Protein AF-0000000067426423 (afdb_homodimer)

Solvent-accessible surface area (backbone atoms only — not comparable to full-atom values): 116581 Å² total; per-residue (Å²): 145,91,90,80,80,85,79,89,90,81,86,78,85,84,81,89,65,81,90,91,84,84,85,79,78,89,82,68,91,66,82,83,69,84,74,80,81,73,77,81,68,74,76,74,83,82,91,84,93,80,70,78,87,77,89,89,72,97,64,77,67,82,73,54,73,66,57,79,65,60,82,74,66,72,70,73,80,78,64,62,72,65,58,47,47,50,50,48,45,47,50,47,48,42,46,46,33,42,47,47,49,43,46,49,46,48,48,47,48,50,47,50,51,54,51,48,52,52,50,53,49,48,54,47,53,34,49,75,71,74,41,49,67,39,57,51,50,50,46,42,54,35,68,90,65,68,32,61,65,58,42,37,72,35,38,54,66,50,79,59,46,64,56,48,52,52,49,36,60,64,30,80,84,45,78,53,66,64,54,39,50,50,52,50,52,46,49,49,54,50,52,29,50,50,34,33,48,28,48,50,49,45,57,71,67,46,77,45,34,47,81,94,51,79,54,37,67,64,56,61,72,63,65,48,70,69,60,49,39,52,46,34,49,72,70,51,29,38,72,50,46,51,44,47,44,25,36,28,47,43,90,73,48,89,74,49,52,70,68,54,51,52,37,50,50,45,28,43,40,48,39,49,48,34,27,42,24,56,32,34,60,57,37,32,38,65,20,46,52,42,32,49,40,40,50,61,64,45,40,40,64,65,58,39,27,28,38,20,45,50,44,53,22,39,44,52,60,53,37,70,32,63,73,40,72,39,76,37,69,42,75,67,78,69,71,76,56,87,77,62,82,62,76,76,70,66,62,56,57,45,65,45,71,40,62,7,54,47,49,43,31,16,50,41,40,47,50,50,43,26,58,46,48,71,68,61,52,43,32,35,36,40,46,79,42,78,42,78,43,71,50,98,64,65,38,56,89,36,39,64,38,80,45,56,15,31,36,36,31,42,29,69,52,56,92,66,54,79,79,51,33,39,31,68,60,42,46,50,30,47,67,68,37,69,75,75,52,70,72,74,48,43,71,48,76,66,49,45,53,51,50,52,53,50,49,34,48,46,49,47,49,45,43,33,73,69,49,42,77,64,33,44,78,48,48,66,56,53,65,71,65,55,87,77,50,92,44,44,42,77,81,48,63,42,67,76,38,38,38,52,34,40,91,37,47,47,68,36,55,67,26,43,54,49,49,51,50,49,50,37,59,72,40,61,60,56,74,81,42,64,76,62,58,43,39,45,42,39,43,33,17,42,70,65,49,47,51,29,52,51,48,50,25,62,73,22,43,32,71,40,70,68,83,77,10,53,76,45,65,48,75,40,77,20,57,41,55,50,50,42,50,48,50,47,48,53,46,66,65,43,25,60,51,86,94,48,20,84,65,37,79,74,20,50,47,24,46,42,55,74,34,52,36,74,86,79,44,85,91,57,65,56,39,43,49,61,51,48,48,53,52,49,48,52,45,48,16,48,54,54,44,45,48,31,64,73,69,67,41,92,43,60,68,57,41,37,72,69,55,85,49,70,67,57,51,51,50,52,30,48,50,42,41,66,73,42,35,38,67,66,59,38,54,51,33,51,52,42,22,52,56,47,42,69,84,42,65,92,88,56,79,36,69,31,29,29,47,58,37,40,39,41,24,51,47,44,33,54,47,45,52,54,51,40,42,53,53,23,41,21,58,30,22,39,44,56,39,50,57,48,45,38,50,41,31,21,30,27,42,36,65,67,38,51,71,61,18,50,49,37,49,52,50,52,35,34,66,72,45,26,42,40,71,54,48,38,51,39,49,55,48,48,54,47,39,17,72,79,38,51,81,62,47,24,33,33,43,44,38,53,51,48,30,47,49,50,49,37,49,52,56,48,56,34,72,54,83,80,73,42,67,69,53,40,33,36,46,32,27,33,47,63,56,42,50,49,48,44,51,50,48,39,67,73,44,22,68,92,71,48,67,39,73,35,66,70,86,55,62,67,40,29,50,54,47,28,50,48,40,58,75,66,40,38,91,46,87,44,71,27,42,74,65,59,76,88,62,58,55,73,58,30,48,62,50,9,50,47,58,40,61,46,67,90,87,12,57,55,57,50,51,39,50,55,52,50,50,50,45,51,36,57,68,43,75,51,83,65,67,71,80,63,56,74,81,62,72,77,72,71,75,76,67,72,70,77,60,76,70,70,86,60,77,80,66,78,70,68,59,79,68,81,72,73,78,69,76,70,75,66,75,74,64,81,68,78,80,72,75,73,50,70,63,53,51,52,50,49,33,50,70,69,47,58,74,76,91,71,58,47,72,88,53,68,66,50,40,43,84,54,70,74,43,35,78,39,73,61,76,75,62,68,60,70,53,75,58,69,64,68,69,63,72,78,62,64,75,72,68,71,73,57,68,86,102,133,90,74,86,70,80,86,83,88,82,89,73,86,78,82,83,62,70,89,76,77,73,80,78,78,85,76,81,65,77,73,79,77,70,83,68,85,79,86,86,78,80,78,74,84,74,76,82,72,85,66,90,81,76,92,74,84,83,70,86,62,89,60,70,75,66,63,74,69,54,79,72,64,71,68,72,77,79,62,60,73,65,57,42,47,50,50,46,48,49,49,47,48,47,49,47,50,47,48,48,49,46,47,50,38,48,49,48,48,52,47,49,51,53,50,50,52,54,50,52,50,46,54,48,53,35,47,75,71,75,42,48,67,39,56,49,50,48,48,42,55,34,68,89,63,68,32,60,64,56,41,37,71,36,39,53,66,50,79,60,46,61,55,48,51,52,49,36,60,63,30,80,83,44,75,54,64,63,55,39,52,49,51,50,51,45,49,50,54,51,52,28,51,50,33,34,50,29,49,49,51,42,58,70,67,46,76,46,36,45,80,94,52,78,53,37,67,64,56,61,71,65,65,48,69,71,59,49,38,53,44,33,49,72,68,49,29,39,72,50,45,51,46,47,43,25,35,28,48,42,90,72,47,88,74,50,52,70,68,54,50,51,38,50,50,44,27,44,40,47,38,48,49,36,28,43,24,56,32,34,66,58,38,33,39,64,19,45,53,43,33,50,41,41,48,62,65,45,39,40,64,64,57,41,28,28,38,20,44,51,45,53,22,39,45,54,59,54,36,69,31,64,75,40,66,34,75,35,68,43,77,69,78,67,71,76,57,87,78,62,80,62,77,76,70,66,61,55,57,44,67,46,74,41,64,6,52,47,51,44,30,18,53,39,39,48,48,51,44,26,56,46,48,70,69,62,51,43,32,37,36,41,46,78,40,79,42,78,41,68,51,96,65,67,38,54,91,37,41,64,38,78,45,55,17,30,37,37,32,42,31,70,52,57,94,66,52,80,78,50,33,38,31,67,60,43,48,51,30,46,67,66,36,70,72,74,52,70,71,74,49,45,72,48,75,66,50,45,53,51,50,51,51,50,48,33,47,46,48,47,49,46,44,34,73,69,48,44,78,64,31,46,77,48,49,66,56,54,64,71,65,56,87,79,51,93,43,44,41,78,81,49,64,40,66,76,36,38,37,54,36,40,91,38,47,48,69,36,55,68,25,44,54,50,48,53,50,48,50,36,58,72,41,61,60,55,76,80,39,66,74,61,58,44,37,46,41,39,43,32,16,42,69,67,50,47,51,29,54,50,48,48,24,61,72,22,43,33,71,39,69,67,83,77,10,52,78,46,66,48,77,41,77,20,56,42,55,50,51,44,50,48,50,48,47,51,46,66,63,42,24,59,51,86,94,47,21,75,59,37,78,75,20,49,44,25,47,42,54,71,36,49,37,74,85,79,44,84,90,57,66,55,40,42,48,61,51,50,48,51,52,49,48,52,44,48,17,48,54,53,43,43,48,32,64,76,68,68,43,93,42,60,67,57,42,35,72,69,57,84,49,69,68,57,53,51,51,52,30,49,47,43,42,66,73,42,35,39,66,68,58,38,54,52,33,50,52,41,23,51,57,45,43,69,83,43,65,94,89,57,79,35,69,31,28,29,47,56,34,40,40,42,23,51,46,44,32,55,47,44,52,54,51,42,43,54,53,21,41,21,55,31,22,39,43,57,40,50,57,48,45,38,50,42,31,22,29,27,42,36,64,66,38,51,69,60,17,52,49,36,50,51,50,52,34,34,64,72,45,26,44,42,70,53,49,38,52,39,49,55,48,48,55,48,37,16,73,80,39,50,80,60,46,26,34,34,43,45,38,52,49,50,32,49,50,51,49,37,51,53,55,48,56,32,72,53,82,80,74,42,65,68,53,40,32,36,48,32,25,33,47,63,55,41,50,49,48,43,51,50,46,40,66,73,42,21,69,90,70,50,65,39,74,36,65,72,88,56,62,69,40,30,53,53,46,28,51,49,40,58,76,66,41,39,92,46,89,44,71,26,42,75,65,60,79,88,64,59,56,74,58,30,48,62,49,9,50,47,58,40,62,47,68,89,87,11,58,54,56,51,51,39,50,53,52,50,51,52,45,54,35,57,68,44,76,50,85,68,70,71,80,66,56,74,82,62,70,78,72,71,72,76,66,70,71,77,58,76,70,70,87,63,75,81,66,78,75,67,66,79,67,79,74,72,79,70,74,72,74,67,73,76,63,80,69,76,80,72,75,74,49,70,64,50,49,52,49,49,34,52,71,67,47,58,73,75,92,70,56,47,70,87,52,68,67,49,38,42,85,54,69,76,41,36,79,40,73,60,76,74,60,67,62,71,58,78,59,65,67,68,66,65,72,77,62,64,74,68,67,68,68,57,67,86,103

Nearest PDB structures (foldseek):
  7by6-assembly1_A-2  TM=4.069E-01  e=5.418E+00  Plasmodium vivax
  7dpi-assembly1_A  TM=2.776E-01  e=8.422E+00  Plasmodium falciparum
  8v55-assembly1_B  TM=1.816E-01  e=5.662E+00  Homo sapiens
  1yc9-assembly1_A-3  TM=7.994E-02  e=2.053E+00  Vibrio cholerae
  7by6-assembly1_A-2  TM=3.428E-01  e=4.795E+00  Plasmodium vivax

Radius of gyration: 48.76 Å; Cα contacts (8 Å, |Δi|>4): 2743; chains: 2; bounding box: 164×162×144 Å

Secondary structure (DSSP, 8-state):
---------------S------------------------------------------------------S-------S-HHHHHHHHHHHHHHHHHHHHHHHHHHHHHHHHHHHHHHHHHHHHHHHHTT--HHHHHHHHH-GGG--HHHHIIIIITSTTHHHHHHHHHTSTTS--HHHHHHHHHHHHHHHHHHHHHHHHHHHHHTTT--TTS---HHHHHH--HHHHHHHIIIII-HHHHHHHHHHH--GGGGGS-HHHHHHHHHHHHHHHHHHHHHH-TT--HHHHHHHHHHHHTT--HHHHHHHHHTTSS--HHHHH-S-EEEEEE--------SSS--------EEEEEEPPHHHHHHHHHHHHHHHHHHTS-EEEEEEEEEEEE--SS-BTTB--EEEEEEEEEEEEPTT--GGGGBHHHHHHHHHHPPPP-HHHHSPPHHHHHHHHHHHHHHHHHHHHHHS-GGGGGGHHHHHHT----TTBPPP-PPP-EEPPPBS--TTSHHHHHHHHHHHHHHHT--TT-HHHHTB-EEEEE-HHHHHHHHHHHHHHTTT--GGGGT-SEEEEE-HHHHHHHHHHHHHHHHS--TTTTTT-TTSHHHHHHHTTPPP-BTTB---HHHHHHHHHHHHHHHHHHHHHHHHT-S-HHHHHHH---HHHHHHHHHHHHHHHS-HHHHHHHHHHHHHHHHTS-TTPPPSS-BHHHHHHHHHHHHHHHHHHHHHHHHHTBHHHHHHHHHHHHHHHHHTT-HHHHHHHHHHHHIIIIIS-HHHHHHHHHHSEE-SS--TT--EEHHHHHHHHHHHHHHHHHHT-S---HHHHHHHGGGHHHHHHHHHHHHHHHS-TTS-EEE----HHHHHHHHHHHHHTTTTS--TTB---GGGSPP-HHHHHHHHHH-STT-HHHHHHHHHHHHHHHHHS----GGGGGS-----------------------------------------------HHHHHHHHHHTT-PPP-----SGGGS-S-TT-EEE--S------------S--------TTTT-/------------------------------------------------------------------------------S-HHHHHHHHHHHHHHHHHHHHHHHHHHHHHHHHHHHHHHHHHHHHHHHHTT--HHHHHHHHH-GGG--HHHHIIIIITSTTHHHHHHHHHTSTTS--HHHHHHHHHHHHHHHHHHHHHHHHHHHHHTTT--TTS---HHHHHH--HHHHHHHIIIII-HHHHHHHHHHH--GGGGGS-HHHHHHHHHHHHHHHHHHHHHH-TT--HHHHHHHHHHHHTT--HHHHHHHHHTTSS--HHHHH-S-EEEEEE--------SSS--------EEEEEEPPHHHHHHHHHHHHHHHHHHTS-EEEEEEEEEEEE--SS-BTTB--EEEEEEEEEEEEPTT--GGGGBHHHHHHHHHTPPPP-HHHHSPPHHHHHHHHHHHHHHHHHHHHHHS-GGGGGGHHHHHHT----TTBPPP-PPP-EEPPPBS--TTSHHHHHHHHHHHHHHHT--TT-HHHHTB-EEEEE-HHHHHHHHHHHHHHTTT--GGGGT-SEEEEE-HHHHHHHHHHHHHHHHS--TTTTTT-TTSHHHHHHHTTPPP-BTTBPPPHHHHHHHHHHHHHHHHHHHHHHHHT-S-HHHHHHH---HHHHHHHHHHHHHHHS-HHHHHHHHHHHHHHHHTS-TTPPPSS-BHHHHHHHHHHHHHHHHHHHHHHHHHTBHHHHHHHHHHHHHHHHHTT-HHHHHHHHHHHHIIIIIS-HHHHHHHHHHSEE-SS--TT--EEHHHHHHHHHHHHHHHHHHT-S---HHHHHHHGGGHHHHHHHHHHHHHHHS-TTS-EEE----HHHHHHHHHHHHHTTTTS--TTB---GGGSPP-HHHHHHHHHH-STT-HHHHHHHHHHHHHHHHHSPP--GGGGGS-----------------------------------------------HHHHHHHHHHTT-PPP-----SGGGS-S-TT-EEE--S--------S-TTS--------TTTT-

Organism: Laccaria bicolor (strain S238N-H82 / ATCC MYA-4686) (NCBI:txid486041)

InterPro domains:
  IPR046496 Domain of unknown function DUF6589 [PF20231] (433-853)

pLDDT: mean 75.92, std 26.1, range [13.84, 98.62]

Foldseek 3Di:
DDDDDDDDDDDDDDDPDDDDDDDDDDDDDDDDDPDPPDDPPPPDDDDDDDADDDDDDDDPPPPPCCPVPDPPDPPPPPDPPVVSVVVVVNVVVNVVVVVVVVVVVVVVVVVVVVVVVVVVVVQVVCVVVVHHPVVVVCCQVVCVNVNVVCCCVVAPVDPCRVVVVVCVQCDPVNVPPVSNVVVVVVVVVVLVVLQLVLLVQVVVVLPLFCVPPQLELVLLVPDDLVVLLCCCCPPRPVSQLVVLLVVQDDPVCVPPDPVVVVVSSSVSSLVVLLVSCVSDVRSCNQQDLVQLLCLLVLHFLVRNQVVVVSSRHPHPCLAFPAWDFDFAQPPPPPDPPVPDVPPPPDRPRPGDTDGHSLLSHLVNLLVVLLVLVVQVFKAKEKDKFWDFAPFPDDDVVRHGDTFIWMKMKIWGFDPADLVLFFQVVQLVLQLPFAADDPPLLDADPVLVVVLLVLLLLLLVCLCQVQLDDLSVLCVVVSVVPHDADPLFADQFAIDIFIFFMGSAHLLALVSLVVVVVVVCVSSVQDQPDPSSQRGAYEYEYELLNLLSLVVQLLVLFQADDTPSNSSRYDYFYFLVQLLQLLLLLLLVQQQFDPVCLCPQLLGLQVLCVLLPHPHADPVDHAFSLVSLVSLVLLLSLLSSLQLCVQVVPDGSVVVSVPDDDPVVSSVSSSVCCVQQQDLVVLVVQVVQQVVQPVVDDPPDFGQTHALLSSSNNLSNNSSSLSSSCLQCQLQRRLSSNLSSLSLSLLLCLLSPVVSSVLVSSVVSSCLPRNGDPSVNSSSSNPQWHANPSDGSLIDGPNLVNVLLSVQLNSSQCSNPNPNDSVSSSSNSSCRVSSVVSNVVCCVNVNDPQFFDWDFDDCNVSSVSSSVSCVVVVSNPDDGRHDDPPVSRRDNSNVSSVCQQPDDPQGPSVVSSVSSVVSSVSNPHNHPPCPVVPPVVPCPDPCVVVPPVPPPPDPPDPPDPPPPDPPPPVPPPPVPPPPPQRPVNVSSVCSNVSPDDDGRDDDDSLSSPSDNSIDGDRPVPPPVVPPPCVPVDCCVPPPPPVPPPD/DDDPPDDDDDDDDDDPDDDDDPDDDDDPCPPPDPPDDDDDDPPDPDPQPADDDDDDDDDPDPPPCPPPCPVVPPPPPPDPPVVSVVVVVVVVVVVVVVVVSVVSNVVSVVVVVVVVVVVVVVQVVQVVVVHHPVVVVCCQPVVVNVNVVCCCPVAPVDPCRVVVVVCVQCDPVNVPPPSNVVVVVVVVVVLVVLQLVLLVQVVVVLPLFCVVPQLELVLLVPDDLVVLLCCCCPPRPVSQLVVLLVVQDDPCCVPPDPVVVVVSSSVSSLVVLLVSCVSDVRSCNQQDLVQLLCLLVLHFLVRNQVCVVSSRHPHPCLAFPAWDFDFDQPPPPPDPPVPDVPPPPDRRRDGDTDGHSLLSHLVNLLVVLLVLVVQVFKAKEKDKFWDFQPFPDDDVVRHGDTFIWMKMKIWGFDPADLVLFFQVVQLVLLLPFAADDPPLLDADPVLVVVLLVLLLLLLVCLCQVQLDDLSVLCVVVSVVPHDADPLFADQFAIDIFIFFMGRAHLLALVSLVVVVVVVCVSSVQDQPDPSSQRGAYEYEYELLNLLSLVVQLLVLFLADDTPSNSSRYDYFYFLVQLLQLLLLLLLVLQQFDPVCNCPQLLGLQVLCVLLPHDHADPVDHAFSLVSLVSLVLLLSLLSSLQLCVQVVPDGSVVVSVPDDDPVVSSVSSSVCCVQQQDLVVLVVQVVQQVVQPVVDDPPDFGQTHALLSSSNNLSNNSSSLSSSCLQCQLQRRLSSNLSSLSLSLLLCLLSPVVSSVLVSSVVSSCLPRNGDPSVNSSSSNPQWHANPSDGSLIDGPNLVNVLLSVQLNSSQCSNPNPNDSVSSSSNSSCSVSSVVSNVVCCVNVNPPQFFDWDFDDCNVSSVSSSVSCVVVVSNPDDGRHDDPPVSRRDNRNVSSVCQQPPDPQGPSVVSSVSSVVSSVSNPHNHPPCPVVPPVPPCPPPPPVVPPVPPPPDPPDPPDPPPPPPPPPPPPPPVPPPPPQRPVNVSSVCSNVSPDDDGRDDDDSLSSPSDNSIDGDRPVPPPVVPPPPVVVDCVVPPPPCVVPVD

Sequence (2090 aa):
MSDDEHHSNDNSNVQANLFSVESPDFDSEVFEYDDEDDSAWEDSDVSDDTEHGSAGSSDKESILEIPSSGPRRSSPITGTKAQQAAIRIRKGCAKRLLTLEKQKEDARKADRERRQVVLQNSLETLQANGLRFWDLMEYVFNPKNGQGNIRYNEFFVRKSNAPRVLDWWMSAKNRGKRAKAEIREWVIRFATRTMAQEAHAVTKLKEFQTMGRNINAQLIQTFDLRKIHERLTTSLAPFSMCLLAALTTARGVKMHTEHRQERTKMVTTFAALLCLGEYSHSNNLAKRMIGLYLYATGAQRQCITVLSTLGLSESYTNLTSQNIRCKRKIKTAEEPNPFVEMPSAAPSTEIVQHTGTLHQLSDSMRSEARELAATGLFSVVYDNINLHFGISEQIVGRHDTQENGTAATVIPLFDAKPEDINLEKFQSAYLNAPPLKLEDILHTPQEQKTFKNNLIYTILRIIVNNGGPGLKKFEPDLQKHQPESTEKIPTHKTDLHPLPSWNIDESSIAGNAEVDEAIVKELQLDREVPEASNRVRFLGGDQLSIARLRALEFIRAGQEEGYEGFFWGAWISGLFHEKLADALGTLLIHFGQPDTISQNAWTLGFHNARIDRLPITLTSLPTYCTSRNLIFVSLYARVLHCLLLVSKYGSLEEYALKVDKWETLVEHATKIFENYANAALVEELRSERAESLEDKAKDAKPTKGDAVFENAVLFMRDALVSREYNDAVKAGDSGRVMLVQKIWALSFRGNGRTKYAYEMLHLIHNLNHVWPEEIRNIVLKNWLVNPSGLPNRNIEMDLAQEHLNFKIKISYKARGSNASWEWLETISPCVVVLGDLQKTLNDTLGGDQGTKHAPPDLKDDIESLMSSLDEHKVYQIQKGRMVKEEEVVKDVVGVGLQNLTAGEKNPLNEYNAAFKRLQRRRKMKPVSLAALEGHSEQAATAHIPTQPPPASPVTSPIPLIPAAEGDEEEFEEGPASNETSEIDKILEDIENGVADETLPRLTEDDVVLDMDEIMVEDEEFVDTDESDSDEGEDDVGWMDDEEREMSDDEHHSNDNSNVQANLFSVESPDFDSEVFEYDDEDDSAWEDSDVSDDTEHGSAGSSDKESILEIPSSGPRRSSPITGTKAQQAAIRIRKGCAKRLLTLEKQKEDARKADRERRQVVLQNSLETLQANGLRFWDLMEYVFNPKNGQGNIRYNEFFVRKSNAPRVLDWWMSAKNRGKRAKAEIREWVIRFATRTMAQEAHAVTKLKEFQTMGRNINAQLIQTFDLRKIHERLTTSLAPFSMCLLAALTTARGVKMHTEHRQERTKMVTTFAALLCLGEYSHSNNLAKRMIGLYLYATGAQRQCITVLSTLGLSESYTNLTSQNIRCKRKIKTAEEPNPFVEMPSAAPSTEIVQHTGTLHQLSDSMRSEARELAATGLFSVVYDNINLHFGISEQIVGRHDTQENGTAATVIPLFDAKPEDINLEKFQSAYLNAPPLKLEDILHTPQEQKTFKNNLIYTILRIIVNNGGPGLKKFEPDLQKHQPESTEKIPTHKTDLHPLPSWNIDESSIAGNAEVDEAIVKELQLDREVPEASNRVRFLGGDQLSIARLRALEFIRAGQEEGYEGFFWGAWISGLFHEKLADALGTLLIHFGQPDTISQNAWTLGFHNARIDRLPITLTSLPTYCTSRNLIFVSLYARVLHCLLLVSKYGSLEEYALKVDKWETLVEHATKIFENYANAALVEELRSERAESLEDKAKDAKPTKGDAVFENAVLFMRDALVSREYNDAVKAGDSGRVMLVQKIWALSFRGNGRTKYAYEMLHLIHNLNHVWPEEIRNIVLKNWLVNPSGLPNRNIEMDLAQEHLNFKIKISYKARGSNASWEWLETISPCVVVLGDLQKTLNDTLGGDQGTKHAPPDLKDDIESLMSSLDEHKVYQIQKGRMVKEEEVVKDVVGVGLQNLTAGEKNPLNEYNAAFKRLQRRRKMKPVSLAALEGHSEQAATAHIPTQPPPASPVTSPIPLIPAAEGDEEEFEEGPASNETSEIDKILEDIENGVADETLPRLTEDDVVLDMDEIMVEDEEFVDTDESDSDEGEDDVGWMDDEERE

Structure (mmCIF, N/CA/C/O backbone):
data_AF-0000000067426423-model_v1
#
loop_
_entity.id
_entity.type
_entity.pdbx_description
1 polymer 'Predicted protein'
#
loop_
_atom_site.group_PDB
_atom_site.id
_atom_site.type_symbol
_atom_site.label_atom_id
_atom_site.label_alt_id
_atom_site.label_comp_id
_atom_site.label_asym_id
_atom_site.label_entity_id
_atom_site.label_seq_id
_atom_site.pdbx_PDB_ins_code
_atom_site.Cartn_x
_atom_site.Cartn_y
_atom_site.Cartn_z
_atom_site.occupancy
_atom_site.B_iso_or_equiv
_atom_site.auth_seq_id
_atom_site.auth_comp_id
_atom_site.auth_asym_id
_atom_site.auth_atom_id
_atom_site.pdbx_PDB_model_num
ATOM 1 N N . MET A 1 1 ? 86.5 9.469 10.812 1 16 1 MET A N 1
ATOM 2 C CA . MET A 1 1 ? 87.5 8.414 10.539 1 16 1 MET A CA 1
ATOM 3 C C . MET A 1 1 ? 86.812 7.25 9.797 1 16 1 MET A C 1
ATOM 5 O O . MET A 1 1 ? 85.625 7.211 9.656 1 16 1 MET A O 1
ATOM 9 N N . SER A 1 2 ? 87.375 5.988 10.125 1 16.38 2 SER A N 1
ATOM 10 C CA . SER A 1 2 ? 88 4.707 9.906 1 16.38 2 SER A CA 1
ATOM 11 C C . SER A 1 2 ? 87 3.621 9.531 1 16.38 2 SER A C 1
ATOM 13 O O . SER A 1 2 ? 85.875 3.605 10.031 1 16.38 2 SER A O 1
ATOM 15 N N . ASP A 1 3 ? 87.438 2.604 8.695 1 18.05 3 ASP A N 1
ATOM 16 C CA . ASP A 1 3 ? 87.25 1.833 7.465 1 18.05 3 ASP A CA 1
ATOM 17 C C . ASP A 1 3 ? 86.438 0.579 7.719 1 18.05 3 ASP A C 1
ATOM 19 O O . ASP A 1 3 ? 85.5 0.303 6.992 1 18.05 3 ASP A O 1
ATOM 23 N N . ASP A 1 4 ? 86.938 -0.489 8.156 1 16.16 4 ASP A N 1
ATOM 24 C CA . ASP A 1 4 ? 87.438 -1.82 7.84 1 16.16 4 ASP A CA 1
ATOM 25 C C . ASP A 1 4 ? 86.438 -2.9 8.242 1 16.16 4 ASP A C 1
ATOM 27 O O . ASP A 1 4 ? 85.5 -2.635 9 1 16.16 4 ASP A O 1
ATOM 31 N N . GLU A 1 5 ? 87 -4.176 8.742 1 16.8 5 GLU A N 1
ATOM 32 C CA . GLU A 1 5 ? 86.938 -5.539 8.234 1 16.8 5 GLU A CA 1
ATOM 33 C C . GLU A 1 5 ? 85.75 -6.312 8.898 1 16.8 5 GLU A C 1
ATOM 35 O O . GLU A 1 5 ? 85.5 -7.457 8.531 1 16.8 5 GLU A O 1
ATOM 40 N N . HIS A 1 6 ? 85.062 -5.961 9.773 1 16.75 6 HIS A N 1
ATOM 41 C CA . HIS A 1 6 ? 84.812 -6.84 10.906 1 16.75 6 HIS A CA 1
ATOM 42 C C . HIS A 1 6 ? 84.062 -8.117 10.445 1 16.75 6 HIS A C 1
ATOM 44 O O . HIS A 1 6 ? 83.188 -8.07 9.641 1 16.75 6 HIS A O 1
ATOM 50 N N . HIS A 1 7 ? 84.5 -9.258 10.859 1 16.23 7 HIS A N 1
ATOM 51 C CA . HIS A 1 7 ? 84.75 -10.688 10.672 1 16.23 7 HIS A CA 1
ATOM 52 C C . HIS A 1 7 ? 83.438 -11.438 10.625 1 16.23 7 HIS A C 1
ATOM 54 O O . HIS A 1 7 ? 83.125 -12.164 9.656 1 16.23 7 HIS A O 1
ATOM 60 N N . SER A 1 8 ? 83.062 -12.445 11.594 1 15.52 8 SER A N 1
ATOM 61 C CA . SER A 1 8 ? 83.375 -13.875 11.492 1 15.52 8 SER A CA 1
ATOM 62 C C . SER A 1 8 ? 82.062 -14.656 11.133 1 15.52 8 SER A C 1
ATOM 64 O O . SER A 1 8 ? 82.062 -15.414 10.156 1 15.52 8 SER A O 1
ATOM 66 N N . ASN A 1 9 ? 81.438 -15.508 12.086 1 15.76 9 ASN A N 1
ATOM 67 C CA . ASN A 1 9 ? 81.25 -16.938 12.32 1 15.76 9 ASN A CA 1
ATOM 68 C C . ASN A 1 9 ? 79.938 -17.438 11.742 1 15.76 9 ASN A C 1
ATOM 70 O O . ASN A 1 9 ? 79 -16.656 11.523 1 15.76 9 ASN A O 1
ATOM 74 N N . ASP A 1 10 ? 79.562 -18.906 11.664 1 15.51 10 ASP A N 1
ATOM 75 C CA . ASP A 1 10 ? 79.188 -20.078 10.883 1 15.51 10 ASP A CA 1
ATOM 76 C C . ASP A 1 10 ? 77.688 -20.391 11.062 1 15.51 10 ASP A C 1
ATOM 78 O O . ASP A 1 10 ? 77.125 -21.188 10.32 1 15.51 10 ASP A O 1
ATOM 82 N N . ASN A 1 11 ? 77.062 -20.094 12.047 1 15.71 11 ASN A N 1
ATOM 83 C CA . ASN A 1 11 ? 76.312 -21.188 12.688 1 15.71 11 ASN A CA 1
ATOM 84 C C . ASN A 1 11 ? 75.188 -21.703 11.797 1 15.71 11 ASN A C 1
ATOM 86 O O . ASN A 1 11 ? 74.562 -20.922 11.094 1 15.71 11 ASN A O 1
ATOM 90 N N . SER A 1 12 ? 74.688 -23.031 11.828 1 15.66 12 SER A N 1
ATOM 91 C CA . SER A 1 12 ? 74.25 -24.219 11.117 1 15.66 12 SER A CA 1
ATOM 92 C C . SER A 1 12 ? 72.75 -24.25 10.969 1 15.66 12 SER A C 1
ATOM 94 O O . SER A 1 12 ? 72.188 -24.781 9.984 1 15.66 12 SER A O 1
ATOM 96 N N . ASN A 1 13 ? 71.938 -23.938 11.914 1 15.52 13 ASN A N 1
ATOM 97 C CA . ASN A 1 13 ? 70.938 -24.969 12.25 1 15.52 13 ASN A CA 1
ATOM 98 C C . ASN A 1 13 ? 70 -25.188 11.102 1 15.52 13 ASN A C 1
ATOM 100 O O . ASN A 1 13 ? 69.812 -24.328 10.234 1 15.52 13 ASN A O 1
ATOM 104 N N . VAL A 1 14 ? 68.812 -26 11.422 1 16.12 14 VAL A N 1
ATOM 105 C CA . VAL A 1 14 ? 68.125 -27.219 11.031 1 16.12 14 VAL A CA 1
ATOM 106 C C . VAL A 1 14 ? 66.938 -26.859 10.148 1 16.12 14 VAL A C 1
ATOM 108 O O . VAL A 1 14 ? 66.312 -25.828 10.352 1 16.12 14 VAL A O 1
ATOM 111 N N . GLN A 1 15 ? 66.75 -27.422 9.031 1 14.91 15 GLN A N 1
ATOM 112 C CA . GLN A 1 15 ? 65.875 -27.578 7.863 1 14.91 15 GLN A CA 1
ATOM 113 C C . GLN A 1 15 ? 64.438 -27.797 8.273 1 14.91 15 GLN A C 1
ATOM 115 O O . GLN A 1 15 ? 64.188 -28.219 9.391 1 14.91 15 GLN A O 1
ATOM 120 N N . ALA A 1 16 ? 63.5 -27.016 7.602 1 15.48 16 ALA A N 1
ATOM 121 C CA . ALA A 1 16 ? 62.125 -26.969 7.168 1 15.48 16 ALA A CA 1
ATOM 122 C C . ALA A 1 16 ? 61.562 -28.359 6.871 1 15.48 16 ALA A C 1
ATOM 124 O O . ALA A 1 16 ? 60.625 -28.516 6.121 1 15.48 16 ALA A O 1
ATOM 125 N N . ASN A 1 17 ? 62.031 -29.234 7.57 1 13.84 17 ASN A N 1
ATOM 126 C CA . ASN A 1 17 ? 61.781 -30.578 7.07 1 13.84 17 ASN A CA 1
ATOM 127 C C . ASN A 1 17 ? 60.281 -30.812 6.855 1 13.84 17 ASN A C 1
ATOM 129 O O . ASN A 1 17 ? 59.875 -31.359 5.828 1 13.84 17 ASN A O 1
ATOM 133 N N . LEU A 1 18 ? 59.438 -31.062 7.84 1 14.45 18 LEU A N 1
ATOM 134 C CA . LEU A 1 18 ? 59.25 -32.469 8.203 1 14.45 18 LEU A CA 1
ATOM 135 C C . LEU A 1 18 ? 58.156 -33.094 7.371 1 14.45 18 LEU A C 1
ATOM 137 O O . LEU A 1 18 ? 57.312 -32.406 6.773 1 14.45 18 LEU A O 1
ATOM 141 N N . PHE A 1 19 ? 57.219 -34 7.961 1 15 19 PHE A N 1
ATOM 142 C CA . PHE A 1 19 ? 57.062 -35.438 7.781 1 15 19 PHE A CA 1
ATOM 143 C C . PHE A 1 19 ? 56.031 -35.75 6.723 1 15 19 PHE A C 1
ATOM 145 O O . PHE A 1 19 ? 55.406 -34.812 6.156 1 15 19 PHE A O 1
ATOM 152 N N . SER A 1 20 ? 55.031 -36.781 7 1 15.55 20 SER A N 1
ATOM 153 C CA . SER A 1 20 ? 54.844 -38.219 6.82 1 15.55 20 SER A CA 1
ATOM 154 C C . SER A 1 20 ? 53.781 -38.5 5.762 1 15.55 20 SER A C 1
ATOM 156 O O . SER A 1 20 ? 53.031 -37.625 5.348 1 15.55 20 SER A O 1
ATOM 158 N N . VAL A 1 21 ? 52.844 -39.719 5.922 1 15.84 21 VAL A N 1
ATOM 159 C CA . VAL A 1 21 ? 52.656 -41.062 5.375 1 15.84 21 VAL A CA 1
ATOM 160 C C . VAL A 1 21 ? 51.438 -41.062 4.445 1 15.84 21 VAL A C 1
ATOM 162 O O . VAL A 1 21 ? 51.531 -41.531 3.309 1 15.84 21 VAL A O 1
ATOM 165 N N . GLU A 1 22 ? 50.156 -41.312 4.859 1 15.88 22 GLU A N 1
ATOM 166 C CA . GLU A 1 22 ? 49.594 -42.656 4.852 1 15.88 22 GLU A CA 1
ATOM 167 C C . GLU A 1 22 ? 48.938 -42.969 3.514 1 15.88 22 GLU A C 1
ATOM 169 O O . GLU A 1 22 ? 49.25 -44 2.885 1 15.88 22 GLU A O 1
ATOM 174 N N . SER A 1 23 ? 47.531 -43.219 3.516 1 16.14 23 SER A N 1
ATOM 175 C CA . SER A 1 23 ? 46.781 -44.406 3.219 1 16.14 23 SER A CA 1
ATOM 176 C C . SER A 1 23 ? 46.406 -44.5 1.741 1 16.14 23 SER A C 1
ATOM 178 O O . SER A 1 23 ? 46.188 -43.469 1.105 1 16.14 23 SER A O 1
ATOM 180 N N . PRO A 1 24 ? 46.469 -45.75 1.063 1 17.16 24 PRO A N 1
ATOM 181 C CA . PRO A 1 24 ? 46.344 -46.25 -0.311 1 17.16 24 PRO A CA 1
ATOM 182 C C . PRO A 1 24 ? 44.906 -46.156 -0.844 1 17.16 24 PRO A C 1
ATOM 184 O O . PRO A 1 24 ? 44.688 -46.156 -2.059 1 17.16 24 PRO A O 1
ATOM 187 N N . ASP A 1 25 ? 43.906 -46.156 -0.122 1 16.56 25 ASP A N 1
ATOM 188 C CA . ASP A 1 25 ? 43 -47.219 -0.396 1 16.56 25 ASP A CA 1
ATOM 189 C C . ASP A 1 25 ? 42.438 -47.156 -1.816 1 16.56 25 ASP A C 1
ATOM 191 O O . ASP A 1 25 ? 42.5 -46.094 -2.447 1 16.56 25 ASP A O 1
ATOM 195 N N . PHE A 1 26 ? 41.406 -48.031 -2.014 1 16.61 26 PHE A N 1
ATOM 196 C CA . PHE A 1 26 ? 40.844 -48.906 -3.049 1 16.61 26 PHE A CA 1
ATOM 197 C C . PHE A 1 26 ? 40.094 -48.094 -4.105 1 16.61 26 PHE A C 1
ATOM 199 O O . PHE A 1 26 ? 39.844 -46.906 -3.918 1 16.61 26 PHE A O 1
ATOM 206 N N . ASP A 1 27 ? 39 -48.75 -4.488 1 16.48 27 ASP A N 1
ATOM 207 C CA . ASP A 1 27 ? 38.562 -49.375 -5.734 1 16.48 27 ASP A CA 1
ATOM 208 C C . ASP A 1 27 ? 37.688 -48.438 -6.539 1 16.48 27 ASP A C 1
ATOM 210 O O . ASP A 1 27 ? 37.906 -48.219 -7.73 1 16.48 27 ASP A O 1
ATOM 214 N N . SER A 1 28 ? 36.375 -48.188 -6.184 1 16.2 28 SER A N 1
ATOM 215 C CA . SER A 1 28 ? 35.281 -48.906 -6.824 1 16.2 28 SER A CA 1
ATOM 216 C C . SER A 1 28 ? 34.562 -48 -7.828 1 16.2 28 SER A C 1
ATOM 218 O O . SER A 1 28 ? 33.594 -48.438 -8.484 1 16.2 28 SER A O 1
ATOM 220 N N . GLU A 1 29 ? 34.656 -46.844 -7.852 1 16.84 29 GLU A N 1
ATOM 221 C CA . GLU A 1 29 ? 33.406 -46.344 -8.398 1 16.84 29 GLU A CA 1
ATOM 222 C C . GLU A 1 29 ? 33.094 -47 -9.742 1 16.84 29 GLU A C 1
ATOM 224 O O . GLU A 1 29 ? 34 -47.25 -10.547 1 16.84 29 GLU A O 1
ATOM 229 N N . VAL A 1 30 ? 31.734 -47.344 -10.156 1 17.77 30 VAL A N 1
ATOM 230 C CA . VAL A 1 30 ? 30.688 -48.188 -10.711 1 17.77 30 VAL A CA 1
ATOM 231 C C . VAL A 1 30 ? 30.344 -47.719 -12.125 1 17.77 30 VAL A C 1
ATOM 233 O O . VAL A 1 30 ? 29.578 -48.406 -12.836 1 17.77 30 VAL A O 1
ATOM 236 N N . PHE A 1 31 ? 30.844 -46.906 -12.742 1 17.19 31 PHE A N 1
ATOM 237 C CA . PHE A 1 31 ? 29.906 -46.406 -13.742 1 17.19 31 PHE A CA 1
ATOM 238 C C . PHE A 1 31 ? 29.281 -47.562 -14.523 1 17.19 31 PHE A C 1
ATOM 240 O O . PHE A 1 31 ? 29.859 -48.625 -14.625 1 17.19 31 PHE A O 1
ATOM 247 N N . GLU A 1 32 ? 27.953 -47.344 -14.883 1 16.7 32 GLU A N 1
ATOM 248 C CA . GLU A 1 32 ? 26.984 -48.125 -15.656 1 16.7 32 GLU A CA 1
ATOM 249 C C . GLU A 1 32 ? 27.562 -48.531 -17 1 16.7 32 GLU A C 1
ATOM 251 O O . GLU A 1 32 ? 28.516 -47.906 -17.5 1 16.7 32 GLU A O 1
ATOM 256 N N . TYR A 1 33 ? 26.969 -49.625 -17.531 1 15.69 33 TYR A N 1
ATOM 257 C CA . TYR A 1 33 ? 26.953 -50.594 -18.641 1 15.69 33 TYR A CA 1
ATOM 258 C C . TYR A 1 33 ? 26.656 -49.875 -19.969 1 15.69 33 TYR A C 1
ATOM 260 O O . TYR A 1 33 ? 26.641 -50.5 -21.016 1 15.69 33 TYR A O 1
ATOM 268 N N . ASP A 1 34 ? 26.938 -48.781 -20.266 1 16.02 34 ASP A N 1
ATOM 269 C CA . ASP A 1 34 ? 26.406 -48.656 -21.609 1 16.02 34 ASP A CA 1
ATOM 270 C C . ASP A 1 34 ? 26.875 -49.781 -22.516 1 16.02 34 ASP A C 1
ATOM 272 O O . ASP A 1 34 ? 27.984 -50.312 -22.359 1 16.02 34 ASP A O 1
ATOM 276 N N . ASP A 1 35 ? 25.891 -50.281 -23.25 1 16.36 35 ASP A N 1
ATOM 277 C CA . ASP A 1 35 ? 25.422 -51.281 -24.203 1 16.36 35 ASP A CA 1
ATOM 278 C C . ASP A 1 35 ? 26.344 -51.344 -25.422 1 16.36 35 ASP A C 1
ATOM 280 O O . ASP A 1 35 ? 26.984 -50.344 -25.781 1 16.36 35 ASP A O 1
ATOM 284 N N . GLU A 1 36 ? 26.781 -52.531 -25.672 1 15.64 36 GLU A N 1
ATOM 285 C CA . GLU A 1 36 ? 27.328 -53.094 -26.906 1 15.64 36 GLU A CA 1
ATOM 286 C C . GLU A 1 36 ? 26.562 -52.625 -28.125 1 15.64 36 GLU A C 1
ATOM 288 O O . GLU A 1 36 ? 25.328 -52.719 -28.156 1 15.64 36 GLU A O 1
ATOM 293 N N . ASP A 1 37 ? 26.859 -51.469 -28.641 1 16.3 37 ASP A N 1
ATOM 294 C CA . ASP A 1 37 ? 26.688 -51.344 -30.094 1 16.3 37 ASP A CA 1
ATOM 295 C C . ASP A 1 37 ? 27.031 -52.656 -30.797 1 16.3 37 ASP A C 1
ATOM 297 O O . ASP A 1 37 ? 28.125 -53.188 -30.609 1 16.3 37 ASP A O 1
ATOM 301 N N . ASP A 1 38 ? 25.984 -53.438 -31 1 15.61 38 ASP A N 1
ATOM 302 C CA . ASP A 1 38 ? 25.719 -54.562 -31.875 1 15.61 38 ASP A CA 1
ATOM 303 C C . ASP A 1 38 ? 26.469 -54.438 -33.188 1 15.61 38 ASP A C 1
ATOM 305 O O . ASP A 1 38 ? 26.844 -53.344 -33.594 1 15.61 38 ASP A O 1
ATOM 309 N N . SER A 1 39 ? 26.703 -55.625 -33.688 1 16.47 39 SER A N 1
ATOM 310 C CA . SER A 1 39 ? 27.297 -56.312 -34.812 1 16.47 39 SER A CA 1
ATOM 311 C C . SER A 1 39 ? 26.688 -55.875 -36.125 1 16.47 39 SER A C 1
ATOM 313 O O . SER A 1 39 ? 25.469 -55.969 -36.312 1 16.47 39 SER A O 1
ATOM 315 N N . ALA A 1 40 ? 27.156 -54.688 -36.594 1 17.88 40 ALA A N 1
ATOM 316 C CA . ALA A 1 40 ? 26.984 -54.5 -38.031 1 17.88 40 ALA A CA 1
ATOM 317 C C . ALA A 1 40 ? 27.312 -55.781 -38.812 1 17.88 40 ALA A C 1
ATOM 319 O O . ALA A 1 40 ? 28.469 -56.219 -38.906 1 17.88 40 ALA A O 1
ATOM 320 N N . TRP A 1 41 ? 26.547 -56.875 -38.406 1 16.22 41 TRP A N 1
ATOM 321 C CA . TRP A 1 41 ? 26.672 -57.969 -39.344 1 16.22 41 TRP A CA 1
ATOM 322 C C . TRP A 1 41 ? 26.484 -57.469 -40.781 1 16.22 41 TRP A C 1
ATOM 324 O O . TRP A 1 41 ? 25.531 -56.719 -41.062 1 16.22 41 TRP A O 1
ATOM 334 N N . GLU A 1 42 ? 27.562 -57.438 -41.406 1 16.66 42 GLU A N 1
ATOM 335 C CA . GLU A 1 42 ? 27.781 -57.25 -42.812 1 16.66 42 GLU A CA 1
ATOM 336 C C . GLU A 1 42 ? 26.906 -58.188 -43.656 1 16.66 42 GLU A C 1
ATOM 338 O O . GLU A 1 42 ? 27.219 -59.344 -43.812 1 16.66 42 GLU A O 1
ATOM 343 N N . ASP A 1 43 ? 25.672 -58.344 -43.156 1 15.1 43 ASP A N 1
ATOM 344 C CA . ASP A 1 43 ? 25.125 -59.312 -44.125 1 15.1 43 ASP A CA 1
ATOM 345 C C . ASP A 1 43 ? 25.375 -58.875 -45.562 1 15.1 43 ASP A C 1
ATOM 347 O O . ASP A 1 43 ? 25.25 -57.688 -45.875 1 15.1 43 ASP A O 1
ATOM 351 N N . SER A 1 44 ? 25.891 -59.75 -46.312 1 15.73 44 SER A N 1
ATOM 352 C CA . SER A 1 44 ? 26.422 -59.844 -47.688 1 15.73 44 SER A CA 1
ATOM 353 C C . SER A 1 44 ? 25.391 -59.344 -48.719 1 15.73 44 SER A C 1
ATOM 355 O O . SER A 1 44 ? 25.688 -58.469 -49.5 1 15.73 44 SER A O 1
ATOM 357 N N . ASP A 1 45 ? 24.984 -60.281 -49.562 1 15.49 45 ASP A N 1
ATOM 358 C CA . ASP A 1 45 ? 25.25 -60.25 -51 1 15.49 45 ASP A CA 1
ATOM 359 C C . ASP A 1 45 ? 24.188 -59.438 -51.719 1 15.49 45 ASP A C 1
ATOM 361 O O . ASP A 1 45 ? 24.5 -58.469 -52.438 1 15.49 45 ASP A O 1
ATOM 365 N N . VAL A 1 46 ? 23.203 -60.156 -52.406 1 16.25 46 VAL A N 1
ATOM 366 C CA . VAL A 1 46 ? 23.234 -60.406 -53.844 1 16.25 46 VAL A CA 1
ATOM 367 C C . VAL A 1 46 ? 22.281 -59.438 -54.531 1 16.25 46 VAL A C 1
ATOM 369 O O . VAL A 1 46 ? 21.406 -58.844 -53.906 1 16.25 46 VAL A O 1
ATOM 372 N N . SER A 1 47 ? 21.531 -59.906 -55.562 1 15.72 47 SER A N 1
ATOM 373 C CA . SER A 1 47 ? 21.469 -59.5 -56.969 1 15.72 47 SER A CA 1
ATOM 374 C C . SER A 1 47 ? 20.344 -58.469 -57.188 1 15.72 47 SER A C 1
ATOM 376 O O . SER A 1 47 ? 19.453 -58.344 -56.344 1 15.72 47 SER A O 1
ATOM 378 N N . ASP A 1 48 ? 19.781 -58.312 -58.5 1 15.1 48 ASP A N 1
ATOM 379 C CA . ASP A 1 48 ? 19.797 -57.5 -59.719 1 15.1 48 ASP A CA 1
ATOM 380 C C . ASP A 1 48 ? 18.406 -56.906 -59.969 1 15.1 48 ASP A C 1
ATOM 382 O O . ASP A 1 48 ? 18.297 -55.688 -60.281 1 15.1 48 ASP A O 1
ATOM 386 N N . ASP A 1 49 ? 17.188 -57.562 -60.219 1 16.11 49 ASP A N 1
ATOM 387 C CA . ASP A 1 49 ? 16.547 -57.344 -61.5 1 16.11 49 ASP A CA 1
ATOM 388 C C . ASP A 1 49 ? 15.453 -56.25 -61.375 1 16.11 49 ASP A C 1
ATOM 390 O O . ASP A 1 49 ? 14.805 -56.156 -60.344 1 16.11 49 ASP A O 1
ATOM 394 N N . THR A 1 50 ? 15.133 -55.281 -62.438 1 15.07 50 THR A N 1
ATOM 395 C CA . THR A 1 50 ? 14.672 -54 -63 1 15.07 50 THR A CA 1
ATOM 396 C C . THR A 1 50 ? 13.172 -54.062 -63.281 1 15.07 50 THR A C 1
ATOM 398 O O . THR A 1 50 ? 12.516 -53 -63.312 1 15.07 50 THR A O 1
ATOM 401 N N . GLU A 1 51 ? 12.211 -55.062 -63.375 1 15.85 51 GLU A N 1
ATOM 402 C CA . GLU A 1 51 ? 11.383 -54.812 -64.562 1 15.85 51 GLU A CA 1
ATOM 403 C C . GLU A 1 51 ? 10.258 -53.844 -64.188 1 15.85 51 GLU A C 1
ATOM 405 O O . GLU A 1 51 ? 9.844 -53.719 -63.062 1 15.85 51 GLU A O 1
ATOM 410 N N . HIS A 1 52 ? 9.484 -53 -65.312 1 15.89 52 HIS A N 1
ATOM 411 C CA . HIS A 1 52 ? 8.891 -51.844 -65.938 1 15.89 52 HIS A CA 1
ATOM 412 C C . HIS A 1 52 ? 7.367 -51.875 -65.875 1 15.89 52 HIS A C 1
ATOM 414 O O . HIS A 1 52 ? 6.711 -50.844 -65.875 1 15.89 52 HIS A O 1
ATOM 420 N N . GLY A 1 53 ? 6.375 -52.875 -65.625 1 15.52 53 GLY A N 1
ATOM 421 C CA . GLY A 1 53 ? 5.266 -52.781 -66.562 1 15.52 53 GLY A CA 1
ATOM 422 C C . GLY A 1 53 ? 4.168 -51.844 -66.125 1 15.52 53 GLY A C 1
ATOM 423 O O . GLY A 1 53 ? 4.07 -51.5 -64.938 1 15.52 53 GLY A O 1
ATOM 424 N N . SER A 1 54 ? 3.182 -51.188 -67.125 1 16.94 54 SER A N 1
ATOM 425 C CA . SER A 1 54 ? 2.375 -50.125 -67.688 1 16.94 54 SER A CA 1
ATOM 426 C C . SER A 1 54 ? 0.907 -50.25 -67.312 1 16.94 54 SER A C 1
ATOM 428 O O . SER A 1 54 ? 0.061 -49.5 -67.75 1 16.94 54 SER A O 1
ATOM 430 N N . ALA A 1 55 ? 0.38 -50.781 -66.188 1 16 55 ALA A N 1
ATOM 431 C CA . ALA A 1 55 ? -1.001 -51.094 -66.562 1 16 55 ALA A CA 1
ATOM 432 C C . ALA A 1 55 ? -1.854 -49.844 -66.688 1 16 55 ALA A C 1
ATOM 434 O O . ALA A 1 55 ? -1.522 -48.812 -66.125 1 16 55 ALA A O 1
ATOM 435 N N . GLY A 1 56 ? -3.221 -49.875 -67.188 1 15.88 56 GLY A N 1
ATOM 436 C CA . GLY A 1 56 ? -4.277 -49.562 -68.188 1 15.88 56 GLY A CA 1
ATOM 437 C C . GLY A 1 56 ? -5.301 -48.562 -67.625 1 15.88 56 GLY A C 1
ATOM 438 O O . GLY A 1 56 ? -5.316 -48.281 -66.438 1 15.88 56 GLY A O 1
ATOM 439 N N . SER A 1 57 ? -6.48 -48.281 -68.188 1 16.47 57 SER A N 1
ATOM 440 C CA . SER A 1 57 ? -7.395 -47.281 -68.812 1 16.47 57 SER A CA 1
ATOM 441 C C . SER A 1 57 ? -8.609 -47.062 -67.875 1 16.47 57 SER A C 1
ATOM 443 O O . SER A 1 57 ? -9.109 -45.938 -67.812 1 16.47 57 SER A O 1
ATOM 445 N N . SER A 1 58 ? -9.414 -47.375 -66.75 1 16.5 58 SER A N 1
ATOM 446 C CA . SER A 1 58 ? -10.789 -47.5 -67.25 1 16.5 58 SER A CA 1
ATOM 447 C C . SER A 1 58 ? -11.484 -46.156 -67.25 1 16.5 58 SER A C 1
ATOM 449 O O . SER A 1 58 ? -11.805 -45.594 -66.188 1 16.5 58 SER A O 1
ATOM 451 N N . ASP A 1 59 ? -11.344 -45.188 -68 1 15.85 59 ASP A N 1
ATOM 452 C CA . ASP A 1 59 ? -12.18 -44.125 -68.562 1 15.85 59 ASP A CA 1
ATOM 453 C C . ASP A 1 59 ? -13.523 -44.688 -69 1 15.85 59 ASP A C 1
ATOM 455 O O . ASP A 1 59 ? -13.633 -45.844 -69.375 1 15.85 59 ASP A O 1
ATOM 459 N N . LYS A 1 60 ? -14.844 -44.062 -68.688 1 17.52 60 LYS A N 1
ATOM 460 C CA . LYS A 1 60 ? -15.789 -44.188 -69.812 1 17.52 60 LYS A CA 1
ATOM 461 C C . LYS A 1 60 ? -15.188 -43.625 -71.125 1 17.52 60 LYS A C 1
ATOM 463 O O . LYS A 1 60 ? -15.688 -42.656 -71.688 1 17.52 60 LYS A O 1
ATOM 468 N N . GLU A 1 61 ? -14.195 -43.406 -71.688 1 17.17 61 GLU A N 1
ATOM 469 C CA . GLU A 1 61 ? -14.508 -42.906 -73 1 17.17 61 GLU A CA 1
ATOM 470 C C . GLU A 1 61 ? -15.68 -43.688 -73.625 1 17.17 61 GLU A C 1
ATOM 472 O O . GLU A 1 61 ? -15.992 -44.781 -73.188 1 17.17 61 GLU A O 1
ATOM 477 N N . SER A 1 62 ? -16.828 -42.781 -74.25 1 19.59 62 SER A N 1
ATOM 478 C CA . SER A 1 62 ? -17.516 -43.125 -75.438 1 19.59 62 SER A CA 1
ATOM 479 C C . SER A 1 62 ? -16.766 -44.219 -76.188 1 19.59 62 SER A C 1
ATOM 481 O O . SER A 1 62 ? -15.555 -44.156 -76.375 1 19.59 62 SER A O 1
ATOM 483 N N . ILE A 1 63 ? -17.281 -45.312 -75.812 1 19.61 63 ILE A N 1
ATOM 484 C CA . ILE A 1 63 ? -17.234 -46.625 -76.438 1 19.61 63 ILE A CA 1
ATOM 485 C C . ILE A 1 63 ? -17.234 -46.5 -78 1 19.61 63 ILE A C 1
ATOM 487 O O . ILE A 1 63 ? -18.297 -46.312 -78.625 1 19.61 63 ILE A O 1
ATOM 491 N N . LEU A 1 64 ? -16.625 -45.312 -78.438 1 18.95 64 LEU A N 1
ATOM 492 C CA . LEU A 1 64 ? -16.703 -45.25 -79.875 1 18.95 64 LEU A CA 1
ATOM 493 C C . LEU A 1 64 ? -16.672 -46.625 -80.5 1 18.95 64 LEU A C 1
ATOM 495 O O . LEU A 1 64 ? -16.188 -47.594 -79.875 1 18.95 64 LEU A O 1
ATOM 499 N N . GLU A 1 65 ? -17.703 -46.844 -81.562 1 19.23 65 GLU A N 1
ATOM 500 C CA . GLU A 1 65 ? -17.422 -47.906 -82.562 1 19.23 65 GLU A CA 1
ATOM 501 C C . GLU A 1 65 ? -15.922 -48.094 -82.688 1 19.23 65 GLU A C 1
ATOM 503 O O . GLU A 1 65 ? -15.203 -47.156 -83.062 1 19.23 65 GLU A O 1
ATOM 508 N N . ILE A 1 66 ? -15.32 -48.562 -81.562 1 22.2 66 ILE A N 1
ATOM 509 C CA . ILE A 1 66 ? -13.961 -48.781 -82 1 22.2 66 ILE A CA 1
ATOM 510 C C . ILE A 1 66 ? -13.992 -49.219 -83.5 1 22.2 66 ILE A C 1
ATOM 512 O O . ILE A 1 66 ? -14.555 -50.281 -83.812 1 22.2 66 ILE A O 1
ATOM 516 N N . PRO A 1 67 ? -14.328 -48.25 -84.25 1 22.95 67 PRO A N 1
ATOM 517 C CA . PRO A 1 67 ? -14.562 -48.844 -85.562 1 22.95 67 PRO A CA 1
ATOM 518 C C . PRO A 1 67 ? -13.75 -50.094 -85.812 1 22.95 67 PRO A C 1
ATOM 520 O O . PRO A 1 67 ? -12.75 -50.344 -85.125 1 22.95 67 PRO A O 1
ATOM 523 N N . SER A 1 68 ? -14.469 -51.25 -86.25 1 23.08 68 SER A N 1
ATOM 524 C CA . SER A 1 68 ? -13.836 -52.469 -86.75 1 23.08 68 SER A CA 1
ATOM 525 C C . SER A 1 68 ? -12.438 -52.188 -87.25 1 23.08 68 SER A C 1
ATOM 527 O O . SER A 1 68 ? -12.242 -52.031 -88.438 1 23.08 68 SER A O 1
ATOM 529 N N . SER A 1 69 ? -11.812 -51.25 -86.5 1 24.11 69 SER A N 1
ATOM 530 C CA . SER A 1 69 ? -10.719 -50.969 -87.438 1 24.11 69 SER A CA 1
ATOM 531 C C . SER A 1 69 ? -10.062 -52.25 -87.938 1 24.11 69 SER A C 1
ATOM 533 O O . SER A 1 69 ? -10.062 -53.25 -87.188 1 24.11 69 SER A O 1
ATOM 535 N N . GLY A 1 70 ? -10.102 -52.562 -89.062 1 25.05 70 GLY A N 1
ATOM 536 C CA . GLY A 1 70 ? -9.445 -53.719 -89.75 1 25.05 70 GLY A CA 1
ATOM 537 C C . GLY A 1 70 ? -8.172 -54.125 -89 1 25.05 70 GLY A C 1
ATOM 538 O O . GLY A 1 70 ? -7.754 -53.5 -88.062 1 25.05 70 GLY A O 1
ATOM 539 N N . PRO A 1 71 ? -7.699 -55.375 -89.125 1 28.56 71 PRO A N 1
ATOM 540 C CA . PRO A 1 71 ? -6.492 -55.969 -88.5 1 28.56 71 PRO A CA 1
ATOM 541 C C . PRO A 1 71 ? -5.391 -54.938 -88.25 1 28.56 71 PRO A C 1
ATOM 543 O O . PRO A 1 71 ? -4.965 -54.25 -89.188 1 28.56 71 PRO A O 1
ATOM 546 N N . ARG A 1 72 ? -5.578 -54.094 -87.25 1 32.25 72 ARG A N 1
ATOM 547 C CA . ARG A 1 72 ? -4.617 -53 -87.188 1 32.25 72 ARG A CA 1
ATOM 548 C C . ARG A 1 72 ? -3.207 -53.5 -87.5 1 32.25 72 ARG A C 1
ATOM 550 O O . ARG A 1 72 ? -2.686 -54.375 -86.812 1 32.25 72 ARG A O 1
ATOM 557 N N . ARG A 1 73 ? -2.893 -53.312 -88.625 1 30.36 73 ARG A N 1
ATOM 558 C CA . ARG A 1 73 ? -1.599 -53.719 -89.188 1 30.36 73 ARG A CA 1
ATOM 559 C C . ARG A 1 73 ? -0.457 -53.156 -88.312 1 30.36 73 ARG A C 1
ATOM 561 O O . ARG A 1 73 ? -0.489 -51.969 -87.938 1 30.36 73 ARG A O 1
ATOM 568 N N . SER A 1 74 ? 0.07 -54.031 -87.25 1 33.09 74 SER A N 1
ATOM 569 C CA . SER A 1 74 ? 1.336 -53.781 -86.562 1 33.09 74 SER A CA 1
ATOM 570 C C . SER A 1 74 ? 2.217 -52.812 -87.375 1 33.09 74 SER A C 1
ATOM 572 O O . SER A 1 74 ? 2.369 -52.938 -88.562 1 33.09 74 SER A O 1
ATOM 574 N N . SER A 1 75 ? 1.964 -51.5 -87.062 1 37.03 75 SER A N 1
ATOM 575 C CA . SER A 1 75 ? 2.752 -50.531 -87.812 1 37.03 75 SER A CA 1
ATOM 576 C C . SER A 1 75 ? 4.141 -51.094 -88.125 1 37.03 75 SER A C 1
ATOM 578 O O . SER A 1 75 ? 4.75 -51.75 -87.25 1 37.03 75 SER A O 1
ATOM 580 N N . PRO A 1 76 ? 4.422 -51.312 -89.438 1 38.66 76 PRO A N 1
ATOM 581 C CA . PRO A 1 76 ? 5.695 -51.938 -89.812 1 38.66 76 PRO A CA 1
ATOM 582 C C . PRO A 1 76 ? 6.879 -51.312 -89.062 1 38.66 76 PRO A C 1
ATOM 584 O O . PRO A 1 76 ? 6.895 -50.125 -88.75 1 38.66 76 PRO A O 1
ATOM 587 N N . ILE A 1 77 ? 7.418 -51.969 -87.938 1 43.97 77 ILE A N 1
ATOM 588 C CA . ILE A 1 77 ? 8.695 -51.625 -87.312 1 43.97 77 ILE A CA 1
ATOM 589 C C . ILE A 1 77 ? 9.609 -50.969 -88.375 1 43.97 77 ILE A C 1
ATOM 591 O O . ILE A 1 77 ? 9.992 -51.625 -89.375 1 43.97 77 ILE A O 1
ATOM 595 N N . THR A 1 78 ? 9.18 -49.75 -88.812 1 48.03 78 THR A N 1
ATOM 596 C CA . THR A 1 78 ? 10.008 -48.969 -89.688 1 48.03 78 THR A CA 1
ATOM 597 C C . THR A 1 78 ? 11.219 -48.406 -88.938 1 48.03 78 THR A C 1
ATOM 599 O O . THR A 1 78 ? 11.148 -48.094 -87.75 1 48.03 78 THR A O 1
ATOM 602 N N . GLY A 1 79 ? 12.297 -48.781 -89 1 48.72 79 GLY A N 1
ATOM 603 C CA . GLY A 1 79 ? 13.68 -48.469 -88.625 1 48.72 79 GLY A CA 1
ATOM 604 C C . GLY A 1 79 ? 14.633 -49.594 -89 1 48.72 79 GLY A C 1
ATOM 605 O O . GLY A 1 79 ? 14.227 -50.625 -89.5 1 48.72 79 GLY A O 1
ATOM 606 N N . THR A 1 80 ? 15.961 -49.438 -89 1 54.56 80 THR A N 1
ATOM 607 C CA . THR A 1 80 ? 16.844 -50.531 -89.438 1 54.56 80 THR A CA 1
ATOM 608 C C . THR A 1 80 ? 16.688 -51.75 -88.562 1 54.56 80 THR A C 1
ATOM 610 O O . THR A 1 80 ? 16.125 -51.625 -87.438 1 54.56 80 THR A O 1
ATOM 613 N N . LYS A 1 81 ? 16.984 -52.938 -88.938 1 56.66 81 LYS A N 1
ATOM 614 C CA . LYS A 1 81 ? 16.906 -54.25 -88.312 1 56.66 81 LYS A CA 1
ATOM 615 C C . LYS A 1 81 ? 17.359 -54.188 -86.875 1 56.66 81 LYS A C 1
ATOM 617 O O . LYS A 1 81 ? 16.766 -54.844 -86 1 56.66 81 LYS A O 1
ATOM 622 N N . ALA A 1 82 ? 18.281 -53.469 -86.688 1 61.47 82 ALA A N 1
ATOM 623 C CA . ALA A 1 82 ? 18.953 -53.469 -85.375 1 61.47 82 ALA A CA 1
ATOM 624 C C . ALA A 1 82 ? 18.109 -52.75 -84.312 1 61.47 82 ALA A C 1
ATOM 626 O O . ALA A 1 82 ? 18.016 -53.219 -83.188 1 61.47 82 ALA A O 1
ATOM 627 N N . GLN A 1 83 ? 17.5 -51.656 -84.75 1 65.31 83 GLN A N 1
ATOM 628 C CA . GLN A 1 83 ? 16.75 -50.906 -83.75 1 65.31 83 GLN A CA 1
ATOM 629 C C . GLN A 1 83 ? 15.461 -51.625 -83.375 1 65.31 83 GLN A C 1
ATOM 631 O O . GLN A 1 83 ? 15.062 -51.594 -82.188 1 65.31 83 GLN A O 1
ATOM 636 N N . GLN A 1 84 ? 14.906 -52.281 -84.438 1 62.84 84 GLN A N 1
ATOM 637 C CA . GLN A 1 84 ? 13.703 -53.094 -84.188 1 62.84 84 GLN A CA 1
ATOM 638 C C . GLN A 1 84 ? 13.984 -54.219 -83.188 1 62.84 84 GLN A C 1
ATOM 640 O O . GLN A 1 84 ? 13.172 -54.5 -82.312 1 62.84 84 GLN A O 1
ATOM 645 N N . ALA A 1 85 ? 15.141 -54.875 -83.375 1 62.03 85 ALA A N 1
ATOM 646 C CA . ALA A 1 85 ? 15.562 -55.938 -82.5 1 62.03 85 ALA A CA 1
ATOM 647 C C . ALA A 1 85 ? 15.695 -55.438 -81.062 1 62.03 85 ALA A C 1
ATOM 649 O O . ALA A 1 85 ? 15.305 -56.125 -80.125 1 62.03 85 ALA A O 1
ATOM 650 N N . ALA A 1 86 ? 16.281 -54.281 -81 1 65.75 86 ALA A N 1
ATOM 651 C CA . ALA A 1 86 ? 16.484 -53.719 -79.688 1 65.75 86 ALA A CA 1
ATOM 652 C C . ALA A 1 86 ? 15.156 -53.438 -79 1 65.75 86 ALA A C 1
ATOM 654 O O . ALA A 1 86 ? 15.008 -53.719 -77.75 1 65.75 86 ALA A O 1
ATOM 655 N N . ILE A 1 87 ? 14.203 -52.906 -79.75 1 65.25 87 ILE A N 1
ATOM 656 C CA . ILE A 1 87 ? 12.898 -52.625 -79.188 1 65.25 87 ILE A CA 1
ATOM 657 C C . ILE A 1 87 ? 12.195 -53.938 -78.812 1 65.25 87 ILE A C 1
ATOM 659 O O . ILE A 1 87 ? 11.562 -54.031 -77.75 1 65.25 87 ILE A O 1
ATOM 663 N N . ARG A 1 88 ? 12.359 -54.969 -79.75 1 62.12 88 ARG A N 1
ATOM 664 C CA . ARG A 1 88 ? 11.781 -56.25 -79.438 1 62.12 88 ARG A CA 1
ATOM 665 C C . ARG A 1 88 ? 12.391 -56.875 -78.188 1 62.12 88 ARG A C 1
ATOM 667 O O . ARG A 1 88 ? 11.68 -57.469 -77.375 1 62.12 88 ARG A O 1
ATOM 674 N N . ILE A 1 89 ? 13.727 -56.719 -78.125 1 62.78 89 ILE A N 1
ATOM 675 C CA . ILE A 1 89 ? 14.414 -57.25 -76.938 1 62.78 89 ILE A CA 1
ATOM 676 C C . ILE A 1 89 ? 13.93 -56.531 -75.688 1 62.78 89 ILE A C 1
ATOM 678 O O . ILE A 1 89 ? 13.68 -57.156 -74.688 1 62.78 89 ILE A O 1
ATOM 682 N N . ARG A 1 90 ? 13.789 -55.25 -75.875 1 64.38 90 ARG A N 1
ATOM 683 C CA . ARG A 1 90 ? 13.336 -54.469 -74.75 1 64.38 90 ARG A CA 1
ATOM 684 C C . ARG A 1 90 ? 11.922 -54.875 -74.312 1 64.38 90 ARG A C 1
ATOM 686 O O . ARG A 1 90 ? 11.617 -55 -73.125 1 64.38 90 ARG A O 1
ATOM 693 N N . LYS A 1 91 ? 11.117 -54.969 -75.438 1 62.69 91 LYS A N 1
ATOM 694 C CA . LYS A 1 91 ? 9.75 -55.406 -75.188 1 62.69 91 LYS A CA 1
ATOM 695 C C . LYS A 1 91 ? 9.719 -56.844 -74.625 1 62.69 91 LYS A C 1
ATOM 697 O O . LYS A 1 91 ? 8.953 -57.156 -73.75 1 62.69 91 LYS A O 1
ATOM 702 N N . GLY A 1 92 ? 10.539 -57.688 -75.312 1 59.66 92 GLY A N 1
ATOM 703 C CA . GLY A 1 92 ? 10.664 -59.031 -74.812 1 59.66 92 GLY A CA 1
ATOM 704 C C . GLY A 1 92 ? 11.164 -59.094 -73.375 1 59.66 92 GLY A C 1
ATOM 705 O O . GLY A 1 92 ? 10.641 -59.875 -72.562 1 59.66 92 GLY A O 1
ATOM 706 N N . CYS A 1 93 ? 12.219 -58.312 -73.062 1 63.78 93 CYS A N 1
ATOM 707 C CA . CYS A 1 93 ? 12.75 -58.25 -71.75 1 63.78 93 CYS A CA 1
ATOM 708 C C . CYS A 1 93 ? 11.703 -57.719 -70.75 1 63.78 93 CYS A C 1
ATOM 710 O O . CYS A 1 93 ? 11.562 -58.219 -69.625 1 63.78 93 CYS A O 1
ATOM 712 N N . ALA A 1 94 ? 10.969 -56.719 -71.25 1 65.88 94 ALA A N 1
ATOM 713 C CA . ALA A 1 94 ? 9.914 -56.156 -70.438 1 65.88 94 ALA A CA 1
ATOM 714 C C . ALA A 1 94 ? 8.812 -57.188 -70.188 1 65.88 94 ALA A C 1
ATOM 716 O O . ALA A 1 94 ? 8.312 -57.312 -69.062 1 65.88 94 ALA A O 1
ATOM 717 N N . LYS A 1 95 ? 8.492 -57.938 -71.188 1 62.88 95 LYS A N 1
ATOM 718 C CA . LYS A 1 95 ? 7.488 -59 -71.062 1 62.88 95 LYS A CA 1
ATOM 719 C C . LYS A 1 95 ? 8 -60.125 -70.188 1 62.88 95 LYS A C 1
ATOM 721 O O . LYS A 1 95 ? 7.262 -60.656 -69.375 1 62.88 95 LYS A O 1
ATOM 726 N N . ARG A 1 96 ? 9.25 -60.469 -70.375 1 62.19 96 ARG A N 1
ATOM 727 C CA . ARG A 1 96 ? 9.836 -61.5 -69.5 1 62.19 96 ARG A CA 1
ATOM 728 C C . ARG A 1 96 ? 9.914 -61.031 -68.062 1 62.19 96 ARG A C 1
ATOM 730 O O . ARG A 1 96 ? 9.648 -61.812 -67.125 1 62.19 96 ARG A O 1
ATOM 737 N N . LEU A 1 97 ? 10.367 -59.781 -67.938 1 65.12 97 LEU A N 1
ATOM 738 C CA . LEU A 1 97 ? 10.398 -59.219 -66.562 1 65.12 97 LEU A CA 1
ATOM 739 C C . LEU A 1 97 ? 9.008 -59.188 -66 1 65.12 97 LEU A C 1
ATOM 741 O O . LEU A 1 97 ? 8.836 -59.469 -64.812 1 65.12 97 LEU A O 1
ATOM 745 N N . LEU A 1 98 ? 8.062 -58.875 -66.875 1 67.25 98 LEU A N 1
ATOM 746 C CA . LEU A 1 98 ? 6.684 -58.875 -66.438 1 67.25 98 LEU A CA 1
ATOM 747 C C . LEU A 1 98 ? 6.211 -60.281 -66.125 1 67.25 98 LEU A C 1
ATOM 749 O O . LEU A 1 98 ? 5.504 -60.531 -65.125 1 67.25 98 LEU A O 1
ATOM 753 N N . THR A 1 99 ? 6.555 -61.188 -67.062 1 63.88 99 THR A N 1
ATOM 754 C CA . THR A 1 99 ? 6.207 -62.594 -66.812 1 63.88 99 THR A CA 1
ATOM 755 C C . THR A 1 99 ? 6.918 -63.156 -65.562 1 63.88 99 THR A C 1
ATOM 757 O O . THR A 1 99 ? 6.32 -63.875 -64.812 1 63.88 99 THR A O 1
ATOM 760 N N . LEU A 1 100 ? 8.203 -62.844 -65.375 1 64.06 100 LEU A N 1
ATOM 761 C CA . LEU A 1 100 ? 8.945 -63.25 -64.25 1 64.06 100 LEU A CA 1
ATOM 762 C C . LEU A 1 100 ? 8.375 -62.625 -62.969 1 64.06 100 LEU A C 1
ATOM 764 O O . LEU A 1 100 ? 8.289 -63.25 -61.906 1 64.06 100 LEU A O 1
ATOM 768 N N . GLU A 1 101 ? 8.07 -61.406 -63.125 1 66.62 101 GLU A N 1
ATOM 769 C CA . GLU A 1 101 ? 7.422 -60.719 -62 1 66.62 101 GLU A CA 1
ATOM 770 C C . GLU A 1 101 ? 6.066 -61.344 -61.688 1 66.62 101 GLU A C 1
ATOM 772 O O . GLU A 1 101 ? 5.695 -61.5 -60.531 1 66.62 101 GLU A O 1
ATOM 777 N N . LYS A 1 102 ? 5.375 -61.719 -62.812 1 66.44 102 LYS A N 1
ATOM 778 C CA . LYS A 1 102 ? 4.105 -62.406 -62.625 1 66.44 102 LYS A CA 1
ATOM 779 C C . LYS A 1 102 ? 4.332 -63.812 -62.094 1 66.44 102 LYS A C 1
ATOM 781 O O . LYS A 1 102 ? 3.58 -64.25 -61.219 1 66.44 102 LYS A O 1
ATOM 786 N N . GLN A 1 103 ? 5.281 -64.5 -62.594 1 62.47 103 GLN A N 1
ATOM 787 C CA . GLN A 1 103 ? 5.617 -65.812 -62.062 1 62.47 103 GLN A CA 1
ATOM 788 C C . GLN A 1 103 ? 6.094 -65.75 -60.625 1 62.47 103 GLN A C 1
ATOM 790 O O . GLN A 1 103 ? 5.734 -66.562 -59.781 1 62.47 103 GLN A O 1
ATOM 795 N N . LYS A 1 104 ? 6.953 -64.75 -60.375 1 63.22 104 LYS A N 1
ATOM 796 C CA . LYS A 1 104 ? 7.355 -64.5 -59 1 63.22 104 LYS A CA 1
ATOM 797 C C . LYS A 1 104 ? 6.152 -64.125 -58.125 1 63.22 104 LYS A C 1
ATOM 799 O O . LYS A 1 104 ? 6.059 -64.562 -56.969 1 63.22 104 LYS A O 1
ATOM 804 N N . GLU A 1 105 ? 5.348 -63.344 -58.719 1 68.44 105 GLU A N 1
ATOM 805 C CA . GLU A 1 105 ? 4.113 -63 -58 1 68.44 105 GLU A CA 1
ATOM 806 C C . GLU A 1 105 ? 3.225 -64.25 -57.844 1 68.44 105 GLU A C 1
ATOM 808 O O . GLU A 1 105 ? 2.615 -64.438 -56.781 1 68.44 105 GLU A O 1
ATOM 813 N N . ASP A 1 106 ? 3.088 -65.062 -58.969 1 64.38 106 ASP A N 1
ATOM 814 C CA . ASP A 1 106 ? 2.324 -66.25 -58.875 1 64.38 106 ASP A CA 1
ATOM 815 C C . ASP A 1 106 ? 2.977 -67.25 -57.906 1 64.38 106 ASP A C 1
ATOM 817 O O . ASP A 1 106 ? 2.283 -67.938 -57.156 1 64.38 106 ASP A O 1
ATOM 821 N N . ALA A 1 107 ? 4.293 -67.375 -57.906 1 64.38 107 ALA A N 1
ATOM 822 C CA . ALA A 1 107 ? 5.02 -68.188 -56.938 1 64.38 107 ALA A CA 1
ATOM 823 C C . ALA A 1 107 ? 4.844 -67.688 -55.531 1 64.38 107 ALA A C 1
ATOM 825 O O . ALA A 1 107 ? 4.676 -68.438 -54.594 1 64.38 107 ALA A O 1
ATOM 826 N N . ARG A 1 108 ? 4.898 -66.375 -55.469 1 66.5 108 ARG A N 1
ATOM 827 C CA . ARG A 1 108 ? 4.641 -65.75 -54.188 1 66.5 108 ARG A CA 1
ATOM 828 C C . ARG A 1 108 ? 3.213 -66 -53.719 1 66.5 108 ARG A C 1
ATOM 830 O O . ARG A 1 108 ? 2.973 -66.25 -52.531 1 66.5 108 ARG A O 1
ATOM 837 N N . LYS A 1 109 ? 2.297 -65.938 -54.625 1 68.75 109 LYS A N 1
ATOM 838 C CA . LYS A 1 109 ? 0.908 -66.25 -54.312 1 68.75 109 LYS A CA 1
ATOM 839 C C . LYS A 1 109 ? 0.748 -67.75 -53.938 1 68.75 109 LYS A C 1
ATOM 841 O O . LYS A 1 109 ? 0.038 -68.062 -52.969 1 68.75 109 LYS A O 1
ATOM 846 N N . ALA A 1 110 ? 1.365 -68.688 -54.812 1 67.5 110 ALA A N 1
ATOM 847 C CA . ALA A 1 110 ? 1.311 -70.062 -54.5 1 67.5 110 ALA A CA 1
ATOM 848 C C . ALA A 1 110 ? 1.966 -70.375 -53.156 1 67.5 110 ALA A C 1
ATOM 850 O O . ALA A 1 110 ? 1.459 -71.188 -52.375 1 67.5 110 ALA A O 1
ATOM 851 N N . ASP A 1 111 ? 3.043 -69.688 -52.844 1 69.38 111 ASP A N 1
ATOM 852 C CA . ASP A 1 111 ? 3.717 -69.875 -51.562 1 69.38 111 ASP A CA 1
ATOM 853 C C . ASP A 1 111 ? 2.854 -69.312 -50.438 1 69.38 111 ASP A C 1
ATOM 855 O O . ASP A 1 111 ? 2.799 -69.938 -49.344 1 69.38 111 ASP A O 1
ATOM 859 N N . ARG A 1 112 ? 2.207 -68.25 -50.719 1 73.44 112 ARG A N 1
ATOM 860 C CA . ARG A 1 112 ? 1.286 -67.688 -49.75 1 73.44 112 ARG A CA 1
ATOM 861 C C . ARG A 1 112 ? 0.143 -68.625 -49.469 1 73.44 112 ARG A C 1
ATOM 863 O O . ARG A 1 112 ? -0.261 -68.812 -48.312 1 73.44 112 ARG A O 1
ATOM 870 N N . GLU A 1 113 ? -0.326 -69.312 -50.531 1 76.12 113 GLU A N 1
ATOM 871 C CA . GLU A 1 113 ? -1.42 -70.25 -50.375 1 76.12 113 GLU A CA 1
ATOM 872 C C . GLU A 1 113 ? -0.948 -71.5 -49.625 1 76.12 113 GLU A C 1
ATOM 874 O O . GLU A 1 113 ? -1.656 -72 -48.781 1 76.12 113 GLU A O 1
ATOM 879 N N . ARG A 1 114 ? 0.281 -71.938 -50 1 74.88 114 ARG A N 1
ATOM 880 C CA . ARG A 1 114 ? 0.839 -73.125 -49.312 1 74.88 114 ARG A CA 1
ATOM 881 C C . ARG A 1 114 ? 1.026 -72.812 -47.812 1 74.88 114 ARG A C 1
ATOM 883 O O . ARG A 1 114 ? 0.684 -73.625 -46.969 1 74.88 114 ARG A O 1
ATOM 890 N N . ARG A 1 115 ? 1.549 -71.625 -47.531 1 80.94 115 ARG A N 1
ATOM 891 C CA . ARG A 1 115 ? 1.772 -71.188 -46.156 1 80.94 115 ARG A CA 1
ATOM 892 C C . ARG A 1 115 ? 0.458 -71.062 -45.375 1 80.94 115 ARG A C 1
ATOM 894 O O . ARG A 1 115 ? 0.379 -71.5 -44.219 1 80.94 115 ARG A O 1
ATOM 901 N N . GLN A 1 116 ? -0.546 -70.625 -45.969 1 83.12 116 GLN A N 1
ATOM 902 C CA . GLN A 1 116 ? -1.848 -70.5 -45.312 1 83.12 116 GLN A CA 1
ATOM 903 C C . GLN A 1 116 ? -2.465 -71.875 -45 1 83.12 116 GLN A C 1
ATOM 905 O O . GLN A 1 116 ? -3.096 -72 -43.938 1 83.12 116 GLN A O 1
ATOM 910 N N . VAL A 1 117 ? -2.178 -72.812 -45.938 1 81.31 117 VAL A N 1
ATOM 911 C CA . VAL A 1 117 ? -2.729 -74.188 -45.75 1 81.31 117 VAL A CA 1
ATOM 912 C C . VAL A 1 117 ? -2.051 -74.812 -44.531 1 81.31 117 VAL A C 1
ATOM 914 O O . VAL A 1 117 ? -2.713 -75.438 -43.719 1 81.31 117 VAL A O 1
ATOM 917 N N . VAL A 1 118 ? -0.764 -74.562 -44.375 1 82.31 118 VAL A N 1
ATOM 918 C CA . VAL A 1 118 ? -0.027 -75.125 -43.25 1 82.31 118 VAL A CA 1
ATOM 919 C C . VAL A 1 118 ? -0.473 -74.438 -41.938 1 82.31 118 VAL A C 1
ATOM 921 O O . VAL A 1 118 ? -0.636 -75.125 -40.938 1 82.31 118 VAL A O 1
ATOM 924 N N . LEU A 1 119 ? -0.667 -73.188 -41.969 1 88.38 119 LEU A N 1
ATOM 925 C CA . LEU A 1 119 ? -1.09 -72.5 -40.781 1 88.38 119 LEU A CA 1
ATOM 926 C C . LEU A 1 119 ? -2.502 -72.875 -40.375 1 88.38 119 LEU A C 1
ATOM 928 O O . LEU A 1 119 ? -2.771 -73.062 -39.188 1 88.38 119 LEU A O 1
ATOM 932 N N . GLN A 1 120 ? -3.387 -73.062 -41.344 1 86.06 120 GLN A N 1
ATOM 933 C CA . GLN A 1 120 ? -4.75 -73.5 -41.062 1 86.06 120 GLN A CA 1
ATOM 934 C C . GLN A 1 120 ? -4.773 -74.938 -40.5 1 86.06 120 GLN A C 1
ATOM 936 O O . GLN A 1 120 ? -5.543 -75.25 -39.594 1 86.06 120 GLN A O 1
ATOM 941 N N . ASN A 1 121 ? -3.846 -75.812 -41.094 1 81.56 121 ASN A N 1
ATOM 942 C CA . ASN A 1 121 ? -3.75 -77.188 -40.656 1 81.56 121 ASN A CA 1
ATOM 943 C C . ASN A 1 121 ? -3.258 -77.25 -39.188 1 81.56 121 ASN A C 1
ATOM 945 O O . ASN A 1 121 ? -3.715 -78.125 -38.438 1 81.56 121 ASN A O 1
ATOM 949 N N . SER A 1 122 ? -2.377 -76.312 -38.906 1 86.62 122 SER A N 1
ATOM 950 C CA . SER A 1 122 ? -1.866 -76.25 -37.531 1 86.62 122 SER A CA 1
ATOM 951 C C . SER A 1 122 ? -2.963 -75.875 -36.531 1 86.62 122 SER A C 1
ATOM 953 O O . SER A 1 122 ? -3.043 -76.438 -35.438 1 86.62 122 SER A O 1
ATOM 955 N N . LEU A 1 123 ? -3.84 -74.938 -36.844 1 88.12 123 LEU A N 1
ATOM 956 C CA . LEU A 1 123 ? -4.945 -74.562 -36 1 88.12 123 LEU A CA 1
ATOM 957 C C . LEU A 1 123 ? -5.996 -75.625 -35.875 1 88.12 123 LEU A C 1
ATOM 959 O O . LEU A 1 123 ? -6.551 -75.875 -34.781 1 88.12 123 LEU A O 1
ATOM 963 N N . GLU A 1 124 ? -6.156 -76.438 -37 1 83.81 124 GLU A N 1
ATOM 964 C CA . GLU A 1 124 ? -7.105 -77.562 -37 1 83.81 124 GLU A CA 1
ATOM 965 C C . GLU A 1 124 ? -6.586 -78.688 -36.156 1 83.81 124 GLU A C 1
ATOM 967 O O . GLU A 1 124 ? -7.359 -79.375 -35.469 1 83.81 124 GLU A O 1
ATOM 972 N N . THR A 1 125 ? -5.25 -78.875 -36.219 1 83.94 125 THR A N 1
ATOM 973 C CA . THR A 1 125 ? -4.637 -79.875 -35.406 1 83.94 125 THR A CA 1
ATOM 974 C C . THR A 1 125 ? -4.832 -79.625 -33.938 1 83.94 125 THR A C 1
ATOM 976 O O . THR A 1 125 ? -5.094 -80.5 -33.125 1 83.94 125 THR A O 1
ATOM 979 N N . LEU A 1 126 ? -4.762 -78.312 -33.562 1 87.75 126 LEU A N 1
ATOM 980 C CA . LEU A 1 126 ? -5 -77.938 -32.188 1 87.75 126 LEU A CA 1
ATOM 981 C C . LEU A 1 126 ? -6.449 -78.188 -31.797 1 87.75 126 LEU A C 1
ATOM 983 O O . LEU A 1 126 ? -6.719 -78.75 -30.75 1 87.75 126 LEU A O 1
ATOM 987 N N . GLN A 1 127 ? -7.398 -77.875 -32.656 1 85.31 127 GLN A N 1
ATOM 988 C CA . GLN A 1 127 ? -8.82 -78.062 -32.406 1 85.31 127 GLN A CA 1
ATOM 989 C C . GLN A 1 127 ? -9.203 -79.5 -32.312 1 85.31 127 GLN A C 1
ATOM 991 O O . GLN A 1 127 ? -10.023 -79.875 -31.469 1 85.31 127 GLN A O 1
ATOM 996 N N . ALA A 1 128 ? -8.562 -80.312 -33.188 1 82.25 128 ALA A N 1
ATOM 997 C CA . ALA A 1 128 ? -8.844 -81.75 -33.219 1 82.25 128 ALA A CA 1
ATOM 998 C C . ALA A 1 128 ? -8.414 -82.438 -31.922 1 82.25 128 ALA A C 1
ATOM 1000 O O . ALA A 1 128 ? -9 -83.438 -31.516 1 82.25 128 ALA A O 1
ATOM 1001 N N . ASN A 1 129 ? -7.414 -81.812 -31.281 1 86.88 129 ASN A N 1
ATOM 1002 C CA . ASN A 1 129 ? -6.926 -82.375 -30.031 1 86.88 129 ASN A CA 1
ATOM 1003 C C . ASN A 1 129 ? -7.516 -81.688 -28.812 1 86.88 129 ASN A C 1
ATOM 1005 O O . ASN A 1 129 ? -6.992 -81.812 -27.703 1 86.88 129 ASN A O 1
ATOM 1009 N N . GLY A 1 130 ? -8.57 -80.75 -29.062 1 82.62 130 GLY A N 1
ATOM 1010 C CA . GLY A 1 130 ? -9.281 -80.062 -27.984 1 82.62 130 GLY A CA 1
ATOM 1011 C C . GLY A 1 130 ? -8.523 -78.875 -27.406 1 82.62 130 GLY A C 1
ATOM 1012 O O . GLY A 1 130 ? -8.711 -78.562 -26.25 1 82.62 130 GLY A O 1
ATOM 1013 N N . LEU A 1 131 ? -7.578 -78.375 -28.125 1 88.44 131 LEU A N 1
ATOM 1014 C CA . LEU A 1 131 ? -6.789 -77.25 -27.656 1 88.44 131 LEU A CA 1
ATOM 1015 C C . LEU A 1 131 ? -7.16 -76 -28.422 1 88.44 131 LEU A C 1
ATOM 1017 O O . LEU A 1 131 ? -7.621 -76.062 -29.562 1 88.44 131 LEU A O 1
ATOM 1021 N N . ARG A 1 132 ? -7.035 -74.875 -27.766 1 88.44 132 ARG A N 1
ATOM 1022 C CA . ARG A 1 132 ? -7.336 -73.562 -28.359 1 88.44 132 ARG A CA 1
ATOM 1023 C C . ARG A 1 132 ? -6.059 -72.812 -28.75 1 88.44 132 ARG A C 1
ATOM 1025 O O . ARG A 1 132 ? -4.965 -73.188 -28.312 1 88.44 132 ARG A O 1
ATOM 1032 N N . PHE A 1 133 ? -6.207 -71.875 -29.594 1 89.31 133 PHE A N 1
ATOM 1033 C CA . PHE A 1 133 ? -5.094 -71 -29.969 1 89.31 133 PHE A CA 1
ATOM 1034 C C . PHE A 1 133 ? -4.445 -70.375 -28.734 1 89.31 133 PHE A C 1
ATOM 1036 O O . PHE A 1 133 ? -3.223 -70.25 -28.672 1 89.31 133 PHE A O 1
ATOM 1043 N N . TRP A 1 134 ? -5.113 -70.062 -27.703 1 89.44 134 TRP A N 1
ATOM 1044 C CA . TRP A 1 134 ? -4.648 -69.5 -26.438 1 89.44 134 TRP A CA 1
ATOM 1045 C C . TRP A 1 134 ? -3.666 -70.438 -25.75 1 89.44 134 TRP A C 1
ATOM 1047 O O . TRP A 1 134 ? -2.664 -70 -25.188 1 89.44 134 TRP A O 1
ATOM 1057 N N . ASP A 1 135 ? -3.969 -71.688 -25.812 1 87.81 135 ASP A N 1
ATOM 1058 C CA . ASP A 1 135 ? -3.109 -72.625 -25.141 1 87.81 135 ASP A CA 1
ATOM 1059 C C . ASP A 1 135 ? -1.704 -72.625 -25.734 1 87.81 135 ASP A C 1
ATOM 1061 O O . ASP A 1 135 ? -0.716 -72.812 -25.016 1 87.81 135 ASP A O 1
ATOM 1065 N N . LEU A 1 136 ? -1.715 -72.438 -26.984 1 89.19 136 LEU A N 1
ATOM 1066 C CA . LEU A 1 136 ? -0.42 -72.312 -27.656 1 89.19 136 LEU A CA 1
ATOM 1067 C C . LEU A 1 136 ? 0.305 -71.062 -27.25 1 89.19 136 LEU A C 1
ATOM 1069 O O . LEU A 1 136 ? 1.51 -71.062 -27 1 89.19 136 LEU A O 1
ATOM 1073 N N . MET A 1 137 ? -0.415 -69.938 -27.234 1 90.06 137 MET A N 1
ATOM 1074 C CA . MET A 1 137 ? 0.161 -68.688 -26.828 1 90.06 137 MET A CA 1
ATOM 1075 C C . MET A 1 137 ? 0.692 -68.75 -25.406 1 90.06 137 MET A C 1
ATOM 1077 O O . MET A 1 137 ? 1.788 -68.25 -25.125 1 90.06 137 MET A O 1
ATOM 1081 N N . GLU A 1 138 ? -0.095 -69.312 -24.516 1 89.06 138 GLU A N 1
ATOM 1082 C CA . GLU A 1 138 ? 0.324 -69.438 -23.125 1 89.06 138 GLU A CA 1
ATOM 1083 C C . GLU A 1 138 ? 1.576 -70.312 -23.016 1 89.06 138 GLU A C 1
ATOM 1085 O O . GLU A 1 138 ? 2.482 -70 -22.234 1 89.06 138 GLU A O 1
ATOM 1090 N N . TYR A 1 139 ? 1.58 -71.375 -23.844 1 89 139 TYR A N 1
ATOM 1091 C CA . TYR A 1 139 ? 2.719 -72.312 -23.828 1 89 139 TYR A CA 1
ATOM 1092 C C . TYR A 1 139 ? 3.994 -71.562 -24.25 1 89 139 TYR A C 1
ATOM 1094 O O . TYR A 1 139 ? 5.062 -71.812 -23.688 1 89 139 TYR A O 1
ATOM 1102 N N . VAL A 1 140 ? 3.881 -70.625 -25.141 1 88.88 140 VAL A N 1
ATOM 1103 C CA . VAL A 1 140 ? 5.059 -70 -25.688 1 88.88 140 VAL A CA 1
ATOM 1104 C C . VAL A 1 140 ? 5.449 -68.812 -24.828 1 88.88 140 VAL A C 1
ATOM 1106 O O . VAL A 1 140 ? 6.625 -68.625 -24.5 1 88.88 140 VAL A O 1
ATOM 1109 N N . PHE A 1 141 ? 4.523 -68 -24.375 1 88.56 141 PHE A N 1
ATOM 1110 C CA . PHE A 1 141 ? 4.836 -66.688 -23.781 1 88.56 141 PHE A CA 1
ATOM 1111 C C . PHE A 1 141 ? 4.934 -66.812 -22.266 1 88.56 141 PHE A C 1
ATOM 1113 O O . PHE A 1 141 ? 5.57 -65.938 -21.625 1 88.56 141 PHE A O 1
ATOM 1120 N N . ASN A 1 142 ? 4.328 -67.688 -21.594 1 86.62 142 ASN A N 1
ATOM 1121 C CA . ASN A 1 142 ? 4.477 -67.938 -20.156 1 86.62 142 ASN A CA 1
ATOM 1122 C C . ASN A 1 142 ? 5.883 -68.375 -19.797 1 86.62 142 ASN A C 1
ATOM 1124 O O . ASN A 1 142 ? 6.281 -69.5 -20.141 1 86.62 142 ASN A O 1
ATOM 1128 N N . PRO A 1 143 ? 6.52 -67.688 -19.141 1 83.75 143 PRO A N 1
ATOM 1129 C CA . PRO A 1 143 ? 7.922 -68 -18.859 1 83.75 143 PRO A CA 1
ATOM 1130 C C . PRO A 1 143 ? 8.07 -69.25 -18.047 1 83.75 143 PRO A C 1
ATOM 1132 O O . PRO A 1 143 ? 9.133 -69.938 -18.078 1 83.75 143 PRO A O 1
ATOM 1135 N N . LYS A 1 144 ? 7.098 -69.75 -17.375 1 81.56 144 LYS A N 1
ATOM 1136 C CA . LYS A 1 144 ? 7.168 -70.938 -16.531 1 81.56 144 LYS A CA 1
ATOM 1137 C C . LYS A 1 144 ? 7.312 -72.188 -17.391 1 81.56 144 LYS A C 1
ATOM 1139 O O . LYS A 1 144 ? 7.812 -73.188 -16.906 1 81.56 144 LYS A O 1
ATOM 1144 N N . ASN A 1 145 ? 6.953 -72.125 -18.734 1 84.25 145 ASN A N 1
ATOM 1145 C CA . ASN A 1 145 ? 6.973 -73.25 -19.609 1 84.25 145 ASN A CA 1
ATOM 1146 C C . ASN A 1 145 ? 8.328 -73.438 -20.297 1 84.25 145 ASN A C 1
ATOM 1148 O O . ASN A 1 145 ? 8.531 -74.375 -21.062 1 84.25 145 ASN A O 1
ATOM 1152 N N . GLY A 1 146 ? 9.297 -72.5 -20.078 1 80.25 146 GLY A N 1
ATOM 1153 C CA . GLY A 1 146 ? 10.695 -72.625 -20.469 1 80.25 146 GLY A CA 1
ATOM 1154 C C . GLY A 1 146 ? 10.914 -72.5 -21.953 1 80.25 146 GLY A C 1
ATOM 1155 O O . GLY A 1 146 ? 11.867 -73.062 -22.5 1 80.25 146 GLY A O 1
ATOM 1156 N N . GLN A 1 147 ? 9.984 -71.938 -22.797 1 84.88 147 GLN A N 1
ATOM 1157 C CA . GLN A 1 147 ? 10.125 -71.812 -24.234 1 84.88 147 GLN A CA 1
ATOM 1158 C C . GLN A 1 147 ? 10.82 -70.5 -24.609 1 84.88 147 GLN A C 1
ATOM 1160 O O . GLN A 1 147 ? 10.398 -69.812 -25.547 1 84.88 147 GLN A O 1
ATOM 1165 N N . GLY A 1 148 ? 11.828 -70.062 -23.938 1 81.75 148 GLY A N 1
ATOM 1166 C CA . GLY A 1 148 ? 12.531 -68.812 -24.109 1 81.75 148 GLY A CA 1
ATOM 1167 C C . GLY A 1 148 ? 13.141 -68.688 -25.5 1 81.75 148 GLY A C 1
ATOM 1168 O O . GLY A 1 148 ? 13.125 -67.562 -26.078 1 81.75 148 GLY A O 1
ATOM 1169 N N . ASN A 1 149 ? 13.57 -69.812 -26.047 1 81 149 ASN A N 1
ATOM 1170 C CA . ASN A 1 149 ? 14.227 -69.812 -27.359 1 81 149 ASN A CA 1
ATOM 1171 C C . ASN A 1 149 ? 13.242 -69.438 -28.469 1 81 149 ASN A C 1
ATOM 1173 O O . ASN A 1 149 ? 13.555 -68.625 -29.344 1 81 149 ASN A O 1
ATOM 1177 N N . ILE A 1 150 ? 12.102 -70 -28.422 1 84.81 150 ILE A N 1
ATOM 1178 C CA . ILE A 1 150 ? 11.078 -69.75 -29.422 1 84.81 150 ILE A CA 1
ATOM 1179 C C . ILE A 1 150 ? 10.57 -68.312 -29.266 1 84.81 150 ILE A C 1
ATOM 1181 O O . ILE A 1 150 ? 10.391 -67.562 -30.266 1 84.81 150 ILE A O 1
ATOM 1185 N N . ARG A 1 151 ? 10.414 -67.812 -28.062 1 85.12 151 ARG A N 1
ATOM 1186 C CA . ARG A 1 151 ? 9.914 -66.5 -27.781 1 85.12 151 ARG A CA 1
ATOM 1187 C C . ARG A 1 151 ? 10.828 -65.438 -28.359 1 85.12 151 ARG A C 1
ATOM 1189 O O . ARG A 1 151 ? 10.367 -64.5 -28.984 1 85.12 151 ARG A O 1
ATOM 1196 N N . TYR A 1 152 ? 12.023 -65.625 -28.203 1 82.38 152 TYR A N 1
ATOM 1197 C CA . TYR A 1 152 ? 12.977 -64.625 -28.641 1 82.38 152 TYR A CA 1
ATOM 1198 C C . TYR A 1 152 ? 13.219 -64.688 -30.141 1 82.38 152 TYR A C 1
ATOM 1200 O O . TYR A 1 152 ? 13.07 -63.719 -30.875 1 82.38 152 TYR A O 1
ATOM 1208 N N . ASN A 1 153 ? 13.531 -65.938 -30.656 1 81.19 153 ASN A N 1
ATOM 1209 C CA . ASN A 1 153 ? 13.992 -66.125 -32.031 1 81.19 153 ASN A CA 1
ATOM 1210 C C . ASN A 1 153 ? 12.844 -66 -33.031 1 81.19 153 ASN A C 1
ATOM 1212 O O . ASN A 1 153 ? 13.055 -65.625 -34.188 1 81.19 153 ASN A O 1
ATOM 1216 N N . GLU A 1 154 ? 11.719 -66.312 -32.531 1 86.06 154 GLU A N 1
ATOM 1217 C CA . GLU A 1 154 ? 10.633 -66.375 -33.5 1 86.06 154 GLU A CA 1
ATOM 1218 C C . GLU A 1 154 ? 9.656 -65.188 -33.312 1 86.06 154 GLU A C 1
ATOM 1220 O O . GLU A 1 154 ? 8.805 -64.938 -34.156 1 86.06 154 GLU A O 1
ATOM 1225 N N . PHE A 1 155 ? 9.852 -64.438 -32.188 1 85.94 155 PHE A N 1
ATOM 1226 C CA . PHE A 1 155 ? 8.875 -63.375 -31.984 1 85.94 155 PHE A CA 1
ATOM 1227 C C . PHE A 1 155 ? 9.57 -62.062 -31.672 1 85.94 155 PHE A C 1
ATOM 1229 O O . PHE A 1 155 ? 9.367 -61.062 -32.375 1 85.94 155 PHE A O 1
ATOM 1236 N N . PHE A 1 156 ? 10.461 -61.906 -30.688 1 83.12 156 PHE A N 1
ATOM 1237 C CA . PHE A 1 156 ? 10.992 -60.656 -30.203 1 83.12 156 PHE A CA 1
ATOM 1238 C C . PHE A 1 156 ? 12.219 -60.219 -31.016 1 83.12 156 PHE A C 1
ATOM 1240 O O . PHE A 1 156 ? 12.672 -59.094 -30.906 1 83.12 156 PHE A O 1
ATOM 1247 N N . VAL A 1 157 ? 12.797 -61.188 -31.766 1 78.19 157 VAL A N 1
ATOM 1248 C CA . VAL A 1 157 ? 14.016 -60.906 -32.5 1 78.19 157 VAL A CA 1
ATOM 1249 C C . VAL A 1 157 ? 13.766 -59.719 -33.469 1 78.19 157 VAL A C 1
ATOM 1251 O O . VAL A 1 157 ? 14.625 -58.844 -33.594 1 78.19 157 VAL A O 1
ATOM 1254 N N . ARG A 1 158 ? 12.562 -59.688 -34.094 1 77.31 158 ARG A N 1
ATOM 1255 C CA . ARG A 1 158 ? 12.211 -58.562 -34.938 1 77.31 158 ARG A CA 1
ATOM 1256 C C . ARG A 1 158 ? 11.5 -57.469 -34.125 1 77.31 158 ARG A C 1
ATOM 1258 O O . ARG A 1 158 ? 10.422 -57.719 -33.562 1 77.31 158 ARG A O 1
ATOM 1265 N N . LYS A 1 159 ? 12.062 -56.312 -34.094 1 76.06 159 LYS A N 1
ATOM 1266 C CA . LYS A 1 159 ? 11.656 -55.219 -33.219 1 76.06 159 LYS A CA 1
ATOM 1267 C C . LYS A 1 159 ? 10.219 -54.781 -33.531 1 76.06 159 LYS A C 1
ATOM 1269 O O . LYS A 1 159 ? 9.516 -54.312 -32.625 1 76.06 159 LYS A O 1
ATOM 1274 N N . SER A 1 160 ? 9.641 -55.094 -34.531 1 81 160 SER A N 1
ATOM 1275 C CA . SER A 1 160 ? 8.359 -54.5 -34.906 1 81 160 SER A CA 1
ATOM 1276 C C . SER A 1 160 ? 7.211 -55.469 -34.656 1 81 160 SER A C 1
ATOM 1278 O O . SER A 1 160 ? 6.043 -55.094 -34.75 1 81 160 SER A O 1
ATOM 1280 N N . ASN A 1 161 ? 7.551 -56.719 -34.156 1 85.19 161 ASN A N 1
ATOM 1281 C CA . ASN A 1 161 ? 6.488 -57.719 -34.062 1 85.19 161 ASN A CA 1
ATOM 1282 C C . ASN A 1 161 ? 5.52 -57.406 -32.938 1 85.19 161 ASN A C 1
ATOM 1284 O O . ASN A 1 161 ? 4.305 -57.344 -33.125 1 85.19 161 ASN A O 1
ATOM 1288 N N . ALA A 1 162 ? 6.086 -57.125 -31.719 1 85.5 162 ALA A N 1
ATOM 1289 C CA . ALA A 1 162 ? 5.227 -56.906 -30.547 1 85.5 162 ALA A CA 1
ATOM 1290 C C . ALA A 1 162 ? 4.355 -55.656 -30.75 1 85.5 162 ALA A C 1
ATOM 1292 O O . ALA A 1 162 ? 3.131 -55.719 -30.641 1 85.5 162 ALA A O 1
ATOM 1293 N N . PRO A 1 163 ? 4.941 -54.5 -31.125 1 87.31 163 PRO A N 1
ATOM 1294 C CA . PRO A 1 163 ? 4.109 -53.312 -31.375 1 87.31 163 PRO A CA 1
ATOM 1295 C C . PRO A 1 163 ? 3.064 -53.562 -32.469 1 87.31 163 PRO A C 1
ATOM 1297 O O . PRO A 1 163 ? 1.958 -53 -32.406 1 87.31 163 PRO A O 1
ATOM 1300 N N . ARG A 1 164 ? 3.33 -54.312 -33.438 1 87.19 164 ARG A N 1
ATOM 1301 C CA . ARG A 1 164 ? 2.385 -54.594 -34.531 1 87.19 164 ARG A CA 1
ATOM 1302 C C . ARG A 1 164 ? 1.177 -55.344 -34 1 87.19 164 ARG A C 1
ATOM 1304 O O . ARG A 1 164 ? 0.041 -55.062 -34.406 1 87.19 164 ARG A O 1
ATOM 1311 N N . VAL A 1 165 ? 1.475 -56.312 -33.188 1 87.69 165 VAL A N 1
ATOM 1312 C CA . VAL A 1 165 ? 0.386 -57.094 -32.594 1 87.69 165 VAL A CA 1
ATOM 1313 C C . VAL A 1 165 ? -0.528 -56.188 -31.781 1 87.69 165 VAL A C 1
ATOM 1315 O O . VAL A 1 165 ? -1.754 -56.281 -31.875 1 87.69 165 VAL A O 1
ATOM 1318 N N . LEU A 1 166 ? 0.098 -55.375 -31.031 1 88.62 166 LEU A N 1
ATOM 1319 C CA . LEU A 1 166 ? -0.67 -54.438 -30.203 1 88.62 166 LEU A CA 1
ATOM 1320 C C . LEU A 1 166 ? -1.456 -53.469 -31.078 1 88.62 166 LEU A C 1
ATOM 1322 O O . LEU A 1 166 ? -2.596 -53.125 -30.75 1 88.62 166 LEU A O 1
ATOM 1326 N N . ASP A 1 167 ? -0.882 -53.062 -32.156 1 87.31 167 ASP A N 1
ATOM 1327 C CA . ASP A 1 167 ? -1.587 -52.188 -33.094 1 87.31 167 ASP A CA 1
ATOM 1328 C C . ASP A 1 167 ? -2.807 -52.875 -33.688 1 87.31 167 ASP A C 1
ATOM 1330 O O . ASP A 1 167 ? -3.859 -52.281 -33.844 1 87.31 167 ASP A O 1
ATOM 1334 N N . TRP A 1 168 ? -2.645 -54.188 -33.969 1 86.38 168 TRP A N 1
ATOM 1335 C CA . TRP A 1 168 ? -3.754 -54.969 -34.5 1 86.38 168 TRP A CA 1
ATOM 1336 C C . TRP A 1 168 ? -4.871 -55.094 -33.469 1 86.38 168 TRP A C 1
ATOM 1338 O O . TRP A 1 168 ? -6.051 -55.031 -33.812 1 86.38 168 TRP A O 1
ATOM 1348 N N . TRP A 1 169 ? -4.445 -55.344 -32.219 1 85.62 169 TRP A N 1
ATOM 1349 C CA . TRP A 1 169 ? -5.426 -55.5 -31.141 1 85.62 169 TRP A CA 1
ATOM 1350 C C . TRP A 1 169 ? -6.254 -54.25 -30.984 1 85.62 169 TRP A C 1
ATOM 1352 O O . TRP A 1 169 ? -7.445 -54.312 -30.672 1 85.62 169 TRP A O 1
ATOM 1362 N N . MET A 1 170 ? -5.629 -53.094 -31.25 1 85.75 170 MET A N 1
ATOM 1363 C CA . MET A 1 170 ? -6.277 -51.812 -31.016 1 85.75 170 MET A CA 1
ATOM 1364 C C . MET A 1 170 ? -6.855 -51.25 -32.312 1 85.75 170 MET A C 1
ATOM 1366 O O . MET A 1 170 ? -7.457 -50.156 -32.312 1 85.75 170 MET A O 1
ATOM 1370 N N . SER A 1 171 ? -6.75 -51.938 -33.344 1 80.75 171 SER A N 1
ATOM 1371 C CA . SER A 1 171 ? -7.219 -51.469 -34.656 1 80.75 171 SER A CA 1
ATOM 1372 C C . SER A 1 171 ? -8.742 -51.406 -34.719 1 80.75 171 SER A C 1
ATOM 1374 O O . SER A 1 171 ? -9.422 -52.156 -34 1 80.75 171 SER A O 1
ATOM 1376 N N . ALA A 1 172 ? -9.258 -50.562 -35.375 1 75.19 172 ALA A N 1
ATOM 1377 C CA . ALA A 1 172 ? -10.695 -50.375 -35.562 1 75.19 172 ALA A CA 1
ATOM 1378 C C . ALA A 1 172 ? -11.336 -51.594 -36.219 1 75.19 172 ALA A C 1
ATOM 1380 O O . ALA A 1 172 ? -12.531 -51.844 -36.094 1 75.19 172 ALA A O 1
ATOM 1381 N N . LYS A 1 173 ? -10.469 -52.312 -37 1 67.62 173 LYS A N 1
ATOM 1382 C CA . LYS A 1 173 ? -10.984 -53.469 -37.75 1 67.62 173 LYS A CA 1
ATOM 1383 C C . LYS A 1 173 ? -11.289 -54.656 -36.844 1 67.62 173 LYS A C 1
ATOM 1385 O O . LYS A 1 173 ? -12.016 -55.562 -37.219 1 67.62 173 LYS A O 1
ATOM 1390 N N . ASN A 1 174 ? -10.672 -54.5 -35.656 1 67.5 174 ASN A N 1
ATOM 1391 C CA . ASN A 1 174 ? -10.992 -55.5 -34.656 1 67.5 174 ASN A CA 1
ATOM 1392 C C . ASN A 1 174 ? -12.242 -55.125 -33.844 1 67.5 174 ASN A C 1
ATOM 1394 O O . ASN A 1 174 ? -12.328 -54.031 -33.312 1 67.5 174 ASN A O 1
ATOM 1398 N N . ARG A 1 175 ? -13.484 -55.406 -34.156 1 59.78 175 ARG A N 1
ATOM 1399 C CA . ARG A 1 175 ? -14.812 -55.031 -33.688 1 59.78 175 ARG A CA 1
ATOM 1400 C C . ARG A 1 175 ? -14.961 -55.312 -32.188 1 59.78 175 ARG A C 1
ATOM 1402 O O . ARG A 1 175 ? -15.984 -54.969 -31.594 1 59.78 175 ARG A O 1
ATOM 1409 N N . GLY A 1 176 ? -13.969 -55.938 -31.531 1 63.81 176 GLY A N 1
ATOM 1410 C CA . GLY A 1 176 ? -14.289 -56.281 -30.156 1 63.81 176 GLY A CA 1
ATOM 1411 C C . GLY A 1 176 ? -14.094 -55.156 -29.188 1 63.81 176 GLY A C 1
ATOM 1412 O O . GLY A 1 176 ? -12.969 -54.781 -28.875 1 63.81 176 GLY A O 1
ATOM 1413 N N . LYS A 1 177 ? -15.117 -54.281 -28.828 1 71 177 LYS A N 1
ATOM 1414 C CA . LYS A 1 177 ? -15.102 -53.156 -27.875 1 71 177 LYS A CA 1
ATOM 1415 C C . LYS A 1 177 ? -14.555 -53.594 -26.531 1 71 177 LYS A C 1
ATOM 1417 O O . LYS A 1 177 ? -13.82 -52.844 -25.875 1 71 177 LYS A O 1
ATOM 1422 N N . ARG A 1 178 ? -14.781 -54.75 -26.234 1 75.06 178 ARG A N 1
ATOM 1423 C CA . ARG A 1 178 ? -14.367 -55.25 -24.938 1 75.06 178 ARG A CA 1
ATOM 1424 C C . ARG A 1 178 ? -12.867 -55.5 -24.891 1 75.06 178 ARG A C 1
ATOM 1426 O O . ARG A 1 178 ? -12.211 -55.219 -23.891 1 75.06 178 ARG A O 1
ATOM 1433 N N . ALA A 1 179 ? -12.359 -56.062 -26.016 1 74.69 179 ALA A N 1
ATOM 1434 C CA . ALA A 1 179 ? -10.922 -56.281 -26.078 1 74.69 179 ALA A CA 1
ATOM 1435 C C . ALA A 1 179 ? -10.141 -55 -26 1 74.69 179 ALA A C 1
ATOM 1437 O O . ALA A 1 179 ? -9.133 -54.906 -25.281 1 74.69 179 ALA A O 1
ATOM 1438 N N . LYS A 1 180 ? -10.641 -54 -26.656 1 82 180 LYS A N 1
ATOM 1439 C CA . LYS A 1 180 ? -9.984 -52.688 -26.625 1 82 180 LYS A CA 1
ATOM 1440 C C . LYS A 1 180 ? -10.031 -52.062 -25.234 1 82 180 LYS A C 1
ATOM 1442 O O . LYS A 1 180 ? -9.055 -51.469 -24.781 1 82 180 LYS A O 1
ATOM 1447 N N . ALA A 1 181 ? -11.109 -52.219 -24.578 1 84.62 181 ALA A N 1
ATOM 1448 C CA . ALA A 1 181 ? -11.273 -51.688 -23.219 1 84.62 181 ALA A CA 1
ATOM 1449 C C . ALA A 1 181 ? -10.312 -52.375 -22.25 1 84.62 181 ALA A C 1
ATOM 1451 O O . ALA A 1 181 ? -9.781 -51.719 -21.344 1 84.62 181 ALA A O 1
ATOM 1452 N N . GLU A 1 182 ? -10.062 -53.625 -22.469 1 85.25 182 GLU A N 1
ATOM 1453 C CA . GLU A 1 182 ? -9.172 -54.375 -21.578 1 85.25 182 GLU A CA 1
ATOM 1454 C C . GLU A 1 182 ? -7.719 -53.938 -21.766 1 85.25 182 GLU A C 1
ATOM 1456 O O . GLU A 1 182 ? -6.965 -53.844 -20.781 1 85.25 182 GLU A O 1
ATOM 1461 N N . ILE A 1 183 ? -7.379 -53.719 -22.984 1 85.62 183 ILE A N 1
ATOM 1462 C CA . ILE A 1 183 ? -6.02 -53.25 -23.266 1 85.62 183 ILE A CA 1
ATOM 1463 C C . ILE A 1 183 ? -5.832 -51.844 -22.734 1 85.62 183 ILE A C 1
ATOM 1465 O O . ILE A 1 183 ? -4.777 -51.531 -22.172 1 85.62 183 ILE A O 1
ATOM 1469 N N . ARG A 1 184 ? -6.828 -51.031 -22.922 1 87.69 184 ARG A N 1
ATOM 1470 C CA . ARG A 1 184 ? -6.766 -49.656 -22.391 1 87.69 184 ARG A CA 1
ATOM 1471 C C . ARG A 1 184 ? -6.605 -49.688 -20.875 1 87.69 184 ARG A C 1
ATOM 1473 O O . ARG A 1 184 ? -5.828 -48.906 -20.328 1 87.69 184 ARG A O 1
ATOM 1480 N N . GLU A 1 185 ? -7.309 -50.469 -20.281 1 89.25 185 GLU A N 1
ATOM 1481 C CA . GLU A 1 185 ? -7.207 -50.594 -18.828 1 89.25 185 GLU A CA 1
ATOM 1482 C C . GLU A 1 185 ? -5.809 -51.062 -18.406 1 89.25 185 GLU A C 1
ATOM 1484 O O . GLU A 1 185 ? -5.281 -50.594 -17.391 1 89.25 185 GLU A O 1
ATOM 1489 N N . TRP A 1 186 ? -5.305 -51.969 -19.203 1 89.25 186 TRP A N 1
ATOM 1490 C CA . TRP A 1 186 ? -3.945 -52.438 -18.922 1 89.25 186 TRP A CA 1
ATOM 1491 C C . TRP A 1 186 ? -2.949 -51.281 -19.078 1 89.25 186 TRP A C 1
ATOM 1493 O O . TRP A 1 186 ? -2.031 -51.125 -18.281 1 89.25 186 TRP A O 1
ATOM 1503 N N . VAL A 1 187 ? -3.074 -50.5 -20.094 1 90.38 187 VAL A N 1
ATOM 1504 C CA . VAL A 1 187 ? -2.189 -49.344 -20.359 1 90.38 187 VAL A CA 1
ATOM 1505 C C . VAL A 1 187 ? -2.277 -48.375 -19.203 1 90.38 187 VAL A C 1
ATOM 1507 O O . VAL A 1 187 ? -1.257 -47.844 -18.734 1 90.38 187 VAL A O 1
ATOM 1510 N N . ILE A 1 188 ? -3.463 -48.062 -18.781 1 91.56 188 ILE A N 1
ATOM 1511 C CA . ILE A 1 188 ? -3.67 -47.156 -17.672 1 91.56 188 ILE A CA 1
ATOM 1512 C C . ILE A 1 188 ? -2.951 -47.656 -16.422 1 91.56 188 ILE A C 1
ATOM 1514 O O . ILE A 1 188 ? -2.236 -46.906 -15.75 1 91.56 188 ILE A O 1
ATOM 1518 N N . ARG A 1 189 ? -3.107 -48.875 -16.125 1 90.25 189 ARG A N 1
ATOM 1519 C CA . ARG A 1 189 ? -2.49 -49.469 -14.93 1 90.25 189 ARG A CA 1
ATOM 1520 C C . ARG A 1 189 ? -0.969 -49.438 -15.031 1 90.25 189 ARG A C 1
ATOM 1522 O O . ARG A 1 189 ? -0.29 -49.094 -14.047 1 90.25 189 ARG A O 1
ATOM 1529 N N . PHE A 1 190 ? -0.514 -49.75 -16.219 1 90.19 190 PHE A N 1
ATOM 1530 C CA . PHE A 1 190 ? 0.93 -49.719 -16.422 1 90.19 190 PHE A CA 1
ATOM 1531 C C . PHE A 1 190 ? 1.467 -48.312 -16.312 1 90.19 190 PHE A C 1
ATOM 1533 O O . PHE A 1 190 ? 2.467 -48.062 -15.633 1 90.19 190 PHE A O 1
ATOM 1540 N N . ALA A 1 191 ? 0.885 -47.406 -17.016 1 91.94 191 ALA A N 1
ATOM 1541 C CA . ALA A 1 191 ? 1.328 -46 -17.016 1 91.94 191 ALA A CA 1
ATOM 1542 C C . ALA A 1 191 ? 1.25 -45.406 -15.617 1 91.94 191 ALA A C 1
ATOM 1544 O O . ALA A 1 191 ? 2.164 -44.688 -15.188 1 91.94 191 ALA A O 1
ATOM 1545 N N . THR A 1 192 ? 0.146 -45.625 -14.945 1 92.94 192 THR A N 1
ATOM 1546 C CA . THR A 1 192 ? -0.023 -45.094 -13.594 1 92.94 192 THR A CA 1
ATOM 1547 C C . THR A 1 192 ? 1.037 -45.688 -12.656 1 92.94 192 THR A C 1
ATOM 1549 O O . THR A 1 192 ? 1.57 -44.969 -11.805 1 92.94 192 THR A O 1
ATOM 1552 N N . ARG A 1 193 ? 1.346 -46.875 -12.773 1 90.19 193 ARG A N 1
ATOM 1553 C CA . ARG A 1 193 ? 2.365 -47.5 -11.938 1 90.19 193 ARG A CA 1
ATOM 1554 C C . ARG A 1 193 ? 3.742 -46.938 -12.219 1 90.19 193 ARG A C 1
ATOM 1556 O O . ARG A 1 193 ? 4.508 -46.656 -11.297 1 90.19 193 ARG A O 1
ATOM 1563 N N . THR A 1 194 ? 4.027 -46.781 -13.477 1 91.81 194 THR A N 1
ATOM 1564 C CA . THR A 1 194 ? 5.32 -46.219 -13.859 1 91.81 194 THR A CA 1
ATOM 1565 C C . THR A 1 194 ? 5.457 -44.781 -13.352 1 91.81 194 THR A C 1
ATOM 1567 O O . THR A 1 194 ? 6.512 -44.375 -12.852 1 91.81 194 THR A O 1
ATOM 1570 N N . MET A 1 195 ? 4.465 -43.969 -13.578 1 94.12 195 MET A N 1
ATOM 1571 C CA . MET A 1 195 ? 4.477 -42.594 -13.109 1 94.12 195 MET A CA 1
ATOM 1572 C C . MET A 1 195 ? 4.625 -42.531 -11.594 1 94.12 195 MET A C 1
ATOM 1574 O O . MET A 1 195 ? 5.375 -41.688 -11.07 1 94.12 195 MET A O 1
ATOM 1578 N N . ALA A 1 196 ? 3.928 -43.375 -10.945 1 92.69 196 ALA A N 1
ATOM 1579 C CA . ALA A 1 196 ? 4.035 -43.406 -9.484 1 92.69 196 ALA A CA 1
ATOM 1580 C C . ALA A 1 196 ? 5.441 -43.812 -9.055 1 92.69 196 ALA A C 1
ATOM 1582 O O . ALA A 1 196 ? 5.961 -43.312 -8.055 1 92.69 196 ALA A O 1
ATOM 1583 N N . GLN A 1 197 ? 6.082 -44.75 -9.773 1 92.31 197 GLN A N 1
ATOM 1584 C CA . GLN A 1 197 ? 7.445 -45.188 -9.477 1 92.31 197 GLN A CA 1
ATOM 1585 C C . GLN A 1 197 ? 8.438 -44.031 -9.688 1 92.31 197 GLN A C 1
ATOM 1587 O O . GLN A 1 197 ? 9.359 -43.844 -8.898 1 92.31 197 GLN A O 1
ATOM 1592 N N . GLU A 1 198 ? 8.227 -43.375 -10.734 1 94.75 198 GLU A N 1
ATOM 1593 C CA . GLU A 1 198 ? 9.094 -42.219 -10.984 1 94.75 198 GLU A CA 1
ATOM 1594 C C . GLU A 1 198 ? 8.914 -41.156 -9.898 1 94.75 198 GLU A C 1
ATOM 1596 O O . GLU A 1 198 ? 9.898 -40.562 -9.438 1 94.75 198 GLU A O 1
ATOM 1601 N N . ALA A 1 199 ? 7.703 -40.875 -9.539 1 94.44 199 ALA A N 1
ATOM 1602 C CA . ALA A 1 199 ? 7.449 -39.906 -8.469 1 94.44 199 ALA A CA 1
ATOM 1603 C C . ALA A 1 199 ? 8.109 -40.344 -7.164 1 94.44 199 ALA A C 1
ATOM 1605 O O . ALA A 1 199 ? 8.695 -39.531 -6.453 1 94.44 199 ALA A O 1
ATOM 1606 N N . HIS A 1 200 ? 8.008 -41.562 -6.926 1 92.88 200 HIS A N 1
ATOM 1607 C CA . HIS A 1 200 ? 8.633 -42.125 -5.727 1 92.88 200 HIS A CA 1
ATOM 1608 C C . HIS A 1 200 ? 10.156 -42 -5.797 1 92.88 200 HIS A C 1
ATOM 1610 O O . HIS A 1 200 ? 10.805 -41.656 -4.809 1 92.88 200 HIS A O 1
ATOM 1616 N N . ALA A 1 201 ? 10.711 -42.281 -6.941 1 93.25 201 ALA A N 1
ATOM 1617 C CA . ALA A 1 201 ? 12.156 -42.188 -7.129 1 93.25 201 ALA A CA 1
ATOM 1618 C C . ALA A 1 201 ? 12.641 -40.75 -6.934 1 93.25 201 ALA A C 1
ATOM 1620 O O . ALA A 1 201 ? 13.672 -40.531 -6.301 1 93.25 201 ALA A O 1
ATOM 1621 N N . VAL A 1 202 ? 11.922 -39.844 -7.504 1 94.56 202 VAL A N 1
ATOM 1622 C CA . VAL A 1 202 ? 12.281 -38.438 -7.371 1 94.56 202 VAL A CA 1
ATOM 1623 C C . VAL A 1 202 ? 12.25 -38.031 -5.898 1 94.56 202 VAL A C 1
ATOM 1625 O O . VAL A 1 202 ? 13.133 -37.312 -5.434 1 94.56 202 VAL A O 1
ATOM 1628 N N . THR A 1 203 ? 11.281 -38.469 -5.223 1 92.31 203 THR A N 1
ATOM 1629 C CA . THR A 1 203 ? 11.141 -38.125 -3.811 1 92.31 203 THR A CA 1
ATOM 1630 C C . THR A 1 203 ? 12.273 -38.719 -2.994 1 92.31 203 THR A C 1
ATOM 1632 O O . THR A 1 203 ? 12.797 -38.094 -2.074 1 92.31 203 THR A O 1
ATOM 1635 N N . LYS A 1 204 ? 12.648 -39.875 -3.326 1 91.06 204 LYS A N 1
ATOM 1636 C CA . LYS A 1 204 ? 13.695 -40.594 -2.598 1 91.06 204 LYS A CA 1
ATOM 1637 C C . LYS A 1 204 ? 15.055 -39.906 -2.805 1 91.06 204 LYS A C 1
ATOM 1639 O O . LYS A 1 204 ? 15.906 -39.938 -1.909 1 91.06 204 LYS A O 1
ATOM 1644 N N . LEU A 1 205 ? 15.289 -39.375 -3.93 1 91.88 205 LEU A N 1
ATOM 1645 C CA . LEU A 1 205 ? 16.547 -38.719 -4.23 1 91.88 205 LEU A CA 1
ATOM 1646 C C . LEU A 1 205 ? 16.688 -37.438 -3.432 1 91.88 205 LEU A C 1
ATOM 1648 O O . LEU A 1 205 ? 17.797 -36.906 -3.275 1 91.88 205 LEU A O 1
ATOM 1652 N N . LYS A 1 206 ? 15.609 -36.781 -2.914 1 90.5 206 LYS A N 1
ATOM 1653 C CA . LYS A 1 206 ? 15.547 -35.656 -2.01 1 90.5 206 LYS A CA 1
ATOM 1654 C C . LYS A 1 206 ? 16.094 -34.406 -2.672 1 90.5 206 LYS A C 1
ATOM 1656 O O . LYS A 1 206 ? 16.562 -33.469 -1.988 1 90.5 206 LYS A O 1
ATOM 1661 N N . GLU A 1 207 ? 16.156 -34.375 -3.98 1 89.75 207 GLU A N 1
ATOM 1662 C CA . GLU A 1 207 ? 16.688 -33.219 -4.699 1 89.75 207 GLU A CA 1
ATOM 1663 C C . GLU A 1 207 ? 15.758 -32 -4.586 1 89.75 207 GLU A C 1
ATOM 1665 O O . GLU A 1 207 ? 16.203 -30.859 -4.609 1 89.75 207 GLU A O 1
ATOM 1670 N N . PHE A 1 208 ? 14.516 -32.281 -4.527 1 93.06 208 PHE A N 1
ATOM 1671 C CA . PHE A 1 208 ? 13.539 -31.188 -4.5 1 93.06 208 PHE A CA 1
ATOM 1672 C C . PHE A 1 208 ? 12.977 -31 -3.096 1 93.06 208 PHE A C 1
ATOM 1674 O O . PHE A 1 208 ? 11.883 -30.453 -2.928 1 93.06 208 PHE A O 1
ATOM 1681 N N . GLN A 1 209 ? 13.773 -31.469 -2.129 1 91.88 209 GLN A N 1
ATOM 1682 C CA . GLN A 1 209 ? 13.367 -31.344 -0.734 1 91.88 209 GLN A CA 1
ATOM 1683 C C . GLN A 1 209 ? 14.219 -30.312 -0.003 1 91.88 209 GLN A C 1
ATOM 1685 O O . GLN A 1 209 ? 15.383 -30.094 -0.352 1 91.88 209 GLN A O 1
ATOM 1690 N N . THR A 1 210 ? 13.617 -29.594 0.947 1 88.44 210 THR A N 1
ATOM 1691 C CA . THR A 1 210 ? 14.352 -28.609 1.721 1 88.44 210 THR A CA 1
ATOM 1692 C C . THR A 1 210 ? 14.617 -29.109 3.135 1 88.44 210 THR A C 1
ATOM 1694 O O . THR A 1 210 ? 15.375 -28.5 3.891 1 88.44 210 THR A O 1
ATOM 1697 N N . MET A 1 211 ? 14.023 -30.203 3.434 1 81 211 MET A N 1
ATOM 1698 C CA . MET A 1 211 ? 14.234 -30.734 4.777 1 81 211 MET A CA 1
ATOM 1699 C C . MET A 1 211 ? 15.695 -31.125 4.98 1 81 211 MET A C 1
ATOM 1701 O O . MET A 1 211 ? 16.266 -31.844 4.16 1 81 211 MET A O 1
ATOM 1705 N N . GLY A 1 212 ? 16.234 -30.688 5.984 1 75.69 212 GLY A N 1
ATOM 1706 C CA . GLY A 1 212 ? 17.625 -30.969 6.297 1 75.69 212 GLY A CA 1
ATOM 1707 C C . GLY A 1 212 ? 18.594 -30.031 5.621 1 75.69 212 GLY A C 1
ATOM 1708 O O . GLY A 1 212 ? 19.812 -30.141 5.793 1 75.69 212 GLY A O 1
ATOM 1709 N N . ARG A 1 213 ? 18.047 -29.203 4.754 1 83.56 213 ARG A N 1
ATOM 1710 C CA . ARG A 1 213 ? 18.891 -28.219 4.098 1 83.56 213 ARG A CA 1
ATOM 1711 C C . ARG A 1 213 ? 18.703 -26.844 4.73 1 83.56 213 ARG A C 1
ATOM 1713 O O . ARG A 1 213 ? 17.609 -26.5 5.203 1 83.56 213 ARG A O 1
ATOM 1720 N N . ASN A 1 214 ? 19.828 -26.188 4.785 1 85.81 214 ASN A N 1
ATOM 1721 C CA . ASN A 1 214 ? 19.734 -24.812 5.246 1 85.81 214 ASN A CA 1
ATOM 1722 C C . ASN A 1 214 ? 19.156 -23.891 4.172 1 85.81 214 ASN A C 1
ATOM 1724 O O . ASN A 1 214 ? 19.625 -23.891 3.033 1 85.81 214 ASN A O 1
ATOM 1728 N N . ILE A 1 215 ? 18.094 -23.297 4.523 1 90.5 215 ILE A N 1
ATOM 1729 C CA . ILE A 1 215 ? 17.547 -22.297 3.623 1 90.5 215 ILE A CA 1
ATOM 1730 C C . ILE A 1 215 ? 18.391 -21.016 3.701 1 90.5 215 ILE A C 1
ATOM 1732 O O . ILE A 1 215 ? 18.219 -20.203 4.613 1 90.5 215 ILE A O 1
ATOM 1736 N N . ASN A 1 216 ? 19.312 -20.859 2.799 1 91.94 216 ASN A N 1
ATOM 1737 C CA . ASN A 1 216 ? 20.234 -19.734 2.797 1 91.94 216 ASN A CA 1
ATOM 1738 C C . ASN A 1 216 ? 20.297 -19.062 1.434 1 91.94 216 ASN A C 1
ATOM 1740 O O . ASN A 1 216 ? 19.5 -19.375 0.546 1 91.94 216 ASN A O 1
ATOM 1744 N N . ALA A 1 217 ? 21.156 -18.062 1.259 1 90.56 217 ALA A N 1
ATOM 1745 C CA . ALA A 1 217 ? 21.266 -17.266 0.038 1 90.56 217 ALA A CA 1
ATOM 1746 C C . ALA A 1 217 ? 21.688 -18.141 -1.144 1 90.56 217 ALA A C 1
ATOM 1748 O O . ALA A 1 217 ? 21.203 -17.953 -2.264 1 90.56 217 ALA A O 1
ATOM 1749 N N . GLN A 1 218 ? 22.484 -19.047 -0.847 1 89.38 218 GLN A N 1
ATOM 1750 C CA . GLN A 1 218 ? 22.984 -19.906 -1.908 1 89.38 218 GLN A CA 1
ATOM 1751 C C . GLN A 1 218 ? 21.859 -20.75 -2.506 1 89.38 218 GLN A C 1
ATOM 1753 O O . GLN A 1 218 ? 21.781 -20.906 -3.727 1 89.38 218 GLN A O 1
ATOM 1758 N N . LEU A 1 219 ? 21.078 -21.328 -1.641 1 90.25 219 LEU A N 1
ATOM 1759 C CA . LEU A 1 219 ? 19.953 -22.125 -2.109 1 90.25 219 LEU A CA 1
ATOM 1760 C C . LEU A 1 219 ? 19.031 -21.297 -2.996 1 90.25 219 LEU A C 1
ATOM 1762 O O . LEU A 1 219 ? 18.562 -21.781 -4.031 1 90.25 219 LEU A O 1
ATOM 1766 N N . ILE A 1 220 ? 18.781 -20.141 -2.639 1 88.88 220 ILE A N 1
ATOM 1767 C CA . ILE A 1 220 ? 17.859 -19.25 -3.355 1 88.88 220 ILE A CA 1
ATOM 1768 C C . ILE A 1 220 ? 18.484 -18.859 -4.695 1 88.88 220 ILE A C 1
ATOM 1770 O O . ILE A 1 220 ? 17.797 -18.844 -5.719 1 88.88 220 ILE A O 1
ATOM 1774 N N . GLN A 1 221 ? 19.734 -18.641 -4.734 1 85.62 221 GLN A N 1
ATOM 1775 C CA . GLN A 1 221 ? 20.422 -18.219 -5.949 1 85.62 221 GLN A CA 1
ATOM 1776 C C . GLN A 1 221 ? 20.562 -19.375 -6.938 1 85.62 221 GLN A C 1
ATOM 1778 O O . GLN A 1 221 ? 20.641 -19.156 -8.148 1 85.62 221 GLN A O 1
ATOM 1783 N N . THR A 1 222 ? 20.484 -20.594 -6.441 1 87.31 222 THR A N 1
ATOM 1784 C CA . THR A 1 222 ? 20.688 -21.766 -7.297 1 87.31 222 THR A CA 1
ATOM 1785 C C . THR A 1 222 ? 19.359 -22.281 -7.836 1 87.31 222 THR A C 1
ATOM 1787 O O . THR A 1 222 ? 19.344 -23.156 -8.695 1 87.31 222 THR A O 1
ATOM 1790 N N . PHE A 1 223 ? 18.312 -21.812 -7.344 1 90.81 223 PHE A N 1
ATOM 1791 C CA . PHE A 1 223 ? 17 -22.234 -7.82 1 90.81 223 PHE A CA 1
ATOM 1792 C C . PHE A 1 223 ? 16.766 -21.766 -9.25 1 90.81 223 PHE A C 1
ATOM 1794 O O . PHE A 1 223 ? 16.703 -20.562 -9.516 1 90.81 223 PHE A O 1
ATOM 1801 N N . ASP A 1 224 ? 16.703 -22.672 -10.148 1 89.56 224 ASP A N 1
ATOM 1802 C CA . ASP A 1 224 ? 16.5 -22.391 -11.562 1 89.56 224 ASP A CA 1
ATOM 1803 C C . ASP A 1 224 ? 15.578 -23.422 -12.203 1 89.56 224 ASP A C 1
ATOM 1805 O O . ASP A 1 224 ? 15.922 -24.609 -12.289 1 89.56 224 ASP A O 1
ATOM 1809 N N . LEU A 1 225 ? 14.453 -23.016 -12.75 1 90.19 225 LEU A N 1
ATOM 1810 C CA . LEU A 1 225 ? 13.438 -23.891 -13.312 1 90.19 225 LEU A CA 1
ATOM 1811 C C . LEU A 1 225 ? 13.938 -24.562 -14.586 1 90.19 225 LEU A C 1
ATOM 1813 O O . LEU A 1 225 ? 13.531 -25.672 -14.906 1 90.19 225 LEU A O 1
ATOM 1817 N N . ARG A 1 226 ? 14.867 -23.938 -15.336 1 88.69 226 ARG A N 1
ATOM 1818 C CA . ARG A 1 226 ? 15.422 -24.531 -16.562 1 88.69 226 ARG A CA 1
ATOM 1819 C C . ARG A 1 226 ? 16.281 -25.734 -16.234 1 88.69 226 ARG A C 1
ATOM 1821 O O . ARG A 1 226 ? 16.203 -26.766 -16.922 1 88.69 226 ARG A O 1
ATOM 1828 N N . LYS A 1 227 ? 17 -25.578 -15.164 1 91.94 227 LYS A N 1
ATOM 1829 C CA . LYS A 1 227 ? 17.828 -26.703 -14.742 1 91.94 227 LYS A CA 1
ATOM 1830 C C . LYS A 1 227 ? 16.984 -27.844 -14.227 1 91.94 227 LYS A C 1
ATOM 1832 O O . LYS A 1 227 ? 17.297 -29.016 -14.461 1 91.94 227 LYS A O 1
ATOM 1837 N N . ILE A 1 228 ? 15.922 -27.547 -13.594 1 94.12 228 ILE A N 1
ATOM 1838 C CA . ILE A 1 228 ? 15.016 -28.562 -13.07 1 94.12 228 ILE A CA 1
ATOM 1839 C C . ILE A 1 228 ? 14.328 -29.281 -14.219 1 94.12 228 ILE A C 1
ATOM 1841 O O . ILE A 1 228 ? 14.148 -30.5 -14.18 1 94.12 228 ILE A O 1
ATOM 1845 N N . HIS A 1 229 ? 13.977 -28.531 -15.25 1 94.88 229 HIS A N 1
ATOM 1846 C CA . HIS A 1 229 ? 13.375 -29.125 -16.438 1 94.88 229 HIS A CA 1
ATOM 1847 C C . HIS A 1 229 ? 14.297 -30.172 -17.047 1 94.88 229 HIS A C 1
ATOM 1849 O O . HIS A 1 229 ? 13.867 -31.297 -17.359 1 94.88 229 HIS A O 1
ATOM 1855 N N . GLU A 1 230 ? 15.531 -29.828 -17.188 1 94.44 230 GLU A N 1
ATOM 1856 C CA . GLU A 1 230 ? 16.5 -30.734 -17.781 1 94.44 230 GLU A CA 1
ATOM 1857 C C . GLU A 1 230 ? 16.719 -31.969 -16.922 1 94.44 230 GLU A C 1
ATOM 1859 O O . GLU A 1 230 ? 16.781 -33.094 -17.422 1 94.44 230 GLU A O 1
ATOM 1864 N N . ARG A 1 231 ? 16.719 -31.766 -15.648 1 94.69 231 ARG A N 1
ATOM 1865 C CA . ARG A 1 231 ? 16.938 -32.875 -14.719 1 94.69 231 ARG A CA 1
ATOM 1866 C C . ARG A 1 231 ? 15.75 -33.812 -14.711 1 94.69 231 ARG A C 1
ATOM 1868 O O . ARG A 1 231 ? 15.93 -35.031 -14.711 1 94.69 231 ARG A O 1
ATOM 1875 N N . LEU A 1 232 ? 14.539 -33.375 -14.766 1 95.75 232 LEU A N 1
ATOM 1876 C CA . LEU A 1 232 ? 13.336 -34.188 -14.75 1 95.75 232 LEU A CA 1
ATOM 1877 C C . LEU A 1 232 ? 13.164 -34.938 -16.078 1 95.75 232 LEU A C 1
ATOM 1879 O O . LEU A 1 232 ? 12.797 -36.094 -16.094 1 95.75 232 LEU A O 1
ATOM 1883 N N . THR A 1 233 ? 13.477 -34.281 -17.188 1 94.69 233 THR A N 1
ATOM 1884 C CA . THR A 1 233 ? 13.242 -34.844 -18.516 1 94.69 233 THR A CA 1
ATOM 1885 C C . THR A 1 233 ? 14.305 -35.875 -18.875 1 94.69 233 THR A C 1
ATOM 1887 O O . THR A 1 233 ? 14.016 -36.875 -19.516 1 94.69 233 THR A O 1
ATOM 1890 N N . THR A 1 234 ? 15.492 -35.656 -18.391 1 92.12 234 THR A N 1
ATOM 1891 C CA . THR A 1 234 ? 16.594 -36.5 -18.844 1 92.12 234 THR A CA 1
ATOM 1892 C C . THR A 1 234 ? 16.812 -37.688 -17.875 1 92.12 234 THR A C 1
ATOM 1894 O O . THR A 1 234 ? 17.062 -38.812 -18.312 1 92.12 234 THR A O 1
ATOM 1897 N N . SER A 1 235 ? 16.594 -37.438 -16.578 1 90.94 235 SER A N 1
ATOM 1898 C CA . SER A 1 235 ? 17.109 -38.469 -15.664 1 90.94 235 SER A CA 1
ATOM 1899 C C . SER A 1 235 ? 16.031 -38.906 -14.656 1 90.94 235 SER A C 1
ATOM 1901 O O . SER A 1 235 ? 15.867 -40.094 -14.383 1 90.94 235 SER A O 1
ATOM 1903 N N . LEU A 1 236 ? 15.266 -38.062 -14.18 1 93 236 LEU A N 1
ATOM 1904 C CA . LEU A 1 236 ? 14.492 -38.375 -12.984 1 93 236 LEU A CA 1
ATOM 1905 C C . LEU A 1 236 ? 13.109 -38.906 -13.344 1 93 236 LEU A C 1
ATOM 1907 O O . LEU A 1 236 ? 12.641 -39.906 -12.766 1 93 236 LEU A O 1
ATOM 1911 N N . ALA A 1 237 ? 12.438 -38.25 -14.273 1 95.81 237 ALA A N 1
ATOM 1912 C CA . ALA A 1 237 ? 11.07 -38.656 -14.602 1 95.81 237 ALA A CA 1
ATOM 1913 C C . ALA A 1 237 ? 10.781 -38.469 -16.094 1 95.81 237 ALA A C 1
ATOM 1915 O O . ALA A 1 237 ? 9.797 -37.812 -16.453 1 95.81 237 ALA A O 1
ATOM 1916 N N . PRO A 1 238 ? 11.555 -39.094 -16.891 1 93.5 238 PRO A N 1
ATOM 1917 C CA . PRO A 1 238 ? 11.398 -38.906 -18.344 1 93.5 238 PRO A CA 1
ATOM 1918 C C . PRO A 1 238 ? 10.031 -39.375 -18.844 1 93.5 238 PRO A C 1
ATOM 1920 O O . PRO A 1 238 ? 9.453 -38.75 -19.734 1 93.5 238 PRO A O 1
ATOM 1923 N N . PHE A 1 239 ? 9.492 -40.531 -18.312 1 93.38 239 PHE A N 1
ATOM 1924 C CA . PHE A 1 239 ? 8.203 -41.062 -18.734 1 93.38 239 PHE A CA 1
ATOM 1925 C C . PHE A 1 239 ? 7.086 -40.062 -18.422 1 93.38 239 PHE A C 1
ATOM 1927 O O . PHE A 1 239 ? 6.273 -39.75 -19.281 1 93.38 239 PHE A O 1
ATOM 1934 N N . SER A 1 240 ? 7.094 -39.531 -17.234 1 95.38 240 SER A N 1
ATOM 1935 C CA . SER A 1 240 ? 6.07 -38.562 -16.781 1 95.38 240 SER A CA 1
ATOM 1936 C C . SER A 1 240 ? 6.137 -37.281 -17.562 1 95.38 240 SER A C 1
ATOM 1938 O O . SER A 1 240 ? 5.102 -36.719 -17.953 1 95.38 240 SER A O 1
ATOM 1940 N N . MET A 1 241 ? 7.348 -36.781 -17.766 1 95.88 241 MET A N 1
ATOM 1941 C CA . MET A 1 241 ? 7.52 -35.5 -18.469 1 95.88 241 MET A CA 1
ATOM 1942 C C . MET A 1 241 ? 7.047 -35.625 -19.922 1 95.88 241 MET A C 1
ATOM 1944 O O . MET A 1 241 ? 6.508 -34.656 -20.469 1 95.88 241 MET A O 1
ATOM 1948 N N . CYS A 1 242 ? 7.219 -36.781 -20.484 1 93.69 242 CYS A N 1
ATOM 1949 C CA . CYS A 1 242 ? 6.746 -37 -21.844 1 93.69 242 CYS A CA 1
ATOM 1950 C C . CYS A 1 242 ? 5.227 -36.969 -21.906 1 93.69 242 CYS A C 1
ATOM 1952 O O . CYS A 1 242 ? 4.648 -36.406 -22.828 1 93.69 242 CYS A O 1
ATOM 1954 N N . LEU A 1 243 ? 4.621 -37.594 -20.984 1 94.06 243 LEU A N 1
ATOM 1955 C CA . LEU A 1 243 ? 3.164 -37.594 -20.938 1 94.06 243 LEU A CA 1
ATOM 1956 C C . LEU A 1 243 ? 2.611 -36.188 -20.688 1 94.06 243 LEU A C 1
ATOM 1958 O O . LEU A 1 243 ? 1.637 -35.781 -21.312 1 94.06 243 LEU A O 1
ATOM 1962 N N . LEU A 1 244 ? 3.24 -35.469 -19.734 1 95 244 LEU A N 1
ATOM 1963 C CA . LEU A 1 244 ? 2.801 -34.094 -19.453 1 95 244 LEU A CA 1
ATOM 1964 C C . LEU A 1 244 ? 2.986 -33.219 -20.672 1 95 244 LEU A C 1
ATOM 1966 O O . LEU A 1 244 ? 2.16 -32.312 -20.938 1 95 244 LEU A O 1
ATOM 1970 N N . ALA A 1 245 ? 4.074 -33.406 -21.391 1 92.81 245 ALA A N 1
ATOM 1971 C CA . ALA A 1 245 ? 4.336 -32.656 -22.594 1 92.81 245 ALA A CA 1
ATOM 1972 C C . ALA A 1 245 ? 3.25 -32.875 -23.641 1 92.81 245 ALA A C 1
ATOM 1974 O O . ALA A 1 245 ? 2.908 -31.969 -24.406 1 92.81 245 ALA A O 1
ATOM 1975 N N . ALA A 1 246 ? 2.65 -34.094 -23.625 1 91.75 246 ALA A N 1
ATOM 1976 C CA . ALA A 1 246 ? 1.578 -34.406 -24.562 1 91.75 246 ALA A CA 1
ATOM 1977 C C . ALA A 1 246 ? 0.313 -33.594 -24.234 1 91.75 246 ALA A C 1
ATOM 1979 O O . ALA A 1 246 ? -0.463 -33.281 -25.125 1 91.75 246 ALA A O 1
ATOM 1980 N N . LEU A 1 247 ? 0.161 -33.312 -22.984 1 93 247 LEU A N 1
ATOM 1981 C CA . LEU A 1 247 ? -1.02 -32.594 -22.547 1 93 247 LEU A CA 1
ATOM 1982 C C . LEU A 1 247 ? -0.832 -31.078 -22.734 1 93 247 LEU A C 1
ATOM 1984 O O . LEU A 1 247 ? -1.803 -30.328 -22.719 1 93 247 LEU A O 1
ATOM 1988 N N . THR A 1 248 ? 0.4 -30.609 -22.922 1 91.69 248 THR A N 1
ATOM 1989 C CA . THR A 1 248 ? 0.663 -29.172 -23.016 1 91.69 248 THR A CA 1
ATOM 1990 C C . THR A 1 248 ? 0.947 -28.766 -24.453 1 91.69 248 THR A C 1
ATOM 1992 O O . THR A 1 248 ? 0.916 -27.578 -24.781 1 91.69 248 THR A O 1
ATOM 1995 N N . THR A 1 249 ? 1.262 -29.703 -25.281 1 87.19 249 THR A N 1
ATOM 1996 C CA . THR A 1 249 ? 1.723 -29.359 -26.625 1 87.19 249 THR A CA 1
ATOM 1997 C C . THR A 1 249 ? 0.707 -29.797 -27.672 1 87.19 249 THR A C 1
ATOM 1999 O O . THR A 1 249 ? 0.394 -30.984 -27.781 1 87.19 249 THR A O 1
ATOM 2002 N N . ALA A 1 250 ? 0.215 -28.781 -28.281 1 79.06 250 ALA A N 1
ATOM 2003 C CA . ALA A 1 250 ? -0.694 -29.109 -29.391 1 79.06 250 ALA A CA 1
ATOM 2004 C C . ALA A 1 250 ? 0.077 -29.531 -30.625 1 79.06 250 ALA A C 1
ATOM 2006 O O . ALA A 1 250 ? 1.296 -29.375 -30.703 1 79.06 250 ALA A O 1
ATOM 2007 N N . ARG A 1 251 ? -0.412 -30.25 -31.5 1 64.38 251 ARG A N 1
ATOM 2008 C CA . ARG A 1 251 ? 0.209 -30.844 -32.688 1 64.38 251 ARG A CA 1
ATOM 2009 C C . ARG A 1 251 ? 0.921 -29.781 -33.5 1 64.38 251 ARG A C 1
ATOM 2011 O O . ARG A 1 251 ? 1.98 -30.047 -34.094 1 64.38 251 ARG A O 1
ATOM 2018 N N . GLY A 1 252 ? 0.45 -28.484 -33.594 1 59.12 252 GLY A N 1
ATOM 2019 C CA . GLY A 1 252 ? 1.07 -27.484 -34.469 1 59.12 252 GLY A CA 1
ATOM 2020 C C . GLY A 1 252 ? 2.23 -26.766 -33.812 1 59.12 252 GLY A C 1
ATOM 2021 O O . GLY A 1 252 ? 2.57 -25.641 -34.188 1 59.12 252 GLY A O 1
ATOM 2022 N N . VAL A 1 253 ? 2.838 -27.359 -32.812 1 60.72 253 VAL A N 1
ATOM 2023 C CA . VAL A 1 253 ? 3.838 -26.75 -31.953 1 60.72 253 VAL A CA 1
ATOM 2024 C C . VAL A 1 253 ? 5.086 -26.406 -32.781 1 60.72 253 VAL A C 1
ATOM 2026 O O . VAL A 1 253 ? 5.754 -25.406 -32.5 1 60.72 253 VAL A O 1
ATOM 2029 N N . LYS A 1 254 ? 5.445 -27.297 -33.75 1 55.94 254 LYS A N 1
ATOM 2030 C CA . LYS A 1 254 ? 6.672 -27.016 -34.5 1 55.94 254 LYS A CA 1
ATOM 2031 C C . LYS A 1 254 ? 6.648 -25.609 -35.094 1 55.94 254 LYS A C 1
ATOM 2033 O O . LYS A 1 254 ? 7.699 -25.016 -35.375 1 55.94 254 LYS A O 1
ATOM 2038 N N . MET A 1 255 ? 5.473 -25.031 -35.094 1 62.62 255 MET A N 1
ATOM 2039 C CA . MET A 1 255 ? 5.379 -23.703 -35.719 1 62.62 255 MET A CA 1
ATOM 2040 C C . MET A 1 255 ? 5.441 -22.609 -34.688 1 62.62 255 MET A C 1
ATOM 2042 O O . MET A 1 255 ? 5.465 -21.422 -35.031 1 62.62 255 MET A O 1
ATOM 2046 N N . HIS A 1 256 ? 5.703 -23.109 -33.438 1 71 256 HIS A N 1
ATOM 2047 C CA . HIS A 1 256 ? 5.715 -22.078 -32.406 1 71 256 HIS A CA 1
ATOM 2048 C C . HIS A 1 256 ? 7.078 -21.406 -32.312 1 71 256 HIS A C 1
ATOM 2050 O O . HIS A 1 256 ? 8.094 -21.984 -32.688 1 71 256 HIS A O 1
ATOM 2056 N N . THR A 1 257 ? 7.098 -20.156 -31.969 1 72.19 257 THR A N 1
ATOM 2057 C CA . THR A 1 257 ? 8.328 -19.406 -31.75 1 72.19 257 THR A CA 1
ATOM 2058 C C . THR A 1 257 ? 9.141 -20.031 -30.609 1 72.19 257 THR A C 1
ATOM 2060 O O . THR A 1 257 ? 8.617 -20.828 -29.828 1 72.19 257 THR A O 1
ATOM 2063 N N . GLU A 1 258 ? 10.367 -19.797 -30.641 1 76.81 258 GLU A N 1
ATOM 2064 C CA . GLU A 1 258 ? 11.266 -20.281 -29.594 1 76.81 258 GLU A CA 1
ATOM 2065 C C . GLU A 1 258 ? 10.805 -19.844 -28.203 1 76.81 258 GLU A C 1
ATOM 2067 O O . GLU A 1 258 ? 10.875 -20.609 -27.25 1 76.81 258 GLU A O 1
ATOM 2072 N N . HIS A 1 259 ? 10.32 -18.625 -28.172 1 78 259 HIS A N 1
ATOM 2073 C CA . HIS A 1 259 ? 9.859 -18.094 -26.891 1 78 259 HIS A CA 1
ATOM 2074 C C . HIS A 1 259 ? 8.641 -18.859 -26.391 1 78 259 HIS A C 1
ATOM 2076 O O . HIS A 1 259 ? 8.531 -19.141 -25.188 1 78 259 HIS A O 1
ATOM 2082 N N . ARG A 1 260 ? 7.859 -19.234 -27.25 1 81.25 260 ARG A N 1
ATOM 2083 C CA . ARG A 1 260 ? 6.668 -20 -26.875 1 81.25 260 ARG A CA 1
ATOM 2084 C C . ARG A 1 260 ? 7.031 -21.406 -26.438 1 81.25 260 ARG A C 1
ATOM 2086 O O . ARG A 1 260 ? 6.418 -21.953 -25.516 1 81.25 260 ARG A O 1
ATOM 2093 N N . GLN A 1 261 ? 8 -21.922 -27.125 1 85.62 261 GLN A N 1
ATOM 2094 C CA . GLN A 1 261 ? 8.445 -23.25 -26.75 1 85.62 261 GLN A CA 1
ATOM 2095 C C . GLN A 1 261 ? 9.055 -23.266 -25.359 1 85.62 261 GLN A C 1
ATOM 2097 O O . GLN A 1 261 ? 8.836 -24.203 -24.594 1 85.62 261 GLN A O 1
ATOM 2102 N N . GLU A 1 262 ? 9.805 -22.203 -25.125 1 86.62 262 GLU A N 1
ATOM 2103 C CA . GLU A 1 262 ? 10.398 -22.094 -23.797 1 86.62 262 GLU A CA 1
ATOM 2104 C C . GLU A 1 262 ? 9.328 -21.938 -22.719 1 86.62 262 GLU A C 1
ATOM 2106 O O . GLU A 1 262 ? 9.453 -22.516 -21.641 1 86.62 262 GLU A O 1
ATOM 2111 N N . ARG A 1 263 ? 8.391 -21.234 -23.016 1 87.19 263 ARG A N 1
ATOM 2112 C CA . ARG A 1 263 ? 7.289 -21.062 -22.062 1 87.19 263 ARG A CA 1
ATOM 2113 C C . ARG A 1 263 ? 6.578 -22.375 -21.797 1 87.19 263 ARG A C 1
ATOM 2115 O O . ARG A 1 263 ? 6.246 -22.688 -20.656 1 87.19 263 ARG A O 1
ATOM 2122 N N . THR A 1 264 ? 6.336 -23.094 -22.859 1 90.75 264 THR A N 1
ATOM 2123 C CA . THR A 1 264 ? 5.68 -24.391 -22.734 1 90.75 264 THR A CA 1
ATOM 2124 C C . THR A 1 264 ? 6.496 -25.328 -21.844 1 90.75 264 THR A C 1
ATOM 2126 O O . THR A 1 264 ? 5.934 -26.062 -21.016 1 90.75 264 THR A O 1
ATOM 2129 N N . LYS A 1 265 ? 7.812 -25.219 -22.047 1 91.38 265 LYS A N 1
ATOM 2130 C CA . LYS A 1 265 ? 8.688 -26.016 -21.203 1 91.38 265 LYS A CA 1
ATOM 2131 C C . LYS A 1 265 ? 8.531 -25.625 -19.734 1 91.38 265 LYS A C 1
ATOM 2133 O O . LYS A 1 265 ? 8.5 -26.5 -18.859 1 91.38 265 LYS A O 1
ATOM 2138 N N . MET A 1 266 ? 8.398 -24.359 -19.5 1 91.75 266 MET A N 1
ATOM 2139 C CA . MET A 1 266 ? 8.273 -23.859 -18.125 1 91.75 266 MET A CA 1
ATOM 2140 C C . MET A 1 266 ? 6.953 -24.312 -17.516 1 91.75 266 MET A C 1
ATOM 2142 O O . MET A 1 266 ? 6.914 -24.719 -16.344 1 91.75 266 MET A O 1
ATOM 2146 N N . VAL A 1 267 ? 5.895 -24.25 -18.266 1 93.94 267 VAL A N 1
ATOM 2147 C CA . VAL A 1 267 ? 4.574 -24.641 -17.781 1 93.94 267 VAL A CA 1
ATOM 2148 C C . VAL A 1 267 ? 4.547 -26.141 -17.484 1 93.94 267 VAL A C 1
ATOM 2150 O O . VAL A 1 267 ? 4.016 -26.562 -16.453 1 93.94 267 VAL A O 1
ATOM 2153 N N . THR A 1 268 ? 5.168 -26.922 -18.359 1 94.88 268 THR A N 1
ATOM 2154 C CA . THR A 1 268 ? 5.227 -28.375 -18.172 1 94.88 268 THR A CA 1
ATOM 2155 C C . THR A 1 268 ? 6.004 -28.719 -16.906 1 94.88 268 THR A C 1
ATOM 2157 O O . THR A 1 268 ? 5.574 -29.562 -16.125 1 94.88 268 THR A O 1
ATOM 2160 N N . THR A 1 269 ? 7.109 -28.016 -16.797 1 94.75 269 THR A N 1
ATOM 2161 C CA . THR A 1 269 ? 7.945 -28.25 -15.625 1 94.75 269 THR A CA 1
ATOM 2162 C C . THR A 1 269 ? 7.203 -27.875 -14.352 1 94.75 269 THR A C 1
ATOM 2164 O O . THR A 1 269 ? 7.246 -28.625 -13.359 1 94.75 269 THR A O 1
ATOM 2167 N N . PHE A 1 270 ? 6.57 -26.844 -14.414 1 94.56 270 PHE A N 1
ATOM 2168 C CA . PHE A 1 270 ? 5.871 -26.375 -13.227 1 94.56 270 PHE A CA 1
ATOM 2169 C C . PHE A 1 270 ? 4.711 -27.297 -12.883 1 94.56 270 PHE A C 1
ATOM 2171 O O . PHE A 1 270 ? 4.438 -27.562 -11.703 1 94.56 270 PHE A O 1
ATOM 2178 N N . ALA A 1 271 ? 3.992 -27.734 -13.852 1 95.88 271 ALA A N 1
ATOM 2179 C CA . ALA A 1 271 ? 2.936 -28.719 -13.625 1 95.88 271 ALA A CA 1
ATOM 2180 C C . ALA A 1 271 ? 3.486 -29.969 -12.938 1 95.88 271 ALA A C 1
ATOM 2182 O O . ALA A 1 271 ? 2.867 -30.5 -12.023 1 95.88 271 ALA A O 1
ATOM 2183 N N . ALA A 1 272 ? 4.637 -30.375 -13.438 1 96.19 272 ALA A N 1
ATOM 2184 C CA . ALA A 1 272 ? 5.277 -31.531 -12.828 1 96.19 272 ALA A CA 1
ATOM 2185 C C . ALA A 1 272 ? 5.609 -31.281 -11.359 1 96.19 272 ALA A C 1
ATOM 2187 O O . ALA A 1 272 ? 5.359 -32.125 -10.508 1 96.19 272 ALA A O 1
ATOM 2188 N N . LEU A 1 273 ? 6.121 -30.125 -11.109 1 95.31 273 LEU A N 1
ATOM 2189 C CA . LEU A 1 273 ? 6.516 -29.781 -9.75 1 95.31 273 LEU A CA 1
ATOM 2190 C C . LEU A 1 273 ? 5.297 -29.672 -8.844 1 95.31 273 LEU A C 1
ATOM 2192 O O . LEU A 1 273 ? 5.367 -30.016 -7.66 1 95.31 273 LEU A O 1
ATOM 2196 N N . LEU A 1 274 ? 4.238 -29.203 -9.367 1 95.12 274 LEU A N 1
ATOM 2197 C CA . LEU A 1 274 ? 2.986 -29.125 -8.625 1 95.12 274 LEU A CA 1
ATOM 2198 C C . LEU A 1 274 ? 2.518 -30.516 -8.203 1 95.12 274 LEU A C 1
ATOM 2200 O O . LEU A 1 274 ? 2.148 -30.734 -7.047 1 95.12 274 LEU A O 1
ATOM 2204 N N . CYS A 1 275 ? 2.594 -31.391 -9.172 1 95.5 275 CYS A N 1
ATOM 2205 C CA . CYS A 1 275 ? 2.145 -32.75 -8.922 1 95.5 275 CYS A CA 1
ATOM 2206 C C . CYS A 1 275 ? 3.066 -33.469 -7.934 1 95.5 275 CYS A C 1
ATOM 2208 O O . CYS A 1 275 ? 2.6 -34.094 -6.977 1 95.5 275 CYS A O 1
ATOM 2210 N N . LEU A 1 276 ? 4.348 -33.312 -8.148 1 95 276 LEU A N 1
ATOM 2211 C CA . LEU A 1 276 ? 5.324 -33.969 -7.273 1 95 276 LEU A CA 1
ATOM 2212 C C . LEU A 1 276 ? 5.23 -33.438 -5.855 1 95 276 LEU A C 1
ATOM 2214 O O . LEU A 1 276 ? 5.434 -34.156 -4.887 1 95 276 LEU A O 1
ATOM 2218 N N . GLY A 1 277 ? 4.961 -32.094 -5.754 1 93.19 277 GLY A N 1
ATOM 2219 C CA . GLY A 1 277 ? 4.797 -31.484 -4.441 1 93.19 277 GLY A CA 1
ATOM 2220 C C . GLY A 1 277 ? 3.6 -32.031 -3.68 1 93.19 277 GLY A C 1
ATOM 2221 O O . GLY A 1 277 ? 3.625 -32.094 -2.449 1 93.19 277 GLY A O 1
ATOM 2222 N N . GLU A 1 278 ? 2.6 -32.344 -4.41 1 91.69 278 GLU A N 1
ATOM 2223 C CA . GLU A 1 278 ? 1.414 -32.906 -3.783 1 91.69 278 GLU A CA 1
ATOM 2224 C C . GLU A 1 278 ? 1.615 -34.406 -3.48 1 91.69 278 GLU A C 1
ATOM 2226 O O . GLU A 1 278 ? 1.072 -34.906 -2.504 1 91.69 278 GLU A O 1
ATOM 2231 N N . TYR A 1 279 ? 2.369 -35.094 -4.402 1 92.5 279 TYR A N 1
ATOM 2232 C CA . TYR A 1 279 ? 2.703 -36.5 -4.168 1 92.5 279 TYR A CA 1
ATOM 2233 C C . TYR A 1 279 ? 3.348 -36.688 -2.799 1 92.5 279 TYR A C 1
ATOM 2235 O O . TYR A 1 279 ? 2.984 -37.594 -2.051 1 92.5 279 TYR A O 1
ATOM 2243 N N . SER A 1 280 ? 4.324 -35.812 -2.592 1 90.19 280 SER A N 1
ATOM 2244 C CA . SER A 1 280 ? 4.98 -35.75 -1.289 1 90.19 280 SER A CA 1
ATOM 2245 C C . SER A 1 280 ? 5.23 -34.281 -0.863 1 90.19 280 SER A C 1
ATOM 2247 O O . SER A 1 280 ? 5.883 -33.531 -1.582 1 90.19 280 SER A O 1
ATOM 2249 N N . HIS A 1 281 ? 4.852 -33.938 0.259 1 87.69 281 HIS A N 1
ATOM 2250 C CA . HIS A 1 281 ? 5.008 -32.594 0.741 1 87.69 281 HIS A CA 1
ATOM 2251 C C . HIS A 1 281 ? 6.473 -32.25 1.037 1 87.69 281 HIS A C 1
ATOM 2253 O O . HIS A 1 281 ? 6.836 -31.094 1.207 1 87.69 281 HIS A O 1
ATOM 2259 N N . SER A 1 282 ? 7.23 -33.344 1.074 1 87.44 282 SER A N 1
ATOM 2260 C CA . SER A 1 282 ? 8.664 -33.125 1.271 1 87.44 282 SER A CA 1
ATOM 2261 C C . SER A 1 282 ? 9.297 -32.5 0.04 1 87.44 282 SER A C 1
ATOM 2263 O O . SER A 1 282 ? 10.344 -31.859 0.136 1 87.44 282 SER A O 1
ATOM 2265 N N . ASN A 1 283 ? 8.664 -32.781 -1.145 1 93.44 283 ASN A N 1
ATOM 2266 C CA . ASN A 1 283 ? 9.109 -32.094 -2.354 1 93.44 283 ASN A CA 1
ATOM 2267 C C . ASN A 1 283 ? 8.641 -30.625 -2.381 1 93.44 283 ASN A C 1
ATOM 2269 O O . ASN A 1 283 ? 7.832 -30.25 -3.227 1 93.44 283 ASN A O 1
ATOM 2273 N N . ASN A 1 284 ? 9.25 -29.797 -1.455 1 92.75 284 ASN A N 1
ATOM 2274 C CA . ASN A 1 284 ? 8.672 -28.469 -1.209 1 92.75 284 ASN A CA 1
ATOM 2275 C C . ASN A 1 284 ? 9.602 -27.359 -1.664 1 92.75 284 ASN A C 1
ATOM 2277 O O . ASN A 1 284 ? 9.367 -26.188 -1.373 1 92.75 284 ASN A O 1
ATOM 2281 N N . LEU A 1 285 ? 10.625 -27.641 -2.393 1 94 285 LEU A N 1
ATOM 2282 C CA . LEU A 1 285 ? 11.586 -26.625 -2.803 1 94 285 LEU A CA 1
ATOM 2283 C C . LEU A 1 285 ? 10.914 -25.531 -3.631 1 94 285 LEU A C 1
ATOM 2285 O O . LEU A 1 285 ? 11.047 -24.344 -3.328 1 94 285 LEU A O 1
ATOM 2289 N N . ALA A 1 286 ? 10.203 -25.906 -4.648 1 93.75 286 ALA A N 1
ATOM 2290 C CA . ALA A 1 286 ? 9.547 -24.938 -5.523 1 93.75 286 ALA A CA 1
ATOM 2291 C C . ALA A 1 286 ? 8.477 -24.156 -4.77 1 93.75 286 ALA A C 1
ATOM 2293 O O . ALA A 1 286 ? 8.352 -22.953 -4.941 1 93.75 286 ALA A O 1
ATOM 2294 N N . LYS A 1 287 ? 7.75 -24.844 -3.912 1 94.19 287 LYS A N 1
ATOM 2295 C CA . LYS A 1 287 ? 6.691 -24.203 -3.129 1 94.19 287 LYS A CA 1
ATOM 2296 C C . LYS A 1 287 ? 7.266 -23.141 -2.191 1 94.19 287 LYS A C 1
ATOM 2298 O O . LYS A 1 287 ? 6.699 -22.062 -2.055 1 94.19 287 LYS A O 1
ATOM 2303 N N . ARG A 1 288 ? 8.359 -23.469 -1.639 1 94.38 288 ARG A N 1
ATOM 2304 C CA . ARG A 1 288 ? 8.992 -22.531 -0.708 1 94.38 288 ARG A CA 1
ATOM 2305 C C . ARG A 1 288 ? 9.562 -21.328 -1.443 1 94.38 288 ARG A C 1
ATOM 2307 O O . ARG A 1 288 ? 9.43 -20.188 -0.978 1 94.38 288 ARG A O 1
ATOM 2314 N N . MET A 1 289 ? 10.148 -21.578 -2.557 1 94.31 289 MET A N 1
ATOM 2315 C CA . MET A 1 289 ? 10.719 -20.484 -3.342 1 94.31 289 MET A CA 1
ATOM 2316 C C . MET A 1 289 ? 9.633 -19.547 -3.836 1 94.31 289 MET A C 1
ATOM 2318 O O . MET A 1 289 ? 9.773 -18.312 -3.758 1 94.31 289 MET A O 1
ATOM 2322 N N . ILE A 1 290 ? 8.539 -20.078 -4.27 1 94.12 290 ILE A N 1
ATOM 2323 C CA . ILE A 1 290 ? 7.434 -19.25 -4.758 1 94.12 290 ILE A CA 1
ATOM 2324 C C . ILE A 1 290 ? 6.781 -18.516 -3.588 1 94.12 290 ILE A C 1
ATOM 2326 O O . ILE A 1 290 ? 6.371 -17.359 -3.727 1 94.12 290 ILE A O 1
ATOM 2330 N N . GLY A 1 291 ? 6.711 -19.203 -2.508 1 93.56 291 GLY A N 1
ATOM 2331 C CA . GLY A 1 291 ? 6.203 -18.547 -1.315 1 93.56 291 GLY A CA 1
ATOM 2332 C C . GLY A 1 291 ? 7.023 -17.344 -0.906 1 93.56 291 GLY A C 1
ATOM 2333 O O . GLY A 1 291 ? 6.473 -16.281 -0.602 1 93.56 291 GLY A O 1
ATOM 2334 N N . LEU A 1 292 ? 8.312 -17.5 -0.938 1 93.69 292 LEU A N 1
ATOM 2335 C CA . LEU A 1 292 ? 9.211 -16.391 -0.622 1 93.69 292 LEU A CA 1
ATOM 2336 C C . LEU A 1 292 ? 9.062 -15.266 -1.63 1 93.69 292 LEU A C 1
ATOM 2338 O O . LEU A 1 292 ? 9.062 -14.086 -1.254 1 93.69 292 LEU A O 1
ATOM 2342 N N . TYR A 1 293 ? 8.922 -15.609 -2.869 1 93.06 293 TYR A N 1
ATOM 2343 C CA . TYR A 1 293 ? 8.742 -14.617 -3.92 1 93.06 293 TYR A CA 1
ATOM 2344 C C . TYR A 1 293 ? 7.461 -13.82 -3.709 1 93.06 293 TYR A C 1
ATOM 2346 O O . TYR A 1 293 ? 7.453 -12.594 -3.826 1 93.06 293 TYR A O 1
ATOM 2354 N N . LEU A 1 294 ? 6.379 -14.562 -3.441 1 92.19 294 LEU A N 1
ATOM 2355 C CA . LEU A 1 294 ? 5.098 -13.906 -3.207 1 92.19 294 LEU A CA 1
ATOM 2356 C C . LEU A 1 294 ? 5.176 -12.969 -2.006 1 92.19 294 LEU A C 1
ATOM 2358 O O . LEU A 1 294 ? 4.688 -11.836 -2.061 1 92.19 294 LEU A O 1
ATOM 2362 N N . TYR A 1 295 ? 5.816 -13.383 -1.037 1 89.62 295 TYR A N 1
ATOM 2363 C CA . TYR A 1 295 ? 5.988 -12.547 0.145 1 89.62 295 TYR A CA 1
ATOM 2364 C C . TYR A 1 295 ? 6.816 -11.312 -0.178 1 89.62 295 TYR A C 1
ATOM 2366 O O . TYR A 1 295 ? 6.473 -10.203 0.227 1 89.62 295 TYR A O 1
ATOM 2374 N N . ALA A 1 296 ? 7.891 -11.539 -0.891 1 88 296 ALA A N 1
ATOM 2375 C CA . ALA A 1 296 ? 8.82 -10.461 -1.236 1 88 296 ALA A CA 1
ATOM 2376 C C . ALA A 1 296 ? 8.133 -9.398 -2.096 1 88 296 ALA A C 1
ATOM 2378 O O . ALA A 1 296 ? 8.5 -8.227 -2.049 1 88 296 ALA A O 1
ATOM 2379 N N . THR A 1 297 ? 7.156 -9.836 -2.84 1 85.44 297 THR A N 1
ATOM 2380 C CA . THR A 1 297 ? 6.469 -8.914 -3.734 1 85.44 297 THR A CA 1
ATOM 2381 C C . THR A 1 297 ? 5.289 -8.258 -3.025 1 85.44 297 THR A C 1
ATOM 2383 O O . THR A 1 297 ? 4.551 -7.477 -3.631 1 85.44 297 THR A O 1
ATOM 2386 N N . GLY A 1 298 ? 5.047 -8.617 -1.826 1 79.12 298 GLY A N 1
ATOM 2387 C CA . GLY A 1 298 ? 4.012 -7.961 -1.038 1 79.12 298 GLY A CA 1
ATOM 2388 C C . GLY A 1 298 ? 2.643 -8.586 -1.221 1 79.12 298 GLY A C 1
ATOM 2389 O O . GLY A 1 298 ? 1.622 -7.926 -1.009 1 79.12 298 GLY A O 1
ATOM 2390 N N . ALA A 1 299 ? 2.586 -9.797 -1.657 1 85.12 299 ALA A N 1
ATOM 2391 C CA . ALA A 1 299 ? 1.296 -10.469 -1.794 1 85.12 299 ALA A CA 1
ATOM 2392 C C . ALA A 1 299 ? 0.592 -10.578 -0.445 1 85.12 299 ALA A C 1
ATOM 2394 O O . ALA A 1 299 ? 1.233 -10.836 0.577 1 85.12 299 ALA A O 1
ATOM 2395 N N . GLN A 1 300 ? -0.683 -10.414 -0.474 1 80.44 300 GLN A N 1
ATOM 2396 C CA . GLN A 1 300 ? -1.47 -10.5 0.751 1 80.44 300 GLN A CA 1
ATOM 2397 C C . GLN A 1 300 ? -1.494 -11.922 1.291 1 80.44 300 GLN A C 1
ATOM 2399 O O . GLN A 1 300 ? -1.353 -12.883 0.531 1 80.44 300 GLN A O 1
ATOM 2404 N N . ARG A 1 301 ? -1.729 -12.031 2.568 1 81.75 301 ARG A N 1
ATOM 2405 C CA . ARG A 1 301 ? -1.801 -13.328 3.238 1 81.75 301 ARG A CA 1
ATOM 2406 C C . ARG A 1 301 ? -2.842 -14.227 2.582 1 81.75 301 ARG A C 1
ATOM 2408 O O . ARG A 1 301 ? -2.576 -15.406 2.318 1 81.75 301 ARG A O 1
ATOM 2415 N N . GLN A 1 302 ? -3.98 -13.703 2.318 1 82.81 302 GLN A N 1
ATOM 2416 C CA . GLN A 1 302 ? -5.055 -14.5 1.735 1 82.81 302 GLN A CA 1
ATOM 2417 C C . GLN A 1 302 ? -4.68 -14.992 0.34 1 82.81 302 GLN A C 1
ATOM 2419 O O . GLN A 1 302 ? -5.02 -16.125 -0.04 1 82.81 302 GLN A O 1
ATOM 2424 N N . CYS A 1 303 ? -3.988 -14.148 -0.377 1 87.31 303 CYS A N 1
ATOM 2425 C CA . CYS A 1 303 ? -3.537 -14.531 -1.709 1 87.31 303 CYS A CA 1
ATOM 2426 C C . CYS A 1 303 ? -2.566 -15.703 -1.635 1 87.31 303 CYS A C 1
ATOM 2428 O O . CYS A 1 303 ? -2.707 -16.688 -2.375 1 87.31 303 CYS A O 1
ATOM 2430 N N . ILE A 1 304 ? -1.661 -15.672 -0.724 1 90.06 304 ILE A N 1
ATOM 2431 C CA . ILE A 1 304 ? -0.684 -16.75 -0.559 1 90.06 304 ILE A CA 1
ATOM 2432 C C . ILE A 1 304 ? -1.392 -18.031 -0.135 1 90.06 304 ILE A C 1
ATOM 2434 O O . ILE A 1 304 ? -1.056 -19.109 -0.611 1 90.06 304 ILE A O 1
ATOM 2438 N N . THR A 1 305 ? -2.402 -17.906 0.712 1 88.44 305 THR A N 1
ATOM 2439 C CA . THR A 1 305 ? -3.143 -19.062 1.188 1 88.44 305 THR A CA 1
ATOM 2440 C C . THR A 1 305 ? -3.908 -19.734 0.043 1 88.44 305 THR A C 1
ATOM 2442 O O . THR A 1 305 ? -3.926 -20.953 -0.074 1 88.44 305 THR A O 1
ATOM 2445 N N . VAL A 1 306 ? -4.492 -18.922 -0.75 1 91.31 306 VAL A N 1
ATOM 2446 C CA . VAL A 1 306 ? -5.234 -19.453 -1.893 1 91.31 306 VAL A CA 1
ATOM 2447 C C . VAL A 1 306 ? -4.281 -20.172 -2.842 1 91.31 306 VAL A C 1
ATOM 2449 O O . VAL A 1 306 ? -4.555 -21.297 -3.271 1 91.31 306 VAL A O 1
ATOM 2452 N N . LEU A 1 307 ? -3.16 -19.562 -3.148 1 92.88 307 LEU A N 1
ATOM 2453 C CA . LEU A 1 307 ? -2.193 -20.156 -4.066 1 92.88 307 LEU A CA 1
ATOM 2454 C C . LEU A 1 307 ? -1.555 -21.391 -3.453 1 92.88 307 LEU A C 1
ATOM 2456 O O . LEU A 1 307 ? -1.176 -22.328 -4.172 1 92.88 307 LEU A O 1
ATOM 2460 N N . SER A 1 308 ? -1.474 -21.406 -2.129 1 92.56 308 SER A N 1
ATOM 2461 C CA . SER A 1 308 ? -0.973 -22.594 -1.44 1 92.56 308 SER A CA 1
ATOM 2462 C C . SER A 1 308 ? -1.937 -23.766 -1.585 1 92.56 308 SER A C 1
ATOM 2464 O O . SER A 1 308 ? -1.511 -24.906 -1.775 1 92.56 308 SER A O 1
ATOM 2466 N N . THR A 1 309 ? -3.201 -23.469 -1.504 1 90.38 309 THR A N 1
ATOM 2467 C CA . THR A 1 309 ? -4.211 -24.516 -1.651 1 90.38 309 THR A CA 1
ATOM 2468 C C . THR A 1 309 ? -4.203 -25.078 -3.068 1 90.38 309 THR A C 1
ATOM 2470 O O . THR A 1 309 ? -4.512 -26.266 -3.277 1 90.38 309 THR A O 1
ATOM 2473 N N . LEU A 1 310 ? -3.75 -24.281 -3.975 1 91.62 310 LEU A N 1
ATOM 2474 C CA . LEU A 1 310 ? -3.646 -24.719 -5.359 1 91.62 310 LEU A CA 1
ATOM 2475 C C . LEU A 1 310 ? -2.314 -25.422 -5.605 1 91.62 310 LEU A C 1
ATOM 2477 O O . LEU A 1 310 ? -2.029 -25.844 -6.727 1 91.62 310 LEU A O 1
ATOM 2481 N N . GLY A 1 311 ? -1.488 -25.516 -4.59 1 90.75 311 GLY A N 1
ATOM 2482 C CA . GLY A 1 311 ? -0.244 -26.266 -4.66 1 90.75 311 GLY A CA 1
ATOM 2483 C C . GLY A 1 311 ? 0.922 -25.438 -5.168 1 90.75 311 GLY A C 1
ATOM 2484 O O . GLY A 1 311 ? 2.012 -25.969 -5.398 1 90.75 311 GLY A O 1
ATOM 2485 N N . LEU A 1 312 ? 0.785 -24.156 -5.258 1 92.25 312 LEU A N 1
ATOM 2486 C CA . LEU A 1 312 ? 1.805 -23.297 -5.863 1 92.25 312 LEU A CA 1
ATOM 2487 C C . LEU A 1 312 ? 2.814 -22.844 -4.816 1 92.25 312 LEU A C 1
ATOM 2489 O O . LEU A 1 312 ? 3.994 -22.656 -5.125 1 92.25 312 LEU A O 1
ATOM 2493 N N . SER A 1 313 ? 2.309 -22.562 -3.693 1 93.5 313 SER A N 1
ATOM 2494 C CA . SER A 1 313 ? 3.135 -21.984 -2.639 1 93.5 313 SER A CA 1
ATOM 2495 C C . SER A 1 313 ? 2.988 -22.766 -1.334 1 93.5 313 SER A C 1
ATOM 2497 O O . SER A 1 313 ? 2.076 -23.578 -1.191 1 93.5 313 SER A O 1
ATOM 2499 N N . GLU A 1 314 ? 4.004 -22.531 -0.497 1 91.06 314 GLU A N 1
ATOM 2500 C CA . GLU A 1 314 ? 3.812 -23.031 0.866 1 91.06 314 GLU A CA 1
ATOM 2501 C C . GLU A 1 314 ? 2.766 -22.203 1.607 1 91.06 314 GLU A C 1
ATOM 2503 O O . GLU A 1 314 ? 2.396 -21.109 1.163 1 91.06 314 GLU A O 1
ATOM 2508 N N . SER A 1 315 ? 2.273 -22.797 2.646 1 87.38 315 SER A N 1
ATOM 2509 C CA . SER A 1 315 ? 1.264 -22.094 3.426 1 87.38 315 SER A CA 1
ATOM 2510 C C . SER A 1 315 ? 1.852 -20.859 4.109 1 87.38 315 SER A C 1
ATOM 2512 O O . SER A 1 315 ? 3.053 -20.812 4.383 1 87.38 315 SER A O 1
ATOM 2514 N N . TYR A 1 316 ? 1.039 -19.859 4.312 1 85.31 316 TYR A N 1
ATOM 2515 C CA . TYR A 1 316 ? 1.494 -18.641 4.965 1 85.31 316 TYR A CA 1
ATOM 2516 C C . TYR A 1 316 ? 2.043 -18.922 6.355 1 85.31 316 TYR A C 1
ATOM 2518 O O . TYR A 1 316 ? 3.037 -18.328 6.777 1 85.31 316 TYR A O 1
ATOM 2526 N N . THR A 1 317 ? 1.483 -19.844 7.023 1 81.81 317 THR A N 1
ATOM 2527 C CA . THR A 1 317 ? 1.923 -20.203 8.367 1 81.81 317 THR A CA 1
ATOM 2528 C C . THR A 1 317 ? 3.311 -20.844 8.328 1 81.81 317 THR A C 1
ATOM 2530 O O . THR A 1 317 ? 4.164 -20.531 9.164 1 81.81 317 THR A O 1
ATOM 2533 N N . ASN A 1 318 ? 3.506 -21.688 7.344 1 86.81 318 ASN A N 1
ATOM 2534 C CA . ASN A 1 318 ? 4.816 -22.297 7.195 1 86.81 318 ASN A CA 1
ATOM 2535 C C . ASN A 1 318 ? 5.879 -21.281 6.797 1 86.81 318 ASN A C 1
ATOM 2537 O O . ASN A 1 318 ? 7.066 -21.484 7.059 1 86.81 318 ASN A O 1
ATOM 2541 N N . LEU A 1 319 ? 5.434 -20.281 6.246 1 89.06 319 LEU A N 1
ATOM 2542 C CA . LEU A 1 319 ? 6.344 -19.234 5.805 1 89.06 319 LEU A CA 1
ATOM 2543 C C . LEU A 1 319 ? 6.738 -18.328 6.973 1 89.06 319 LEU A C 1
ATOM 2545 O O . LEU A 1 319 ? 7.91 -17.984 7.125 1 89.06 319 LEU A O 1
ATOM 2549 N N . THR A 1 320 ? 5.816 -18 7.922 1 85.88 320 THR A N 1
ATOM 2550 C CA . THR A 1 320 ? 6.039 -16.891 8.844 1 85.88 320 THR A CA 1
ATOM 2551 C C . THR A 1 320 ? 6.121 -17.406 10.281 1 85.88 320 THR A C 1
ATOM 2553 O O . THR A 1 320 ? 6.609 -16.703 11.172 1 85.88 320 THR A O 1
ATOM 2556 N N . SER A 1 321 ? 5.691 -18.594 10.594 1 81.19 321 SER A N 1
ATOM 2557 C CA . SER A 1 321 ? 5.555 -19.016 11.984 1 81.19 321 SER A CA 1
ATOM 2558 C C . SER A 1 321 ? 6.883 -19.516 12.547 1 81.19 321 SER A C 1
ATOM 2560 O O . SER A 1 321 ? 7.668 -20.141 11.828 1 81.19 321 SER A O 1
ATOM 2562 N N . GLN A 1 322 ? 7.195 -19.062 13.75 1 71.56 322 GLN A N 1
ATOM 2563 C CA . GLN A 1 322 ? 8.398 -19.516 14.438 1 71.56 322 GLN A CA 1
ATOM 2564 C C . GLN A 1 322 ? 8.219 -20.938 14.977 1 71.56 322 GLN A C 1
ATOM 2566 O O . GLN A 1 322 ? 9.141 -21.75 14.938 1 71.56 322 GLN A O 1
ATOM 2571 N N . ASN A 1 323 ? 7.098 -21.125 15.688 1 63.25 323 ASN A N 1
ATOM 2572 C CA . ASN A 1 323 ? 6.859 -22.406 16.344 1 63.25 323 ASN A CA 1
ATOM 2573 C C . ASN A 1 323 ? 5.715 -23.172 15.68 1 63.25 323 ASN A C 1
ATOM 2575 O O . ASN A 1 323 ? 4.547 -22.953 16.016 1 63.25 323 ASN A O 1
ATOM 2579 N N . ILE A 1 324 ? 6.07 -23.734 14.648 1 53.78 324 ILE A N 1
ATOM 2580 C CA . ILE A 1 324 ? 5.051 -24.594 14.062 1 53.78 324 ILE A CA 1
ATOM 2581 C C . ILE A 1 324 ? 5.055 -25.953 14.766 1 53.78 324 ILE A C 1
ATOM 2583 O O . ILE A 1 324 ? 6.074 -26.656 14.781 1 53.78 324 ILE A O 1
ATOM 2587 N N . ARG A 1 325 ? 4.141 -26.312 15.758 1 49 325 ARG A N 1
ATOM 2588 C CA . ARG A 1 325 ? 4.027 -27.578 16.484 1 49 325 ARG A CA 1
ATOM 2589 C C . ARG A 1 325 ? 3.463 -28.672 15.578 1 49 325 ARG A C 1
ATOM 2591 O O . ARG A 1 325 ? 2.393 -28.5 14.992 1 49 325 ARG A O 1
ATOM 2598 N N . CYS A 1 326 ? 4.367 -29.422 15.18 1 44.62 326 CYS A N 1
ATOM 2599 C CA . CYS A 1 326 ? 3.865 -30.594 14.461 1 44.62 326 CYS A CA 1
ATOM 2600 C C . CYS A 1 326 ? 3.902 -31.828 15.344 1 44.62 326 CYS A C 1
ATOM 2602 O O . CYS A 1 326 ? 4.898 -32.094 16.016 1 44.62 326 CYS A O 1
ATOM 2604 N N . LYS A 1 327 ? 2.805 -32.469 15.789 1 42.94 327 LYS A N 1
ATOM 2605 C CA . LYS A 1 327 ? 2.73 -33.688 16.562 1 42.94 327 LYS A CA 1
ATOM 2606 C C . LYS A 1 327 ? 3.33 -34.875 15.797 1 42.94 327 LYS A C 1
ATOM 2608 O O . LYS A 1 327 ? 2.924 -35.156 14.672 1 42.94 327 LYS A O 1
ATOM 2613 N N . ARG A 1 328 ? 4.574 -35.156 16.125 1 41.47 328 ARG A N 1
ATOM 2614 C CA . ARG A 1 328 ? 5.16 -36.344 15.531 1 41.47 328 ARG A CA 1
ATOM 2615 C C . ARG A 1 328 ? 4.949 -37.562 16.438 1 41.47 328 ARG A C 1
ATOM 2617 O O . ARG A 1 328 ? 5.234 -37.5 17.641 1 41.47 328 ARG A O 1
ATOM 2624 N N . LYS A 1 329 ? 4.148 -38.5 16.094 1 40.53 329 LYS A N 1
ATOM 2625 C CA . LYS A 1 329 ? 4.059 -39.75 16.828 1 40.53 329 LYS A CA 1
ATOM 2626 C C . LYS A 1 329 ? 5.363 -40.562 16.734 1 40.53 329 LYS A C 1
ATOM 2628 O O . LYS A 1 329 ? 5.855 -40.812 15.633 1 40.53 329 LYS A O 1
ATOM 2633 N N . ILE A 1 330 ? 6.281 -40.438 17.625 1 40 330 ILE A N 1
ATOM 2634 C CA . ILE A 1 330 ? 7.43 -41.344 17.641 1 40 330 ILE A CA 1
ATOM 2635 C C . ILE A 1 330 ? 6.98 -42.75 18.031 1 40 330 ILE A C 1
ATOM 2637 O O . ILE A 1 330 ? 6.332 -42.906 19.062 1 40 330 ILE A O 1
ATOM 2641 N N . LYS A 1 331 ? 6.914 -43.594 17.047 1 39.09 331 LYS A N 1
ATOM 2642 C CA . LYS A 1 331 ? 6.797 -45 17.438 1 39.09 331 LYS A CA 1
ATOM 2643 C C . LYS A 1 331 ? 7.898 -45.406 18.406 1 39.09 331 LYS A C 1
ATOM 2645 O O . LYS A 1 331 ? 9.086 -45.25 18.109 1 39.09 331 LYS A O 1
ATOM 2650 N N . THR A 1 332 ? 7.738 -45.25 19.609 1 36.47 332 THR A N 1
ATOM 2651 C CA . THR A 1 332 ? 8.664 -45.906 20.516 1 36.47 332 THR A CA 1
ATOM 2652 C C . THR A 1 332 ? 8.766 -47.406 20.172 1 36.47 332 THR A C 1
ATOM 2654 O O . THR A 1 332 ? 7.754 -48.094 20.141 1 36.47 332 THR A O 1
ATOM 2657 N N . ALA A 1 333 ? 9.719 -47.781 19.328 1 38.22 333 ALA A N 1
ATOM 2658 C CA . ALA A 1 333 ? 10.109 -49.188 19.156 1 38.22 333 ALA A CA 1
ATOM 2659 C C . ALA A 1 333 ? 10.289 -49.875 20.516 1 38.22 333 ALA A C 1
ATOM 2661 O O . ALA A 1 333 ? 11.414 -50.156 20.922 1 38.22 333 ALA A O 1
ATOM 2662 N N . GLU A 1 334 ? 9.836 -49.438 21.641 1 35.62 334 GLU A N 1
ATOM 2663 C CA . GLU A 1 334 ? 10.227 -50.406 22.656 1 35.62 334 GLU A CA 1
ATOM 2664 C C . GLU A 1 334 ? 9.562 -51.781 22.406 1 35.62 334 GLU A C 1
ATOM 2666 O O . GLU A 1 334 ? 8.359 -51.844 22.172 1 35.62 334 GLU A O 1
ATOM 2671 N N . GLU A 1 335 ? 10.383 -52.688 21.969 1 35.31 335 GLU A N 1
ATOM 2672 C CA . GLU A 1 335 ? 10.078 -54.125 22 1 35.31 335 GLU A CA 1
ATOM 2673 C C . GLU A 1 335 ? 9.391 -54.5 23.312 1 35.31 335 GLU A C 1
ATOM 2675 O O . GLU A 1 335 ? 9.852 -54.125 24.391 1 35.31 335 GLU A O 1
ATOM 2680 N N . PRO A 1 336 ? 8.109 -54.75 23.172 1 35.75 336 PRO A N 1
ATOM 2681 C CA . PRO A 1 336 ? 7.535 -55.312 24.406 1 35.75 336 PRO A CA 1
ATOM 2682 C C . PRO A 1 336 ? 8.391 -56.406 25.016 1 35.75 336 PRO A C 1
ATOM 2684 O O . PRO A 1 336 ? 8.867 -57.281 24.281 1 35.75 336 PRO A O 1
ATOM 2687 N N . ASN A 1 337 ? 9.227 -56.062 25.984 1 35.78 337 ASN A N 1
ATOM 2688 C CA . ASN A 1 337 ? 9.68 -57.219 26.781 1 35.78 337 ASN A CA 1
ATOM 2689 C C . ASN A 1 337 ? 8.516 -58.125 27.156 1 35.78 337 ASN A C 1
ATOM 2691 O O . ASN A 1 337 ? 7.496 -57.656 27.672 1 35.78 337 ASN A O 1
ATOM 2695 N N . PRO A 1 338 ? 8.391 -59.344 26.531 1 37.44 338 PRO A N 1
ATOM 2696 C CA . PRO A 1 338 ? 7.277 -60.281 26.719 1 37.44 338 PRO A CA 1
ATOM 2697 C C . PRO A 1 338 ? 6.824 -60.375 28.172 1 37.44 338 PRO A C 1
ATOM 2699 O O . PRO A 1 338 ? 5.793 -60.969 28.469 1 37.44 338 PRO A O 1
ATOM 2702 N N . PHE A 1 339 ? 7.824 -60.312 29.109 1 41.41 339 PHE A N 1
ATOM 2703 C CA . PHE A 1 339 ? 7.449 -60.688 30.469 1 41.41 339 PHE A CA 1
ATOM 2704 C C . PHE A 1 339 ? 6.617 -59.594 31.125 1 41.41 339 PHE A C 1
ATOM 2706 O O . PHE A 1 339 ? 5.918 -59.844 32.094 1 41.41 339 PHE A O 1
ATOM 2713 N N . VAL A 1 340 ? 7.168 -58.406 31.25 1 35.5 340 VAL A N 1
ATOM 2714 C CA . VAL A 1 340 ? 6.402 -57.469 32.031 1 35.5 340 VAL A CA 1
ATOM 2715 C C . VAL A 1 340 ? 5.371 -56.75 31.156 1 35.5 340 VAL A C 1
ATOM 2717 O O . VAL A 1 340 ? 5.699 -56.281 30.078 1 35.5 340 VAL A O 1
ATOM 2720 N N . GLU A 1 341 ? 4.117 -57.156 31.297 1 35.62 341 GLU A N 1
ATOM 2721 C CA . GLU A 1 341 ? 2.91 -56.562 30.719 1 35.62 341 GLU A CA 1
ATOM 2722 C C . GLU A 1 341 ? 2.965 -55.062 30.766 1 35.62 341 GLU A C 1
ATOM 2724 O O . GLU A 1 341 ? 2.467 -54.438 31.703 1 35.62 341 GLU A O 1
ATOM 2729 N N . MET A 1 342 ? 4.16 -54.406 30.797 1 35.31 342 MET A N 1
ATOM 2730 C CA . MET A 1 342 ? 3.98 -52.969 31.031 1 35.31 342 MET A CA 1
ATOM 2731 C C . MET A 1 342 ? 3.15 -52.344 29.922 1 35.31 342 MET A C 1
ATOM 2733 O O . MET A 1 342 ? 3.307 -52.688 28.75 1 35.31 342 MET A O 1
ATOM 2737 N N . PRO A 1 343 ? 1.979 -51.75 30.375 1 35.25 343 PRO A N 1
ATOM 2738 C CA . PRO A 1 343 ? 1.067 -51.062 29.453 1 35.25 343 PRO A CA 1
ATOM 2739 C C . PRO A 1 343 ? 1.8 -50.219 28.406 1 35.25 343 PRO A C 1
ATOM 2741 O O . PRO A 1 343 ? 2.879 -49.688 28.672 1 35.25 343 PRO A O 1
ATOM 2744 N N . SER A 1 344 ? 1.662 -50.688 27.188 1 33.81 344 SER A N 1
ATOM 2745 C CA . SER A 1 344 ? 2.262 -50.094 25.984 1 33.81 344 SER A CA 1
ATOM 2746 C C . SER A 1 344 ? 2.168 -48.562 26.031 1 33.81 344 SER A C 1
ATOM 2748 O O . SER A 1 344 ? 1.077 -48 26.172 1 33.81 344 SER A O 1
ATOM 2750 N N . ALA A 1 345 ? 3.143 -47.969 26.672 1 35.59 345 ALA A N 1
ATOM 2751 C CA . ALA A 1 345 ? 3.232 -46.5 26.75 1 35.59 345 ALA A CA 1
ATOM 2752 C C . ALA A 1 345 ? 2.764 -45.844 25.453 1 35.59 345 ALA A C 1
ATOM 2754 O O . ALA A 1 345 ? 3.047 -46.344 24.359 1 35.59 345 ALA A O 1
ATOM 2755 N N . ALA A 1 346 ? 1.689 -45.219 25.641 1 38.84 346 ALA A N 1
ATOM 2756 C CA . ALA A 1 346 ? 1.068 -44.406 24.594 1 38.84 346 ALA A CA 1
ATOM 2757 C C . ALA A 1 346 ? 2.125 -43.75 23.719 1 38.84 346 ALA A C 1
ATOM 2759 O O . ALA A 1 346 ? 3.191 -43.344 24.188 1 38.84 346 ALA A O 1
ATOM 2760 N N . PRO A 1 347 ? 2.162 -44.125 22.5 1 39.5 347 PRO A N 1
ATOM 2761 C CA . PRO A 1 347 ? 3.16 -43.5 21.641 1 39.5 347 PRO A CA 1
ATOM 2762 C C . PRO A 1 347 ? 3.336 -42 21.938 1 39.5 347 PRO A C 1
ATOM 2764 O O . PRO A 1 347 ? 2.35 -41.281 22.141 1 39.5 347 PRO A O 1
ATOM 2767 N N . SER A 1 348 ? 4.281 -41.688 22.75 1 41.03 348 SER A N 1
ATOM 2768 C CA . SER A 1 348 ? 4.578 -40.312 23.109 1 41.03 348 SER A CA 1
ATOM 2769 C C . SER A 1 348 ? 4.699 -39.406 21.875 1 41.03 348 SER A C 1
ATOM 2771 O O . SER A 1 348 ? 5.406 -39.75 20.938 1 41.03 348 SER A O 1
ATOM 2773 N N . THR A 1 349 ? 3.65 -38.781 21.453 1 42.66 349 THR A N 1
ATOM 2774 C CA . THR A 1 349 ? 3.574 -37.75 20.422 1 42.66 349 THR A CA 1
ATOM 2775 C C . THR A 1 349 ? 4.609 -36.656 20.688 1 42.66 349 THR A C 1
ATOM 2777 O O . THR A 1 349 ? 4.586 -36 21.734 1 42.66 349 THR A O 1
ATOM 2780 N N . GLU A 1 350 ? 5.824 -36.875 20.328 1 48.78 350 GLU A N 1
ATOM 2781 C CA . GLU A 1 350 ? 6.797 -35.812 20.484 1 48.78 350 GLU A CA 1
ATOM 2782 C C . GLU A 1 350 ? 6.461 -34.625 19.594 1 48.78 350 GLU A C 1
ATOM 2784 O O . GLU A 1 350 ? 6.137 -34.812 18.406 1 48.78 350 GLU A O 1
ATOM 2789 N N . ILE A 1 351 ? 6.078 -33.562 20.078 1 51.19 351 ILE A N 1
ATOM 2790 C CA . ILE A 1 351 ? 5.832 -32.281 19.438 1 51.19 351 ILE A CA 1
ATOM 2791 C C . ILE A 1 351 ? 7.141 -31.719 18.891 1 51.19 351 ILE A C 1
ATOM 2793 O O . ILE A 1 351 ? 8.094 -31.484 19.641 1 51.19 351 ILE A O 1
ATOM 2797 N N . VAL A 1 352 ? 7.465 -32.031 17.594 1 54.22 352 VAL A N 1
ATOM 2798 C CA . VAL A 1 352 ? 8.641 -31.406 17 1 54.22 352 VAL A CA 1
ATOM 2799 C C . VAL A 1 352 ? 8.305 -29.984 16.547 1 54.22 352 VAL A C 1
ATOM 2801 O O . VAL A 1 352 ? 7.258 -29.75 15.945 1 54.22 352 VAL A O 1
ATOM 2804 N N . GLN A 1 353 ? 9 -29.016 17.062 1 61.38 353 GLN A N 1
ATOM 2805 C CA . GLN A 1 353 ? 8.82 -27.609 16.734 1 61.38 353 GLN A CA 1
ATOM 2806 C C . GLN A 1 353 ? 9.609 -27.234 15.484 1 61.38 353 GLN A C 1
ATOM 2808 O O . GLN A 1 353 ? 10.781 -27.578 15.352 1 61.38 353 GLN A O 1
ATOM 2813 N N . HIS A 1 354 ? 8.844 -27.031 14.352 1 67 354 HIS A N 1
ATOM 2814 C CA . HIS A 1 354 ? 9.5 -26.547 13.141 1 67 354 HIS A CA 1
ATOM 2815 C C . HIS A 1 354 ? 9.43 -25.031 13.031 1 67 354 HIS A C 1
ATOM 2817 O O . HIS A 1 354 ? 8.508 -24.406 13.578 1 67 354 HIS A O 1
ATOM 2823 N N . THR A 1 355 ? 10.586 -24.5 12.461 1 82.31 355 THR A N 1
ATOM 2824 C CA . THR A 1 355 ? 10.664 -23.047 12.266 1 82.31 355 THR A CA 1
ATOM 2825 C C . THR A 1 355 ? 10.273 -22.688 10.836 1 82.31 355 THR A C 1
ATOM 2827 O O . THR A 1 355 ? 10.594 -23.406 9.891 1 82.31 355 THR A O 1
ATOM 2830 N N . GLY A 1 356 ? 9.492 -21.703 10.68 1 87.81 356 GLY A N 1
ATOM 2831 C CA . GLY A 1 356 ? 9.039 -21.219 9.383 1 87.81 356 GLY A CA 1
ATOM 2832 C C . GLY A 1 356 ? 10.172 -20.875 8.445 1 87.81 356 GLY A C 1
ATOM 2833 O O . GLY A 1 356 ? 11.312 -20.688 8.883 1 87.81 356 GLY A O 1
ATOM 2834 N N . THR A 1 357 ? 9.898 -20.859 7.199 1 92.38 357 THR A N 1
ATOM 2835 C CA . THR A 1 357 ? 10.891 -20.656 6.152 1 92.38 357 THR A CA 1
ATOM 2836 C C . THR A 1 357 ? 11.594 -19.312 6.336 1 92.38 357 THR A C 1
ATOM 2838 O O . THR A 1 357 ? 12.812 -19.219 6.203 1 92.38 357 THR A O 1
ATOM 2841 N N . LEU A 1 358 ? 10.914 -18.266 6.672 1 92.12 358 LEU A N 1
ATOM 2842 C CA . LEU A 1 358 ? 11.5 -16.938 6.836 1 92.12 358 LEU A CA 1
ATOM 2843 C C . LEU A 1 358 ? 12.398 -16.891 8.07 1 92.12 358 LEU A C 1
ATOM 2845 O O . LEU A 1 358 ? 13.43 -16.219 8.062 1 92.12 358 LEU A O 1
ATOM 2849 N N . HIS A 1 359 ? 12.008 -17.594 9.086 1 92.5 359 HIS A N 1
ATOM 2850 C CA . HIS A 1 359 ? 12.852 -17.672 10.273 1 92.5 359 HIS A CA 1
ATOM 2851 C C . HIS A 1 359 ? 14.148 -18.422 9.992 1 92.5 359 HIS A C 1
ATOM 2853 O O . HIS A 1 359 ? 15.211 -18.031 10.469 1 92.5 359 HIS A O 1
ATOM 2859 N N . GLN A 1 360 ? 13.992 -19.469 9.234 1 92.81 360 GLN A N 1
ATOM 2860 C CA . GLN A 1 360 ? 15.188 -20.219 8.844 1 92.81 360 GLN A CA 1
ATOM 2861 C C . GLN A 1 360 ? 16.109 -19.359 7.992 1 92.81 360 GLN A C 1
ATOM 2863 O O . GLN A 1 360 ? 17.328 -19.375 8.188 1 92.81 360 GLN A O 1
ATOM 2868 N N . LEU A 1 361 ? 15.531 -18.688 7.086 1 94.75 361 LEU A N 1
ATOM 2869 C CA . LEU A 1 361 ? 16.312 -17.797 6.238 1 94.75 361 LEU A CA 1
ATOM 2870 C C . LEU A 1 361 ? 16.984 -16.703 7.062 1 94.75 361 LEU A C 1
ATOM 2872 O O . LEU A 1 361 ? 18.156 -16.406 6.863 1 94.75 361 LEU A O 1
ATOM 2876 N N . SER A 1 362 ? 16.266 -16.078 7.969 1 95.12 362 SER A N 1
ATOM 2877 C CA . SER A 1 362 ? 16.797 -15.039 8.852 1 95.12 362 SER A CA 1
ATOM 2878 C C . SER A 1 362 ? 18 -15.547 9.648 1 95.12 362 SER A C 1
ATOM 2880 O O . SER A 1 362 ? 19.031 -14.883 9.711 1 95.12 362 SER A O 1
ATOM 2882 N N . ASP A 1 363 ? 17.859 -16.766 10.18 1 94.25 363 ASP A N 1
ATOM 2883 C CA . ASP A 1 363 ? 18.938 -17.359 10.969 1 94.25 363 ASP A CA 1
ATOM 2884 C C . ASP A 1 363 ? 20.172 -17.594 10.109 1 94.25 363 ASP A C 1
ATOM 2886 O O . ASP A 1 363 ? 21.297 -17.375 10.562 1 94.25 363 ASP A O 1
ATOM 2890 N N . SER A 1 364 ? 19.922 -18.016 8.977 1 95.25 364 SER A N 1
ATOM 2891 C CA . SER A 1 364 ? 21.047 -18.25 8.07 1 95.25 364 SER A CA 1
ATOM 2892 C C . SER A 1 364 ? 21.75 -16.953 7.711 1 95.25 364 SER A C 1
ATOM 2894 O O . SER A 1 364 ? 22.984 -16.906 7.625 1 95.25 364 SER A O 1
ATOM 2896 N N . MET A 1 365 ? 21.016 -15.938 7.449 1 96.81 365 MET A N 1
ATOM 2897 C CA . MET A 1 365 ? 21.609 -14.648 7.117 1 96.81 365 MET A CA 1
ATOM 2898 C C . MET A 1 365 ? 22.375 -14.078 8.305 1 96.81 365 MET A C 1
ATOM 2900 O O . MET A 1 365 ? 23.438 -13.477 8.141 1 96.81 365 MET A O 1
ATOM 2904 N N . ARG A 1 366 ? 21.828 -14.219 9.469 1 96.62 366 ARG A N 1
ATOM 2905 C CA . ARG A 1 366 ? 22.5 -13.789 10.688 1 96.62 366 ARG A CA 1
ATOM 2906 C C . ARG A 1 366 ? 23.812 -14.539 10.898 1 96.62 366 ARG A C 1
ATOM 2908 O O . ARG A 1 366 ? 24.812 -13.953 11.297 1 96.62 366 ARG A O 1
ATOM 2915 N N . SER A 1 367 ? 23.766 -15.812 10.594 1 95.62 367 SER A N 1
ATOM 2916 C CA . SER A 1 367 ? 24.984 -16.625 10.688 1 95.62 367 SER A CA 1
ATOM 2917 C C . SER A 1 367 ? 26.047 -16.141 9.703 1 95.62 367 SER A C 1
ATOM 2919 O O . SER A 1 367 ? 27.234 -16.141 10.023 1 95.62 3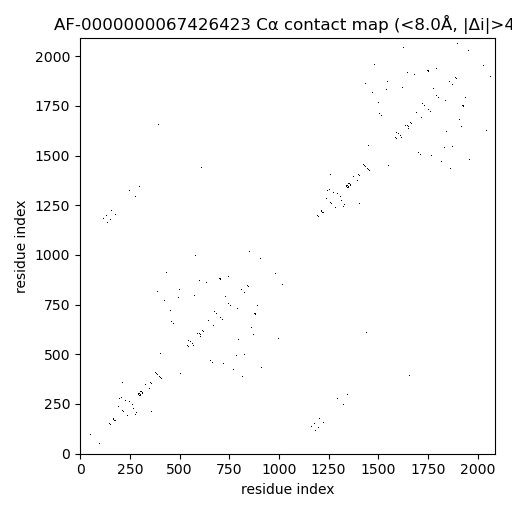67 SER A O 1
ATOM 2921 N N . GLU A 1 368 ? 25.594 -15.789 8.562 1 95.38 368 GLU A N 1
ATOM 2922 C CA . GLU A 1 368 ? 26.531 -15.25 7.582 1 95.38 368 GLU A CA 1
ATOM 2923 C C . GLU A 1 368 ? 27.172 -13.953 8.07 1 95.38 368 GLU A C 1
ATOM 2925 O O . GLU A 1 368 ? 28.359 -13.711 7.859 1 95.38 368 GLU A O 1
ATOM 2930 N N . ALA A 1 369 ? 26.422 -13.117 8.633 1 97.12 369 ALA A N 1
ATOM 2931 C CA . ALA A 1 369 ? 26.922 -11.875 9.203 1 97.12 369 ALA A CA 1
ATOM 2932 C C . ALA A 1 369 ? 27.938 -12.148 10.305 1 97.12 369 ALA A C 1
ATOM 2934 O O . ALA A 1 369 ? 28.969 -11.477 10.398 1 97.12 369 ALA A O 1
ATOM 2935 N N . ARG A 1 370 ? 27.719 -13.156 11.133 1 96.12 370 ARG A N 1
ATOM 2936 C CA . ARG A 1 370 ? 28.625 -13.547 12.203 1 96.12 370 ARG A CA 1
ATOM 2937 C C . ARG A 1 370 ? 29.938 -14.094 11.641 1 96.12 370 ARG A C 1
ATOM 2939 O O . ARG A 1 370 ? 31.016 -13.844 12.195 1 96.12 370 ARG A O 1
ATOM 2946 N N . GLU A 1 371 ? 29.766 -14.852 10.602 1 95 371 GLU A N 1
ATOM 2947 C CA . GLU A 1 371 ? 30.969 -15.367 9.953 1 95 371 GLU A CA 1
ATOM 2948 C C . GLU A 1 371 ? 31.844 -14.227 9.43 1 95 371 GLU A C 1
ATOM 2950 O O . GLU A 1 371 ? 33.062 -14.273 9.547 1 95 371 GLU A O 1
ATOM 2955 N N . LEU A 1 372 ? 31.219 -13.242 8.898 1 95.38 372 LEU A N 1
ATOM 2956 C CA . LEU A 1 372 ? 31.953 -12.07 8.438 1 95.38 372 LEU A CA 1
ATOM 2957 C C . LEU A 1 372 ? 32.594 -11.328 9.602 1 95.38 372 LEU A C 1
ATOM 2959 O O . LEU A 1 372 ? 33.75 -10.938 9.539 1 95.38 372 LEU A O 1
ATOM 2963 N N . ALA A 1 373 ? 31.875 -11.125 10.617 1 94.38 373 ALA A N 1
ATOM 2964 C CA . ALA A 1 373 ? 32.375 -10.398 11.789 1 94.38 373 ALA A CA 1
ATOM 2965 C C . ALA A 1 373 ? 33.531 -11.125 12.43 1 94.38 373 ALA A C 1
ATOM 2967 O O . ALA A 1 373 ? 34.438 -10.492 13.008 1 94.38 373 ALA A O 1
ATOM 2968 N N . ALA A 1 374 ? 33.562 -12.438 12.352 1 91.38 374 ALA A N 1
ATOM 2969 C CA . ALA A 1 374 ? 34.625 -13.25 12.938 1 91.38 374 ALA A CA 1
ATOM 2970 C C . ALA A 1 374 ? 35.969 -12.977 12.266 1 91.38 374 ALA A C 1
ATOM 2972 O O . ALA A 1 374 ? 37 -13.164 12.883 1 91.38 374 ALA A O 1
ATOM 2973 N N . THR A 1 375 ? 35.906 -12.469 11.062 1 89.88 375 THR A N 1
ATOM 2974 C CA . THR A 1 375 ? 37.125 -12.133 10.375 1 89.88 375 THR A CA 1
ATOM 2975 C C . THR A 1 375 ? 37.75 -10.875 10.969 1 89.88 375 THR A C 1
ATOM 2977 O O . THR A 1 375 ? 38.938 -10.602 10.766 1 89.88 375 THR A O 1
ATOM 2980 N N . GLY A 1 376 ? 36.969 -10.109 11.586 1 90.75 376 GLY A N 1
ATOM 2981 C CA . GLY A 1 376 ? 37.406 -8.844 12.148 1 90.75 376 GLY A CA 1
ATOM 2982 C C . GLY A 1 376 ? 37.438 -7.715 11.133 1 90.75 376 GLY A C 1
ATOM 2983 O O . GLY A 1 376 ? 37.625 -6.551 11.492 1 90.75 376 GLY A O 1
ATOM 2984 N N . LEU A 1 377 ? 37.281 -7.988 9.852 1 95.5 377 LEU A N 1
ATOM 2985 C CA . LEU A 1 377 ? 37.375 -7 8.781 1 95.5 377 LEU A CA 1
ATOM 2986 C C . LEU A 1 377 ? 36 -6.59 8.305 1 95.5 377 LEU A C 1
ATOM 2988 O O . LEU A 1 377 ? 35.562 -6.961 7.207 1 95.5 377 LEU A O 1
ATOM 2992 N N . PHE A 1 378 ? 35.281 -5.805 9.102 1 96.69 378 PHE A N 1
ATOM 2993 C CA . PHE A 1 378 ? 33.938 -5.363 8.75 1 96.69 378 PHE A CA 1
ATOM 2994 C C . PHE A 1 378 ? 33.688 -3.961 9.289 1 96.69 378 PHE A C 1
ATOM 2996 O O . PHE A 1 378 ? 34.406 -3.469 10.141 1 96.69 378 PHE A O 1
ATOM 3003 N N . SER A 1 379 ? 32.781 -3.289 8.695 1 97.56 379 SER A N 1
ATOM 3004 C CA . SER A 1 379 ? 32.219 -2.031 9.18 1 97.56 379 SER A CA 1
ATOM 3005 C C . SER A 1 379 ? 30.719 -2.145 9.391 1 97.56 379 SER A C 1
ATOM 3007 O O . SER A 1 379 ? 30.078 -3.074 8.891 1 97.56 379 SER A O 1
ATOM 3009 N N . VAL A 1 380 ? 30.203 -1.319 10.266 1 97.94 380 VAL A N 1
ATOM 3010 C CA . VAL A 1 380 ? 28.766 -1.329 10.531 1 97.94 380 VAL A CA 1
ATOM 3011 C C . VAL A 1 380 ? 28.188 0.065 10.297 1 97.94 380 VAL A C 1
ATOM 3013 O O . VAL A 1 380 ? 28.797 1.067 10.68 1 97.94 380 VAL A O 1
ATOM 3016 N N . VAL A 1 381 ? 27.156 0.134 9.555 1 98 381 VAL A N 1
ATOM 3017 C CA . VAL A 1 381 ? 26.391 1.371 9.406 1 98 381 VAL A CA 1
ATOM 3018 C C . VAL A 1 381 ? 25 1.198 10.008 1 98 381 VAL A C 1
ATOM 3020 O O . VAL A 1 381 ? 24.391 0.135 9.883 1 98 381 VAL A O 1
ATOM 3023 N N . TYR A 1 382 ? 24.516 2.139 10.773 1 96 382 TYR A N 1
ATOM 3024 C CA . TYR A 1 382 ? 23.188 2.01 11.352 1 96 382 TYR A CA 1
ATOM 3025 C C . TYR A 1 382 ? 22.438 3.334 11.297 1 96 382 TYR A C 1
ATOM 3027 O O . TYR A 1 382 ? 23.047 4.391 11.102 1 96 382 TYR A O 1
ATOM 3035 N N . ASP A 1 383 ? 21.188 3.285 11.336 1 93.44 383 ASP A N 1
ATOM 3036 C CA . ASP A 1 383 ? 20.266 4.414 11.234 1 93.44 383 ASP A CA 1
ATOM 3037 C C . ASP A 1 383 ? 18.938 4.109 11.938 1 93.44 383 ASP A C 1
ATOM 3039 O O . ASP A 1 383 ? 18.641 2.949 12.234 1 93.44 383 ASP A O 1
ATOM 3043 N N . ASN A 1 384 ? 18.234 5.172 12.258 1 90 384 ASN A N 1
ATOM 3044 C CA . ASN A 1 384 ? 16.938 5.02 12.914 1 90 384 ASN A CA 1
ATOM 3045 C C . ASN A 1 384 ? 15.891 4.488 11.945 1 90 384 ASN A C 1
ATOM 3047 O O . ASN A 1 384 ? 15.945 4.766 10.742 1 90 384 ASN A O 1
ATOM 3051 N N . ILE A 1 385 ? 15.031 3.699 12.422 1 87.81 385 ILE A N 1
ATOM 3052 C CA . ILE A 1 385 ? 13.883 3.219 11.664 1 87.81 385 ILE A CA 1
ATOM 3053 C C . ILE A 1 385 ? 12.602 3.51 12.43 1 87.81 385 ILE A C 1
ATOM 3055 O O . ILE A 1 385 ? 12.43 3.061 13.562 1 87.81 385 ILE A O 1
ATOM 3059 N N . ASN A 1 386 ? 11.75 4.312 11.812 1 78.31 386 ASN A N 1
ATOM 3060 C CA . ASN A 1 386 ? 10.477 4.668 12.422 1 78.31 386 ASN A CA 1
ATOM 3061 C C . ASN A 1 386 ? 9.328 3.834 11.859 1 78.31 386 ASN A C 1
ATOM 3063 O O . ASN A 1 386 ? 9.164 3.74 10.641 1 78.31 386 ASN A O 1
ATOM 3067 N N . LEU A 1 387 ? 8.633 3.191 12.719 1 73.38 387 LEU A N 1
ATOM 3068 C CA . LEU A 1 387 ? 7.52 2.346 12.305 1 73.38 387 LEU A CA 1
ATOM 3069 C C . LEU A 1 387 ? 6.215 2.816 12.938 1 73.38 387 LEU A C 1
ATOM 3071 O O . LEU A 1 387 ? 6.199 3.244 14.102 1 73.38 387 LEU A O 1
ATOM 3075 N N . HIS A 1 388 ? 5.191 2.93 12.031 1 62.75 388 HIS A N 1
ATOM 3076 C CA . HIS A 1 388 ? 3.854 3.219 12.539 1 62.75 388 HIS A CA 1
ATOM 3077 C C . HIS A 1 388 ? 3.061 1.935 12.758 1 62.75 388 HIS A C 1
ATOM 3079 O O . HIS A 1 388 ? 2.871 1.146 11.828 1 62.75 388 HIS A O 1
ATOM 3085 N N . PHE A 1 389 ? 2.895 1.595 14.008 1 58.16 389 PHE A N 1
ATOM 3086 C CA . PHE A 1 389 ? 2.059 0.446 14.336 1 58.16 389 PHE A CA 1
ATOM 3087 C C . PHE A 1 389 ? 0.598 0.859 14.469 1 58.16 389 PHE A C 1
ATOM 3089 O O . PHE A 1 389 ? 0.245 1.616 15.383 1 58.16 389 PHE A O 1
ATOM 3096 N N . GLY A 1 390 ? -0.166 0.753 13.336 1 54.53 390 GLY A N 1
ATOM 3097 C CA . GLY A 1 390 ? -1.576 1.106 13.359 1 54.53 390 GLY A CA 1
ATOM 3098 C C . GLY A 1 390 ? -2.467 -0.016 13.852 1 54.53 390 GLY A C 1
ATOM 3099 O O . GLY A 1 390 ? -2.256 -1.181 13.508 1 54.53 390 GLY A O 1
ATOM 3100 N N . ILE A 1 391 ? -3.121 0.173 15.016 1 52.41 391 ILE A N 1
ATOM 3101 C CA . ILE A 1 391 ? -4.125 -0.759 15.516 1 52.41 391 ILE A CA 1
ATOM 3102 C C . ILE A 1 391 ? -5.516 -0.314 15.062 1 52.41 391 ILE A C 1
ATOM 3104 O O . ILE A 1 391 ? -5.777 0.883 14.938 1 52.41 391 ILE A O 1
ATOM 3108 N N . SER A 1 392 ? -6.305 -1.204 14.383 1 48.16 392 SER A N 1
ATOM 3109 C CA . SER A 1 392 ? -7.656 -0.898 13.93 1 48.16 392 SER A CA 1
ATOM 3110 C C . SER A 1 392 ? -8.461 -0.191 15.016 1 48.16 392 SER A C 1
ATOM 3112 O O . SER A 1 392 ? -9.219 0.738 14.734 1 48.16 392 SER A O 1
ATOM 3114 N N . GLU A 1 393 ? -8.422 -0.69 16.328 1 50.97 393 GLU A N 1
ATOM 3115 C CA . GLU A 1 393 ? -9.148 -0.068 17.422 1 50.97 393 GLU A CA 1
ATOM 3116 C C . GLU A 1 393 ? -8.227 0.203 18.609 1 50.97 393 GLU A C 1
ATOM 3118 O O . GLU A 1 393 ? -7.547 -0.704 19.094 1 50.97 393 GLU A O 1
ATOM 3123 N N . GLN A 1 394 ? -8.094 1.527 18.906 1 54.31 394 GLN A N 1
ATOM 3124 C CA . GLN A 1 394 ? -7.273 1.891 20.062 1 54.31 394 GLN A CA 1
ATOM 3125 C C . GLN A 1 394 ? -7.93 1.448 21.359 1 54.31 394 GLN A C 1
ATOM 3127 O O . GLN A 1 394 ? -9.086 1.787 21.625 1 54.31 394 GLN A O 1
ATOM 3132 N N . ILE A 1 395 ? -7.516 0.398 21.984 1 50.34 395 ILE A N 1
ATOM 3133 C CA . ILE A 1 395 ? -7.949 -0.012 23.328 1 50.34 395 ILE A CA 1
ATOM 3134 C C . ILE A 1 395 ? -6.832 0.251 24.328 1 50.34 395 ILE A C 1
ATOM 3136 O O . ILE A 1 395 ? -5.703 0.567 23.953 1 50.34 395 ILE A O 1
ATOM 3140 N N . VAL A 1 396 ? -7.293 0.344 25.531 1 44.75 396 VAL A N 1
ATOM 3141 C CA . VAL A 1 396 ? -6.297 0.557 26.578 1 44.75 396 VAL A CA 1
ATOM 3142 C C . VAL A 1 396 ? -5.121 -0.397 26.359 1 44.75 396 VAL A C 1
ATOM 3144 O O . VAL A 1 396 ? -5.312 -1.609 26.25 1 44.75 396 VAL A O 1
ATOM 3147 N N . GLY A 1 397 ? -3.992 0.087 26.234 1 47.19 397 GLY A N 1
ATOM 3148 C CA . GLY A 1 397 ? -2.766 -0.677 26.078 1 47.19 397 GLY A CA 1
ATOM 3149 C C . GLY A 1 397 ? -2.404 -0.925 24.625 1 47.19 397 GLY A C 1
ATOM 3150 O O . GLY A 1 397 ? -1.329 -1.451 24.328 1 47.19 397 GLY A O 1
ATOM 3151 N N . ARG A 1 398 ? -3.518 -0.569 23.797 1 51.66 398 ARG A N 1
ATOM 3152 C CA . ARG A 1 398 ? -3.232 -0.851 22.391 1 51.66 398 ARG A CA 1
ATOM 3153 C C . ARG A 1 398 ? -3.523 0.365 21.516 1 51.66 398 ARG A C 1
ATOM 3155 O O . ARG A 1 398 ? -4.66 0.566 21.078 1 51.66 398 ARG A O 1
ATOM 3162 N N . HIS A 1 399 ? -2.506 1.3 21.344 1 57.25 399 HIS A N 1
ATOM 3163 C CA . HIS A 1 399 ? -2.727 2.465 20.5 1 57.25 399 HIS A CA 1
ATOM 3164 C C . HIS A 1 399 ? -1.702 2.527 19.359 1 57.25 399 HIS A C 1
ATOM 3166 O O . HIS A 1 399 ? -0.702 1.807 19.391 1 57.25 399 HIS A O 1
ATOM 3172 N N . ASP A 1 400 ? -2.127 3.375 18.344 1 56.62 400 ASP A N 1
ATOM 3173 C CA . ASP A 1 400 ? -1.168 3.635 17.281 1 56.62 400 ASP A CA 1
ATOM 3174 C C . ASP A 1 400 ? 0.121 4.238 17.828 1 56.62 400 ASP A C 1
ATOM 3176 O O . ASP A 1 400 ? 0.082 5.09 18.719 1 56.62 400 ASP A O 1
ATOM 3180 N N . THR A 1 401 ? 1.102 3.496 17.844 1 60.78 401 THR A N 1
ATOM 3181 C CA . THR A 1 401 ? 2.369 3.99 18.359 1 60.78 401 THR A CA 1
ATOM 3182 C C . THR A 1 401 ? 3.395 4.148 17.25 1 60.78 401 THR A C 1
ATOM 3184 O O . THR A 1 401 ? 3.449 3.328 16.328 1 60.78 401 THR A O 1
ATOM 3187 N N . GLN A 1 402 ? 3.871 5.379 17.125 1 65.38 402 GLN A N 1
ATOM 3188 C CA . GLN A 1 402 ? 5.102 5.496 16.359 1 65.38 402 GLN A CA 1
ATOM 3189 C C . GLN A 1 402 ? 6.309 5.016 17.156 1 65.38 402 GLN A C 1
ATOM 3191 O O . GLN A 1 402 ? 6.617 5.574 18.219 1 65.38 402 GLN A O 1
ATOM 3196 N N . GLU A 1 403 ? 6.77 3.922 16.844 1 74 403 GLU A N 1
ATOM 3197 C CA . GLU A 1 403 ? 7.934 3.383 17.547 1 74 403 GLU A CA 1
ATOM 3198 C C . GLU A 1 403 ? 9.219 3.645 16.766 1 74 403 GLU A C 1
ATOM 3200 O O . GLU A 1 403 ? 9.227 3.564 15.531 1 74 403 GLU A O 1
ATOM 3205 N N . ASN A 1 404 ? 10.203 4.148 17.547 1 83.12 404 ASN A N 1
ATOM 3206 C CA . ASN A 1 404 ? 11.523 4.402 16.969 1 83.12 404 ASN A CA 1
ATOM 3207 C C . ASN A 1 404 ? 12.5 3.283 17.297 1 83.12 404 ASN A C 1
ATOM 3209 O O . ASN A 1 404 ? 12.594 2.846 18.453 1 83.12 404 ASN A O 1
ATOM 3213 N N . GLY A 1 405 ? 13.039 2.697 16.312 1 90.25 405 GLY A N 1
ATOM 3214 C CA . GLY A 1 405 ? 14.062 1.681 16.484 1 90.25 405 GLY A CA 1
ATOM 3215 C C . GLY A 1 405 ? 15.305 1.944 15.641 1 90.25 405 GLY A C 1
ATOM 3216 O O . GLY A 1 405 ? 15.516 3.066 15.18 1 90.25 405 GLY A O 1
ATOM 3217 N N . THR A 1 406 ? 16.266 0.988 15.641 1 94.88 406 THR A N 1
ATOM 3218 C CA . THR A 1 406 ? 17.516 1.137 14.914 1 94.88 406 THR A CA 1
ATOM 3219 C C . THR A 1 406 ? 17.766 -0.071 14.016 1 94.88 406 THR A C 1
ATOM 3221 O O . THR A 1 406 ? 17.531 -1.212 14.422 1 94.88 406 THR A O 1
ATOM 3224 N N . ALA A 1 407 ? 18.062 0.211 12.789 1 95.88 407 ALA A N 1
ATOM 3225 C CA . ALA A 1 407 ? 18.516 -0.811 11.852 1 95.88 407 ALA A CA 1
ATOM 3226 C C . ALA A 1 407 ? 20 -0.664 11.555 1 95.88 407 ALA A C 1
ATOM 3228 O O . ALA A 1 407 ? 20.516 0.453 11.484 1 95.88 407 ALA A O 1
ATOM 3229 N N . ALA A 1 408 ? 20.688 -1.741 11.438 1 97.62 408 ALA A N 1
ATOM 3230 C CA . ALA A 1 408 ? 22.125 -1.742 11.18 1 97.62 408 ALA A CA 1
ATOM 3231 C C . ALA A 1 408 ? 22.484 -2.744 10.086 1 97.62 408 ALA A C 1
ATOM 3233 O O . ALA A 1 408 ? 21.75 -3.707 9.852 1 97.62 408 ALA A O 1
ATOM 3234 N N . THR A 1 409 ? 23.547 -2.502 9.375 1 98.06 409 THR A N 1
ATOM 3235 C CA . THR A 1 409 ? 24.047 -3.379 8.32 1 98.06 409 THR A CA 1
ATOM 3236 C C . THR A 1 409 ? 25.547 -3.568 8.438 1 98.06 409 THR A C 1
ATOM 3238 O O . THR A 1 409 ? 26.297 -2.598 8.609 1 98.06 409 THR A O 1
ATOM 3241 N N . VAL A 1 410 ? 25.984 -4.785 8.414 1 98.12 410 VAL A N 1
ATOM 3242 C CA . VAL A 1 410 ? 27.406 -5.113 8.422 1 98.12 410 VAL A CA 1
ATOM 3243 C C . VAL A 1 410 ? 27.922 -5.215 6.992 1 98.12 410 VAL A C 1
ATOM 3245 O O . VAL A 1 410 ? 27.281 -5.82 6.133 1 98.12 410 VAL A O 1
ATOM 3248 N N . ILE A 1 411 ? 29.047 -4.59 6.75 1 98 411 ILE A N 1
ATOM 3249 C CA . ILE A 1 411 ? 29.641 -4.539 5.422 1 98 411 ILE A CA 1
ATOM 3250 C C . ILE A 1 411 ? 31.109 -4.996 5.492 1 98 411 ILE A C 1
ATOM 3252 O O . ILE A 1 411 ? 31.859 -4.551 6.363 1 98 411 ILE A O 1
ATOM 3256 N N . PRO A 1 412 ? 31.5 -5.898 4.625 1 97.75 412 PRO A N 1
ATOM 3257 C CA . PRO A 1 412 ? 32.906 -6.289 4.609 1 97.75 412 PRO A CA 1
ATOM 3258 C C . PRO A 1 412 ? 33.844 -5.148 4.184 1 97.75 412 PRO A C 1
ATOM 3260 O O . PRO A 1 412 ? 33.469 -4.367 3.289 1 97.75 412 PRO A O 1
ATOM 3263 N N . LEU A 1 413 ? 35 -5.027 4.824 1 97.62 413 LEU A N 1
ATOM 3264 C CA . LEU A 1 413 ? 36 -4.016 4.453 1 97.62 413 LEU A CA 1
ATOM 3265 C C . LEU A 1 413 ? 36.75 -4.43 3.197 1 97.62 413 LEU A C 1
ATOM 3267 O O . LEU A 1 413 ? 37.281 -5.543 3.121 1 97.62 413 LEU A O 1
ATOM 3271 N N . PHE A 1 414 ? 36.719 -3.564 2.271 1 96.81 414 PHE A N 1
ATOM 3272 C CA . PHE A 1 414 ? 37.438 -3.781 1.018 1 96.81 414 PHE A CA 1
ATOM 3273 C C . PHE A 1 414 ? 38.906 -3.41 1.161 1 96.81 414 PHE A C 1
ATOM 3275 O O . PHE A 1 414 ? 39.219 -2.336 1.672 1 96.81 414 PHE A O 1
ATOM 3282 N N . ASP A 1 415 ? 39.844 -4.23 0.743 1 94.56 415 ASP A N 1
ATOM 3283 C CA . ASP A 1 415 ? 41.281 -4.004 0.671 1 94.56 415 ASP A CA 1
ATOM 3284 C C . ASP A 1 415 ? 41.875 -3.666 2.047 1 94.56 415 ASP A C 1
ATOM 3286 O O . ASP A 1 415 ? 42.562 -2.654 2.207 1 94.56 415 ASP A O 1
ATOM 3290 N N . ALA A 1 416 ? 41.469 -4.336 3.08 1 96.12 416 ALA A N 1
ATOM 3291 C CA . ALA A 1 416 ? 41.938 -4.172 4.445 1 96.12 416 ALA A CA 1
ATOM 3292 C C . ALA A 1 416 ? 42.562 -5.465 4.961 1 96.12 416 ALA A C 1
ATOM 3294 O O . ALA A 1 416 ? 42.125 -6.562 4.629 1 96.12 416 ALA A O 1
ATOM 3295 N N . LYS A 1 417 ? 43.625 -5.281 5.734 1 94.88 417 LYS A N 1
ATOM 3296 C CA . LYS A 1 417 ? 44.281 -6.395 6.402 1 94.88 417 LYS A CA 1
ATOM 3297 C C . LYS A 1 417 ? 44.219 -6.246 7.918 1 94.88 417 LYS A C 1
ATOM 3299 O O . LYS A 1 417 ? 44.125 -5.129 8.438 1 94.88 417 LYS A O 1
ATOM 3304 N N . PRO A 1 418 ? 44.25 -7.348 8.578 1 91.31 418 PRO A N 1
ATOM 3305 C CA . PRO A 1 418 ? 44.156 -7.289 10.039 1 91.31 418 PRO A CA 1
ATOM 3306 C C . PRO A 1 418 ? 45.281 -6.453 10.672 1 91.31 418 PRO A C 1
ATOM 3308 O O . PRO A 1 418 ? 45.062 -5.809 11.695 1 91.31 418 PRO A O 1
ATOM 3311 N N . GLU A 1 419 ? 46.344 -6.324 10.039 1 91.25 419 GLU A N 1
ATOM 3312 C CA . GLU A 1 419 ? 47.438 -5.559 10.578 1 91.25 419 GLU A CA 1
ATOM 3313 C C . GLU A 1 419 ? 47.188 -4.059 10.484 1 91.25 419 GLU A C 1
ATOM 3315 O O . GLU A 1 419 ? 47.75 -3.279 11.266 1 91.25 419 GLU A O 1
ATOM 3320 N N . ASP A 1 420 ? 46.375 -3.742 9.578 1 94.12 420 ASP A N 1
ATOM 3321 C CA . ASP A 1 420 ? 46.094 -2.33 9.32 1 94.12 420 ASP A CA 1
ATOM 3322 C C . ASP A 1 420 ? 45.156 -1.749 10.367 1 94.12 420 ASP A C 1
ATOM 3324 O O . ASP A 1 420 ? 45.031 -0.529 10.484 1 94.12 420 ASP A O 1
ATOM 3328 N N . ILE A 1 421 ? 44.531 -2.625 11.156 1 95.56 421 ILE A N 1
ATOM 3329 C CA . ILE A 1 421 ? 43.531 -2.133 12.078 1 95.56 421 ILE A CA 1
ATOM 3330 C C . ILE A 1 421 ? 44 -2.365 13.516 1 95.56 421 ILE A C 1
ATOM 3332 O O . ILE A 1 421 ? 43.188 -2.748 14.375 1 95.56 421 ILE A O 1
ATOM 3336 N N . ASN A 1 422 ? 45.188 -2.137 13.727 1 93.25 422 ASN A N 1
ATOM 3337 C CA . ASN A 1 422 ? 45.781 -2.287 15.062 1 93.25 422 ASN A CA 1
ATOM 3338 C C . ASN A 1 422 ? 45.344 -1.158 15.992 1 93.25 422 ASN A C 1
ATOM 3340 O O . ASN A 1 422 ? 45.562 0.017 15.695 1 93.25 422 ASN A O 1
ATOM 3344 N N . LEU A 1 423 ? 44.875 -1.477 17.156 1 93.75 423 LEU A N 1
ATOM 3345 C CA . LEU A 1 423 ? 44.281 -0.513 18.078 1 93.75 423 LEU A CA 1
ATOM 3346 C C . LEU A 1 423 ? 45.375 0.327 18.75 1 93.75 423 LEU A C 1
ATOM 3348 O O . LEU A 1 423 ? 45.188 1.532 18.938 1 93.75 423 LEU A O 1
ATOM 3352 N N . GLU A 1 424 ? 46.438 -0.251 19.109 1 91.31 424 GLU A N 1
ATOM 3353 C CA . GLU A 1 424 ? 47.5 0.478 19.781 1 91.31 424 GLU A CA 1
ATOM 3354 C C . GLU A 1 424 ? 48.062 1.58 18.891 1 91.31 424 GLU A C 1
ATOM 3356 O O . GLU A 1 424 ? 48.312 2.697 19.344 1 91.31 424 GLU A O 1
ATOM 3361 N N . LYS A 1 425 ? 48.25 1.205 17.656 1 94.44 425 LYS A N 1
ATOM 3362 C CA . LYS A 1 425 ? 48.75 2.197 16.703 1 94.44 425 LYS A CA 1
ATOM 3363 C C . LYS A 1 425 ? 47.719 3.324 16.516 1 94.44 425 LYS A C 1
ATOM 3365 O O . LYS A 1 425 ? 48.094 4.492 16.406 1 94.44 425 LYS A O 1
ATOM 3370 N N . PHE A 1 426 ? 46.562 2.959 16.516 1 96.31 426 PHE A N 1
ATOM 3371 C CA . PHE A 1 426 ? 45.469 3.902 16.359 1 96.31 426 PHE A CA 1
ATOM 3372 C C . PHE A 1 426 ? 45.406 4.871 17.531 1 96.31 426 PHE A C 1
ATOM 3374 O O . PHE A 1 426 ? 45.281 6.086 17.344 1 96.31 426 PHE A O 1
ATOM 3381 N N . GLN A 1 427 ? 45.5 4.391 18.734 1 94.19 427 GLN A N 1
ATOM 3382 C CA . GLN A 1 427 ? 45.438 5.207 19.938 1 94.19 427 GLN A CA 1
ATOM 3383 C C . GLN A 1 427 ? 46.688 6.09 20.062 1 94.19 427 GLN A C 1
ATOM 3385 O O . GLN A 1 427 ? 46.594 7.258 20.453 1 94.19 427 GLN A O 1
ATOM 3390 N N . SER A 1 428 ? 47.781 5.516 19.719 1 94.62 428 SER A N 1
ATOM 3391 C CA . SER A 1 428 ? 49.031 6.293 19.766 1 94.62 428 SER A CA 1
ATOM 3392 C C . SER A 1 428 ? 48.969 7.453 18.781 1 94.62 428 SER A C 1
ATOM 3394 O O . SER A 1 428 ? 49.438 8.547 19.078 1 94.62 428 SER A O 1
ATOM 3396 N N . ALA A 1 429 ? 48.5 7.191 17.625 1 96.44 429 ALA A N 1
ATOM 3397 C CA . ALA A 1 429 ? 48.375 8.242 16.625 1 96.44 429 ALA A CA 1
ATOM 3398 C C . ALA A 1 429 ? 47.469 9.375 17.109 1 96.44 429 ALA A C 1
ATOM 3400 O O . ALA A 1 429 ? 47.781 10.555 16.891 1 96.44 429 ALA A O 1
ATOM 3401 N N . TYR A 1 430 ? 46.406 9.047 17.719 1 95.44 430 TYR A N 1
ATOM 3402 C CA . TYR A 1 430 ? 45.5 10.039 18.266 1 95.44 430 TYR A CA 1
ATOM 3403 C C . TYR A 1 430 ? 46.156 10.891 19.328 1 95.44 430 TYR A C 1
ATOM 3405 O O . TYR A 1 430 ? 46.031 12.117 19.328 1 95.44 430 TYR A O 1
ATOM 3413 N N . LEU A 1 431 ? 46.875 10.281 20.234 1 94.56 431 LEU A N 1
ATOM 3414 C CA . LEU A 1 431 ? 47.5 10.969 21.375 1 94.56 431 LEU A CA 1
ATOM 3415 C C . LEU A 1 431 ? 48.594 11.898 20.906 1 94.56 431 LEU A C 1
ATOM 3417 O O . LEU A 1 431 ? 48.875 12.914 21.547 1 94.56 431 LEU A O 1
ATOM 3421 N N . ASN A 1 432 ? 49.156 11.617 19.781 1 95 432 ASN A N 1
ATOM 3422 C CA . ASN A 1 432 ? 50.281 12.414 19.297 1 95 432 ASN A CA 1
ATOM 3423 C C . ASN A 1 432 ? 49.844 13.352 18.172 1 95 432 ASN A C 1
ATOM 3425 O O . ASN A 1 432 ? 50.688 14.07 17.609 1 95 432 ASN A O 1
ATOM 3429 N N . ALA A 1 433 ? 48.625 13.383 17.797 1 97.12 433 ALA A N 1
ATOM 3430 C CA . ALA A 1 433 ? 48.156 14.172 16.672 1 97.12 433 ALA A CA 1
ATOM 3431 C C . ALA A 1 433 ? 48.219 15.664 16.984 1 97.12 433 ALA A C 1
ATOM 3433 O O . ALA A 1 433 ? 47.844 16.094 18.078 1 97.12 433 ALA A O 1
ATOM 3434 N N . PRO A 1 434 ? 48.656 16.5 16.047 1 96.44 434 PRO A N 1
ATOM 3435 C CA . PRO A 1 434 ? 48.656 17.953 16.219 1 96.44 434 PRO A CA 1
ATOM 3436 C C . PRO A 1 434 ? 47.25 18.547 16.047 1 96.44 434 PRO A C 1
ATOM 3438 O O . PRO A 1 434 ? 46.344 17.875 15.547 1 96.44 434 PRO A O 1
ATOM 3441 N N . PRO A 1 435 ? 47.031 19.734 16.547 1 95.5 435 PRO A N 1
ATOM 3442 C CA . PRO A 1 435 ? 45.719 20.375 16.344 1 95.5 435 PRO A CA 1
ATOM 3443 C C . PRO A 1 435 ? 45.438 20.672 14.875 1 95.5 435 PRO A C 1
ATOM 3445 O O . PRO A 1 435 ? 46.375 20.672 14.055 1 95.5 435 PRO A O 1
ATOM 3448 N N . LEU A 1 436 ? 44.188 20.844 14.641 1 96.5 436 LEU A N 1
ATOM 3449 C CA . LEU A 1 436 ? 43.75 21.172 13.289 1 96.5 436 LEU A CA 1
ATOM 3450 C C . LEU A 1 436 ? 44.156 22.594 12.914 1 96.5 436 LEU A C 1
ATOM 3452 O O . LEU A 1 436 ? 43.969 23.531 13.703 1 96.5 436 LEU A O 1
ATOM 3456 N N . LYS A 1 437 ? 44.719 22.781 11.719 1 95.69 437 LYS A N 1
ATOM 3457 C CA . LYS A 1 437 ? 45.094 24.094 11.234 1 95.69 437 LYS A CA 1
ATOM 3458 C C . LYS A 1 437 ? 44.188 24.578 10.125 1 95.69 437 LYS A C 1
ATOM 3460 O O . LYS A 1 437 ? 43.5 23.766 9.484 1 95.69 437 LYS A O 1
ATOM 3465 N N . LEU A 1 438 ? 44.125 25.812 9.945 1 94.81 438 LEU A N 1
ATOM 3466 C CA . LEU A 1 438 ? 43.312 26.406 8.891 1 94.81 438 LEU A CA 1
ATOM 3467 C C . LEU A 1 438 ? 43.75 25.906 7.516 1 94.81 438 LEU A C 1
ATOM 3469 O O . LEU A 1 438 ? 42.906 25.734 6.629 1 94.81 438 LEU A O 1
ATOM 3473 N N . GLU A 1 439 ? 45 25.656 7.363 1 94.44 439 GLU A N 1
ATOM 3474 C CA . GLU A 1 439 ? 45.562 25.203 6.09 1 94.44 439 GLU A CA 1
ATOM 3475 C C . GLU A 1 439 ? 45.031 23.812 5.73 1 94.44 439 GLU A C 1
ATOM 3477 O O . GLU A 1 439 ? 45 23.438 4.555 1 94.44 439 GLU A O 1
ATOM 3482 N N . ASP A 1 440 ? 44.688 23.078 6.781 1 96.31 440 ASP A N 1
ATOM 3483 C CA . ASP A 1 440 ? 44.125 21.75 6.539 1 96.31 440 ASP A CA 1
ATOM 3484 C C . ASP A 1 440 ? 42.719 21.828 5.941 1 96.31 440 ASP A C 1
ATOM 3486 O O . ASP A 1 440 ? 42.281 20.922 5.238 1 96.31 440 ASP A O 1
ATOM 3490 N N . ILE A 1 441 ? 42 22.875 6.207 1 96.69 441 ILE A N 1
ATOM 3491 C CA . ILE A 1 441 ? 40.625 23.062 5.797 1 96.69 441 ILE A CA 1
ATOM 3492 C C . ILE A 1 441 ? 40.562 23.688 4.406 1 96.69 441 ILE A C 1
ATOM 3494 O O . ILE A 1 441 ? 39.75 23.297 3.574 1 96.69 441 ILE A O 1
ATOM 3498 N N . LEU A 1 442 ? 41.5 24.578 4.141 1 96.88 442 LEU A N 1
ATOM 3499 C CA . LEU A 1 442 ? 41.531 25.266 2.854 1 96.88 442 LEU A CA 1
ATOM 3500 C C . LEU A 1 442 ? 42.188 24.406 1.79 1 96.88 442 LEU A C 1
ATOM 3502 O O . LEU A 1 442 ? 43.062 23.594 2.105 1 96.88 442 LEU A O 1
ATOM 3506 N N . HIS A 1 443 ? 41.781 24.609 0.593 1 96.62 443 HIS A N 1
ATOM 3507 C CA . HIS A 1 443 ? 42.438 23.953 -0.514 1 96.62 443 HIS A CA 1
ATOM 3508 C C . HIS A 1 443 ? 43.906 24.422 -0.654 1 96.62 443 HIS A C 1
ATOM 3510 O O . HIS A 1 443 ? 44.156 25.625 -0.613 1 96.62 443 HIS A O 1
ATOM 3516 N N . THR A 1 444 ? 44.781 23.453 -0.817 1 95.81 444 THR A N 1
ATOM 3517 C CA . THR A 1 444 ? 46.125 23.812 -1.261 1 95.81 444 THR A CA 1
ATOM 3518 C C . THR A 1 444 ? 46.125 24.312 -2.703 1 95.81 444 THR A C 1
ATOM 3520 O O . THR A 1 444 ? 45.125 24.125 -3.416 1 95.81 444 THR A O 1
ATOM 3523 N N . PRO A 1 445 ? 47.125 24.953 -3.113 1 94.44 445 PRO A N 1
ATOM 3524 C CA . PRO A 1 445 ? 47.125 25.422 -4.504 1 94.44 445 PRO A CA 1
ATOM 3525 C C . PRO A 1 445 ? 46.906 24.281 -5.504 1 94.44 445 PRO A C 1
ATOM 3527 O O . PRO A 1 445 ? 46.188 24.469 -6.488 1 94.44 445 PRO A O 1
ATOM 3530 N N . GLN A 1 446 ? 47.438 23.234 -5.234 1 94.5 446 GLN A N 1
ATOM 3531 C CA . GLN A 1 446 ? 47.219 22.078 -6.113 1 94.5 446 GLN A CA 1
ATOM 3532 C C . GLN A 1 446 ? 45.781 21.594 -6.043 1 94.5 446 GLN A C 1
ATOM 3534 O O . GLN A 1 446 ? 45.188 21.25 -7.066 1 94.5 446 GLN A O 1
ATOM 3539 N N . GLU A 1 447 ? 45.312 21.547 -4.848 1 96.44 447 GLU A N 1
ATOM 3540 C CA . GLU A 1 447 ? 43.906 21.141 -4.668 1 96.44 447 GLU A CA 1
ATOM 3541 C C . GLU A 1 447 ? 42.969 22.109 -5.355 1 96.44 447 GLU A C 1
ATOM 3543 O O . GLU A 1 447 ? 41.938 21.703 -5.902 1 96.44 447 GLU A O 1
ATOM 3548 N N . GLN A 1 448 ? 43.281 23.328 -5.32 1 96.12 448 GLN A N 1
ATOM 3549 C CA . GLN A 1 448 ? 42.438 24.344 -5.961 1 96.12 448 GLN A CA 1
ATOM 3550 C C . GLN A 1 448 ? 42.406 24.141 -7.473 1 96.12 448 GLN A C 1
ATOM 3552 O O . GLN A 1 448 ? 41.344 24.25 -8.086 1 96.12 448 GLN A O 1
ATOM 3557 N N . LYS A 1 449 ? 43.531 23.875 -7.98 1 95.12 449 LYS A N 1
ATOM 3558 C CA . LYS A 1 449 ? 43.594 23.625 -9.422 1 95.12 449 LYS A CA 1
ATOM 3559 C C . LYS A 1 449 ? 42.781 22.391 -9.805 1 95.12 449 LYS A C 1
ATOM 3561 O O . LYS A 1 449 ? 42.031 22.406 -10.773 1 95.12 449 LYS A O 1
ATOM 3566 N N . THR A 1 450 ? 43 21.375 -9.055 1 96.69 450 THR A N 1
ATOM 3567 C CA . THR A 1 450 ? 42.281 20.125 -9.312 1 96.69 450 THR A CA 1
ATOM 3568 C C . THR A 1 450 ? 40.781 20.328 -9.164 1 96.69 450 THR A C 1
ATOM 3570 O O . THR A 1 450 ? 40 19.828 -9.977 1 96.69 450 THR A O 1
ATOM 3573 N N . PHE A 1 451 ? 40.406 21.016 -8.156 1 97.31 451 PHE A N 1
ATOM 3574 C CA . PHE A 1 451 ? 39 21.266 -7.895 1 97.31 451 PHE A CA 1
ATOM 3575 C C . PHE A 1 451 ? 38.375 22.078 -9.016 1 97.31 451 PHE A C 1
ATOM 3577 O O . PHE A 1 451 ? 37.25 21.781 -9.469 1 97.31 451 PHE A O 1
ATOM 3584 N N . LYS A 1 452 ? 39.031 23.109 -9.438 1 96.44 452 LYS A N 1
ATOM 3585 C CA . LYS A 1 452 ? 38.594 23.906 -10.57 1 96.44 452 LYS A CA 1
ATOM 3586 C C . LYS A 1 452 ? 38.406 23.031 -11.812 1 96.44 452 LYS A C 1
ATOM 3588 O O . LYS A 1 452 ? 37.375 23.141 -12.492 1 96.44 452 LYS A O 1
ATOM 3593 N N . ASN A 1 453 ? 39.344 22.188 -12.07 1 96.44 453 ASN A N 1
ATOM 3594 C CA . ASN A 1 453 ? 39.219 21.297 -13.211 1 96.44 453 ASN A CA 1
ATOM 3595 C C . ASN A 1 453 ? 38.031 20.359 -13.078 1 96.44 453 ASN A C 1
ATOM 3597 O O . ASN A 1 453 ? 37.375 20.062 -14.07 1 96.44 453 ASN A O 1
ATOM 3601 N N . ASN A 1 454 ? 37.812 19.906 -11.906 1 97.69 454 ASN A N 1
ATOM 3602 C CA . ASN A 1 454 ? 36.656 19.047 -11.68 1 97.69 454 ASN A CA 1
ATOM 3603 C C . ASN A 1 454 ? 35.344 19.766 -11.977 1 97.69 454 ASN A C 1
ATOM 3605 O O . ASN A 1 454 ? 34.406 19.188 -12.539 1 97.69 454 ASN A O 1
ATOM 3609 N N . LEU A 1 455 ? 35.188 21 -11.547 1 98.06 455 LEU A N 1
ATOM 3610 C CA . LEU A 1 455 ? 34 21.781 -11.781 1 98.06 455 LEU A CA 1
ATOM 3611 C C . LEU A 1 455 ? 33.781 22.031 -13.273 1 98.06 455 LEU A C 1
ATOM 3613 O O . LEU A 1 455 ? 32.656 21.984 -13.773 1 98.06 455 LEU A O 1
ATOM 3617 N N . ILE A 1 456 ? 34.875 22.312 -13.992 1 97.75 456 ILE A N 1
ATOM 3618 C CA . ILE A 1 456 ? 34.812 22.516 -15.438 1 97.75 456 ILE A CA 1
ATOM 3619 C C . ILE A 1 456 ? 34.344 21.219 -16.109 1 97.75 456 ILE A C 1
ATOM 3621 O O . ILE A 1 456 ? 33.5 21.266 -17.031 1 97.75 456 ILE A O 1
ATOM 3625 N N . TYR A 1 457 ? 34.812 20.172 -15.625 1 97.56 457 TYR A N 1
ATOM 3626 C CA . TYR A 1 457 ? 34.375 18.891 -16.188 1 97.56 457 TYR A CA 1
ATOM 3627 C C . TYR A 1 457 ? 32.906 18.641 -15.898 1 97.56 457 TYR A C 1
ATOM 3629 O O . TYR A 1 457 ? 32.219 18.016 -16.703 1 97.56 457 TYR A O 1
ATOM 3637 N N . THR A 1 458 ? 32.438 19.016 -14.727 1 97.94 458 THR A N 1
ATOM 3638 C CA . THR A 1 458 ? 31.016 18.922 -14.422 1 97.94 458 THR A CA 1
ATOM 3639 C C . THR A 1 458 ? 30.203 19.703 -15.438 1 97.94 458 THR A C 1
ATOM 3641 O O . THR A 1 458 ? 29.156 19.234 -15.891 1 97.94 458 THR A O 1
ATOM 3644 N N . ILE A 1 459 ? 30.656 20.859 -15.789 1 98.38 459 ILE A N 1
ATOM 3645 C CA . ILE A 1 459 ? 30 21.688 -16.797 1 98.38 459 ILE A CA 1
ATOM 3646 C C . ILE A 1 459 ? 29.969 20.938 -18.125 1 98.38 459 ILE A C 1
ATOM 3648 O O . ILE A 1 459 ? 28.938 20.875 -18.812 1 98.38 459 ILE A O 1
ATOM 3652 N N . LEU A 1 460 ? 31.109 20.328 -18.5 1 98.12 460 LEU A N 1
ATOM 3653 C CA . LEU A 1 460 ? 31.203 19.547 -19.734 1 98.12 460 LEU A CA 1
ATOM 3654 C C . LEU A 1 460 ? 30.188 18.406 -19.734 1 98.12 460 LEU A C 1
ATOM 3656 O O . LEU A 1 460 ? 29.516 18.172 -20.75 1 98.12 460 LEU A O 1
ATOM 3660 N N . ARG A 1 461 ? 30.078 17.766 -18.656 1 96.88 461 ARG A N 1
ATOM 3661 C CA . ARG A 1 461 ? 29.125 16.656 -18.531 1 96.88 461 ARG A CA 1
ATOM 3662 C C . ARG A 1 461 ? 27.703 17.141 -18.719 1 96.88 461 ARG A C 1
ATOM 3664 O O . ARG A 1 461 ? 26.891 16.453 -19.344 1 96.88 461 ARG A O 1
ATOM 3671 N N . ILE A 1 462 ? 27.391 18.219 -18.094 1 97.25 462 ILE A N 1
ATOM 3672 C CA . ILE A 1 462 ? 26.047 18.781 -18.203 1 97.25 462 ILE A CA 1
ATOM 3673 C C . ILE A 1 462 ? 25.734 19.109 -19.656 1 97.25 462 ILE A C 1
ATOM 3675 O O . ILE A 1 462 ? 24.656 18.781 -20.172 1 97.25 462 ILE A O 1
ATOM 3679 N N . ILE A 1 463 ? 26.688 19.672 -20.375 1 97.69 463 ILE A N 1
ATOM 3680 C CA . ILE A 1 463 ? 26.5 20.078 -21.766 1 97.69 463 ILE A CA 1
ATOM 3681 C C . ILE A 1 463 ? 26.266 18.844 -22.625 1 97.69 463 ILE A C 1
ATOM 3683 O O . ILE A 1 463 ? 25.328 18.797 -23.422 1 97.69 463 ILE A O 1
ATOM 3687 N N . VAL A 1 464 ? 27.016 17.844 -22.438 1 96.44 464 VAL A N 1
ATOM 3688 C CA . VAL A 1 464 ? 26.953 16.656 -23.281 1 96.44 464 VAL A CA 1
ATOM 3689 C C . VAL A 1 464 ? 25.688 15.852 -22.969 1 96.44 464 VAL A C 1
ATOM 3691 O O . VAL A 1 464 ? 25.031 15.359 -23.891 1 96.44 464 VAL A O 1
ATOM 3694 N N . ASN A 1 465 ? 25.359 15.758 -21.734 1 93.19 465 ASN A N 1
ATOM 3695 C CA . ASN A 1 465 ? 24.266 14.883 -21.328 1 93.19 465 ASN A CA 1
ATOM 3696 C C . ASN A 1 465 ? 22.906 15.57 -21.5 1 93.19 465 ASN A C 1
ATOM 3698 O O . ASN A 1 465 ? 21.906 14.906 -21.734 1 93.19 465 ASN A O 1
ATOM 3702 N N . ASN A 1 466 ? 22.875 16.922 -21.391 1 93.44 466 ASN A N 1
ATOM 3703 C CA . ASN A 1 466 ? 21.578 17.594 -21.344 1 93.44 466 ASN A CA 1
ATOM 3704 C C . ASN A 1 466 ? 21.438 18.594 -22.5 1 93.44 466 ASN A C 1
ATOM 3706 O O . ASN A 1 466 ? 20.391 19.219 -22.656 1 93.44 466 ASN A O 1
ATOM 3710 N N . GLY A 1 467 ? 22.453 18.703 -23.328 1 93.19 467 GLY A N 1
ATOM 3711 C CA . GLY A 1 467 ? 22.453 19.703 -24.391 1 93.19 467 GLY A CA 1
ATOM 3712 C C . GLY A 1 467 ? 21.75 19.234 -25.656 1 93.19 467 GLY A C 1
ATOM 3713 O O . GLY A 1 467 ? 21.672 19.969 -26.625 1 93.19 467 GLY A O 1
ATOM 3714 N N . GLY A 1 468 ? 21.25 18.047 -25.641 1 89.12 468 GLY A N 1
ATOM 3715 C CA . GLY A 1 468 ? 20.562 17.531 -26.812 1 89.12 468 GLY A CA 1
ATOM 3716 C C . GLY A 1 468 ? 21.297 16.375 -27.469 1 89.12 468 GLY A C 1
ATOM 3717 O O . GLY A 1 468 ? 22.453 16.094 -27.141 1 89.12 468 GLY A O 1
ATOM 3718 N N . PRO A 1 469 ? 20.688 15.797 -28.406 1 89.19 469 PRO A N 1
ATOM 3719 C CA . PRO A 1 469 ? 21.25 14.594 -29.016 1 89.19 469 PRO A CA 1
ATOM 3720 C C . PRO A 1 469 ? 22.484 14.891 -29.859 1 89.19 469 PRO A C 1
ATOM 3722 O O . PRO A 1 469 ? 23.375 14.039 -30 1 89.19 469 PRO A O 1
ATOM 3725 N N . GLY A 1 470 ? 22.594 16.047 -30.391 1 90.94 470 GLY A N 1
ATOM 3726 C CA . GLY A 1 470 ? 23.734 16.406 -31.219 1 90.94 470 GLY A CA 1
ATOM 3727 C C . GLY A 1 470 ? 25.031 16.469 -30.453 1 90.94 470 GLY A C 1
ATOM 3728 O O . GLY A 1 470 ? 26.109 16.297 -31.031 1 90.94 470 GLY A O 1
ATOM 3729 N N . LEU A 1 471 ? 24.969 16.703 -29.234 1 94.62 471 LEU A N 1
ATOM 3730 C CA . LEU A 1 471 ? 26.172 16.875 -28.422 1 94.62 471 LEU A CA 1
ATOM 3731 C C . LEU A 1 471 ? 26.609 15.531 -27.828 1 94.62 471 LEU A C 1
ATOM 3733 O O . LEU A 1 471 ? 27.672 15.438 -27.203 1 94.62 471 LEU A O 1
ATOM 3737 N N . LYS A 1 472 ? 25.844 14.5 -28.094 1 92.31 472 LYS A N 1
ATOM 3738 C CA . LYS A 1 472 ? 26.203 13.164 -27.641 1 92.31 472 LYS A CA 1
ATOM 3739 C C . LYS A 1 472 ? 27.438 12.641 -28.359 1 92.31 472 LYS A C 1
ATOM 3741 O O . LYS A 1 472 ? 28.078 11.695 -27.906 1 92.31 472 LYS A O 1
ATOM 3746 N N . LYS A 1 473 ? 27.812 13.258 -29.484 1 93.06 473 LYS A N 1
ATOM 3747 C CA . LYS A 1 473 ? 29.016 12.883 -30.219 1 93.06 473 LYS A CA 1
ATOM 3748 C C . LYS A 1 473 ? 30.266 13.039 -29.375 1 93.06 473 LYS A C 1
ATOM 3750 O O . LYS A 1 473 ? 31.281 12.398 -29.625 1 93.06 473 LYS A O 1
ATOM 3755 N N . PHE A 1 474 ? 30.203 13.836 -28.344 1 95.88 474 PHE A N 1
ATOM 3756 C CA . PHE A 1 474 ? 31.359 14.109 -27.516 1 95.88 474 PHE A CA 1
ATOM 3757 C C . PHE A 1 474 ? 31.406 13.156 -26.328 1 95.88 474 PHE A C 1
ATOM 3759 O O . PHE A 1 474 ? 32.281 13.281 -25.453 1 95.88 474 PHE A O 1
ATOM 3766 N N . GLU A 1 475 ? 30.516 12.234 -26.188 1 94.06 475 GLU A N 1
ATOM 3767 C CA . GLU A 1 475 ? 30.422 11.32 -25.047 1 94.06 475 GLU A CA 1
ATOM 3768 C C . GLU A 1 475 ? 31.703 10.492 -24.906 1 94.06 475 GLU A C 1
ATOM 3770 O O . GLU A 1 475 ? 32.219 10.328 -23.797 1 94.06 475 GLU A O 1
ATOM 3775 N N . PRO A 1 476 ? 32.281 9.977 -26 1 93.44 476 PRO A N 1
ATOM 3776 C CA . PRO A 1 476 ? 33.5 9.211 -25.844 1 93.44 476 PRO A CA 1
ATOM 3777 C C . PRO A 1 476 ? 34.656 10.047 -25.297 1 93.44 476 PRO A C 1
ATOM 3779 O O . PRO A 1 476 ? 35.438 9.578 -24.469 1 93.44 476 PRO A O 1
ATOM 3782 N N . ASP A 1 477 ? 34.719 11.281 -25.766 1 93.94 477 ASP A N 1
ATOM 3783 C CA . ASP A 1 477 ? 35.75 12.172 -25.266 1 93.94 477 ASP A CA 1
ATOM 3784 C C . ASP A 1 477 ? 35.531 12.516 -23.797 1 93.94 477 ASP A C 1
ATOM 3786 O O . ASP A 1 477 ? 36.5 12.648 -23.031 1 93.94 477 ASP A O 1
ATOM 3790 N N . LEU A 1 478 ? 34.375 12.719 -23.469 1 95.06 478 LEU A N 1
ATOM 3791 C CA . LEU A 1 478 ? 34 12.992 -22.078 1 95.06 478 LEU A CA 1
ATOM 3792 C C . LEU A 1 478 ? 34.469 11.859 -21.156 1 95.06 478 LEU A C 1
ATOM 3794 O O . LEU A 1 478 ? 35.031 12.109 -20.078 1 95.06 478 LEU A O 1
ATOM 3798 N N . GLN A 1 479 ? 34.312 10.633 -21.578 1 91.19 479 GLN A N 1
ATOM 3799 C CA . GLN A 1 479 ? 34.719 9.469 -20.797 1 91.19 479 GLN A CA 1
ATOM 3800 C C . GLN A 1 479 ? 36.25 9.336 -20.75 1 91.19 479 GLN A C 1
ATOM 3802 O O . GLN A 1 479 ? 36.812 9.016 -19.703 1 91.19 479 GLN A O 1
ATOM 3807 N N . LYS A 1 480 ? 36.812 9.641 -21.797 1 92.25 480 LYS A N 1
ATOM 3808 C CA . LYS A 1 480 ? 38.25 9.492 -21.922 1 92.25 480 LYS A CA 1
ATOM 3809 C C . LYS A 1 480 ? 39 10.5 -21.047 1 92.25 480 LYS A C 1
ATOM 3811 O O . LYS A 1 480 ? 40.031 10.18 -20.453 1 92.25 480 LYS A O 1
ATOM 3816 N N . HIS A 1 481 ? 38.438 11.695 -20.891 1 92.88 481 HIS A N 1
ATOM 3817 C CA . HIS A 1 481 ? 39.188 12.781 -20.25 1 92.88 481 HIS A CA 1
ATOM 3818 C C . HIS A 1 481 ? 38.688 13.016 -18.828 1 92.88 481 HIS A C 1
ATOM 3820 O O . HIS A 1 481 ? 39.031 14.008 -18.188 1 92.88 481 HIS A O 1
ATOM 3826 N N . GLN A 1 482 ? 37.969 12.133 -18.266 1 90.75 482 GLN A N 1
ATOM 3827 C CA . GLN A 1 482 ? 37.438 12.289 -16.922 1 90.75 482 GLN A CA 1
ATOM 3828 C C . GLN A 1 482 ? 38.562 12.352 -15.898 1 90.75 482 GLN A C 1
ATOM 3830 O O . GLN A 1 482 ? 39.406 11.438 -15.836 1 90.75 482 GLN A O 1
ATOM 3835 N N . PRO A 1 483 ? 38.562 13.438 -15.172 1 91.31 483 PRO A N 1
ATOM 3836 C CA . PRO A 1 483 ? 39.594 13.508 -14.125 1 91.31 483 PRO A CA 1
ATOM 3837 C C . PRO A 1 483 ? 39.406 12.461 -13.031 1 91.31 483 PRO A C 1
ATOM 3839 O O . PRO A 1 483 ? 38.281 12.172 -12.641 1 91.31 483 PRO A O 1
ATOM 3842 N N . GLU A 1 484 ? 40.531 11.828 -12.602 1 93.19 484 GLU A N 1
ATOM 3843 C CA . GLU A 1 484 ? 40.5 10.836 -11.531 1 93.19 484 GLU A CA 1
ATOM 3844 C C . GLU A 1 484 ? 41.562 11.148 -10.469 1 93.19 484 GLU A C 1
ATOM 3846 O O . GLU A 1 484 ? 42.656 11.656 -10.789 1 93.19 484 GLU A O 1
ATOM 3851 N N . SER A 1 485 ? 41.156 10.953 -9.281 1 95.06 485 SER A N 1
ATOM 3852 C CA . SER A 1 485 ? 42.094 11.133 -8.188 1 95.06 485 SER A CA 1
ATOM 3853 C C . SER A 1 485 ? 42.812 9.82 -7.855 1 95.06 485 SER A C 1
ATOM 3855 O O . SER A 1 485 ? 42.438 8.758 -8.344 1 95.06 485 SER A O 1
ATOM 3857 N N . THR A 1 486 ? 43.781 9.961 -7 1 93.19 486 THR A N 1
ATOM 3858 C CA . THR A 1 486 ? 44.531 8.789 -6.578 1 93.19 486 THR A CA 1
ATOM 3859 C C . THR A 1 486 ? 43.75 7.957 -5.586 1 93.19 486 THR A C 1
ATOM 3861 O O . THR A 1 486 ? 44.062 6.785 -5.355 1 93.19 486 THR A O 1
ATOM 3864 N N . GLU A 1 487 ? 42.75 8.5 -5.078 1 96 487 GLU A N 1
ATOM 3865 C CA . GLU A 1 487 ? 41.969 7.812 -4.055 1 96 487 GLU A CA 1
ATOM 3866 C C . GLU A 1 487 ? 40.688 7.203 -4.645 1 96 487 GLU A C 1
ATOM 3868 O O . GLU A 1 487 ? 39.719 6.922 -3.922 1 96 487 GLU A O 1
ATOM 3873 N N . LYS A 1 488 ? 40.625 7.035 -5.934 1 97 488 LYS A N 1
ATOM 3874 C CA . LYS A 1 488 ? 39.5 6.379 -6.562 1 97 488 LYS A CA 1
ATOM 3875 C C . LYS A 1 488 ? 39.406 4.906 -6.168 1 97 488 LYS A C 1
ATOM 3877 O O . LYS A 1 488 ? 40.406 4.195 -6.215 1 97 488 LYS A O 1
ATOM 3882 N N . ILE A 1 489 ? 38.281 4.461 -5.797 1 97.44 489 ILE A N 1
ATOM 3883 C CA . ILE A 1 489 ? 38.062 3.088 -5.352 1 97.44 489 ILE A CA 1
ATOM 3884 C C . ILE A 1 489 ? 37.906 2.17 -6.562 1 97.44 489 ILE A C 1
ATOM 3886 O O . ILE A 1 489 ? 37.125 2.447 -7.465 1 97.44 489 ILE A O 1
ATOM 3890 N N . PRO A 1 490 ? 38.625 1.069 -6.633 1 95.94 490 PRO A N 1
ATOM 3891 C CA . PRO A 1 490 ? 38.406 0.098 -7.711 1 95.94 490 PRO A CA 1
ATOM 3892 C C . PRO A 1 490 ? 37 -0.502 -7.691 1 95.94 490 PRO A C 1
ATOM 3894 O O . PRO A 1 490 ? 36.438 -0.766 -6.621 1 95.94 490 PRO A O 1
ATOM 3897 N N . THR A 1 491 ? 36.5 -0.678 -8.93 1 95.44 491 THR A N 1
ATOM 3898 C CA . THR A 1 491 ? 35.156 -1.186 -9.055 1 95.44 491 THR A CA 1
ATOM 3899 C C . THR A 1 491 ? 35.031 -2.598 -8.477 1 95.44 491 THR A C 1
ATOM 3901 O O . THR A 1 491 ? 35.812 -3.479 -8.844 1 95.44 491 THR A O 1
ATOM 3904 N N . HIS A 1 492 ? 34.156 -2.809 -7.547 1 95.88 492 HIS A N 1
ATOM 3905 C CA . HIS A 1 492 ? 33.906 -4.105 -6.941 1 95.88 492 HIS A CA 1
ATOM 3906 C C . HIS A 1 492 ? 32.469 -4.164 -6.379 1 95.88 492 HIS A C 1
ATOM 3908 O O . HIS A 1 492 ? 31.859 -3.125 -6.133 1 95.88 492 HIS A O 1
ATOM 3914 N N . LYS A 1 493 ? 31.984 -5.348 -6.285 1 95 493 LYS A N 1
ATOM 3915 C CA . LYS A 1 493 ? 30.672 -5.516 -5.691 1 95 493 LYS A CA 1
ATOM 3916 C C . LYS A 1 493 ? 30.75 -5.57 -4.168 1 95 493 LYS A C 1
ATOM 3918 O O . LYS A 1 493 ? 31.578 -6.293 -3.613 1 95 493 LYS A O 1
ATOM 3923 N N . THR A 1 494 ? 29.938 -4.781 -3.479 1 96.56 494 THR A N 1
ATOM 3924 C CA . THR A 1 494 ? 29.891 -4.777 -2.02 1 96.56 494 THR A CA 1
ATOM 3925 C C . THR A 1 494 ? 28.688 -5.582 -1.518 1 96.56 494 THR A C 1
ATOM 3927 O O . THR A 1 494 ? 27.547 -5.277 -1.854 1 96.56 494 THR A O 1
ATOM 3930 N N . ASP A 1 495 ? 28.953 -6.551 -0.676 1 94.94 495 ASP A N 1
ATOM 3931 C CA . ASP A 1 495 ? 27.875 -7.336 -0.071 1 94.94 495 ASP A CA 1
ATOM 3932 C C . ASP A 1 495 ? 27.328 -6.648 1.178 1 94.94 495 ASP A C 1
ATOM 3934 O O . ASP A 1 495 ? 28.094 -6.133 1.994 1 94.94 495 ASP A O 1
ATOM 3938 N N . LEU A 1 496 ? 26.078 -6.562 1.255 1 96.81 496 LEU A N 1
ATOM 3939 C CA . LEU A 1 496 ? 25.406 -5.961 2.406 1 96.81 496 LEU A CA 1
ATOM 3940 C C . LEU A 1 496 ? 24.75 -7.027 3.273 1 96.81 496 LEU A C 1
ATOM 3942 O O . LEU A 1 496 ? 24.047 -7.895 2.762 1 96.81 496 LEU A O 1
ATOM 3946 N N . HIS A 1 497 ? 25 -7 4.551 1 97.75 497 HIS A N 1
ATOM 3947 C CA . HIS A 1 497 ? 24.422 -7.961 5.488 1 97.75 497 HIS A CA 1
ATOM 3948 C C . HIS A 1 497 ? 23.641 -7.25 6.582 1 97.75 497 HIS A C 1
ATOM 3950 O O . HIS A 1 497 ? 24.156 -7.02 7.676 1 97.75 497 HIS A O 1
ATOM 3956 N N . PRO A 1 498 ? 22.359 -6.992 6.352 1 97.44 498 PRO A N 1
ATOM 3957 C CA . PRO A 1 498 ? 21.547 -6.336 7.375 1 97.44 498 PRO A CA 1
ATOM 3958 C C . PRO A 1 498 ? 21.406 -7.172 8.648 1 97.44 498 PRO A C 1
ATOM 3960 O O . PRO A 1 498 ? 21.297 -8.398 8.57 1 97.44 498 PRO A O 1
ATOM 3963 N N . LEU A 1 499 ? 21.438 -6.512 9.75 1 97.88 499 LEU A N 1
ATOM 3964 C CA . LEU A 1 499 ? 21.219 -7.133 11.047 1 97.88 499 LEU A CA 1
ATOM 3965 C C . LEU A 1 499 ? 19.766 -6.988 11.484 1 97.88 499 LEU A C 1
ATOM 3967 O O . LEU A 1 499 ? 18.984 -6.273 10.844 1 97.88 499 LEU A O 1
ATOM 3971 N N . PRO A 1 500 ? 19.422 -7.746 12.508 1 95.62 500 PRO A N 1
ATOM 3972 C CA . PRO A 1 500 ? 18.078 -7.535 13.039 1 95.62 500 PRO A CA 1
ATOM 3973 C C . PRO A 1 500 ? 17.844 -6.105 13.516 1 95.62 500 PRO A C 1
ATOM 3975 O O . PRO A 1 500 ? 18.734 -5.488 14.094 1 95.62 500 PRO A O 1
ATOM 3978 N N . SER A 1 501 ? 16.688 -5.566 13.203 1 93.94 501 SER A N 1
ATOM 3979 C CA . SER A 1 501 ? 16.328 -4.254 13.719 1 93.94 501 SER A CA 1
ATOM 3980 C C . SER A 1 501 ? 15.938 -4.332 15.195 1 93.94 501 SER A C 1
ATOM 3982 O O . SER A 1 501 ? 15.258 -5.277 15.609 1 93.94 501 SER A O 1
ATOM 3984 N N . TRP A 1 502 ? 16.391 -3.387 15.992 1 93.25 502 TRP A N 1
ATOM 3985 C CA . TRP A 1 502 ? 16.188 -3.412 17.438 1 93.25 502 TRP A CA 1
ATOM 3986 C C . TRP A 1 502 ? 15.273 -2.268 17.875 1 93.25 502 TRP A C 1
ATOM 3988 O O . TRP A 1 502 ? 15.297 -1.186 17.281 1 93.25 502 TRP A O 1
ATOM 3998 N N . ASN A 1 503 ? 14.461 -2.545 18.906 1 89.75 503 ASN A N 1
ATOM 3999 C CA . ASN A 1 503 ? 13.664 -1.491 19.531 1 89.75 503 ASN A CA 1
ATOM 4000 C C . ASN A 1 503 ? 14.508 -0.627 20.469 1 89.75 503 ASN A C 1
ATOM 4002 O O . ASN A 1 503 ? 14.266 -0.599 21.672 1 89.75 503 ASN A O 1
ATOM 4006 N N . ILE A 1 504 ? 15.531 0.008 19.875 1 91.62 504 ILE A N 1
ATOM 4007 C CA . ILE A 1 504 ? 16.438 0.909 20.578 1 91.62 504 ILE A CA 1
ATOM 4008 C C . ILE A 1 504 ? 16.422 2.285 19.922 1 91.62 504 ILE A C 1
ATOM 4010 O O . ILE A 1 504 ? 16.641 2.404 18.703 1 91.62 504 ILE A O 1
ATOM 4014 N N . ASP A 1 505 ? 16.078 3.258 20.688 1 86 505 ASP A N 1
ATOM 4015 C CA . ASP A 1 505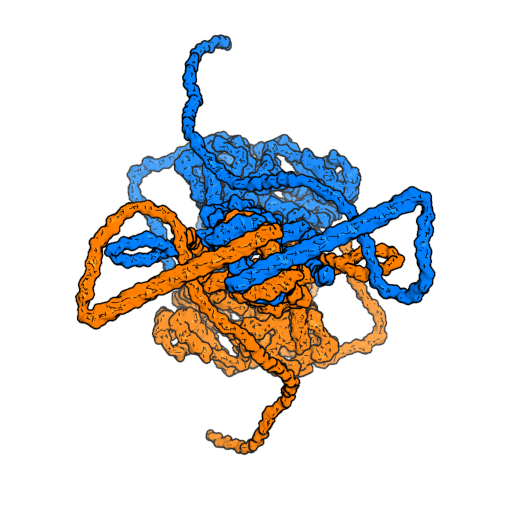 ? 16.062 4.621 20.156 1 86 505 ASP A CA 1
ATOM 4016 C C . ASP A 1 505 ? 17.469 5.219 20.156 1 86 505 ASP A C 1
ATOM 4018 O O . ASP A 1 505 ? 18 5.57 21.219 1 86 505 ASP A O 1
ATOM 4022 N N . GLU A 1 506 ? 18.031 5.371 19.062 1 85.38 506 GLU A N 1
ATOM 4023 C CA . GLU A 1 506 ? 19.422 5.816 18.938 1 85.38 506 GLU A CA 1
ATOM 4024 C C . GLU A 1 506 ? 19.516 7.336 19.016 1 85.38 506 GLU A C 1
ATOM 4026 O O . GLU A 1 506 ? 20.609 7.895 18.891 1 85.38 506 GLU A O 1
ATOM 4031 N N . SER A 1 507 ? 18.438 8.039 19.281 1 80.19 507 SER A N 1
ATOM 4032 C CA . SER A 1 507 ? 18.5 9.492 19.344 1 80.19 507 SER A CA 1
ATOM 4033 C C . SER A 1 507 ? 19.141 9.977 20.625 1 80.19 507 SER A C 1
ATOM 4035 O O . SER A 1 507 ? 19.531 11.141 20.734 1 80.19 507 SER A O 1
ATOM 4037 N N . SER A 1 508 ? 19.406 9.047 21.562 1 82.94 508 SER A N 1
ATOM 4038 C CA . SER A 1 508 ? 20.031 9.391 22.828 1 82.94 508 SER A CA 1
ATOM 4039 C C . SER A 1 508 ? 21.438 8.805 22.938 1 82.94 508 SER A C 1
ATOM 4041 O O . SER A 1 508 ? 21.797 7.898 22.172 1 82.94 508 SER A O 1
ATOM 4043 N N . ILE A 1 509 ? 22.281 9.422 23.75 1 87.81 509 ILE A N 1
ATOM 4044 C CA . ILE A 1 509 ? 23.641 8.922 23.984 1 87.81 509 ILE A CA 1
ATOM 4045 C C . ILE A 1 509 ? 23.578 7.496 24.531 1 87.81 509 ILE A C 1
ATOM 4047 O O . ILE A 1 509 ? 24.281 6.613 24.047 1 87.81 509 ILE A O 1
ATOM 4051 N N . ALA A 1 510 ? 22.641 7.285 25.484 1 87 510 ALA A N 1
ATOM 4052 C CA . ALA A 1 510 ? 22.453 5.945 26.047 1 87 510 ALA A CA 1
ATOM 4053 C C . ALA A 1 510 ? 21.984 4.965 24.984 1 87 510 ALA A C 1
ATOM 4055 O O . ALA A 1 510 ? 22.406 3.807 24.969 1 87 510 ALA A O 1
ATOM 4056 N N . GLY A 1 511 ? 21.094 5.438 24.156 1 90 511 GLY A N 1
ATOM 4057 C CA . GLY A 1 511 ? 20.609 4.594 23.078 1 90 511 GLY A CA 1
ATOM 4058 C C . GLY A 1 511 ? 21.703 4.129 22.125 1 90 511 GLY A C 1
ATOM 4059 O O . GLY A 1 511 ? 21.688 2.988 21.672 1 90 511 GLY A O 1
ATOM 4060 N N . ASN A 1 512 ? 22.688 5.008 21.875 1 92.25 512 ASN A N 1
ATOM 4061 C CA . ASN A 1 512 ? 23.781 4.637 21 1 92.25 512 ASN A CA 1
ATOM 4062 C C . ASN A 1 512 ? 24.688 3.6 21.656 1 92.25 512 ASN A C 1
ATOM 4064 O O . ASN A 1 512 ? 25.234 2.725 20.969 1 92.25 512 ASN A O 1
ATOM 4068 N N . ALA A 1 513 ? 24.875 3.73 22.922 1 92.56 513 ALA A N 1
ATOM 4069 C CA . ALA A 1 513 ? 25.641 2.711 23.641 1 92.56 513 ALA A CA 1
ATOM 4070 C C . ALA A 1 513 ? 24.938 1.355 23.578 1 92.56 513 ALA A C 1
ATOM 4072 O O . ALA A 1 513 ? 25.594 0.326 23.359 1 92.56 513 ALA A O 1
ATOM 4073 N N . GLU A 1 514 ? 23.641 1.448 23.719 1 93.94 514 GLU A N 1
ATOM 4074 C CA . GLU A 1 514 ? 22.844 0.222 23.656 1 93.94 514 GLU A CA 1
ATOM 4075 C C . GLU A 1 514 ? 22.906 -0.406 22.266 1 93.94 514 GLU A C 1
ATOM 4077 O O . GLU A 1 514 ? 22.906 -1.631 22.141 1 93.94 514 GLU A O 1
ATOM 4082 N N . VAL A 1 515 ? 22.891 0.406 21.234 1 95.19 515 VAL A N 1
ATOM 4083 C CA . VAL A 1 515 ? 22.969 -0.093 19.859 1 95.19 515 VAL A CA 1
ATOM 4084 C C . VAL A 1 515 ? 24.281 -0.837 19.656 1 95.19 515 VAL A C 1
ATOM 4086 O O . VAL A 1 515 ? 24.312 -1.922 19.078 1 95.19 515 VAL A O 1
ATOM 4089 N N . ASP A 1 516 ? 25.359 -0.234 20.109 1 94.19 516 ASP A N 1
ATOM 4090 C CA . ASP A 1 516 ? 26.656 -0.894 19.969 1 94.19 516 ASP A CA 1
ATOM 4091 C C . ASP A 1 516 ? 26.672 -2.229 20.703 1 94.19 516 ASP A C 1
ATOM 4093 O O . ASP A 1 516 ? 27.219 -3.213 20.203 1 94.19 516 ASP A O 1
ATOM 4097 N N . GLU A 1 517 ? 26.078 -2.234 21.906 1 93.31 517 GLU A N 1
ATOM 4098 C CA . GLU A 1 517 ? 26.016 -3.48 22.672 1 93.31 517 GLU A CA 1
ATOM 4099 C C . GLU A 1 517 ? 25.203 -4.535 21.906 1 93.31 517 GLU A C 1
ATOM 4101 O O . GLU A 1 517 ? 25.562 -5.715 21.906 1 93.31 517 GLU A O 1
ATOM 4106 N N . ALA A 1 518 ? 24.141 -4.082 21.344 1 95.44 518 ALA A N 1
ATOM 4107 C CA . ALA A 1 518 ? 23.297 -4.996 20.578 1 95.44 518 ALA A CA 1
ATOM 4108 C C . ALA A 1 518 ? 24.047 -5.578 19.391 1 95.44 518 ALA A C 1
ATOM 4110 O O . ALA A 1 518 ? 23.906 -6.762 19.062 1 95.44 518 ALA A O 1
ATOM 4111 N N . ILE A 1 519 ? 24.859 -4.738 18.734 1 95.94 519 ILE A N 1
ATOM 4112 C CA . ILE A 1 519 ? 25.656 -5.176 17.594 1 95.94 519 ILE A CA 1
ATOM 4113 C C . ILE A 1 519 ? 26.672 -6.219 18.047 1 95.94 519 ILE A C 1
ATOM 4115 O O . ILE A 1 519 ? 26.828 -7.262 17.406 1 95.94 519 ILE A O 1
ATOM 4119 N N . VAL A 1 520 ? 27.312 -5.949 19.156 1 93.69 520 VAL A N 1
ATOM 4120 C CA . VAL A 1 520 ? 28.328 -6.848 19.688 1 93.69 520 VAL A CA 1
ATOM 4121 C C . VAL A 1 520 ? 27.703 -8.18 20.078 1 93.69 520 VAL A C 1
ATOM 4123 O O . VAL A 1 520 ? 28.25 -9.242 19.781 1 93.69 520 VAL A O 1
ATOM 4126 N N . LYS A 1 521 ? 26.578 -8.055 20.641 1 93.88 521 LYS A N 1
ATOM 4127 C CA . LYS A 1 521 ? 25.859 -9.266 21.047 1 93.88 521 LYS A CA 1
ATOM 4128 C C . LYS A 1 521 ? 25.406 -10.078 19.844 1 93.88 521 LYS A C 1
ATOM 4130 O O . LYS A 1 521 ? 25.594 -11.289 19.797 1 93.88 521 LYS A O 1
ATOM 4135 N N . GLU A 1 522 ? 24.828 -9.391 18.875 1 96 522 GLU A N 1
ATOM 4136 C CA . GLU A 1 522 ? 24.328 -10.055 17.672 1 96 522 GLU A CA 1
ATOM 4137 C C . GLU A 1 522 ? 25.469 -10.727 16.906 1 96 522 GLU A C 1
ATOM 4139 O O . GLU A 1 522 ? 25.312 -11.836 16.406 1 96 522 GLU A O 1
ATOM 4144 N N . LEU A 1 523 ? 26.594 -10.07 16.828 1 95.06 523 LEU A N 1
ATOM 4145 C CA . LEU A 1 523 ? 27.719 -10.578 16.047 1 95.06 523 LEU A CA 1
ATOM 4146 C C . LEU A 1 523 ? 28.594 -11.5 16.906 1 95.06 523 LEU A C 1
ATOM 4148 O O . LEU A 1 523 ? 29.547 -12.102 16.406 1 95.06 523 LEU A O 1
ATOM 4152 N N . GLN A 1 524 ? 28.297 -11.633 18.203 1 90.38 524 GLN A N 1
ATOM 4153 C CA . GLN A 1 524 ? 29.016 -12.5 19.141 1 90.38 524 GLN A CA 1
ATOM 4154 C C . GLN A 1 524 ? 30.5 -12.18 19.156 1 90.38 524 GLN A C 1
ATOM 4156 O O . GLN A 1 524 ? 31.344 -13.078 19.031 1 90.38 524 GLN A O 1
ATOM 4161 N N . LEU A 1 525 ? 30.672 -10.914 19.219 1 87 525 LEU A N 1
ATOM 4162 C CA . LEU A 1 525 ? 32.062 -10.477 19.297 1 87 525 LEU A CA 1
ATOM 4163 C C . LEU A 1 525 ? 32.625 -10.664 20.703 1 87 525 LEU A C 1
ATOM 4165 O O . LEU A 1 525 ? 31.953 -10.312 21.688 1 87 525 LEU A O 1
ATOM 4169 N N . ASP A 1 526 ? 33.5 -11.695 20.875 1 72.81 526 ASP A N 1
ATOM 4170 C CA . ASP A 1 526 ? 34.062 -11.992 22.188 1 72.81 526 ASP A CA 1
ATOM 4171 C C . ASP A 1 526 ? 34.906 -10.82 22.688 1 72.81 526 ASP A C 1
ATOM 4173 O O . ASP A 1 526 ? 35.969 -10.531 22.141 1 72.81 526 ASP A O 1
ATOM 4177 N N . ARG A 1 527 ? 34.5 -10.242 23.641 1 66.62 527 ARG A N 1
ATOM 4178 C CA . ARG A 1 527 ? 35.156 -9.062 24.219 1 66.62 527 ARG A CA 1
ATOM 4179 C C . ARG A 1 527 ? 36.406 -9.469 25.016 1 66.62 527 ARG A C 1
ATOM 4181 O O . ARG A 1 527 ? 37.281 -8.648 25.234 1 66.62 527 ARG A O 1
ATOM 4188 N N . GLU A 1 528 ? 36.375 -10.688 25.328 1 65.44 528 GLU A N 1
ATOM 4189 C CA . GLU A 1 528 ? 37.438 -11.141 26.219 1 65.44 528 GLU A CA 1
ATOM 4190 C C . GLU A 1 528 ? 38.625 -11.703 25.438 1 65.44 528 GLU A C 1
ATOM 4192 O O . GLU A 1 528 ? 39.719 -11.852 25.984 1 65.44 528 GLU A O 1
ATOM 4197 N N . VAL A 1 529 ? 38.406 -11.875 24.156 1 67.25 529 VAL A N 1
ATOM 4198 C CA . VAL A 1 529 ? 39.531 -12.391 23.359 1 67.25 529 VAL A CA 1
ATOM 4199 C C . VAL A 1 529 ? 40.469 -11.242 22.969 1 67.25 529 VAL A C 1
ATOM 4201 O O . VAL A 1 529 ? 40.031 -10.273 22.328 1 67.25 529 VAL A O 1
ATOM 4204 N N . PRO A 1 530 ? 41.625 -11.336 23.484 1 63.97 530 PRO A N 1
ATOM 4205 C CA . PRO A 1 530 ? 42.594 -10.242 23.281 1 63.97 530 PRO A CA 1
ATOM 4206 C C . PRO A 1 530 ? 42.719 -9.859 21.812 1 63.97 530 PRO A C 1
ATOM 4208 O O . PRO A 1 530 ? 42.812 -8.672 21.484 1 63.97 530 PRO A O 1
ATOM 4211 N N . GLU A 1 531 ? 42.719 -10.797 20.906 1 67.44 531 GLU A N 1
ATOM 4212 C CA . GLU A 1 531 ? 42.906 -10.469 19.5 1 67.44 531 GLU A CA 1
ATOM 4213 C C . GLU A 1 531 ? 41.719 -9.641 18.969 1 67.44 531 GLU A C 1
ATOM 4215 O O . GLU A 1 531 ? 41.938 -8.695 18.203 1 67.44 531 GLU A O 1
ATOM 4220 N N . ALA A 1 532 ? 40.625 -9.922 19.453 1 71.38 532 ALA A N 1
ATOM 4221 C CA . ALA A 1 532 ? 39.438 -9.227 18.984 1 71.38 532 ALA A CA 1
ATOM 4222 C C . ALA A 1 532 ? 39.312 -7.852 19.641 1 71.38 532 ALA A C 1
ATOM 4224 O O . ALA A 1 532 ? 38.812 -6.91 19.031 1 71.38 532 ALA A O 1
ATOM 4225 N N . SER A 1 533 ? 39.906 -7.777 20.719 1 76.44 533 SER A N 1
ATOM 4226 C CA . SER A 1 533 ? 39.781 -6.535 21.484 1 76.44 533 SER A CA 1
ATOM 4227 C C . SER A 1 533 ? 40.844 -5.516 21.031 1 76.44 533 SER A C 1
ATOM 4229 O O . SER A 1 533 ? 40.688 -4.324 21.328 1 76.44 533 SER A O 1
ATOM 4231 N N . ASN A 1 534 ? 41.812 -5.945 20.266 1 85.19 534 ASN A N 1
ATOM 4232 C CA . ASN A 1 534 ? 42.875 -5.039 19.844 1 85.19 534 ASN A CA 1
ATOM 4233 C C . ASN A 1 534 ? 42.656 -4.566 18.406 1 85.19 534 ASN A C 1
ATOM 4235 O O . ASN A 1 534 ? 43.625 -4.344 17.688 1 85.19 534 ASN A O 1
ATOM 4239 N N . ARG A 1 535 ? 41.5 -4.527 17.984 1 91.31 535 ARG A N 1
ATOM 4240 C CA . ARG A 1 535 ? 41.188 -4.09 16.625 1 91.31 535 ARG A CA 1
ATOM 4241 C C . ARG A 1 535 ? 40.312 -2.852 16.625 1 91.31 535 ARG A C 1
ATOM 4243 O O . ARG A 1 535 ? 39.406 -2.732 17.453 1 91.31 535 ARG A O 1
ATOM 4250 N N . VAL A 1 536 ? 40.594 -2.018 15.648 1 95.19 536 VAL A N 1
ATOM 4251 C CA . VAL A 1 536 ? 39.781 -0.835 15.453 1 95.19 536 VAL A CA 1
ATOM 4252 C C . VAL A 1 536 ? 38.438 -1.24 14.82 1 95.19 536 VAL A C 1
ATOM 4254 O O . VAL A 1 536 ? 38.406 -2.086 13.93 1 95.19 536 VAL A O 1
ATOM 4257 N N . ARG A 1 537 ? 37.375 -0.736 15.297 1 94.12 537 ARG A N 1
ATOM 4258 C CA . ARG A 1 537 ? 36.062 -0.965 14.719 1 94.12 537 ARG A CA 1
ATOM 4259 C C . ARG A 1 537 ? 35.562 0.273 13.984 1 94.12 537 ARG A C 1
ATOM 4261 O O . ARG A 1 537 ? 35.812 1.401 14.414 1 94.12 537 ARG A O 1
ATOM 4268 N N . PHE A 1 538 ? 34.906 0.044 12.898 1 97.12 538 PHE A N 1
ATOM 4269 C CA . PHE A 1 538 ? 34.406 1.116 12.047 1 97.12 538 PHE A CA 1
ATOM 4270 C C . PHE A 1 538 ? 32.906 1.211 12.133 1 97.12 538 PHE A C 1
ATOM 4272 O O . PHE A 1 538 ? 32.188 0.256 11.805 1 97.12 538 PHE A O 1
ATOM 4279 N N . LEU A 1 539 ? 32.344 2.303 12.609 1 96.94 539 LEU A N 1
ATOM 4280 C CA . LEU A 1 539 ? 30.906 2.531 12.711 1 96.94 539 LEU A CA 1
ATOM 4281 C C . LEU A 1 539 ? 30.5 3.789 11.945 1 96.94 539 LEU A C 1
ATOM 4283 O O . LEU A 1 539 ? 31.109 4.844 12.109 1 96.94 539 LEU A O 1
ATOM 4287 N N . GLY A 1 540 ? 29.547 3.596 11.039 1 95.81 540 GLY A N 1
ATOM 4288 C CA . GLY A 1 540 ? 29.031 4.727 10.289 1 95.81 540 GLY A CA 1
ATOM 4289 C C . GLY A 1 540 ? 27.578 5.051 10.625 1 95.81 540 GLY A C 1
ATOM 4290 O O . GLY A 1 540 ? 26.844 4.195 11.117 1 95.81 540 GLY A O 1
ATOM 4291 N N . GLY A 1 541 ? 27.172 6.305 10.422 1 92.31 541 GLY A N 1
ATOM 4292 C CA . GLY A 1 541 ? 25.812 6.758 10.672 1 92.31 541 GLY A CA 1
ATOM 4293 C C . GLY A 1 541 ? 25.594 8.211 10.305 1 92.31 541 GLY A C 1
ATOM 4294 O O . GLY A 1 541 ? 26.484 8.867 9.758 1 92.31 541 GLY A O 1
ATOM 4295 N N . ASP A 1 542 ? 24.453 8.711 10.602 1 89.5 542 ASP A N 1
ATOM 4296 C CA . ASP A 1 542 ? 24.156 10.109 10.312 1 89.5 542 ASP A CA 1
ATOM 4297 C C . ASP A 1 542 ? 24.828 11.039 11.32 1 89.5 542 ASP A C 1
ATOM 4299 O O . ASP A 1 542 ? 25.562 10.578 12.195 1 89.5 542 ASP A O 1
ATOM 4303 N N . GLN A 1 543 ? 24.719 12.234 11.125 1 89.5 543 GLN A N 1
ATOM 4304 C CA . GLN A 1 543 ? 25.422 13.227 11.93 1 89.5 543 GLN A CA 1
ATOM 4305 C C . GLN A 1 543 ? 25.078 13.086 13.406 1 89.5 543 GLN A C 1
ATOM 4307 O O . GLN A 1 543 ? 25.953 13.156 14.273 1 89.5 543 GLN A O 1
ATOM 4312 N N . LEU A 1 544 ? 23.828 12.836 13.734 1 87.5 544 LEU A N 1
ATOM 4313 C CA . LEU A 1 544 ? 23.391 12.734 15.125 1 87.5 544 LEU A CA 1
ATOM 4314 C C . LEU A 1 544 ? 23.969 11.477 15.773 1 87.5 544 LEU A C 1
ATOM 4316 O O . LEU A 1 544 ? 24.438 11.523 16.922 1 87.5 544 LEU A O 1
ATOM 4320 N N . SER A 1 545 ? 23.922 10.414 15.078 1 90.44 545 SER A N 1
ATOM 4321 C CA . SER A 1 545 ? 24.453 9.164 15.609 1 90.44 545 SER A CA 1
ATOM 4322 C C . SER A 1 545 ? 25.953 9.273 15.891 1 90.44 545 SER A C 1
ATOM 4324 O O . SER A 1 545 ? 26.422 8.836 16.938 1 90.44 545 SER A O 1
ATOM 4326 N N . ILE A 1 546 ? 26.672 9.828 14.984 1 92.38 546 ILE A N 1
ATOM 4327 C CA . ILE A 1 546 ? 28.109 9.969 15.133 1 92.38 546 ILE A CA 1
ATOM 4328 C C . ILE A 1 546 ? 28.422 10.945 16.266 1 92.38 546 ILE A C 1
ATOM 4330 O O . ILE A 1 546 ? 29.344 10.727 17.062 1 92.38 546 ILE A O 1
ATOM 4334 N N . ALA A 1 547 ? 27.641 12.023 16.375 1 89.62 547 ALA A N 1
ATOM 4335 C CA . ALA A 1 547 ? 27.812 12.984 17.469 1 89.62 547 ALA A CA 1
ATOM 4336 C C . ALA A 1 547 ? 27.594 12.328 18.828 1 89.62 547 ALA A C 1
ATOM 4338 O O . ALA A 1 547 ? 28.297 12.641 19.797 1 89.62 547 ALA A O 1
ATOM 4339 N N . ARG A 1 548 ? 26.703 11.438 18.891 1 90.56 548 ARG A N 1
ATOM 4340 C CA . ARG A 1 548 ? 26.406 10.742 20.141 1 90.56 548 ARG A CA 1
ATOM 4341 C C . ARG A 1 548 ? 27.531 9.766 20.5 1 90.56 548 ARG A C 1
ATOM 4343 O O . ARG A 1 548 ? 27.859 9.594 21.672 1 90.56 548 ARG A O 1
ATOM 4350 N N . LEU A 1 549 ? 28.062 9.141 19.516 1 91.56 549 LEU A N 1
ATOM 4351 C CA . LEU A 1 549 ? 29.188 8.258 19.766 1 91.56 549 LEU A CA 1
ATOM 4352 C C . LEU A 1 549 ? 30.391 9.047 20.281 1 91.56 549 LEU A C 1
ATOM 4354 O O . LEU A 1 549 ? 31.078 8.594 21.203 1 91.56 549 LEU A O 1
ATOM 4358 N N . ARG A 1 550 ? 30.609 10.195 19.719 1 90.19 550 ARG A N 1
ATOM 4359 C CA . ARG A 1 550 ? 31.703 11.047 20.188 1 90.19 550 ARG A CA 1
ATOM 4360 C C . ARG A 1 550 ? 31.438 11.531 21.609 1 90.19 550 ARG A C 1
ATOM 4362 O O . ARG A 1 550 ? 32.375 11.633 22.422 1 90.19 550 ARG A O 1
ATOM 4369 N N . ALA A 1 551 ? 30.188 11.852 21.859 1 86.75 551 ALA A N 1
ATOM 4370 C CA . ALA A 1 551 ? 29.828 12.25 23.219 1 86.75 551 ALA A CA 1
ATOM 4371 C C . ALA A 1 551 ? 30.094 11.125 24.203 1 86.75 551 ALA A C 1
ATOM 4373 O O . ALA A 1 551 ? 30.562 11.375 25.328 1 86.75 551 ALA A O 1
ATOM 4374 N N . LEU A 1 552 ? 29.797 9.969 23.781 1 87.88 552 LEU A N 1
ATOM 4375 C CA . LEU A 1 552 ? 30.078 8.805 24.609 1 87.88 552 LEU A CA 1
ATOM 4376 C C . LEU A 1 552 ? 31.578 8.68 24.891 1 87.88 552 LEU A C 1
ATOM 4378 O O . LEU A 1 552 ? 31.984 8.383 26.016 1 87.88 552 LEU A O 1
ATOM 4382 N N . GLU A 1 553 ? 32.344 8.883 23.875 1 88.06 553 GLU A N 1
ATOM 4383 C CA . GLU A 1 553 ? 33.812 8.859 24.016 1 88.06 553 GLU A CA 1
ATOM 4384 C C . GLU A 1 553 ? 34.281 9.914 25.016 1 88.06 553 GLU A C 1
ATOM 4386 O O . GLU A 1 553 ? 35.156 9.648 25.844 1 88.06 553 GLU A O 1
ATOM 4391 N N . PHE A 1 554 ? 33.719 11.039 24.906 1 85.25 554 PHE A N 1
ATOM 4392 C CA . PHE A 1 554 ? 34.094 12.156 25.766 1 85.25 554 PHE A CA 1
ATOM 4393 C C . PHE A 1 554 ? 33.75 11.875 27.219 1 85.25 554 PHE A C 1
ATOM 4395 O O . PHE A 1 554 ? 34.531 12.141 28.125 1 85.25 554 PHE A O 1
ATOM 4402 N N . ILE A 1 555 ? 32.594 11.344 27.406 1 83.31 555 ILE A N 1
ATOM 4403 C CA . ILE A 1 555 ? 32.062 11.102 28.75 1 83.31 555 ILE A CA 1
ATOM 4404 C C . ILE A 1 555 ? 32.906 10 29.422 1 83.31 555 ILE A C 1
ATOM 4406 O O . ILE A 1 555 ? 33.188 10.078 30.609 1 83.31 555 ILE A O 1
ATOM 4410 N N . ARG A 1 556 ? 33.344 9.148 28.656 1 85.75 556 ARG A N 1
ATOM 4411 C CA . ARG A 1 556 ? 33.969 7.969 29.234 1 85.75 556 ARG A CA 1
ATOM 4412 C C . ARG A 1 556 ? 35.469 8.094 29.219 1 85.75 556 ARG A C 1
ATOM 4414 O O . ARG A 1 556 ? 36.188 7.277 29.812 1 85.75 556 ARG A O 1
ATOM 4421 N N . ALA A 1 557 ? 35.969 9.062 28.594 1 86.19 557 ALA A N 1
ATOM 4422 C CA . ALA A 1 557 ? 37.406 9.25 28.484 1 86.19 557 ALA A CA 1
ATOM 4423 C C . ALA A 1 557 ? 38.062 9.367 29.859 1 86.19 557 ALA A C 1
ATOM 4425 O O . ALA A 1 557 ? 37.625 10.148 30.703 1 86.19 557 ALA A O 1
ATOM 4426 N N . GLY A 1 558 ? 39.062 8.609 30.141 1 76.19 558 GLY A N 1
ATOM 4427 C CA . GLY A 1 558 ? 39.844 8.688 31.375 1 76.19 558 GLY A CA 1
ATOM 4428 C C . GLY A 1 558 ? 39.25 7.887 32.5 1 76.19 558 GLY A C 1
ATOM 4429 O O . GLY A 1 558 ? 39.906 7.605 33.5 1 76.19 558 GLY A O 1
ATOM 4430 N N . GLN A 1 559 ? 38.031 7.488 32.406 1 74.19 559 GLN A N 1
ATOM 4431 C CA . GLN A 1 559 ? 37.344 6.805 33.5 1 74.19 559 GLN A CA 1
ATOM 4432 C C . GLN A 1 559 ? 37.281 5.301 33.219 1 74.19 559 GLN A C 1
ATOM 4434 O O . GLN A 1 559 ? 37.438 4.504 34.156 1 74.19 559 GLN A O 1
ATOM 4439 N N . GLU A 1 560 ? 37.062 5.016 32.031 1 75.5 560 GLU A N 1
ATOM 4440 C CA . GLU A 1 560 ? 36.875 3.615 31.656 1 75.5 560 GLU A CA 1
ATOM 4441 C C . GLU A 1 560 ? 37.938 3.174 30.641 1 75.5 560 GLU A C 1
ATOM 4443 O O . GLU A 1 560 ? 38.406 3.98 29.844 1 75.5 560 GLU A O 1
ATOM 4448 N N . GLU A 1 561 ? 38.344 1.917 30.859 1 75.88 561 GLU A N 1
ATOM 4449 C CA . GLU A 1 561 ? 39.344 1.367 29.938 1 75.88 561 GLU A CA 1
ATOM 4450 C C . GLU A 1 561 ? 38.75 0.249 29.094 1 75.88 561 GLU A C 1
ATOM 4452 O O . GLU A 1 561 ? 37.625 -0.198 29.359 1 75.88 561 GLU A O 1
ATOM 4457 N N . GLY A 1 562 ? 39.312 0.004 28.078 1 78.69 562 GLY A N 1
ATOM 4458 C CA . GLY A 1 562 ? 38.875 -1.117 27.25 1 78.69 562 GLY A CA 1
ATOM 4459 C C . GLY A 1 562 ? 37.656 -0.806 26.391 1 78.69 562 GLY A C 1
ATOM 4460 O O . GLY A 1 562 ? 37.562 0.294 25.844 1 78.69 562 GLY A O 1
ATOM 4461 N N . TYR A 1 563 ? 36.812 -1.783 26.234 1 86.06 563 TYR A N 1
ATOM 4462 C CA . TYR A 1 563 ? 35.625 -1.681 25.391 1 86.06 563 TYR A CA 1
ATOM 4463 C C . TYR A 1 563 ? 34.688 -0.587 25.906 1 86.06 563 TYR A C 1
ATOM 4465 O O . TYR A 1 563 ? 34.094 0.162 25.109 1 86.06 563 TYR A O 1
ATOM 4473 N N . GLU A 1 564 ? 34.562 -0.398 27.141 1 84.19 564 GLU A N 1
ATOM 4474 C CA . GLU A 1 564 ? 33.625 0.547 27.75 1 84.19 564 GLU A CA 1
ATOM 4475 C C . GLU A 1 564 ? 34.125 1.982 27.609 1 84.19 564 GLU A C 1
ATOM 4477 O O . GLU A 1 564 ? 33.344 2.932 27.766 1 84.19 564 GLU A O 1
ATOM 4482 N N . GLY A 1 565 ? 35.469 2.119 27.297 1 85.88 565 GLY A N 1
ATOM 4483 C CA . GLY A 1 565 ? 36.062 3.451 27.188 1 85.88 565 GLY A CA 1
ATOM 4484 C C . GLY A 1 565 ? 35.812 4.09 25.828 1 85.88 565 GLY A C 1
ATOM 4485 O O . GLY A 1 565 ? 36 5.297 25.672 1 85.88 565 GLY A O 1
ATOM 4486 N N . PHE A 1 566 ? 35.406 3.326 24.797 1 89.75 566 PHE A N 1
ATOM 4487 C CA . PHE A 1 566 ? 35.062 3.783 23.469 1 89.75 566 PHE A CA 1
ATOM 4488 C C . PHE A 1 566 ? 36.25 4.469 22.797 1 89.75 566 PHE A C 1
ATOM 4490 O O . PHE A 1 566 ? 36.094 5.449 22.062 1 89.75 566 PHE A O 1
ATOM 4497 N N . PHE A 1 567 ? 37.469 4.109 23.188 1 91.06 567 PHE A N 1
ATOM 4498 C CA . PHE A 1 567 ? 38.688 4.613 22.547 1 91.06 567 PHE A CA 1
ATOM 4499 C C . PHE A 1 567 ? 39.188 3.645 21.484 1 91.06 567 PHE A C 1
ATOM 4501 O O . PHE A 1 567 ? 40.406 3.404 21.391 1 91.06 567 PHE A O 1
ATOM 4508 N N . TRP A 1 568 ? 38.281 2.982 20.859 1 91.81 568 TRP A N 1
ATOM 4509 C CA . TRP A 1 568 ? 38.625 1.957 19.875 1 91.81 568 TRP A CA 1
ATOM 4510 C C . TRP A 1 568 ? 37.969 2.24 18.531 1 91.81 568 TRP A C 1
ATOM 4512 O O . TRP A 1 568 ? 38.281 1.591 17.531 1 91.81 568 TRP A O 1
ATOM 4522 N N . GLY A 1 569 ? 37.094 3.191 18.438 1 93.19 569 GLY A N 1
ATOM 4523 C CA . GLY A 1 569 ? 36.219 3.287 17.281 1 93.19 569 GLY A CA 1
ATOM 4524 C C . GLY A 1 569 ? 36.625 4.352 16.297 1 93.19 569 GLY A C 1
ATOM 4525 O O . GLY A 1 569 ? 37.094 5.43 16.688 1 93.19 569 GLY A O 1
ATOM 4526 N N . ALA A 1 570 ? 36.625 4.055 14.992 1 96.19 570 ALA A N 1
ATOM 4527 C CA . ALA A 1 570 ? 36.688 5.02 13.898 1 96.19 570 ALA A CA 1
ATOM 4528 C C . ALA A 1 570 ? 35.281 5.367 13.414 1 96.19 570 ALA A C 1
ATOM 4530 O O . ALA A 1 570 ? 34.594 4.547 12.781 1 96.19 570 ALA A O 1
ATOM 4531 N N . TRP A 1 571 ? 34.875 6.508 13.688 1 96 571 TRP A N 1
ATOM 4532 C CA . TRP A 1 571 ? 33.5 6.938 13.375 1 96 571 TRP A CA 1
ATOM 4533 C C . TRP A 1 571 ? 33.438 7.551 11.977 1 96 571 TRP A C 1
ATOM 4535 O O . TRP A 1 571 ? 34.062 8.594 11.719 1 96 571 TRP A O 1
ATOM 4545 N N . ILE A 1 572 ? 32.688 6.93 11.109 1 95.81 572 ILE A N 1
ATOM 4546 C CA . ILE A 1 572 ? 32.625 7.34 9.719 1 95.81 572 ILE A CA 1
ATOM 4547 C C . ILE A 1 572 ? 31.391 8.234 9.508 1 95.81 572 ILE A C 1
ATOM 4549 O O . ILE A 1 572 ? 30.266 7.84 9.812 1 95.81 572 ILE A O 1
ATOM 4553 N N . SER A 1 573 ? 31.609 9.336 8.953 1 92.88 573 SER A N 1
ATOM 4554 C CA . SER A 1 573 ? 30.531 10.297 8.711 1 92.88 573 SER A CA 1
ATOM 4555 C C . SER A 1 573 ? 29.594 9.805 7.625 1 92.88 573 SER A C 1
ATOM 4557 O O . SER A 1 573 ? 30.016 9.148 6.672 1 92.88 573 SER A O 1
ATOM 4559 N N . GLY A 1 574 ? 28.281 10.164 7.812 1 94.69 574 GLY A N 1
ATOM 4560 C CA . GLY A 1 574 ? 27.297 9.828 6.797 1 94.69 574 GLY A CA 1
ATOM 4561 C C . GLY A 1 574 ? 27.328 10.773 5.605 1 94.69 574 GLY A C 1
ATOM 4562 O O . GLY A 1 574 ? 26.719 11.844 5.645 1 94.69 574 GLY A O 1
ATOM 4563 N N . LEU A 1 575 ? 27.812 10.32 4.527 1 96.81 575 LEU A N 1
ATOM 4564 C CA . LEU A 1 575 ? 28.047 11.141 3.342 1 96.81 575 LEU A CA 1
ATOM 4565 C C . LEU A 1 575 ? 26.719 11.539 2.697 1 96.81 575 LEU A C 1
ATOM 4567 O O . LEU A 1 575 ? 26.594 12.633 2.133 1 96.81 575 LEU A O 1
ATOM 4571 N N . PHE A 1 576 ? 25.734 10.68 2.709 1 96.25 576 PHE A N 1
ATOM 4572 C CA . PHE A 1 576 ? 24.438 10.984 2.133 1 96.25 576 PHE A CA 1
ATOM 4573 C C . PHE A 1 576 ? 23.75 12.102 2.912 1 96.25 576 PHE A C 1
ATOM 4575 O O . PHE A 1 576 ? 23.141 12.992 2.322 1 96.25 576 PHE A O 1
ATOM 4582 N N . HIS A 1 577 ? 23.844 12.055 4.191 1 94.69 577 HIS A N 1
ATOM 4583 C CA . HIS A 1 577 ? 23.219 13.078 5.027 1 94.69 577 HIS A CA 1
ATOM 4584 C C . HIS A 1 577 ? 23.922 14.422 4.867 1 94.69 577 HIS A C 1
ATOM 4586 O O . HIS A 1 577 ? 23.297 15.477 4.988 1 94.69 577 HIS A O 1
ATOM 4592 N N . GLU A 1 578 ? 25.234 14.367 4.613 1 95.81 578 GLU A N 1
ATOM 4593 C CA . GLU A 1 578 ? 25.922 15.602 4.25 1 95.81 578 GLU A CA 1
ATOM 4594 C C . GLU A 1 578 ? 25.375 16.188 2.949 1 95.81 578 GLU A C 1
ATOM 4596 O O . GLU A 1 578 ? 25.219 17.391 2.818 1 95.81 578 GLU A O 1
ATOM 4601 N N . LYS A 1 579 ? 25.156 15.281 2.072 1 95.56 579 LYS A N 1
ATOM 4602 C CA . LYS A 1 579 ? 24.562 15.664 0.793 1 95.56 579 LYS A CA 1
ATOM 4603 C C . LYS A 1 579 ? 23.172 16.281 0.99 1 95.56 579 LYS A C 1
ATOM 4605 O O . LYS A 1 579 ? 22.828 17.25 0.326 1 95.56 579 LYS A O 1
ATOM 4610 N N . LEU A 1 580 ? 22.422 15.719 1.902 1 94.88 580 LEU A N 1
ATOM 4611 C CA . LEU A 1 580 ? 21.094 16.25 2.246 1 94.88 580 LEU A CA 1
ATOM 4612 C C . LEU A 1 580 ? 21.219 17.656 2.82 1 94.88 580 LEU A C 1
ATOM 4614 O O . LEU A 1 580 ? 20.438 18.547 2.479 1 94.88 580 LEU A O 1
ATOM 4618 N N . ALA A 1 581 ? 22.203 17.812 3.668 1 94.75 581 ALA A N 1
ATOM 4619 C CA . ALA A 1 581 ? 22.422 19.109 4.297 1 94.75 581 ALA A CA 1
ATOM 4620 C C . ALA A 1 581 ? 22.828 20.172 3.268 1 94.75 581 ALA A C 1
ATOM 4622 O O . ALA A 1 581 ? 22.391 21.312 3.348 1 94.75 581 ALA A O 1
ATOM 4623 N N . ASP A 1 582 ? 23.641 19.766 2.375 1 96.81 582 ASP A N 1
ATOM 4624 C CA . ASP A 1 582 ? 24.047 20.656 1.302 1 96.81 582 ASP A CA 1
ATOM 4625 C C . ASP A 1 582 ? 22.844 21.078 0.456 1 96.81 582 ASP A C 1
ATOM 4627 O O . ASP A 1 582 ? 22.688 22.266 0.14 1 96.81 582 ASP A O 1
ATOM 4631 N N . ALA A 1 583 ? 22.047 20.125 0.051 1 95.75 583 ALA A N 1
ATOM 4632 C CA . ALA A 1 583 ? 20.859 20.406 -0.762 1 95.75 583 ALA A CA 1
ATOM 4633 C C . ALA A 1 583 ? 19.922 21.375 -0.042 1 95.75 583 ALA A C 1
ATOM 4635 O O . ALA A 1 583 ? 19.375 22.297 -0.654 1 95.75 583 ALA A O 1
ATOM 4636 N N . LEU A 1 584 ? 19.75 21.141 1.253 1 94.31 584 LEU A N 1
ATOM 4637 C CA . LEU A 1 584 ? 18.891 22.016 2.045 1 94.31 584 LEU A CA 1
ATOM 4638 C C . LEU A 1 584 ? 19.469 23.438 2.098 1 94.31 584 LEU A C 1
ATOM 4640 O O . LEU A 1 584 ? 18.75 24.406 1.895 1 94.31 584 LEU A O 1
ATOM 4644 N N . GLY A 1 585 ? 20.781 23.516 2.418 1 94.94 585 GLY A N 1
ATOM 4645 C CA . GLY A 1 585 ? 21.438 24.812 2.459 1 94.94 585 GLY A CA 1
ATOM 4646 C C . GLY A 1 585 ? 21.328 25.578 1.152 1 94.94 585 GLY A C 1
ATOM 4647 O O . GLY A 1 585 ? 21.016 26.766 1.146 1 94.94 585 GLY A O 1
ATOM 4648 N N . THR A 1 586 ? 21.531 24.859 0.065 1 96.19 586 THR A N 1
ATOM 4649 C CA . THR A 1 586 ? 21.469 25.484 -1.258 1 96.19 586 THR A CA 1
ATOM 4650 C C . THR A 1 586 ? 20.047 25.922 -1.574 1 96.19 586 THR A C 1
ATOM 4652 O O . THR A 1 586 ? 19.844 27.016 -2.117 1 96.19 586 THR A O 1
ATOM 4655 N N . LEU A 1 587 ? 19.062 25.094 -1.231 1 94.94 587 LEU A N 1
ATOM 4656 C CA . LEU A 1 587 ? 17.672 25.422 -1.471 1 94.94 587 LEU A CA 1
ATOM 4657 C C . LEU A 1 587 ? 17.266 26.672 -0.701 1 94.94 587 LEU A C 1
ATOM 4659 O O . LEU A 1 587 ? 16.672 27.594 -1.271 1 94.94 587 LEU A O 1
ATOM 4663 N N . LEU A 1 588 ? 17.656 26.797 0.563 1 93.06 588 LEU A N 1
ATOM 4664 C CA . LEU A 1 588 ? 17.219 27.891 1.435 1 93.06 588 LEU A CA 1
ATOM 4665 C C . LEU A 1 588 ? 17.859 29.203 1.021 1 93.06 588 LEU A C 1
ATOM 4667 O O . LEU A 1 588 ? 17.203 30.25 1.028 1 93.06 588 LEU A O 1
ATOM 4671 N N . ILE A 1 589 ? 19.109 29.109 0.612 1 94.25 589 ILE A N 1
ATOM 4672 C CA . ILE A 1 589 ? 19.875 30.312 0.312 1 94.25 589 ILE A CA 1
ATOM 4673 C C . ILE A 1 589 ? 19.422 30.891 -1.026 1 94.25 589 ILE A C 1
ATOM 4675 O O . ILE A 1 589 ? 19.406 32.125 -1.204 1 94.25 589 ILE A O 1
ATOM 4679 N N . HIS A 1 590 ? 19 30.094 -1.922 1 96.19 590 HIS A N 1
ATOM 4680 C CA . HIS A 1 590 ? 18.766 30.562 -3.281 1 96.19 590 HIS A CA 1
ATOM 4681 C C . HIS A 1 590 ? 17.281 30.5 -3.635 1 96.19 590 HIS A C 1
ATOM 4683 O O . HIS A 1 590 ? 16.906 30.734 -4.785 1 96.19 590 HIS A O 1
ATOM 4689 N N . PHE A 1 591 ? 16.406 30.141 -2.721 1 94.38 591 PHE A N 1
ATOM 4690 C CA . PHE A 1 591 ? 14.992 29.938 -3.01 1 94.38 591 PHE A CA 1
ATOM 4691 C C . PHE A 1 591 ? 14.305 31.281 -3.299 1 94.38 591 PHE A C 1
ATOM 4693 O O . PHE A 1 591 ? 13.406 31.344 -4.137 1 94.38 591 PHE A O 1
ATOM 4700 N N . GLY A 1 592 ? 14.664 32.344 -2.627 1 90.81 592 GLY A N 1
ATOM 4701 C CA . GLY A 1 592 ? 14.031 33.656 -2.727 1 90.81 592 GLY A CA 1
ATOM 4702 C C . GLY A 1 592 ? 13.008 33.906 -1.632 1 90.81 592 GLY A C 1
ATOM 4703 O O . GLY A 1 592 ? 12.688 33 -0.859 1 90.81 592 GLY A O 1
ATOM 4704 N N . GLN A 1 593 ? 12.586 35.094 -1.511 1 86.94 593 GLN A N 1
ATOM 4705 C CA . GLN A 1 593 ? 11.594 35.469 -0.507 1 86.94 593 GLN A CA 1
ATOM 4706 C C . GLN A 1 593 ? 10.172 35.281 -1.041 1 86.94 593 GLN A C 1
ATOM 4708 O O . GLN A 1 593 ? 9.906 35.562 -2.213 1 86.94 593 GLN A O 1
ATOM 4713 N N . PRO A 1 594 ? 9.289 34.719 -0.25 1 80.19 594 PRO A N 1
ATOM 4714 C CA . PRO A 1 594 ? 7.934 34.406 -0.692 1 80.19 594 PRO A CA 1
ATOM 4715 C C . PRO A 1 594 ? 7.211 35.594 -1.312 1 80.19 594 PRO A C 1
ATOM 4717 O O . PRO A 1 594 ? 6.457 35.438 -2.275 1 80.19 594 PRO A O 1
ATOM 4720 N N . ASP A 1 595 ? 7.418 36.781 -0.828 1 77.12 595 ASP A N 1
ATOM 4721 C CA . ASP A 1 595 ? 6.68 37.969 -1.267 1 77.12 595 ASP A CA 1
ATOM 4722 C C . ASP A 1 595 ? 7.176 38.469 -2.629 1 77.12 595 ASP A C 1
ATOM 4724 O O . ASP A 1 595 ? 6.473 39.188 -3.326 1 77.12 595 ASP A O 1
ATOM 4728 N N . THR A 1 596 ? 8.461 38.031 -3.074 1 80.19 596 THR A N 1
ATOM 4729 C CA . THR A 1 596 ? 9.039 38.594 -4.289 1 80.19 596 THR A CA 1
ATOM 4730 C C . THR A 1 596 ? 9.438 37.5 -5.258 1 80.19 596 THR A C 1
ATOM 4732 O O . THR A 1 596 ? 10.102 37.75 -6.262 1 80.19 596 THR A O 1
ATOM 4735 N N . ILE A 1 597 ? 9.047 36.312 -5.016 1 82.44 597 ILE A N 1
ATOM 4736 C CA . ILE A 1 597 ? 9.508 35.156 -5.77 1 82.44 597 ILE A CA 1
ATOM 4737 C C . ILE A 1 597 ? 9.062 35.281 -7.223 1 82.44 597 ILE A C 1
ATOM 4739 O O . ILE A 1 597 ? 9.797 34.906 -8.141 1 82.44 597 ILE A O 1
ATOM 4743 N N . SER A 1 598 ? 7.945 35.875 -7.449 1 79.75 598 SER A N 1
ATOM 4744 C CA . SER A 1 598 ? 7.391 35.938 -8.797 1 79.75 598 SER A CA 1
ATOM 4745 C C . SER A 1 598 ? 8.109 37 -9.633 1 79.75 598 SER A C 1
ATOM 4747 O O . SER A 1 598 ? 8.062 36.969 -10.859 1 79.75 598 SER A O 1
ATOM 4749 N N . GLN A 1 599 ? 8.922 37.844 -8.945 1 81.5 599 GLN A N 1
ATOM 4750 C CA . GLN A 1 599 ? 9.547 38.938 -9.664 1 81.5 599 GLN A CA 1
ATOM 4751 C C . GLN A 1 599 ? 11.039 38.688 -9.883 1 81.5 599 GLN A C 1
ATOM 4753 O O . GLN A 1 599 ? 11.68 39.406 -10.672 1 81.5 599 GLN A O 1
ATOM 4758 N N . ASN A 1 600 ? 11.586 37.781 -9.281 1 89.75 600 ASN A N 1
ATOM 4759 C CA . ASN A 1 600 ? 13.023 37.531 -9.352 1 89.75 600 ASN A CA 1
ATOM 4760 C C . ASN A 1 600 ? 13.328 36.219 -10.062 1 89.75 600 ASN A C 1
ATOM 4762 O O . ASN A 1 600 ? 13.414 35.156 -9.43 1 89.75 600 ASN A O 1
ATOM 4766 N N . ALA A 1 601 ? 13.727 36.281 -11.273 1 90.69 601 ALA A N 1
ATOM 4767 C CA . ALA A 1 601 ? 13.844 35.125 -12.18 1 90.69 601 ALA A CA 1
ATOM 4768 C C . ALA A 1 601 ? 15.102 34.312 -11.883 1 90.69 601 ALA A C 1
ATOM 4770 O O . ALA A 1 601 ? 15.258 33.219 -12.383 1 90.69 601 ALA A O 1
ATOM 4771 N N . TRP A 1 602 ? 15.953 34.812 -11.023 1 92.88 602 TRP A N 1
ATOM 4772 C CA . TRP A 1 602 ? 17.188 34.062 -10.727 1 92.88 602 TRP A CA 1
ATOM 4773 C C . TRP A 1 602 ? 16.953 33.062 -9.617 1 92.88 602 TRP A C 1
ATOM 4775 O O . TRP A 1 602 ? 17.766 32.156 -9.414 1 92.88 602 TRP A O 1
ATOM 4785 N N . THR A 1 603 ? 15.82 33.156 -8.898 1 95.69 603 THR A N 1
ATOM 4786 C CA . THR A 1 603 ? 15.57 32.344 -7.699 1 95.69 603 THR A CA 1
ATOM 4787 C C . THR A 1 603 ? 15.047 30.969 -8.07 1 95.69 603 THR A C 1
ATOM 4789 O O . THR A 1 603 ? 14.484 30.781 -9.148 1 95.69 603 THR A O 1
ATOM 4792 N N . LEU A 1 604 ? 15.273 30.016 -7.199 1 95.81 604 LEU A N 1
ATOM 4793 C CA . LEU A 1 604 ? 14.75 28.656 -7.367 1 95.81 604 LEU A CA 1
ATOM 4794 C C . LEU A 1 604 ? 13.227 28.641 -7.277 1 95.81 604 LEU A C 1
ATOM 4796 O O . LEU A 1 604 ? 12.57 27.859 -7.953 1 95.81 604 LEU A O 1
ATOM 4800 N N . GLY A 1 605 ? 12.695 29.5 -6.363 1 93.12 605 GLY A N 1
ATOM 4801 C CA . GLY A 1 605 ? 11.25 29.594 -6.266 1 93.12 605 GLY A CA 1
ATOM 4802 C C . GLY A 1 605 ? 10.586 29.984 -7.574 1 93.12 605 GLY A C 1
ATOM 4803 O O . GLY A 1 605 ? 9.555 29.438 -7.949 1 93.12 605 GLY A O 1
ATOM 4804 N N . PHE A 1 606 ? 11.172 30.969 -8.266 1 94.19 606 PHE A N 1
ATOM 4805 C CA . PHE A 1 606 ? 10.672 31.406 -9.57 1 94.19 606 PHE A CA 1
ATOM 4806 C C . PHE A 1 606 ? 10.773 30.281 -10.586 1 94.19 606 PHE A C 1
ATOM 4808 O O . PHE A 1 606 ? 9.844 30.047 -11.367 1 94.19 606 PHE A O 1
ATOM 4815 N N . HIS A 1 607 ? 11.844 29.609 -10.594 1 95.06 607 HIS A N 1
ATOM 4816 C CA . HIS A 1 607 ? 12.047 28.5 -11.516 1 95.06 607 HIS A CA 1
ATOM 4817 C C . HIS A 1 607 ? 11.016 27.391 -11.289 1 95.06 607 HIS A C 1
ATOM 4819 O O . HIS A 1 607 ? 10.5 26.812 -12.242 1 95.06 607 HIS A O 1
ATOM 4825 N N . ASN A 1 608 ? 10.828 27.062 -10.039 1 92.12 608 ASN A N 1
ATOM 4826 C CA . ASN A 1 608 ? 9.828 26.062 -9.695 1 92.12 608 ASN A CA 1
ATOM 4827 C C . ASN A 1 608 ? 8.461 26.422 -10.281 1 92.12 608 ASN A C 1
ATOM 4829 O O . ASN A 1 608 ? 7.758 25.562 -10.805 1 92.12 608 ASN A O 1
ATOM 4833 N N . ALA A 1 609 ? 8.086 27.672 -10.164 1 87.5 609 ALA A N 1
ATOM 4834 C CA . ALA A 1 609 ? 6.809 28.156 -10.672 1 87.5 609 ALA A CA 1
ATOM 4835 C C . ALA A 1 609 ? 6.785 28.141 -12.195 1 87.5 609 ALA A C 1
ATOM 4837 O O . ALA A 1 609 ? 5.777 27.781 -12.805 1 87.5 609 ALA A O 1
ATOM 4838 N N . ARG A 1 610 ? 7.867 28.578 -12.781 1 89.88 610 ARG A N 1
ATOM 4839 C CA . ARG A 1 610 ? 7.973 28.656 -14.234 1 89.88 610 ARG A CA 1
ATOM 4840 C C . ARG A 1 610 ? 7.777 27.281 -14.875 1 89.88 610 ARG A C 1
ATOM 4842 O O . ARG A 1 610 ? 7.203 27.188 -15.961 1 89.88 610 ARG A O 1
ATOM 4849 N N . ILE A 1 611 ? 8.289 26.281 -14.289 1 88.88 611 ILE A N 1
ATOM 4850 C CA . ILE A 1 611 ? 8.188 24.953 -14.875 1 88.88 611 ILE A CA 1
ATOM 4851 C C . ILE A 1 611 ? 6.953 24.234 -14.32 1 88.88 611 ILE A C 1
ATOM 4853 O O . ILE A 1 611 ? 6.812 23.016 -14.477 1 88.88 611 ILE A O 1
ATOM 4857 N N . ASP A 1 612 ? 6.098 24.797 -13.617 1 80.69 612 ASP A N 1
ATOM 4858 C CA . ASP A 1 612 ? 4.766 24.375 -13.195 1 80.69 612 ASP A CA 1
ATOM 4859 C C . ASP A 1 612 ? 4.848 23.172 -12.266 1 80.69 612 ASP A C 1
ATOM 4861 O O . ASP A 1 612 ? 4.141 22.172 -12.469 1 80.69 612 ASP A O 1
ATOM 4865 N N . ARG A 1 613 ? 5.801 23.25 -11.359 1 82.06 613 ARG A N 1
ATOM 4866 C CA . ARG A 1 613 ? 5.883 22.219 -10.328 1 82.06 613 ARG A CA 1
ATOM 4867 C C . ARG A 1 613 ? 5.031 22.594 -9.117 1 82.06 613 ARG A C 1
ATOM 4869 O O . ARG A 1 613 ? 4.578 23.734 -9 1 82.06 613 ARG A O 1
ATOM 4876 N N . LEU A 1 614 ? 4.797 21.625 -8.273 1 75.88 614 LEU A N 1
ATOM 4877 C CA . LEU A 1 614 ? 4.051 21.906 -7.047 1 75.88 614 LEU A CA 1
ATOM 4878 C C . LEU A 1 614 ? 4.766 22.953 -6.203 1 75.88 614 LEU A C 1
ATOM 4880 O O . LEU A 1 614 ? 5.996 22.938 -6.09 1 75.88 614 LEU A O 1
ATOM 4884 N N . PRO A 1 615 ? 3.943 23.797 -5.672 1 79.06 615 PRO A N 1
ATOM 4885 C CA . PRO A 1 615 ? 4.566 24.859 -4.887 1 79.06 615 PRO A CA 1
ATOM 4886 C C . PRO A 1 615 ? 5.332 24.328 -3.676 1 79.06 615 PRO A C 1
ATOM 4888 O O . PRO A 1 615 ? 4.879 23.391 -3.02 1 79.06 615 PRO A O 1
ATOM 4891 N N . ILE A 1 616 ? 6.484 24.938 -3.488 1 83.75 616 ILE A N 1
ATOM 4892 C CA . ILE A 1 616 ? 7.332 24.594 -2.352 1 83.75 616 ILE A CA 1
ATOM 4893 C C . ILE A 1 616 ? 7.238 25.688 -1.295 1 83.75 616 ILE A C 1
ATOM 4895 O O . ILE A 1 616 ? 7.359 26.875 -1.61 1 83.75 616 ILE A O 1
ATOM 4899 N N . THR A 1 617 ? 6.781 25.266 -0.116 1 78.75 617 THR A N 1
ATOM 4900 C CA . THR A 1 617 ? 6.82 26.188 1.015 1 78.75 617 THR A CA 1
ATOM 4901 C C . THR A 1 617 ? 7.945 25.812 1.975 1 78.75 617 THR A C 1
ATOM 4903 O O . THR A 1 617 ? 8.141 24.641 2.289 1 78.75 617 THR A O 1
ATOM 4906 N N . LEU A 1 618 ? 8.727 26.797 2.383 1 81.44 618 LEU A N 1
ATOM 4907 C CA . LEU A 1 618 ? 9.906 26.531 3.197 1 81.44 618 LEU A CA 1
ATOM 4908 C C . LEU A 1 618 ? 9.516 26.188 4.629 1 81.44 618 LEU A C 1
ATOM 4910 O O . LEU A 1 618 ? 10.328 25.656 5.391 1 81.44 618 LEU A O 1
ATOM 4914 N N . THR A 1 619 ? 8.227 26.5 4.969 1 73.31 619 THR A N 1
ATOM 4915 C CA . THR A 1 619 ? 7.75 26.109 6.289 1 73.31 619 THR A CA 1
ATOM 4916 C C . THR A 1 619 ? 7.461 24.609 6.332 1 73.31 619 THR A C 1
ATOM 4918 O O . THR A 1 619 ? 7.512 24 7.398 1 73.31 619 THR A O 1
ATOM 4921 N N . SER A 1 620 ? 7.105 24.078 5.219 1 77.81 620 SER A N 1
ATOM 4922 C CA . SER A 1 620 ? 6.973 22.641 5.02 1 77.81 620 SER A CA 1
ATOM 4923 C C . SER A 1 620 ? 7.906 22.156 3.92 1 77.81 620 SER A C 1
ATOM 4925 O O . SER A 1 620 ? 7.531 22.125 2.744 1 77.81 620 SER A O 1
ATOM 4927 N N . LEU A 1 621 ? 9.047 21.797 4.34 1 82.62 621 LEU A N 1
ATOM 4928 C CA . LEU A 1 621 ? 10.117 21.484 3.402 1 82.62 621 LEU A CA 1
ATOM 4929 C C . LEU A 1 621 ? 9.719 20.328 2.479 1 82.62 621 LEU A C 1
ATOM 4931 O O . LEU A 1 621 ? 9.078 19.375 2.914 1 82.62 621 LEU A O 1
ATOM 4935 N N . PRO A 1 622 ? 10 20.406 1.205 1 83.06 622 PRO A N 1
ATOM 4936 C CA . PRO A 1 622 ? 9.766 19.312 0.26 1 83.06 622 PRO A CA 1
ATOM 4937 C C . PRO A 1 622 ? 10.695 18.125 0.497 1 83.06 622 PRO A C 1
ATOM 4939 O O . PRO A 1 622 ? 11.586 18.188 1.35 1 83.06 622 PRO A O 1
ATOM 4942 N N . THR A 1 623 ? 10.492 17.031 -0.239 1 84.5 623 THR A N 1
ATOM 4943 C CA . THR A 1 623 ? 11.344 15.844 -0.121 1 84.5 623 THR A CA 1
ATOM 4944 C C . THR A 1 623 ? 12.711 16.094 -0.739 1 84.5 623 THR A C 1
ATOM 4946 O O . THR A 1 623 ? 12.891 17.047 -1.501 1 84.5 623 THR A O 1
ATOM 4949 N N . TYR A 1 624 ? 13.656 15.344 -0.477 1 90.88 624 TYR A N 1
ATOM 4950 C CA . TYR A 1 624 ? 15.008 15.477 -1.002 1 90.88 624 TYR A CA 1
ATOM 4951 C C . TYR A 1 624 ? 15.008 15.406 -2.525 1 90.88 624 TYR A C 1
ATOM 4953 O O . TYR A 1 624 ? 15.648 16.219 -3.189 1 90.88 624 TYR A O 1
ATOM 4961 N N . CYS A 1 625 ? 14.336 14.359 -3.025 1 86.25 625 CYS A N 1
ATOM 4962 C CA . CYS A 1 625 ? 14.328 14.164 -4.473 1 86.25 625 CYS A CA 1
ATOM 4963 C C . CYS A 1 625 ? 13.781 15.398 -5.184 1 86.25 625 CYS A C 1
ATOM 4965 O O . CYS A 1 625 ? 14.344 15.836 -6.191 1 86.25 625 CYS A O 1
ATOM 4967 N N . THR A 1 626 ? 12.727 16.031 -4.629 1 84.62 626 THR A N 1
ATOM 4968 C CA . THR A 1 626 ? 12.109 17.203 -5.219 1 84.62 626 THR A CA 1
ATOM 4969 C C . THR A 1 626 ? 13.07 18.391 -5.184 1 84.62 626 THR A C 1
ATOM 4971 O O . THR A 1 626 ? 13.211 19.125 -6.172 1 84.62 626 THR A O 1
ATOM 4974 N N . SER A 1 627 ? 13.766 18.547 -4.074 1 90.06 627 SER A N 1
ATOM 4975 C CA . SER A 1 627 ? 14.711 19.656 -3.908 1 90.06 627 SER A CA 1
ATOM 4976 C C . SER A 1 627 ? 15.922 19.484 -4.82 1 90.06 627 SER A C 1
ATOM 4978 O O . SER A 1 627 ? 16.312 20.422 -5.516 1 90.06 627 SER A O 1
ATOM 4980 N N . ARG A 1 628 ? 16.469 18.297 -4.77 1 92.5 628 ARG A N 1
ATOM 4981 C CA . ARG A 1 628 ? 17.625 17.984 -5.594 1 92.5 628 ARG A CA 1
ATOM 4982 C C . ARG A 1 628 ? 17.328 18.188 -7.074 1 92.5 628 ARG A C 1
ATOM 4984 O O . ARG A 1 628 ? 18.109 18.797 -7.801 1 92.5 628 ARG A O 1
ATOM 4991 N N . ASN A 1 629 ? 16.219 17.703 -7.492 1 89.88 629 ASN A N 1
ATOM 4992 C CA . ASN A 1 629 ? 15.859 17.797 -8.906 1 89.88 629 ASN A CA 1
ATOM 4993 C C . ASN A 1 629 ? 15.656 19.234 -9.344 1 89.88 629 ASN A C 1
ATOM 4995 O O . ASN A 1 629 ? 16.031 19.609 -10.461 1 89.88 629 ASN A O 1
ATOM 4999 N N . LEU A 1 630 ? 15.047 20.016 -8.492 1 92.31 630 LEU A N 1
ATOM 5000 C CA . LEU A 1 630 ? 14.875 21.438 -8.812 1 92.31 630 LEU A CA 1
ATOM 5001 C C . LEU A 1 630 ? 16.219 22.125 -8.953 1 92.31 630 LEU A C 1
ATOM 5003 O O . LEU A 1 630 ? 16.438 22.891 -9.906 1 92.31 630 LEU A O 1
ATOM 5007 N N . ILE A 1 631 ? 17.141 21.875 -8.055 1 96 631 ILE A N 1
ATOM 5008 C CA . ILE A 1 631 ? 18.469 22.484 -8.062 1 96 631 ILE A CA 1
ATOM 5009 C C . ILE A 1 631 ? 19.219 22.078 -9.336 1 96 631 ILE A C 1
ATOM 5011 O O . ILE A 1 631 ? 19.797 22.922 -10.023 1 96 631 ILE A O 1
ATOM 5015 N N . PHE A 1 632 ? 19.156 20.859 -9.672 1 96.19 632 PHE A N 1
ATOM 5016 C CA . PHE A 1 632 ? 19.938 20.344 -10.781 1 96.19 632 PHE A CA 1
ATOM 5017 C C . PHE A 1 632 ? 19.344 20.781 -12.117 1 96.19 632 PHE A C 1
ATOM 5019 O O . PHE A 1 632 ? 20.078 21.141 -13.039 1 96.19 632 PHE A O 1
ATOM 5026 N N . VAL A 1 633 ? 18.016 20.734 -12.211 1 94.88 633 VAL A N 1
ATOM 5027 C CA . VAL A 1 633 ? 17.406 21.172 -13.461 1 94.88 633 VAL A CA 1
ATOM 5028 C C . VAL A 1 633 ? 17.703 22.656 -13.695 1 94.88 633 VAL A C 1
ATOM 5030 O O . VAL A 1 633 ? 17.984 23.062 -14.82 1 94.88 633 VAL A O 1
ATOM 5033 N N . SER A 1 634 ? 17.609 23.422 -12.633 1 97.25 634 SER A N 1
ATOM 5034 C CA . SER A 1 634 ? 17.969 24.844 -12.727 1 97.25 634 SER A CA 1
ATOM 5035 C C . SER A 1 634 ? 19.422 25.016 -13.141 1 97.25 634 SER A C 1
ATOM 5037 O O . SER A 1 634 ? 19.734 25.875 -13.961 1 97.25 634 SER A O 1
ATOM 5039 N N . LEU A 1 635 ? 20.297 24.25 -12.578 1 98.38 635 LEU A N 1
ATOM 5040 C CA . LEU A 1 635 ? 21.719 24.281 -12.922 1 98.38 635 LEU A CA 1
ATOM 5041 C C . LEU A 1 635 ? 21.922 23.953 -14.398 1 98.38 635 LEU A C 1
ATOM 5043 O O . LEU A 1 635 ? 22.656 24.641 -15.102 1 98.38 635 LEU A O 1
ATOM 5047 N N . TYR A 1 636 ? 21.297 22.906 -14.836 1 97.81 636 TYR A N 1
ATOM 5048 C CA . TYR A 1 636 ? 21.453 22.484 -16.219 1 97.81 636 TYR A CA 1
ATOM 5049 C C . TYR A 1 636 ? 21.031 23.578 -17.188 1 97.81 636 TYR A C 1
ATOM 5051 O O . TYR A 1 636 ? 21.734 23.891 -18.141 1 97.81 636 TYR A O 1
ATOM 5059 N N . ALA A 1 637 ? 19.891 24.125 -16.844 1 97.81 637 ALA A N 1
ATOM 5060 C CA . ALA A 1 637 ? 19.375 25.203 -17.688 1 97.81 637 ALA A CA 1
ATOM 5061 C C . ALA A 1 637 ? 20.344 26.391 -17.703 1 97.81 637 ALA A C 1
ATOM 5063 O O . ALA A 1 637 ? 20.578 27 -18.75 1 97.81 637 ALA A O 1
ATOM 5064 N N . ARG A 1 638 ? 20.906 26.734 -16.641 1 98.5 638 ARG A N 1
ATOM 5065 C CA . ARG A 1 638 ? 21.812 27.875 -16.516 1 98.5 638 ARG A CA 1
ATOM 5066 C C . ARG A 1 638 ? 23.109 27.625 -17.281 1 98.5 638 ARG A C 1
ATOM 5068 O O . ARG A 1 638 ? 23.594 28.5 -18 1 98.5 638 ARG A O 1
ATOM 5075 N N . VAL A 1 639 ? 23.625 26.453 -17.109 1 98.62 639 VAL A N 1
ATOM 5076 C CA . VAL A 1 639 ? 24.859 26.109 -17.797 1 98.62 639 VAL A CA 1
ATOM 5077 C C . VAL A 1 639 ? 24.641 26.188 -19.312 1 98.62 639 VAL A C 1
ATOM 5079 O O . VAL A 1 639 ? 25.469 26.766 -20.031 1 98.62 639 VAL A O 1
ATOM 5082 N N . LEU A 1 640 ? 23.594 25.641 -19.766 1 98.19 640 LEU A N 1
ATOM 5083 C CA . LEU A 1 640 ? 23.312 25.609 -21.203 1 98.19 640 LEU A CA 1
ATOM 5084 C C . LEU A 1 640 ? 23 27 -21.719 1 98.19 640 LEU A C 1
ATOM 5086 O O . LEU A 1 640 ? 23.391 27.344 -22.844 1 98.19 640 LEU A O 1
ATOM 5090 N N . HIS A 1 641 ? 22.281 27.781 -20.906 1 97.94 641 HIS A N 1
ATOM 5091 C CA . HIS A 1 641 ? 22.047 29.188 -21.266 1 97.94 641 HIS A CA 1
ATOM 5092 C C . HIS A 1 641 ? 23.359 29.953 -21.406 1 97.94 641 HIS A C 1
ATOM 5094 O O . HIS A 1 641 ? 23.562 30.672 -22.375 1 97.94 641 HIS A O 1
ATOM 5100 N N . CYS A 1 642 ? 24.25 29.766 -20.469 1 98.38 642 CYS A N 1
ATOM 5101 C CA . CYS A 1 642 ? 25.531 30.469 -20.453 1 98.38 642 CYS A CA 1
ATOM 5102 C C . CYS A 1 642 ? 26.422 29.969 -21.594 1 98.38 642 CYS A C 1
ATOM 5104 O O . CYS A 1 642 ? 27.281 30.703 -22.078 1 98.38 642 CYS A O 1
ATOM 5106 N N . LEU A 1 643 ? 26.25 28.688 -21.969 1 98 643 LEU A N 1
ATOM 5107 C CA . LEU A 1 643 ? 26.969 28.172 -23.125 1 98 643 LEU A CA 1
ATOM 5108 C C . LEU A 1 643 ? 26.656 28.984 -24.375 1 98 643 LEU A C 1
ATOM 5110 O O . LEU A 1 643 ? 27.562 29.328 -25.141 1 98 643 LEU A O 1
ATOM 5114 N N . LEU A 1 644 ? 25.406 29.312 -24.547 1 97.44 644 LEU A N 1
ATOM 5115 C CA . LEU A 1 644 ? 25 30.109 -25.703 1 97.44 644 LEU A CA 1
ATOM 5116 C C . LEU A 1 644 ? 25.531 31.531 -25.594 1 97.44 644 LEU A C 1
ATOM 5118 O O . LEU A 1 644 ? 25.891 32.125 -26.609 1 97.44 644 LEU A O 1
ATOM 5122 N N . LEU A 1 645 ? 25.609 32.062 -24.406 1 97.5 645 LEU A N 1
ATOM 5123 C CA . LEU A 1 645 ? 26.125 33.406 -24.203 1 97.5 645 LEU A CA 1
ATOM 5124 C C . LEU A 1 645 ? 27.609 33.5 -24.547 1 97.5 645 LEU A C 1
ATOM 5126 O O . LEU A 1 645 ? 28.047 34.438 -25.188 1 97.5 645 LEU A O 1
ATOM 5130 N N . VAL A 1 646 ? 28.375 32.5 -24.109 1 97.62 646 VAL A N 1
ATOM 5131 C CA . VAL A 1 646 ? 29.812 32.531 -24.312 1 97.62 646 VAL A CA 1
ATOM 5132 C C . VAL A 1 646 ? 30.141 32.188 -25.766 1 97.62 646 VAL A C 1
ATOM 5134 O O . VAL A 1 646 ? 31.094 32.719 -26.328 1 97.62 646 VAL A O 1
ATOM 5137 N N . SER A 1 647 ? 29.406 31.281 -26.375 1 96.62 647 SER A N 1
ATOM 5138 C CA . SER A 1 647 ? 29.672 30.844 -27.734 1 96.62 647 SER A CA 1
ATOM 5139 C C . SER A 1 647 ? 29.062 31.812 -28.75 1 96.62 647 SER A C 1
ATOM 5141 O O . SER A 1 647 ? 29.453 31.828 -29.922 1 96.62 647 SER A O 1
ATOM 5143 N N . LYS A 1 648 ? 28.031 32.531 -28.406 1 94.62 648 LYS A N 1
ATOM 5144 C CA . LYS A 1 648 ? 27.344 33.531 -29.203 1 94.62 648 LYS A CA 1
ATOM 5145 C C . LYS A 1 648 ? 26.484 32.875 -30.297 1 94.62 648 LYS A C 1
ATOM 5147 O O . LYS A 1 648 ? 26.188 33.469 -31.312 1 94.62 648 LYS A O 1
ATOM 5152 N N . TYR A 1 649 ? 26.203 31.641 -30 1 95.06 649 TYR A N 1
ATOM 5153 C CA . TYR A 1 649 ? 25.266 30.969 -30.906 1 95.06 649 TYR A CA 1
ATOM 5154 C C . TYR A 1 649 ? 23.828 31.188 -30.438 1 95.06 649 TYR A C 1
ATOM 5156 O O . TYR A 1 649 ? 23.578 31.422 -29.25 1 95.06 649 TYR A O 1
ATOM 5164 N N . GLY A 1 650 ? 22.828 31 -31.344 1 90.75 650 GLY A N 1
ATOM 5165 C CA . GLY A 1 650 ? 21.438 31.297 -31.047 1 90.75 650 GLY A CA 1
ATOM 5166 C C . GLY A 1 650 ? 20.703 30.141 -30.406 1 90.75 650 GLY A C 1
ATOM 5167 O O . GLY A 1 650 ? 19.703 30.344 -29.719 1 90.75 650 GLY A O 1
ATOM 5168 N N . SER A 1 651 ? 21.156 28.969 -30.781 1 94.25 651 SER A N 1
ATOM 5169 C CA . SER A 1 651 ? 20.484 27.797 -30.234 1 94.25 651 SER A CA 1
ATOM 5170 C C . SER A 1 651 ? 21.453 26.656 -29.984 1 94.25 651 SER A C 1
ATOM 5172 O O . SER A 1 651 ? 22.578 26.672 -30.5 1 94.25 651 SER A O 1
ATOM 5174 N N . LEU A 1 652 ? 21.031 25.734 -29.172 1 95.5 652 LEU A N 1
ATOM 5175 C CA . LEU A 1 652 ? 21.844 24.562 -28.859 1 95.5 652 LEU A CA 1
ATOM 5176 C C . LEU A 1 652 ? 22.047 23.688 -30.094 1 95.5 652 LEU A C 1
ATOM 5178 O O . LEU A 1 652 ? 23.094 23.062 -30.25 1 95.5 652 LEU A O 1
ATOM 5182 N N . GLU A 1 653 ? 21.047 23.641 -30.953 1 93.5 653 GLU A N 1
ATOM 5183 C CA . GLU A 1 653 ? 21.141 22.891 -32.188 1 93.5 653 GLU A CA 1
ATOM 5184 C C . GLU A 1 653 ? 22.219 23.469 -33.125 1 93.5 653 GLU A C 1
ATOM 5186 O O . GLU A 1 653 ? 23 22.719 -33.719 1 93.5 653 GLU A O 1
ATOM 5191 N N . GLU A 1 654 ? 22.156 24.766 -33.156 1 94.69 654 GLU A N 1
ATOM 5192 C CA . GLU A 1 654 ? 23.172 25.438 -33.938 1 94.69 654 GLU A CA 1
ATOM 5193 C C . GLU A 1 654 ? 24.578 25.188 -33.375 1 94.69 654 GLU A C 1
ATOM 5195 O O . GLU A 1 654 ? 25.516 24.969 -34.125 1 94.69 654 GLU A O 1
ATOM 5200 N N . TYR A 1 655 ? 24.672 25.234 -32.094 1 96.19 655 TYR A N 1
ATOM 5201 C CA . TYR A 1 655 ? 25.938 24.969 -31.438 1 96.19 655 TYR A CA 1
ATOM 5202 C C . TYR A 1 655 ? 26.438 23.562 -31.734 1 96.19 655 TYR A C 1
ATOM 5204 O O . TYR A 1 655 ? 27.609 23.359 -32.031 1 96.19 655 TYR A O 1
ATOM 5212 N N . ALA A 1 656 ? 25.594 22.594 -31.656 1 94.69 656 ALA A N 1
ATOM 5213 C CA . ALA A 1 656 ? 25.938 21.188 -31.875 1 94.69 656 ALA A CA 1
ATOM 5214 C C . ALA A 1 656 ? 26.406 20.969 -33.312 1 94.69 656 ALA A C 1
ATOM 5216 O O . ALA A 1 656 ? 27.281 20.125 -33.531 1 94.69 656 ALA A O 1
ATOM 5217 N N . LEU A 1 657 ? 25.875 21.75 -34.219 1 92.81 657 LEU A N 1
ATOM 5218 C CA . LEU A 1 657 ? 26.219 21.609 -35.625 1 92.81 657 LEU A CA 1
ATOM 5219 C C . LEU A 1 657 ? 27.562 22.266 -35.938 1 92.81 657 LEU A C 1
ATOM 5221 O O . LEU A 1 657 ? 28.328 21.766 -36.75 1 92.81 657 LEU A O 1
ATOM 5225 N N . LYS A 1 658 ? 27.875 23.281 -35.219 1 94 658 LYS A N 1
ATOM 5226 C CA . LYS A 1 658 ? 29.031 24.109 -35.562 1 94 658 LYS A CA 1
ATOM 5227 C C . LYS A 1 658 ? 30.266 23.672 -34.781 1 94 658 LYS A C 1
ATOM 5229 O O . LYS A 1 658 ? 31.406 23.875 -35.219 1 94 658 LYS A O 1
ATOM 5234 N N . VAL A 1 659 ? 30.078 23.203 -33.625 1 94.69 659 VAL A N 1
ATOM 5235 C CA . VAL A 1 659 ? 31.203 22.859 -32.781 1 94.69 659 VAL A CA 1
ATOM 5236 C C . VAL A 1 659 ? 31.469 21.344 -32.844 1 94.69 659 VAL A C 1
ATOM 5238 O O . VAL A 1 659 ? 30.656 20.547 -32.375 1 94.69 659 VAL A O 1
ATOM 5241 N N . ASP A 1 660 ? 32.656 21.016 -33.438 1 91.31 660 ASP A N 1
ATOM 5242 C CA . ASP A 1 660 ? 32.969 19.594 -33.625 1 91.31 660 ASP A CA 1
ATOM 5243 C C . ASP A 1 660 ? 34.219 19.188 -32.875 1 91.31 660 ASP A C 1
ATOM 5245 O O . ASP A 1 660 ? 34.531 18 -32.781 1 91.31 660 ASP A O 1
ATOM 5249 N N . LYS A 1 661 ? 34.781 20.156 -32.312 1 94.56 661 LYS A N 1
ATOM 5250 C CA . LYS A 1 661 ? 36.031 19.828 -31.641 1 94.56 661 LYS A CA 1
ATOM 5251 C C . LYS A 1 661 ? 35.875 19.859 -30.125 1 94.56 661 LYS A C 1
ATOM 5253 O O . LYS A 1 661 ? 35.281 20.781 -29.562 1 94.56 661 LYS A O 1
ATOM 5258 N N . TRP A 1 662 ? 36.531 18.859 -29.469 1 96.19 662 TRP A N 1
ATOM 5259 C CA . TRP A 1 662 ? 36.5 18.734 -28.016 1 96.19 662 TRP A CA 1
ATOM 5260 C C . TRP A 1 662 ? 37.156 19.922 -27.344 1 96.19 662 TRP A C 1
ATOM 5262 O O . TRP A 1 662 ? 36.656 20.438 -26.344 1 96.19 662 TRP A O 1
ATOM 5272 N N . GLU A 1 663 ? 38.25 20.422 -27.922 1 95.56 663 GLU A N 1
ATOM 5273 C CA . GLU A 1 663 ? 39 21.531 -27.359 1 95.56 663 GLU A CA 1
ATOM 5274 C C . GLU A 1 663 ? 38.188 22.812 -27.297 1 95.56 663 GLU A C 1
ATOM 5276 O O . GLU A 1 663 ? 38.281 23.578 -26.344 1 95.56 663 GLU A O 1
ATOM 5281 N N . THR A 1 664 ? 37.406 22.969 -28.281 1 96.75 664 THR A N 1
ATOM 5282 C CA . THR A 1 664 ? 36.531 24.141 -28.312 1 96.75 664 THR A CA 1
ATOM 5283 C C . THR A 1 664 ? 35.5 24.062 -27.188 1 96.75 664 THR A C 1
ATOM 5285 O O . THR A 1 664 ? 35.188 25.062 -26.562 1 96.75 664 THR A O 1
ATOM 5288 N N . LEU A 1 665 ? 34.969 22.859 -27.047 1 97.31 665 LEU A N 1
ATOM 5289 C CA . LEU A 1 665 ? 34 22.656 -25.984 1 97.31 665 LEU A CA 1
ATOM 5290 C C . LEU A 1 665 ? 34.625 22.938 -24.625 1 97.31 665 LEU A C 1
ATOM 5292 O O . LEU A 1 665 ? 33.969 23.562 -23.766 1 97.31 665 LEU A O 1
ATOM 5296 N N . VAL A 1 666 ? 35.812 22.484 -24.375 1 97.69 666 VAL A N 1
ATOM 5297 C CA . VAL A 1 666 ? 36.531 22.703 -23.125 1 97.69 666 VAL A CA 1
ATOM 5298 C C . VAL A 1 666 ? 36.75 24.188 -22.906 1 97.69 666 VAL A C 1
ATOM 5300 O O . VAL A 1 666 ? 36.656 24.688 -21.781 1 97.69 666 VAL A O 1
ATOM 5303 N N . GLU A 1 667 ? 37.094 24.875 -23.953 1 97.69 667 GLU A N 1
ATOM 5304 C CA . GLU A 1 667 ? 37.312 26.312 -23.859 1 97.69 667 GLU A CA 1
ATOM 5305 C C . GLU A 1 667 ? 36.031 27.031 -23.422 1 97.69 667 GLU A C 1
ATOM 5307 O O . GLU A 1 667 ? 36.094 27.922 -22.562 1 97.69 667 GLU A O 1
ATOM 5312 N N . HIS A 1 668 ? 35 26.688 -24.062 1 98.19 668 HIS A N 1
ATOM 5313 C CA . HIS A 1 668 ? 33.719 27.312 -23.703 1 98.19 668 HIS A CA 1
ATOM 5314 C C . HIS A 1 668 ? 33.344 26.984 -22.266 1 98.19 668 HIS A C 1
ATOM 5316 O O . HIS A 1 668 ? 32.844 27.844 -21.547 1 98.19 668 HIS A O 1
ATOM 5322 N N . ALA A 1 669 ? 33.531 25.703 -21.828 1 98.44 669 ALA A N 1
ATOM 5323 C CA . ALA A 1 669 ? 33.25 25.312 -20.453 1 98.44 669 ALA A CA 1
ATOM 5324 C C . ALA A 1 669 ? 34.094 26.109 -19.469 1 98.44 669 ALA A C 1
ATOM 5326 O O . ALA A 1 669 ? 33.625 26.5 -18.406 1 98.44 669 ALA A O 1
ATOM 5327 N N . THR A 1 670 ? 35.312 26.328 -19.797 1 98.12 670 THR A N 1
ATOM 5328 C CA . THR A 1 670 ? 36.219 27.094 -18.953 1 98.12 670 THR A CA 1
ATOM 5329 C C . THR A 1 670 ? 35.75 28.547 -18.844 1 98.12 670 THR A C 1
ATOM 5331 O O . THR A 1 670 ? 35.781 29.141 -17.766 1 98.12 670 THR A O 1
ATOM 5334 N N . LYS A 1 671 ? 35.281 29.078 -19.938 1 97.94 671 LYS A N 1
ATOM 5335 C CA . LYS A 1 671 ? 34.75 30.453 -19.922 1 97.94 671 LYS A CA 1
ATOM 5336 C C . LYS A 1 671 ? 33.5 30.547 -19.062 1 97.94 671 LYS A C 1
ATOM 5338 O O . LYS A 1 671 ? 33.281 31.562 -18.391 1 97.94 671 LYS A O 1
ATOM 5343 N N . ILE A 1 672 ? 32.688 29.562 -19.141 1 98.44 672 ILE A N 1
ATOM 5344 C CA . ILE A 1 672 ? 31.5 29.547 -18.328 1 98.44 672 ILE A CA 1
ATOM 5345 C C . ILE A 1 672 ? 31.875 29.578 -16.844 1 98.44 672 ILE A C 1
ATOM 5347 O O . ILE A 1 672 ? 31.281 30.328 -16.062 1 98.44 672 ILE A O 1
ATOM 5351 N N . PHE A 1 673 ? 32.875 28.781 -16.453 1 98.06 673 PHE A N 1
ATOM 5352 C CA . PHE A 1 673 ? 33.312 28.75 -15.07 1 98.06 673 PHE A CA 1
ATOM 5353 C C . PHE A 1 673 ? 33.875 30.094 -14.641 1 98.06 673 PHE A C 1
ATOM 5355 O O . PHE A 1 673 ? 33.531 30.609 -13.578 1 98.06 673 PHE A O 1
ATOM 5362 N N . GLU A 1 674 ? 34.656 30.734 -15.414 1 96.94 674 GLU A N 1
ATOM 5363 C CA . GLU A 1 674 ? 35.344 31.969 -15.07 1 96.94 674 GLU A CA 1
ATOM 5364 C C . GLU A 1 674 ? 34.406 33.156 -15.008 1 96.94 674 GLU A C 1
ATOM 5366 O O . GLU A 1 674 ? 34.531 34.031 -14.148 1 96.94 674 GLU A O 1
ATOM 5371 N N . ASN A 1 675 ? 33.406 33.094 -15.867 1 96.38 675 ASN A N 1
ATOM 5372 C CA . ASN A 1 675 ? 32.531 34.281 -15.992 1 96.38 675 ASN A CA 1
ATOM 5373 C C . ASN A 1 675 ? 31.297 34.156 -15.117 1 96.38 675 ASN A C 1
ATOM 5375 O O . ASN A 1 675 ? 30.719 35.156 -14.711 1 96.38 675 ASN A O 1
ATOM 5379 N N . TYR A 1 676 ? 30.922 32.938 -14.875 1 97.69 676 TYR A N 1
ATOM 5380 C CA . TYR A 1 676 ? 29.578 32.844 -14.305 1 97.69 676 TYR A CA 1
ATOM 5381 C C . TYR A 1 676 ? 29.594 31.969 -13.055 1 97.69 676 TYR A C 1
ATOM 5383 O O . TYR A 1 676 ? 28.531 31.688 -12.477 1 97.69 676 TYR A O 1
ATOM 5391 N N . ALA A 1 677 ? 30.703 31.375 -12.57 1 96.62 677 ALA A N 1
ATOM 5392 C CA . ALA A 1 677 ? 30.75 30.516 -11.383 1 96.62 677 ALA A CA 1
ATOM 5393 C C . ALA A 1 677 ? 31.891 30.922 -10.453 1 96.62 677 ALA A C 1
ATOM 5395 O O . ALA A 1 677 ? 32.188 30.219 -9.484 1 96.62 677 ALA A O 1
ATOM 5396 N N . ASN A 1 678 ? 32.5 32 -10.719 1 92.5 678 ASN A N 1
ATOM 5397 C CA . ASN A 1 678 ? 33.656 32.469 -9.953 1 92.5 678 ASN A CA 1
ATOM 5398 C C . ASN A 1 678 ? 33.25 33.5 -8.898 1 92.5 678 ASN A C 1
ATOM 5400 O O . ASN A 1 678 ? 32.844 34.625 -9.234 1 92.5 678 ASN A O 1
ATOM 5404 N N . ALA A 1 679 ? 33.469 33.219 -7.668 1 91.69 679 ALA A N 1
ATOM 5405 C CA . ALA A 1 679 ? 33.062 34.062 -6.551 1 91.69 679 ALA A CA 1
ATOM 5406 C C . ALA A 1 679 ? 33.875 35.344 -6.488 1 91.69 679 ALA A C 1
ATOM 5408 O O . ALA A 1 679 ? 33.406 36.344 -5.938 1 91.69 679 ALA A O 1
ATOM 5409 N N . ALA A 1 680 ? 35.031 35.375 -7.059 1 91.5 680 ALA A N 1
ATOM 5410 C CA . ALA A 1 680 ? 35.875 36.562 -7.066 1 91.5 680 ALA A CA 1
ATOM 5411 C C . ALA A 1 680 ? 35.219 37.688 -7.84 1 91.5 680 ALA A C 1
ATOM 5413 O O . ALA A 1 680 ? 35.344 38.875 -7.477 1 91.5 680 ALA A O 1
ATOM 5414 N N . LEU A 1 681 ? 34.562 37.312 -8.844 1 92.94 681 LEU A N 1
ATOM 5415 C CA . LEU A 1 681 ? 33.844 38.281 -9.648 1 92.94 681 LEU A CA 1
ATOM 5416 C C . LEU A 1 681 ? 32.719 38.938 -8.828 1 92.94 681 LEU A C 1
ATOM 5418 O O . LEU A 1 681 ? 32.469 40.156 -8.977 1 92.94 681 LEU A O 1
ATOM 5422 N N . VAL A 1 682 ? 32.094 38.219 -7.98 1 94.75 682 VAL A N 1
ATOM 5423 C CA . VAL A 1 682 ? 31.016 38.719 -7.133 1 94.75 682 VAL A CA 1
ATOM 5424 C C . VAL A 1 682 ? 31.578 39.75 -6.141 1 94.75 682 VAL A C 1
ATOM 5426 O O . VAL A 1 682 ? 30.969 40.781 -5.898 1 94.75 682 VAL A O 1
ATOM 5429 N N . GLU A 1 683 ? 32.75 39.438 -5.605 1 92.69 683 GLU A N 1
ATOM 5430 C CA . GLU A 1 683 ? 33.406 40.344 -4.656 1 92.69 683 GLU A CA 1
ATOM 5431 C C . GLU A 1 683 ? 33.75 41.688 -5.316 1 92.69 683 GLU A C 1
ATOM 5433 O O . GLU A 1 683 ? 33.594 42.75 -4.707 1 92.69 683 GLU A O 1
ATOM 5438 N N . GLU A 1 684 ? 34.156 41.625 -6.48 1 93.12 684 GLU A N 1
ATOM 5439 C CA . GLU A 1 684 ? 34.469 42.812 -7.234 1 93.12 684 GLU A CA 1
ATOM 5440 C C . GLU A 1 684 ? 33.25 43.656 -7.496 1 93.12 684 GLU A C 1
ATOM 5442 O O . GLU A 1 684 ? 33.25 44.875 -7.312 1 93.12 684 GLU A O 1
ATOM 5447 N N . LEU A 1 685 ? 32.25 43.031 -7.926 1 93.81 685 LEU A N 1
ATOM 5448 C CA . LEU A 1 685 ? 31.016 43.719 -8.242 1 93.81 685 LEU A CA 1
ATOM 5449 C C . LEU A 1 685 ? 30.391 44.344 -6.984 1 93.81 685 LEU A C 1
ATOM 5451 O O . LEU A 1 685 ? 29.828 45.406 -7.027 1 93.81 685 LEU A O 1
ATOM 5455 N N . ARG A 1 686 ? 30.484 43.656 -5.875 1 92.88 686 ARG A N 1
ATOM 5456 C CA . ARG A 1 686 ? 29.969 44.156 -4.609 1 92.88 686 ARG A CA 1
ATOM 5457 C C . ARG A 1 686 ? 30.75 45.375 -4.129 1 92.88 686 ARG A C 1
ATOM 5459 O O . ARG A 1 686 ? 30.172 46.312 -3.57 1 92.88 686 ARG A O 1
ATOM 5466 N N . SER A 1 687 ? 32.094 45.344 -4.324 1 91.06 687 SER A N 1
ATOM 5467 C CA . SER A 1 687 ? 32.938 46.469 -3.973 1 91.06 687 SER A CA 1
ATOM 5468 C C . SER A 1 687 ? 32.562 47.688 -4.816 1 91.06 687 SER A C 1
ATOM 5470 O O . SER A 1 687 ? 32.5 48.812 -4.305 1 91.06 687 SER A O 1
ATOM 5472 N N . GLU A 1 688 ? 32.312 47.406 -6.031 1 90.81 688 GLU A N 1
ATOM 5473 C CA . GLU A 1 688 ? 31.922 48.5 -6.934 1 90.81 688 GLU A CA 1
ATOM 5474 C C . GLU A 1 688 ? 30.578 49.094 -6.527 1 90.81 688 GLU A C 1
ATOM 5476 O O . GLU A 1 688 ? 30.391 50.312 -6.59 1 90.81 688 GLU A O 1
ATOM 5481 N N . ARG A 1 689 ? 29.719 48.281 -6.168 1 89.38 689 ARG A N 1
ATOM 5482 C CA . ARG A 1 689 ? 28.406 48.719 -5.734 1 89.38 689 ARG A CA 1
ATOM 5483 C C . ARG A 1 689 ? 28.5 49.531 -4.453 1 89.38 689 ARG A C 1
ATOM 5485 O O . ARG A 1 689 ? 27.844 50.562 -4.324 1 89.38 689 ARG A O 1
ATOM 5492 N N . ALA A 1 690 ? 29.359 49.094 -3.527 1 87.5 690 ALA A N 1
ATOM 5493 C CA . ALA A 1 690 ? 29.562 49.812 -2.266 1 87.5 690 ALA A CA 1
ATOM 5494 C C . ALA A 1 690 ? 30.188 51.188 -2.5 1 87.5 690 ALA A C 1
ATOM 5496 O O . ALA A 1 690 ? 29.828 52.156 -1.836 1 87.5 690 ALA A O 1
ATOM 5497 N N . GLU A 1 691 ? 31.047 51.25 -3.426 1 86.38 691 GLU A N 1
ATOM 5498 C CA . GLU A 1 691 ? 31.719 52.5 -3.76 1 86.38 691 GLU A CA 1
ATOM 5499 C C . GLU A 1 691 ? 30.734 53.5 -4.367 1 86.38 691 GLU A C 1
ATOM 5501 O O . GLU A 1 691 ? 30.828 54.688 -4.102 1 86.38 691 GLU A O 1
ATOM 5506 N N . SER A 1 692 ? 29.906 52.938 -5.164 1 85.75 692 SER A N 1
ATOM 5507 C CA . SER A 1 692 ? 28.953 53.812 -5.84 1 85.75 692 SER A CA 1
ATOM 5508 C C . SER A 1 692 ? 27.938 54.375 -4.855 1 85.75 692 SER A C 1
ATOM 5510 O O . SER A 1 692 ? 27.328 55.438 -5.117 1 85.75 692 SER A O 1
ATOM 5512 N N . LEU A 1 693 ? 27.656 53.781 -3.77 1 79.25 693 LEU A N 1
ATOM 5513 C CA . LEU A 1 693 ? 26.688 54.219 -2.771 1 79.25 693 LEU A CA 1
ATOM 5514 C C . LEU A 1 693 ? 27.328 55.156 -1.774 1 79.25 693 LEU A C 1
ATOM 5516 O O . LEU A 1 693 ? 26.625 55.938 -1.114 1 79.25 693 LEU A O 1
ATOM 5520 N N . GLU A 1 694 ? 28.625 55.094 -1.422 1 68.75 694 GLU A N 1
ATOM 5521 C CA . GLU A 1 694 ? 29.281 56 -0.481 1 68.75 694 GLU A CA 1
ATOM 5522 C C . GLU A 1 694 ? 29.078 57.469 -0.877 1 68.75 694 GLU A C 1
ATOM 5524 O O . GLU A 1 694 ? 28.891 58.312 -0.016 1 68.75 694 GLU A O 1
ATOM 5529 N N . ASP A 1 695 ? 29.297 57.812 -2.123 1 57.62 695 ASP A N 1
ATOM 5530 C CA . ASP A 1 695 ? 29.297 59.219 -2.506 1 57.62 695 ASP A CA 1
ATOM 5531 C C . ASP A 1 695 ? 27.875 59.781 -2.562 1 57.62 695 ASP A C 1
ATOM 5533 O O . ASP A 1 695 ? 27.672 60.969 -2.695 1 57.62 695 ASP A O 1
ATOM 5537 N N . LYS A 1 696 ? 26.891 58.812 -2.531 1 59.59 696 LYS A N 1
ATOM 5538 C CA . LYS A 1 696 ? 25.578 59.375 -2.863 1 59.59 696 LYS A CA 1
ATOM 5539 C C . LYS A 1 696 ? 24.641 59.344 -1.656 1 59.59 696 LYS A C 1
ATOM 5541 O O . LYS A 1 696 ? 24.953 58.688 -0.646 1 59.59 696 LYS A O 1
ATOM 5546 N N . ALA A 1 697 ? 23.609 60.094 -1.604 1 58.25 697 ALA A N 1
ATOM 5547 C CA . ALA A 1 697 ? 22.562 60.281 -0.584 1 58.25 697 ALA A CA 1
ATOM 5548 C C . ALA A 1 697 ? 21.906 58.938 -0.24 1 58.25 697 ALA A C 1
ATOM 5550 O O . ALA A 1 697 ? 21.938 58 -1.037 1 58.25 697 ALA A O 1
ATOM 5551 N N . LYS A 1 698 ? 21.484 58.594 1.045 1 55.62 698 LYS A N 1
ATOM 5552 C CA . LYS A 1 698 ? 20.953 57.406 1.707 1 55.62 698 LYS A CA 1
ATOM 5553 C C . LYS A 1 698 ? 19.984 56.656 0.797 1 55.62 698 LYS A C 1
ATOM 5555 O O . LYS A 1 698 ? 19.953 55.406 0.787 1 55.62 698 LYS A O 1
ATOM 5560 N N . ASP A 1 699 ? 19.078 57.25 0.103 1 60 699 ASP A N 1
ATOM 5561 C CA . ASP A 1 699 ? 18 56.625 -0.671 1 60 699 ASP A CA 1
ATOM 5562 C C . ASP A 1 699 ? 18.406 56.469 -2.133 1 60 699 ASP A C 1
ATOM 5564 O O . ASP A 1 699 ? 17.562 56.219 -2.996 1 60 699 ASP A O 1
ATOM 5568 N N . ALA A 1 700 ? 19.797 56.594 -2.381 1 69.81 700 ALA A N 1
ATOM 5569 C CA . ALA A 1 700 ? 20.172 56.594 -3.789 1 69.81 700 ALA A CA 1
ATOM 5570 C C . ALA A 1 700 ? 20.375 55.156 -4.301 1 69.81 700 ALA A C 1
ATOM 5572 O O . ALA A 1 700 ? 20.781 54.281 -3.547 1 69.81 700 ALA A O 1
ATOM 5573 N N . LYS A 1 701 ? 19.875 54.781 -5.547 1 77.31 701 LYS A N 1
ATOM 5574 C CA . LYS A 1 701 ? 20.078 53.5 -6.234 1 77.31 701 LYS A CA 1
ATOM 5575 C C . LYS A 1 701 ? 21.516 53.375 -6.738 1 77.31 701 LYS A C 1
ATOM 5577 O O . LYS A 1 701 ? 22.094 54.344 -7.23 1 77.31 701 LYS A O 1
ATOM 5582 N N . PRO A 1 702 ? 22.25 52.25 -6.48 1 84.75 702 PRO A N 1
ATOM 5583 C CA . PRO A 1 702 ? 23.625 52.062 -6.957 1 84.75 702 PRO A CA 1
ATOM 5584 C C . PRO A 1 702 ? 23.75 52.188 -8.477 1 84.75 702 PRO A C 1
ATOM 5586 O O . PRO A 1 702 ? 22.812 51.812 -9.203 1 84.75 702 PRO A O 1
ATOM 5589 N N . THR A 1 703 ? 24.812 52.812 -9.023 1 85.81 703 THR A N 1
ATOM 5590 C CA . THR A 1 703 ? 25.062 52.969 -10.453 1 85.81 703 THR A CA 1
ATOM 5591 C C . THR A 1 703 ? 26 51.875 -10.969 1 85.81 703 THR A C 1
ATOM 5593 O O . THR A 1 703 ? 26.172 51.719 -12.18 1 85.81 703 THR A O 1
ATOM 5596 N N . LYS A 1 704 ? 26.625 51.156 -9.969 1 89.81 704 LYS A N 1
ATOM 5597 C CA . LYS A 1 704 ? 27.516 50.062 -10.312 1 89.81 704 LYS A CA 1
ATOM 5598 C C . LYS A 1 704 ? 27.094 48.75 -9.617 1 89.81 704 LYS A C 1
ATOM 5600 O O . LYS A 1 704 ? 26.219 48.781 -8.75 1 89.81 704 LYS A O 1
ATOM 5605 N N . GLY A 1 705 ? 27.656 47.656 -10.195 1 90.06 705 GLY A N 1
ATOM 5606 C CA . GLY A 1 705 ? 27.297 46.375 -9.625 1 90.06 705 GLY A CA 1
ATOM 5607 C C . GLY A 1 705 ? 26.016 45.812 -10.203 1 90.06 705 GLY A C 1
ATOM 5608 O O . GLY A 1 705 ? 25.375 46.438 -11.055 1 90.06 705 GLY A O 1
ATOM 5609 N N . ASP A 1 706 ? 25.641 44.594 -9.891 1 94.56 706 ASP A N 1
ATOM 5610 C CA . ASP A 1 706 ? 24.422 43.906 -10.305 1 94.56 706 ASP A CA 1
ATOM 5611 C C . ASP A 1 706 ? 24.062 42.781 -9.328 1 94.56 706 ASP A C 1
ATOM 5613 O O . ASP A 1 706 ? 24.578 41.656 -9.445 1 94.56 706 ASP A O 1
ATOM 5617 N N . ALA A 1 707 ? 23.141 43.094 -8.469 1 93.56 707 ALA A N 1
ATOM 5618 C CA . ALA A 1 707 ? 22.812 42.188 -7.387 1 93.56 707 ALA A CA 1
ATOM 5619 C C . ALA A 1 707 ? 22.234 40.875 -7.941 1 93.56 707 ALA A C 1
ATOM 5621 O O . ALA A 1 707 ? 22.438 39.812 -7.367 1 93.56 707 ALA A O 1
ATOM 5622 N N . VAL A 1 708 ? 21.484 40.938 -9.086 1 95 708 VAL A N 1
ATOM 5623 C CA . VAL A 1 708 ? 20.891 39.75 -9.695 1 95 708 VAL A CA 1
ATOM 5624 C C . VAL A 1 708 ? 21.984 38.844 -10.266 1 95 708 VAL A C 1
ATOM 5626 O O . VAL A 1 708 ? 22 37.625 -10.047 1 95 708 VAL A O 1
ATOM 5629 N N . PHE A 1 709 ? 22.891 39.438 -10.977 1 96.44 709 PHE A N 1
ATOM 5630 C CA . PHE A 1 709 ? 24.016 38.719 -11.555 1 96.44 709 PHE A CA 1
ATOM 5631 C C . PHE A 1 709 ? 24.875 38.094 -10.461 1 96.44 709 PHE A C 1
ATOM 5633 O O . PHE A 1 709 ? 25.297 36.969 -10.578 1 96.44 709 PHE A O 1
ATOM 5640 N N . GLU A 1 710 ? 25.141 38.844 -9.375 1 96.38 710 GLU A N 1
ATOM 5641 C CA . GLU A 1 710 ? 25.922 38.344 -8.242 1 96.38 710 GLU A CA 1
ATOM 5642 C C . GLU A 1 710 ? 25.281 37.094 -7.641 1 96.38 710 GLU A C 1
ATOM 5644 O O . GLU A 1 710 ? 25.953 36.094 -7.414 1 96.38 710 GLU A O 1
ATOM 5649 N N . ASN A 1 711 ? 23.953 37.219 -7.418 1 96.75 711 ASN A N 1
ATOM 5650 C CA . ASN A 1 711 ? 23.219 36.062 -6.867 1 96.75 711 ASN A CA 1
ATOM 5651 C C . ASN A 1 711 ? 23.281 34.875 -7.789 1 96.75 711 ASN A C 1
ATOM 5653 O O . ASN A 1 711 ? 23.453 33.719 -7.324 1 96.75 711 ASN A O 1
ATOM 5657 N N . ALA A 1 712 ? 23.188 35.062 -9.055 1 97.5 712 ALA A N 1
ATOM 5658 C CA . ALA A 1 712 ? 23.188 34 -10.047 1 97.5 712 ALA A CA 1
ATOM 5659 C C . ALA A 1 712 ? 24.531 33.281 -10.094 1 97.5 712 ALA A C 1
ATOM 5661 O O . ALA A 1 712 ? 24.594 32.062 -10.242 1 97.5 712 ALA A O 1
ATOM 5662 N N . VAL A 1 713 ? 25.562 34.031 -9.992 1 97.5 713 VAL A N 1
ATOM 5663 C CA . VAL A 1 713 ? 26.906 33.469 -10.031 1 97.5 713 VAL A CA 1
ATOM 5664 C C . VAL A 1 713 ? 27.125 32.562 -8.812 1 97.5 713 VAL A C 1
ATOM 5666 O O . VAL A 1 713 ? 27.703 31.484 -8.922 1 97.5 713 VAL A O 1
ATOM 5669 N N . LEU A 1 714 ? 26.656 33 -7.691 1 97.69 714 LEU A N 1
ATOM 5670 C CA . LEU A 1 714 ? 26.812 32.219 -6.465 1 97.69 714 LEU A CA 1
ATOM 5671 C C . LEU A 1 714 ? 25.984 30.953 -6.535 1 97.69 714 LEU A C 1
ATOM 5673 O O . LEU A 1 714 ? 26.422 29.906 -6.047 1 97.69 714 LEU A O 1
ATOM 5677 N N . PHE A 1 715 ? 24.812 31.031 -7.141 1 97.81 715 PHE A N 1
ATOM 5678 C CA . PHE A 1 715 ? 24.031 29.828 -7.324 1 97.81 715 PHE A CA 1
ATOM 5679 C C . PHE A 1 715 ? 24.766 28.828 -8.211 1 97.81 715 PHE A C 1
ATOM 5681 O O . PHE A 1 715 ? 24.828 27.641 -7.906 1 97.81 715 PHE A O 1
ATOM 5688 N N . MET A 1 716 ? 25.266 29.344 -9.32 1 98.06 716 MET A N 1
ATOM 5689 C CA . MET A 1 716 ? 25.984 28.469 -10.242 1 98.06 716 MET A CA 1
ATOM 5690 C C . MET A 1 716 ? 27.125 27.734 -9.523 1 98.06 716 MET A C 1
ATOM 5692 O O . MET A 1 716 ? 27.281 26.531 -9.688 1 98.06 716 MET A O 1
ATOM 5696 N N . ARG A 1 717 ? 27.875 28.438 -8.781 1 97.31 717 ARG A N 1
ATOM 5697 C CA . ARG A 1 717 ? 28.984 27.844 -8.047 1 97.31 717 ARG A CA 1
ATOM 5698 C C . ARG A 1 717 ? 28.484 26.766 -7.074 1 97.31 717 ARG A C 1
ATOM 5700 O O . ARG A 1 717 ? 28.984 25.641 -7.074 1 97.31 717 ARG A O 1
ATOM 5707 N N . ASP A 1 718 ? 27.531 27.125 -6.25 1 97.94 718 ASP A N 1
ATOM 5708 C CA . ASP A 1 718 ? 27.062 26.219 -5.211 1 97.94 718 ASP A CA 1
ATOM 5709 C C . ASP A 1 718 ? 26.438 24.969 -5.824 1 97.94 718 ASP A C 1
ATOM 5711 O O . ASP A 1 718 ? 26.656 23.859 -5.336 1 97.94 718 ASP A O 1
ATOM 5715 N N . ALA A 1 719 ? 25.641 25.141 -6.863 1 98.44 719 ALA A N 1
ATOM 5716 C CA . ALA A 1 719 ? 25 24.016 -7.523 1 98.44 719 ALA A CA 1
ATOM 5717 C C . ALA A 1 719 ? 26.031 23.125 -8.219 1 98.44 719 ALA A C 1
ATOM 5719 O O . ALA A 1 719 ? 25.875 21.906 -8.258 1 98.44 719 ALA A O 1
ATOM 5720 N N . LEU A 1 720 ? 27.047 23.703 -8.82 1 98.44 720 LEU A N 1
ATOM 5721 C CA . LEU A 1 720 ? 28.109 22.938 -9.445 1 98.44 720 LEU A CA 1
ATOM 5722 C C . LEU A 1 720 ? 28.828 22.062 -8.422 1 98.44 720 LEU A C 1
ATOM 5724 O O . LEU A 1 720 ? 29.172 20.922 -8.703 1 98.44 720 LEU A O 1
ATOM 5728 N N . VAL A 1 721 ? 29.078 22.625 -7.27 1 98.31 721 VAL A N 1
ATOM 5729 C CA . VAL A 1 721 ? 29.734 21.891 -6.199 1 98.31 721 VAL A CA 1
ATOM 5730 C C . VAL A 1 721 ? 28.875 20.688 -5.797 1 98.31 721 VAL A C 1
ATOM 5732 O O . VAL A 1 721 ? 29.391 19.578 -5.633 1 98.31 721 VAL A O 1
ATOM 5735 N N . SER A 1 722 ? 27.578 20.938 -5.684 1 97.94 722 SER A N 1
ATOM 5736 C CA . SER A 1 722 ? 26.656 19.859 -5.348 1 97.94 722 SER A CA 1
ATOM 5737 C C . SER A 1 722 ? 26.672 18.766 -6.414 1 97.94 722 SER A C 1
ATOM 5739 O O . SER A 1 722 ? 26.672 17.578 -6.094 1 97.94 722 SER A O 1
ATOM 5741 N N . ARG A 1 723 ? 26.625 19.141 -7.617 1 98 723 ARG A N 1
ATOM 5742 C CA . ARG A 1 723 ? 26.609 18.188 -8.719 1 98 723 ARG A CA 1
ATOM 5743 C C . ARG A 1 723 ? 27.922 17.406 -8.797 1 98 723 ARG A C 1
ATOM 5745 O O . ARG A 1 723 ? 27.922 16.203 -9.07 1 98 723 ARG A O 1
ATOM 5752 N N . GLU A 1 724 ? 28.984 18.109 -8.602 1 98 724 GLU A N 1
ATOM 5753 C CA . GLU A 1 724 ? 30.297 17.469 -8.57 1 98 724 GLU A CA 1
ATOM 5754 C C . GLU A 1 724 ? 30.344 16.391 -7.492 1 98 724 GLU A C 1
ATOM 5756 O O . GLU A 1 724 ? 30.875 15.297 -7.719 1 98 724 GLU A O 1
ATOM 5761 N N . TYR A 1 725 ? 29.844 16.688 -6.363 1 97.94 725 TYR A N 1
ATOM 5762 C CA . TYR A 1 725 ? 29.812 15.703 -5.289 1 97.94 725 TYR A CA 1
ATOM 5763 C C . TYR A 1 725 ? 29.078 14.445 -5.73 1 97.94 725 TYR A C 1
ATOM 5765 O O . TYR A 1 725 ? 29.547 13.328 -5.516 1 97.94 725 TYR A O 1
ATOM 5773 N N . ASN A 1 726 ? 27.938 14.672 -6.336 1 96.62 726 ASN A N 1
ATOM 5774 C CA . ASN A 1 726 ? 27.141 13.547 -6.812 1 96.62 726 ASN A CA 1
ATOM 5775 C C . ASN A 1 726 ? 27.906 12.688 -7.805 1 96.62 726 ASN A C 1
ATOM 5777 O O . ASN A 1 726 ? 27.891 11.453 -7.711 1 96.62 726 ASN A O 1
ATOM 5781 N N . ASP A 1 727 ? 28.547 13.273 -8.711 1 96.31 727 ASP A N 1
ATOM 5782 C CA . ASP A 1 727 ? 29.312 12.555 -9.734 1 96.31 727 ASP A CA 1
ATOM 5783 C C . ASP A 1 727 ? 30.5 11.836 -9.125 1 96.31 727 ASP A C 1
ATOM 5785 O O . ASP A 1 727 ? 30.844 10.727 -9.539 1 96.31 727 ASP A O 1
ATOM 5789 N N . ALA A 1 728 ? 31.109 12.516 -8.195 1 97.81 728 ALA A N 1
ATOM 5790 C CA . ALA A 1 728 ? 32.25 11.922 -7.523 1 97.81 728 ALA A CA 1
ATOM 5791 C C . ALA A 1 728 ? 31.859 10.656 -6.773 1 97.81 728 ALA A C 1
ATOM 5793 O O . ALA A 1 728 ? 32.562 9.648 -6.816 1 97.81 728 ALA A O 1
ATOM 5794 N N . VAL A 1 729 ? 30.734 10.672 -6.145 1 97.5 729 VAL A N 1
ATOM 5795 C CA . VAL A 1 729 ? 30.234 9.523 -5.402 1 97.5 729 VAL A CA 1
ATOM 5796 C C . VAL A 1 729 ? 29.938 8.375 -6.363 1 97.5 729 VAL A C 1
ATOM 5798 O O . VAL A 1 729 ? 30.375 7.242 -6.145 1 97.5 729 VAL A O 1
ATOM 5801 N N . LYS A 1 730 ? 29.266 8.656 -7.398 1 96.06 730 LYS A N 1
ATOM 5802 C CA . LYS A 1 730 ? 28.906 7.629 -8.375 1 96.06 730 LYS A CA 1
ATOM 5803 C C . LYS A 1 730 ? 30.156 6.969 -8.961 1 96.06 730 LYS A C 1
ATOM 5805 O O . LYS A 1 730 ? 30.172 5.754 -9.18 1 96.06 730 LYS A O 1
ATOM 5810 N N . ALA A 1 731 ? 31.172 7.77 -9.141 1 96.31 731 ALA A N 1
ATOM 5811 C CA . ALA A 1 731 ? 32.406 7.273 -9.719 1 96.31 731 ALA A CA 1
ATOM 5812 C C . ALA A 1 731 ? 33.25 6.52 -8.68 1 96.31 731 ALA A C 1
ATOM 5814 O O . ALA A 1 731 ? 34.188 5.805 -9.023 1 96.31 731 ALA A O 1
ATOM 5815 N N . GLY A 1 732 ? 32.875 6.648 -7.391 1 97.25 732 GLY A N 1
ATOM 5816 C CA . GLY A 1 732 ? 33.688 6.07 -6.316 1 97.25 732 GLY A CA 1
ATOM 5817 C C . GLY A 1 732 ? 35.031 6.758 -6.125 1 97.25 732 GLY A C 1
ATOM 5818 O O . GLY A 1 732 ? 36.031 6.105 -5.859 1 97.25 732 GLY A O 1
ATOM 5819 N N . ASP A 1 733 ? 35.094 8.055 -6.32 1 98.12 733 ASP A N 1
ATOM 5820 C CA . ASP A 1 733 ? 36.312 8.812 -6.207 1 98.12 733 ASP A CA 1
ATOM 5821 C C . ASP A 1 733 ? 36.375 9.602 -4.902 1 98.12 733 ASP A C 1
ATOM 5823 O O . ASP A 1 733 ? 36 10.773 -4.863 1 98.12 733 ASP A O 1
ATOM 5827 N N . SER A 1 734 ? 37 9.039 -3.912 1 97.88 734 SER A N 1
ATOM 5828 C CA . SER A 1 734 ? 37.062 9.617 -2.576 1 97.88 734 SER A CA 1
ATOM 5829 C C . SER A 1 734 ? 37.906 10.891 -2.557 1 97.88 734 SER A C 1
ATOM 5831 O O . SER A 1 734 ? 37.688 11.773 -1.717 1 97.88 734 SER A O 1
ATOM 5833 N N . GLY A 1 735 ? 38.844 10.961 -3.443 1 97.56 735 GLY A N 1
ATOM 5834 C CA . GLY A 1 735 ? 39.656 12.18 -3.521 1 97.56 735 GLY A CA 1
ATOM 5835 C C . GLY A 1 735 ? 38.812 13.398 -3.908 1 97.56 735 GLY A C 1
ATOM 5836 O O . GLY A 1 735 ? 38.969 14.469 -3.322 1 97.56 735 GLY A O 1
ATOM 5837 N N . ARG A 1 736 ? 38 13.25 -4.887 1 97.75 736 ARG A N 1
ATOM 5838 C CA . ARG A 1 736 ? 37.125 14.32 -5.316 1 97.75 736 ARG A CA 1
ATOM 5839 C C . ARG A 1 736 ? 36.094 14.656 -4.23 1 97.75 736 ARG A C 1
ATOM 5841 O O . ARG A 1 736 ? 35.75 15.82 -4.027 1 97.75 736 ARG A O 1
ATOM 5848 N N . VAL A 1 737 ? 35.688 13.625 -3.523 1 98.12 737 VAL A N 1
ATOM 5849 C CA . VAL A 1 737 ? 34.719 13.805 -2.445 1 98.12 737 VAL A CA 1
ATOM 5850 C C . VAL A 1 737 ? 35.312 14.672 -1.344 1 98.12 737 VAL A C 1
ATOM 5852 O O . VAL A 1 737 ? 34.656 15.602 -0.853 1 98.12 737 VAL A O 1
ATOM 5855 N N . MET A 1 738 ? 36.531 14.43 -1.029 1 97.38 738 MET A N 1
ATOM 5856 C CA . MET A 1 738 ? 37.219 15.156 0.033 1 97.38 738 MET A CA 1
ATOM 5857 C C . MET A 1 738 ? 37.375 16.625 -0.33 1 97.38 738 MET A C 1
ATOM 5859 O O . MET A 1 738 ? 37.25 17.5 0.533 1 97.38 738 MET A O 1
ATOM 5863 N N . LEU A 1 739 ? 37.625 16.891 -1.563 1 97.75 739 LEU A N 1
ATOM 5864 C CA . LEU A 1 739 ? 37.781 18.281 -2.004 1 97.75 739 LEU A CA 1
ATOM 5865 C C . LEU A 1 739 ? 36.469 19.047 -1.816 1 97.75 739 LEU A C 1
ATOM 5867 O O . LEU A 1 739 ? 36.5 20.203 -1.395 1 97.75 739 LEU A O 1
ATOM 5871 N N . VAL A 1 740 ? 35.375 18.422 -2.119 1 98.19 740 VAL A N 1
ATOM 5872 C CA . VAL A 1 740 ? 34.094 19.047 -1.941 1 98.19 740 VAL A CA 1
ATOM 5873 C C . VAL A 1 740 ? 33.812 19.25 -0.453 1 98.19 740 VAL A C 1
ATOM 5875 O O . VAL A 1 740 ? 33.25 20.281 -0.05 1 98.19 740 VAL A O 1
ATOM 5878 N N . GLN A 1 741 ? 34.219 18.297 0.356 1 97.56 741 GLN A N 1
ATOM 5879 C CA . GLN A 1 741 ? 33.938 18.344 1.79 1 97.56 741 GLN A CA 1
ATOM 5880 C C . GLN A 1 741 ? 34.688 19.516 2.441 1 97.56 741 GLN A C 1
ATOM 5882 O O . GLN A 1 741 ? 34.188 20.125 3.387 1 97.56 741 GLN A O 1
ATOM 5887 N N . LYS A 1 742 ? 35.844 19.797 1.958 1 97.5 742 LYS A N 1
ATOM 5888 C CA . LYS A 1 742 ? 36.562 20.969 2.459 1 97.5 742 LYS A CA 1
ATOM 5889 C C . LYS A 1 742 ? 35.812 22.25 2.184 1 97.5 742 LYS A C 1
ATOM 5891 O O . LYS A 1 742 ? 35.781 23.156 3.029 1 97.5 742 LYS A O 1
ATOM 5896 N N . ILE A 1 743 ? 35.188 22.328 1.021 1 97.5 743 ILE A N 1
ATOM 5897 C CA . ILE A 1 743 ? 34.344 23.469 0.679 1 97.5 743 ILE A CA 1
ATOM 5898 C C . ILE A 1 743 ? 33.094 23.5 1.569 1 97.5 743 ILE A C 1
ATOM 5900 O O . ILE A 1 743 ? 32.688 24.562 2.041 1 97.5 743 ILE A O 1
ATOM 5904 N N . TRP A 1 744 ? 32.562 22.328 1.845 1 97.75 744 TRP A N 1
ATOM 5905 C CA . TRP A 1 744 ? 31.344 22.219 2.643 1 97.75 744 TRP A CA 1
ATOM 5906 C C . TRP A 1 744 ? 31.609 22.609 4.098 1 97.75 744 TRP A C 1
ATOM 5908 O O . TRP A 1 744 ? 30.719 23.109 4.785 1 97.75 744 TRP A O 1
ATOM 5918 N N . ALA A 1 745 ? 32.812 22.375 4.57 1 97 745 ALA A N 1
ATOM 5919 C CA . ALA A 1 745 ? 33.156 22.797 5.926 1 97 745 ALA A CA 1
ATOM 5920 C C . ALA A 1 745 ? 32.906 24.281 6.117 1 97 745 ALA A C 1
ATOM 5922 O O . ALA A 1 745 ? 32.406 24.719 7.168 1 97 745 ALA A O 1
ATOM 5923 N N . LEU A 1 746 ? 33.219 25.047 5.086 1 96.81 746 LEU A N 1
ATOM 5924 C CA . LEU A 1 746 ? 33.031 26.484 5.125 1 96.81 746 LEU A CA 1
ATOM 5925 C C . LEU A 1 746 ? 31.578 26.844 4.805 1 96.81 746 LEU A C 1
ATOM 5927 O O . LEU A 1 746 ? 30.969 27.656 5.496 1 96.81 746 LEU A O 1
ATOM 5931 N N . SER A 1 747 ? 31.016 26.172 3.795 1 97.12 747 SER A N 1
ATOM 5932 C CA . SER A 1 747 ? 29.656 26.484 3.352 1 97.12 747 SER A CA 1
ATOM 5933 C C . SER A 1 747 ? 28.625 26.172 4.445 1 97.12 747 SER A C 1
ATOM 5935 O O . SER A 1 747 ? 27.656 26.922 4.621 1 97.12 747 SER A O 1
ATOM 5937 N N . PHE A 1 748 ? 28.797 25.062 5.16 1 96.19 748 PHE A N 1
ATOM 5938 C CA . PHE A 1 748 ? 27.891 24.703 6.238 1 96.19 748 PHE A CA 1
ATOM 5939 C C . PHE A 1 748 ? 27.922 25.75 7.348 1 96.19 748 PHE A C 1
ATOM 5941 O O . PHE A 1 748 ? 26.875 26.109 7.891 1 96.19 748 PHE A O 1
ATOM 5948 N N . ARG A 1 749 ? 29.047 26.203 7.621 1 93.25 749 ARG A N 1
ATOM 5949 C CA . ARG A 1 749 ? 29.172 27.266 8.617 1 93.25 749 ARG A CA 1
ATOM 5950 C C . ARG A 1 749 ? 28.5 28.547 8.148 1 93.25 749 ARG A C 1
ATOM 5952 O O . ARG A 1 749 ? 27.812 29.219 8.922 1 93.25 749 ARG A O 1
ATOM 5959 N N . GLY A 1 750 ? 28.672 28.812 6.926 1 94.06 750 GLY A N 1
ATOM 5960 C CA . GLY A 1 750 ? 28.094 30.016 6.359 1 94.06 750 GLY A CA 1
ATOM 5961 C C . GLY A 1 750 ? 26.578 29.969 6.266 1 94.06 750 GLY A C 1
ATOM 5962 O O . GLY A 1 750 ? 25.922 31.016 6.324 1 94.06 750 GLY A O 1
ATOM 5963 N N . ASN A 1 751 ? 26.062 28.828 6.113 1 92.38 751 ASN A N 1
ATOM 5964 C CA . ASN A 1 751 ? 24.609 28.688 5.98 1 92.38 751 ASN A CA 1
ATOM 5965 C C . ASN A 1 751 ? 23.953 28.438 7.332 1 92.38 751 ASN A C 1
ATOM 5967 O O . ASN A 1 751 ? 22.734 28.203 7.398 1 92.38 751 ASN A O 1
ATOM 5971 N N . GLY A 1 752 ? 24.703 28.328 8.352 1 88.12 752 GLY A N 1
ATOM 5972 C CA . GLY A 1 752 ? 24.141 28.188 9.688 1 88.12 752 GLY A CA 1
ATOM 5973 C C . GLY A 1 752 ? 23.969 26.734 10.109 1 88.12 752 GLY A C 1
ATOM 5974 O O . GLY A 1 752 ? 23.297 26.453 11.117 1 88.12 752 GLY A O 1
ATOM 5975 N N . ARG A 1 753 ? 24.5 25.844 9.359 1 90.69 753 ARG A N 1
ATOM 5976 C CA . ARG A 1 753 ? 24.469 24.438 9.75 1 90.69 753 ARG A CA 1
ATOM 5977 C C . ARG A 1 753 ? 25.688 24.062 10.57 1 90.69 753 ARG A C 1
ATOM 5979 O O . ARG A 1 753 ? 26.547 23.297 10.109 1 90.69 753 ARG A O 1
ATOM 5986 N N . THR A 1 754 ? 25.656 24.422 11.727 1 88.19 754 THR A N 1
ATOM 5987 C CA . THR A 1 754 ? 26.844 24.422 12.578 1 88.19 754 THR A CA 1
ATOM 5988 C C . THR A 1 754 ? 27.219 23 12.977 1 88.19 754 THR A C 1
ATOM 5990 O O . THR A 1 754 ? 28.406 22.672 13.109 1 88.19 754 THR A O 1
ATOM 5993 N N . LYS A 1 755 ? 26.25 22.125 13.164 1 89.31 755 LYS A N 1
ATOM 5994 C CA . LYS A 1 755 ? 26.562 20.75 13.531 1 89.31 755 LYS A CA 1
ATOM 5995 C C . LYS A 1 755 ? 27.328 20.031 12.422 1 89.31 755 LYS A C 1
ATOM 5997 O O . LYS A 1 755 ? 28.281 19.297 12.695 1 89.31 755 LYS A O 1
ATOM 6002 N N . TYR A 1 756 ? 26.906 20.281 11.211 1 93.44 756 TYR A N 1
ATOM 6003 C CA . TYR A 1 756 ? 27.594 19.672 10.078 1 93.44 756 TYR A CA 1
ATOM 6004 C C . TYR A 1 756 ? 28.969 20.312 9.867 1 93.44 756 TYR A C 1
ATOM 6006 O O . TYR A 1 756 ? 29.922 19.656 9.453 1 93.44 756 TYR A O 1
ATOM 6014 N N . ALA A 1 757 ? 29 21.625 10.141 1 93.88 757 ALA A N 1
ATOM 6015 C CA . ALA A 1 757 ? 30.297 22.297 10.062 1 93.88 757 ALA A CA 1
ATOM 6016 C C . ALA A 1 757 ? 31.297 21.688 11.047 1 93.88 757 ALA A C 1
ATOM 6018 O O . ALA A 1 757 ? 32.469 21.453 10.703 1 93.88 757 ALA A O 1
ATOM 6019 N N . TYR A 1 758 ? 30.812 21.406 12.188 1 92.62 758 TYR A N 1
ATOM 6020 C CA . TYR A 1 758 ? 31.656 20.797 13.211 1 92.62 758 TYR A CA 1
ATOM 6021 C C . TYR A 1 758 ? 32.062 19.391 12.805 1 92.62 758 TYR A C 1
ATOM 6023 O O . TYR A 1 758 ? 33.219 18.984 13.023 1 92.62 758 TYR A O 1
ATOM 6031 N N . GLU A 1 759 ? 31.141 18.672 12.242 1 93.81 759 GLU A N 1
ATOM 6032 C CA . GLU A 1 759 ? 31.438 17.328 11.766 1 93.81 759 GLU A CA 1
ATOM 6033 C C . GLU A 1 759 ? 32.531 17.344 10.68 1 93.81 759 GLU A C 1
ATOM 6035 O O . GLU A 1 759 ? 33.375 16.453 10.633 1 93.81 759 GLU A O 1
ATOM 6040 N N . MET A 1 760 ? 32.5 18.328 9.859 1 95.81 760 MET A N 1
ATOM 6041 C CA . MET A 1 760 ? 33.5 18.438 8.812 1 95.81 760 MET A CA 1
ATOM 6042 C C . MET A 1 760 ? 34.875 18.703 9.406 1 95.81 760 MET A C 1
ATOM 6044 O O . MET A 1 760 ? 35.875 18.203 8.891 1 95.81 760 MET A O 1
ATOM 6048 N N . LEU A 1 761 ? 34.906 19.469 10.484 1 95.5 761 LEU A N 1
ATOM 6049 C CA . LEU A 1 761 ? 36.188 19.703 11.133 1 95.5 761 LEU A CA 1
ATOM 6050 C C . LEU A 1 761 ? 36.781 18.391 11.664 1 95.5 761 LEU A C 1
ATOM 6052 O O . LEU A 1 761 ? 37.969 18.109 11.469 1 95.5 761 LEU A O 1
ATOM 6056 N N . HIS A 1 762 ? 35.906 17.594 12.281 1 95.25 762 HIS A N 1
ATOM 6057 C CA . HIS A 1 762 ? 36.375 16.297 12.773 1 95.25 762 HIS A CA 1
ATOM 6058 C C . HIS A 1 762 ? 36.875 15.43 11.641 1 95.25 762 HIS A C 1
ATOM 6060 O O . HIS A 1 762 ? 37.938 14.812 11.758 1 95.25 762 HIS A O 1
ATOM 6066 N N . LEU A 1 763 ? 36.125 15.391 10.602 1 96.56 763 LEU A N 1
ATOM 6067 C CA . LEU A 1 763 ? 36.469 14.523 9.484 1 96.56 763 LEU A CA 1
ATOM 6068 C C . LEU A 1 763 ? 37.812 14.922 8.867 1 96.56 763 LEU A C 1
ATOM 6070 O O . LEU A 1 763 ? 38.656 14.078 8.656 1 96.56 763 LEU A O 1
ATOM 6074 N N . ILE A 1 764 ? 38 16.203 8.609 1 97.19 764 ILE A N 1
ATOM 6075 C CA . ILE A 1 764 ? 39.219 16.703 7.992 1 97.19 764 ILE A CA 1
ATOM 6076 C C . ILE A 1 764 ? 40.406 16.484 8.93 1 97.19 764 ILE A C 1
ATOM 6078 O O . ILE A 1 764 ? 41.469 16.062 8.492 1 97.19 764 ILE A O 1
ATOM 6082 N N . HIS A 1 765 ? 40.219 16.719 10.242 1 97.5 765 HIS A N 1
ATOM 6083 C CA . HIS A 1 765 ? 41.25 16.5 11.219 1 97.5 765 HIS A CA 1
ATOM 6084 C C . HIS A 1 765 ? 41.688 15.031 11.266 1 97.5 765 HIS A C 1
ATOM 6086 O O . HIS A 1 765 ? 42.875 14.719 11.289 1 97.5 765 HIS A O 1
ATOM 6092 N N . ASN A 1 766 ? 40.719 14.133 11.266 1 97.12 766 ASN A N 1
ATOM 6093 C CA . ASN A 1 766 ? 40.969 12.695 11.289 1 97.12 766 ASN A CA 1
ATOM 6094 C C . ASN A 1 766 ? 41.719 12.242 10.055 1 97.12 766 ASN A C 1
ATOM 6096 O O . ASN A 1 766 ? 42.719 11.492 10.172 1 97.12 766 ASN A O 1
ATOM 6100 N N . LEU A 1 767 ? 41.344 12.734 8.914 1 96.62 767 LEU A N 1
ATOM 6101 C CA . LEU A 1 767 ? 41.938 12.297 7.656 1 96.62 767 LEU A CA 1
ATOM 6102 C C . LEU A 1 767 ? 43.375 12.828 7.496 1 96.62 767 LEU A C 1
ATOM 6104 O O . LEU A 1 767 ? 44.219 12.188 6.867 1 96.62 767 LEU A O 1
ATOM 6108 N N . ASN A 1 768 ? 43.594 13.977 8.117 1 95.81 768 ASN A N 1
ATOM 6109 C CA . ASN A 1 768 ? 44.906 14.617 7.887 1 95.81 768 ASN A CA 1
ATOM 6110 C C . ASN A 1 768 ? 45.906 14.25 8.969 1 95.81 768 ASN A C 1
ATOM 6112 O O . ASN A 1 768 ? 47.094 14.086 8.68 1 95.81 768 ASN A O 1
ATOM 6116 N N . HIS A 1 769 ? 45.406 14.18 10.273 1 96.56 769 HIS A N 1
ATOM 6117 C CA . HIS A 1 769 ? 46.406 14.125 11.336 1 96.56 769 HIS A CA 1
ATOM 6118 C C . HIS A 1 769 ? 46.094 13.008 12.328 1 96.56 769 HIS A C 1
ATOM 6120 O O . HIS A 1 769 ? 47.031 12.383 12.859 1 96.56 769 HIS A O 1
ATOM 6126 N N . VAL A 1 770 ? 44.938 12.711 12.594 1 96.81 770 VAL A N 1
ATOM 6127 C CA . VAL A 1 770 ? 44.531 11.906 13.75 1 96.81 770 VAL A CA 1
ATOM 6128 C C . VAL A 1 770 ? 44.625 10.422 13.406 1 96.81 770 VAL A C 1
ATOM 6130 O O . VAL A 1 770 ? 45.219 9.641 14.148 1 96.81 770 VAL A O 1
ATOM 6133 N N . TRP A 1 771 ? 44.062 10 12.297 1 97.19 771 TRP A N 1
ATOM 6134 C CA . TRP A 1 771 ? 44.094 8.602 11.891 1 97.19 771 TRP A CA 1
ATOM 6135 C C . TRP A 1 771 ? 45.438 8.242 11.281 1 97.19 771 TRP A C 1
ATOM 6137 O O . TRP A 1 771 ? 46 9.008 10.484 1 97.19 771 TRP A O 1
ATOM 6147 N N . PRO A 1 772 ? 45.969 7.078 11.688 1 96.69 772 PRO A N 1
ATOM 6148 C CA . PRO A 1 772 ? 47.125 6.594 10.953 1 96.69 772 PRO A CA 1
ATOM 6149 C C . PRO A 1 772 ? 46.844 6.316 9.484 1 96.69 772 PRO A C 1
ATOM 6151 O O . PRO A 1 772 ? 45.656 6.18 9.102 1 96.69 772 PRO A O 1
ATOM 6154 N N . GLU A 1 773 ? 47.812 6.211 8.688 1 95.38 773 GLU A N 1
ATOM 6155 C CA . GLU A 1 773 ? 47.656 6.105 7.234 1 95.38 773 GLU A CA 1
ATOM 6156 C C . GLU A 1 773 ? 46.812 4.891 6.848 1 95.38 773 GLU A C 1
ATOM 6158 O O . GLU A 1 773 ? 46.031 4.953 5.914 1 95.38 773 GLU A O 1
ATOM 6163 N N . GLU A 1 774 ? 47.031 3.795 7.555 1 96.19 774 GLU A N 1
ATOM 6164 C CA . GLU A 1 774 ? 46.312 2.572 7.238 1 96.19 774 GLU A CA 1
ATOM 6165 C C . GLU A 1 774 ? 44.812 2.748 7.465 1 96.19 774 GLU A C 1
ATOM 6167 O O . GLU A 1 774 ? 44 2.34 6.633 1 96.19 774 GLU A O 1
ATOM 6172 N N . ILE A 1 775 ? 44.438 3.35 8.57 1 97.12 775 ILE A N 1
ATOM 6173 C CA . ILE A 1 775 ? 43.062 3.561 8.914 1 97.12 775 ILE A CA 1
ATOM 6174 C C . ILE A 1 775 ? 42.438 4.566 7.949 1 97.12 775 ILE A C 1
ATOM 6176 O O . ILE A 1 775 ? 41.281 4.387 7.496 1 97.12 775 ILE A O 1
ATOM 6180 N N . ARG A 1 776 ? 43.156 5.609 7.633 1 97.31 776 ARG A N 1
ATOM 6181 C CA . ARG A 1 776 ? 42.688 6.602 6.66 1 97.31 776 ARG A CA 1
ATOM 6182 C C . ARG A 1 776 ? 42.344 5.945 5.324 1 97.31 776 ARG A C 1
ATOM 6184 O O . ARG A 1 776 ? 41.281 6.207 4.75 1 97.31 776 ARG A O 1
ATOM 6191 N N . ASN A 1 777 ? 43.219 5.109 4.906 1 96.88 777 ASN A N 1
ATOM 6192 C CA . ASN A 1 777 ? 43.031 4.434 3.629 1 96.88 777 ASN A CA 1
ATOM 6193 C C . ASN A 1 777 ? 41.812 3.527 3.654 1 96.88 777 ASN A C 1
ATOM 6195 O O . ASN A 1 777 ? 41.062 3.455 2.676 1 96.88 777 ASN A O 1
ATOM 6199 N N . ILE A 1 778 ? 41.625 2.844 4.746 1 97.56 778 ILE A N 1
ATOM 6200 C CA . ILE A 1 778 ? 40.469 1.953 4.883 1 97.56 778 ILE A CA 1
ATOM 6201 C C . ILE A 1 778 ? 39.188 2.764 4.824 1 97.56 778 ILE A C 1
ATOM 6203 O O . ILE A 1 778 ? 38.25 2.387 4.125 1 97.56 778 ILE A O 1
ATOM 6207 N N . VAL A 1 779 ? 39.125 3.877 5.48 1 97.88 779 VAL A N 1
ATOM 6208 C CA . VAL A 1 779 ? 37.938 4.699 5.512 1 97.88 779 VAL A CA 1
ATOM 6209 C C . VAL A 1 779 ? 37.656 5.25 4.117 1 97.88 779 VAL A C 1
ATOM 6211 O O . VAL A 1 779 ? 36.5 5.172 3.631 1 97.88 779 VAL A O 1
ATOM 6214 N N . LEU A 1 780 ? 38.656 5.73 3.396 1 97.69 780 LEU A N 1
ATOM 6215 C CA . LEU A 1 780 ? 38.5 6.34 2.08 1 97.69 780 LEU A CA 1
ATOM 6216 C C . LEU A 1 780 ? 38.031 5.305 1.057 1 97.69 780 LEU A C 1
ATOM 6218 O O . LEU A 1 780 ? 37.344 5.641 0.089 1 97.69 780 LEU A O 1
ATOM 6222 N N . LYS A 1 781 ? 38.312 4.07 1.332 1 97.56 781 LYS A N 1
ATOM 6223 C CA . LYS A 1 781 ? 37.969 3.021 0.375 1 97.56 781 LYS A CA 1
ATOM 6224 C C . LYS A 1 781 ? 36.625 2.385 0.704 1 97.56 781 LYS A C 1
ATOM 6226 O O . LYS A 1 781 ? 36.062 1.656 -0.115 1 97.56 781 LYS A O 1
ATOM 6231 N N . ASN A 1 782 ? 36.062 2.701 1.913 1 97.88 782 ASN A N 1
ATOM 6232 C CA . ASN A 1 782 ? 34.906 1.89 2.326 1 97.88 782 ASN A CA 1
ATOM 6233 C C . ASN A 1 782 ? 33.719 2.756 2.727 1 97.88 782 ASN A C 1
ATOM 6235 O O . ASN A 1 782 ? 32.656 2.24 3.014 1 97.88 782 ASN A O 1
ATOM 6239 N N . TRP A 1 783 ? 33.844 4.094 2.74 1 97.88 783 TRP A N 1
ATOM 6240 C CA . TRP A 1 783 ? 32.688 4.918 3.115 1 97.88 783 TRP A CA 1
ATOM 6241 C C . TRP A 1 783 ? 31.719 5.055 1.952 1 97.88 783 TRP A C 1
ATOM 6243 O O . TRP A 1 783 ? 30.609 5.566 2.123 1 97.88 783 TRP A O 1
ATOM 6253 N N . LEU A 1 784 ? 32.125 4.57 0.761 1 97.88 784 LEU A N 1
ATOM 6254 C CA . LEU A 1 784 ? 31.25 4.352 -0.395 1 97.88 784 LEU A CA 1
ATOM 6255 C C . LEU A 1 784 ? 31.109 2.863 -0.688 1 97.88 784 LEU A C 1
ATOM 6257 O O . LEU A 1 784 ? 32.062 2.1 -0.545 1 97.88 784 LEU A O 1
ATOM 6261 N N . VAL A 1 785 ? 29.859 2.475 -1.038 1 97.38 785 VAL A N 1
ATOM 6262 C CA . VAL A 1 785 ? 29.594 1.067 -1.313 1 97.38 785 VAL A CA 1
ATOM 6263 C C . VAL A 1 785 ? 28.984 0.918 -2.707 1 97.38 785 VAL A C 1
ATOM 6265 O O . VAL A 1 785 ? 28.438 1.876 -3.258 1 97.38 785 VAL A O 1
ATOM 6268 N N . ASN A 1 786 ? 29.156 -0.222 -3.314 1 96.81 786 ASN A N 1
ATOM 6269 C CA . ASN A 1 786 ? 28.625 -0.539 -4.641 1 96.81 786 ASN A CA 1
ATOM 6270 C C . ASN A 1 786 ? 27.922 -1.889 -4.656 1 96.81 786 ASN A C 1
ATOM 6272 O O . ASN A 1 786 ? 28.516 -2.902 -5.035 1 96.81 786 ASN A O 1
ATOM 6276 N N . PRO A 1 787 ? 26.625 -1.888 -4.34 1 92.44 787 PRO A N 1
ATOM 6277 C CA . PRO A 1 787 ? 25.906 -3.154 -4.262 1 92.44 787 PRO A CA 1
ATOM 6278 C C . PRO A 1 787 ? 25.734 -3.828 -5.621 1 92.44 787 PRO A C 1
ATOM 6280 O O . PRO A 1 787 ? 25.5 -5.035 -5.691 1 92.44 787 PRO A O 1
ATOM 6283 N N . SER A 1 788 ? 25.875 -3.119 -6.723 1 88.38 788 SER A N 1
ATOM 6284 C CA . SER A 1 788 ? 25.672 -3.678 -8.055 1 88.38 788 SER A CA 1
ATOM 6285 C C . SER A 1 788 ? 26.953 -4.281 -8.609 1 88.38 788 SER A C 1
ATOM 6287 O O . SER A 1 788 ? 26.906 -5.18 -9.453 1 88.38 788 SER A O 1
ATOM 6289 N N . GLY A 1 789 ? 28.031 -3.709 -8.234 1 92.12 789 GLY A N 1
ATOM 6290 C CA . GLY A 1 789 ? 29.328 -4.137 -8.766 1 92.12 789 GLY A CA 1
ATOM 6291 C C . GLY A 1 789 ? 29.625 -3.539 -10.125 1 92.12 789 GLY A C 1
ATOM 6292 O O . GLY A 1 789 ? 30.625 -3.902 -10.758 1 92.12 789 GLY A O 1
ATOM 6293 N N . LEU A 1 790 ? 28.797 -2.621 -10.555 1 92.19 790 LEU A N 1
ATOM 6294 C CA . LEU A 1 790 ? 28.984 -1.991 -11.859 1 92.19 790 LEU A CA 1
ATOM 6295 C C . LEU A 1 790 ? 29.672 -0.639 -11.719 1 92.19 790 LEU A C 1
ATOM 6297 O O . LEU A 1 790 ? 29.609 -0.018 -10.656 1 92.19 790 LEU A O 1
ATOM 6301 N N . PRO A 1 791 ? 30.297 -0.236 -12.742 1 92.56 791 PRO A N 1
ATOM 6302 C CA . PRO A 1 791 ? 30.953 1.073 -12.68 1 92.56 791 PRO A CA 1
ATOM 6303 C C . PRO A 1 791 ? 29.953 2.225 -12.562 1 92.56 791 PRO A C 1
ATOM 6305 O O . PRO A 1 791 ? 28.875 2.172 -13.148 1 92.56 791 PRO A O 1
ATOM 6308 N N . ASN A 1 792 ? 30.344 3.242 -11.82 1 92.56 792 ASN A N 1
ATOM 6309 C CA . ASN A 1 792 ? 29.562 4.469 -11.641 1 92.56 792 ASN A CA 1
ATOM 6310 C C . ASN A 1 792 ? 28.234 4.203 -10.938 1 92.56 792 ASN A C 1
ATOM 6312 O O . ASN A 1 792 ? 27.203 4.762 -11.312 1 92.56 792 ASN A O 1
ATOM 6316 N N . ARG A 1 793 ? 28.328 3.271 -10.055 1 94.44 793 ARG A N 1
ATOM 6317 C CA . ARG A 1 793 ? 27.125 2.941 -9.289 1 94.44 793 ARG A CA 1
ATOM 6318 C C . ARG A 1 793 ? 27.422 2.916 -7.793 1 94.44 793 ARG A C 1
ATOM 6320 O O . ARG A 1 793 ? 26.719 2.246 -7.031 1 94.44 793 ARG A O 1
ATOM 6327 N N . ASN A 1 794 ? 28.484 3.611 -7.43 1 96.75 794 ASN A N 1
ATOM 6328 C CA . ASN A 1 794 ? 28.766 3.73 -6.008 1 96.75 794 ASN A CA 1
ATOM 6329 C C . ASN A 1 794 ? 27.766 4.633 -5.301 1 96.75 794 ASN A C 1
ATOM 6331 O O . ASN A 1 794 ? 27.25 5.582 -5.898 1 96.75 794 ASN A O 1
ATOM 6335 N N . ILE A 1 795 ? 27.469 4.289 -4.09 1 96.81 795 ILE A N 1
ATOM 6336 C CA . ILE A 1 795 ? 26.578 5.105 -3.268 1 96.81 795 ILE A CA 1
ATOM 6337 C C . ILE A 1 795 ? 27.172 5.27 -1.872 1 96.81 795 ILE A C 1
ATOM 6339 O O . ILE A 1 795 ? 28.109 4.551 -1.498 1 96.81 795 ILE A O 1
ATOM 6343 N N . GLU A 1 796 ? 26.703 6.203 -1.188 1 97.12 796 GLU A N 1
ATOM 6344 C CA . GLU A 1 796 ? 27.125 6.426 0.192 1 97.12 796 GLU A CA 1
ATOM 6345 C C . GLU A 1 796 ? 26.672 5.289 1.101 1 97.12 796 GLU A C 1
ATOM 6347 O O . GLU A 1 796 ? 25.562 4.773 0.939 1 97.12 796 GLU A O 1
ATOM 6352 N N . MET A 1 797 ? 27.453 4.961 2.02 1 96.31 797 MET A N 1
ATOM 6353 C CA . MET A 1 797 ? 27.156 3.852 2.922 1 96.31 797 MET A CA 1
ATOM 6354 C C . MET A 1 797 ? 25.859 4.09 3.672 1 96.31 797 MET A C 1
ATOM 6356 O O . MET A 1 797 ? 25.078 3.162 3.873 1 96.31 797 MET A O 1
ATOM 6360 N N . ASP A 1 798 ? 25.641 5.293 4.164 1 95.06 798 ASP A N 1
ATOM 6361 C CA . ASP A 1 798 ? 24.422 5.582 4.922 1 95.06 798 ASP A CA 1
ATOM 6362 C C . ASP A 1 798 ? 23.203 5.617 4.008 1 95.06 798 ASP A C 1
ATOM 6364 O O . ASP A 1 798 ? 22.078 5.402 4.461 1 95.06 798 ASP A O 1
ATOM 6368 N N . LEU A 1 799 ? 23.344 5.914 2.721 1 95.5 799 LEU A N 1
ATOM 6369 C CA . LEU A 1 799 ? 22.25 5.773 1.776 1 95.5 799 LEU A CA 1
ATOM 6370 C C . LEU A 1 799 ? 21.844 4.309 1.618 1 95.5 799 LEU A C 1
ATOM 6372 O O . LEU A 1 799 ? 20.656 3.994 1.501 1 95.5 799 LEU A O 1
ATOM 6376 N N . ALA A 1 800 ? 22.844 3.5 1.544 1 95.25 800 ALA A N 1
ATOM 6377 C CA . ALA A 1 800 ? 22.547 2.07 1.476 1 95.25 800 ALA A CA 1
ATOM 6378 C C . ALA A 1 800 ? 21.672 1.635 2.643 1 95.25 800 ALA A C 1
ATOM 6380 O O . ALA A 1 800 ? 20.734 0.859 2.461 1 95.25 800 ALA A O 1
ATOM 6381 N N . GLN A 1 801 ? 22 2.137 3.801 1 95.5 801 GLN A N 1
ATOM 6382 C CA . GLN A 1 801 ? 21.203 1.793 4.973 1 95.5 801 GLN A CA 1
ATOM 6383 C C . GLN A 1 801 ? 19.781 2.35 4.859 1 95.5 801 GLN A C 1
ATOM 6385 O O . GLN A 1 801 ? 18.812 1.68 5.227 1 95.5 801 GLN A O 1
ATOM 6390 N N . GLU A 1 802 ? 19.703 3.592 4.379 1 93.81 802 GLU A N 1
ATOM 6391 C CA . GLU A 1 802 ? 18.391 4.188 4.18 1 93.81 802 GLU A CA 1
ATOM 6392 C C . GLU A 1 802 ? 17.562 3.377 3.191 1 93.81 802 GLU A C 1
ATOM 6394 O O . GLU A 1 802 ? 16.359 3.207 3.377 1 93.81 802 GLU A O 1
ATOM 6399 N N . HIS A 1 803 ? 18.219 2.996 2.193 1 92.62 803 HIS A N 1
ATOM 6400 C CA . HIS A 1 803 ? 17.562 2.145 1.204 1 92.62 803 HIS A CA 1
ATOM 6401 C C . HIS A 1 803 ? 17.062 0.853 1.837 1 92.62 803 HIS A C 1
ATOM 6403 O O . HIS A 1 803 ? 15.93 0.436 1.585 1 92.62 803 HIS A O 1
ATOM 6409 N N . LEU A 1 804 ? 17.859 0.24 2.57 1 93.94 804 LEU A N 1
ATOM 6410 C CA . LEU A 1 804 ? 17.484 -1.006 3.23 1 93.94 804 LEU A CA 1
ATOM 6411 C C . LEU A 1 804 ? 16.344 -0.772 4.23 1 93.94 804 LEU A C 1
ATOM 6413 O O . LEU A 1 804 ? 15.461 -1.612 4.371 1 93.94 804 LEU A O 1
ATOM 6417 N N . ASN A 1 805 ? 16.422 0.37 4.938 1 91.88 805 ASN A N 1
ATOM 6418 C CA . ASN A 1 805 ? 15.336 0.72 5.844 1 91.88 805 ASN A CA 1
ATOM 6419 C C . ASN A 1 805 ? 14 0.79 5.109 1 91.88 805 ASN A C 1
ATOM 6421 O O . ASN A 1 805 ? 12.984 0.329 5.621 1 91.88 805 ASN A O 1
ATOM 6425 N N . PHE A 1 806 ? 14.086 1.349 3.992 1 87.12 806 PHE A N 1
ATOM 6426 C CA . PHE A 1 806 ? 12.883 1.444 3.184 1 87.12 806 PHE A CA 1
ATOM 6427 C C . PHE A 1 806 ? 12.367 0.059 2.811 1 87.12 806 PHE A C 1
ATOM 6429 O O . PHE A 1 806 ? 11.172 -0.214 2.914 1 87.12 806 PHE A O 1
ATOM 6436 N N . LYS A 1 807 ? 13.258 -0.72 2.412 1 86.19 807 LYS A N 1
ATOM 6437 C CA . LYS A 1 807 ? 12.883 -2.076 2.025 1 86.19 807 LYS A CA 1
ATOM 6438 C C . LYS A 1 807 ? 12.32 -2.85 3.215 1 86.19 807 LYS A C 1
ATOM 6440 O O . LYS A 1 807 ? 11.391 -3.641 3.062 1 86.19 807 LYS A O 1
ATOM 6445 N N . ILE A 1 808 ? 12.898 -2.693 4.34 1 88.38 808 ILE A N 1
ATOM 6446 C CA . ILE A 1 808 ? 12.438 -3.355 5.559 1 88.38 808 ILE A CA 1
ATOM 6447 C C . ILE A 1 808 ? 11.016 -2.92 5.875 1 88.38 808 ILE A C 1
ATOM 6449 O O . ILE A 1 808 ? 10.164 -3.75 6.203 1 88.38 808 ILE A O 1
ATOM 6453 N N . LYS A 1 809 ? 10.797 -1.679 5.711 1 81 809 LYS A N 1
ATOM 6454 C CA . LYS A 1 809 ? 9.461 -1.158 5.984 1 81 809 LYS A CA 1
ATOM 6455 C C . LYS A 1 809 ? 8.438 -1.759 5.031 1 81 809 LYS A C 1
ATOM 6457 O O . LYS A 1 809 ? 7.32 -2.092 5.441 1 81 809 LYS A O 1
ATOM 6462 N N . ILE A 1 810 ? 8.812 -1.861 3.822 1 73.81 810 ILE A N 1
ATOM 6463 C CA . ILE A 1 810 ? 7.914 -2.438 2.824 1 73.81 810 ILE A CA 1
ATOM 6464 C C . ILE A 1 810 ? 7.617 -3.893 3.178 1 73.81 810 ILE A C 1
ATOM 6466 O O . ILE A 1 810 ? 6.465 -4.328 3.117 1 73.81 810 ILE A O 1
ATOM 6470 N N . SER A 1 811 ? 8.656 -4.574 3.504 1 75.62 811 SER A N 1
ATOM 6471 C CA . SER A 1 811 ? 8.492 -5.98 3.848 1 75.62 811 SER A CA 1
ATOM 6472 C C . SER A 1 811 ? 7.656 -6.148 5.109 1 75.62 811 SER A C 1
ATOM 6474 O O . SER A 1 811 ? 6.902 -7.117 5.242 1 75.62 811 SER A O 1
ATOM 6476 N N . TYR A 1 812 ? 7.848 -5.227 5.945 1 73.19 812 TYR A N 1
ATOM 6477 C CA . TYR A 1 812 ? 7.094 -5.242 7.199 1 73.19 812 TYR A CA 1
ATOM 6478 C C . TYR A 1 812 ? 5.605 -5.043 6.941 1 73.19 812 TYR A C 1
ATOM 6480 O O . TYR A 1 812 ? 4.77 -5.711 7.559 1 73.19 812 TYR A O 1
ATOM 6488 N N . LYS A 1 813 ? 5.285 -4.129 6.102 1 63.09 813 LYS A N 1
ATOM 6489 C CA . LYS A 1 813 ? 3.895 -3.809 5.797 1 63.09 813 LYS A CA 1
ATOM 6490 C C . LYS A 1 813 ? 3.188 -4.992 5.141 1 63.09 813 LYS A C 1
ATOM 6492 O O . LYS A 1 813 ? 1.968 -5.133 5.25 1 63.09 813 LYS A O 1
ATOM 6497 N N . ALA A 1 814 ? 3.934 -5.812 4.523 1 58.66 814 ALA A N 1
ATOM 6498 C CA . ALA A 1 814 ? 3.359 -6.961 3.832 1 58.66 814 ALA A CA 1
ATOM 6499 C C . ALA A 1 814 ? 2.734 -7.941 4.82 1 58.66 814 ALA A C 1
ATOM 6501 O O . ALA A 1 814 ? 1.822 -8.695 4.469 1 58.66 814 ALA A O 1
ATOM 6502 N N . ARG A 1 815 ? 3.322 -8.023 6.039 1 58.84 815 ARG A N 1
ATOM 6503 C CA . ARG A 1 815 ? 2.795 -8.977 7.016 1 58.84 815 ARG A CA 1
ATOM 6504 C C . ARG A 1 815 ? 1.433 -8.523 7.535 1 58.84 815 ARG A C 1
ATOM 6506 O O . ARG A 1 815 ? 0.636 -9.344 7.996 1 58.84 815 ARG A O 1
ATOM 6513 N N . GLY A 1 816 ? 0.904 -7.262 7.219 1 51.38 816 GLY A N 1
ATOM 6514 C CA . GLY A 1 816 ? -0.403 -6.805 7.664 1 51.38 816 GLY A CA 1
ATOM 6515 C C . GLY A 1 816 ? -0.427 -6.387 9.117 1 51.38 816 GLY A C 1
ATOM 6516 O O . GLY A 1 816 ? 0.534 -5.797 9.617 1 51.38 816 GLY A O 1
ATOM 6517 N N . SER A 1 817 ? -1.442 -6.824 10.141 1 48.97 817 SER A N 1
ATOM 6518 C CA . SER A 1 817 ? -1.922 -6.367 11.445 1 48.97 817 SER A CA 1
ATOM 6519 C C . SER A 1 817 ? -0.937 -6.719 12.547 1 48.97 817 SER A C 1
ATOM 6521 O O . SER A 1 817 ? -0.9 -6.059 13.594 1 48.97 817 SER A O 1
ATOM 6523 N N . ASN A 1 818 ? -0.074 -7.824 12.508 1 50.56 818 ASN A N 1
ATOM 6524 C CA . ASN A 1 818 ? 0.711 -8.18 13.68 1 50.56 818 ASN A CA 1
ATOM 6525 C C . ASN A 1 818 ? 2.141 -7.656 13.578 1 50.56 818 ASN A C 1
ATOM 6527 O O . ASN A 1 818 ? 3.098 -8.422 13.688 1 50.56 818 ASN A O 1
ATOM 6531 N N . ALA A 1 819 ? 2.264 -6.371 13.32 1 59.16 819 ALA A N 1
ATOM 6532 C CA . ALA A 1 819 ? 3.553 -5.691 13.203 1 59.16 819 ALA A CA 1
ATOM 6533 C C . ALA A 1 819 ? 4.242 -5.582 14.555 1 59.16 819 ALA A C 1
ATOM 6535 O O . ALA A 1 819 ? 3.73 -4.922 15.469 1 59.16 819 ALA A O 1
ATOM 6536 N N . SER A 1 820 ? 5.055 -6.699 14.969 1 72.81 820 SER A N 1
ATOM 6537 C CA . SER A 1 820 ? 5.828 -6.656 16.203 1 72.81 820 SER A CA 1
ATOM 6538 C C . SER A 1 820 ? 7.312 -6.465 15.914 1 72.81 820 SER A C 1
ATOM 6540 O O . SER A 1 820 ? 7.77 -6.684 14.789 1 72.81 820 SER A O 1
ATOM 6542 N N . TRP A 1 821 ? 8.031 -5.895 16.781 1 82.19 821 TRP A N 1
ATOM 6543 C CA . TRP A 1 821 ? 9.477 -5.754 16.688 1 82.19 821 TRP A CA 1
ATOM 6544 C C . TRP A 1 821 ? 10.141 -7.113 16.484 1 82.19 821 TRP A C 1
ATOM 6546 O O . TRP A 1 821 ? 11.172 -7.215 15.805 1 82.19 821 TRP A O 1
ATOM 6556 N N . GLU A 1 822 ? 9.5 -8.109 17.031 1 81.38 822 GLU A N 1
ATOM 6557 C CA . GLU A 1 822 ? 10.023 -9.453 16.844 1 81.38 822 GLU A CA 1
ATOM 6558 C C . GLU A 1 822 ? 10.008 -9.852 15.375 1 81.38 822 GLU A C 1
ATOM 6560 O O . GLU A 1 822 ? 10.945 -10.477 14.883 1 81.38 822 GLU A O 1
ATOM 6565 N N . TRP A 1 823 ? 8.969 -9.484 14.812 1 85.12 823 TRP A N 1
ATOM 6566 C CA . TRP A 1 823 ? 8.891 -9.781 13.383 1 85.12 823 TRP A CA 1
ATOM 6567 C C . TRP A 1 823 ? 9.922 -8.984 12.602 1 85.12 823 TRP A C 1
ATOM 6569 O O . TRP A 1 823 ? 10.531 -9.5 11.664 1 85.12 823 TRP A O 1
ATOM 6579 N N . LEU A 1 824 ? 10.141 -7.766 13.008 1 87.5 824 LEU A N 1
ATOM 6580 C CA . LEU A 1 824 ? 11.141 -6.926 12.359 1 87.5 824 LEU A CA 1
ATOM 6581 C C . LEU A 1 824 ? 12.531 -7.523 12.508 1 87.5 824 LEU A C 1
ATOM 6583 O O . LEU A 1 824 ? 13.352 -7.445 11.586 1 87.5 824 LEU A O 1
ATOM 6587 N N . GLU A 1 825 ? 12.781 -8.078 13.633 1 91.5 825 GLU A N 1
ATOM 6588 C CA . GLU A 1 825 ? 14.055 -8.75 13.883 1 91.5 825 GLU A CA 1
ATOM 6589 C C . GLU A 1 825 ? 14.266 -9.906 12.914 1 91.5 825 GLU A C 1
ATOM 6591 O O . GLU A 1 825 ? 15.391 -10.172 12.492 1 91.5 825 GLU A O 1
ATOM 6596 N N . THR A 1 826 ? 13.203 -10.492 12.555 1 90.88 826 THR A N 1
ATOM 6597 C CA . THR A 1 826 ? 13.281 -11.664 11.695 1 90.88 826 THR A CA 1
ATOM 6598 C C . THR A 1 826 ? 13.422 -11.25 10.234 1 90.88 826 THR A C 1
ATOM 6600 O O . THR A 1 826 ? 14.211 -11.844 9.484 1 90.88 826 THR A O 1
ATOM 6603 N N . ILE A 1 827 ? 12.742 -10.258 9.836 1 91.44 827 ILE A N 1
ATOM 6604 C CA . ILE A 1 827 ? 12.633 -9.953 8.414 1 91.44 827 ILE A CA 1
ATOM 6605 C C . ILE A 1 827 ? 13.812 -9.086 7.977 1 91.44 827 ILE A C 1
ATOM 6607 O O . ILE A 1 827 ? 14.258 -9.164 6.828 1 91.44 827 ILE A O 1
ATOM 6611 N N . SER A 1 828 ? 14.383 -8.266 8.797 1 94.94 828 SER A N 1
ATOM 6612 C CA . SER A 1 828 ? 15.414 -7.297 8.445 1 94.94 828 SER A CA 1
ATOM 6613 C C . SER A 1 828 ? 16.609 -7.977 7.797 1 94.94 828 SER A C 1
ATOM 6615 O O . SER A 1 828 ? 17.062 -7.562 6.727 1 94.94 828 SER A O 1
ATOM 6617 N N . PRO A 1 829 ? 17.078 -9.055 8.375 1 96.69 829 PRO A N 1
ATOM 6618 C CA . PRO A 1 829 ? 18.25 -9.695 7.766 1 96.69 829 PRO A CA 1
ATOM 6619 C C . PRO A 1 829 ? 17.953 -10.297 6.395 1 96.69 829 PRO A C 1
ATOM 6621 O O . PRO A 1 829 ? 18.875 -10.578 5.625 1 96.69 829 PRO A O 1
ATOM 6624 N N . CYS A 1 830 ? 16.688 -10.484 6.059 1 95.38 830 CYS A N 1
ATOM 6625 C CA . CYS A 1 830 ? 16.312 -11.234 4.863 1 95.38 830 CYS A CA 1
ATOM 6626 C C . CYS A 1 830 ? 16.094 -10.297 3.68 1 95.38 830 CYS A C 1
ATOM 6628 O O . CYS A 1 830 ? 15.969 -10.75 2.541 1 95.38 830 CYS A O 1
ATOM 6630 N N . VAL A 1 831 ? 16.109 -9.047 3.828 1 93.44 831 VAL A N 1
ATOM 6631 C CA . VAL A 1 831 ? 15.602 -8.102 2.84 1 93.44 831 VAL A CA 1
ATOM 6632 C C . VAL A 1 831 ? 16.469 -8.148 1.586 1 93.44 831 VAL A C 1
ATOM 6634 O O . VAL A 1 831 ? 15.961 -8.047 0.467 1 93.44 831 VAL A O 1
ATOM 6637 N N . VAL A 1 832 ? 17.781 -8.266 1.676 1 94.31 832 VAL A N 1
ATOM 6638 C CA . VAL A 1 832 ? 18.672 -8.266 0.526 1 94.31 832 VAL A CA 1
ATOM 6639 C C . VAL A 1 832 ? 18.453 -9.523 -0.306 1 94.31 832 VAL A C 1
ATOM 6641 O O . VAL A 1 832 ? 18.297 -9.453 -1.527 1 94.31 832 VAL A O 1
ATOM 6644 N N . VAL A 1 833 ? 18.359 -10.648 0.376 1 94.19 833 VAL A N 1
ATOM 6645 C CA . VAL A 1 833 ? 18.219 -11.922 -0.324 1 94.19 833 VAL A CA 1
ATOM 6646 C C . VAL A 1 833 ? 16.828 -11.992 -0.969 1 94.19 833 VAL A C 1
ATOM 6648 O O . VAL A 1 833 ? 16.688 -12.539 -2.064 1 94.19 833 VAL A O 1
ATOM 6651 N N . LEU A 1 834 ? 15.836 -11.555 -0.292 1 92.5 834 LEU A N 1
ATOM 6652 C CA . LEU A 1 834 ? 14.492 -11.523 -0.857 1 92.5 834 LEU A CA 1
ATOM 6653 C C . LEU A 1 834 ? 14.438 -10.633 -2.094 1 92.5 834 LEU A C 1
ATOM 6655 O O . LEU A 1 834 ? 13.766 -10.961 -3.074 1 92.5 834 LEU A O 1
ATOM 6659 N N . GLY A 1 835 ? 15.164 -9.531 -2.014 1 89.25 835 GLY A N 1
ATOM 6660 C CA . GLY A 1 835 ? 15.273 -8.672 -3.186 1 89.25 835 GLY A CA 1
ATOM 6661 C C . GLY A 1 835 ? 15.945 -9.359 -4.359 1 89.25 835 GLY A C 1
ATOM 6662 O O . GLY A 1 835 ? 15.516 -9.203 -5.504 1 89.25 835 GLY A O 1
ATOM 6663 N N . ASP A 1 836 ? 16.938 -10.102 -4.078 1 89.56 836 ASP A N 1
ATOM 6664 C CA . ASP A 1 836 ? 17.656 -10.844 -5.113 1 89.56 836 ASP A CA 1
ATOM 6665 C C . ASP A 1 836 ? 16.75 -11.898 -5.75 1 89.56 836 ASP A C 1
ATOM 6667 O O . ASP A 1 836 ? 16.781 -12.102 -6.965 1 89.56 836 ASP A O 1
ATOM 6671 N N . LEU A 1 837 ? 16.062 -12.57 -4.871 1 91.31 837 LEU A N 1
ATOM 6672 C CA . LEU A 1 837 ? 15.133 -13.57 -5.371 1 91.31 837 LEU A CA 1
ATOM 6673 C C . LEU A 1 837 ? 14.102 -12.945 -6.305 1 91.31 837 LEU A C 1
ATOM 6675 O O . LEU A 1 837 ? 13.828 -13.477 -7.383 1 91.31 837 LEU A O 1
ATOM 6679 N N . GLN A 1 838 ? 13.562 -11.867 -5.914 1 88.19 838 GLN A N 1
ATOM 6680 C CA . GLN A 1 838 ? 12.594 -11.141 -6.734 1 88.19 838 GLN A CA 1
ATOM 6681 C C . GLN A 1 838 ? 13.188 -10.773 -8.086 1 88.19 838 GLN A C 1
ATOM 6683 O O . GLN A 1 838 ? 12.57 -11.008 -9.133 1 88.19 838 GLN A O 1
ATOM 6688 N N . LYS A 1 839 ? 14.352 -10.25 -8.102 1 84.25 839 LYS A N 1
ATOM 6689 C CA . LYS A 1 839 ? 15.016 -9.844 -9.336 1 84.25 839 LYS A CA 1
ATOM 6690 C C . LYS A 1 839 ? 15.273 -11.039 -10.242 1 84.25 839 LYS A C 1
ATOM 6692 O O . LYS A 1 839 ? 15.023 -10.977 -11.453 1 84.25 839 LYS A O 1
ATOM 6697 N N . THR A 1 840 ? 15.711 -12.094 -9.664 1 85.19 840 THR A N 1
ATOM 6698 C CA . THR A 1 840 ? 16.047 -13.281 -10.438 1 85.19 840 THR A CA 1
ATOM 6699 C C . THR A 1 840 ? 14.812 -13.875 -11.102 1 85.19 840 THR A C 1
ATOM 6701 O O . THR A 1 840 ? 14.836 -14.203 -12.289 1 85.19 840 THR A O 1
ATOM 6704 N N . LEU A 1 841 ? 13.758 -14.023 -10.352 1 88.62 841 LEU A N 1
ATOM 6705 C CA . LEU A 1 841 ? 12.539 -14.594 -10.914 1 88.62 841 LEU A CA 1
ATOM 6706 C C . LEU A 1 841 ? 11.914 -13.656 -11.938 1 88.62 841 LEU A C 1
ATOM 6708 O O . LEU A 1 841 ? 11.359 -14.102 -12.945 1 88.62 841 LEU A O 1
ATOM 6712 N N . ASN A 1 842 ? 12.016 -12.383 -11.695 1 84.62 842 ASN A N 1
ATOM 6713 C CA . ASN A 1 842 ? 11.539 -11.414 -12.68 1 84.62 842 ASN A CA 1
ATOM 6714 C C . ASN A 1 842 ? 12.336 -11.484 -13.977 1 84.62 842 ASN A C 1
ATOM 6716 O O . ASN A 1 842 ? 11.758 -11.406 -15.062 1 84.62 842 ASN A O 1
ATOM 6720 N N . ASP A 1 843 ? 13.586 -1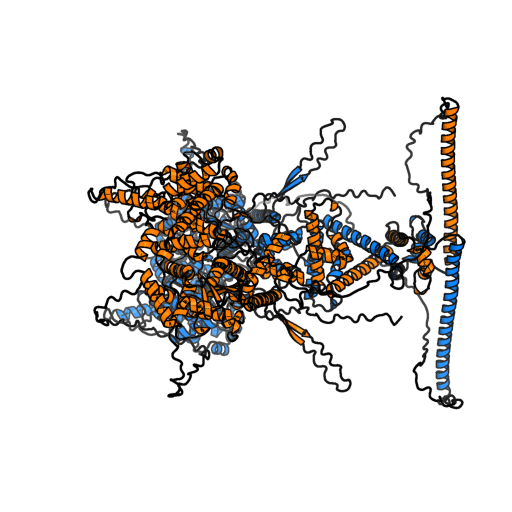1.656 -13.859 1 79.5 843 ASP A N 1
ATOM 6721 C CA . ASP A 1 843 ? 14.453 -11.711 -15.023 1 79.5 843 ASP A CA 1
ATOM 6722 C C . ASP A 1 843 ? 14.234 -13 -15.812 1 79.5 843 ASP A C 1
ATOM 6724 O O . ASP A 1 843 ? 14.219 -12.992 -17.047 1 79.5 843 ASP A O 1
ATOM 6728 N N . THR A 1 844 ? 14.008 -14.07 -15.078 1 79.25 844 THR A N 1
ATOM 6729 C CA . THR A 1 844 ? 13.914 -15.375 -15.711 1 79.25 844 THR A CA 1
ATOM 6730 C C . THR A 1 844 ? 12.5 -15.625 -16.234 1 79.25 844 THR A C 1
ATOM 6732 O O . THR A 1 844 ? 12.32 -16.203 -17.312 1 79.25 844 THR A O 1
ATOM 6735 N N . LEU A 1 845 ? 11.531 -15.266 -15.422 1 81.62 845 LEU A N 1
ATOM 6736 C CA . LEU A 1 845 ? 10.156 -15.633 -15.742 1 81.62 845 LEU A CA 1
ATOM 6737 C C . LEU A 1 845 ? 9.344 -14.406 -16.141 1 81.62 845 LEU A C 1
ATOM 6739 O O . LEU A 1 845 ? 8.266 -14.531 -16.734 1 81.62 845 LEU A O 1
ATOM 6743 N N . GLY A 1 846 ? 9.852 -13.195 -15.695 1 68.69 846 GLY A N 1
ATOM 6744 C CA . GLY A 1 846 ? 9.102 -11.984 -15.961 1 68.69 846 GLY A CA 1
ATOM 6745 C C . GLY A 1 846 ? 9.398 -11.383 -17.328 1 68.69 846 GLY A C 1
ATOM 6746 O O . GLY A 1 846 ? 10.273 -11.875 -18.047 1 68.69 846 GLY A O 1
ATOM 6747 N N . GLY A 1 847 ? 8.461 -10.742 -18.078 1 55.88 847 GLY A N 1
ATOM 6748 C CA . GLY A 1 847 ? 8.68 -10.039 -19.344 1 55.88 847 GLY A CA 1
ATOM 6749 C C . GLY A 1 847 ? 9.414 -8.727 -19.172 1 55.88 847 GLY A C 1
ATOM 6750 O O . GLY A 1 847 ? 9.484 -8.188 -18.062 1 55.88 847 GLY A O 1
ATOM 6751 N N . ASP A 1 848 ? 10.391 -8.484 -19.938 1 48.34 848 ASP A N 1
ATOM 6752 C CA . ASP A 1 848 ? 11.102 -7.211 -20.031 1 48.34 848 ASP A CA 1
ATOM 6753 C C . ASP A 1 848 ? 10.125 -6.035 -19.984 1 48.34 848 ASP A C 1
ATOM 6755 O O . ASP A 1 848 ? 10.477 -4.922 -20.375 1 48.34 848 ASP A O 1
ATOM 6759 N N . GLN A 1 849 ? 8.914 -6.234 -19.797 1 46.75 849 GLN A N 1
ATOM 6760 C CA . GLN A 1 849 ? 7.895 -5.227 -20.047 1 46.75 849 GLN A CA 1
ATOM 6761 C C . GLN A 1 849 ? 7.703 -4.328 -18.828 1 46.75 849 GLN A C 1
ATOM 6763 O O . GLN A 1 849 ? 6.832 -3.455 -18.828 1 46.75 849 GLN A O 1
ATOM 6768 N N . GLY A 1 850 ? 8.617 -4.281 -17.984 1 47.84 850 GLY A N 1
ATOM 6769 C CA . GLY A 1 850 ? 8.305 -3.535 -16.781 1 47.84 850 GLY A CA 1
ATOM 6770 C C . GLY A 1 850 ? 8.891 -2.137 -16.781 1 47.84 850 GLY A C 1
ATOM 6771 O O . GLY A 1 850 ? 9.367 -1.65 -17.812 1 47.84 850 GLY A O 1
ATOM 6772 N N . THR A 1 851 ? 8.625 -1.343 -15.906 1 55.16 851 THR A N 1
ATOM 6773 C CA . THR A 1 851 ? 9.211 -0.041 -15.602 1 55.16 851 THR A CA 1
ATOM 6774 C C . THR A 1 851 ? 10.734 -0.128 -15.539 1 55.16 851 THR A C 1
ATOM 6776 O O . THR A 1 851 ? 11.281 -1.099 -15.016 1 55.16 851 THR A O 1
ATOM 6779 N N . LYS A 1 852 ? 11.312 0.428 -16.75 1 60 852 LYS A N 1
ATOM 6780 C CA . LYS A 1 852 ? 12.773 0.511 -16.719 1 60 852 LYS A CA 1
ATOM 6781 C C . LYS A 1 852 ? 13.234 1.829 -16.109 1 60 852 LYS A C 1
ATOM 6783 O O . LYS A 1 852 ? 12.523 2.834 -16.172 1 60 852 LYS A O 1
ATOM 6788 N N . HIS A 1 853 ? 14.32 1.688 -15.477 1 62.09 853 HIS A N 1
ATOM 6789 C CA . HIS A 1 853 ? 14.953 2.908 -14.984 1 62.09 853 HIS A CA 1
ATOM 6790 C C . HIS A 1 853 ? 15.625 3.668 -16.125 1 62.09 853 HIS A C 1
ATOM 6792 O O . HIS A 1 853 ? 16.344 3.076 -16.922 1 62.09 853 HIS A O 1
ATOM 6798 N N . ALA A 1 854 ? 15.062 4.746 -16.453 1 70.5 854 ALA A N 1
ATOM 6799 C CA . ALA A 1 854 ? 15.664 5.617 -17.469 1 70.5 854 ALA A CA 1
ATOM 6800 C C . ALA A 1 854 ? 15.75 7.055 -16.969 1 70.5 854 ALA A C 1
ATOM 6802 O O . ALA A 1 854 ? 15.008 7.453 -16.062 1 70.5 854 ALA A O 1
ATOM 6803 N N . PRO A 1 855 ? 16.781 7.727 -17.562 1 73.81 855 PRO A N 1
ATOM 6804 C CA . PRO A 1 855 ? 16.844 9.141 -17.203 1 73.81 855 PRO A CA 1
ATOM 6805 C C . PRO A 1 855 ? 15.586 9.914 -17.594 1 73.81 855 PRO A C 1
ATOM 6807 O O . PRO A 1 855 ? 15 9.648 -18.641 1 73.81 855 PRO A O 1
ATOM 6810 N N . PRO A 1 856 ? 15.156 10.805 -16.781 1 71.5 856 PRO A N 1
ATOM 6811 C CA . PRO A 1 856 ? 13.969 11.594 -17.125 1 71.5 856 PRO A CA 1
ATOM 6812 C C . PRO A 1 856 ? 14.195 12.516 -18.312 1 71.5 856 PRO A C 1
ATOM 6814 O O . PRO A 1 856 ? 15.32 12.977 -18.547 1 71.5 856 PRO A O 1
ATOM 6817 N N . ASP A 1 857 ? 13.195 12.703 -19.078 1 79.12 857 ASP A N 1
ATOM 6818 C CA . ASP A 1 857 ? 13.273 13.664 -20.172 1 79.12 857 ASP A CA 1
ATOM 6819 C C . ASP A 1 857 ? 13.031 15.086 -19.688 1 79.12 857 ASP A C 1
ATOM 6821 O O . ASP A 1 857 ? 11.883 15.508 -19.516 1 79.12 857 ASP A O 1
ATOM 6825 N N . LEU A 1 858 ? 14.117 15.883 -19.531 1 87.19 858 LEU A N 1
ATOM 6826 C CA . LEU A 1 858 ? 14.055 17.203 -18.938 1 87.19 858 LEU A CA 1
ATOM 6827 C C . LEU A 1 858 ? 14.117 18.297 -20.016 1 87.19 858 LEU A C 1
ATOM 6829 O O . LEU A 1 858 ? 14.32 19.469 -19.703 1 87.19 858 LEU A O 1
ATOM 6833 N N . LYS A 1 859 ? 13.875 17.969 -21.25 1 86.75 859 LYS A N 1
ATOM 6834 C CA . LYS A 1 859 ? 14.078 18.891 -22.359 1 86.75 859 LYS A CA 1
ATOM 6835 C C . LYS A 1 859 ? 13.172 20.109 -22.234 1 86.75 859 LYS A C 1
ATOM 6837 O O . LYS A 1 859 ? 13.633 21.25 -22.344 1 86.75 859 LYS A O 1
ATOM 6842 N N . ASP A 1 860 ? 11.938 19.922 -21.969 1 87.19 860 ASP A N 1
ATOM 6843 C CA . ASP A 1 860 ? 10.969 21.016 -21.891 1 87.19 860 ASP A CA 1
ATOM 6844 C C . ASP A 1 860 ? 11.242 21.906 -20.688 1 87.19 860 ASP A C 1
ATOM 6846 O O . ASP A 1 860 ? 11.094 23.125 -20.75 1 87.19 860 ASP A O 1
ATOM 6850 N N . ASP A 1 861 ? 11.602 21.344 -19.609 1 91.19 861 ASP A N 1
ATOM 6851 C CA . ASP A 1 861 ? 11.945 22.094 -18.406 1 91.19 861 ASP A CA 1
ATOM 6852 C C . ASP A 1 861 ? 13.141 23.016 -18.656 1 91.19 861 ASP A C 1
ATOM 6854 O O . ASP A 1 861 ? 13.102 24.203 -18.328 1 91.19 861 ASP A O 1
ATOM 6858 N N . ILE A 1 862 ? 14.148 22.438 -19.219 1 94.62 862 ILE A N 1
ATOM 6859 C CA . ILE A 1 862 ? 15.398 23.156 -19.469 1 94.62 862 ILE A CA 1
ATOM 6860 C C . ILE A 1 862 ? 15.164 24.297 -20.453 1 94.62 862 ILE A C 1
ATOM 6862 O O . ILE A 1 862 ? 15.617 25.422 -20.234 1 94.62 862 ILE A O 1
ATOM 6866 N N . GLU A 1 863 ? 14.414 24 -21.5 1 92.94 863 GLU A N 1
ATOM 6867 C CA . GLU A 1 863 ? 14.125 25.031 -22.516 1 92.94 863 GLU A CA 1
ATOM 6868 C C . GLU A 1 863 ? 13.328 26.188 -21.922 1 92.94 863 GLU A C 1
ATOM 6870 O O . GLU A 1 863 ? 13.602 27.344 -22.203 1 92.94 863 GLU A O 1
ATOM 6875 N N . SER A 1 864 ? 12.383 25.859 -21.109 1 93.75 864 SER A N 1
ATOM 6876 C CA . SER A 1 864 ? 11.562 26.891 -20.469 1 93.75 864 SER A CA 1
ATOM 6877 C C . SER A 1 864 ? 12.398 27.781 -19.547 1 93.75 864 SER A C 1
ATOM 6879 O O . SER A 1 864 ? 12.227 29 -19.531 1 93.75 864 SER A O 1
ATOM 6881 N N . LEU A 1 865 ? 13.281 27.219 -18.859 1 96.25 865 LEU A N 1
ATOM 6882 C CA . LEU A 1 865 ? 14.109 27.969 -17.938 1 96.25 865 LEU A CA 1
ATOM 6883 C C . LEU A 1 865 ? 15.148 28.797 -18.688 1 96.25 865 LEU A C 1
ATOM 6885 O O . LEU A 1 865 ? 15.453 29.922 -18.297 1 96.25 865 LEU A O 1
ATOM 6889 N N . MET A 1 866 ? 15.703 28.219 -19.734 1 96.69 866 MET A N 1
ATOM 6890 C CA . MET A 1 866 ? 16.656 28.969 -20.547 1 96.69 866 MET A CA 1
ATOM 6891 C C . MET A 1 866 ? 16.016 30.234 -21.109 1 96.69 866 MET A C 1
ATOM 6893 O O . MET A 1 866 ? 16.625 31.312 -21.094 1 96.69 866 MET A O 1
ATOM 6897 N N . SER A 1 867 ? 14.805 30.031 -21.578 1 95.44 867 SER A N 1
ATOM 6898 C CA . SER A 1 867 ? 14.062 31.172 -22.125 1 95.44 867 SER A CA 1
ATOM 6899 C C . SER A 1 867 ? 13.828 32.25 -21.062 1 95.44 867 SER A C 1
ATOM 6901 O O . SER A 1 867 ? 13.938 33.438 -21.344 1 95.44 867 SER A O 1
ATOM 6903 N N . SER A 1 868 ? 13.539 31.828 -19.922 1 94.75 868 SER A N 1
ATOM 6904 C CA . SER A 1 868 ? 13.305 32.75 -18.812 1 94.75 868 SER A CA 1
ATOM 6905 C C . SER A 1 868 ? 14.578 33.5 -18.438 1 94.75 868 SER A C 1
ATOM 6907 O O . SER A 1 868 ? 14.555 34.688 -18.203 1 94.75 868 SER A O 1
ATOM 6909 N N . LEU A 1 869 ? 15.688 32.781 -18.359 1 97.19 869 LEU A N 1
ATOM 6910 C CA . LEU A 1 869 ? 16.969 33.375 -18.016 1 97.19 869 LEU A CA 1
ATOM 6911 C C . LEU A 1 869 ? 17.391 34.438 -19.047 1 97.19 869 LEU A C 1
ATOM 6913 O O . LEU A 1 869 ? 17.938 35.469 -18.688 1 97.19 869 LEU A O 1
ATOM 6917 N N . ASP A 1 870 ? 17.078 34.094 -20.266 1 95.69 870 ASP A N 1
ATOM 6918 C CA . ASP A 1 870 ? 17.406 35.031 -21.344 1 95.69 870 ASP A CA 1
ATOM 6919 C C . ASP A 1 870 ? 16.5 36.25 -21.328 1 95.69 870 ASP A C 1
ATOM 6921 O O . ASP A 1 870 ? 16.969 37.375 -21.484 1 95.69 870 ASP A O 1
ATOM 6925 N N . GLU A 1 871 ? 15.195 36 -21.156 1 94.75 871 GLU A N 1
ATOM 6926 C CA . GLU A 1 871 ? 14.195 37.062 -21.125 1 94.75 871 GLU A CA 1
ATOM 6927 C C . GLU A 1 871 ? 14.5 38.094 -20.031 1 94.75 871 GLU A C 1
ATOM 6929 O O . GLU A 1 871 ? 14.328 39.281 -20.234 1 94.75 871 GLU A O 1
ATOM 6934 N N . HIS A 1 872 ? 15.031 37.625 -18.922 1 95.25 872 HIS A N 1
ATOM 6935 C CA . HIS A 1 872 ? 15.25 38.5 -17.766 1 95.25 872 HIS A CA 1
ATOM 6936 C C . HIS A 1 872 ? 16.719 38.906 -17.656 1 95.25 872 HIS A C 1
ATOM 6938 O O . HIS A 1 872 ? 17.109 39.562 -16.688 1 95.25 872 HIS A O 1
ATOM 6944 N N . LYS A 1 873 ? 17.578 38.438 -18.547 1 95.81 873 LYS A N 1
ATOM 6945 C CA . LYS A 1 873 ? 19 38.812 -18.641 1 95.81 873 LYS A CA 1
ATOM 6946 C C . LYS A 1 873 ? 19.719 38.562 -17.312 1 95.81 873 LYS A C 1
ATOM 6948 O O . LYS A 1 873 ? 20.422 39.438 -16.812 1 95.81 873 LYS A O 1
ATOM 6953 N N . VAL A 1 874 ? 19.484 37.406 -16.781 1 96.81 874 VAL A N 1
ATOM 6954 C CA . VAL A 1 874 ? 19.984 37.062 -15.461 1 96.81 874 VAL A CA 1
ATOM 6955 C C . VAL A 1 874 ? 21.516 37.031 -15.492 1 96.81 874 VAL A C 1
ATOM 6957 O O . VAL A 1 874 ? 22.172 37.469 -14.555 1 96.81 874 VAL A O 1
ATOM 6960 N N . TYR A 1 875 ? 22.125 36.469 -16.594 1 97.44 875 TYR A N 1
ATOM 6961 C CA . TYR A 1 875 ? 23.578 36.312 -16.688 1 97.44 875 TYR A CA 1
ATOM 6962 C C . TYR A 1 875 ? 24.203 37.344 -17.594 1 97.44 875 TYR A C 1
ATOM 6964 O O . TYR A 1 875 ? 25.266 37.125 -18.156 1 97.44 875 TYR A O 1
ATOM 6972 N N . GLN A 1 876 ? 23.547 38.438 -17.719 1 95.44 876 GLN A N 1
ATOM 6973 C CA . GLN A 1 876 ? 24.078 39.625 -18.359 1 95.44 876 GLN A CA 1
ATOM 6974 C C . GLN A 1 876 ? 24.109 40.812 -17.391 1 95.44 876 GLN A C 1
ATOM 6976 O O . GLN A 1 876 ? 23.094 41.156 -16.812 1 95.44 876 GLN A O 1
ATOM 6981 N N . ILE A 1 877 ? 25.266 41.406 -17.266 1 94.5 877 ILE A N 1
ATOM 6982 C CA . ILE A 1 877 ? 25.469 42.438 -16.25 1 94.5 877 ILE A CA 1
ATOM 6983 C C . ILE A 1 877 ? 24.672 43.688 -16.641 1 94.5 877 ILE A C 1
ATOM 6985 O O . ILE A 1 877 ? 24.797 44.188 -17.766 1 94.5 877 ILE A O 1
ATOM 6989 N N . GLN A 1 878 ? 23.812 44 -15.812 1 93.5 878 GLN A N 1
ATOM 6990 C CA . GLN A 1 878 ? 23.125 45.281 -15.883 1 93.5 878 GLN A CA 1
ATOM 6991 C C . GLN A 1 878 ? 23.531 46.188 -14.734 1 93.5 878 GLN A C 1
ATOM 6993 O O . GLN A 1 878 ? 23.094 46 -13.594 1 93.5 878 GLN A O 1
ATOM 6998 N N . LYS A 1 879 ? 24.172 47.25 -15.109 1 91.06 879 LYS A N 1
ATOM 6999 C CA . LYS A 1 879 ? 24.766 48.125 -14.086 1 91.06 879 LYS A CA 1
ATOM 7000 C C . LYS A 1 879 ? 23.688 48.781 -13.227 1 91.06 879 LYS A C 1
ATOM 7002 O O . LYS A 1 879 ? 22.703 49.312 -13.742 1 91.06 879 LYS A O 1
ATOM 7007 N N . GLY A 1 880 ? 23.797 48.594 -11.898 1 90.38 880 GLY A N 1
ATOM 7008 C CA . GLY A 1 880 ? 22.922 49.25 -10.953 1 90.38 880 GLY A CA 1
ATOM 7009 C C . GLY A 1 88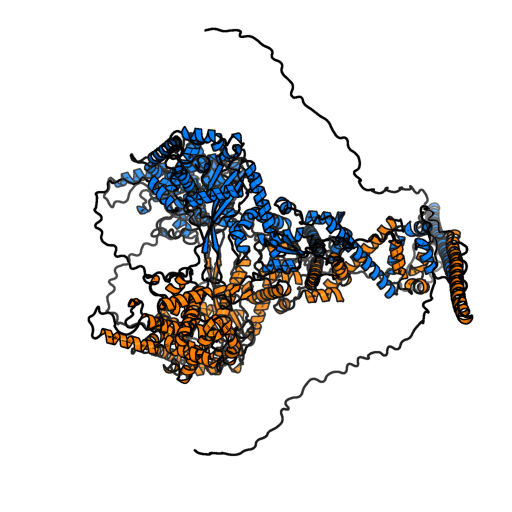0 ? 21.703 48.438 -10.586 1 90.38 880 GLY A C 1
ATOM 7010 O O . GLY A 1 880 ? 20.891 48.844 -9.766 1 90.38 880 GLY A O 1
ATOM 7011 N N . ARG A 1 881 ? 21.562 47.219 -11.18 1 90.44 881 ARG A N 1
ATOM 7012 C CA . ARG A 1 881 ? 20.406 46.375 -10.891 1 90.44 881 ARG A CA 1
ATOM 7013 C C . ARG A 1 881 ? 20.438 45.875 -9.453 1 90.44 881 ARG A C 1
ATOM 7015 O O . ARG A 1 881 ? 21.453 45.344 -9 1 90.44 881 ARG A O 1
ATOM 7022 N N . MET A 1 882 ? 19.25 46.125 -8.703 1 88.94 882 MET A N 1
ATOM 7023 C CA . MET A 1 882 ? 19.203 45.781 -7.281 1 88.94 882 MET A CA 1
ATOM 7024 C C . MET A 1 882 ? 18.016 44.906 -6.98 1 88.94 882 MET A C 1
ATOM 7026 O O . MET A 1 882 ? 17.031 44.875 -7.734 1 88.94 882 MET A O 1
ATOM 7030 N N . VAL A 1 883 ? 18.188 44.125 -6.004 1 88.88 883 VAL A N 1
ATOM 7031 C CA . VAL A 1 883 ? 17.109 43.375 -5.371 1 88.88 883 VAL A CA 1
ATOM 7032 C C . VAL A 1 883 ? 16.922 43.875 -3.936 1 88.88 883 VAL A C 1
ATOM 7034 O O . VAL A 1 883 ? 17.672 44.719 -3.449 1 88.88 883 VAL A O 1
ATOM 7037 N N . LYS A 1 884 ? 15.898 43.438 -3.238 1 85.19 884 LYS A N 1
ATOM 7038 C CA . LYS A 1 884 ? 15.742 43.781 -1.824 1 85.19 884 LYS A CA 1
ATOM 7039 C C . LYS A 1 884 ? 16.953 43.312 -1.016 1 85.19 884 LYS A C 1
ATOM 7041 O O . LYS A 1 884 ? 17.578 42.312 -1.348 1 85.19 884 LYS A O 1
ATOM 7046 N N . GLU A 1 885 ? 17.297 44.031 -0.08 1 81.88 885 GLU A N 1
ATOM 7047 C CA . GLU A 1 885 ? 18.484 43.75 0.721 1 81.88 885 GLU A CA 1
ATOM 7048 C C . GLU A 1 885 ? 18.453 42.344 1.291 1 81.88 885 GLU A C 1
ATOM 7050 O O . GLU A 1 885 ? 19.469 41.656 1.349 1 81.88 885 GLU A O 1
ATOM 7055 N N . GLU A 1 886 ? 17.297 41.938 1.596 1 81.62 886 GLU A N 1
ATOM 7056 C CA . GLU A 1 886 ? 17.141 40.594 2.193 1 81.62 886 GLU A CA 1
ATOM 7057 C C . GLU A 1 886 ? 17.328 39.5 1.152 1 81.62 886 GLU A C 1
ATOM 7059 O O . GLU A 1 886 ? 17.562 38.344 1.503 1 81.62 886 GLU A O 1
ATOM 7064 N N . GLU A 1 887 ? 17.391 39.969 -0.063 1 88.38 887 GLU A N 1
ATOM 7065 C CA . GLU A 1 887 ? 17.453 38.969 -1.147 1 88.38 887 GLU A CA 1
ATOM 7066 C C . GLU A 1 887 ? 18.875 38.812 -1.671 1 88.38 887 GLU A C 1
ATOM 7068 O O . GLU A 1 887 ? 19.141 37.969 -2.508 1 88.38 887 GLU A O 1
ATOM 7073 N N . VAL A 1 888 ? 19.734 39.688 -1.214 1 91.19 888 VAL A N 1
ATOM 7074 C CA . VAL A 1 888 ? 21.141 39.531 -1.604 1 91.19 888 VAL A CA 1
ATOM 7075 C C . VAL A 1 888 ? 21.719 38.281 -0.958 1 91.19 888 VAL A C 1
ATOM 7077 O O . VAL A 1 888 ? 21.75 38.156 0.269 1 91.19 888 VAL A O 1
ATOM 7080 N N . VAL A 1 889 ? 22.156 37.344 -1.807 1 94.25 889 VAL A N 1
ATOM 7081 C CA . VAL A 1 889 ? 22.625 36.062 -1.359 1 94.25 889 VAL A CA 1
ATOM 7082 C C . VAL A 1 889 ? 24.016 36.188 -0.735 1 94.25 889 VAL A C 1
ATOM 7084 O O . VAL A 1 889 ? 24.891 36.844 -1.309 1 94.25 889 VAL A O 1
ATOM 7087 N N . LYS A 1 890 ? 24.172 35.688 0.369 1 92.56 890 LYS A N 1
ATOM 7088 C CA . LYS A 1 890 ? 25.484 35.719 1.018 1 92.56 890 LYS A CA 1
ATOM 7089 C C . LYS A 1 890 ? 26.422 34.719 0.366 1 92.56 890 LYS A C 1
ATOM 7091 O O . LYS A 1 890 ? 26.016 33.625 -0.024 1 92.56 890 LYS A O 1
ATOM 7096 N N . ASP A 1 891 ? 27.609 35.062 0.202 1 95.31 891 ASP A N 1
ATOM 7097 C CA . ASP A 1 891 ? 28.656 34.094 -0.163 1 95.31 891 ASP A CA 1
ATOM 7098 C C . ASP A 1 891 ? 28.938 33.156 0.991 1 95.31 891 ASP A C 1
ATOM 7100 O O . ASP A 1 891 ? 29.828 33.406 1.812 1 95.31 891 ASP A O 1
ATOM 7104 N N . VAL A 1 892 ? 28.359 32.094 0.953 1 95.69 892 VAL A N 1
ATOM 7105 C CA . VAL A 1 892 ? 28.328 31.188 2.098 1 95.69 892 VAL A CA 1
ATOM 7106 C C . VAL A 1 892 ? 29.75 30.688 2.391 1 95.69 892 VAL A C 1
ATOM 7108 O O . VAL A 1 892 ? 30.062 30.328 3.529 1 95.69 892 VAL A O 1
ATOM 7111 N N . VAL A 1 893 ? 30.609 30.5 1.383 1 96.19 893 VAL A N 1
ATOM 7112 C CA . VAL A 1 893 ? 31.969 30 1.586 1 96.19 893 VAL A CA 1
ATOM 7113 C C . VAL A 1 893 ? 32.812 31.094 2.236 1 96.19 893 VAL A C 1
ATOM 7115 O O . VAL A 1 893 ? 33.531 30.844 3.215 1 96.19 893 VAL A O 1
ATOM 7118 N N . GLY A 1 894 ? 32.719 32.312 1.746 1 94.06 894 GLY A N 1
ATOM 7119 C CA . GLY A 1 894 ? 33.438 33.438 2.322 1 94.06 894 GLY A CA 1
ATOM 7120 C C . GLY A 1 894 ? 33 33.75 3.736 1 94.06 894 GLY A C 1
ATOM 7121 O O . GLY A 1 894 ? 33.844 33.969 4.617 1 94.06 894 GLY A O 1
ATOM 7122 N N . VAL A 1 895 ? 31.719 33.812 3.924 1 94.62 895 VAL A N 1
ATOM 7123 C CA . VAL A 1 895 ? 31.172 34.094 5.242 1 94.62 895 VAL A CA 1
ATOM 7124 C C . VAL A 1 895 ? 31.562 33 6.215 1 94.62 895 VAL A C 1
ATOM 7126 O O . VAL A 1 895 ? 31.859 33.25 7.383 1 94.62 895 VAL A O 1
ATOM 7129 N N . GLY A 1 896 ? 31.562 31.766 5.699 1 95.56 896 GLY A N 1
ATOM 7130 C CA . GLY A 1 896 ? 31.969 30.656 6.531 1 95.56 896 GLY A CA 1
ATOM 7131 C C . GLY A 1 896 ? 33.406 30.766 6.996 1 95.56 896 GLY A C 1
ATOM 7132 O O . GLY A 1 896 ? 33.719 30.453 8.148 1 95.56 896 GLY A O 1
ATOM 7133 N N . LEU A 1 897 ? 34.281 31.172 6.086 1 94.75 897 LEU A N 1
ATOM 7134 C CA . LEU A 1 897 ? 35.688 31.359 6.426 1 94.75 897 LEU A CA 1
ATOM 7135 C C . LEU A 1 897 ? 35.844 32.438 7.477 1 94.75 897 LEU A C 1
ATOM 7137 O O . LEU A 1 897 ? 36.625 32.281 8.422 1 94.75 897 LEU A O 1
ATOM 7141 N N . GLN A 1 898 ? 35.125 33.5 7.371 1 93.31 898 GLN A N 1
ATOM 7142 C CA . GLN A 1 898 ? 35.156 34.594 8.328 1 93.31 898 GLN A CA 1
ATOM 7143 C C . GLN A 1 898 ? 34.688 34.156 9.711 1 93.31 898 GLN A C 1
ATOM 7145 O O . GLN A 1 898 ? 35.312 34.438 10.719 1 93.31 898 GLN A O 1
ATOM 7150 N N . ASN A 1 899 ? 33.625 33.469 9.68 1 92.12 899 ASN A N 1
ATOM 7151 C CA . ASN A 1 899 ? 33.031 33 10.93 1 92.12 899 ASN A CA 1
ATOM 7152 C C . ASN A 1 899 ? 33.938 31.984 11.633 1 92.12 899 ASN A C 1
ATOM 7154 O O . ASN A 1 899 ? 33.906 31.859 12.859 1 92.12 899 ASN A O 1
ATOM 7158 N N . LEU A 1 900 ? 34.656 31.234 10.828 1 92.69 900 LEU A N 1
ATOM 7159 C CA . LEU A 1 900 ? 35.531 30.188 11.359 1 92.69 900 LEU A CA 1
ATOM 7160 C C . LEU A 1 900 ? 36.75 30.812 12.055 1 92.69 900 LEU A C 1
ATOM 7162 O O . LEU A 1 900 ? 37.281 30.234 13.008 1 92.69 900 LEU A O 1
ATOM 7166 N N . THR A 1 901 ? 37.219 32.031 11.633 1 90.69 901 THR A N 1
ATOM 7167 C CA . THR A 1 901 ? 38.5 32.562 12.078 1 90.69 901 THR A CA 1
ATOM 7168 C C . THR A 1 901 ? 38.312 33.875 12.859 1 90.69 901 THR A C 1
ATOM 7170 O O . THR A 1 901 ? 39.25 34.344 13.5 1 90.69 901 THR A O 1
ATOM 7173 N N . ALA A 1 902 ? 37.156 34.375 12.891 1 86.31 902 ALA A N 1
ATOM 7174 C CA . ALA A 1 902 ? 36.938 35.688 13.477 1 86.31 902 ALA A CA 1
ATOM 7175 C C . ALA A 1 902 ? 36.875 35.594 15 1 86.31 902 ALA A C 1
ATOM 7177 O O . ALA A 1 902 ? 36.188 34.75 15.555 1 86.31 902 ALA A O 1
ATOM 7178 N N . GLY A 1 903 ? 37.625 36.531 15.617 1 77.56 903 GLY A N 1
ATOM 7179 C CA . GLY A 1 903 ? 37.562 36.688 17.062 1 77.56 903 GLY A CA 1
ATOM 7180 C C . GLY A 1 903 ? 38.5 35.781 17.812 1 77.56 903 GLY A C 1
ATOM 7181 O O . GLY A 1 903 ? 39.062 34.844 17.234 1 77.56 903 GLY A O 1
ATOM 7182 N N . GLU A 1 904 ? 38.781 36.062 19.031 1 72.12 904 GLU A N 1
ATOM 7183 C CA . GLU A 1 904 ? 39.625 35.281 19.891 1 72.12 904 GLU A CA 1
ATOM 7184 C C . GLU A 1 904 ? 38.969 33.938 20.25 1 72.12 904 GLU A C 1
ATOM 7186 O O . GLU A 1 904 ? 39.656 32.906 20.312 1 72.12 904 GLU A O 1
ATOM 7191 N N . LYS A 1 905 ? 37.75 33.938 20.469 1 81.5 905 LYS A N 1
ATOM 7192 C CA . LYS A 1 905 ? 37 32.719 20.75 1 81.5 905 LYS A CA 1
ATOM 7193 C C . LYS A 1 905 ? 36.281 32.219 19.5 1 81.5 905 LYS A C 1
ATOM 7195 O O . LYS A 1 905 ? 35.031 32.156 19.469 1 81.5 905 LYS A O 1
ATOM 7200 N N . ASN A 1 906 ? 37.062 31.844 18.453 1 87.19 906 ASN A N 1
ATOM 7201 C CA . ASN A 1 906 ? 36.469 31.375 17.203 1 87.19 906 ASN A CA 1
ATOM 7202 C C . ASN A 1 906 ? 36.281 29.859 17.203 1 87.19 906 ASN A C 1
ATOM 7204 O O . ASN A 1 906 ? 36.844 29.156 18.031 1 87.19 906 ASN A O 1
ATOM 7208 N N . PRO A 1 907 ? 35.469 29.328 16.344 1 90.06 907 PRO A N 1
ATOM 7209 C CA . PRO A 1 907 ? 35.094 27.922 16.328 1 90.06 907 PRO A CA 1
ATOM 7210 C C . PRO A 1 907 ? 36.312 27 16.125 1 90.06 907 PRO A C 1
ATOM 7212 O O . PRO A 1 907 ? 36.344 25.891 16.656 1 90.06 907 PRO A O 1
ATOM 7215 N N . LEU A 1 908 ? 37.281 27.344 15.32 1 93.44 908 LEU A N 1
ATOM 7216 C CA . LEU A 1 908 ? 38.469 26.531 15.102 1 93.44 908 LEU A CA 1
ATOM 7217 C C . LEU A 1 908 ? 39.281 26.375 16.391 1 93.44 908 LEU A C 1
ATOM 7219 O O . LEU A 1 908 ? 39.75 25.266 16.719 1 93.44 908 LEU A O 1
ATOM 7223 N N . ASN A 1 909 ? 39.469 27.484 17.156 1 91.75 909 ASN A N 1
ATOM 7224 C CA . ASN A 1 909 ? 40.156 27.453 18.422 1 91.75 909 ASN A CA 1
ATOM 7225 C C . ASN A 1 909 ? 39.406 26.625 19.469 1 91.75 909 ASN A C 1
ATOM 7227 O O . ASN A 1 909 ? 40.031 25.891 20.25 1 91.75 909 ASN A O 1
ATOM 7231 N N . GLU A 1 910 ? 38.188 26.828 19.453 1 90.44 910 GLU A N 1
ATOM 7232 C CA . GLU A 1 910 ? 37.375 26.047 20.391 1 90.44 910 GLU A CA 1
ATOM 7233 C C . GLU A 1 910 ? 37.469 24.547 20.094 1 90.44 910 GLU A C 1
ATOM 7235 O O . GLU A 1 910 ? 37.562 23.734 21.016 1 90.44 910 GLU A O 1
ATOM 7240 N N . TYR A 1 911 ? 37.406 24.203 18.844 1 93 911 TYR A N 1
ATOM 7241 C CA . TYR A 1 911 ? 37.562 22.812 18.422 1 93 911 TYR A CA 1
ATOM 7242 C C . TYR A 1 911 ? 38.906 22.266 18.922 1 93 911 TYR A C 1
ATOM 7244 O O . TYR A 1 911 ? 38.969 21.172 19.469 1 93 911 TYR A O 1
ATOM 7252 N N . ASN A 1 912 ? 39.938 22.984 18.703 1 94 912 ASN A N 1
ATOM 7253 C CA . ASN A 1 912 ? 41.281 22.547 19.094 1 94 912 ASN A CA 1
ATOM 7254 C C . ASN A 1 912 ? 41.438 22.453 20.609 1 94 912 ASN A C 1
ATOM 7256 O O . ASN A 1 912 ? 42.125 21.578 21.109 1 94 912 ASN A O 1
ATOM 7260 N N . ALA A 1 913 ? 40.781 23.391 21.344 1 91.75 913 ALA A N 1
ATOM 7261 C CA . ALA A 1 913 ? 40.812 23.328 22.797 1 91.75 913 ALA A CA 1
ATOM 7262 C C . ALA A 1 913 ? 40.156 22.062 23.312 1 91.75 913 ALA A C 1
ATOM 7264 O O . ALA A 1 913 ? 40.656 21.422 24.234 1 91.75 913 ALA A O 1
ATOM 7265 N N . ALA A 1 914 ? 39.031 21.781 22.734 1 89.25 914 ALA A N 1
ATOM 7266 C CA . ALA A 1 914 ? 38.312 20.562 23.125 1 89.25 914 ALA A CA 1
ATOM 7267 C C . ALA A 1 914 ? 39.125 19.312 22.812 1 89.25 914 ALA A C 1
ATOM 7269 O O . ALA A 1 914 ? 39.125 18.359 23.578 1 89.25 914 ALA A O 1
ATOM 7270 N N . PHE A 1 915 ? 39.781 19.312 21.625 1 93.12 915 PHE A N 1
ATOM 7271 C CA . PHE A 1 915 ? 40.625 18.172 21.219 1 93.12 915 PHE A CA 1
ATOM 7272 C C . PHE A 1 915 ? 41.781 17.969 22.188 1 93.12 915 PHE A C 1
ATOM 7274 O O . PHE A 1 915 ? 42.031 16.844 22.594 1 93.12 915 PHE A O 1
ATOM 7281 N N . LYS A 1 916 ? 42.406 19.031 22.609 1 92.56 916 LYS A N 1
ATOM 7282 C CA . LYS A 1 916 ? 43.5 18.953 23.531 1 92.56 916 LYS A CA 1
ATOM 7283 C C . LYS A 1 916 ? 43.062 18.469 24.906 1 92.56 916 LYS A C 1
ATOM 7285 O O . LYS A 1 916 ? 43.781 17.719 25.578 1 92.56 916 LYS A O 1
ATOM 7290 N N . ARG A 1 917 ? 41.969 18.969 25.266 1 89.19 917 ARG A N 1
ATOM 7291 C CA . ARG A 1 917 ? 41.438 18.516 26.547 1 89.19 917 ARG A CA 1
ATOM 7292 C C . ARG A 1 917 ? 41.188 17.016 26.547 1 89.19 917 ARG A C 1
ATOM 7294 O O . ARG A 1 917 ? 41.469 16.328 27.516 1 89.19 917 ARG A O 1
ATOM 7301 N N . LEU A 1 918 ? 40.625 16.531 25.484 1 90.44 918 LEU A N 1
ATOM 7302 C CA . LEU A 1 918 ? 40.312 15.109 25.375 1 90.44 918 LEU A CA 1
ATOM 7303 C C . LEU A 1 918 ? 41.625 14.289 25.359 1 90.44 918 LEU A C 1
ATOM 7305 O O . LEU A 1 918 ? 41.688 13.211 25.953 1 90.44 918 LEU A O 1
ATOM 7309 N N . GLN A 1 919 ? 42.656 14.766 24.641 1 92 919 GLN A N 1
ATOM 7310 C CA . GLN A 1 919 ? 43.938 14.094 24.641 1 92 919 GLN A CA 1
ATOM 7311 C C . GLN A 1 919 ? 44.5 13.969 26.047 1 92 919 GLN A C 1
ATOM 7313 O O . GLN A 1 919 ? 45.031 12.914 26.422 1 92 919 GLN A O 1
ATOM 7318 N N . ARG A 1 920 ? 44.344 15.023 26.859 1 90.25 920 ARG A N 1
ATOM 7319 C CA . ARG A 1 920 ? 44.844 15.023 28.234 1 90.25 920 ARG A CA 1
ATOM 7320 C C . ARG A 1 920 ? 44.094 14.031 29.094 1 90.25 920 ARG A C 1
ATOM 7322 O O . ARG A 1 920 ? 44.688 13.32 29.906 1 90.25 920 ARG A O 1
ATOM 7329 N N . ARG A 1 921 ? 42.875 14.047 28.859 1 86.56 921 ARG A N 1
ATOM 7330 C CA . ARG A 1 921 ? 42.062 13.148 29.641 1 86.56 921 ARG A CA 1
ATOM 7331 C C . ARG A 1 921 ? 42.375 11.695 29.344 1 86.56 921 ARG A C 1
ATOM 7333 O O . ARG A 1 921 ? 42.344 10.844 30.234 1 86.56 921 ARG A O 1
ATOM 7340 N N . ARG A 1 922 ? 42.656 11.453 28.125 1 88.69 922 ARG A N 1
ATOM 7341 C CA . ARG A 1 922 ? 42.938 10.086 27.719 1 88.69 922 ARG A CA 1
ATOM 7342 C C . ARG A 1 922 ? 44.312 9.648 28.234 1 88.69 922 ARG A C 1
ATOM 7344 O O . ARG A 1 922 ? 44.562 8.453 28.406 1 88.69 922 ARG A O 1
ATOM 7351 N N . LYS A 1 923 ? 45.156 10.586 28.484 1 83.38 923 LYS A N 1
ATOM 7352 C CA . LYS A 1 923 ? 46.469 10.266 29.016 1 83.38 923 LYS A CA 1
ATOM 7353 C C . LYS A 1 923 ? 46.438 10.062 30.531 1 83.38 923 LYS A C 1
ATOM 7355 O O . LYS A 1 923 ? 47.375 9.492 31.094 1 83.38 923 LYS A O 1
ATOM 7360 N N . MET A 1 924 ? 45.375 10.5 31.188 1 76.81 924 MET A N 1
ATOM 7361 C CA . MET A 1 924 ? 45.281 10.398 32.625 1 76.81 924 MET A CA 1
ATOM 7362 C C . MET A 1 924 ? 45.031 8.953 33.062 1 76.81 924 MET A C 1
ATOM 7364 O O . MET A 1 924 ? 44.375 8.188 32.344 1 76.81 924 MET A O 1
ATOM 7368 N N . LYS A 1 925 ? 45.781 8.375 34.062 1 63.88 925 LYS A N 1
ATOM 7369 C CA . LYS A 1 925 ? 45.625 7.027 34.625 1 63.88 925 LYS A CA 1
ATOM 7370 C C . LYS A 1 925 ? 44.312 6.883 35.375 1 63.88 925 LYS A C 1
ATOM 7372 O O . LYS A 1 925 ? 43.969 7.742 36.188 1 63.88 925 LYS A O 1
ATOM 7377 N N . PRO A 1 926 ? 43.438 6.07 34.906 1 59.25 926 PRO A N 1
ATOM 7378 C CA . PRO A 1 926 ? 42.156 5.895 35.594 1 59.25 926 PRO A CA 1
ATOM 7379 C C . PRO A 1 926 ? 42.312 5.68 37.094 1 59.25 926 PRO A C 1
ATOM 7381 O O . PRO A 1 926 ? 43.344 5.145 37.562 1 59.25 926 PRO A O 1
ATOM 7384 N N . VAL A 1 927 ? 41.812 6.453 38.125 1 47.81 927 VAL A N 1
ATOM 7385 C CA . VAL A 1 927 ? 41.812 6.199 39.562 1 47.81 927 VAL A CA 1
ATOM 7386 C C . VAL A 1 927 ? 41.344 4.762 39.812 1 47.81 927 VAL A C 1
ATOM 7388 O O . VAL A 1 927 ? 40.25 4.375 39.469 1 47.81 927 VAL A O 1
ATOM 7391 N N . SER A 1 928 ? 42.25 3.822 39.812 1 42.84 928 SER A N 1
ATOM 7392 C CA . SER A 1 928 ? 41.906 2.438 40.125 1 42.84 928 SER A CA 1
ATOM 7393 C C . SER A 1 928 ? 41.156 2.342 41.469 1 42.84 928 SER A C 1
ATOM 7395 O O . SER A 1 928 ? 41.469 3.076 42.406 1 42.84 928 SER A O 1
ATOM 7397 N N . LEU A 1 929 ? 40 1.963 41.594 1 38.38 929 LEU A N 1
ATOM 7398 C CA . LEU A 1 929 ? 39.25 1.582 42.781 1 38.38 929 LEU A CA 1
ATOM 7399 C C . LEU A 1 929 ? 40.125 0.787 43.75 1 38.38 929 LEU A C 1
ATOM 7401 O O . LEU A 1 929 ? 39.656 0.362 44.812 1 38.38 929 LEU A O 1
ATOM 7405 N N . ALA A 1 930 ? 41.344 0.301 43.594 1 35.59 930 ALA A N 1
ATOM 7406 C CA . ALA A 1 930 ? 41.938 -0.447 44.719 1 35.59 930 ALA A CA 1
ATOM 7407 C C . ALA A 1 930 ? 42.125 0.448 45.938 1 35.59 930 ALA A C 1
ATOM 7409 O O . ALA A 1 930 ? 42.312 -0.043 47.062 1 35.59 930 ALA A O 1
ATOM 7410 N N . ALA A 1 931 ? 42.469 1.666 45.906 1 35.81 931 ALA A N 1
ATOM 7411 C CA . ALA A 1 931 ? 42.688 2.4 47.156 1 35.81 931 ALA A CA 1
ATOM 7412 C C . ALA A 1 931 ? 41.375 2.611 47.906 1 35.81 931 ALA A C 1
ATOM 7414 O O . ALA A 1 931 ? 41.375 3.059 49.062 1 35.81 931 ALA A O 1
ATOM 7415 N N . LEU A 1 932 ? 40.188 2.625 47.25 1 31.8 932 LEU A N 1
ATOM 7416 C CA . LEU A 1 932 ? 38.938 2.689 48.031 1 31.8 932 LEU A CA 1
ATOM 7417 C C . LEU A 1 932 ? 38.625 1.324 48.625 1 31.8 932 LEU A C 1
ATOM 7419 O O . LEU A 1 932 ? 37.531 1.141 49.188 1 31.8 932 LEU A O 1
ATOM 7423 N N . GLU A 1 933 ? 39.438 0.265 48.688 1 31.75 933 GLU A N 1
ATOM 7424 C CA . GLU A 1 933 ? 39 -0.988 49.312 1 31.75 933 GLU A CA 1
ATOM 7425 C C . GLU A 1 933 ? 38.844 -0.839 50.812 1 31.75 933 GLU A C 1
ATOM 7427 O O . GLU A 1 933 ? 38.438 -1.783 51.5 1 31.75 933 GLU A O 1
ATOM 7432 N N . GLY A 1 934 ? 39.562 0.026 51.625 1 29.67 934 GLY A N 1
ATOM 7433 C CA . GLY A 1 934 ? 39.312 -0.171 53.062 1 29.67 934 GLY A CA 1
ATOM 7434 C C . GLY A 1 934 ? 37.844 -0.018 53.438 1 29.67 934 GLY A C 1
ATOM 7435 O O . GLY A 1 934 ? 37.375 -0.687 54.375 1 29.67 934 GLY A O 1
ATOM 7436 N N . HIS A 1 935 ? 37.281 1.167 53.562 1 27.12 935 HIS A N 1
ATOM 7437 C CA . HIS A 1 935 ? 35.938 1.251 54.156 1 27.12 935 HIS A CA 1
ATOM 7438 C C . HIS A 1 935 ? 34.906 0.577 53.281 1 27.12 935 HIS A C 1
ATOM 7440 O O . HIS A 1 935 ? 34.469 1.152 52.312 1 27.12 935 HIS A O 1
ATOM 7446 N N . SER A 1 936 ? 35 -0.786 53.188 1 27.64 936 SER A N 1
ATOM 7447 C CA . SER A 1 936 ? 34.125 -1.719 52.469 1 27.64 936 SER A CA 1
ATOM 7448 C C . SER A 1 936 ? 32.688 -1.572 52.906 1 27.64 936 SER A C 1
ATOM 7450 O O . SER A 1 936 ? 31.938 -2.557 52.969 1 27.64 936 SER A O 1
ATOM 7452 N N . GLU A 1 937 ? 32.375 -0.6 53.875 1 23.59 937 GLU A N 1
ATOM 7453 C CA . GLU A 1 937 ? 31.016 -0.802 54.375 1 23.59 937 GLU A CA 1
ATOM 7454 C C . GLU A 1 937 ? 30.062 -1.097 53.219 1 23.59 937 GLU A C 1
ATOM 7456 O O . GLU A 1 937 ? 30.312 -0.703 52.062 1 23.59 937 GLU A O 1
ATOM 7461 N N . GLN A 1 938 ? 28.953 -1.965 53.625 1 22.97 938 GLN A N 1
ATOM 7462 C CA . GLN A 1 938 ? 27.875 -2.717 52.969 1 22.97 938 GLN A CA 1
ATOM 7463 C C . GLN A 1 938 ? 27.062 -1.823 52.062 1 22.97 938 GLN A C 1
ATOM 7465 O O . GLN A 1 938 ? 26.188 -1.07 52.5 1 22.97 938 GLN A O 1
ATOM 7470 N N . ALA A 1 939 ? 27.625 -0.887 51.438 1 24.69 939 ALA A N 1
ATOM 7471 C CA . ALA A 1 939 ? 26.562 -0.198 50.688 1 24.69 939 ALA A CA 1
ATOM 7472 C C . ALA A 1 939 ? 25.734 -1.182 49.875 1 24.69 939 ALA A C 1
ATOM 7474 O O . ALA A 1 939 ? 26.266 -1.918 49.031 1 24.69 939 ALA A O 1
ATOM 7475 N N . ALA A 1 940 ? 24.609 -1.715 50.562 1 23.16 940 ALA A N 1
ATOM 7476 C CA . ALA A 1 940 ? 23.516 -2.555 50.062 1 23.16 940 ALA A CA 1
ATOM 7477 C C . ALA A 1 940 ? 23.281 -2.348 48.594 1 23.16 940 ALA A C 1
ATOM 7479 O O . ALA A 1 940 ? 23.234 -1.211 48.094 1 23.16 940 ALA A O 1
ATOM 7480 N N . THR A 1 941 ? 23.703 -3.215 47.875 1 23.28 941 THR A N 1
ATOM 7481 C CA . THR A 1 941 ? 23.391 -3.479 46.469 1 23.28 941 THR A CA 1
ATOM 7482 C C . THR A 1 941 ? 21.891 -3.385 46.219 1 23.28 941 THR A C 1
ATOM 7484 O O . THR A 1 941 ? 21.141 -4.312 46.531 1 23.28 941 THR A O 1
ATOM 7487 N N . ALA A 1 942 ? 21.234 -2.217 46.781 1 22.53 942 ALA A N 1
ATOM 7488 C CA . ALA A 1 942 ? 19.797 -2.146 46.562 1 22.53 942 ALA A CA 1
ATOM 7489 C C . ALA A 1 942 ? 19.438 -2.639 45.156 1 22.53 942 ALA A C 1
ATOM 7491 O O . ALA A 1 942 ? 19.828 -2.016 44.156 1 22.53 942 ALA A O 1
ATOM 7492 N N . HIS A 1 943 ? 19.516 -3.908 45 1 22.48 943 HIS A N 1
ATOM 7493 C CA . HIS A 1 943 ? 18.938 -4.703 43.906 1 22.48 943 HIS A CA 1
ATOM 7494 C C . HIS A 1 943 ? 17.5 -4.289 43.625 1 22.48 943 HIS A C 1
ATOM 7496 O O . HIS A 1 943 ? 16.594 -4.59 44.406 1 22.48 943 HIS A O 1
ATOM 7502 N N . ILE A 1 944 ? 17.344 -3.016 43.281 1 23.14 944 ILE A N 1
ATOM 7503 C CA . ILE A 1 944 ? 15.953 -2.596 43.094 1 23.14 944 ILE A CA 1
ATOM 7504 C C . ILE A 1 944 ? 15.219 -3.641 42.25 1 23.14 944 ILE A C 1
ATOM 7506 O O . ILE A 1 944 ? 15.602 -3.924 41.125 1 23.14 944 ILE A O 1
ATOM 7510 N N . PRO A 1 945 ? 14.82 -4.664 42.969 1 23.89 945 PRO A N 1
ATOM 7511 C CA . PRO A 1 945 ? 14.031 -5.727 42.344 1 23.89 945 PRO A CA 1
ATOM 7512 C C . PRO A 1 945 ? 13.055 -5.195 41.312 1 23.89 945 PRO A C 1
ATOM 7514 O O . PRO A 1 945 ? 12.266 -4.289 41.594 1 23.89 945 PRO A O 1
ATOM 7517 N N . THR A 1 946 ? 13.523 -5.148 40.156 1 22.92 946 THR A N 1
ATOM 7518 C CA . THR A 1 946 ? 12.758 -4.617 39.031 1 22.92 946 THR A CA 1
ATOM 7519 C C . THR A 1 946 ? 11.406 -5.316 38.938 1 22.92 946 THR A C 1
ATOM 7521 O O . THR A 1 946 ? 11.234 -6.203 38.094 1 22.92 946 THR A O 1
ATOM 7524 N N . GLN A 1 947 ? 10.953 -5.812 40.125 1 23.25 947 GLN A N 1
ATOM 7525 C CA . GLN A 1 947 ? 9.664 -6.48 39.938 1 23.25 947 GLN A CA 1
ATOM 7526 C C . GLN A 1 947 ? 8.672 -5.582 39.219 1 23.25 947 GLN A C 1
ATOM 7528 O O . GLN A 1 947 ? 8.586 -4.387 39.5 1 23.25 947 GLN A O 1
ATOM 7533 N N . PRO A 1 948 ? 8.273 -6.16 38.094 1 24.45 948 PRO A N 1
ATOM 7534 C CA . PRO A 1 948 ? 7.383 -5.328 37.281 1 24.45 948 PRO A CA 1
ATOM 7535 C C . PRO A 1 948 ? 6.223 -4.746 38.062 1 24.45 948 PRO A C 1
ATOM 7537 O O . PRO A 1 948 ? 5.586 -5.461 38.844 1 24.45 948 PRO A O 1
ATOM 7540 N N . PRO A 1 949 ? 6.383 -3.57 38.688 1 23.47 949 PRO A N 1
ATOM 7541 C CA . PRO A 1 949 ? 5.367 -3.137 39.625 1 23.47 949 PRO A CA 1
ATOM 7542 C C . PRO A 1 949 ? 3.949 -3.512 39.219 1 23.47 949 PRO A C 1
ATOM 7544 O O . PRO A 1 949 ? 3.67 -3.627 38.031 1 23.47 949 PRO A O 1
ATOM 7547 N N . PRO A 1 950 ? 3.385 -4.324 40 1 22.95 950 PRO A N 1
ATOM 7548 C CA . PRO A 1 950 ? 2.014 -4.711 39.625 1 22.95 950 PRO A CA 1
ATOM 7549 C C . PRO A 1 950 ? 1.173 -3.531 39.156 1 22.95 950 PRO A C 1
ATOM 7551 O O . PRO A 1 950 ? 1.47 -2.381 39.5 1 22.95 950 PRO A O 1
ATOM 7554 N N . ALA A 1 951 ? 0.433 -3.732 38.062 1 23.91 951 ALA A N 1
ATOM 7555 C CA . ALA A 1 951 ? -0.431 -2.791 37.344 1 23.91 951 ALA A CA 1
ATOM 7556 C C . ALA A 1 951 ? -1.293 -1.998 38.344 1 23.91 951 ALA A C 1
ATOM 7558 O O . ALA A 1 951 ? -2.289 -2.51 38.844 1 23.91 951 ALA A O 1
ATOM 7559 N N . SER A 1 952 ? -0.604 -1.523 39.438 1 23.45 952 SER A N 1
ATOM 7560 C CA . SER A 1 952 ? -1.524 -0.921 40.406 1 23.45 952 SER A CA 1
ATOM 7561 C C . SER A 1 952 ? -2.498 0.029 39.719 1 23.45 952 SER A C 1
ATOM 7563 O O . SER A 1 952 ? -2.154 0.657 38.719 1 23.45 952 SER A O 1
ATOM 7565 N N . PRO A 1 953 ? -3.711 -0.048 40.188 1 22.75 953 PRO A N 1
ATOM 7566 C CA . PRO A 1 953 ? -4.852 0.659 39.594 1 22.75 953 PRO A CA 1
ATOM 7567 C C . PRO A 1 953 ? -4.621 2.164 39.5 1 22.75 953 PRO A C 1
ATOM 7569 O O . PRO A 1 953 ? -4.004 2.766 40.375 1 22.75 953 PRO A O 1
ATOM 7572 N N . VAL A 1 954 ? -4.301 2.615 38.312 1 23.27 954 VAL A N 1
ATOM 7573 C CA . VAL A 1 954 ? -4 3.977 37.875 1 23.27 954 VAL A CA 1
ATOM 7574 C C . VAL A 1 954 ? -4.891 4.965 38.656 1 23.27 954 VAL A C 1
ATOM 7576 O O . VAL A 1 954 ? -6.113 4.957 38.469 1 23.27 954 VAL A O 1
ATOM 7579 N N . THR A 1 955 ? -4.598 5.059 40 1 23.09 955 THR A N 1
ATOM 7580 C CA . THR A 1 955 ? -5.348 6.074 40.719 1 23.09 955 THR A CA 1
ATOM 7581 C C . THR A 1 955 ? -5.363 7.391 39.938 1 23.09 955 THR A C 1
ATOM 7583 O O . THR A 1 955 ? -4.441 7.68 39.188 1 23.09 955 THR A O 1
ATOM 7586 N N . SER A 1 956 ? -6.504 8.008 40.031 1 21.5 956 SER A N 1
ATOM 7587 C CA . SER A 1 956 ? -7.02 9.156 39.281 1 21.5 956 SER A CA 1
ATOM 7588 C C . SER A 1 956 ? -6.156 10.391 39.5 1 21.5 956 SER A C 1
ATOM 7590 O O . SER A 1 956 ? -5.961 10.82 40.656 1 21.5 956 SER A O 1
ATOM 7592 N N . PRO A 1 957 ? -4.988 10.5 38.844 1 23.11 957 PRO A N 1
ATOM 7593 C CA . PRO A 1 957 ? -4.074 11.602 39.125 1 23.11 957 PRO A CA 1
ATOM 7594 C C . PRO A 1 957 ? -4.797 12.938 39.312 1 23.11 957 PRO A C 1
ATOM 7596 O O . PRO A 1 957 ? -5.707 13.258 38.531 1 23.11 957 PRO A O 1
ATOM 7599 N N . ILE A 1 958 ? -5.004 13.344 40.594 1 23.03 958 ILE A N 1
ATOM 7600 C CA . ILE A 1 958 ? -5.578 14.602 41.062 1 23.03 958 ILE A CA 1
ATOM 7601 C C . ILE A 1 958 ? -5.027 15.758 40.219 1 23.03 958 ILE A C 1
ATOM 7603 O O . ILE A 1 958 ? -3.863 15.742 39.812 1 23.03 958 ILE A O 1
ATOM 7607 N N . PRO A 1 959 ? -5.895 16.719 39.906 1 23.41 959 PRO A N 1
ATOM 7608 C CA . PRO A 1 959 ? -5.684 17.891 39.062 1 23.41 959 PRO A CA 1
ATOM 7609 C C . PRO A 1 959 ? -4.496 18.734 39.531 1 23.41 959 PRO A C 1
ATOM 7611 O O . PRO A 1 959 ? -4.426 19.141 40.688 1 23.41 959 PRO A O 1
ATOM 7614 N N . LEU A 1 960 ? -3.26 18.312 39.219 1 22.73 960 LEU A N 1
ATOM 7615 C CA . LEU A 1 960 ? -2.088 19.078 39.656 1 22.73 960 LEU A CA 1
ATOM 7616 C C . LEU A 1 960 ? -2.318 20.578 39.469 1 22.73 960 LEU A C 1
ATOM 7618 O O . LEU A 1 960 ? -2.695 21.016 38.375 1 22.73 960 LEU A O 1
ATOM 7622 N N . ILE A 1 961 ? -2.729 21.328 40.5 1 21.53 961 ILE A N 1
ATOM 7623 C CA . ILE A 1 961 ? -2.947 22.75 40.719 1 21.53 961 ILE A CA 1
ATOM 7624 C C . ILE A 1 961 ? -1.801 23.547 40.094 1 21.53 961 ILE A C 1
ATOM 7626 O O . ILE A 1 961 ? -0.634 23.156 40.219 1 21.53 961 ILE A O 1
ATOM 7630 N N . PRO A 1 962 ? -2.168 24.484 39.219 1 22.11 962 PRO A N 1
ATOM 7631 C CA . PRO A 1 962 ? -1.173 25.375 38.594 1 22.11 962 PRO A CA 1
ATOM 7632 C C . PRO A 1 962 ? -0.24 26.016 39.625 1 22.11 962 PRO A C 1
ATOM 7634 O O . PRO A 1 962 ? -0.704 26.625 40.594 1 22.11 962 PRO A O 1
ATOM 7637 N N . ALA A 1 963 ? 0.757 25.266 40.062 1 22.3 963 ALA A N 1
ATOM 7638 C CA . ALA A 1 963 ? 1.654 25.938 41 1 22.3 963 ALA A CA 1
ATOM 7639 C C . ALA A 1 963 ? 1.965 27.359 40.562 1 22.3 963 ALA A C 1
ATOM 7641 O O . ALA A 1 963 ? 2.225 27.594 39.375 1 22.3 963 ALA A O 1
ATOM 7642 N N . ALA A 1 964 ? 1.375 28.328 41.25 1 23.09 964 ALA A N 1
ATOM 7643 C CA . ALA A 1 964 ? 1.638 29.766 41.25 1 23.09 964 ALA A CA 1
ATOM 7644 C C . ALA A 1 964 ? 3.135 30.047 41.156 1 23.09 964 ALA A C 1
ATOM 7646 O O . ALA A 1 964 ? 3.922 29.5 41.938 1 23.09 964 ALA A O 1
ATOM 7647 N N . GLU A 1 965 ? 3.527 30.219 40 1 22.36 965 GLU A N 1
ATOM 7648 C CA . GLU A 1 965 ? 4.883 30.672 39.719 1 22.36 965 GLU A CA 1
ATOM 7649 C C . GLU A 1 965 ? 5.293 31.812 40.625 1 22.36 965 GLU A C 1
ATOM 7651 O O . GLU A 1 965 ? 4.707 32.906 40.594 1 22.36 965 GLU A O 1
ATOM 7656 N N . GLY A 1 966 ? 5.312 31.5 41.969 1 20.02 966 GLY A N 1
ATOM 7657 C CA . GLY A 1 966 ? 5.855 32.531 42.812 1 20.02 966 GLY A CA 1
ATOM 7658 C C . GLY A 1 966 ? 7.059 33.25 42.219 1 20.02 966 GLY A C 1
ATOM 7659 O O . GLY A 1 966 ? 7.793 32.656 41.438 1 20.02 966 GLY A O 1
ATOM 7660 N N . ASP A 1 967 ? 6.945 34.594 42.25 1 21.94 967 ASP A N 1
ATOM 7661 C CA . ASP A 1 967 ? 7.828 35.656 41.812 1 21.94 967 ASP A CA 1
ATOM 7662 C C . ASP A 1 967 ? 9.211 35.531 42.438 1 21.94 967 ASP A C 1
ATOM 7664 O O . ASP A 1 967 ? 9.57 36.281 43.344 1 21.94 967 ASP A O 1
ATOM 7668 N N . GLU A 1 968 ? 9.609 34.344 42.781 1 21.7 968 GLU A N 1
ATOM 7669 C CA . GLU A 1 968 ? 10.883 34.5 43.469 1 21.7 968 GLU A CA 1
ATOM 7670 C C . GLU A 1 968 ? 11.82 35.406 42.688 1 21.7 968 GLU A C 1
ATOM 7672 O O . GLU A 1 968 ? 12.008 35.25 41.469 1 21.7 968 GLU A O 1
ATOM 7677 N N . GLU A 1 969 ? 11.906 36.625 43.25 1 23.8 969 GLU A N 1
ATOM 7678 C CA . GLU A 1 969 ? 12.844 37.688 42.906 1 23.8 969 GLU A CA 1
ATOM 7679 C C . GLU A 1 969 ? 14.25 37.125 42.688 1 23.8 969 GLU A C 1
ATOM 7681 O O . GLU A 1 969 ? 14.883 36.625 43.594 1 23.8 969 GLU A O 1
ATOM 7686 N N . GLU A 1 970 ? 14.266 36.25 41.75 1 24.52 970 GLU A N 1
ATOM 7687 C CA . GLU A 1 970 ? 15.617 35.781 41.5 1 24.52 970 GLU A CA 1
ATOM 7688 C C . GLU A 1 970 ? 16.625 36.938 41.469 1 24.52 970 GLU A C 1
ATOM 7690 O O . GLU A 1 970 ? 16.391 37.938 40.812 1 24.52 970 GLU A O 1
ATOM 7695 N N . PHE A 1 971 ? 17.25 37.094 42.562 1 23.81 971 PHE A N 1
ATOM 7696 C CA . PHE A 1 971 ? 18.406 37.969 42.656 1 23.81 971 PHE A CA 1
ATOM 7697 C C . PHE A 1 971 ? 19.203 37.938 41.375 1 23.81 971 PHE A C 1
ATOM 7699 O O . PHE A 1 971 ? 19.469 36.875 40.812 1 23.81 971 PHE A O 1
ATOM 7706 N N . GLU A 1 972 ? 19.047 38.969 40.625 1 25.3 972 GLU A N 1
ATOM 7707 C CA . GLU A 1 972 ? 19.797 39.469 39.469 1 25.3 972 GLU A CA 1
ATOM 7708 C C . GLU A 1 972 ? 21.297 39.375 39.688 1 25.3 972 GLU A C 1
ATOM 7710 O O . GLU A 1 972 ? 21.922 40.281 40.219 1 25.3 972 GLU A O 1
ATOM 7715 N N . GLU A 1 973 ? 21.734 38.312 40.438 1 26.47 973 GLU A N 1
ATOM 7716 C CA . GLU A 1 973 ? 23.188 38.469 40.438 1 26.47 973 GLU A CA 1
ATOM 7717 C C . GLU A 1 973 ? 23.719 38.719 39.031 1 26.47 973 GLU A C 1
ATOM 7719 O O . GLU A 1 973 ? 23.172 38.219 38.062 1 26.47 973 GLU A O 1
ATOM 7724 N N . GLY A 1 974 ? 24.422 39.812 38.75 1 28.22 974 GLY A N 1
ATOM 7725 C CA . GLY A 1 974 ? 25.094 40.281 37.531 1 28.22 974 GLY A CA 1
ATOM 7726 C C . GLY A 1 974 ? 25.797 39.188 36.781 1 28.22 974 GLY A C 1
ATOM 7727 O O . GLY A 1 974 ? 26.781 38.625 37.25 1 28.22 974 GLY A O 1
ATOM 7728 N N . PRO A 1 975 ? 25.078 38.188 36.281 1 29.45 975 PRO A N 1
ATOM 7729 C CA . PRO A 1 975 ? 25.734 36.906 36 1 29.45 975 PRO A CA 1
ATOM 7730 C C . PRO A 1 975 ? 27 37.062 35.156 1 29.45 975 PRO A C 1
ATOM 7732 O O . PRO A 1 975 ? 27.078 38 34.312 1 29.45 975 PRO A O 1
ATOM 7735 N N . ALA A 1 976 ? 28.125 36.844 35.594 1 30.83 976 ALA A N 1
ATOM 7736 C CA . ALA A 1 976 ? 29.344 36.781 34.812 1 30.83 976 ALA A CA 1
ATOM 7737 C C . ALA A 1 976 ? 29.109 36.094 33.469 1 30.83 976 ALA A C 1
ATOM 7739 O O . ALA A 1 976 ? 28.406 35.094 33.406 1 30.83 976 ALA A O 1
ATOM 7740 N N . SER A 1 977 ? 28.953 36.812 32.375 1 32.38 977 SER A N 1
ATOM 7741 C CA . SER A 1 977 ? 28.766 36.594 30.938 1 32.38 977 SER A CA 1
ATOM 7742 C C . SER A 1 977 ? 29.453 35.312 30.484 1 32.38 977 SER A C 1
ATOM 7744 O O . SER A 1 977 ? 30.609 35.344 30.047 1 32.38 977 SER A O 1
ATOM 7746 N N . ASN A 1 978 ? 29.594 34.312 31.234 1 33.78 978 ASN A N 1
ATOM 7747 C CA . ASN A 1 978 ? 30.25 33.125 30.656 1 33.78 978 ASN A CA 1
ATOM 7748 C C . ASN A 1 978 ? 29.562 32.688 29.359 1 33.78 978 ASN A C 1
ATOM 7750 O O . ASN A 1 978 ? 28.438 32.188 29.406 1 33.78 978 ASN A O 1
ATOM 7754 N N . GLU A 1 979 ? 29.656 33.312 28.203 1 38.53 979 GLU A N 1
ATOM 7755 C CA . GLU A 1 979 ? 29.281 32.969 26.828 1 38.53 979 GLU A CA 1
ATOM 7756 C C . GLU A 1 979 ? 29.453 31.484 26.578 1 38.53 979 GLU A C 1
ATOM 7758 O O . GLU A 1 979 ? 30.562 30.953 26.703 1 38.53 979 GLU A O 1
ATOM 7763 N N . THR A 1 980 ? 28.609 30.609 26.781 1 49.56 980 THR A N 1
ATOM 7764 C CA . THR A 1 980 ? 28.578 29.203 26.422 1 49.56 980 THR A CA 1
ATOM 7765 C C . THR A 1 980 ? 29.125 29 25 1 49.56 980 THR A C 1
ATOM 7767 O O . THR A 1 980 ? 28.703 29.688 24.078 1 49.56 980 THR A O 1
ATOM 7770 N N . SER A 1 981 ? 30.297 28.453 24.891 1 59.69 981 SER A N 1
ATOM 7771 C CA . SER A 1 981 ? 30.969 28.172 23.625 1 59.69 981 SER A CA 1
ATOM 7772 C C . SER A 1 981 ? 30.031 27.5 22.641 1 59.69 981 SER A C 1
ATOM 7774 O O . SER A 1 981 ? 29.031 26.891 23.047 1 59.69 981 SER A O 1
ATOM 7776 N N . GLU A 1 982 ? 30.109 27.859 21.375 1 65.25 982 GLU A N 1
ATOM 7777 C CA . GLU A 1 982 ? 29.328 27.25 20.312 1 65.25 982 GLU A CA 1
ATOM 7778 C C . GLU A 1 982 ? 29.328 25.719 20.438 1 65.25 982 GLU A C 1
ATOM 7780 O O . GLU A 1 982 ? 28.312 25.078 20.219 1 65.25 982 GLU A O 1
ATOM 7785 N N . ILE A 1 983 ? 30.391 25.219 20.891 1 64.69 983 ILE A N 1
ATOM 7786 C CA . ILE A 1 983 ? 30.531 23.781 21.031 1 64.69 983 ILE A CA 1
ATOM 7787 C C . ILE A 1 983 ? 29.625 23.266 22.141 1 64.69 983 ILE A C 1
ATOM 7789 O O . ILE A 1 983 ? 29.016 22.203 22.016 1 64.69 983 ILE A O 1
ATOM 7793 N N . ASP A 1 984 ? 29.562 24.094 23.156 1 64.19 984 ASP A N 1
ATOM 7794 C CA . ASP A 1 984 ? 28.703 23.703 24.266 1 64.19 984 ASP A CA 1
ATOM 7795 C C . ASP A 1 984 ? 27.234 23.672 23.844 1 64.19 984 ASP A C 1
ATOM 7797 O O . ASP A 1 984 ? 26.484 22.797 24.234 1 64.19 984 ASP A O 1
ATOM 7801 N N . LYS A 1 985 ? 26.953 24.609 23.031 1 67.38 985 LYS A N 1
ATOM 7802 C CA . LYS A 1 985 ? 25.594 24.656 22.531 1 67.38 985 LYS A CA 1
ATOM 7803 C C . LYS A 1 985 ? 25.297 23.438 21.641 1 67.38 985 LYS A C 1
ATOM 7805 O O . LYS A 1 985 ? 24.234 22.844 21.719 1 67.38 985 LYS A O 1
ATOM 7810 N N . ILE A 1 986 ? 26.281 23.219 20.812 1 68.5 986 ILE A N 1
ATOM 7811 C CA . ILE A 1 986 ? 26.141 22.062 19.922 1 68.5 986 ILE A CA 1
ATOM 7812 C C . ILE A 1 986 ? 26 20.781 20.75 1 68.5 986 ILE A C 1
ATOM 7814 O O . ILE A 1 986 ? 25.141 19.938 20.469 1 68.5 986 ILE A O 1
ATOM 7818 N N . LEU A 1 987 ? 26.75 20.719 21.781 1 66.69 987 LEU A N 1
ATOM 7819 C CA . LEU A 1 987 ? 26.734 19.547 22.641 1 66.69 987 LEU A CA 1
ATOM 7820 C C . LEU A 1 987 ? 25.422 19.453 23.422 1 66.69 987 LEU A C 1
ATOM 7822 O O . LEU A 1 987 ? 24.875 18.359 23.594 1 66.69 987 LEU A O 1
ATOM 7826 N N . GLU A 1 988 ? 24.953 20.672 23.812 1 65.25 988 GLU A N 1
ATOM 7827 C CA . GLU A 1 988 ? 23.656 20.703 24.484 1 65.25 988 GLU A CA 1
ATOM 7828 C C . GLU A 1 988 ? 22.531 20.281 23.547 1 65.25 988 GLU A C 1
ATOM 7830 O O . GLU A 1 988 ? 21.641 19.531 23.953 1 65.25 988 GLU A O 1
ATOM 7835 N N . ASP A 1 989 ? 22.688 20.719 22.391 1 67.56 989 ASP A N 1
ATOM 7836 C CA . ASP A 1 989 ? 21.688 20.359 21.406 1 67.56 989 ASP A CA 1
ATOM 7837 C C . ASP A 1 989 ? 21.703 18.859 21.125 1 67.56 989 ASP A C 1
ATOM 7839 O O . ASP A 1 989 ? 20.656 18.234 20.984 1 67.56 989 ASP A O 1
ATOM 7843 N N . ILE A 1 990 ? 22.875 18.391 21.062 1 63.5 990 ILE A N 1
ATOM 7844 C CA . ILE A 1 990 ? 23.047 16.969 20.828 1 63.5 990 ILE A CA 1
ATOM 7845 C C . ILE A 1 990 ? 22.5 16.172 22.016 1 63.5 990 ILE A C 1
ATOM 7847 O O . ILE A 1 990 ? 21.828 15.156 21.828 1 63.5 990 ILE A O 1
ATOM 7851 N N . GLU A 1 991 ? 22.719 16.688 23.188 1 61.03 991 GLU A N 1
ATOM 7852 C CA . GLU A 1 991 ? 22.234 16.016 24.406 1 61.03 991 GLU A CA 1
ATOM 7853 C C . GLU A 1 991 ? 20.719 16.016 24.469 1 61.03 991 GLU A C 1
ATOM 7855 O O . GLU A 1 991 ? 20.109 15.023 24.891 1 61.03 991 GLU A O 1
ATOM 7860 N N . ASN A 1 992 ? 20.25 17.141 23.969 1 61.88 992 ASN A N 1
ATOM 7861 C CA . ASN A 1 992 ? 18.797 17.266 24.031 1 61.88 992 ASN A CA 1
ATOM 7862 C C . ASN A 1 992 ? 18.125 16.609 22.844 1 61.88 992 ASN A C 1
ATOM 7864 O O . ASN A 1 992 ? 16.891 16.625 22.734 1 61.88 992 ASN A O 1
ATOM 7868 N N . GLY A 1 993 ? 19 15.953 22.062 1 61.47 993 GLY A N 1
ATOM 7869 C CA . GLY A 1 993 ? 18.469 15.195 20.938 1 61.47 993 GLY A CA 1
ATOM 7870 C C . GLY A 1 993 ? 17.844 16.062 19.875 1 61.47 993 GLY A C 1
ATOM 7871 O O . GLY A 1 993 ? 16.922 15.641 19.172 1 61.47 993 GLY A O 1
ATOM 7872 N N . VAL A 1 994 ? 18.219 17.281 19.828 1 57.53 994 VAL A N 1
ATOM 7873 C CA . VAL A 1 994 ? 17.656 18.188 18.844 1 57.53 994 VAL A CA 1
ATOM 7874 C C . VAL A 1 994 ? 18.312 17.953 17.484 1 57.53 994 VAL A C 1
ATOM 7876 O O . VAL A 1 994 ? 19.531 18.156 17.328 1 57.53 994 VAL A O 1
ATOM 7879 N N . ALA A 1 995 ? 17.531 17.359 16.594 1 60.5 995 ALA A N 1
ATOM 7880 C CA . ALA A 1 995 ? 18.031 17.125 15.242 1 60.5 995 ALA A CA 1
ATOM 7881 C C . ALA A 1 995 ? 17.875 18.375 14.391 1 60.5 995 ALA A C 1
ATOM 7883 O O . ALA A 1 995 ? 16.938 19.172 14.586 1 60.5 995 ALA A O 1
ATOM 7884 N N . ASP A 1 996 ? 18.922 18.625 13.578 1 66.69 996 ASP A N 1
ATOM 7885 C CA . ASP A 1 996 ? 18.828 19.719 12.617 1 66.69 996 ASP A CA 1
ATOM 7886 C C . ASP A 1 996 ? 17.719 19.453 11.602 1 66.69 996 ASP A C 1
ATOM 7888 O O . ASP A 1 996 ? 17.359 18.312 11.352 1 66.69 996 ASP A O 1
ATOM 7892 N N . GLU A 1 997 ? 17.141 20.531 11.195 1 69.44 997 GLU A N 1
ATOM 7893 C CA . GLU A 1 997 ? 16.156 20.438 10.125 1 69.44 997 GLU A CA 1
ATOM 7894 C C . GLU A 1 997 ? 16.734 19.75 8.898 1 69.44 997 GLU A C 1
ATOM 7896 O O . GLU A 1 997 ? 17.906 19.969 8.539 1 69.44 997 GLU A O 1
ATOM 7901 N N . THR A 1 998 ? 16.156 18.75 8.406 1 79.31 998 THR A N 1
ATOM 7902 C CA . THR A 1 998 ? 16.609 18.016 7.23 1 79.31 998 THR A CA 1
ATOM 7903 C C . THR A 1 998 ? 15.484 17.828 6.23 1 79.31 998 THR A C 1
ATOM 7905 O O . THR A 1 998 ? 14.312 18.047 6.555 1 79.31 998 THR A O 1
ATOM 7908 N N . LEU A 1 999 ? 15.852 17.547 5.039 1 78.12 999 LEU A N 1
ATOM 7909 C CA . LEU A 1 999 ? 14.859 17.234 4.012 1 78.12 999 LEU A CA 1
ATOM 7910 C C . LEU A 1 999 ? 14.234 15.859 4.258 1 78.12 999 LEU A C 1
ATOM 7912 O O . LEU A 1 999 ? 14.945 14.891 4.551 1 78.12 999 LEU A O 1
ATOM 7916 N N . PRO A 1 1000 ? 12.844 15.836 4.23 1 76.94 1000 PRO A N 1
ATOM 7917 C CA . PRO A 1 1000 ? 12.164 14.555 4.453 1 76.94 1000 PRO A CA 1
ATOM 7918 C C . PRO A 1 1000 ? 12.445 13.539 3.348 1 76.94 1000 PRO A C 1
ATOM 7920 O O . PRO A 1 1000 ? 12.68 13.922 2.199 1 76.94 1000 PRO A O 1
ATOM 7923 N N . ARG A 1 1001 ? 12.586 12.281 3.664 1 75.31 1001 ARG A N 1
ATOM 7924 C CA . ARG A 1 1001 ? 12.68 11.133 2.771 1 75.31 1001 ARG A CA 1
ATOM 7925 C C . ARG A 1 1001 ? 11.438 10.258 2.873 1 75.31 1001 ARG A C 1
ATOM 7927 O O . ARG A 1 1001 ? 11.398 9.32 3.674 1 75.31 1001 ARG A O 1
ATOM 7934 N N . LEU A 1 1002 ? 10.422 10.492 2.021 1 69.38 1002 LEU A N 1
ATOM 7935 C CA . LEU A 1 1002 ? 9.102 9.891 2.211 1 69.38 1002 LEU A CA 1
ATOM 7936 C C . LEU A 1 1002 ? 8.867 8.781 1.197 1 69.38 1002 LEU A C 1
ATOM 7938 O O . LEU A 1 1002 ? 8.102 7.844 1.462 1 69.38 1002 LEU A O 1
ATOM 7942 N N . THR A 1 1003 ? 9.523 8.859 0.026 1 71.19 1003 THR A N 1
ATOM 7943 C CA . THR A 1 1003 ? 9.25 7.91 -1.05 1 71.19 1003 THR A CA 1
ATOM 7944 C C . THR A 1 1003 ? 10.5 7.102 -1.396 1 71.19 1003 THR A C 1
ATOM 7946 O O . THR A 1 1003 ? 11.594 7.418 -0.929 1 71.19 1003 THR A O 1
ATOM 7949 N N . GLU A 1 1004 ? 10.312 6.094 -2.148 1 71.75 1004 GLU A N 1
ATOM 7950 C CA . GLU A 1 1004 ? 11.422 5.262 -2.604 1 71.75 1004 GLU A CA 1
ATOM 7951 C C . GLU A 1 1004 ? 12.422 6.078 -3.418 1 71.75 1004 GLU A C 1
ATOM 7953 O O . GLU A 1 1004 ? 13.633 5.828 -3.354 1 71.75 1004 GLU A O 1
ATOM 7958 N N . ASP A 1 1005 ? 11.906 7.059 -4.039 1 73.12 1005 ASP A N 1
ATOM 7959 C CA . ASP A 1 1005 ? 12.758 7.879 -4.898 1 73.12 1005 ASP A CA 1
ATOM 7960 C C . ASP A 1 1005 ? 13.758 8.688 -4.074 1 73.12 1005 ASP A C 1
ATOM 7962 O O . ASP A 1 1005 ? 14.797 9.094 -4.586 1 73.12 1005 ASP A O 1
ATOM 7966 N N . ASP A 1 1006 ? 13.461 8.898 -2.855 1 80.5 1006 ASP A N 1
ATOM 7967 C CA . ASP A 1 1006 ? 14.32 9.703 -1.99 1 80.5 1006 ASP A CA 1
ATOM 7968 C C . ASP A 1 1006 ? 15.539 8.906 -1.534 1 80.5 1006 ASP A C 1
ATOM 7970 O O . ASP A 1 1006 ? 16.516 9.477 -1.045 1 80.5 1006 ASP A O 1
ATOM 7974 N N . VAL A 1 1007 ? 15.414 7.512 -1.725 1 81.56 1007 VAL A N 1
ATOM 7975 C CA . VAL A 1 1007 ? 16.484 6.688 -1.184 1 81.56 1007 VAL A CA 1
ATOM 7976 C C . VAL A 1 1007 ? 16.906 5.641 -2.215 1 81.56 1007 VAL A C 1
ATOM 7978 O O . VAL A 1 1007 ? 17.484 4.613 -1.865 1 81.56 1007 VAL A O 1
ATOM 7981 N N . VAL A 1 1008 ? 16.516 5.934 -3.441 1 77.31 1008 VAL A N 1
ATOM 7982 C CA . VAL A 1 1008 ? 16.875 4.996 -4.504 1 77.31 1008 VAL A CA 1
ATOM 7983 C C . VAL A 1 1008 ? 18.375 4.98 -4.707 1 77.31 1008 VAL A C 1
ATOM 7985 O O . VAL A 1 1008 ? 19.062 5.973 -4.426 1 77.31 1008 VAL A O 1
ATOM 7988 N N . LEU A 1 1009 ? 18.828 3.914 -5.18 1 78.62 1009 LEU A N 1
ATOM 7989 C CA . LEU A 1 1009 ? 20.266 3.738 -5.305 1 78.62 1009 LEU A CA 1
ATOM 7990 C C . LEU A 1 1009 ? 20.828 4.578 -6.453 1 78.62 1009 LEU A C 1
ATOM 7992 O O . LEU A 1 1009 ? 22 4.945 -6.449 1 78.62 1009 LEU A O 1
ATOM 7996 N N . ASP A 1 1010 ? 20 4.801 -7.402 1 76.25 1010 ASP A N 1
ATOM 7997 C CA . ASP A 1 1010 ? 20.375 5.723 -8.477 1 76.25 1010 ASP A CA 1
ATOM 7998 C C . ASP A 1 1010 ? 19.312 6.809 -8.656 1 76.25 1010 ASP A C 1
ATOM 8000 O O . ASP A 1 1010 ? 18.312 6.598 -9.336 1 76.25 1010 ASP A O 1
ATOM 8004 N N . MET A 1 1011 ? 19.625 7.926 -8.211 1 73.25 1011 MET A N 1
ATOM 8005 C CA . MET A 1 1011 ? 18.641 9 -8.164 1 73.25 1011 MET A CA 1
ATOM 8006 C C . MET A 1 1011 ? 18.578 9.734 -9.492 1 73.25 1011 MET A C 1
ATOM 8008 O O . MET A 1 1011 ? 17.672 10.547 -9.711 1 73.25 1011 MET A O 1
ATOM 8012 N N . ASP A 1 1012 ? 19.516 9.477 -10.367 1 76.62 1012 ASP A N 1
ATOM 8013 C CA . ASP A 1 1012 ? 19.5 10.133 -11.672 1 76.62 1012 ASP A CA 1
ATOM 8014 C C . ASP A 1 1012 ? 18.594 9.383 -12.641 1 76.62 1012 ASP A C 1
ATOM 8016 O O . ASP A 1 1012 ? 18.328 9.852 -13.75 1 76.62 1012 ASP A O 1
ATOM 8020 N N . GLU A 1 1013 ? 18.094 8.227 -12.172 1 72.75 1013 GLU A N 1
ATOM 8021 C CA . GLU A 1 1013 ? 17.203 7.43 -13 1 72.75 1013 GLU A CA 1
ATOM 8022 C C . GLU A 1 1013 ? 15.805 7.348 -12.375 1 72.75 1013 GLU A C 1
ATOM 8024 O O . GLU A 1 1013 ? 15.664 7.41 -11.156 1 72.75 1013 GLU A O 1
ATOM 8029 N N . ILE A 1 1014 ? 14.852 7.402 -13.336 1 62.34 1014 ILE A N 1
ATOM 8030 C CA . ILE A 1 1014 ? 13.469 7.27 -12.891 1 62.34 1014 ILE A CA 1
ATOM 8031 C C . ILE A 1 1014 ? 12.836 6.043 -13.539 1 62.34 1014 ILE A C 1
ATOM 8033 O O . ILE A 1 1014 ? 13.328 5.543 -14.555 1 62.34 1014 ILE A O 1
ATOM 8037 N N . MET A 1 1015 ? 11.82 5.566 -12.883 1 61.34 1015 MET A N 1
ATOM 8038 C CA . MET A 1 1015 ? 11.078 4.441 -13.445 1 61.34 1015 MET A CA 1
ATOM 8039 C C . MET A 1 1015 ? 10.18 4.906 -14.586 1 61.34 1015 MET A C 1
ATOM 8041 O O . MET A 1 1015 ? 9.359 5.809 -14.406 1 61.34 1015 MET A O 1
ATOM 8045 N N . VAL A 1 1016 ? 10.453 4.57 -15.883 1 57.06 1016 VAL A N 1
ATOM 8046 C CA . VAL A 1 1016 ? 9.641 4.938 -17.031 1 57.06 1016 VAL A CA 1
ATOM 8047 C C . VAL A 1 1016 ? 8.945 3.697 -17.594 1 57.06 1016 VAL A C 1
ATOM 8049 O O . VAL A 1 1016 ? 9.508 2.6 -17.578 1 57.06 1016 VAL A O 1
ATOM 8052 N N . GLU A 1 1017 ? 7.492 3.725 -17.781 1 51.34 1017 GLU A N 1
ATOM 8053 C CA . GLU A 1 1017 ? 6.762 2.635 -18.422 1 51.34 1017 GLU A CA 1
ATOM 8054 C C . GLU A 1 1017 ? 7.141 2.506 -19.891 1 51.34 1017 GLU A C 1
ATOM 8056 O O . GLU A 1 1017 ? 7.297 3.512 -20.578 1 51.34 1017 GLU A O 1
ATOM 8061 N N . ASP A 1 1018 ? 7.734 1.489 -20.312 1 47.38 1018 ASP A N 1
ATOM 8062 C CA . ASP A 1 1018 ? 7.965 1.285 -21.734 1 47.38 1018 ASP A CA 1
ATOM 806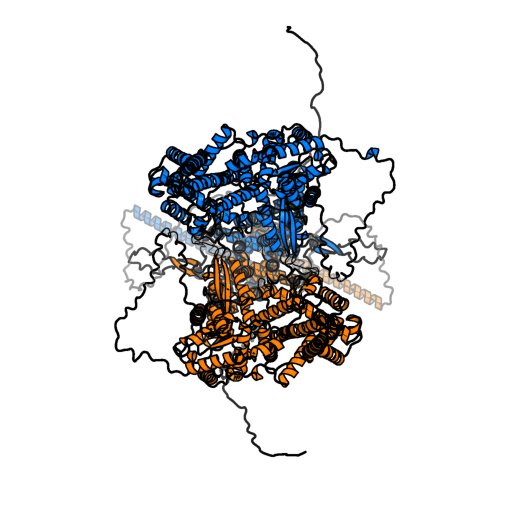3 C C . ASP A 1 1018 ? 6.648 1.288 -22.5 1 47.38 1018 ASP A C 1
ATOM 8065 O O . ASP A 1 1018 ? 5.758 0.482 -22.234 1 47.38 1018 ASP A O 1
ATOM 8069 N N . GLU A 1 1019 ? 6.148 2.453 -22.938 1 42.5 1019 GLU A N 1
ATOM 8070 C CA . GLU A 1 1019 ? 4.957 2.51 -23.781 1 42.5 1019 GLU A CA 1
ATOM 8071 C C . GLU A 1 1019 ? 4.941 1.364 -24.797 1 42.5 1019 GLU A C 1
ATOM 8073 O O . GLU A 1 1019 ? 3.873 0.943 -25.25 1 42.5 1019 GLU A O 1
ATOM 8078 N N . GLU A 1 1020 ? 6.051 1.26 -25.594 1 37.69 1020 GLU A N 1
ATOM 8079 C CA . GLU A 1 1020 ? 5.969 0.508 -26.844 1 37.69 1020 GLU A CA 1
ATOM 8080 C C . GLU A 1 1020 ? 5.699 -0.971 -26.578 1 37.69 1020 GLU A C 1
ATOM 8082 O O . GLU A 1 1020 ? 6.477 -1.833 -27 1 37.69 1020 GLU A O 1
ATOM 8087 N N . PHE A 1 1021 ? 5.398 -1.256 -25.547 1 36.41 1021 PHE A N 1
ATOM 8088 C CA . PHE A 1 1021 ? 5.359 -2.701 -25.75 1 36.41 1021 PHE A CA 1
ATOM 8089 C C . PHE A 1 1021 ? 4.25 -3.086 -26.719 1 36.41 1021 PHE A C 1
ATOM 8091 O O . PHE A 1 1021 ? 3.068 -2.881 -26.438 1 36.41 1021 PHE A O 1
ATOM 8098 N N . VAL A 1 1022 ? 4.574 -2.961 -27.938 1 32.5 1022 VAL A N 1
ATOM 8099 C CA . VAL A 1 1022 ? 3.93 -3.914 -28.844 1 32.5 1022 VAL A CA 1
ATOM 8100 C C . VAL A 1 1022 ? 4.004 -5.316 -28.234 1 32.5 1022 VAL A C 1
ATOM 8102 O O . VAL A 1 1022 ? 5.094 -5.863 -28.047 1 32.5 1022 VAL A O 1
ATOM 8105 N N . ASP A 1 1023 ? 3.42 -5.527 -27.188 1 32.81 1023 ASP A N 1
ATOM 8106 C CA . ASP A 1 1023 ? 3.297 -6.961 -26.922 1 32.81 1023 ASP A CA 1
ATOM 8107 C C . ASP A 1 1023 ? 3.363 -7.762 -28.219 1 32.81 1023 ASP A C 1
ATOM 8109 O O . ASP A 1 1023 ? 2.48 -7.648 -29.078 1 32.81 1023 ASP A O 1
ATOM 8113 N N . THR A 1 1024 ? 4.438 -7.809 -28.766 1 30.52 1024 THR A N 1
ATOM 8114 C CA . THR A 1 1024 ? 4.488 -8.883 -29.75 1 30.52 1024 THR A CA 1
ATOM 8115 C C . THR A 1 1024 ? 3.98 -10.188 -29.156 1 30.52 1024 THR A C 1
ATOM 8117 O O . THR A 1 1024 ? 4.77 -11.078 -28.844 1 30.52 1024 THR A O 1
ATOM 8120 N N . ASP A 1 1025 ? 3.365 -10.117 -28.062 1 30.5 1025 ASP A N 1
ATOM 8121 C CA . ASP A 1 1025 ? 2.764 -11.438 -27.953 1 30.5 1025 ASP A CA 1
ATOM 8122 C C . ASP A 1 1025 ? 2.123 -11.867 -29.281 1 30.5 1025 ASP A C 1
ATOM 8124 O O . ASP A 1 1025 ? 1.244 -11.172 -29.797 1 30.5 1025 ASP A O 1
ATOM 8128 N N . GLU A 1 1026 ? 2.877 -12.383 -30.141 1 30.27 1026 GLU A N 1
ATOM 8129 C CA . GLU A 1 1026 ? 2.18 -13.297 -31.031 1 30.27 1026 GLU A CA 1
ATOM 8130 C C . GLU A 1 1026 ? 1.006 -13.977 -30.328 1 30.27 1026 GLU A C 1
ATOM 8132 O O . GLU A 1 1026 ? 1.204 -14.82 -29.453 1 30.27 1026 GLU A O 1
ATOM 8137 N N . SER A 1 1027 ? 0.194 -13.266 -29.688 1 31.33 1027 SER A N 1
ATOM 8138 C CA . SER A 1 1027 ? -1.12 -13.836 -29.406 1 31.33 1027 SER A CA 1
ATOM 8139 C C . SER A 1 1027 ? -1.417 -15.016 -30.344 1 31.33 1027 SER A C 1
ATOM 8141 O O . SER A 1 1027 ? -1.323 -14.891 -31.562 1 31.33 1027 SER A O 1
ATOM 8143 N N . ASP A 1 1028 ? -1.031 -16.125 -29.844 1 31.52 1028 ASP A N 1
ATOM 8144 C CA . ASP A 1 1028 ? -1.566 -17.375 -30.391 1 31.52 1028 ASP A CA 1
ATOM 8145 C C . ASP A 1 1028 ? -3.049 -17.234 -30.719 1 31.52 1028 ASP A C 1
ATOM 8147 O O . ASP A 1 1028 ? -3.906 -17.75 -30 1 31.52 1028 ASP A O 1
ATOM 8151 N N . SER A 1 1029 ? -3.52 -16.094 -30.969 1 29.78 1029 SER A N 1
ATOM 8152 C CA . SER A 1 1029 ? -4.809 -16.203 -31.641 1 29.78 1029 SER A CA 1
ATOM 8153 C C . SER A 1 1029 ? -4.727 -17.125 -32.844 1 29.78 1029 SER A C 1
ATOM 8155 O O . SER A 1 1029 ? -4.91 -16.672 -33.969 1 29.78 1029 SER A O 1
ATOM 8157 N N . ASP A 1 1030 ? -3.748 -17.922 -32.938 1 28.56 1030 ASP A N 1
ATOM 8158 C CA . ASP A 1 1030 ? -4.133 -18.906 -33.969 1 28.56 1030 ASP A CA 1
ATOM 8159 C C . ASP A 1 1030 ? -5.457 -19.562 -33.594 1 28.56 1030 ASP A C 1
ATOM 8161 O O . ASP A 1 1030 ? -5.477 -20.594 -32.906 1 28.56 1030 ASP A O 1
ATOM 8165 N N . GLU A 1 1031 ? -6.344 -18.828 -33.188 1 30.45 1031 GLU A N 1
ATOM 8166 C CA . GLU A 1 1031 ? -7.703 -19.344 -33.281 1 30.45 1031 GLU A CA 1
ATOM 8167 C C . GLU A 1 1031 ? -7.906 -20.125 -34.594 1 30.45 1031 GLU A C 1
ATOM 8169 O O . GLU A 1 1031 ? -8.992 -20.641 -34.844 1 30.45 1031 GLU A O 1
ATOM 8174 N N . GLY A 1 1032 ? -7.211 -19.641 -35.719 1 27.69 1032 GLY A N 1
ATOM 8175 C CA . GLY A 1 1032 ? -7.75 -20.328 -36.906 1 27.69 1032 GLY A CA 1
ATOM 8176 C C . GLY A 1 1032 ? -7.832 -21.828 -36.719 1 27.69 1032 GLY A C 1
ATOM 8177 O O . GLY A 1 1032 ? -7.395 -22.359 -35.688 1 27.69 1032 GLY A O 1
ATOM 8178 N N . GLU A 1 1033 ? -7.938 -22.422 -38 1 26.67 1033 GLU A N 1
ATOM 8179 C CA . GLU A 1 1033 ? -8.305 -23.734 -38.531 1 26.67 1033 GLU A CA 1
ATOM 8180 C C . GLU A 1 1033 ? -7.32 -24.812 -38.125 1 26.67 1033 GLU A C 1
ATOM 8182 O O . GLU A 1 1033 ? -6.262 -24.969 -38.719 1 26.67 1033 GLU A O 1
ATOM 8187 N N . ASP A 1 1034 ? -6.816 -24.734 -37.031 1 28.11 1034 ASP A N 1
ATOM 8188 C CA . ASP A 1 1034 ? -6.191 -26.047 -36.906 1 28.11 1034 ASP A CA 1
ATOM 8189 C C . ASP A 1 1034 ? -7.16 -27.141 -37.344 1 28.11 1034 ASP A C 1
ATOM 8191 O O . ASP A 1 1034 ? -7.684 -27.875 -36.5 1 28.11 1034 ASP A O 1
ATOM 8195 N N . ASP A 1 1035 ? -8.211 -26.719 -38.125 1 26.17 1035 ASP A N 1
ATOM 8196 C CA . ASP A 1 1035 ? -8.898 -27.781 -38.844 1 26.17 1035 ASP A CA 1
ATOM 8197 C C . ASP A 1 1035 ? -7.906 -28.625 -39.656 1 26.17 1035 ASP A C 1
ATOM 8199 O O . ASP A 1 1035 ? -7.441 -28.188 -40.719 1 26.17 1035 ASP A O 1
ATOM 8203 N N . VAL A 1 1036 ? -6.914 -29.031 -39.062 1 26.42 1036 VAL A N 1
ATOM 8204 C CA . VAL A 1 1036 ? -6.262 -30.094 -39.812 1 26.42 1036 VAL A CA 1
ATOM 8205 C C . VAL A 1 1036 ? -7.316 -31 -40.469 1 26.42 1036 VAL A C 1
ATOM 8207 O O . VAL A 1 1036 ? -8.336 -31.297 -39.844 1 26.42 1036 VAL A O 1
ATOM 8210 N N . GLY A 1 1037 ? -7.422 -30.891 -41.781 1 24.12 1037 GLY A N 1
ATOM 8211 C CA . GLY A 1 1037 ? -7.84 -31.953 -42.656 1 24.12 1037 GLY A CA 1
ATOM 8212 C C . GLY A 1 1037 ? -7.473 -33.344 -42.156 1 24.12 1037 GLY A C 1
ATOM 8213 O O . GLY A 1 1037 ? -6.293 -33.688 -42.125 1 24.12 1037 GLY A O 1
ATOM 8214 N N . TRP A 1 1038 ? -7.996 -33.656 -41.031 1 26.36 1038 TRP A N 1
ATOM 8215 C CA . TRP A 1 1038 ? -8 -35.094 -40.875 1 26.36 1038 TRP A CA 1
ATOM 8216 C C . TRP A 1 1038 ? -8.375 -35.781 -42.188 1 26.36 1038 TRP A C 1
ATOM 8218 O O . TRP A 1 1038 ? -9.477 -35.594 -42.719 1 26.36 1038 TRP A O 1
ATOM 8228 N N . MET A 1 1039 ? -7.496 -35.656 -43.188 1 24.7 1039 MET A N 1
ATOM 8229 C CA . MET A 1 1039 ? -7.656 -36.656 -44.25 1 24.7 1039 MET A CA 1
ATOM 8230 C C . MET A 1 1039 ? -7.965 -38.031 -43.656 1 24.7 1039 MET A C 1
ATOM 8232 O O . MET A 1 1039 ? -7.301 -38.469 -42.719 1 24.7 1039 MET A O 1
ATOM 8236 N N . ASP A 1 1040 ? -9.242 -38.375 -43.75 1 24.27 1040 ASP A N 1
ATOM 8237 C CA . ASP A 1 1040 ? -9.82 -39.719 -43.75 1 24.27 1040 ASP A CA 1
ATOM 8238 C C . ASP A 1 1040 ? -8.906 -40.688 -44.5 1 24.27 1040 ASP A C 1
ATOM 8240 O O . ASP A 1 1040 ? -8.695 -40.562 -45.688 1 24.27 1040 ASP A O 1
ATOM 8244 N N . ASP A 1 1041 ? -7.762 -40.969 -44.031 1 23.84 1041 ASP A N 1
ATOM 8245 C CA . ASP A 1 1041 ? -7.176 -42.188 -44.562 1 23.84 1041 ASP A CA 1
ATOM 8246 C C . ASP A 1 1041 ? -8.203 -43.312 -44.594 1 23.84 1041 ASP A C 1
ATOM 8248 O O . ASP A 1 1041 ? -7.84 -44.5 -44.688 1 23.84 1041 ASP A O 1
ATOM 8252 N N . GLU A 1 1042 ? -9.523 -43.094 -44.688 1 22.3 1042 GLU A N 1
ATOM 8253 C CA . GLU A 1 1042 ? -10.25 -44.281 -45.156 1 22.3 1042 GLU A CA 1
ATOM 8254 C C . GLU A 1 1042 ? -9.781 -44.688 -46.531 1 22.3 1042 GLU A C 1
ATOM 8256 O O . GLU A 1 1042 ? -9.703 -45.875 -46.844 1 22.3 1042 GLU A O 1
ATOM 8261 N N . GLU A 1 1043 ? -9.773 -43.938 -47.625 1 20.41 1043 GLU A N 1
ATOM 8262 C CA . GLU A 1 1043 ? -9.914 -44.625 -48.938 1 20.41 1043 GLU A CA 1
ATOM 8263 C C . GLU A 1 1043 ? -8.625 -45.312 -49.344 1 20.41 1043 GLU A C 1
ATOM 8265 O O . GLU A 1 1043 ? -8.602 -46.062 -50.281 1 20.41 1043 GLU A O 1
ATOM 8270 N N . ARG A 1 1044 ? -7.332 -44.906 -49.125 1 20.38 1044 ARG A N 1
ATOM 8271 C CA . ARG A 1 1044 ? -6.523 -45.781 -49.969 1 20.38 1044 ARG A CA 1
ATOM 8272 C C . ARG A 1 1044 ? -6.395 -47.188 -49.406 1 20.38 1044 ARG A C 1
ATOM 8274 O O . ARG A 1 1044 ? -5.742 -48.031 -50 1 20.38 1044 ARG A O 1
ATOM 8281 N N . GLU A 1 1045 ? -6.707 -47.469 -48.188 1 18.94 1045 GLU A N 1
ATOM 8282 C CA . GLU A 1 1045 ? -7.008 -48.875 -48.375 1 18.94 1045 GLU A CA 1
ATOM 8283 C C . GLU A 1 1045 ? -8.461 -49.094 -48.781 1 18.94 1045 GLU A C 1
ATOM 8285 O O . GLU A 1 1045 ? -9.367 -48.5 -48.219 1 18.94 1045 GLU A O 1
ATOM 8290 N N . MET B 1 1 ? -71.062 3.605 28.453 1 16.39 1 MET B N 1
ATOM 8291 C CA . MET B 1 1 ? -72.125 2.617 28.172 1 16.39 1 MET B CA 1
ATOM 8292 C C . MET B 1 1 ? -72 2.121 26.734 1 16.39 1 MET B C 1
ATOM 8294 O O . MET B 1 1 ? -72 0.914 26.5 1 16.39 1 MET B O 1
ATOM 8298 N N . SER B 1 2 ? -72.75 2.834 25.859 1 15.92 2 SER B N 1
ATOM 8299 C CA . SER B 1 2 ? -73.812 2.158 25.062 1 15.92 2 SER B CA 1
ATOM 8300 C C . SER B 1 2 ? -73.125 1.28 23.984 1 15.92 2 SER B C 1
ATOM 8302 O O . SER B 1 2 ? -72 1.484 23.625 1 15.92 2 SER B O 1
ATOM 8304 N N . ASP B 1 3 ? -74 0.243 23.453 1 15.46 3 ASP B N 1
ATOM 8305 C CA . ASP B 1 3 ? -74.312 -1.053 22.859 1 15.46 3 ASP B CA 1
ATOM 8306 C C . ASP B 1 3 ? -74.062 -1.048 21.359 1 15.46 3 ASP B C 1
ATOM 8308 O O . ASP B 1 3 ? -74.438 -2.014 20.672 1 15.46 3 ASP B O 1
ATOM 8312 N N . ASP B 1 4 ? -73.938 0.03 20.891 1 15.95 4 ASP B N 1
ATOM 8313 C CA . ASP B 1 4 ? -74.562 0.185 19.578 1 15.95 4 ASP B CA 1
ATOM 8314 C C . ASP B 1 4 ? -73.938 -0.821 18.578 1 15.95 4 ASP B C 1
ATOM 8316 O O . ASP B 1 4 ? -72.75 -0.859 18.375 1 15.95 4 ASP B O 1
ATOM 8320 N N . GLU B 1 5 ? -74.688 -1.857 18.141 1 16.2 5 GLU B N 1
ATOM 8321 C CA . GLU B 1 5 ? -74.812 -3.199 17.578 1 16.2 5 GLU B CA 1
ATOM 8322 C C . GLU B 1 5 ? -74.5 -3.197 16.078 1 16.2 5 GLU B C 1
ATOM 8324 O O . GLU B 1 5 ? -74.438 -4.258 15.461 1 16.2 5 GLU B O 1
ATOM 8329 N N . HIS B 1 6 ? -74.562 -2.111 15.469 1 16.88 6 HIS B N 1
ATOM 8330 C CA . HIS B 1 6 ? -75.312 -2.191 14.234 1 16.88 6 HIS B CA 1
ATOM 8331 C C . HIS B 1 6 ? -74.812 -3.309 13.336 1 16.88 6 HIS B C 1
ATOM 8333 O O . HIS B 1 6 ? -73.688 -3.686 13.406 1 16.88 6 HIS B O 1
ATOM 8339 N N . HIS B 1 7 ? -75.562 -3.734 12.398 1 16.17 7 HIS B N 1
ATOM 8340 C CA . HIS B 1 7 ? -76.25 -4.742 11.586 1 16.17 7 HIS B CA 1
ATOM 8341 C C . HIS B 1 7 ? -75.312 -5.27 10.484 1 16.17 7 HIS B C 1
ATOM 8343 O O . HIS B 1 7 ? -74.25 -4.699 10.234 1 16.17 7 HIS B O 1
ATOM 8349 N N . SER B 1 8 ? -75.875 -5.363 9.203 1 15.61 8 SER B N 1
ATOM 8350 C CA . SER B 1 8 ? -76.312 -6.562 8.516 1 15.61 8 SER B CA 1
ATOM 8351 C C . SER B 1 8 ? -75.25 -7.117 7.586 1 15.61 8 SER B C 1
ATOM 8353 O O . SER B 1 8 ? -74.875 -8.297 7.66 1 15.61 8 SER B O 1
ATOM 8355 N N . ASN B 1 9 ? -75.125 -6.723 6.254 1 15.73 9 ASN B N 1
ATOM 8356 C CA . ASN B 1 9 ? -75.562 -7.402 5.047 1 15.73 9 ASN B CA 1
ATOM 8357 C C . ASN B 1 9 ? -74.438 -8.227 4.414 1 15.73 9 ASN B C 1
ATOM 8359 O O . ASN B 1 9 ? -73.25 -7.98 4.676 1 15.73 9 ASN B O 1
ATOM 8363 N N . ASP B 1 10 ? -74.625 -9.008 3.184 1 15.8 10 ASP B N 1
ATOM 8364 C CA . ASP B 1 10 ? -74.5 -10.367 2.648 1 15.8 10 ASP B CA 1
ATOM 8365 C C . ASP B 1 10 ? -73.188 -10.617 1.958 1 15.8 10 ASP B C 1
ATOM 8367 O O . ASP B 1 10 ? -72.625 -11.719 2.035 1 15.8 10 ASP B O 1
ATOM 8371 N N . ASN B 1 11 ? -72.562 -9.766 1.136 1 16.2 11 ASN B N 1
ATOM 8372 C CA . ASN B 1 11 ? -72.438 -10.133 -0.273 1 16.2 11 ASN B CA 1
ATOM 8373 C C . ASN B 1 11 ? -71.25 -11.047 -0.542 1 16.2 11 ASN B C 1
ATOM 8375 O O . ASN B 1 11 ? -70.125 -10.695 -0.237 1 16.2 11 ASN B O 1
ATOM 8379 N N . SER B 1 12 ? -71.188 -12.406 -0.791 1 16.17 12 SER B N 1
ATOM 8380 C CA . SER B 1 12 ? -70.438 -13.641 -0.814 1 16.17 12 SER B CA 1
ATOM 8381 C C . SER B 1 12 ? -69.375 -13.625 -1.927 1 16.17 12 SER B C 1
ATOM 8383 O O . SER B 1 12 ? -68.562 -14.516 -2.014 1 16.17 12 SER B O 1
ATOM 8385 N N . ASN B 1 13 ? -69.312 -12.852 -2.84 1 16.09 13 ASN B N 1
ATOM 8386 C CA . ASN B 1 13 ? -69.125 -13.484 -4.141 1 16.09 13 ASN B CA 1
ATOM 8387 C C . ASN B 1 13 ? -67.812 -14.219 -4.211 1 16.09 13 ASN B C 1
ATOM 8389 O O . ASN B 1 13 ? -66.812 -13.812 -3.568 1 16.09 13 ASN B O 1
ATOM 8393 N N . VAL B 1 14 ? -67.625 -15.352 -4.891 1 16.22 14 VAL B N 1
ATOM 8394 C CA . VAL B 1 14 ? -67 -16.625 -5.195 1 16.22 14 VAL B CA 1
ATOM 8395 C C . VAL B 1 14 ? -65.625 -16.391 -5.805 1 16.22 14 VAL B C 1
ATOM 8397 O O . VAL B 1 14 ? -64.625 -16.875 -5.285 1 16.22 14 VAL B O 1
ATOM 8400 N N . GLN B 1 15 ? -65.375 -16.516 -7.125 1 16.11 15 GLN B N 1
ATOM 8401 C CA . GLN B 1 15 ? -64.688 -17.625 -7.781 1 16.11 15 GLN B CA 1
ATOM 8402 C C . GLN B 1 15 ? -63.281 -17.234 -8.172 1 16.11 15 GLN B C 1
ATOM 8404 O O . GLN B 1 15 ? -63.062 -16.172 -8.781 1 16.11 15 GLN B O 1
ATOM 8409 N N . ALA B 1 16 ? -62.25 -17.484 -7.512 1 17.03 16 ALA B N 1
ATOM 8410 C CA . ALA B 1 16 ? -60.781 -17.312 -7.539 1 17.03 16 ALA B CA 1
ATOM 8411 C C . ALA B 1 16 ? -60.219 -17.812 -8.859 1 17.03 16 ALA B C 1
ATOM 8413 O O . ALA B 1 16 ? -59 -17.984 -8.984 1 17.03 16 ALA B O 1
ATOM 8414 N N . ASN B 1 17 ? -61.094 -17.875 -9.812 1 15.53 17 ASN B N 1
ATOM 8415 C CA . ASN B 1 17 ? -60.688 -18.797 -10.875 1 15.53 17 ASN B CA 1
ATOM 8416 C C . ASN B 1 17 ? -59.469 -18.297 -11.625 1 15.53 17 ASN B C 1
ATOM 8418 O O . ASN B 1 17 ? -59.094 -18.828 -12.68 1 15.53 17 ASN B O 1
ATOM 8422 N N . LEU B 1 18 ? -59.031 -17.219 -11.305 1 15.34 18 LEU B N 1
ATOM 8423 C CA . LEU B 1 18 ? -58.688 -16.672 -12.609 1 15.34 18 LEU B CA 1
ATOM 8424 C C . LEU B 1 18 ? -57.906 -17.688 -13.438 1 15.34 18 LEU B C 1
ATOM 8426 O O . LEU B 1 18 ? -57.312 -18.609 -12.891 1 15.34 18 LEU B O 1
ATOM 8430 N N . PHE B 1 19 ? -57.25 -17.219 -14.477 1 16.36 19 PHE B N 1
ATOM 8431 C CA . PHE B 1 19 ? -57.188 -17.688 -15.859 1 16.36 19 PHE B CA 1
ATOM 8432 C C . PHE B 1 19 ? -56.281 -18.922 -15.969 1 16.36 19 PHE B C 1
ATOM 8434 O O . PHE B 1 19 ? -55.469 -19.172 -15.086 1 16.36 19 PHE B O 1
ATOM 8441 N N . SER B 1 20 ? -56.312 -19.531 -17.109 1 16.22 20 SER B N 1
ATOM 8442 C CA . SER B 1 20 ? -56.344 -20.734 -17.938 1 16.22 20 SER B CA 1
ATOM 8443 C C . SER B 1 20 ? -54.938 -21.266 -18.188 1 16.22 20 SER B C 1
ATOM 8445 O O . SER B 1 20 ? -54.688 -22.469 -18.062 1 16.22 20 SER B O 1
ATOM 8447 N N . VAL B 1 21 ? -53.938 -20.594 -18.828 1 16.11 21 VAL B N 1
ATOM 8448 C CA . VAL B 1 21 ? -53.688 -21.188 -20.141 1 16.11 21 VAL B CA 1
ATOM 8449 C C . VAL B 1 21 ? -52.625 -22.281 -20 1 16.11 21 VAL B C 1
ATOM 8451 O O . VAL B 1 21 ? -51.406 -22 -20.109 1 16.11 21 VAL B O 1
ATOM 8454 N N . GLU B 1 22 ? -52.281 -22.641 -18.969 1 17.02 22 GLU B N 1
ATOM 8455 C CA . GLU B 1 22 ? -51 -23.344 -19.125 1 17.02 22 GLU B CA 1
ATOM 8456 C C . GLU B 1 22 ? -51.031 -24.281 -20.312 1 17.02 22 GLU B C 1
ATOM 8458 O O . GLU B 1 22 ? -52.031 -24.969 -20.547 1 17.02 22 GLU B O 1
ATOM 8463 N N . SER B 1 23 ? -50.094 -24.094 -21.172 1 17.33 23 SER B N 1
ATOM 8464 C CA . SER B 1 23 ? -49.781 -24.609 -22.5 1 17.33 23 SER B CA 1
ATOM 8465 C C . SER B 1 23 ? -49.812 -26.125 -22.531 1 17.33 23 SER B C 1
ATOM 8467 O O . SER B 1 23 ? -49.438 -26.781 -21.547 1 17.33 23 SER B O 1
ATOM 8469 N N . PRO B 1 24 ? -50.438 -26.703 -23.5 1 17.12 24 PRO B N 1
ATOM 8470 C CA . PRO B 1 24 ? -50.812 -28.094 -23.75 1 17.12 24 PRO B CA 1
ATOM 8471 C C . PRO B 1 24 ? -49.594 -29.016 -23.875 1 17.12 24 PRO B C 1
ATOM 8473 O O . PRO B 1 24 ? -49.719 -30.219 -23.578 1 17.12 24 PRO B O 1
ATOM 8476 N N . ASP B 1 25 ? -48.688 -28.672 -24.438 1 16.44 25 ASP B N 1
ATOM 8477 C CA . ASP B 1 25 ? -48.344 -29.297 -25.719 1 16.44 25 ASP B CA 1
ATOM 8478 C C . ASP B 1 25 ? -48.062 -30.781 -25.531 1 16.44 25 ASP B C 1
ATOM 8480 O O . ASP B 1 25 ? -47.906 -31.266 -24.406 1 16.44 25 ASP B O 1
ATOM 8484 N N . PHE B 1 26 ? -47.094 -31.359 -26.406 1 16.88 26 PHE B N 1
ATOM 8485 C CA . PHE B 1 26 ? -46.938 -32.438 -27.359 1 16.88 26 PHE B CA 1
ATOM 8486 C C . PHE B 1 26 ? -46.562 -33.75 -26.656 1 16.88 26 PHE B C 1
ATOM 8488 O O . PHE B 1 26 ? -46.031 -33.719 -25.531 1 16.88 26 PHE B O 1
ATOM 8495 N N . ASP B 1 27 ? -46.75 -34.875 -27.328 1 16.8 27 ASP B N 1
ATOM 8496 C CA . ASP B 1 27 ? -47 -36.312 -27.312 1 16.8 27 ASP B CA 1
ATOM 8497 C C . ASP B 1 27 ? -45.719 -37.062 -26.969 1 16.8 27 ASP B C 1
ATOM 8499 O O . ASP B 1 27 ? -45.75 -38.281 -26.703 1 16.8 27 ASP B O 1
ATOM 8503 N N . SER B 1 28 ? -44.625 -36.562 -27 1 17.08 28 SER B N 1
ATOM 8504 C CA . SER B 1 28 ? -43.594 -37.406 -27.641 1 17.08 28 SER B CA 1
ATOM 8505 C C . SER B 1 28 ? -43.531 -38.781 -26.969 1 17.08 28 SER B C 1
ATOM 8507 O O . SER B 1 28 ? -43.469 -38.875 -25.75 1 17.08 28 SER B O 1
ATOM 8509 N N . GLU B 1 29 ? -43.844 -39.844 -27.625 1 17.17 29 GLU B N 1
ATOM 8510 C CA . GLU B 1 29 ? -43.969 -41.281 -27.531 1 17.17 29 GLU B CA 1
ATOM 8511 C C . GLU B 1 29 ? -42.656 -41.938 -27.109 1 17.17 29 GLU B C 1
ATOM 8513 O O . GLU B 1 29 ? -42.594 -43.125 -26.859 1 17.17 29 GLU B O 1
ATOM 8518 N N . VAL B 1 30 ? -41.812 -41.344 -26.609 1 17.23 30 VAL B N 1
ATOM 8519 C CA . VAL B 1 30 ? -40.594 -42.094 -26.891 1 17.23 30 VAL B CA 1
ATOM 8520 C C . VAL B 1 30 ? -40.781 -43.562 -26.484 1 17.23 30 VAL B C 1
ATOM 8522 O O . VAL B 1 30 ? -41.219 -43.844 -25.391 1 17.23 30 VAL B O 1
ATOM 8525 N N . PHE B 1 31 ? -40.625 -44.406 -27.391 1 16.42 31 PHE B N 1
ATOM 8526 C CA . PHE B 1 31 ? -40.781 -45.844 -27.547 1 16.42 31 PHE B CA 1
ATOM 8527 C C . PHE B 1 31 ? -39.781 -46.594 -26.656 1 16.42 31 PHE B C 1
ATOM 8529 O O . PHE B 1 31 ? -38.562 -46.406 -26.766 1 16.42 31 PHE B O 1
ATOM 8536 N N . GLU B 1 32 ? -39.75 -46.312 -25.516 1 16.75 32 GLU B N 1
ATOM 8537 C CA . GLU B 1 32 ? -38.781 -47.219 -24.922 1 16.75 32 GLU B CA 1
ATOM 8538 C C . GLU B 1 32 ? -38.969 -48.656 -25.469 1 16.75 32 GLU B C 1
ATOM 8540 O O . GLU B 1 32 ? -40.062 -49.188 -25.438 1 16.75 32 GLU B O 1
ATOM 8545 N N . TYR B 1 33 ? -38.031 -49.031 -26.359 1 16.12 33 TYR B N 1
ATOM 8546 C CA . TYR B 1 33 ? -37.75 -50.25 -27.062 1 16.12 33 TYR B CA 1
ATOM 8547 C C . TYR B 1 33 ? -37.719 -51.438 -26.109 1 16.12 33 TYR B C 1
ATOM 8549 O O . TYR B 1 33 ? -37.406 -51.281 -24.922 1 16.12 33 TYR B O 1
ATOM 8557 N N . ASP B 1 34 ? -38.312 -52.5 -26.484 1 16.77 34 ASP B N 1
ATOM 8558 C CA . ASP B 1 34 ? -38.594 -53.875 -26.156 1 16.77 34 ASP B CA 1
ATOM 8559 C C . ASP B 1 34 ? -37.312 -54.688 -25.984 1 16.77 34 ASP B C 1
ATOM 8561 O O . ASP B 1 34 ? -37.344 -55.906 -25.828 1 16.77 34 ASP B O 1
ATOM 8565 N N . ASP B 1 35 ? -36.219 -54.062 -25.844 1 15.88 35 ASP B N 1
ATOM 8566 C CA . ASP B 1 35 ? -35.219 -54.969 -26.344 1 15.88 35 ASP B CA 1
ATOM 8567 C C . ASP B 1 35 ? -35.312 -56.344 -25.672 1 15.88 35 ASP B C 1
ATOM 8569 O O . ASP B 1 35 ? -35.25 -56.438 -24.438 1 15.88 35 ASP B O 1
ATOM 8573 N N . GLU B 1 36 ? -35.781 -57.344 -26.328 1 16.11 36 GLU B N 1
ATOM 8574 C CA . GLU B 1 36 ? -35.906 -58.781 -26.141 1 16.11 36 GLU B CA 1
ATOM 8575 C C . GLU B 1 36 ? -34.562 -59.438 -25.891 1 16.11 36 GLU B C 1
ATOM 8577 O O . GLU B 1 36 ? -34.469 -60.562 -25.344 1 16.11 36 GLU B O 1
ATOM 8582 N N . ASP B 1 37 ? -33.469 -59 -26.578 1 15.61 37 ASP B N 1
ATOM 8583 C CA . ASP B 1 37 ? -32.969 -60.188 -27.281 1 15.61 37 ASP B CA 1
ATOM 8584 C C . ASP B 1 37 ? -32.688 -61.344 -26.312 1 15.61 37 ASP B C 1
ATOM 8586 O O . ASP B 1 37 ? -32.656 -61.125 -25.094 1 15.61 37 ASP B O 1
ATOM 8590 N N . ASP B 1 38 ? -31.578 -62.094 -26.703 1 15.57 38 ASP B N 1
ATOM 8591 C CA . ASP B 1 38 ? -31.109 -63.438 -27.031 1 15.57 38 ASP B CA 1
ATOM 8592 C C . ASP B 1 38 ? -30.391 -64.062 -25.859 1 15.57 38 ASP B C 1
ATOM 8594 O O . ASP B 1 38 ? -30.734 -65.188 -25.453 1 15.57 38 ASP B O 1
ATOM 8598 N N . SER B 1 39 ? -28.984 -63.969 -25.938 1 15.86 39 SER B N 1
ATOM 8599 C CA . SER B 1 39 ? -28.281 -65.25 -26.203 1 15.86 39 SER B CA 1
ATOM 8600 C C . SER B 1 39 ? -28.062 -66.062 -24.922 1 15.86 39 SER B C 1
ATOM 8602 O O . SER B 1 39 ? -28.469 -67.188 -24.828 1 15.86 39 SER B O 1
ATOM 8604 N N . ALA B 1 40 ? -26.625 -66.312 -24.719 1 16.38 40 ALA B N 1
ATOM 8605 C CA . ALA B 1 40 ? -25.844 -67.5 -24.719 1 16.38 40 ALA B CA 1
ATOM 8606 C C . ALA B 1 40 ? -25.75 -68.125 -23.328 1 16.38 40 ALA B C 1
ATOM 8608 O O . ALA B 1 40 ? -26.094 -67.438 -22.344 1 16.38 40 ALA B O 1
ATOM 8609 N N . TRP B 1 41 ? -24.469 -68.688 -23.141 1 16.92 41 TRP B N 1
ATOM 8610 C CA . TRP B 1 41 ? -23.797 -69.938 -22.812 1 16.92 41 TRP B CA 1
ATOM 8611 C C . TRP B 1 41 ? -23.391 -70 -21.344 1 16.92 41 TRP B C 1
ATOM 8613 O O . TRP B 1 41 ? -23.016 -68.938 -20.766 1 16.92 41 TRP B O 1
ATOM 8623 N N . GLU B 1 42 ? -23.922 -70.812 -20.641 1 17.64 42 GLU B N 1
ATOM 8624 C CA . GLU B 1 42 ? -23.781 -71.438 -19.312 1 17.64 42 GLU B CA 1
ATOM 8625 C C . GLU B 1 42 ? -22.328 -71.75 -19.031 1 17.64 42 GLU B C 1
ATOM 8627 O O . GLU B 1 42 ? -22.031 -72.5 -18.047 1 17.64 42 GLU B O 1
ATOM 8632 N N . ASP B 1 43 ? -21.281 -71.062 -19.719 1 16.22 43 ASP B N 1
ATOM 8633 C CA . ASP B 1 43 ? -20.094 -71.875 -19.656 1 16.22 43 ASP B CA 1
ATOM 8634 C C . ASP B 1 43 ? -19.688 -72.188 -18.203 1 16.22 43 ASP B C 1
ATOM 8636 O O . ASP B 1 43 ? -19.75 -71.312 -17.344 1 16.22 43 ASP B O 1
ATOM 8640 N N . SER B 1 44 ? -19.688 -73.438 -17.875 1 17.88 44 SER B N 1
ATOM 8641 C CA . SER B 1 44 ? -19.359 -74.312 -16.75 1 17.88 44 SER B CA 1
ATOM 8642 C C . SER B 1 44 ? -17.922 -74.125 -16.297 1 17.88 44 SER B C 1
ATOM 8644 O O . SER B 1 44 ? -16.984 -74.25 -17.109 1 17.88 44 SER B O 1
ATOM 8646 N N . ASP B 1 45 ? -17.625 -73.125 -15.484 1 17.91 45 ASP B N 1
ATOM 8647 C CA . ASP B 1 45 ? -16.344 -72.812 -14.859 1 17.91 45 ASP B CA 1
ATOM 8648 C C . ASP B 1 45 ? -15.695 -74.125 -14.359 1 17.91 45 ASP B C 1
ATOM 8650 O O . ASP B 1 45 ? -16.219 -74.75 -13.453 1 17.91 45 ASP B O 1
ATOM 8654 N N . VAL B 1 46 ? -15.055 -74.875 -15.297 1 17.69 46 VAL B N 1
ATOM 8655 C CA . VAL B 1 46 ? -14.289 -76.062 -15.055 1 17.69 46 VAL B CA 1
ATOM 8656 C C . VAL B 1 46 ? -13.172 -75.812 -14.055 1 17.69 46 VAL B C 1
ATOM 8658 O O . VAL B 1 46 ? -12.594 -74.688 -14.047 1 17.69 46 VAL B O 1
ATOM 8661 N N . SER B 1 47 ? -12.961 -76.625 -13.008 1 18.2 47 SER B N 1
ATOM 8662 C CA . SER B 1 47 ? -12.234 -76.812 -11.758 1 18.2 47 SER B CA 1
ATOM 8663 C C . SER B 1 47 ? -10.742 -77 -12.008 1 18.2 47 SER B C 1
ATOM 8665 O O . SER B 1 47 ? -9.969 -77.188 -11.07 1 18.2 47 SER B O 1
ATOM 8667 N N . ASP B 1 48 ? -10.141 -76.438 -13.078 1 16.33 48 ASP B N 1
ATOM 8668 C CA . ASP B 1 48 ? -8.938 -77.25 -13.398 1 16.33 48 ASP B CA 1
ATOM 8669 C C . ASP B 1 48 ? -7.883 -77.062 -12.305 1 16.33 48 ASP B C 1
ATOM 8671 O O . ASP B 1 48 ? -7.574 -75.938 -11.883 1 16.33 48 ASP B O 1
ATOM 8675 N N . ASP B 1 49 ? -7.387 -78.125 -11.594 1 18.31 49 ASP B N 1
ATOM 8676 C CA . ASP B 1 49 ? -6.539 -78.625 -10.523 1 18.31 49 ASP B CA 1
ATOM 8677 C C . ASP B 1 49 ? -5.059 -78.438 -10.867 1 18.31 49 ASP B C 1
ATOM 8679 O O . ASP B 1 49 ? -4.191 -79 -10.18 1 18.31 49 ASP B O 1
ATOM 8683 N N . THR B 1 50 ? -4.602 -77.312 -11.406 1 16.67 50 THR B N 1
ATOM 8684 C CA . THR B 1 50 ? -3.25 -77.438 -11.938 1 16.67 50 THR B CA 1
ATOM 8685 C C . THR B 1 50 ? -2.252 -77.75 -10.812 1 16.67 50 THR B C 1
ATOM 8687 O O . THR B 1 50 ? -2.203 -77 -9.828 1 16.67 50 THR B O 1
ATOM 8690 N N . GLU B 1 51 ? -1.466 -78.875 -10.797 1 16.58 51 GLU B N 1
ATOM 8691 C CA . GLU B 1 51 ? -0.576 -79.688 -9.953 1 16.58 51 GLU B CA 1
ATOM 8692 C C . GLU B 1 51 ? 0.822 -79.062 -9.898 1 16.58 51 GLU B C 1
ATOM 8694 O O . GLU B 1 51 ? 1.548 -79.25 -8.922 1 16.58 51 GLU B O 1
ATOM 8699 N N . HIS B 1 52 ? 1.383 -78.125 -10.656 1 16.59 52 HIS B N 1
ATOM 8700 C CA . HIS B 1 52 ? 2.742 -78.5 -11.008 1 16.59 52 HIS B CA 1
ATOM 8701 C C . HIS B 1 52 ? 3.705 -78.25 -9.852 1 16.59 52 HIS B C 1
ATOM 8703 O O . HIS B 1 52 ? 3.492 -77.375 -9.039 1 16.59 52 HIS B O 1
ATOM 8709 N N . GLY B 1 53 ? 4.871 -79.125 -9.648 1 15.8 53 GLY B N 1
ATOM 8710 C CA . GLY B 1 53 ? 5.859 -79.812 -8.836 1 15.8 53 GLY B CA 1
ATOM 8711 C C . GLY B 1 53 ? 7.078 -78.938 -8.531 1 15.8 53 GLY B C 1
ATOM 8712 O O . GLY B 1 53 ? 7.555 -78.938 -7.395 1 15.8 53 GLY B O 1
ATOM 8713 N N . SER B 1 54 ? 7.969 -78.312 -9.398 1 16.31 54 SER B N 1
ATOM 8714 C CA . SER B 1 54 ? 9.281 -78.938 -9.32 1 16.31 54 SER B CA 1
ATOM 8715 C C . SER B 1 54 ? 10.203 -78.188 -8.367 1 16.31 54 SER B C 1
ATOM 8717 O O . SER B 1 54 ? 11.125 -78.812 -7.789 1 16.31 54 SER B O 1
ATOM 8719 N N . ALA B 1 55 ? 10.344 -76.875 -8.305 1 18.56 55 ALA B N 1
ATOM 8720 C CA . ALA B 1 55 ? 11.758 -76.5 -8.312 1 18.56 55 ALA B CA 1
ATOM 8721 C C . ALA B 1 55 ? 12.414 -76.75 -6.969 1 18.56 55 ALA B C 1
ATOM 8723 O O . ALA B 1 55 ? 11.75 -76.75 -5.93 1 18.56 55 ALA B O 1
ATOM 8724 N N . GLY B 1 56 ? 13.812 -77.125 -6.887 1 16.55 56 GLY B N 1
ATOM 8725 C CA . GLY B 1 56 ? 14.836 -77.938 -6.234 1 16.55 56 GLY B CA 1
ATOM 8726 C C . GLY B 1 56 ? 15.469 -77.25 -5.043 1 16.55 56 GLY B C 1
ATOM 8727 O O . GLY B 1 56 ? 16.312 -77.812 -4.355 1 16.55 56 GLY B O 1
ATOM 8728 N N . SER B 1 57 ? 15.422 -76 -4.84 1 18.56 57 SER B N 1
ATOM 8729 C CA . SER B 1 57 ? 16.688 -75.5 -4.273 1 18.56 57 SER B CA 1
ATOM 8730 C C . SER B 1 57 ? 16.938 -76.125 -2.906 1 18.56 57 SER B C 1
ATOM 8732 O O . SER B 1 57 ? 16 -76.562 -2.213 1 18.56 57 SER B O 1
ATOM 8734 N N . SER B 1 58 ? 18.328 -75.938 -2.357 1 17.5 58 SER B N 1
ATOM 8735 C CA . SER B 1 58 ? 19.234 -76.75 -1.518 1 17.5 58 SER B CA 1
ATOM 8736 C C . SER B 1 58 ? 18.938 -76.5 -0.037 1 17.5 58 SER B C 1
ATOM 8738 O O . SER B 1 58 ? 18.984 -75.375 0.442 1 17.5 58 SER B O 1
ATOM 8740 N N . ASP B 1 59 ? 18.312 -77.188 0.603 1 16.59 59 ASP B N 1
ATOM 8741 C CA . ASP B 1 59 ? 18.359 -77.312 2.053 1 16.59 59 ASP B CA 1
ATOM 8742 C C . ASP B 1 59 ? 19.703 -77.938 2.494 1 16.59 59 ASP B C 1
ATOM 8744 O O . ASP B 1 59 ? 20.203 -78.875 1.876 1 16.59 59 ASP B O 1
ATOM 8748 N N . LYS B 1 60 ? 20.75 -77.125 2.914 1 17.44 60 LYS B N 1
ATOM 8749 C CA . LYS B 1 60 ? 21.547 -78 3.787 1 17.44 60 LYS B CA 1
ATOM 8750 C C . LYS B 1 60 ? 20.656 -78.812 4.695 1 17.44 60 LYS B C 1
ATOM 8752 O O . LYS B 1 60 ? 19.5 -78.438 4.969 1 17.44 60 LYS B O 1
ATOM 8757 N N . GLU B 1 61 ? 21.141 -80.062 5.25 1 17.77 61 GLU B N 1
ATOM 8758 C CA . GLU B 1 61 ? 21.109 -81.375 5.832 1 17.77 61 GLU B CA 1
ATOM 8759 C C . GLU B 1 61 ? 20.844 -81.312 7.332 1 17.77 61 GLU B C 1
ATOM 8761 O O . GLU B 1 61 ? 20.656 -82.375 7.973 1 17.77 61 GLU B O 1
ATOM 8766 N N . SER B 1 62 ? 20.969 -80.25 8.18 1 20.22 62 SER B N 1
ATOM 8767 C CA . SER B 1 62 ? 21.078 -80.938 9.461 1 20.22 62 SER B CA 1
ATOM 8768 C C . SER B 1 62 ? 19.953 -81.938 9.648 1 20.22 62 SER B C 1
ATOM 8770 O O . SER B 1 62 ? 18.828 -81.688 9.211 1 20.22 62 SER B O 1
ATOM 8772 N N . ILE B 1 63 ? 20.344 -83.25 9.797 1 19.62 63 ILE B N 1
ATOM 8773 C CA . ILE B 1 63 ? 19.656 -84.5 9.922 1 19.62 63 ILE B CA 1
ATOM 8774 C C . ILE B 1 63 ? 18.625 -84.438 11.047 1 19.62 63 ILE B C 1
ATOM 8776 O O . ILE B 1 63 ? 18 -85.438 11.398 1 19.62 63 ILE B O 1
ATOM 8780 N N . LEU B 1 64 ? 18.094 -83.25 11.359 1 18.86 64 LEU B N 1
ATOM 8781 C CA . LEU B 1 64 ? 17.438 -83.625 12.602 1 18.86 64 LEU B CA 1
ATOM 8782 C C . LEU B 1 64 ? 16.766 -85 12.461 1 18.86 64 LEU B C 1
ATOM 8784 O O . LEU B 1 64 ? 16.25 -85.312 11.391 1 18.86 64 LEU B O 1
ATOM 8788 N N . GLU B 1 65 ? 17.359 -85.938 13.352 1 20.67 65 GLU B N 1
ATOM 8789 C CA . GLU B 1 65 ? 16.859 -87.312 13.477 1 20.67 65 GLU B CA 1
ATOM 8790 C C . GLU B 1 65 ? 15.344 -87.375 13.414 1 20.67 65 GLU B C 1
ATOM 8792 O O . GLU B 1 65 ? 14.656 -86.688 14.188 1 20.67 65 GLU B O 1
ATOM 8797 N N . ILE B 1 66 ? 14.883 -87.062 12.148 1 23.02 66 ILE B N 1
ATOM 8798 C CA . ILE B 1 66 ? 13.469 -87.438 12.125 1 23.02 66 ILE B CA 1
ATOM 8799 C C . ILE B 1 66 ? 13.25 -88.688 12.938 1 23.02 66 ILE B C 1
ATOM 8801 O O . ILE B 1 66 ? 13.797 -89.75 12.609 1 23.02 66 ILE B O 1
ATOM 8805 N N . PRO B 1 67 ? 13.25 -88.375 14.25 1 23.91 67 PRO B N 1
ATOM 8806 C CA . PRO B 1 67 ? 13.312 -89.625 15.023 1 23.91 67 PRO B CA 1
ATOM 8807 C C . PRO B 1 67 ? 12.602 -90.812 14.328 1 23.91 67 PRO B C 1
ATOM 8809 O O . PRO B 1 67 ? 11.734 -90.562 13.484 1 23.91 67 PRO B O 1
ATOM 8812 N N . SER B 1 68 ? 13.453 -91.812 14.008 1 23.17 68 SER B N 1
ATOM 8813 C CA . SER B 1 68 ? 12.953 -93.062 13.578 1 23.17 68 SER B CA 1
ATOM 8814 C C . SER B 1 68 ? 11.586 -93.375 14.188 1 23.17 68 SER B C 1
ATOM 8816 O O . SER B 1 68 ? 11.43 -93.375 15.406 1 23.17 68 SER B O 1
ATOM 8818 N N . SER B 1 69 ? 10.586 -92.562 13.625 1 24.86 69 SER B N 1
ATOM 8819 C CA . SER B 1 69 ? 9.32 -93.062 14.172 1 24.86 69 SER B CA 1
ATOM 8820 C C . SER B 1 69 ? 9.289 -94.562 14.266 1 24.86 69 SER B C 1
ATOM 8822 O O . SER B 1 69 ? 9.664 -95.25 13.312 1 24.86 69 SER B O 1
ATOM 8824 N N . GLY B 1 70 ? 9.938 -95.188 15.242 1 25.86 70 GLY B N 1
ATOM 8825 C CA . GLY B 1 70 ? 9.609 -96.562 15.352 1 25.86 70 GLY B CA 1
ATOM 8826 C C . GLY B 1 70 ? 8.25 -96.938 14.773 1 25.86 70 GLY B C 1
ATOM 8827 O O . GLY B 1 70 ? 7.488 -96 14.398 1 25.86 70 GLY B O 1
ATOM 8828 N N . PRO B 1 71 ? 8.18 -98.062 14.078 1 28.97 71 PRO B N 1
ATOM 8829 C CA . PRO B 1 71 ? 6.879 -98.375 13.484 1 28.97 71 PRO B CA 1
ATOM 8830 C C . PRO B 1 71 ? 5.711 -97.812 14.297 1 28.97 71 PRO B C 1
ATOM 8832 O O . PRO B 1 71 ? 5.648 -98 15.516 1 28.97 71 PRO B O 1
ATOM 8835 N N . ARG B 1 72 ? 5.523 -96.438 14.164 1 31.8 72 ARG B N 1
ATOM 8836 C CA . ARG B 1 72 ? 4.402 -96 15 1 31.8 72 ARG B CA 1
ATOM 8837 C C . ARG B 1 72 ? 3.344 -97.125 15.086 1 31.8 72 ARG B C 1
ATOM 8839 O O . ARG B 1 72 ? 2.801 -97.562 14.062 1 31.8 72 ARG B O 1
ATOM 8846 N N . ARG B 1 73 ? 3.605 -97.875 15.977 1 31.09 73 ARG B N 1
ATOM 8847 C CA . ARG B 1 73 ? 2.586 -98.875 16.266 1 31.09 73 ARG B CA 1
ATOM 8848 C C . ARG B 1 73 ? 1.191 -98.312 16.234 1 31.09 73 ARG B C 1
ATOM 8850 O O . ARG B 1 73 ? 0.971 -97.188 16.797 1 31.09 73 ARG B O 1
ATOM 8857 N N . SER B 1 74 ? 0.561 -98.375 14.945 1 33 74 SER B N 1
ATOM 8858 C CA . SER B 1 74 ? -0.856 -98.062 14.797 1 33 74 SER B CA 1
ATOM 8859 C C . SER B 1 74 ? -1.59 -98.188 16.125 1 33 74 SER B C 1
ATOM 8861 O O . SER B 1 74 ? -1.427 -99.188 16.859 1 33 74 SER B O 1
ATOM 8863 N N . SER B 1 75 ? -1.487 -97 16.891 1 37.41 75 SER B N 1
ATOM 8864 C CA . SER B 1 75 ? -2.191 -97.062 18.172 1 37.41 75 SER B CA 1
ATOM 8865 C C . SER B 1 75 ? -3.428 -98 18.078 1 37.41 75 SER B C 1
ATOM 8867 O O . SER B 1 75 ? -4.125 -98 17.062 1 37.41 75 SER B O 1
ATOM 8869 N N . PRO B 1 76 ? -3.375 -99.062 18.797 1 39.31 76 PRO B N 1
ATOM 8870 C CA . PRO B 1 76 ? -4.523 -100 18.703 1 39.31 76 PRO B CA 1
ATOM 8871 C C . PRO B 1 76 ? -5.859 -99.25 18.734 1 39.31 76 PRO B C 1
ATOM 8873 O O . PRO B 1 76 ? -5.988 -98.25 19.391 1 39.31 76 PRO B O 1
ATOM 8876 N N . ILE B 1 77 ? -6.535 -99.062 17.562 1 44.12 77 ILE B N 1
ATOM 8877 C CA . ILE B 1 77 ? -7.906 -98.562 17.484 1 44.12 77 ILE B CA 1
ATOM 8878 C C . ILE B 1 77 ? -8.688 -99 18.719 1 44.12 77 ILE B C 1
ATOM 8880 O O . ILE B 1 77 ? -8.914 -100.188 18.938 1 44.12 77 ILE B O 1
ATOM 8884 N N . THR B 1 78 ? -8.203 -98.438 19.891 1 50.03 78 THR B N 1
ATOM 8885 C CA . THR B 1 78 ? -8.977 -98.625 21.109 1 50.03 78 THR B CA 1
ATOM 8886 C C . THR B 1 78 ? -10.258 -97.812 21.078 1 50.03 78 THR B C 1
ATOM 8888 O O . THR B 1 78 ? -10.281 -96.688 20.531 1 50.03 78 THR B O 1
ATOM 8891 N N . GLY B 1 79 ? -11.32 -98.25 20.828 1 48.69 79 GLY B N 1
ATOM 8892 C CA . GLY B 1 79 ? -12.727 -97.875 20.906 1 48.69 79 GLY B CA 1
ATOM 8893 C C . GLY B 1 79 ? -13.648 -98.938 20.375 1 48.69 79 GLY B C 1
ATOM 8894 O O . GLY B 1 79 ? -13.195 -100.062 19.984 1 48.69 79 GLY B O 1
ATOM 8895 N N . THR B 1 80 ? -15.008 -98.875 20.578 1 56.5 80 THR B N 1
ATOM 8896 C CA . THR B 1 80 ? -15.891 -99.938 20.141 1 56.5 80 THR B CA 1
ATOM 8897 C C . THR B 1 80 ? -15.82 -100.125 18.641 1 56.5 80 THR B C 1
ATOM 8899 O O . THR B 1 80 ? -15.328 -99.25 17.922 1 56.5 80 THR B O 1
ATOM 8902 N N . LYS B 1 81 ? -16.109 -101.25 18.094 1 58.47 81 LYS B N 1
ATOM 8903 C CA . LYS B 1 81 ? -16.078 -101.688 16.703 1 58.47 81 LYS B CA 1
ATOM 8904 C C . LYS B 1 81 ? -16.609 -100.625 15.766 1 58.47 81 LYS B C 1
ATOM 8906 O O . LYS B 1 81 ? -16.047 -100.438 14.68 1 58.47 81 LYS B O 1
ATOM 8911 N N . ALA B 1 82 ? -17.578 -100 16.203 1 63.06 82 ALA B N 1
ATOM 8912 C CA . ALA B 1 82 ? -18.297 -99.062 15.352 1 63.06 82 ALA B CA 1
ATOM 8913 C C . ALA B 1 82 ? -17.484 -97.812 15.141 1 63.06 82 ALA B C 1
ATOM 8915 O O . ALA B 1 82 ? -17.422 -97.25 14.031 1 63.06 82 ALA B O 1
ATOM 8916 N N . GLN B 1 83 ? -16.875 -97.375 16.219 1 64.88 83 GLN B N 1
ATOM 8917 C CA . GLN B 1 83 ? -16.125 -96.125 16.109 1 64.88 83 GLN B CA 1
ATOM 8918 C C . GLN B 1 83 ? -14.859 -96.312 15.273 1 64.88 83 GLN B C 1
ATOM 8920 O O . GLN B 1 83 ? -14.484 -95.438 14.5 1 64.88 83 GLN B O 1
ATOM 8925 N N . GLN B 1 84 ? -14.281 -97.5 15.5 1 62.97 84 GLN B N 1
ATOM 8926 C CA . GLN B 1 84 ? -13.086 -97.875 14.727 1 62.97 84 GLN B CA 1
ATOM 8927 C C . GLN B 1 84 ? -13.398 -97.875 13.234 1 62.97 84 GLN B C 1
ATOM 8929 O O . GLN B 1 84 ? -12.609 -97.438 12.414 1 62.97 84 GLN B O 1
ATOM 8934 N N . ALA B 1 85 ? -14.57 -98.5 12.922 1 63.22 85 ALA B N 1
ATOM 8935 C CA . ALA B 1 85 ? -15.008 -98.562 11.531 1 63.22 85 ALA B CA 1
ATOM 8936 C C . ALA B 1 85 ? -15.18 -97.125 10.938 1 63.22 85 ALA B C 1
ATOM 8938 O O . ALA B 1 85 ? -14.797 -96.938 9.789 1 63.22 85 ALA B O 1
ATOM 8939 N N . ALA B 1 86 ? -15.75 -96.312 11.773 1 65.31 86 ALA B N 1
ATOM 8940 C CA . ALA B 1 86 ? -15.977 -94.938 11.281 1 65.31 86 ALA B CA 1
ATOM 8941 C C . ALA B 1 86 ? -14.656 -94.25 11.016 1 65.31 86 ALA B C 1
ATOM 8943 O O . ALA B 1 86 ? -14.516 -93.562 10.016 1 65.31 86 ALA B O 1
ATOM 8944 N N . ILE B 1 87 ? -13.711 -94.5 11.945 1 65.19 87 ILE B N 1
ATOM 8945 C CA . ILE B 1 87 ? -12.406 -93.812 11.766 1 65.19 87 ILE B CA 1
ATOM 8946 C C . ILE B 1 87 ? -11.703 -94.438 10.547 1 65.19 87 ILE B C 1
ATOM 8948 O O . ILE B 1 87 ? -11.086 -93.75 9.758 1 65.19 87 ILE B O 1
ATOM 8952 N N . ARG B 1 88 ? -11.852 -95.812 10.398 1 62 88 ARG B N 1
ATOM 8953 C CA . ARG B 1 88 ? -11.273 -96.5 9.234 1 62 88 ARG B CA 1
ATOM 8954 C C . ARG B 1 88 ? -11.891 -95.938 7.941 1 62 88 ARG B C 1
ATOM 8956 O O . ARG B 1 88 ? -11.188 -95.75 6.953 1 62 88 ARG B O 1
ATOM 8963 N N . ILE B 1 89 ? -13.234 -95.812 8.016 1 63.59 89 ILE B N 1
ATOM 8964 C CA . ILE B 1 89 ? -13.922 -95.312 6.84 1 63.59 89 ILE B CA 1
ATOM 8965 C C . ILE B 1 89 ? -13.453 -93.875 6.547 1 63.59 89 ILE B C 1
ATOM 8967 O O . ILE B 1 89 ? -13.203 -93.562 5.391 1 63.59 89 ILE B O 1
ATOM 8971 N N . ARG B 1 90 ? -13.289 -93.125 7.641 1 64.56 90 ARG B N 1
ATOM 8972 C CA . ARG B 1 90 ? -12.836 -91.75 7.43 1 64.56 90 ARG B CA 1
ATOM 8973 C C . ARG B 1 90 ? -11.414 -91.75 6.879 1 64.56 90 ARG B C 1
ATOM 8975 O O . ARG B 1 90 ? -11.109 -90.938 5.98 1 64.56 90 ARG B O 1
ATOM 8982 N N . LYS B 1 91 ? -10.602 -92.625 7.523 1 62.88 91 LYS B N 1
ATOM 8983 C CA . LYS B 1 91 ? -9.234 -92.75 7.023 1 62.88 91 LYS B CA 1
ATOM 8984 C C . LYS B 1 91 ? -9.195 -93.312 5.605 1 62.88 91 LYS B C 1
ATOM 8986 O O . LYS B 1 91 ? -8.43 -92.812 4.766 1 62.88 91 LYS B O 1
ATOM 8991 N N . GLY B 1 92 ? -10.016 -94.375 5.434 1 59.75 92 GLY B N 1
ATOM 8992 C CA . GLY B 1 92 ? -10.141 -94.875 4.086 1 59.75 92 GLY B CA 1
ATOM 8993 C C . GLY B 1 92 ? -10.633 -93.875 3.084 1 59.75 92 GLY B C 1
ATOM 8994 O O . GLY B 1 92 ? -10.102 -93.75 1.977 1 59.75 92 GLY B O 1
ATOM 8995 N N . CYS B 1 93 ? -11.703 -93.125 3.459 1 63.97 93 CYS B N 1
ATOM 8996 C CA . CYS B 1 93 ? -12.219 -92.062 2.602 1 63.97 93 CYS B CA 1
ATOM 8997 C C . CYS B 1 93 ? -11.172 -91 2.381 1 63.97 93 CYS B C 1
ATOM 8999 O O . CYS B 1 93 ? -11.031 -90.438 1.27 1 63.97 93 CYS B O 1
ATOM 9001 N N . ALA B 1 94 ? -10.438 -90.688 3.443 1 66.25 94 ALA B N 1
ATOM 9002 C CA . ALA B 1 94 ? -9.383 -89.688 3.305 1 66.25 94 ALA B CA 1
ATOM 9003 C C . ALA B 1 94 ? -8.281 -90.188 2.375 1 66.25 94 ALA B C 1
ATOM 9005 O O . ALA B 1 94 ? -7.77 -89.438 1.544 1 66.25 94 ALA B O 1
ATOM 9006 N N . LYS B 1 95 ? -7.91 -91.438 2.518 1 62.38 95 LYS B N 1
ATOM 9007 C CA . LYS B 1 95 ? -6.902 -92.062 1.64 1 62.38 95 LYS B CA 1
ATOM 9008 C C . LYS B 1 95 ? -7.41 -92.125 0.204 1 62.38 95 LYS B C 1
ATOM 9010 O O . LYS B 1 95 ? -6.668 -91.875 -0.742 1 62.38 95 LYS B O 1
ATOM 9015 N N . ARG B 1 96 ? -8.688 -92.5 0.051 1 62.41 96 ARG B N 1
ATOM 9016 C CA . ARG B 1 96 ? -9.266 -92.562 -1.286 1 62.41 96 ARG B CA 1
ATOM 9017 C C . ARG B 1 96 ? -9.344 -91.188 -1.891 1 62.41 96 ARG B C 1
ATOM 9019 O O . ARG B 1 96 ? -9.07 -91 -3.078 1 62.41 96 ARG B O 1
ATOM 9026 N N . LEU B 1 97 ? -9.766 -90.25 -1.036 1 65.19 97 LEU B N 1
ATOM 9027 C CA . LEU B 1 97 ? -9.805 -88.875 -1.508 1 65.19 97 LEU B CA 1
ATOM 9028 C C . LEU B 1 97 ? -8.406 -88.375 -1.886 1 65.19 97 LEU B C 1
ATOM 9030 O O . LEU B 1 97 ? -8.242 -87.688 -2.887 1 65.19 97 LEU B O 1
ATOM 9034 N N . LEU B 1 98 ? -7.473 -88.812 -1.049 1 67 98 LEU B N 1
ATOM 9035 C CA . LEU B 1 98 ? -6.094 -88.5 -1.366 1 67 98 LEU B CA 1
ATOM 9036 C C . LEU B 1 98 ? -5.617 -89.188 -2.617 1 67 98 LEU B C 1
ATOM 9038 O O . LEU B 1 98 ? -4.914 -88.625 -3.447 1 67 98 LEU B O 1
ATOM 9042 N N . THR B 1 99 ? -5.934 -90.5 -2.719 1 64.31 99 THR B N 1
ATOM 9043 C CA . THR B 1 99 ? -5.59 -91.25 -3.91 1 64.31 99 THR B CA 1
ATOM 9044 C C . THR B 1 99 ? -6.301 -90.688 -5.141 1 64.31 99 THR B C 1
ATOM 9046 O O . THR B 1 99 ? -5.707 -90.625 -6.215 1 64.31 99 THR B O 1
ATOM 9049 N N . LEU B 1 100 ? -7.594 -90.375 -5 1 64.06 100 LEU B N 1
ATOM 9050 C CA . LEU B 1 100 ? -8.336 -89.75 -6.094 1 64.06 100 LEU B CA 1
ATOM 9051 C C . LEU B 1 100 ? -7.758 -88.438 -6.445 1 64.06 100 LEU B C 1
ATOM 9053 O O . LEU B 1 100 ? -7.672 -88.062 -7.625 1 64.06 100 LEU B O 1
ATOM 9057 N N . GLU B 1 101 ? -7.434 -87.75 -5.438 1 66.56 101 GLU B N 1
ATOM 9058 C CA . GLU B 1 101 ? -6.781 -86.438 -5.672 1 66.56 101 GLU B CA 1
ATOM 9059 C C . GLU B 1 101 ? -5.43 -86.625 -6.359 1 66.56 101 GLU B C 1
ATOM 9061 O O . GLU B 1 101 ? -5.066 -85.875 -7.238 1 66.56 101 GLU B O 1
ATOM 9066 N N . LYS B 1 102 ? -4.719 -87.688 -5.906 1 66.69 102 LYS B N 1
ATOM 9067 C CA . LYS B 1 102 ? -3.453 -88 -6.555 1 66.69 102 LYS B CA 1
ATOM 9068 C C . LYS B 1 102 ? -3.682 -88.5 -7.977 1 66.69 102 LYS B C 1
ATOM 9070 O O . LYS B 1 102 ? -2.936 -88.188 -8.891 1 66.69 102 LYS B O 1
ATOM 9075 N N . GLN B 1 103 ? -4.633 -89.375 -8.164 1 62.84 103 GLN B N 1
ATOM 9076 C CA . GLN B 1 103 ? -4.973 -89.875 -9.508 1 62.84 103 GLN B CA 1
ATOM 9077 C C . GLN B 1 103 ? -5.457 -88.688 -10.391 1 62.84 103 GLN B C 1
ATOM 9079 O O . GLN B 1 103 ? -5.102 -88.625 -11.562 1 62.84 103 GLN B O 1
ATOM 9084 N N . LYS B 1 104 ? -6.297 -87.875 -9.805 1 63.38 104 LYS B N 1
ATOM 9085 C CA . LYS B 1 104 ? -6.707 -86.688 -10.516 1 63.38 104 LYS B CA 1
ATOM 9086 C C . LYS B 1 104 ? -5.512 -85.812 -10.812 1 63.38 104 LYS B C 1
ATOM 9088 O O . LYS B 1 104 ? -5.426 -85.188 -11.898 1 63.38 104 LYS B O 1
ATOM 9093 N N . GLU B 1 105 ? -4.688 -85.75 -9.844 1 68.25 105 GLU B N 1
ATOM 9094 C CA . GLU B 1 105 ? -3.461 -84.938 -10.055 1 68.25 105 GLU B CA 1
ATOM 9095 C C . GLU B 1 105 ? -2.568 -85.625 -11.102 1 68.25 105 GLU B C 1
ATOM 9097 O O . GLU B 1 105 ? -1.966 -84.938 -11.938 1 68.25 105 GLU B O 1
ATOM 9102 N N . ASP B 1 106 ? -2.408 -87 -11.008 1 64.81 106 ASP B N 1
ATOM 9103 C CA . ASP B 1 106 ? -1.644 -87.75 -12 1 64.81 106 ASP B CA 1
ATOM 9104 C C . ASP B 1 106 ? -2.301 -87.688 -13.375 1 64.81 106 ASP B C 1
ATOM 9106 O O . ASP B 1 106 ? -1.614 -87.562 -14.391 1 64.81 106 ASP B O 1
ATOM 9110 N N . ALA B 1 107 ? -3.609 -87.75 -13.445 1 63.97 107 ALA B N 1
ATOM 9111 C CA . ALA B 1 107 ? -4.344 -87.562 -14.695 1 63.97 107 ALA B CA 1
ATOM 9112 C C . ALA B 1 107 ? -4.184 -86.125 -15.227 1 63.97 107 ALA B C 1
ATOM 9114 O O . ALA B 1 107 ? -4.016 -85.938 -16.438 1 63.97 107 ALA B O 1
ATOM 9115 N N . ARG B 1 108 ? -4.23 -85.25 -14.312 1 66.38 108 ARG B N 1
ATOM 9116 C CA . ARG B 1 108 ? -3.992 -83.875 -14.688 1 66.38 108 ARG B CA 1
ATOM 9117 C C . ARG B 1 108 ? -2.566 -83.688 -15.195 1 66.38 108 ARG B C 1
ATOM 9119 O O . ARG B 1 108 ? -2.34 -82.938 -16.156 1 66.38 108 ARG B O 1
ATOM 9126 N N . LYS B 1 109 ? -1.63 -84.312 -14.547 1 68.5 109 LYS B N 1
ATOM 9127 C CA . LYS B 1 109 ? -0.244 -84.312 -15 1 68.5 109 LYS B CA 1
ATOM 9128 C C . LYS B 1 109 ? -0.081 -85 -16.344 1 68.5 109 LYS B C 1
ATOM 9130 O O . LYS B 1 109 ? 0.624 -84.5 -17.234 1 68.5 109 LYS B O 1
ATOM 9135 N N . ALA B 1 110 ? -0.67 -86.25 -16.484 1 67.31 110 ALA B N 1
ATOM 9136 C CA . ALA B 1 110 ? -0.612 -86.938 -17.75 1 67.31 110 ALA B CA 1
ATOM 9137 C C . ALA B 1 110 ? -1.277 -86.125 -18.875 1 67.31 110 ALA B C 1
ATOM 9139 O O . ALA B 1 110 ? -0.774 -86.062 -19.984 1 67.31 110 ALA B O 1
ATOM 9140 N N . ASP B 1 111 ? -2.359 -85.5 -18.547 1 69.25 111 ASP B N 1
ATOM 9141 C CA . ASP B 1 111 ? -3.047 -84.625 -19.516 1 69.25 111 ASP B CA 1
ATOM 9142 C C . ASP B 1 111 ? -2.203 -83.375 -19.859 1 69.25 111 ASP B C 1
ATOM 9144 O O . ASP B 1 111 ? -2.154 -83 -21.016 1 69.25 111 ASP B O 1
ATOM 9148 N N . ARG B 1 112 ? -1.553 -82.938 -18.844 1 73.56 112 ARG B N 1
ATOM 9149 C CA . ARG B 1 112 ? -0.648 -81.812 -19.062 1 73.56 112 ARG B CA 1
ATOM 9150 C C . ARG B 1 112 ? 0.498 -82.188 -19.984 1 73.56 112 ARG B C 1
ATOM 9152 O O . ARG B 1 112 ? 0.89 -81.438 -20.859 1 73.56 112 ARG B O 1
ATOM 9159 N N . GLU B 1 113 ? 0.99 -83.438 -19.766 1 75.75 113 GLU B N 1
ATOM 9160 C CA . GLU B 1 113 ? 2.088 -83.875 -20.609 1 75.75 113 GLU B CA 1
ATOM 9161 C C . GLU B 1 113 ? 1.617 -84.188 -22.031 1 75.75 113 GLU B C 1
ATOM 9163 O O . GLU B 1 113 ? 2.322 -83.875 -23 1 75.75 113 GLU B O 1
ATOM 9168 N N . ARG B 1 114 ? 0.406 -84.75 -22.141 1 74.75 114 ARG B N 1
ATOM 9169 C CA . ARG B 1 114 ? -0.148 -85 -23.469 1 74.75 114 ARG B CA 1
ATOM 9170 C C . ARG B 1 114 ? -0.347 -83.688 -24.203 1 74.75 114 ARG B C 1
ATOM 9172 O O . ARG B 1 114 ? -0 -83.562 -25.391 1 74.75 114 ARG B O 1
ATOM 9179 N N . ARG B 1 115 ? -0.891 -82.688 -23.5 1 80.56 115 ARG B N 1
ATOM 9180 C CA . ARG B 1 115 ? -1.125 -81.375 -24.078 1 80.56 115 ARG B CA 1
ATOM 9181 C C . ARG B 1 115 ? 0.186 -80.688 -24.5 1 80.56 115 ARG B C 1
ATOM 9183 O O . ARG B 1 115 ? 0.263 -80.125 -25.578 1 80.56 115 ARG B O 1
ATOM 9190 N N . GLN B 1 116 ? 1.202 -80.812 -23.781 1 83.06 116 GLN B N 1
ATOM 9191 C CA . GLN B 1 116 ? 2.502 -80.25 -24.078 1 83.06 116 GLN B CA 1
ATOM 9192 C C . GLN B 1 116 ? 3.127 -80.875 -25.328 1 83.06 116 GLN B C 1
ATOM 9194 O O . GLN B 1 116 ? 3.756 -80.188 -26.125 1 83.06 116 GLN B O 1
ATOM 9199 N N . VAL B 1 117 ? 2.852 -82.25 -25.453 1 81.5 117 VAL B N 1
ATOM 9200 C CA . VAL B 1 117 ? 3.408 -82.938 -26.594 1 81.5 117 VAL B CA 1
ATOM 9201 C C . VAL B 1 117 ? 2.732 -82.5 -27.875 1 81.5 117 VAL B C 1
ATOM 9203 O O . VAL B 1 117 ? 3.395 -82.25 -28.891 1 81.5 117 VAL B O 1
ATOM 9206 N N . VAL B 1 118 ? 1.457 -82.188 -27.766 1 82.44 118 VAL B N 1
ATOM 9207 C CA . VAL B 1 118 ? 0.719 -81.688 -28.938 1 82.44 118 VAL B CA 1
ATOM 9208 C C . VAL B 1 118 ? 1.156 -80.312 -29.297 1 82.44 118 VAL B C 1
ATOM 9210 O O . VAL B 1 118 ? 1.323 -79.938 -30.469 1 82.44 118 VAL B O 1
ATOM 9213 N N . LEU B 1 119 ? 1.333 -79.5 -28.328 1 88.25 119 LEU B N 1
ATOM 9214 C CA . LEU B 1 119 ? 1.748 -78.125 -28.547 1 88.25 119 LEU B CA 1
ATOM 9215 C C . LEU B 1 119 ? 3.16 -78.062 -29.109 1 88.25 119 LEU B C 1
ATOM 9217 O O . LEU B 1 119 ? 3.426 -77.312 -30.047 1 88.25 119 LEU B O 1
ATOM 9221 N N . GLN B 1 120 ? 4.047 -78.875 -28.641 1 86.19 120 GLN B N 1
ATOM 9222 C CA . GLN B 1 120 ? 5.41 -78.938 -29.156 1 86.19 120 GLN B CA 1
ATOM 9223 C C . GLN B 1 120 ? 5.441 -79.5 -30.594 1 86.19 120 GLN B C 1
ATOM 9225 O O . GLN B 1 120 ? 6.215 -79 -31.422 1 86.19 120 GLN B O 1
ATOM 9230 N N . ASN B 1 121 ? 4.539 -80.5 -30.844 1 81.5 121 ASN B N 1
ATOM 9231 C CA . ASN B 1 121 ? 4.453 -81 -32.188 1 81.5 121 ASN B CA 1
ATOM 9232 C C . ASN B 1 121 ? 3.955 -80 -33.188 1 81.5 121 ASN B C 1
ATOM 9234 O O . ASN B 1 121 ? 4.414 -79.938 -34.344 1 81.5 121 ASN B O 1
ATOM 9238 N N . SER B 1 122 ? 3.061 -79.125 -32.688 1 86.62 122 SER B N 1
ATOM 9239 C CA . SER B 1 122 ? 2.543 -78.062 -33.531 1 86.62 122 SER B CA 1
ATOM 9240 C C . SER B 1 122 ? 3.631 -77.062 -33.875 1 86.62 122 SER B C 1
ATOM 9242 O O . SER B 1 122 ? 3.709 -76.625 -35.031 1 86.62 122 SER B O 1
ATOM 9244 N N . LEU B 1 123 ? 4.504 -76.688 -33 1 88.31 123 LEU B N 1
ATOM 9245 C CA . LEU B 1 123 ? 5.602 -75.812 -33.219 1 88.31 123 LEU B CA 1
ATOM 9246 C C . LEU B 1 123 ? 6.66 -76.375 -34.125 1 88.31 123 LEU B C 1
ATOM 9248 O O . LEU B 1 123 ? 7.215 -75.688 -34.969 1 88.31 123 LEU B O 1
ATOM 9252 N N . GLU B 1 124 ? 6.84 -77.75 -33.969 1 83.62 124 GLU B N 1
ATOM 9253 C CA . GLU B 1 124 ? 7.797 -78.438 -34.812 1 83.62 124 GLU B CA 1
ATOM 9254 C C . GLU B 1 124 ? 7.289 -78.562 -36.25 1 83.62 124 GLU B C 1
ATOM 9256 O O . GLU B 1 124 ? 8.07 -78.5 -37.188 1 83.62 124 GLU B O 1
ATOM 9261 N N . THR B 1 125 ? 5.965 -78.75 -36.344 1 84.06 125 THR B N 1
ATOM 9262 C CA . THR B 1 125 ? 5.359 -78.812 -37.656 1 84.06 125 THR B CA 1
ATOM 9263 C C . THR B 1 125 ? 5.543 -77.5 -38.406 1 84.06 125 THR B C 1
ATOM 9265 O O . THR B 1 125 ? 5.809 -77.5 -39.625 1 84.06 125 THR B O 1
ATOM 9268 N N . LEU B 1 126 ? 5.449 -76.375 -37.625 1 87.69 126 LEU B N 1
ATOM 9269 C CA . LEU B 1 126 ? 5.676 -75.062 -38.219 1 87.69 126 LEU B CA 1
ATOM 9270 C C . LEU B 1 126 ? 7.129 -74.938 -38.688 1 87.69 126 LEU B C 1
ATOM 9272 O O . LEU B 1 126 ? 7.395 -74.5 -39.812 1 87.69 126 LEU B O 1
ATOM 9276 N N . GLN B 1 127 ? 8.078 -75.375 -37.906 1 85.56 127 GLN B N 1
ATOM 9277 C CA . GLN B 1 127 ? 9.508 -75.25 -38.188 1 85.56 127 GLN B CA 1
ATOM 9278 C C . GLN B 1 127 ? 9.898 -76.188 -39.375 1 85.56 127 GLN B C 1
ATOM 9280 O O . GLN B 1 127 ? 10.719 -75.75 -40.188 1 85.56 127 GLN B O 1
ATOM 9285 N N . ALA B 1 128 ? 9.281 -77.375 -39.438 1 81.75 128 ALA B N 1
ATOM 9286 C CA . ALA B 1 128 ? 9.57 -78.312 -40.469 1 81.75 128 ALA B CA 1
ATOM 9287 C C . ALA B 1 128 ? 9.141 -77.812 -41.844 1 81.75 128 ALA B C 1
ATOM 9289 O O . ALA B 1 128 ? 9.734 -78.125 -42.875 1 81.75 128 ALA B O 1
ATOM 9290 N N . ASN B 1 129 ? 8.133 -76.938 -41.812 1 86.69 129 ASN B N 1
ATOM 9291 C CA . ASN B 1 129 ? 7.641 -76.312 -43.062 1 86.69 129 ASN B CA 1
ATOM 9292 C C . ASN B 1 129 ? 8.219 -74.938 -43.312 1 86.69 129 ASN B C 1
ATOM 9294 O O . ASN B 1 129 ? 7.691 -74.188 -44.125 1 86.69 129 ASN B O 1
ATOM 9298 N N . GLY B 1 130 ? 9.266 -74.5 -42.438 1 82.44 130 GLY B N 1
ATOM 9299 C CA . GLY B 1 130 ? 9.969 -73.25 -42.625 1 82.44 130 GLY B CA 1
ATOM 9300 C C . GLY B 1 130 ? 9.203 -72.062 -42.094 1 82.44 130 GLY B C 1
ATOM 9301 O O . GLY B 1 130 ? 9.391 -70.938 -42.594 1 82.44 130 GLY B O 1
ATOM 9302 N N . LEU B 1 131 ? 8.25 -72.25 -41.25 1 88.25 131 LEU B N 1
ATOM 9303 C CA . LEU B 1 131 ? 7.453 -71.188 -40.688 1 88.25 131 LEU B CA 1
ATOM 9304 C C . LEU B 1 131 ? 7.82 -70.938 -39.25 1 88.25 131 LEU B C 1
ATOM 9306 O O . LEU B 1 131 ? 8.297 -71.812 -38.562 1 88.25 131 LEU B O 1
ATOM 9310 N N . ARG B 1 132 ? 7.598 -69.688 -38.781 1 89.06 132 ARG B N 1
ATOM 9311 C CA . ARG B 1 132 ? 7.898 -69.312 -37.406 1 89.06 132 ARG B CA 1
ATOM 9312 C C . ARG B 1 132 ? 6.617 -69.125 -36.625 1 89.06 132 ARG B C 1
ATOM 9314 O O . ARG B 1 132 ? 5.523 -69.062 -37.188 1 89.06 132 ARG B O 1
ATOM 9321 N N . PHE B 1 133 ? 6.84 -69.188 -35.375 1 89 133 PHE B N 1
ATOM 9322 C CA . PHE B 1 133 ? 5.719 -68.875 -34.469 1 89 133 PHE B CA 1
ATOM 9323 C C . PHE B 1 133 ? 5.062 -67.562 -34.812 1 89 133 PHE B C 1
ATOM 9325 O O . PHE B 1 133 ? 3.84 -67.438 -34.75 1 89 133 PHE B O 1
ATOM 9332 N N . TRP B 1 134 ? 5.727 -66.562 -35.188 1 89.25 134 TRP B N 1
ATOM 9333 C CA . TRP B 1 134 ? 5.254 -65.188 -35.594 1 89.25 134 TRP B CA 1
ATOM 9334 C C . TRP B 1 134 ? 4.273 -65.312 -36.75 1 89.25 134 TRP B C 1
ATOM 9336 O O . TRP B 1 134 ? 3.266 -64.625 -36.781 1 89.25 134 TRP B O 1
ATOM 9346 N N . ASP B 1 135 ? 4.582 -66.188 -37.688 1 87.69 135 ASP B N 1
ATOM 9347 C CA . ASP B 1 135 ? 3.723 -66.312 -38.844 1 87.69 135 ASP B CA 1
ATOM 9348 C C . ASP B 1 135 ? 2.32 -66.75 -38.469 1 87.69 135 ASP B C 1
ATOM 9350 O O . ASP B 1 135 ? 1.331 -66.312 -39.062 1 87.69 135 ASP B O 1
ATOM 9354 N N . LEU B 1 136 ? 2.348 -67.562 -37.469 1 89.12 136 LEU B N 1
ATOM 9355 C CA . LEU B 1 136 ? 1.055 -68 -36.969 1 89.12 136 LEU B CA 1
ATOM 9356 C C . LEU B 1 136 ? 0.323 -66.875 -36.25 1 89.12 136 LEU B C 1
ATOM 9358 O O . LEU B 1 136 ? -0.882 -66.688 -36.438 1 89.12 136 LEU B O 1
ATOM 9362 N N . MET B 1 137 ? 1.027 -66.125 -35.406 1 90.06 137 MET B N 1
ATOM 9363 C CA . MET B 1 137 ? 0.445 -65 -34.719 1 90.06 137 MET B CA 1
ATOM 9364 C C . MET B 1 137 ? -0.092 -63.969 -35.688 1 90.06 137 MET B C 1
ATOM 9366 O O . MET B 1 137 ? -1.193 -63.469 -35.5 1 90.06 137 MET B O 1
ATOM 9370 N N . GLU B 1 138 ? 0.694 -63.656 -36.719 1 89 138 GLU B N 1
ATOM 9371 C CA . GLU B 1 138 ? 0.274 -62.719 -37.719 1 89 138 GLU B CA 1
ATOM 9372 C C . GLU B 1 138 ? -0.973 -63.188 -38.469 1 89 138 GLU B C 1
ATOM 9374 O O . GLU B 1 138 ? -1.883 -62.406 -38.75 1 89 138 GLU B O 1
ATOM 9379 N N . TYR B 1 139 ? -0.965 -64.5 -38.75 1 88.94 139 TYR B N 1
ATOM 9380 C CA . TYR B 1 139 ? -2.098 -65.125 -39.438 1 88.94 139 TYR B CA 1
ATOM 9381 C C . TYR B 1 139 ? -3.377 -64.938 -38.625 1 88.94 139 TYR B C 1
ATOM 9383 O O . TYR B 1 139 ? -4.445 -64.688 -39.188 1 88.94 139 TYR B O 1
ATOM 9391 N N . VAL B 1 140 ? -3.27 -65.062 -37.344 1 88.88 140 VAL B N 1
ATOM 9392 C CA . VAL B 1 140 ? -4.449 -65.062 -36.5 1 88.88 140 VAL B CA 1
ATOM 9393 C C . VAL B 1 140 ? -4.852 -63.625 -36.156 1 88.88 140 VAL B C 1
ATOM 9395 O O . VAL B 1 140 ? -6.035 -63.25 -36.219 1 88.88 140 VAL B O 1
ATOM 9398 N N . PHE B 1 141 ? -3.938 -62.75 -35.812 1 88.5 141 PHE B N 1
ATOM 9399 C CA . PHE B 1 141 ? -4.262 -61.438 -35.219 1 88.5 141 PHE B CA 1
ATOM 9400 C C . PHE B 1 141 ? -4.367 -60.375 -36.281 1 88.5 141 PHE B C 1
ATOM 9402 O O . PHE B 1 141 ? -5.008 -59.344 -36.062 1 88.5 141 PHE B O 1
ATOM 9409 N N . ASN B 1 142 ? -3.752 -60.469 -37.438 1 86.44 142 ASN B N 1
ATOM 9410 C CA . ASN B 1 142 ? -3.902 -59.5 -38.5 1 86.44 142 ASN B CA 1
ATOM 9411 C C . ASN B 1 142 ? -5.309 -59.531 -39.094 1 86.44 142 ASN B C 1
ATOM 9413 O O . ASN B 1 142 ? -5.703 -60.5 -39.719 1 86.44 142 ASN B O 1
ATOM 9417 N N . PRO B 1 143 ? -5.957 -58.562 -39 1 83.81 143 PRO B N 1
ATOM 9418 C CA . PRO B 1 143 ? -7.355 -58.562 -39.438 1 83.81 143 PRO B CA 1
ATOM 9419 C C . PRO B 1 143 ? -7.5 -58.781 -40.938 1 83.81 143 PRO B C 1
ATOM 9421 O O . PRO B 1 143 ? -8.547 -59.25 -41.406 1 83.81 143 PRO B O 1
ATOM 9424 N N . LYS B 1 144 ? -6.523 -58.562 -41.719 1 81.5 144 LYS B N 1
ATOM 9425 C CA . LYS B 1 144 ? -6.586 -58.719 -43.156 1 81.5 144 LYS B CA 1
ATOM 9426 C C . LYS B 1 144 ? -6.723 -60.188 -43.562 1 81.5 144 LYS B C 1
ATOM 9428 O O . LYS B 1 144 ? -7.219 -60.5 -44.656 1 81.5 144 LYS B O 1
ATOM 9433 N N . ASN B 1 145 ? -6.367 -61.156 -42.625 1 84.19 145 ASN B N 1
ATOM 9434 C CA . ASN B 1 145 ? -6.379 -62.562 -42.938 1 84.19 145 ASN B CA 1
ATOM 9435 C C . ASN B 1 145 ? -7.727 -63.188 -42.625 1 84.19 145 ASN B C 1
ATOM 9437 O O . ASN B 1 145 ? -7.922 -64.375 -42.844 1 84.19 145 ASN B O 1
ATOM 9441 N N . GLY B 1 146 ? -8.711 -62.438 -42.094 1 80.31 146 GLY B N 1
ATOM 9442 C CA . GLY B 1 146 ? -10.102 -62.844 -41.938 1 80.31 146 GLY B CA 1
ATOM 9443 C C . GLY B 1 146 ? -10.32 -63.875 -40.844 1 80.31 146 GLY B C 1
ATOM 9444 O O . GLY B 1 146 ? -11.266 -64.688 -40.938 1 80.31 146 GLY B O 1
ATOM 9445 N N . GLN B 1 147 ? -9.375 -64.125 -39.844 1 84.88 147 GLN B N 1
ATOM 9446 C CA . GLN B 1 147 ? -9.508 -65.125 -38.812 1 84.88 147 GLN B CA 1
ATOM 9447 C C . GLN B 1 147 ? -10.211 -64.562 -37.562 1 84.88 147 GLN B C 1
ATOM 9449 O O . GLN B 1 147 ? -9.789 -64.812 -36.438 1 84.88 147 GLN B O 1
ATOM 9454 N N . GLY B 1 148 ? -11.234 -63.812 -37.719 1 81.62 148 GLY B N 1
ATOM 9455 C CA . GLY B 1 148 ? -11.945 -63.125 -36.625 1 81.62 148 GLY B CA 1
ATOM 9456 C C . GLY B 1 148 ? -12.555 -64.062 -35.625 1 81.62 148 GLY B C 1
ATOM 9457 O O . GLY B 1 148 ? -12.547 -63.812 -34.438 1 81.62 148 GLY B O 1
ATOM 9458 N N . ASN B 1 149 ? -12.969 -65.25 -36.125 1 80.94 149 ASN B N 1
ATOM 9459 C CA . ASN B 1 149 ? -13.617 -66.25 -35.281 1 80.94 149 ASN B CA 1
ATOM 9460 C C . ASN B 1 149 ? -12.633 -66.875 -34.281 1 80.94 149 ASN B C 1
ATOM 9462 O O . ASN B 1 149 ? -12.953 -67 -33.094 1 80.94 149 ASN B O 1
ATOM 9466 N N . ILE B 1 150 ? -11.492 -67.125 -34.719 1 84.94 150 ILE B N 1
ATOM 9467 C CA . ILE B 1 150 ? -10.469 -67.75 -33.875 1 84.94 150 ILE B CA 1
ATOM 9468 C C . ILE B 1 150 ? -9.969 -66.688 -32.875 1 84.94 150 ILE B C 1
ATOM 9470 O O . ILE B 1 150 ? -9.797 -66.938 -31.688 1 84.94 150 ILE B O 1
ATOM 9474 N N . ARG B 1 151 ? -9.82 -65.438 -33.312 1 85.25 151 ARG B N 1
ATOM 9475 C CA . ARG B 1 151 ? -9.328 -64.375 -32.469 1 85.25 151 ARG B CA 1
ATOM 9476 C C . ARG B 1 151 ? -10.258 -64.125 -31.297 1 85.25 151 ARG B C 1
ATOM 9478 O O . ARG B 1 151 ? -9.805 -63.969 -30.156 1 85.25 151 ARG B O 1
ATOM 9485 N N . TYR B 1 152 ? -11.438 -64.125 -31.562 1 82.44 152 TYR B N 1
ATOM 9486 C CA . TYR B 1 152 ? -12.398 -63.844 -30.5 1 82.44 152 TYR B CA 1
ATOM 9487 C C . TYR B 1 152 ? -12.641 -65.062 -29.609 1 82.44 152 TYR B C 1
ATOM 9489 O O . TYR B 1 152 ? -12.492 -64.938 -28.391 1 82.44 152 TYR B O 1
ATOM 9497 N N . ASN B 1 153 ? -12.938 -66.25 -30.203 1 81.12 153 ASN B N 1
ATOM 9498 C CA . ASN B 1 153 ? -13.406 -67.375 -29.453 1 81.12 153 ASN B CA 1
ATOM 9499 C C . ASN B 1 153 ? -12.25 -68.062 -28.734 1 81.12 153 ASN B C 1
ATOM 9501 O O . ASN B 1 153 ? -12.453 -68.688 -27.703 1 81.12 153 ASN B O 1
ATOM 9505 N N . GLU B 1 154 ? -11.117 -67.875 -29.281 1 86.31 154 GLU B N 1
ATOM 9506 C CA . GLU B 1 154 ? -10.031 -68.688 -28.688 1 86.31 154 GLU B CA 1
ATOM 9507 C C . GLU B 1 154 ? -9.055 -67.75 -27.938 1 86.31 154 GLU B C 1
ATOM 9509 O O . GLU B 1 154 ? -8.188 -68.25 -27.219 1 86.31 154 GLU B O 1
ATOM 9514 N N . PHE B 1 155 ? -9.266 -66.438 -28.062 1 85.94 155 PHE B N 1
ATOM 9515 C CA . PHE B 1 155 ? -8.297 -65.562 -27.391 1 85.94 155 PHE B CA 1
ATOM 9516 C C . PHE B 1 155 ? -9.008 -64.438 -26.594 1 85.94 155 PHE B C 1
ATOM 9518 O O . PHE B 1 155 ? -8.82 -64.375 -25.375 1 85.94 155 PHE B O 1
ATOM 9525 N N . PHE B 1 156 ? -9.906 -63.625 -27.125 1 82.56 156 PHE B N 1
ATOM 9526 C CA . PHE B 1 156 ? -10.438 -62.438 -26.484 1 82.56 156 PHE B CA 1
ATOM 9527 C C . PHE B 1 156 ? -11.664 -62.781 -25.641 1 82.56 156 PHE B C 1
ATOM 9529 O O . PHE B 1 156 ? -12.117 -61.969 -24.844 1 82.56 156 PHE B O 1
ATOM 9536 N N . VAL B 1 157 ? -12.234 -64 -25.906 1 78.12 157 VAL B N 1
ATOM 9537 C CA . VAL B 1 157 ? -13.453 -64.375 -25.188 1 78.12 157 VAL B CA 1
ATOM 9538 C C . VAL B 1 157 ? -13.211 -64.312 -23.688 1 78.12 157 VAL B C 1
ATOM 9540 O O . VAL B 1 157 ? -14.07 -63.906 -22.922 1 78.12 157 VAL B O 1
ATOM 9543 N N . ARG B 1 158 ? -12.031 -64.812 -23.25 1 77.31 158 ARG B N 1
ATOM 9544 C CA . ARG B 1 158 ? -11.68 -64.688 -21.828 1 77.31 158 ARG B CA 1
ATOM 9545 C C . ARG B 1 158 ? -10.977 -63.375 -21.531 1 77.31 158 ARG B C 1
ATOM 9547 O O . ARG B 1 158 ? -9.906 -63.094 -22.062 1 77.31 158 ARG B O 1
ATOM 9554 N N . LYS B 1 159 ? -11.539 -62.594 -20.672 1 75.94 159 LYS B N 1
ATOM 9555 C CA . LYS B 1 159 ? -11.148 -61.219 -20.359 1 75.94 159 LYS B CA 1
ATOM 9556 C C . LYS B 1 159 ? -9.711 -61.188 -19.859 1 75.94 159 LYS B C 1
ATOM 9558 O O . LYS B 1 159 ? -9.016 -60.188 -20.062 1 75.94 159 LYS B O 1
ATOM 9563 N N . SER B 1 160 ? -9.109 -62.094 -19.453 1 81.12 160 SER B N 1
ATOM 9564 C CA . SER B 1 160 ? -7.832 -62 -18.75 1 81.12 160 SER B CA 1
ATOM 9565 C C . SER B 1 160 ? -6.676 -62.438 -19.641 1 81.12 160 SER B C 1
ATOM 9567 O O . SER B 1 160 ? -5.508 -62.25 -19.297 1 81.12 160 SER B O 1
ATOM 9569 N N . ASN B 1 161 ? -6.992 -62.844 -20.922 1 85.38 161 ASN B N 1
ATOM 9570 C CA . ASN B 1 161 ? -5.922 -63.438 -21.734 1 85.38 161 ASN B CA 1
ATOM 9571 C C . ASN B 1 161 ? -4.957 -62.344 -22.234 1 85.38 161 ASN B C 1
ATOM 9573 O O . ASN B 1 161 ? -3.744 -62.469 -22.031 1 85.38 161 ASN B O 1
ATOM 9577 N N . ALA B 1 162 ? -5.531 -61.25 -22.812 1 85.5 162 ALA B N 1
ATOM 9578 C CA . ALA B 1 162 ? -4.676 -60.219 -23.375 1 85.5 162 ALA B CA 1
ATOM 9579 C C . ALA B 1 162 ? -3.814 -59.562 -22.297 1 85.5 162 ALA B C 1
ATOM 9581 O O . ALA B 1 162 ? -2.588 -59.5 -22.422 1 85.5 162 ALA B O 1
ATOM 9582 N N . PRO B 1 163 ? -4.406 -59.094 -21.188 1 87.38 163 PRO B N 1
ATOM 9583 C CA . PRO B 1 163 ? -3.584 -58.531 -20.125 1 87.38 163 PRO B CA 1
ATOM 9584 C C . PRO B 1 163 ? -2.533 -59.5 -19.594 1 87.38 163 PRO B C 1
ATOM 9586 O O . PRO B 1 163 ? -1.43 -59.094 -19.219 1 87.38 163 PRO B O 1
ATOM 9589 N N . ARG B 1 164 ? -2.777 -60.75 -19.516 1 87.44 164 ARG B N 1
ATOM 9590 C CA . ARG B 1 164 ? -1.826 -61.75 -19.031 1 87.44 164 ARG B CA 1
ATOM 9591 C C . ARG B 1 164 ? -0.615 -61.844 -19.953 1 87.44 164 ARG B C 1
ATOM 9593 O O . ARG B 1 164 ? 0.52 -61.938 -19.484 1 87.44 164 ARG B O 1
ATOM 9600 N N . VAL B 1 165 ? -0.911 -61.844 -21.234 1 87.75 165 VAL B N 1
ATOM 9601 C CA . VAL B 1 165 ? 0.181 -61.875 -22.203 1 87.75 165 VAL B CA 1
ATOM 9602 C C . VAL B 1 165 ? 1.088 -60.656 -22.016 1 87.75 165 VAL B C 1
ATOM 9604 O O . VAL B 1 165 ? 2.314 -60.812 -22.031 1 87.75 165 VAL B O 1
ATOM 9607 N N . LEU B 1 166 ? 0.451 -59.594 -21.891 1 88.75 166 LEU B N 1
ATOM 9608 C CA . LEU B 1 166 ? 1.212 -58.375 -21.719 1 88.75 166 LEU B CA 1
ATOM 9609 C C . LEU B 1 166 ? 1.996 -58.375 -20.406 1 88.75 166 LEU B C 1
ATOM 9611 O O . LEU B 1 166 ? 3.133 -57.906 -20.359 1 88.75 166 LEU B O 1
ATOM 9615 N N . ASP B 1 167 ? 1.428 -58.906 -19.391 1 87.5 167 ASP B N 1
ATOM 9616 C CA . ASP B 1 167 ? 2.133 -59.062 -18.125 1 87.5 167 ASP B CA 1
ATOM 9617 C C . ASP B 1 167 ? 3.357 -59.969 -18.281 1 87.5 167 ASP B C 1
ATOM 9619 O O . ASP B 1 167 ? 4.406 -59.719 -17.688 1 87.5 167 ASP B O 1
ATOM 9623 N N . TRP B 1 168 ? 3.209 -61.031 -19.094 1 86.31 168 TRP B N 1
ATOM 9624 C CA . TRP B 1 168 ? 4.32 -61.938 -19.328 1 86.31 168 TRP B CA 1
ATOM 9625 C C . TRP B 1 168 ? 5.438 -61.25 -20.109 1 86.31 168 TRP B C 1
ATOM 9627 O O . TRP B 1 168 ? 6.621 -61.469 -19.828 1 86.31 168 TRP B O 1
ATOM 9637 N N . TRP B 1 169 ? 5.004 -60.469 -21.094 1 85.62 169 TRP B N 1
ATOM 9638 C CA . TRP B 1 169 ? 5.984 -59.75 -21.906 1 85.62 169 TRP B CA 1
ATOM 9639 C C . TRP B 1 169 ? 6.805 -58.781 -21.031 1 85.62 169 TRP B C 1
ATOM 9641 O O . TRP B 1 169 ? 7.996 -58.594 -21.281 1 85.62 169 TRP B O 1
ATOM 9651 N N . MET B 1 170 ? 6.172 -58.25 -20 1 86.06 170 MET B N 1
ATOM 9652 C CA . MET B 1 170 ? 6.812 -57.25 -19.156 1 86.06 170 MET B CA 1
ATOM 9653 C C . MET B 1 170 ? 7.391 -57.875 -17.891 1 86.06 170 MET B C 1
ATOM 9655 O O . MET B 1 170 ? 7.992 -57.156 -17.078 1 86.06 170 MET B O 1
ATOM 9659 N N . SER B 1 171 ? 7.293 -59.094 -17.75 1 81 171 SER B N 1
ATOM 9660 C CA . SER B 1 171 ? 7.762 -59.781 -16.547 1 81 171 SER B CA 1
ATOM 9661 C C . SER B 1 171 ? 9.289 -59.781 -16.469 1 81 171 SER B C 1
ATOM 9663 O O . SER B 1 171 ? 9.969 -59.75 -17.5 1 81 171 SER B O 1
ATOM 9665 N N . ALA B 1 172 ? 9.797 -59.75 -15.391 1 75.5 172 ALA B N 1
ATOM 9666 C CA . ALA B 1 172 ? 11.234 -59.781 -15.133 1 75.5 172 ALA B CA 1
ATOM 9667 C C . ALA B 1 172 ? 11.867 -61.062 -15.609 1 75.5 172 ALA B C 1
ATOM 9669 O O . ALA B 1 172 ? 13.07 -61.125 -15.891 1 75.5 172 ALA B O 1
ATOM 9670 N N . LYS B 1 173 ? 11 -62.125 -15.672 1 67.75 173 LYS B N 1
ATOM 9671 C CA . LYS B 1 173 ? 11.508 -63.438 -16.062 1 67.75 173 LYS B CA 1
ATOM 9672 C C . LYS B 1 173 ? 11.797 -63.5 -17.562 1 67.75 173 LYS B C 1
ATOM 9674 O O . LYS B 1 173 ? 12.508 -64.375 -18.031 1 67.75 173 LYS B O 1
ATOM 9679 N N . ASN B 1 174 ? 11.172 -62.5 -18.188 1 67.44 174 ASN B N 1
ATOM 9680 C CA . ASN B 1 174 ? 11.469 -62.406 -19.609 1 67.44 174 ASN B CA 1
ATOM 9681 C C . ASN B 1 174 ? 12.727 -61.562 -19.859 1 67.44 174 ASN B C 1
ATOM 9683 O O . ASN B 1 174 ? 12.844 -60.438 -19.359 1 67.44 174 ASN B O 1
ATOM 9687 N N . ARG B 1 175 ? 13.977 -61.969 -19.859 1 60.44 175 ARG B N 1
ATOM 9688 C CA . ARG B 1 175 ? 15.312 -61.375 -19.891 1 60.44 175 ARG B CA 1
ATOM 9689 C C . ARG B 1 175 ? 15.461 -60.406 -21.062 1 60.44 175 ARG B C 1
ATOM 9691 O O . ARG B 1 175 ? 16.484 -59.75 -21.188 1 60.44 175 ARG B O 1
ATOM 9698 N N . GLY B 1 176 ? 14.461 -60.344 -21.984 1 63.84 176 GLY B N 1
ATOM 9699 C CA . GLY B 1 176 ? 14.781 -59.531 -23.141 1 63.84 176 GLY B CA 1
ATOM 9700 C C . GLY B 1 176 ? 14.586 -58.031 -22.891 1 63.84 176 GLY B C 1
ATOM 9701 O O . GLY B 1 176 ? 13.453 -57.562 -22.812 1 63.84 176 GLY B O 1
ATOM 9702 N N . LYS B 1 177 ? 15.609 -57.219 -22.453 1 71.12 177 LYS B N 1
ATOM 9703 C CA . LYS B 1 177 ? 15.602 -55.781 -22.219 1 71.12 177 LYS B CA 1
ATOM 9704 C C . LYS B 1 177 ? 15.055 -55.031 -23.438 1 71.12 177 LYS B C 1
ATOM 9706 O O . LYS B 1 177 ? 14.32 -54.031 -23.281 1 71.12 177 LYS B O 1
ATOM 9711 N N . ARG B 1 178 ? 15.281 -55.531 -24.484 1 74.94 178 ARG B N 1
ATOM 9712 C CA . ARG B 1 178 ? 14.867 -54.875 -25.734 1 74.94 178 ARG B CA 1
ATOM 9713 C C . ARG B 1 178 ? 13.359 -55 -25.938 1 74.94 178 ARG B C 1
ATOM 9715 O O . ARG B 1 178 ? 12.711 -54.062 -26.375 1 74.94 178 ARG B O 1
ATOM 9722 N N . ALA B 1 179 ? 12.859 -56.219 -25.609 1 74.44 179 ALA B N 1
ATOM 9723 C CA . ALA B 1 179 ? 11.422 -56.438 -25.75 1 74.44 179 ALA B CA 1
ATOM 9724 C C . ALA B 1 179 ? 10.641 -55.5 -24.812 1 74.44 179 ALA B C 1
ATOM 9726 O O . ALA B 1 179 ? 9.641 -54.906 -25.203 1 74.44 179 ALA B O 1
ATOM 9727 N N . LYS B 1 180 ? 11.141 -55.344 -23.609 1 82.06 180 LYS B N 1
ATOM 9728 C CA . LYS B 1 180 ? 10.492 -54.469 -22.641 1 82.06 180 LYS B CA 1
ATOM 9729 C C . LYS B 1 180 ? 10.547 -53.031 -23.094 1 82.06 180 LYS B C 1
ATOM 9731 O O . LYS B 1 180 ? 9.57 -52.281 -22.938 1 82.06 180 LYS B O 1
ATOM 9736 N N . ALA B 1 181 ? 11.641 -52.594 -23.625 1 84.5 181 ALA B N 1
ATOM 9737 C CA . ALA B 1 181 ? 11.805 -51.219 -24.109 1 84.5 181 ALA B CA 1
ATOM 9738 C C . ALA B 1 181 ? 10.844 -50.938 -25.25 1 84.5 181 ALA B C 1
ATOM 9740 O O . ALA B 1 181 ? 10.305 -49.844 -25.359 1 84.5 181 ALA B O 1
ATOM 9741 N N . GLU B 1 182 ? 10.578 -51.938 -26.094 1 85.25 182 GLU B N 1
ATOM 9742 C CA . GLU B 1 182 ? 9.688 -51.75 -27.234 1 85.25 182 GLU B CA 1
ATOM 9743 C C . GLU B 1 182 ? 8.234 -51.594 -26.781 1 85.25 182 GLU B C 1
ATOM 9745 O O . GLU B 1 182 ? 7.488 -50.781 -27.344 1 85.25 182 GLU B O 1
ATOM 9750 N N . ILE B 1 183 ? 7.902 -52.375 -25.812 1 85.69 183 ILE B N 1
ATOM 9751 C CA . ILE B 1 183 ? 6.543 -52.281 -25.297 1 85.69 183 ILE B CA 1
ATOM 9752 C C . ILE B 1 183 ? 6.348 -50.938 -24.562 1 85.69 183 ILE B C 1
ATOM 9754 O O . ILE B 1 183 ? 5.297 -50.312 -24.688 1 85.69 183 ILE B O 1
ATOM 9758 N N . ARG B 1 184 ? 7.348 -50.562 -23.812 1 87.69 184 ARG B N 1
ATOM 9759 C CA . ARG B 1 184 ? 7.285 -49.281 -23.125 1 87.69 184 ARG B CA 1
ATOM 9760 C C . ARG B 1 184 ? 7.125 -48.156 -24.125 1 87.69 184 ARG B C 1
ATOM 9762 O O . ARG B 1 184 ? 6.344 -47.219 -23.891 1 87.69 184 ARG B O 1
ATOM 9769 N N . GLU B 1 185 ? 7.836 -48.219 -25.109 1 89.19 185 GLU B N 1
ATOM 9770 C CA . GLU B 1 185 ? 7.738 -47.188 -26.141 1 89.19 185 GLU B CA 1
ATOM 9771 C C . GLU B 1 185 ? 6.344 -47.188 -26.766 1 89.19 185 GLU B C 1
ATOM 9773 O O . GLU B 1 185 ? 5.816 -46.094 -27.094 1 89.19 185 GLU B O 1
ATOM 9778 N N . TRP B 1 186 ? 5.844 -48.375 -26.969 1 89.31 186 TRP B N 1
ATOM 9779 C CA . TRP B 1 186 ? 4.484 -48.469 -27.5 1 89.31 186 TRP B CA 1
ATOM 9780 C C . TRP B 1 186 ? 3.484 -47.844 -26.531 1 89.31 186 TRP B C 1
ATOM 9782 O O . TRP B 1 186 ? 2.57 -47.125 -26.938 1 89.31 186 TRP B O 1
ATOM 9792 N N . VAL B 1 187 ? 3.592 -48.094 -25.266 1 90.31 187 VAL B N 1
ATOM 9793 C CA . VAL B 1 187 ? 2.701 -47.531 -24.25 1 90.31 187 VAL B CA 1
ATOM 9794 C C . VAL B 1 187 ? 2.783 -46.031 -24.25 1 90.31 187 VAL B C 1
ATOM 9796 O O . VAL B 1 187 ? 1.761 -45.344 -24.156 1 90.31 187 VAL B O 1
ATOM 9799 N N . ILE B 1 188 ? 3.969 -45.5 -24.297 1 91.56 188 ILE B N 1
ATOM 9800 C CA . ILE B 1 188 ? 4.172 -44.062 -24.312 1 91.56 188 ILE B CA 1
ATOM 9801 C C . ILE B 1 188 ? 3.455 -43.469 -25.516 1 91.56 188 ILE B C 1
ATOM 9803 O O . ILE B 1 188 ? 2.738 -42.469 -25.391 1 91.56 188 ILE B O 1
ATOM 9807 N N . ARG B 1 189 ? 3.611 -44.031 -26.641 1 90.19 189 ARG B N 1
ATOM 9808 C CA . ARG B 1 189 ? 2.992 -43.5 -27.844 1 90.19 189 ARG B CA 1
ATOM 9809 C C . ARG B 1 189 ? 1.471 -43.562 -27.75 1 90.19 189 ARG B C 1
ATOM 9811 O O . ARG B 1 189 ? 0.789 -42.625 -28.141 1 90.19 189 ARG B O 1
ATOM 9818 N N . PHE B 1 190 ? 1.021 -44.688 -27.234 1 90.19 190 PHE B N 1
ATOM 9819 C CA . PHE B 1 190 ? -0.422 -44.812 -27.078 1 90.19 190 PHE B CA 1
ATOM 9820 C C . PHE B 1 190 ? -0.964 -43.812 -26.078 1 90.19 190 PHE B C 1
ATOM 9822 O O . PHE B 1 190 ? -1.965 -43.125 -26.344 1 90.19 190 PHE B O 1
ATOM 9829 N N . ALA B 1 191 ? -0.391 -43.75 -24.922 1 91.94 191 ALA B N 1
ATOM 9830 C CA . ALA B 1 191 ? -0.839 -42.875 -23.875 1 91.94 191 ALA B CA 1
ATOM 9831 C C . ALA B 1 191 ? -0.762 -41.406 -24.328 1 91.94 191 ALA B C 1
ATOM 9833 O O . ALA B 1 191 ? -1.68 -40.625 -24.062 1 91.94 191 ALA B O 1
ATOM 9834 N N . THR B 1 192 ? 0.346 -41.031 -24.922 1 92.94 192 THR B N 1
ATOM 9835 C CA . THR B 1 192 ? 0.514 -39.656 -25.406 1 92.94 192 THR B CA 1
ATOM 9836 C C . THR B 1 192 ? -0.543 -39.312 -26.453 1 92.94 192 THR B C 1
ATOM 9838 O O . THR B 1 192 ? -1.082 -38.188 -26.453 1 92.94 192 THR B O 1
ATOM 9841 N N . ARG B 1 193 ? -0.844 -40.188 -27.297 1 90.19 193 ARG B N 1
ATOM 9842 C CA . ARG B 1 193 ? -1.857 -39.969 -28.328 1 90.19 193 ARG B CA 1
ATOM 9843 C C . ARG B 1 193 ? -3.24 -39.812 -27.703 1 90.19 193 ARG B C 1
ATOM 9845 O O . ARG B 1 193 ? -4.008 -38.938 -28.094 1 90.19 193 ARG B O 1
ATOM 9852 N N . THR B 1 194 ? -3.514 -40.656 -26.766 1 91.81 194 THR B N 1
ATOM 9853 C CA . THR B 1 194 ? -4.809 -40.594 -26.094 1 91.81 194 THR B CA 1
ATOM 9854 C C . THR B 1 194 ? -4.949 -39.281 -25.328 1 91.81 194 THR B C 1
ATOM 9856 O O . THR B 1 194 ? -6.004 -38.656 -25.359 1 91.81 194 THR B O 1
ATOM 9859 N N . MET B 1 195 ? -3.975 -38.906 -24.562 1 94.19 195 MET B N 1
ATOM 9860 C CA . MET B 1 195 ? -3.994 -37.656 -23.812 1 94.19 195 MET B CA 1
ATOM 9861 C C . MET B 1 195 ? -4.145 -36.469 -24.75 1 94.19 195 MET B C 1
ATOM 9863 O O . MET B 1 195 ? -4.898 -35.531 -24.469 1 94.19 195 MET B O 1
ATOM 9867 N N . ALA B 1 196 ? -3.449 -36.531 -25.812 1 92.75 196 ALA B N 1
ATOM 9868 C CA . ALA B 1 196 ? -3.555 -35.438 -26.797 1 92.75 196 ALA B CA 1
ATOM 9869 C C . ALA B 1 196 ? -4.961 -35.375 -27.391 1 92.75 196 ALA B C 1
ATOM 9871 O O . ALA B 1 196 ? -5.48 -34.312 -27.656 1 92.75 196 ALA B O 1
ATOM 9872 N N . GLN B 1 197 ? -5.586 -36.531 -27.656 1 92.38 197 GLN B N 1
ATOM 9873 C CA . GLN B 1 197 ? -6.945 -36.594 -28.172 1 92.38 197 GLN B CA 1
ATOM 9874 C C . GLN B 1 197 ? -7.941 -36 -27.172 1 92.38 197 GLN B C 1
ATOM 9876 O O . GLN B 1 197 ? -8.867 -35.281 -27.547 1 92.38 197 GLN B O 1
ATOM 9881 N N . GLU B 1 198 ? -7.738 -36.375 -25.984 1 94.69 198 GLU B N 1
ATOM 9882 C CA . GLU B 1 198 ? -8.602 -35.812 -24.938 1 94.69 198 GLU B CA 1
ATOM 9883 C C . GLU B 1 198 ? -8.43 -34.312 -24.844 1 94.69 198 GLU B C 1
ATOM 9885 O O . GLU B 1 198 ? -9.414 -33.562 -24.688 1 94.69 198 GLU B O 1
ATOM 9890 N N . ALA B 1 199 ? -7.223 -33.844 -24.844 1 94.25 199 ALA B N 1
ATOM 9891 C CA . ALA B 1 199 ? -6.969 -32.406 -24.812 1 94.25 199 ALA B CA 1
ATOM 9892 C C . ALA B 1 199 ? -7.633 -31.703 -26 1 94.25 199 ALA B C 1
ATOM 9894 O O . ALA B 1 199 ? -8.219 -30.625 -25.828 1 94.25 199 ALA B O 1
ATOM 9895 N N . HIS B 1 200 ? -7.527 -32.312 -27.078 1 92.75 200 HIS B N 1
ATOM 9896 C CA . HIS B 1 200 ? -8.156 -31.766 -28.281 1 92.75 200 HIS B CA 1
ATOM 9897 C C . HIS B 1 200 ? -9.672 -31.75 -28.141 1 92.75 200 HIS B C 1
ATOM 9899 O O . HIS B 1 200 ? -10.32 -30.766 -28.531 1 92.75 200 HIS B O 1
ATOM 9905 N N . ALA B 1 201 ? -10.227 -32.781 -27.625 1 93.25 201 ALA B N 1
ATOM 9906 C CA . ALA B 1 201 ? -11.672 -32.875 -27.422 1 93.25 201 ALA B CA 1
ATOM 9907 C C . ALA B 1 201 ? -12.156 -31.797 -26.469 1 93.25 201 ALA B C 1
ATOM 9909 O O . ALA B 1 201 ? -13.188 -31.172 -26.703 1 93.25 201 ALA B O 1
ATOM 9910 N N . VAL B 1 202 ? -11.43 -31.625 -25.391 1 94.56 202 VAL B N 1
ATOM 9911 C CA . VAL B 1 202 ? -11.797 -30.609 -24.406 1 94.56 202 VAL B CA 1
ATOM 9912 C C . VAL B 1 202 ? -11.773 -29.234 -25.062 1 94.56 202 VAL B C 1
ATOM 9914 O O . VAL B 1 202 ? -12.656 -28.406 -24.812 1 94.56 202 VAL B O 1
ATOM 9917 N N . THR B 1 203 ? -10.797 -29 -25.828 1 92.56 203 THR B N 1
ATOM 9918 C CA . THR B 1 203 ? -10.656 -27.703 -26.5 1 92.56 203 THR B CA 1
ATOM 9919 C C . THR B 1 203 ? -11.789 -27.484 -27.5 1 92.56 203 THR B C 1
ATOM 9921 O O . THR B 1 203 ? -12.312 -26.375 -27.625 1 92.56 203 THR B O 1
ATOM 9924 N N . LYS B 1 204 ? -12.156 -28.484 -28.141 1 91.31 204 LYS B N 1
ATOM 9925 C CA . LYS B 1 204 ? -13.203 -28.391 -29.156 1 91.31 204 LYS B CA 1
ATOM 9926 C C . LYS B 1 204 ? -14.562 -28.125 -28.531 1 91.31 204 LYS B C 1
ATOM 9928 O O . LYS B 1 204 ? -15.406 -27.453 -29.125 1 91.31 204 LYS B O 1
ATOM 9933 N N . LEU B 1 205 ? -14.805 -28.609 -27.391 1 92.06 205 LEU B N 1
ATOM 9934 C CA . LEU B 1 205 ? -16.062 -28.422 -26.688 1 92.06 205 LEU B CA 1
ATOM 9935 C C . LEU B 1 205 ? -16.203 -26.969 -26.234 1 92.06 205 LEU B C 1
ATOM 9937 O O . LEU B 1 205 ? -17.312 -26.516 -25.938 1 92.06 205 LEU B O 1
ATOM 9941 N N . LYS B 1 206 ? -15.133 -26.172 -26.078 1 90.75 206 LYS B N 1
ATOM 9942 C CA . LYS B 1 206 ? -15.07 -24.734 -25.797 1 90.75 206 LYS B CA 1
ATOM 9943 C C . LYS B 1 206 ? -15.625 -24.422 -24.406 1 90.75 206 LYS B C 1
ATOM 9945 O O . LYS B 1 206 ? -16.078 -23.312 -24.156 1 90.75 206 LYS B O 1
ATOM 9950 N N . GLU B 1 207 ? -15.688 -25.391 -23.547 1 89.69 207 GLU B N 1
ATOM 9951 C CA . GLU B 1 207 ? -16.219 -25.203 -22.203 1 89.69 207 GLU B CA 1
ATOM 9952 C C . GLU B 1 207 ? -15.289 -24.328 -21.359 1 89.69 207 GLU B C 1
ATOM 9954 O O . GLU B 1 207 ? -15.742 -23.594 -20.484 1 89.69 207 GLU B O 1
ATOM 9959 N N . PHE B 1 208 ? -14.047 -24.453 -21.609 1 93.12 208 PHE B N 1
ATOM 9960 C CA . PHE B 1 208 ? -13.078 -23.734 -20.797 1 93.12 208 PHE B CA 1
ATOM 9961 C C . PHE B 1 208 ? -12.516 -22.531 -21.547 1 93.12 208 PHE B C 1
ATOM 9963 O O . PHE B 1 208 ? -11.43 -22.047 -21.25 1 93.12 208 PHE B O 1
ATOM 9970 N N . GLN B 1 209 ? -13.297 -22.109 -22.531 1 92 209 GLN B N 1
ATOM 9971 C CA . GLN B 1 209 ? -12.891 -20.953 -23.344 1 92 209 GLN B CA 1
ATOM 9972 C C . GLN B 1 209 ? -13.758 -19.734 -23.031 1 92 209 GLN B C 1
ATOM 9974 O O . GLN B 1 209 ? -14.922 -19.875 -22.656 1 92 209 GLN B O 1
ATOM 9979 N N . THR B 1 210 ? -13.156 -18.547 -23.094 1 88.38 210 THR B N 1
ATOM 9980 C CA . THR B 1 210 ? -13.898 -17.328 -22.844 1 88.38 210 THR B CA 1
ATOM 9981 C C . THR B 1 210 ? -14.156 -16.562 -24.156 1 88.38 210 THR B C 1
ATOM 9983 O O . THR B 1 210 ? -14.906 -15.594 -24.172 1 88.38 210 THR B O 1
ATOM 9986 N N . MET B 1 211 ? -13.539 -17.047 -25.172 1 80.94 211 MET B N 1
ATOM 9987 C CA . MET B 1 211 ? -13.742 -16.359 -26.453 1 80.94 211 MET B CA 1
ATOM 9988 C C . MET B 1 211 ? -15.195 -16.453 -26.891 1 80.94 211 MET B C 1
ATOM 9990 O O . MET B 1 211 ? -15.766 -17.547 -26.938 1 80.94 211 MET B O 1
ATOM 9994 N N . GLY B 1 212 ? -15.719 -15.422 -27.188 1 76.5 212 GLY B N 1
ATOM 9995 C CA . GLY B 1 212 ? -17.109 -15.367 -27.625 1 76.5 212 GLY B CA 1
ATOM 9996 C C . GLY B 1 212 ? -18.094 -15.266 -26.484 1 76.5 212 GLY B C 1
ATOM 9997 O O . GLY B 1 212 ? -19.297 -15.172 -26.703 1 76.5 212 GLY B O 1
ATOM 9998 N N . ARG B 1 213 ? -17.562 -15.414 -25.297 1 83.62 213 ARG B N 1
ATOM 9999 C CA . ARG B 1 213 ? -18.406 -15.266 -24.125 1 83.62 213 ARG B CA 1
ATOM 10000 C C . ARG B 1 213 ? -18.234 -13.883 -23.484 1 83.62 213 ARG B C 1
ATOM 10002 O O . ARG B 1 213 ? -17.156 -13.305 -23.547 1 83.62 213 ARG B O 1
ATOM 10009 N N . ASN B 1 214 ? -19.375 -13.438 -23.031 1 86 214 ASN B N 1
ATOM 10010 C CA . ASN B 1 214 ? -19.297 -12.188 -22.281 1 86 214 ASN B CA 1
ATOM 10011 C C . ASN B 1 214 ? -18.703 -12.398 -20.891 1 86 214 ASN B C 1
ATOM 10013 O O . ASN B 1 214 ? -19.172 -13.258 -20.141 1 86 214 ASN B O 1
ATOM 10017 N N . ILE B 1 215 ? -17.641 -11.734 -20.688 1 90.62 215 ILE B N 1
ATOM 10018 C CA . ILE B 1 215 ? -17.094 -11.758 -19.328 1 90.62 215 ILE B CA 1
ATOM 10019 C C . ILE B 1 215 ? -17.938 -10.875 -18.422 1 90.62 215 ILE B C 1
ATOM 10021 O O . ILE B 1 215 ? -17.781 -9.648 -18.391 1 90.62 215 ILE B O 1
ATOM 10025 N N . ASN B 1 216 ? -18.844 -11.461 -17.703 1 92.12 216 ASN B N 1
ATOM 10026 C CA . ASN B 1 216 ? -19.781 -10.734 -16.844 1 92.12 216 ASN B CA 1
ATOM 10027 C C . ASN B 1 216 ? -19.828 -11.328 -15.438 1 92.12 216 ASN B C 1
ATOM 10029 O O . ASN B 1 216 ? -19.031 -12.203 -15.102 1 92.12 216 ASN B O 1
ATOM 10033 N N . ALA B 1 217 ? -20.703 -10.812 -14.578 1 90.88 217 ALA B N 1
ATOM 10034 C CA . ALA B 1 217 ? -20.812 -11.227 -13.18 1 90.88 217 ALA B CA 1
ATOM 10035 C C . ALA B 1 217 ? -21.234 -12.688 -13.07 1 90.88 217 ALA B C 1
ATOM 10037 O O . ALA B 1 217 ? -20.75 -13.414 -12.195 1 90.88 217 ALA B O 1
ATOM 10038 N N . GLN B 1 218 ? -22.016 -13.062 -13.938 1 89.75 218 GLN B N 1
ATOM 10039 C CA . GLN B 1 218 ? -22.531 -14.43 -13.914 1 89.75 218 GLN B CA 1
ATOM 10040 C C . GLN B 1 218 ? -21.406 -15.438 -14.164 1 89.75 218 GLN B C 1
ATOM 10042 O O . GLN B 1 218 ? -21.328 -16.469 -13.492 1 89.75 218 GLN B O 1
ATOM 10047 N N . LEU B 1 219 ? -20.625 -15.148 -15.164 1 90.31 219 LEU B N 1
ATOM 10048 C CA . LEU B 1 219 ? -19.5 -16.031 -15.461 1 90.31 219 LEU B CA 1
ATOM 10049 C C . LEU B 1 219 ? -18.578 -16.156 -14.258 1 90.31 219 LEU B C 1
ATOM 10051 O O . LEU B 1 219 ? -18.109 -17.266 -13.953 1 90.31 219 LEU B O 1
ATOM 10055 N N . ILE B 1 220 ? -18.312 -15.141 -13.602 1 88.81 220 ILE B N 1
ATOM 10056 C CA . ILE B 1 220 ? -17.406 -15.109 -12.461 1 88.81 220 ILE B CA 1
ATOM 10057 C C . ILE B 1 220 ? -18.031 -15.867 -11.289 1 88.81 220 ILE B C 1
ATOM 10059 O O . ILE B 1 220 ? -17.344 -16.625 -10.609 1 88.81 220 ILE B O 1
ATOM 10063 N N . GLN B 1 221 ? -19.281 -15.758 -11.102 1 85.81 221 GLN B N 1
ATOM 10064 C CA . GLN B 1 221 ? -19.969 -16.406 -9.984 1 85.81 221 GLN B CA 1
ATOM 10065 C C . GLN B 1 221 ? -20.109 -17.906 -10.227 1 85.81 221 GLN B C 1
ATOM 10067 O O . GLN B 1 221 ? -20.203 -18.688 -9.273 1 85.81 221 GLN B O 1
ATOM 10072 N N . THR B 1 222 ? -20.047 -18.328 -11.477 1 87.44 222 THR B N 1
ATOM 10073 C CA . THR B 1 222 ? -20.25 -19.734 -11.805 1 87.44 222 THR B CA 1
ATOM 10074 C C . THR B 1 222 ? -18.922 -20.484 -11.844 1 87.44 222 THR B C 1
ATOM 10076 O O . THR B 1 222 ? -18.891 -21.719 -11.953 1 87.44 222 THR B O 1
ATOM 10079 N N . PHE B 1 223 ? -17.859 -19.812 -11.805 1 90.81 223 PHE B N 1
ATOM 10080 C CA . PHE B 1 223 ? -16.547 -20.438 -11.82 1 90.81 223 PHE B CA 1
ATOM 10081 C C . PHE B 1 223 ? -16.312 -21.219 -10.531 1 90.81 223 PHE B C 1
ATOM 10083 O O . PHE B 1 223 ? -16.25 -20.641 -9.445 1 90.81 223 PHE B O 1
ATOM 10090 N N . ASP B 1 224 ? -16.25 -22.5 -10.641 1 89.56 224 ASP B N 1
ATOM 10091 C CA . ASP B 1 224 ? -16.062 -23.391 -9.508 1 89.56 224 ASP B CA 1
ATOM 10092 C C . ASP B 1 224 ? -15.125 -24.547 -9.875 1 89.56 224 ASP B C 1
ATOM 10094 O O . ASP B 1 224 ? -15.461 -25.391 -10.711 1 89.56 224 ASP B O 1
ATOM 10098 N N . LEU B 1 225 ? -14.008 -24.688 -9.195 1 90.25 225 LEU B N 1
ATOM 10099 C CA . LEU B 1 225 ? -12.984 -25.688 -9.5 1 90.25 225 LEU B CA 1
ATOM 10100 C C . LEU B 1 225 ? -13.492 -27.094 -9.18 1 90.25 225 LEU B C 1
ATOM 10102 O O . LEU B 1 225 ? -13.07 -28.062 -9.82 1 90.25 225 LEU B O 1
ATOM 10106 N N . ARG B 1 226 ? -14.414 -27.25 -8.227 1 88.81 226 ARG B N 1
ATOM 10107 C CA . ARG B 1 226 ? -14.961 -28.562 -7.879 1 88.81 226 ARG B CA 1
ATOM 10108 C C . ARG B 1 226 ? -15.82 -29.125 -9.008 1 88.81 226 ARG B C 1
ATOM 10110 O O . ARG B 1 226 ? -15.734 -30.297 -9.336 1 88.81 226 ARG B O 1
ATOM 10117 N N . LYS B 1 227 ? -16.547 -28.188 -9.594 1 92.12 227 LYS B N 1
ATOM 10118 C CA . LYS B 1 227 ? -17.375 -28.609 -10.727 1 92.12 227 LYS B CA 1
ATOM 10119 C C . LYS B 1 227 ? -16.516 -28.953 -11.938 1 92.12 227 LYS B C 1
ATOM 10121 O O . LYS B 1 227 ? -16.828 -29.906 -12.672 1 92.12 227 LYS B O 1
ATOM 10126 N N . ILE B 1 228 ? -15.453 -28.281 -12.109 1 94.06 228 ILE B N 1
ATOM 10127 C CA . ILE B 1 228 ? -14.547 -28.547 -13.219 1 94.06 228 ILE B CA 1
ATOM 10128 C C . ILE B 1 228 ? -13.852 -29.891 -13.016 1 94.06 228 ILE B C 1
ATOM 10130 O O . ILE B 1 228 ? -13.656 -30.656 -13.969 1 94.06 228 ILE B O 1
ATOM 10134 N N . HIS B 1 229 ? -13.508 -30.172 -11.766 1 94.88 229 HIS B N 1
ATOM 10135 C CA . HIS B 1 229 ? -12.898 -31.469 -11.453 1 94.88 229 HIS B CA 1
ATOM 10136 C C . HIS B 1 229 ? -13.812 -32.625 -11.844 1 94.88 229 HIS B C 1
ATOM 10138 O O . HIS B 1 229 ? -13.375 -33.562 -12.492 1 94.88 229 HIS B O 1
ATOM 10144 N N . GLU B 1 230 ? -15.047 -32.5 -11.508 1 94.5 230 GLU B N 1
ATOM 10145 C CA . GLU B 1 230 ? -16.016 -33.531 -11.805 1 94.5 230 GLU B CA 1
ATOM 10146 C C . GLU B 1 230 ? -16.234 -33.688 -13.305 1 94.5 230 GLU B C 1
ATOM 10148 O O . GLU B 1 230 ? -16.297 -34.812 -13.828 1 94.5 230 GLU B O 1
ATOM 10153 N N . ARG B 1 231 ? -16.234 -32.594 -13.969 1 94.81 231 ARG B N 1
ATOM 10154 C CA . ARG B 1 231 ? -16.453 -32.594 -15.414 1 94.81 231 ARG B CA 1
ATOM 10155 C C . ARG B 1 231 ? -15.273 -33.219 -16.141 1 94.81 231 ARG B C 1
ATOM 10157 O O . ARG B 1 231 ? -15.453 -34.031 -17.078 1 94.81 231 ARG B O 1
ATOM 10164 N N . LEU B 1 232 ? -14.062 -32.969 -15.742 1 95.81 232 LEU B N 1
ATOM 10165 C CA . LEU B 1 232 ? -12.859 -33.5 -16.375 1 95.81 232 LEU B CA 1
ATOM 10166 C C . LEU B 1 232 ? -12.688 -34.969 -16.078 1 95.81 232 LEU B C 1
ATOM 10168 O O . LEU B 1 232 ? -12.32 -35.75 -16.953 1 95.81 232 LEU B O 1
ATOM 10172 N N . THR B 1 233 ? -12.992 -35.375 -14.867 1 94.81 233 THR B N 1
ATOM 10173 C CA . THR B 1 233 ? -12.758 -36.75 -14.422 1 94.81 233 THR B CA 1
ATOM 10174 C C . THR B 1 233 ? -13.82 -37.688 -14.984 1 94.81 233 THR B C 1
ATOM 10176 O O . THR B 1 233 ? -13.516 -38.844 -15.32 1 94.81 233 THR B O 1
ATOM 10179 N N . THR B 1 234 ? -14.992 -37.188 -15.156 1 92.25 234 THR B N 1
ATOM 10180 C CA . THR B 1 234 ? -16.094 -38.094 -15.508 1 92.25 234 THR B CA 1
ATOM 10181 C C . THR B 1 234 ? -16.312 -38.125 -17.016 1 92.25 234 THR B C 1
ATOM 10183 O O . THR B 1 234 ? -16.562 -39.188 -17.594 1 92.25 234 THR B O 1
ATOM 10186 N N . SER B 1 235 ? -16.125 -36.969 -17.688 1 91 235 SER B N 1
ATOM 10187 C CA . SER B 1 235 ? -16.625 -36.938 -19.062 1 91 235 SER B CA 1
ATOM 10188 C C . SER B 1 235 ? -15.57 -36.438 -20.031 1 91 235 SER B C 1
ATOM 10190 O O . SER B 1 235 ? -15.406 -37 -21.125 1 91 235 SER B O 1
ATOM 10192 N N . LEU B 1 236 ? -14.797 -35.562 -19.703 1 93.19 236 LEU B N 1
ATOM 10193 C CA . LEU B 1 236 ? -14.023 -34.844 -20.719 1 93.19 236 LEU B CA 1
ATOM 10194 C C . LEU B 1 236 ? -12.641 -35.469 -20.891 1 93.19 236 LEU B C 1
ATOM 10196 O O . LEU B 1 236 ? -12.18 -35.656 -22.016 1 93.19 236 LEU B O 1
ATOM 10200 N N . ALA B 1 237 ? -11.969 -35.75 -19.781 1 95.81 237 ALA B N 1
ATOM 10201 C CA . ALA B 1 237 ? -10.602 -36.25 -19.875 1 95.81 237 ALA B CA 1
ATOM 10202 C C . ALA B 1 237 ? -10.312 -37.25 -18.766 1 95.81 237 ALA B C 1
ATOM 10204 O O . ALA B 1 237 ? -9.328 -37.125 -18.031 1 95.81 237 ALA B O 1
ATOM 10205 N N . PRO B 1 238 ? -11.078 -38.281 -18.734 1 93.5 238 PRO B N 1
ATOM 10206 C CA . PRO B 1 238 ? -10.914 -39.25 -17.656 1 93.5 238 PRO B CA 1
ATOM 10207 C C . PRO B 1 238 ? -9.555 -39.938 -17.672 1 93.5 238 PRO B C 1
ATOM 10209 O O . PRO B 1 238 ? -8.977 -40.219 -16.609 1 93.5 238 PRO B O 1
ATOM 10212 N N . PHE B 1 239 ? -9.016 -40.312 -18.891 1 93.38 239 PHE B N 1
ATOM 10213 C CA . PHE B 1 239 ? -7.715 -40.969 -19.031 1 93.38 239 PHE B CA 1
ATOM 10214 C C . PHE B 1 239 ? -6.605 -40.062 -18.484 1 93.38 239 PHE B C 1
ATOM 10216 O O . PHE B 1 239 ? -5.789 -40.531 -17.672 1 93.38 239 PHE B O 1
ATOM 10223 N N . SER B 1 240 ? -6.617 -38.812 -18.828 1 95.31 240 SER B N 1
ATOM 10224 C CA . SER B 1 240 ? -5.594 -37.875 -18.406 1 95.31 240 SER B CA 1
ATOM 10225 C C . SER B 1 240 ? -5.66 -37.625 -16.906 1 95.31 240 SER B C 1
ATOM 10227 O O . SER B 1 240 ? -4.629 -37.562 -16.234 1 95.31 240 SER B O 1
ATOM 10229 N N . MET B 1 241 ? -6.871 -37.438 -16.391 1 95.88 241 MET B N 1
ATOM 10230 C CA . MET B 1 241 ? -7.047 -37.156 -14.977 1 95.88 241 MET B CA 1
ATOM 10231 C C . MET B 1 241 ? -6.574 -38.312 -14.117 1 95.88 241 MET B C 1
ATOM 10233 O O . MET B 1 241 ? -6.039 -38.125 -13.023 1 95.88 241 MET B O 1
ATOM 10237 N N . CYS B 1 242 ? -6.742 -39.5 -14.633 1 93.81 242 CYS B N 1
ATOM 10238 C CA . CYS B 1 242 ? -6.27 -40.688 -13.914 1 93.81 242 CYS B CA 1
ATOM 10239 C C . CYS B 1 242 ? -4.75 -40.688 -13.844 1 93.81 242 CYS B C 1
ATOM 10241 O O . CYS B 1 242 ? -4.176 -41.031 -12.805 1 93.81 242 CYS B O 1
ATOM 10243 N N . LEU B 1 243 ? -4.148 -40.406 -14.914 1 94.06 243 LEU B N 1
ATOM 10244 C CA . LEU B 1 243 ? -2.689 -40.375 -14.953 1 94.06 243 LEU B CA 1
ATOM 10245 C C . LEU B 1 243 ? -2.137 -39.281 -14.055 1 94.06 243 LEU B C 1
ATOM 10247 O O . LEU B 1 243 ? -1.162 -39.5 -13.328 1 94.06 243 LEU B O 1
ATOM 10251 N N . LEU B 1 244 ? -2.762 -38.094 -14.117 1 95 244 LEU B N 1
ATOM 10252 C CA . LEU B 1 244 ? -2.322 -36.969 -13.273 1 95 244 LEU B CA 1
ATOM 10253 C C . LEU B 1 244 ? -2.506 -37.312 -11.797 1 95 244 LEU B C 1
ATOM 10255 O O . LEU B 1 244 ? -1.68 -36.938 -10.961 1 95 244 LEU B O 1
ATOM 10259 N N . ALA B 1 245 ? -3.588 -38 -11.484 1 92.81 245 ALA B N 1
ATOM 10260 C CA . ALA B 1 245 ? -3.85 -38.406 -10.109 1 92.81 245 ALA B CA 1
ATOM 10261 C C . ALA B 1 245 ? -2.758 -39.344 -9.602 1 92.81 245 ALA B C 1
ATOM 10263 O O . ALA B 1 245 ? -2.416 -39.312 -8.422 1 92.81 245 ALA B O 1
ATOM 10264 N N . ALA B 1 246 ? -2.166 -40.125 -10.531 1 91.69 246 ALA B N 1
ATOM 10265 C CA . ALA B 1 246 ? -1.091 -41.031 -10.164 1 91.69 246 ALA B CA 1
ATOM 10266 C C . ALA B 1 246 ? 0.172 -40.281 -9.773 1 91.69 246 ALA B C 1
ATOM 10268 O O . ALA B 1 246 ? 0.949 -40.75 -8.93 1 91.69 246 ALA B O 1
ATOM 10269 N N . LEU B 1 247 ? 0.325 -39.125 -10.367 1 93 247 LEU B N 1
ATOM 10270 C CA . LEU B 1 247 ? 1.504 -38.312 -10.102 1 93 247 LEU B CA 1
ATOM 10271 C C . LEU B 1 247 ? 1.317 -37.5 -8.828 1 93 247 LEU B C 1
ATOM 10273 O O . LEU B 1 247 ? 2.289 -37 -8.266 1 93 247 LEU B O 1
ATOM 10277 N N . THR B 1 248 ? 0.076 -37.344 -8.352 1 91.75 248 THR B N 1
ATOM 10278 C CA . THR B 1 248 ? -0.185 -36.469 -7.207 1 91.75 248 THR B CA 1
ATOM 10279 C C . THR B 1 248 ? -0.468 -37.281 -5.957 1 91.75 248 THR B C 1
ATOM 10281 O O . THR B 1 248 ? -0.438 -36.781 -4.84 1 91.75 248 THR B O 1
ATOM 10284 N N . THR B 1 249 ? -0.771 -38.531 -6.121 1 87.56 249 THR B N 1
ATOM 10285 C CA . THR B 1 249 ? -1.235 -39.312 -4.988 1 87.56 249 THR B CA 1
ATOM 10286 C C . THR B 1 249 ? -0.219 -40.406 -4.633 1 87.56 249 THR B C 1
ATOM 10288 O O . THR B 1 249 ? 0.095 -41.281 -5.457 1 87.56 249 THR B O 1
ATOM 10291 N N . ALA B 1 250 ? 0.256 -40.219 -3.453 1 79.25 250 ALA B N 1
ATOM 10292 C CA . ALA B 1 250 ? 1.166 -41.25 -2.971 1 79.25 250 ALA B CA 1
ATOM 10293 C C . ALA B 1 250 ? 0.395 -42.469 -2.484 1 79.25 250 ALA B C 1
ATOM 10295 O O . ALA B 1 250 ? -0.826 -42.438 -2.314 1 79.25 250 ALA B O 1
ATOM 10296 N N . ARG B 1 251 ? 0.902 -43.594 -2.432 1 65.06 251 ARG B N 1
ATOM 10297 C CA . ARG B 1 251 ? 0.281 -44.875 -2.107 1 65.06 251 ARG B CA 1
ATOM 10298 C C . ARG B 1 251 ? -0.434 -44.812 -0.762 1 65.06 251 ARG B C 1
ATOM 10300 O O . ARG B 1 251 ? -1.489 -45.438 -0.585 1 65.06 251 ARG B O 1
ATOM 10307 N N . GLY B 1 252 ? 0.03 -44.031 0.263 1 59.53 252 GLY B N 1
ATOM 10308 C CA . GLY B 1 252 ? -0.591 -44.031 1.578 1 59.53 252 GLY B CA 1
ATOM 10309 C C . GLY B 1 252 ? -1.743 -43.062 1.688 1 59.53 252 GLY B C 1
ATOM 10310 O O . GLY B 1 252 ? -2.1 -42.625 2.789 1 59.53 252 GLY B O 1
ATOM 10311 N N . VAL B 1 253 ? -2.332 -42.688 0.584 1 61.12 253 VAL B N 1
ATOM 10312 C CA . VAL B 1 253 ? -3.322 -41.625 0.492 1 61.12 253 VAL B CA 1
ATOM 10313 C C . VAL B 1 253 ? -4.59 -42 1.245 1 61.12 253 VAL B C 1
ATOM 10315 O O . VAL B 1 253 ? -5.266 -41.156 1.83 1 61.12 253 VAL B O 1
ATOM 10318 N N . LYS B 1 254 ? -4.953 -43.344 1.187 1 56.47 254 LYS B N 1
ATOM 10319 C CA . LYS B 1 254 ? -6.188 -43.719 1.859 1 56.47 254 LYS B CA 1
ATOM 10320 C C . LYS B 1 254 ? -6.176 -43.312 3.324 1 56.47 254 LYS B C 1
ATOM 10322 O O . LYS B 1 254 ? -7.234 -43.125 3.938 1 56.47 254 LYS B O 1
ATOM 10327 N N . MET B 1 255 ? -5.004 -42.938 3.777 1 63.16 255 MET B N 1
ATOM 10328 C CA . MET B 1 255 ? -4.922 -42.594 5.191 1 63.16 255 MET B CA 1
ATOM 10329 C C . MET B 1 255 ? -4.973 -41.062 5.375 1 63.16 255 MET B C 1
ATOM 10331 O O . MET B 1 255 ? -4.984 -40.594 6.504 1 63.16 255 MET B O 1
ATOM 10335 N N . HIS B 1 256 ? -5.219 -40.438 4.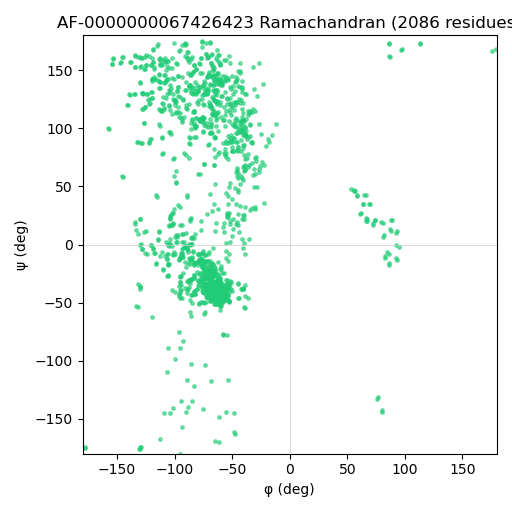184 1 71.31 256 HIS B N 1
ATOM 10336 C CA . HIS B 1 256 ? -5.227 -38.969 4.305 1 71.31 256 HIS B CA 1
ATOM 10337 C C . HIS B 1 256 ? -6.59 -38.469 4.758 1 71.31 256 HIS B C 1
ATOM 10339 O O . HIS B 1 256 ? -7.602 -39.156 4.57 1 71.31 256 HIS B O 1
ATOM 10345 N N . THR B 1 257 ? -6.609 -37.406 5.484 1 72.38 257 THR B N 1
ATOM 10346 C CA . THR B 1 257 ? -7.844 -36.75 5.902 1 72.38 257 THR B CA 1
ATOM 10347 C C . THR B 1 257 ? -8.656 -36.281 4.691 1 72.38 257 THR B C 1
ATOM 10349 O O . THR B 1 257 ? -8.133 -36.219 3.578 1 72.38 257 THR B O 1
ATOM 10352 N N . GLU B 1 258 ? -9.883 -36.156 4.898 1 76.75 258 GLU B N 1
ATOM 10353 C CA . GLU B 1 258 ? -10.781 -35.688 3.844 1 76.75 258 GLU B CA 1
ATOM 10354 C C . GLU B 1 258 ? -10.32 -34.344 3.281 1 76.75 258 GLU B C 1
ATOM 10356 O O . GLU B 1 258 ? -10.391 -34.125 2.074 1 76.75 258 GLU B O 1
ATOM 10361 N N . HIS B 1 259 ? -9.859 -33.531 4.164 1 77.88 259 HIS B N 1
ATOM 10362 C CA . HIS B 1 259 ? -9.398 -32.219 3.734 1 77.88 259 HIS B CA 1
ATOM 10363 C C . HIS B 1 259 ? -8.18 -32.312 2.828 1 77.88 259 HIS B C 1
ATOM 10365 O O . HIS B 1 259 ? -8.07 -31.594 1.836 1 77.88 259 HIS B O 1
ATOM 10371 N N . ARG B 1 260 ? -7.391 -33.219 3.115 1 81.31 260 ARG B N 1
ATOM 10372 C CA . ARG B 1 260 ? -6.199 -33.406 2.297 1 81.31 260 ARG B CA 1
ATOM 10373 C C . ARG B 1 260 ? -6.559 -34 0.941 1 81.31 260 ARG B C 1
ATOM 10375 O O . ARG B 1 260 ? -5.945 -33.656 -0.074 1 81.31 260 ARG B O 1
ATOM 10382 N N . GLN B 1 261 ? -7.523 -34.875 1.002 1 85.88 261 GLN B N 1
ATOM 10383 C CA . GLN B 1 261 ? -7.965 -35.469 -0.253 1 85.88 261 GLN B CA 1
ATOM 10384 C C . GLN B 1 261 ? -8.578 -34.406 -1.176 1 85.88 261 GLN B C 1
ATOM 10386 O O . GLN B 1 261 ? -8.359 -34.438 -2.389 1 85.88 261 GLN B O 1
ATOM 10391 N N . GLU B 1 262 ? -9.336 -33.531 -0.524 1 86.62 262 GLU B N 1
ATOM 10392 C CA . GLU B 1 262 ? -9.938 -32.469 -1.316 1 86.62 262 GLU B CA 1
ATOM 10393 C C . GLU B 1 262 ? -8.867 -31.562 -1.902 1 86.62 262 GLU B C 1
ATOM 10395 O O . GLU B 1 262 ? -8.992 -31.094 -3.041 1 86.62 262 GLU B O 1
ATOM 10400 N N . ARG B 1 263 ? -7.926 -31.312 -1.163 1 87.19 263 ARG B N 1
ATOM 10401 C CA . ARG B 1 263 ? -6.828 -30.469 -1.645 1 87.19 263 ARG B CA 1
ATOM 10402 C C . ARG B 1 263 ? -6.113 -31.141 -2.82 1 87.19 263 ARG B C 1
ATOM 10404 O O . ARG B 1 263 ? -5.785 -30.469 -3.805 1 87.19 263 ARG B O 1
ATOM 10411 N N . THR B 1 264 ? -5.867 -32.406 -2.688 1 90.88 264 THR B N 1
ATOM 10412 C CA . THR B 1 264 ? -5.207 -33.156 -3.76 1 90.88 264 THR B CA 1
ATOM 10413 C C . THR B 1 264 ? -6.02 -33.062 -5.047 1 90.88 264 THR B C 1
ATOM 10415 O O . THR B 1 264 ? -5.461 -32.938 -6.137 1 90.88 264 THR B O 1
ATOM 10418 N N . LYS B 1 265 ? -7.34 -33.156 -4.832 1 91.5 265 LYS B N 1
ATOM 10419 C CA . LYS B 1 265 ? -8.211 -33.062 -5.996 1 91.5 265 LYS B CA 1
ATOM 10420 C C . LYS B 1 265 ? -8.062 -31.688 -6.656 1 91.5 265 LYS B C 1
ATOM 10422 O O . LYS B 1 265 ? -8.023 -31.578 -7.883 1 91.5 265 LYS B O 1
ATOM 10427 N N . MET B 1 266 ? -7.934 -30.672 -5.836 1 91.88 266 MET B N 1
ATOM 10428 C CA . MET B 1 266 ? -7.816 -29.312 -6.352 1 91.88 266 MET B CA 1
ATOM 10429 C C . MET B 1 266 ? -6.492 -29.125 -7.086 1 91.88 266 MET B C 1
ATOM 10431 O O . MET B 1 266 ? -6.453 -28.516 -8.156 1 91.88 266 MET B O 1
ATOM 10435 N N . VAL B 1 267 ? -5.438 -29.672 -6.551 1 94.06 267 VAL B N 1
ATOM 10436 C CA . VAL B 1 267 ? -4.117 -29.531 -7.16 1 94.06 267 VAL B CA 1
ATOM 10437 C C . VAL B 1 267 ? -4.082 -30.281 -8.492 1 94.06 267 VAL B C 1
ATOM 10439 O O . VAL B 1 267 ? -3.547 -29.781 -9.477 1 94.06 267 VAL B O 1
ATOM 10442 N N . THR B 1 268 ? -4.699 -31.469 -8.523 1 95 268 THR B N 1
ATOM 10443 C CA . THR B 1 268 ? -4.754 -32.25 -9.75 1 95 268 THR B CA 1
ATOM 10444 C C . THR B 1 268 ? -5.531 -31.516 -10.836 1 95 268 THR B C 1
ATOM 10446 O O . THR B 1 268 ? -5.102 -31.469 -11.984 1 95 268 THR B O 1
ATOM 10449 N N . THR B 1 269 ? -6.641 -30.984 -10.367 1 94.88 269 THR B N 1
ATOM 10450 C CA . THR B 1 269 ? -7.48 -30.25 -11.312 1 94.88 269 THR B CA 1
ATOM 10451 C C . THR B 1 269 ? -6.738 -29.031 -11.859 1 94.88 269 THR B C 1
ATOM 10453 O O . THR B 1 269 ? -6.785 -28.766 -13.062 1 94.88 269 THR B O 1
ATOM 10456 N N . PHE B 1 270 ? -6.109 -28.406 -11.031 1 94.56 270 PHE B N 1
ATOM 10457 C CA . PHE B 1 270 ? -5.41 -27.203 -11.445 1 94.56 270 PHE B CA 1
ATOM 10458 C C . PHE B 1 270 ? -4.246 -27.531 -12.367 1 94.56 270 PHE B C 1
ATOM 10460 O O . PHE B 1 270 ? -3.977 -26.812 -13.32 1 94.56 270 PHE B O 1
ATOM 10467 N N . ALA B 1 271 ? -3.533 -28.562 -12.07 1 95.94 271 ALA B N 1
ATOM 10468 C CA . ALA B 1 271 ? -2.473 -29.016 -12.969 1 95.94 271 ALA B CA 1
ATOM 10469 C C . ALA B 1 271 ? -3.02 -29.312 -14.359 1 95.94 271 ALA B C 1
ATOM 10471 O O . ALA B 1 271 ? -2.4 -28.969 -15.367 1 95.94 271 ALA B O 1
ATOM 10472 N N . ALA B 1 272 ? -4.16 -29.953 -14.352 1 96.12 272 ALA B N 1
ATOM 10473 C CA . ALA B 1 272 ? -4.797 -30.266 -15.633 1 96.12 272 ALA B CA 1
ATOM 10474 C C . ALA B 1 272 ? -5.137 -28.984 -16.391 1 96.12 272 ALA B C 1
ATOM 10476 O O . ALA B 1 272 ? -4.891 -28.891 -17.594 1 96.12 272 ALA B O 1
ATOM 10477 N N . LEU B 1 273 ? -5.66 -28.047 -15.672 1 95.31 273 LEU B N 1
ATOM 10478 C CA . LEU B 1 273 ? -6.059 -26.781 -16.297 1 95.31 273 LEU B CA 1
ATOM 10479 C C . LEU B 1 273 ? -4.84 -26.016 -16.797 1 95.31 273 LEU B C 1
ATOM 10481 O O . LEU B 1 273 ? -4.91 -25.359 -17.844 1 95.31 273 LEU B O 1
ATOM 10485 N N . LEU B 1 274 ? -3.795 -26.125 -16.094 1 95.12 274 LEU B N 1
ATOM 10486 C CA . LEU B 1 274 ? -2.541 -25.5 -16.516 1 95.12 274 LEU B CA 1
ATOM 10487 C C . LEU B 1 274 ? -2.066 -26.094 -17.844 1 95.12 274 LEU B C 1
ATOM 10489 O O . LEU B 1 274 ? -1.693 -25.359 -18.75 1 95.12 274 LEU B O 1
ATOM 10493 N N . CYS B 1 275 ? -2.135 -27.391 -17.891 1 95.5 275 CYS B N 1
ATOM 10494 C CA . CYS B 1 275 ? -1.682 -28.078 -19.078 1 95.5 275 CYS B CA 1
ATOM 10495 C C . CYS B 1 275 ? -2.602 -27.797 -20.266 1 95.5 275 CYS B C 1
ATOM 10497 O O . CYS B 1 275 ? -2.133 -27.469 -21.359 1 95.5 275 CYS B O 1
ATOM 10499 N N . LEU B 1 276 ? -3.881 -27.859 -20.031 1 95.12 276 LEU B N 1
ATOM 10500 C CA . LEU B 1 276 ? -4.855 -27.625 -21.078 1 95.12 276 LEU B CA 1
ATOM 10501 C C . LEU B 1 276 ? -4.77 -26.188 -21.594 1 95.12 276 LEU B C 1
ATOM 10503 O O . LEU B 1 276 ? -4.973 -25.938 -22.781 1 95.12 276 LEU B O 1
ATOM 10507 N N . GLY B 1 277 ? -4.5 -25.25 -20.641 1 93.31 277 GLY B N 1
ATOM 10508 C CA . GLY B 1 277 ? -4.34 -23.859 -21.031 1 93.31 277 GLY B CA 1
ATOM 10509 C C . GLY B 1 277 ? -3.145 -23.625 -21.938 1 93.31 277 GLY B C 1
ATOM 10510 O O . GLY B 1 277 ? -3.172 -22.75 -22.797 1 93.31 277 GLY B O 1
ATOM 10511 N N . GLU B 1 278 ? -2.139 -24.391 -21.688 1 91.75 278 GLU B N 1
ATOM 10512 C CA . GLU B 1 278 ? -0.954 -24.281 -22.531 1 91.75 278 GLU B CA 1
ATOM 10513 C C . GLU B 1 278 ? -1.154 -25.016 -23.859 1 91.75 278 GLU B C 1
ATOM 10515 O O . GLU B 1 278 ? -0.615 -24.609 -24.891 1 91.75 278 GLU B O 1
ATOM 10520 N N . TYR B 1 279 ? -1.906 -26.156 -23.797 1 92.44 279 TYR B N 1
ATOM 10521 C CA . TYR B 1 279 ? -2.238 -26.891 -25 1 92.44 279 TYR B CA 1
ATOM 10522 C C . TYR B 1 279 ? -2.881 -25.969 -2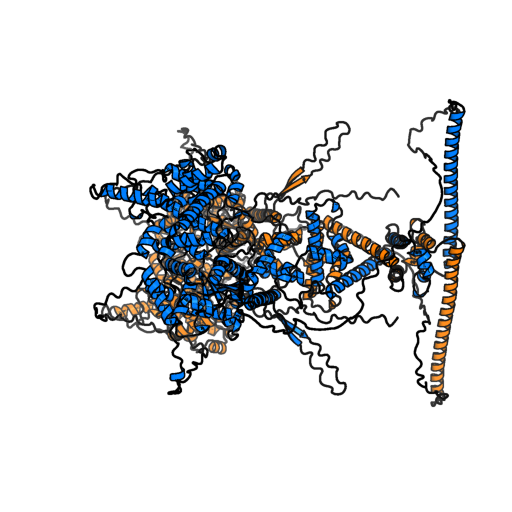6.031 1 92.44 279 TYR B C 1
ATOM 10524 O O . TYR B 1 279 ? -2.514 -26 -27.219 1 92.44 279 TYR B O 1
ATOM 10532 N N . SER B 1 280 ? -3.854 -25.234 -25.5 1 90.12 280 SER B N 1
ATOM 10533 C CA . SER B 1 280 ? -4.508 -24.219 -26.312 1 90.12 280 SER B CA 1
ATOM 10534 C C . SER B 1 280 ? -4.762 -22.953 -25.484 1 90.12 280 SER B C 1
ATOM 10536 O O . SER B 1 280 ? -5.414 -23 -24.453 1 90.12 280 SER B O 1
ATOM 10538 N N . HIS B 1 281 ? -4.398 -21.875 -25.969 1 87.56 281 HIS B N 1
ATOM 10539 C CA . HIS B 1 281 ? -4.559 -20.625 -25.234 1 87.56 281 HIS B CA 1
ATOM 10540 C C . HIS B 1 281 ? -6.023 -20.203 -25.188 1 87.56 281 HIS B C 1
ATOM 10542 O O . HIS B 1 281 ? -6.391 -19.312 -24.406 1 87.56 281 HIS B O 1
ATOM 10548 N N . SER B 1 282 ? -6.781 -20.875 -26.047 1 87.56 282 SER B N 1
ATOM 10549 C CA . SER B 1 282 ? -8.211 -20.594 -26.016 1 87.56 282 SER B CA 1
ATOM 10550 C C . SER B 1 282 ? -8.844 -21.109 -24.719 1 87.56 282 SER B C 1
ATOM 10552 O O . SER B 1 282 ? -9.898 -20.641 -24.297 1 87.56 282 SER B O 1
ATOM 10554 N N . ASN B 1 283 ? -8.203 -22.188 -24.172 1 93.44 283 ASN B N 1
ATOM 10555 C CA . ASN B 1 283 ? -8.648 -22.656 -22.859 1 93.44 283 ASN B CA 1
ATOM 10556 C C . ASN B 1 283 ? -8.188 -21.734 -21.734 1 93.44 283 ASN B C 1
ATOM 10558 O O . ASN B 1 283 ? -7.371 -22.125 -20.906 1 93.44 283 ASN B O 1
ATOM 10562 N N . ASN B 1 284 ? -8.789 -20.484 -21.688 1 92.81 284 ASN B N 1
ATOM 10563 C CA . ASN B 1 284 ? -8.211 -19.438 -20.859 1 92.81 284 ASN B CA 1
ATOM 10564 C C . ASN B 1 284 ? -9.148 -19.078 -19.703 1 92.81 284 ASN B C 1
ATOM 10566 O O . ASN B 1 284 ? -8.906 -18.094 -19 1 92.81 284 ASN B O 1
ATOM 10570 N N . LEU B 1 285 ? -10.156 -19.812 -19.453 1 93.94 285 LEU B N 1
ATOM 10571 C CA . LEU B 1 285 ? -11.125 -19.469 -18.406 1 93.94 285 LEU B CA 1
ATOM 10572 C C . LEU B 1 285 ? -10.453 -19.391 -17.047 1 93.94 285 LEU B C 1
ATOM 10574 O O . LEU B 1 285 ? -10.586 -18.391 -16.344 1 93.94 285 LEU B O 1
ATOM 10578 N N . ALA B 1 286 ? -9.734 -20.391 -16.672 1 93.56 286 ALA B N 1
ATOM 10579 C CA . ALA B 1 286 ? -9.078 -20.438 -15.367 1 93.56 286 ALA B CA 1
ATOM 10580 C C . ALA B 1 286 ? -8.008 -19.344 -15.258 1 93.56 286 ALA B C 1
ATOM 10582 O O . ALA B 1 286 ? -7.887 -18.688 -14.227 1 93.56 286 ALA B O 1
ATOM 10583 N N . LYS B 1 287 ? -7.281 -19.141 -16.328 1 94.12 287 LYS B N 1
ATOM 10584 C CA . LYS B 1 287 ? -6.227 -18.125 -16.344 1 94.12 287 LYS B CA 1
ATOM 10585 C C . LYS B 1 287 ? -6.805 -16.734 -16.156 1 94.12 287 LYS B C 1
ATOM 10587 O O . LYS B 1 287 ? -6.238 -15.914 -15.414 1 94.12 287 LYS B O 1
ATOM 10592 N N . ARG B 1 288 ? -7.898 -16.531 -16.75 1 94.38 288 ARG B N 1
ATOM 10593 C CA . ARG B 1 288 ? -8.539 -15.219 -16.656 1 94.38 288 ARG B CA 1
ATOM 10594 C C . ARG B 1 288 ? -9.102 -14.992 -15.258 1 94.38 288 ARG B C 1
ATOM 10596 O O . ARG B 1 288 ? -8.977 -13.906 -14.695 1 94.38 288 ARG B O 1
ATOM 10603 N N . MET B 1 289 ? -9.688 -16 -14.719 1 94.25 289 MET B N 1
ATOM 10604 C CA . MET B 1 289 ? -10.258 -15.883 -13.375 1 94.25 289 MET B CA 1
ATOM 10605 C C . MET B 1 289 ? -9.164 -15.648 -12.336 1 94.25 289 MET B C 1
ATOM 10607 O O . MET B 1 289 ? -9.312 -14.789 -11.461 1 94.25 289 MET B O 1
ATOM 10611 N N . ILE B 1 290 ? -8.078 -16.312 -12.469 1 94.06 290 ILE B N 1
ATOM 10612 C CA . ILE B 1 290 ? -6.969 -16.156 -11.531 1 94.06 290 ILE B CA 1
ATOM 10613 C C . ILE B 1 290 ? -6.32 -14.781 -11.727 1 94.06 290 ILE B C 1
ATOM 10615 O O . ILE B 1 290 ? -5.918 -14.133 -10.766 1 94.06 290 ILE B O 1
ATOM 10619 N N . GLY B 1 291 ? -6.25 -14.414 -12.961 1 93.56 291 GLY B N 1
ATOM 10620 C CA . GLY B 1 291 ? -5.742 -13.078 -13.234 1 93.56 291 GLY B CA 1
ATOM 10621 C C . GLY B 1 291 ? -6.57 -11.977 -12.586 1 93.56 291 GLY B C 1
ATOM 10622 O O . GLY B 1 291 ? -6.02 -11.055 -11.977 1 93.56 291 GLY B O 1
ATOM 10623 N N . LEU B 1 292 ? -7.863 -12.109 -12.688 1 93.69 292 LEU B N 1
ATOM 10624 C CA . LEU B 1 292 ? -8.766 -11.148 -12.062 1 93.69 292 LEU B CA 1
ATOM 10625 C C . LEU B 1 292 ? -8.617 -11.18 -10.547 1 93.69 292 LEU B C 1
ATOM 10627 O O . LEU B 1 292 ? -8.625 -10.125 -9.898 1 93.69 292 LEU B O 1
ATOM 10631 N N . TYR B 1 293 ? -8.484 -12.336 -9.992 1 93.06 293 TYR B N 1
ATOM 10632 C CA . TYR B 1 293 ? -8.305 -12.484 -8.555 1 93.06 293 TYR B CA 1
ATOM 10633 C C . TYR B 1 293 ? -7.023 -11.805 -8.086 1 93.06 293 TYR B C 1
ATOM 10635 O O . TYR B 1 293 ? -7.023 -11.094 -7.078 1 93.06 293 TYR B O 1
ATOM 10643 N N . LEU B 1 294 ? -5.938 -12.094 -8.82 1 92.31 294 LEU B N 1
ATOM 10644 C CA . LEU B 1 294 ? -4.656 -11.484 -8.477 1 92.31 294 LEU B CA 1
ATOM 10645 C C . LEU B 1 294 ? -4.738 -9.961 -8.547 1 92.31 294 LEU B C 1
ATOM 10647 O O . LEU B 1 294 ? -4.246 -9.266 -7.66 1 92.31 294 LEU B O 1
ATOM 10651 N N . TYR B 1 295 ? -5.383 -9.492 -9.508 1 89.75 295 TYR B N 1
ATOM 10652 C CA . TYR B 1 295 ? -5.559 -8.055 -9.641 1 89.75 295 TYR B CA 1
ATOM 10653 C C . TYR B 1 295 ? -6.395 -7.496 -8.5 1 89.75 295 TYR B C 1
ATOM 10655 O O . TYR B 1 295 ? -6.055 -6.457 -7.922 1 89.75 295 TYR B O 1
ATOM 10663 N N . ALA B 1 296 ? -7.453 -8.188 -8.195 1 88.06 296 ALA B N 1
ATOM 10664 C CA . ALA B 1 296 ? -8.383 -7.754 -7.152 1 88.06 296 ALA B CA 1
ATOM 10665 C C . ALA B 1 296 ? -7.695 -7.715 -5.789 1 88.06 296 ALA B C 1
ATOM 10667 O O . ALA B 1 296 ? -8.062 -6.914 -4.926 1 88.06 296 ALA B O 1
ATOM 10668 N N . THR B 1 297 ? -6.727 -8.562 -5.641 1 85.31 297 THR B N 1
ATOM 10669 C CA . THR B 1 297 ? -6.035 -8.633 -4.359 1 85.31 297 THR B CA 1
ATOM 10670 C C . THR B 1 297 ? -4.859 -7.664 -4.32 1 85.31 297 THR B C 1
ATOM 10672 O O . THR B 1 297 ? -4.121 -7.609 -3.336 1 85.31 297 THR B O 1
ATOM 10675 N N . GLY B 1 298 ? -4.609 -6.992 -5.383 1 79.06 298 GLY B N 1
ATOM 10676 C CA . GLY B 1 298 ? -3.58 -5.965 -5.402 1 79.06 298 GLY B CA 1
ATOM 10677 C C . GLY B 1 298 ? -2.207 -6.504 -5.758 1 79.06 298 GLY B C 1
ATOM 10678 O O . GLY B 1 298 ? -1.188 -5.906 -5.41 1 79.06 298 GLY B O 1
ATOM 10679 N N . ALA B 1 299 ? -2.15 -7.621 -6.383 1 85.12 299 ALA B N 1
ATOM 10680 C CA . ALA B 1 299 ? -0.859 -8.156 -6.805 1 85.12 299 ALA B CA 1
ATOM 10681 C C . ALA B 1 299 ? -0.159 -7.207 -7.77 1 85.12 299 ALA B C 1
ATOM 10683 O O . ALA B 1 299 ? -0.802 -6.598 -8.625 1 85.12 299 ALA B O 1
ATOM 10684 N N . GLN B 1 300 ? 1.126 -7.109 -7.629 1 80.19 300 GLN B N 1
ATOM 10685 C CA . GLN B 1 300 ? 1.91 -6.23 -8.492 1 80.19 300 GLN B CA 1
ATOM 10686 C C . GLN B 1 300 ? 1.943 -6.754 -9.922 1 80.19 300 GLN B C 1
ATOM 10688 O O . GLN B 1 300 ? 1.802 -7.957 -10.156 1 80.19 300 GLN B O 1
ATOM 10693 N N . ARG B 1 301 ? 2.176 -5.855 -10.836 1 81.81 301 ARG B N 1
ATOM 10694 C CA . ARG B 1 301 ? 2.252 -6.191 -12.258 1 81.81 301 ARG B CA 1
ATOM 10695 C C . ARG B 1 301 ? 3.289 -7.281 -12.508 1 81.81 301 ARG B C 1
ATOM 10697 O O . ARG B 1 301 ? 3.021 -8.25 -13.219 1 81.81 301 ARG B O 1
ATOM 10704 N N . GLN B 1 302 ? 4.438 -7.141 -11.945 1 83.06 302 GLN B N 1
ATOM 10705 C CA . GLN B 1 302 ? 5.508 -8.109 -12.164 1 83.06 302 GLN B CA 1
ATOM 10706 C C . GLN B 1 302 ? 5.133 -9.484 -11.625 1 83.06 302 GLN B C 1
ATOM 10708 O O . GLN B 1 302 ? 5.473 -10.508 -12.227 1 83.06 302 GLN B O 1
ATOM 10713 N N . CYS B 1 303 ? 4.434 -9.469 -10.508 1 87.44 303 CYS B N 1
ATOM 10714 C CA . CYS B 1 303 ? 3.98 -10.727 -9.93 1 87.44 303 CYS B CA 1
ATOM 10715 C C . CYS B 1 303 ? 3.012 -11.438 -10.867 1 87.44 303 CYS B C 1
ATOM 10717 O O . CYS B 1 303 ? 3.152 -12.633 -11.125 1 87.44 303 CYS B O 1
ATOM 10719 N N . ILE B 1 304 ? 2.111 -10.727 -11.445 1 90.19 304 ILE B N 1
ATOM 10720 C CA . ILE B 1 304 ? 1.135 -11.297 -12.367 1 90.19 304 ILE B CA 1
ATOM 10721 C C . ILE B 1 304 ? 1.846 -11.812 -13.617 1 90.19 304 ILE B C 1
ATOM 10723 O O . ILE B 1 304 ? 1.508 -12.883 -14.133 1 90.19 304 ILE B O 1
ATOM 10727 N N . THR B 1 305 ? 2.863 -11.102 -14.07 1 88.5 305 THR B N 1
ATOM 10728 C CA . THR B 1 305 ? 3.607 -11.5 -15.266 1 88.5 305 THR B CA 1
ATOM 10729 C C . THR B 1 305 ? 4.371 -12.797 -15.016 1 88.5 305 THR B C 1
ATOM 10731 O O . THR B 1 305 ? 4.391 -13.68 -15.875 1 88.5 305 THR B O 1
ATOM 10734 N N . VAL B 1 306 ? 4.949 -12.875 -13.891 1 91.38 306 VAL B N 1
ATOM 10735 C CA . VAL B 1 306 ? 5.688 -14.086 -13.539 1 91.38 306 VAL B CA 1
ATOM 10736 C C . VAL B 1 306 ? 4.73 -15.273 -13.477 1 91.38 306 VAL B C 1
ATOM 10738 O O . VAL B 1 306 ? 5.008 -16.328 -14.047 1 91.38 306 VAL B O 1
ATOM 10741 N N . LEU B 1 307 ? 3.598 -15.109 -12.82 1 92.94 307 LEU B N 1
ATOM 10742 C CA . LEU B 1 307 ? 2.627 -16.188 -12.688 1 92.94 307 LEU B CA 1
ATOM 10743 C C . LEU B 1 307 ? 1.994 -16.531 -14.031 1 92.94 307 LEU B C 1
ATOM 10745 O O . LEU B 1 307 ? 1.611 -17.672 -14.266 1 92.94 307 LEU B O 1
ATOM 10749 N N . SER B 1 308 ? 1.933 -15.539 -14.898 1 92.5 308 SER B N 1
ATOM 10750 C CA . SER B 1 308 ? 1.437 -15.789 -16.25 1 92.5 308 SER B CA 1
ATOM 10751 C C . SER B 1 308 ? 2.404 -16.656 -17.047 1 92.5 308 SER B C 1
ATOM 10753 O O . SER B 1 308 ? 1.981 -17.547 -17.797 1 92.5 308 SER B O 1
ATOM 10755 N N . THR B 1 309 ? 3.672 -16.406 -16.875 1 90.25 309 THR B N 1
ATOM 10756 C CA . THR B 1 309 ? 4.684 -17.203 -17.562 1 90.25 309 THR B CA 1
ATOM 10757 C C . THR B 1 309 ? 4.676 -18.641 -17.062 1 90.25 309 THR B C 1
ATOM 10759 O O . THR B 1 309 ? 4.984 -19.562 -17.828 1 90.25 309 THR B O 1
ATOM 10762 N N . LEU B 1 310 ? 4.207 -18.797 -15.867 1 91.56 310 LEU B N 1
ATOM 10763 C CA . LEU B 1 310 ? 4.105 -20.141 -15.305 1 91.56 310 LEU B CA 1
ATOM 10764 C C . LEU B 1 310 ? 2.773 -20.781 -15.68 1 91.56 310 LEU B C 1
ATOM 10766 O O . LEU B 1 310 ? 2.484 -21.906 -15.266 1 91.56 310 LEU B O 1
ATOM 10770 N N . GLY B 1 311 ? 1.955 -20.094 -16.406 1 90.62 311 GLY B N 1
ATOM 10771 C CA . GLY B 1 311 ? 0.712 -20.625 -16.938 1 90.62 311 GLY B CA 1
ATOM 10772 C C . GLY B 1 311 ? -0.453 -20.484 -15.977 1 90.62 311 GLY B C 1
ATOM 10773 O O . GLY B 1 311 ? -1.537 -21.016 -16.219 1 90.62 311 GLY B O 1
ATOM 10774 N N . LEU B 1 312 ? -0.317 -19.703 -14.938 1 92.31 312 LEU B N 1
ATOM 10775 C CA . LEU B 1 312 ? -1.336 -19.625 -13.898 1 92.31 312 LEU B CA 1
ATOM 10776 C C . LEU B 1 312 ? -2.338 -18.516 -14.211 1 92.31 312 LEU B C 1
ATOM 10778 O O . LEU B 1 312 ? -3.514 -18.609 -13.852 1 92.31 312 LEU B O 1
ATOM 10782 N N . SER B 1 313 ? -1.846 -17.484 -14.734 1 93.5 313 SER B N 1
ATOM 10783 C CA . SER B 1 313 ? -2.666 -16.297 -14.977 1 93.5 313 SER B CA 1
ATOM 10784 C C . SER B 1 313 ? -2.525 -15.812 -16.422 1 93.5 313 SER B C 1
ATOM 10786 O O . SER B 1 313 ? -1.618 -16.234 -17.125 1 93.5 313 SER B O 1
ATOM 10788 N N . GLU B 1 314 ? -3.547 -15.031 -16.781 1 91 314 GLU B N 1
ATOM 10789 C CA . GLU B 1 314 ? -3.361 -14.32 -18.047 1 91 314 GLU B CA 1
ATOM 10790 C C . GLU B 1 314 ? -2.314 -13.219 -17.906 1 91 314 GLU B C 1
ATOM 10792 O O . GLU B 1 314 ? -1.946 -12.844 -16.797 1 91 314 GLU B O 1
ATOM 10797 N N . SER B 1 315 ? -1.819 -12.82 -19.047 1 87.12 315 SER B N 1
ATOM 10798 C CA . SER B 1 315 ? -0.81 -11.766 -19.016 1 87.12 315 SER B CA 1
ATOM 10799 C C . SER B 1 315 ? -1.398 -10.453 -18.531 1 87.12 315 SER B C 1
ATOM 10801 O O . SER B 1 315 ? -2.6 -10.211 -18.656 1 87.12 315 SER B O 1
ATOM 10803 N N . TYR B 1 316 ? -0.598 -9.641 -17.891 1 85.12 316 TYR B N 1
ATOM 10804 C CA . TYR B 1 316 ? -1.054 -8.352 -17.391 1 85.12 316 TYR B CA 1
ATOM 10805 C C . TYR B 1 316 ? -1.602 -7.484 -18.516 1 85.12 316 TYR B C 1
ATOM 10807 O O . TYR B 1 316 ? -2.596 -6.777 -18.344 1 85.12 316 TYR B O 1
ATOM 10815 N N . THR B 1 317 ? -1.038 -7.562 -19.641 1 81.81 317 THR B N 1
ATOM 10816 C CA . THR B 1 317 ? -1.479 -6.781 -20.797 1 81.81 317 THR B CA 1
ATOM 10817 C C . THR B 1 317 ? -2.867 -7.227 -21.25 1 81.81 317 THR B C 1
ATOM 10819 O O . THR B 1 317 ? -3.719 -6.391 -21.562 1 81.81 317 THR B O 1
ATOM 10822 N N . ASN B 1 318 ? -3.059 -8.531 -21.266 1 86.81 318 ASN B N 1
ATOM 10823 C CA . ASN B 1 318 ? -4.371 -9.047 -21.641 1 86.81 318 ASN B CA 1
ATOM 10824 C C . ASN B 1 318 ? -5.434 -8.688 -20.609 1 86.81 318 ASN B C 1
ATOM 10826 O O . ASN B 1 318 ? -6.621 -8.625 -20.922 1 86.81 318 ASN B O 1
ATOM 10830 N N . LEU B 1 319 ? -4.977 -8.445 -19.469 1 89.06 319 LEU B N 1
ATOM 10831 C CA . LEU B 1 319 ? -5.887 -8.094 -18.391 1 89.06 319 LEU B CA 1
ATOM 10832 C C . LEU B 1 319 ? -6.281 -6.625 -18.469 1 89.06 319 LEU B C 1
ATOM 10834 O O . LEU B 1 319 ? -7.453 -6.281 -18.297 1 89.06 319 LEU B O 1
ATOM 10838 N N . THR B 1 320 ? -5.352 -5.695 -18.828 1 85.81 320 THR B N 1
ATOM 10839 C CA . THR B 1 320 ? -5.57 -4.273 -18.578 1 85.81 320 THR B CA 1
ATOM 10840 C C . THR B 1 320 ? -5.648 -3.508 -19.906 1 85.81 320 THR B C 1
ATOM 10842 O O . THR B 1 320 ? -6.129 -2.373 -19.938 1 85.81 320 THR B O 1
ATOM 10845 N N . SER B 1 321 ? -5.227 -4.039 -21.016 1 81.12 321 SER B N 1
ATOM 10846 C CA . SER B 1 321 ? -5.086 -3.256 -22.234 1 81.12 321 SER B CA 1
ATOM 10847 C C . SER B 1 321 ? -6.406 -3.164 -22.984 1 81.12 321 SER B C 1
ATOM 10849 O O . SER B 1 321 ? -7.188 -4.117 -23 1 81.12 321 SER B O 1
ATOM 10851 N N . GLN B 1 322 ? -6.719 -1.952 -23.453 1 71.75 322 GLN B N 1
ATOM 10852 C CA . GLN B 1 322 ? -7.918 -1.734 -24.25 1 71.75 322 GLN B CA 1
ATOM 10853 C C . GLN B 1 322 ? -7.723 -2.221 -25.688 1 71.75 322 GLN B C 1
ATOM 10855 O O . GLN B 1 322 ? -8.641 -2.791 -26.281 1 71.75 322 GLN B O 1
ATOM 10860 N N . ASN B 1 323 ? -6.605 -1.783 -26.266 1 63.91 323 ASN B N 1
ATOM 10861 C CA . ASN B 1 323 ? -6.359 -2.096 -27.672 1 63.91 323 ASN B CA 1
ATOM 10862 C C . ASN B 1 323 ? -5.207 -3.08 -27.828 1 63.91 323 ASN B C 1
ATOM 10864 O O . ASN B 1 323 ? -4.051 -2.674 -27.953 1 63.91 323 ASN B O 1
ATOM 10868 N N . ILE B 1 324 ? -5.539 -4.258 -27.578 1 54.94 324 ILE B N 1
ATOM 10869 C CA . ILE B 1 324 ? -4.52 -5.266 -27.844 1 54.94 324 ILE B CA 1
ATOM 10870 C C . ILE B 1 324 ? -4.527 -5.645 -29.328 1 54.94 324 ILE B C 1
ATOM 10872 O O . ILE B 1 324 ? -5.551 -6.082 -29.844 1 54.94 324 ILE B O 1
ATOM 10876 N N . ARG B 1 325 ? -3.6 -5.145 -30.234 1 51.56 325 ARG B N 1
ATOM 10877 C CA . ARG B 1 325 ? -3.492 -5.457 -31.656 1 51.56 325 ARG B CA 1
ATOM 10878 C C . ARG B 1 325 ? -2.896 -6.844 -31.859 1 51.56 325 ARG B C 1
ATOM 10880 O O . ARG B 1 325 ? -1.822 -7.152 -31.344 1 51.56 325 ARG B O 1
ATOM 10887 N N . CYS B 1 326 ? -3.76 -7.656 -32.156 1 45.94 326 CYS B N 1
ATOM 10888 C CA . CYS B 1 326 ? -3.227 -8.961 -32.531 1 45.94 326 CYS B CA 1
ATOM 10889 C C . CYS B 1 326 ? -3.279 -9.148 -34.062 1 45.94 326 CYS B C 1
ATOM 10891 O O . CYS B 1 326 ? -4.273 -8.805 -34.688 1 45.94 326 CYS B O 1
ATOM 10893 N N . LYS B 1 327 ? -2.178 -9.281 -34.812 1 45.47 327 LYS B N 1
ATOM 10894 C CA . LYS B 1 327 ? -2.113 -9.531 -36.25 1 45.47 327 LYS B CA 1
ATOM 10895 C C . LYS B 1 327 ? -2.721 -10.891 -36.594 1 45.47 327 LYS B C 1
ATOM 10897 O O . LYS B 1 327 ? -2.33 -11.914 -36.031 1 45.47 327 LYS B O 1
ATOM 10902 N N . ARG B 1 328 ? -3.939 -10.828 -37.094 1 43.03 328 ARG B N 1
ATOM 10903 C CA . ARG B 1 328 ? -4.543 -12.055 -37.594 1 43.03 328 ARG B CA 1
ATOM 10904 C C . ARG B 1 328 ? -4.344 -12.195 -39.094 1 43.03 328 ARG B C 1
ATOM 10906 O O . ARG B 1 328 ? -4.598 -11.25 -39.844 1 43.03 328 ARG B O 1
ATOM 10913 N N . LYS B 1 329 ? -3.613 -13.109 -39.562 1 42.84 329 LYS B N 1
ATOM 10914 C CA . LYS B 1 329 ? -3.512 -13.391 -41 1 42.84 329 LYS B CA 1
ATOM 10915 C C . LYS B 1 329 ? -4.824 -13.945 -41.531 1 42.84 329 LYS B C 1
ATOM 10917 O O . LYS B 1 329 ? -5.355 -14.93 -41 1 42.84 329 LYS B O 1
ATOM 10922 N N . ILE B 1 330 ? -5.695 -13.172 -42.094 1 41.59 330 ILE B N 1
ATOM 10923 C CA . ILE B 1 330 ? -6.855 -13.719 -42.812 1 41.59 330 ILE B CA 1
ATOM 10924 C C . ILE B 1 330 ? -6.402 -14.398 -44.094 1 41.59 330 ILE B C 1
ATOM 10926 O O . ILE B 1 330 ? -5.684 -13.797 -44.906 1 41.59 330 ILE B O 1
ATOM 10930 N N . LYS B 1 331 ? -6.461 -15.695 -44.094 1 40.25 331 LYS B N 1
ATOM 10931 C CA . LYS B 1 331 ? -6.352 -16.359 -45.406 1 40.25 331 LYS B CA 1
ATOM 10932 C C . LYS B 1 331 ? -7.391 -15.836 -46.375 1 40.25 331 LYS B C 1
ATOM 10934 O O . LYS B 1 331 ? -8.594 -15.867 -46.094 1 40.25 331 LYS B O 1
ATOM 10939 N N . THR B 1 332 ? -7.125 -14.875 -47.062 1 37.06 332 THR B N 1
ATOM 10940 C CA . THR B 1 332 ? -8 -14.617 -48.188 1 37.06 332 THR B CA 1
ATOM 10941 C C . THR B 1 332 ? -8.172 -15.883 -49.031 1 37.06 332 THR B C 1
ATOM 10943 O O . THR B 1 332 ? -7.191 -16.484 -49.469 1 37.06 332 THR B O 1
ATOM 10946 N N . ALA B 1 333 ? -9.227 -16.656 -48.781 1 38.56 333 ALA B N 1
ATOM 10947 C CA . ALA B 1 333 ? -9.68 -17.703 -49.688 1 38.56 333 ALA B CA 1
ATOM 10948 C C . ALA B 1 333 ? -9.688 -17.219 -51.125 1 38.56 333 ALA B C 1
ATOM 10950 O O . ALA B 1 333 ? -10.75 -17.125 -51.75 1 38.56 333 ALA B O 1
ATOM 10951 N N . GLU B 1 334 ? -9.164 -16.125 -51.562 1 35.97 334 GLU B N 1
ATOM 10952 C CA . GLU B 1 334 ? -9.461 -16.047 -53 1 35.97 334 GLU B CA 1
ATOM 10953 C C . GLU B 1 334 ? -8.812 -17.188 -53.75 1 35.97 334 GLU B C 1
ATOM 10955 O O . GLU B 1 334 ? -7.629 -17.469 -53.562 1 35.97 334 GLU B O 1
ATOM 10960 N N . GLU B 1 335 ? -9.68 -18.078 -54.188 1 35.53 335 GLU B N 1
ATOM 10961 C CA . GLU B 1 335 ? -9.367 -19.047 -55.25 1 35.53 335 GLU B CA 1
ATOM 10962 C C . GLU B 1 335 ? -8.531 -18.406 -56.344 1 35.53 335 GLU B C 1
ATOM 10964 O O . GLU B 1 335 ? -8.867 -17.328 -56.844 1 35.53 335 GLU B O 1
ATOM 10969 N N . PRO B 1 336 ? -7.277 -18.766 -56.344 1 36.19 336 PRO B N 1
ATOM 10970 C CA . PRO B 1 336 ? -6.582 -18.281 -57.531 1 36.19 336 PRO B CA 1
ATOM 10971 C C . PRO B 1 336 ? -7.371 -18.547 -58.812 1 36.19 336 PRO B C 1
ATOM 10973 O O . PRO B 1 336 ? -7.887 -19.656 -59.031 1 36.19 336 PRO B O 1
ATOM 10976 N N . ASN B 1 337 ? -8.148 -17.547 -59.281 1 35.94 337 ASN B N 1
ATOM 10977 C CA . ASN B 1 337 ? -8.516 -17.719 -60.688 1 35.94 337 ASN B CA 1
ATOM 10978 C C . ASN B 1 337 ? -7.309 -18.094 -61.531 1 35.94 337 ASN B C 1
ATOM 10980 O O . ASN B 1 337 ? -6.266 -17.438 -61.469 1 35.94 337 ASN B O 1
ATOM 10984 N N . PRO B 1 338 ? -7.223 -19.406 -62.031 1 37.19 338 PRO B N 1
ATOM 10985 C CA . PRO B 1 338 ? -6.078 -19.922 -62.781 1 37.19 338 PRO B CA 1
ATOM 10986 C C . PRO B 1 338 ? -5.516 -18.922 -63.781 1 37.19 338 PRO B C 1
ATOM 10988 O O . PRO B 1 338 ? -4.453 -19.156 -64.375 1 37.19 338 PRO B O 1
ATOM 10991 N N . PHE B 1 339 ? -6.441 -18.172 -64.438 1 41.22 339 PHE B N 1
ATOM 10992 C CA . PHE B 1 339 ? -5.969 -17.438 -65.562 1 41.22 339 PHE B CA 1
ATOM 10993 C C . PHE B 1 339 ? -5.129 -16.234 -65.188 1 41.22 339 PHE B C 1
ATOM 10995 O O . PHE B 1 339 ? -4.379 -15.688 -66 1 41.22 339 PHE B O 1
ATOM 11002 N N . VAL B 1 340 ? -5.688 -15.352 -64.438 1 35.94 340 VAL B N 1
ATOM 11003 C CA . VAL B 1 340 ? -4.902 -14.141 -64.188 1 35.94 340 VAL B CA 1
ATOM 11004 C C . VAL B 1 340 ? -3.926 -14.336 -63.062 1 35.94 340 VAL B C 1
ATOM 11006 O O . VAL B 1 340 ? -4.32 -14.789 -61.969 1 35.94 340 VAL B O 1
ATOM 11009 N N . GLU B 1 341 ? -2.65 -14.523 -63.375 1 36 341 GLU B N 1
ATOM 11010 C CA . GLU B 1 341 ? -1.472 -14.555 -62.531 1 36 341 GLU B CA 1
ATOM 11011 C C . GLU B 1 341 ? -1.551 -13.484 -61.438 1 36 341 GLU B C 1
ATOM 11013 O O . GLU B 1 341 ? -1.015 -12.391 -61.594 1 36 341 GLU B O 1
ATOM 11018 N N . MET B 1 342 ? -2.752 -12.969 -61.062 1 35.22 342 MET B N 1
ATOM 11019 C CA . MET B 1 342 ? -2.553 -11.812 -60.188 1 35.22 342 MET B CA 1
ATOM 11020 C C . MET B 1 342 ? -1.804 -12.219 -58.938 1 35.22 342 MET B C 1
ATOM 11022 O O . MET B 1 342 ? -2.031 -13.297 -58.406 1 35.22 342 MET B O 1
ATOM 11026 N N . PRO B 1 343 ? -0.625 -11.508 -58.75 1 35.5 343 PRO B N 1
ATOM 11027 C CA . PRO B 1 343 ? 0.227 -11.75 -57.562 1 35.5 343 PRO B CA 1
ATOM 11028 C C . PRO B 1 343 ? -0.572 -11.922 -56.281 1 35.5 343 PRO B C 1
ATOM 11030 O O . PRO B 1 343 ? -1.621 -11.297 -56.125 1 35.5 343 PRO B O 1
ATOM 11033 N N . SER B 1 344 ? -0.534 -13.156 -55.844 1 34.09 344 SER B N 1
ATOM 11034 C CA . SER B 1 344 ? -1.208 -13.609 -54.625 1 34.09 344 SER B CA 1
ATOM 11035 C C . SER B 1 344 ? -1.103 -12.57 -53.5 1 34.09 344 SER B C 1
ATOM 11037 O O . SER B 1 344 ? -0.001 -12.164 -53.125 1 34.09 344 SER B O 1
ATOM 11039 N N . ALA B 1 345 ? -2.018 -11.625 -53.5 1 36 345 ALA B N 1
ATOM 11040 C CA . ALA B 1 345 ? -2.107 -10.594 -52.469 1 36 345 ALA B CA 1
ATOM 11041 C C . ALA B 1 345 ? -1.722 -11.148 -51.125 1 36 345 ALA B C 1
ATOM 11043 O O . ALA B 1 345 ? -2.066 -12.281 -50.781 1 36 345 ALA B O 1
ATOM 11044 N N . ALA B 1 346 ? -0.625 -10.609 -50.719 1 38.75 346 ALA B N 1
ATOM 11045 C CA . ALA B 1 346 ? -0.06 -10.867 -49.406 1 38.75 346 ALA B CA 1
ATOM 11046 C C . ALA B 1 346 ? -1.161 -11.07 -48.375 1 38.75 346 ALA B C 1
ATOM 11048 O O . ALA B 1 346 ? -2.205 -10.414 -48.438 1 38.75 346 ALA B O 1
ATOM 11049 N N . PRO B 1 347 ? -1.252 -12.219 -47.875 1 39.81 347 PRO B N 1
ATOM 11050 C CA . PRO B 1 347 ? -2.295 -12.422 -46.875 1 39.81 347 PRO B CA 1
ATOM 11051 C C . PRO B 1 347 ? -2.469 -11.211 -45.969 1 39.81 347 PRO B C 1
ATOM 11053 O O . PRO B 1 347 ? -1.48 -10.617 -45.531 1 39.81 347 PRO B O 1
ATOM 11056 N N . SER B 1 348 ? -3.367 -10.344 -46.281 1 41.75 348 SER B N 1
ATOM 11057 C CA . SER B 1 348 ? -3.668 -9.141 -45.531 1 41.75 348 SER B CA 1
ATOM 11058 C C . SER B 1 348 ? -3.834 -9.461 -44.031 1 41.75 348 SER B C 1
ATOM 11060 O O . SER B 1 348 ? -4.559 -10.391 -43.656 1 41.75 348 SER B O 1
ATOM 11062 N N . THR B 1 349 ? -2.811 -9.383 -43.25 1 43.22 349 THR B N 1
ATOM 11063 C CA . THR B 1 349 ? -2.775 -9.438 -41.812 1 43.22 349 THR B CA 1
ATOM 11064 C C . THR B 1 349 ? -3.811 -8.492 -41.188 1 43.22 349 THR B C 1
ATOM 11066 O O . THR B 1 349 ? -3.777 -7.285 -41.469 1 43.22 349 THR B O 1
ATOM 11069 N N . GLU B 1 350 ? -5.02 -8.891 -41.125 1 50.09 350 GLU B N 1
ATOM 11070 C CA . GLU B 1 350 ? -5.996 -8.031 -40.469 1 50.09 350 GLU B CA 1
ATOM 11071 C C . GLU B 1 350 ? -5.68 -7.879 -38.969 1 50.09 350 GLU B C 1
ATOM 11073 O O . GLU B 1 350 ? -5.371 -8.859 -38.281 1 50.09 350 GLU B O 1
ATOM 11078 N N . ILE B 1 351 ? -5.316 -6.789 -38.531 1 52.41 351 ILE B N 1
ATOM 11079 C CA . ILE B 1 351 ? -5.109 -6.387 -37.156 1 52.41 351 ILE B CA 1
ATOM 11080 C C . ILE B 1 351 ? -6.438 -6.414 -36.406 1 52.41 351 ILE B C 1
ATOM 11082 O O . ILE B 1 351 ? -7.379 -5.707 -36.75 1 52.41 351 ILE B O 1
ATOM 11086 N N . VAL B 1 352 ? -6.77 -7.566 -35.75 1 55.78 352 VAL B N 1
ATOM 11087 C CA . VAL B 1 352 ? -7.965 -7.598 -34.906 1 55.78 352 VAL B CA 1
ATOM 11088 C C . VAL B 1 352 ? -7.66 -6.98 -33.531 1 55.78 352 VAL B C 1
ATOM 11090 O O . VAL B 1 352 ? -6.637 -7.285 -32.938 1 55.78 352 VAL B O 1
ATOM 11093 N N . GLN B 1 353 ? -8.406 -5.969 -33.188 1 63.22 353 GLN B N 1
ATOM 11094 C CA . GLN B 1 353 ? -8.266 -5.281 -31.891 1 63.22 353 GLN B CA 1
ATOM 11095 C C . GLN B 1 353 ? -9.07 -5.984 -30.797 1 63.22 353 GLN B C 1
ATOM 11097 O O . GLN B 1 353 ? -10.234 -6.34 -31.016 1 63.22 353 GLN B O 1
ATOM 11102 N N . HIS B 1 354 ? -8.344 -6.664 -29.875 1 69.25 354 HIS B N 1
ATOM 11103 C CA . HIS B 1 354 ? -9.016 -7.27 -28.734 1 69.25 354 HIS B CA 1
ATOM 11104 C C . HIS B 1 354 ? -8.945 -6.363 -27.5 1 69.25 354 HIS B C 1
ATOM 11106 O O . HIS B 1 354 ? -8.031 -5.551 -27.375 1 69.25 354 HIS B O 1
ATOM 11112 N N . THR B 1 355 ? -10.109 -6.465 -26.734 1 82.56 355 THR B N 1
ATOM 11113 C CA . THR B 1 355 ? -10.195 -5.68 -25.516 1 82.56 355 THR B CA 1
ATOM 11114 C C . THR B 1 355 ? -9.805 -6.523 -24.297 1 82.56 355 THR B C 1
ATOM 11116 O O . THR B 1 355 ? -10.133 -7.711 -24.234 1 82.56 355 THR B O 1
ATOM 11119 N N . GLY B 1 356 ? -9.039 -6.004 -23.438 1 87.75 356 GLY B N 1
ATOM 11120 C CA . GLY B 1 356 ? -8.586 -6.684 -22.234 1 87.75 356 GLY B CA 1
ATOM 11121 C C . GLY B 1 356 ? -9.734 -7.168 -21.359 1 87.75 356 GLY B C 1
ATOM 11122 O O . GLY B 1 356 ? -10.867 -6.707 -21.5 1 87.75 356 GLY B O 1
ATOM 11123 N N . THR B 1 357 ? -9.445 -8.102 -20.547 1 92.31 357 THR B N 1
ATOM 11124 C CA . THR B 1 357 ? -10.438 -8.758 -19.703 1 92.31 357 THR B CA 1
ATOM 11125 C C . THR B 1 357 ? -11.141 -7.746 -18.812 1 92.31 357 THR B C 1
ATOM 11127 O O . THR B 1 357 ? -12.367 -7.785 -18.641 1 92.31 357 THR B O 1
ATOM 11130 N N . LEU B 1 358 ? -10.461 -6.816 -18.234 1 92.12 358 LEU B N 1
ATOM 11131 C CA . LEU B 1 358 ? -11.047 -5.828 -17.328 1 92.12 358 LEU B CA 1
ATOM 11132 C C . LEU B 1 358 ? -11.945 -4.859 -18.094 1 92.12 358 LEU B C 1
ATOM 11134 O O . LEU B 1 358 ? -12.977 -4.426 -17.578 1 92.12 358 LEU B O 1
ATOM 11138 N N . HIS B 1 359 ? -11.555 -4.543 -19.281 1 92.44 359 HIS B N 1
ATOM 11139 C CA . HIS B 1 359 ? -12.398 -3.686 -20.109 1 92.44 359 HIS B CA 1
ATOM 11140 C C . HIS B 1 359 ? -13.688 -4.391 -20.5 1 92.44 359 HIS B C 1
ATOM 11142 O O . HIS B 1 359 ? -14.758 -3.775 -20.516 1 92.44 359 HIS B O 1
ATOM 11148 N N . GLN B 1 360 ? -13.547 -5.656 -20.812 1 92.81 360 GLN B N 1
ATOM 11149 C CA . GLN B 1 360 ? -14.742 -6.438 -21.125 1 92.81 360 GLN B CA 1
ATOM 11150 C C . GLN B 1 360 ? -15.672 -6.527 -19.922 1 92.81 360 GLN B C 1
ATOM 11152 O O . GLN B 1 360 ? -16.891 -6.379 -20.062 1 92.81 360 GLN B O 1
ATOM 11157 N N . LEU B 1 361 ? -15.078 -6.777 -18.828 1 94.88 361 LEU B N 1
ATOM 11158 C CA . LEU B 1 361 ? -15.859 -6.848 -17.594 1 94.88 361 LEU B CA 1
ATOM 11159 C C . LEU B 1 361 ? -16.531 -5.508 -17.297 1 94.88 361 LEU B C 1
ATOM 11161 O O . LEU B 1 361 ? -17.703 -5.461 -16.938 1 94.88 361 LEU B O 1
ATOM 11165 N N . SER B 1 362 ? -15.82 -4.41 -17.406 1 95.19 362 SER B N 1
ATOM 11166 C CA . SER B 1 362 ? -16.344 -3.068 -17.188 1 95.19 362 SER B CA 1
ATOM 11167 C C . SER B 1 362 ? -17.547 -2.797 -18.094 1 95.19 362 SER B C 1
ATOM 11169 O O . SER B 1 362 ? -18.578 -2.311 -17.625 1 95.19 362 SER B O 1
ATOM 11171 N N . ASP B 1 363 ? -17.406 -3.174 -19.375 1 94.38 363 ASP B N 1
ATOM 11172 C CA . ASP B 1 363 ? -18.484 -2.959 -20.328 1 94.38 363 ASP B CA 1
ATOM 11173 C C . ASP B 1 363 ? -19.719 -3.766 -19.953 1 94.38 363 ASP B C 1
ATOM 11175 O O . ASP B 1 363 ? -20.844 -3.283 -20.094 1 94.38 363 ASP B O 1
ATOM 11179 N N . SER B 1 364 ? -19.469 -4.91 -19.547 1 95.44 364 SER B N 1
ATOM 11180 C CA . SER B 1 364 ? -20.578 -5.754 -19.141 1 95.44 364 SER B CA 1
ATOM 11181 C C . SER B 1 364 ? -21.297 -5.18 -17.922 1 95.44 364 SER B C 1
ATOM 11183 O O . SER B 1 364 ? -22.531 -5.219 -17.828 1 95.44 364 SER B O 1
ATOM 11185 N N . MET B 1 365 ? -20.562 -4.723 -16.969 1 96.94 365 MET B N 1
ATOM 11186 C CA . MET B 1 365 ? -21.156 -4.141 -15.773 1 96.94 365 MET B CA 1
ATOM 11187 C C . MET B 1 365 ? -21.922 -2.859 -16.109 1 96.94 365 MET B C 1
ATOM 11189 O O . MET B 1 365 ? -22.984 -2.596 -15.547 1 96.94 365 MET B O 1
ATOM 11193 N N . ARG B 1 366 ? -21.375 -2.068 -16.984 1 96.75 366 ARG B N 1
ATOM 11194 C CA . ARG B 1 366 ? -22.047 -0.857 -17.438 1 96.75 366 ARG B CA 1
ATOM 11195 C C . ARG B 1 366 ? -23.344 -1.191 -18.141 1 96.75 366 ARG B C 1
ATOM 11197 O O . ARG B 1 366 ? -24.359 -0.504 -17.953 1 96.75 366 ARG B O 1
ATOM 11204 N N . SER B 1 367 ? -23.312 -2.252 -18.906 1 95.81 367 SER B N 1
ATOM 11205 C CA . SER B 1 367 ? -24.516 -2.701 -19.594 1 95.81 367 SER B CA 1
ATOM 11206 C C . SER B 1 367 ? -25.578 -3.141 -18.594 1 95.81 367 SER B C 1
ATOM 11208 O O . SER B 1 367 ? -26.781 -2.902 -18.797 1 95.81 367 SER B O 1
ATOM 11210 N N . GLU B 1 368 ? -25.141 -3.783 -17.578 1 95.56 368 GLU B N 1
ATOM 11211 C CA . GLU B 1 368 ? -26.078 -4.184 -16.531 1 95.56 368 GLU B CA 1
ATOM 11212 C C . GLU B 1 368 ? -26.703 -2.965 -15.867 1 95.56 368 GLU B C 1
ATOM 11214 O O . GLU B 1 368 ? -27.891 -2.975 -15.555 1 95.56 368 GLU B O 1
ATOM 11219 N N . ALA B 1 369 ? -25.969 -1.981 -15.602 1 97.19 369 ALA B N 1
ATOM 11220 C CA . ALA B 1 369 ? -26.469 -0.741 -15.023 1 97.19 369 ALA B CA 1
ATOM 11221 C C . ALA B 1 369 ? -27.484 -0.083 -15.953 1 97.19 369 ALA B C 1
ATOM 11223 O O . ALA B 1 369 ? -28.516 0.429 -15.5 1 97.19 369 ALA B O 1
ATOM 11224 N N . ARG B 1 370 ? -27.266 -0.111 -17.25 1 96.31 370 ARG B N 1
ATOM 11225 C CA . ARG B 1 370 ? -28.172 0.454 -18.25 1 96.31 370 ARG B CA 1
ATOM 11226 C C . ARG B 1 370 ? -29.484 -0.327 -18.297 1 96.31 370 ARG B C 1
ATOM 11228 O O . ARG B 1 370 ? -30.562 0.257 -18.469 1 96.31 370 ARG B O 1
ATOM 11235 N N . GLU B 1 371 ? -29.312 -1.612 -18.188 1 95.12 371 GLU B N 1
ATOM 11236 C CA . GLU B 1 371 ? -30.516 -2.439 -18.156 1 95.12 371 GLU B CA 1
ATOM 11237 C C . GLU B 1 371 ? -31.391 -2.098 -16.953 1 95.12 371 GLU B C 1
ATOM 11239 O O . GLU B 1 371 ? -32.625 -2.041 -17.078 1 95.12 371 GLU B O 1
ATOM 11244 N N . LEU B 1 372 ? -30.766 -1.87 -15.859 1 95.5 372 LEU B N 1
ATOM 11245 C CA . LEU B 1 372 ? -31.5 -1.459 -14.664 1 95.5 372 LEU B CA 1
ATOM 11246 C C . LEU B 1 372 ? -32.125 -0.087 -14.859 1 95.5 372 LEU B C 1
ATOM 11248 O O . LEU B 1 372 ? -33.312 0.117 -14.523 1 95.5 372 LEU B O 1
ATOM 11252 N N . ALA B 1 373 ? -31.406 0.815 -15.375 1 94.56 373 ALA B N 1
ATOM 11253 C CA . ALA B 1 373 ? -31.891 2.176 -15.586 1 94.56 373 ALA B CA 1
ATOM 11254 C C . ALA B 1 373 ? -33.062 2.191 -16.562 1 94.56 373 ALA B C 1
ATOM 11256 O O . ALA B 1 373 ? -33.969 3.041 -16.453 1 94.56 373 ALA B O 1
ATOM 11257 N N . ALA B 1 374 ? -33.094 1.28 -17.5 1 91.56 374 ALA B N 1
ATOM 11258 C CA . ALA B 1 374 ? -34.156 1.197 -18.5 1 91.56 374 ALA B CA 1
ATOM 11259 C C . ALA B 1 374 ? -35.5 0.87 -17.859 1 91.56 374 ALA B C 1
ATOM 11261 O O . ALA B 1 374 ? -36.531 1.216 -18.391 1 91.56 374 ALA B O 1
ATOM 11262 N N . THR B 1 375 ? -35.438 0.273 -16.688 1 89.94 375 THR B N 1
ATOM 11263 C CA . THR B 1 375 ? -36.688 -0.029 -15.992 1 89.94 375 THR B CA 1
ATOM 11264 C C . THR B 1 375 ? -37.312 1.243 -15.422 1 89.94 375 THR B C 1
ATOM 11266 O O . THR B 1 375 ? -38.5 1.267 -15.102 1 89.94 375 THR B O 1
ATOM 11269 N N . GLY B 1 376 ? -36.5 2.211 -15.242 1 90.75 376 GLY B N 1
ATOM 11270 C CA . GLY B 1 376 ? -36.938 3.455 -14.641 1 90.75 376 GLY B CA 1
ATOM 11271 C C . GLY B 1 376 ? -36.969 3.416 -13.125 1 90.75 376 GLY B C 1
ATOM 11272 O O . GLY B 1 376 ? -37.125 4.449 -12.477 1 90.75 376 GLY B O 1
ATOM 11273 N N . LEU B 1 377 ? -36.844 2.268 -12.5 1 95.62 377 LEU B N 1
ATOM 11274 C CA . LEU B 1 377 ? -36.938 2.098 -11.055 1 95.62 377 LEU B CA 1
ATOM 11275 C C . LEU B 1 377 ? -35.531 2 -10.43 1 95.62 377 LEU B C 1
ATOM 11277 O O . LEU B 1 377 ? -35.125 0.919 -10.016 1 95.62 377 LEU B O 1
ATOM 11281 N N . PHE B 1 378 ? -34.844 3.107 -10.336 1 96.75 378 PHE B N 1
ATOM 11282 C CA . PHE B 1 378 ? -33.5 3.131 -9.773 1 96.75 378 PHE B CA 1
ATOM 11283 C C . PHE B 1 378 ? -33.25 4.445 -9.047 1 96.75 378 PHE B C 1
ATOM 11285 O O . PHE B 1 378 ? -33.969 5.418 -9.234 1 96.75 378 PHE B O 1
ATOM 11292 N N . SER B 1 379 ? -32.344 4.43 -8.141 1 97.56 379 SER B N 1
ATOM 11293 C CA . SER B 1 379 ? -31.781 5.609 -7.496 1 97.56 379 SER B CA 1
ATOM 11294 C C . SER B 1 379 ? -30.266 5.695 -7.719 1 97.56 379 SER B C 1
ATOM 11296 O O . SER B 1 379 ? -29.641 4.707 -8.094 1 97.56 379 SER B O 1
ATOM 11298 N N . VAL B 1 380 ? -29.75 6.902 -7.652 1 98 380 VAL B N 1
ATOM 11299 C CA . VAL B 1 380 ? -28.312 7.094 -7.828 1 98 380 VAL B CA 1
ATOM 11300 C C . VAL B 1 380 ? -27.734 7.824 -6.613 1 98 380 VAL B C 1
ATOM 11302 O O . VAL B 1 380 ? -28.344 8.773 -6.113 1 98 380 VAL B O 1
ATOM 11305 N N . VAL B 1 381 ? -26.703 7.289 -6.07 1 98.06 381 VAL B N 1
ATOM 11306 C CA . VAL B 1 381 ? -25.938 7.98 -5.031 1 98.06 381 VAL B CA 1
ATOM 11307 C C . VAL B 1 381 ? -24.547 8.328 -5.559 1 98.06 381 VAL B C 1
ATOM 11309 O O . VAL B 1 381 ? -23.938 7.543 -6.281 1 98.06 381 VAL B O 1
ATOM 11312 N N . TYR B 1 382 ? -24.078 9.523 -5.34 1 96 382 TYR B N 1
ATOM 11313 C CA . TYR B 1 382 ? -22.75 9.883 -5.812 1 96 382 TYR B CA 1
ATOM 11314 C C . TYR B 1 382 ? -22 10.695 -4.766 1 96 382 TYR B C 1
ATOM 11316 O O . TYR B 1 382 ? -22.594 11.227 -3.832 1 96 382 TYR B O 1
ATOM 11324 N N . ASP B 1 383 ? -20.734 10.703 -4.824 1 93.56 383 ASP B N 1
ATOM 11325 C CA . ASP B 1 383 ? -19.812 11.359 -3.9 1 93.56 383 ASP B CA 1
ATOM 11326 C C . ASP B 1 383 ? -18.5 11.695 -4.59 1 93.56 383 ASP B C 1
ATOM 11328 O O . ASP B 1 383 ? -18.203 11.18 -5.668 1 93.56 383 ASP B O 1
ATOM 11332 N N . ASN B 1 384 ? -17.781 12.633 -3.975 1 90 384 ASN B N 1
ATOM 11333 C CA . ASN B 1 384 ? -16.484 13.031 -4.512 1 90 384 ASN B CA 1
ATOM 11334 C C . ASN B 1 384 ? -15.43 11.945 -4.293 1 90 384 ASN B C 1
ATOM 11336 O O . ASN B 1 384 ? -15.492 11.211 -3.307 1 90 384 ASN B O 1
ATOM 11340 N N . ILE B 1 385 ? -14.578 11.805 -5.207 1 87.81 385 ILE B N 1
ATOM 11341 C CA . ILE B 1 385 ? -13.43 10.914 -5.082 1 87.81 385 ILE B CA 1
ATOM 11342 C C . ILE B 1 385 ? -12.141 11.688 -5.359 1 87.81 385 ILE B C 1
ATOM 11344 O O . ILE B 1 385 ? -11.977 12.258 -6.438 1 87.81 385 ILE B O 1
ATOM 11348 N N . ASN B 1 386 ? -11.289 11.734 -4.352 1 78.38 386 ASN B N 1
ATOM 11349 C CA . ASN B 1 386 ? -10.016 12.43 -4.484 1 78.38 386 ASN B CA 1
ATOM 11350 C C . ASN B 1 386 ? -8.867 11.461 -4.754 1 78.38 386 ASN B C 1
ATOM 11352 O O . ASN B 1 386 ? -8.703 10.469 -4.039 1 78.38 386 ASN B O 1
ATOM 11356 N N . LEU B 1 387 ? -8.18 11.695 -5.805 1 73.69 387 LEU B N 1
ATOM 11357 C CA . LEU B 1 387 ? -7.07 10.836 -6.184 1 73.69 387 LEU B CA 1
ATOM 11358 C C . LEU B 1 387 ? -5.766 11.625 -6.234 1 73.69 387 LEU B C 1
ATOM 11360 O O . LEU B 1 387 ? -5.746 12.773 -6.672 1 73.69 387 LEU B O 1
ATOM 11364 N N . HIS B 1 388 ? -4.742 11.016 -5.551 1 62.88 388 HIS B N 1
ATOM 11365 C CA . HIS B 1 388 ? -3.404 11.586 -5.652 1 62.88 388 HIS B CA 1
ATOM 11366 C C . HIS B 1 388 ? -2.607 10.922 -6.773 1 62.88 388 HIS B C 1
ATOM 11368 O O . HIS B 1 388 ? -2.402 9.703 -6.758 1 62.88 388 HIS B O 1
ATOM 11374 N N . PHE B 1 389 ? -2.453 11.641 -7.848 1 58.12 389 PHE B N 1
ATOM 11375 C CA . PHE B 1 389 ? -1.618 11.148 -8.938 1 58.12 389 PHE B CA 1
ATOM 11376 C C . PHE B 1 389 ? -0.157 11.516 -8.711 1 58.12 389 PHE B C 1
ATOM 11378 O O . PHE B 1 389 ? 0.199 12.695 -8.727 1 58.12 389 PHE B O 1
ATOM 11385 N N . GLY B 1 390 ? 0.603 10.586 -8.039 1 54.31 390 GLY B N 1
ATOM 11386 C CA . GLY B 1 390 ? 2.014 10.836 -7.781 1 54.31 390 GLY B CA 1
ATOM 11387 C C . GLY B 1 390 ? 2.902 10.484 -8.961 1 54.31 390 GLY B C 1
ATOM 11388 O O . GLY B 1 390 ? 2.691 9.469 -9.625 1 54.31 390 GLY B O 1
ATOM 11389 N N . ILE B 1 391 ? 3.551 11.5 -9.578 1 52.03 391 ILE B N 1
ATOM 11390 C CA . ILE B 1 391 ? 4.555 11.289 -10.617 1 52.03 391 ILE B CA 1
ATOM 11391 C C . ILE B 1 391 ? 5.945 11.227 -9.984 1 52.03 391 ILE B C 1
ATOM 11393 O O . ILE B 1 391 ? 6.203 11.898 -8.977 1 52.03 391 ILE B O 1
ATOM 11397 N N . SER B 1 392 ? 6.727 10.141 -10.211 1 47.69 392 SER B N 1
ATOM 11398 C CA . SER B 1 392 ? 8.086 9.992 -9.688 1 47.69 392 SER B CA 1
ATOM 11399 C C . SER B 1 392 ? 8.875 11.289 -9.852 1 47.69 392 SER B C 1
ATOM 11401 O O . SER B 1 392 ? 9.641 11.664 -8.961 1 47.69 392 SER B O 1
ATOM 11403 N N . GLU B 1 393 ? 8.836 11.977 -11.078 1 49.78 393 GLU B N 1
ATOM 11404 C CA . GLU B 1 393 ? 9.562 13.219 -11.305 1 49.78 393 GLU B CA 1
ATOM 11405 C C . GLU B 1 393 ? 8.633 14.305 -11.852 1 49.78 393 GLU B C 1
ATOM 11407 O O . GLU B 1 393 ? 7.949 14.094 -12.852 1 49.78 393 GLU B O 1
ATOM 11412 N N . GLN B 1 394 ? 8.508 15.375 -11.023 1 53.72 394 GLN B N 1
ATOM 11413 C CA . GLN B 1 394 ? 7.688 16.5 -11.484 1 53.72 394 GLN B CA 1
ATOM 11414 C C . GLN B 1 394 ? 8.344 17.219 -12.656 1 53.72 394 GLN B C 1
ATOM 11416 O O . GLN B 1 394 ? 9.5 17.641 -12.562 1 53.72 394 GLN B O 1
ATOM 11421 N N . ILE B 1 395 ? 7.949 17.016 -13.875 1 48.84 395 ILE B N 1
ATOM 11422 C CA . ILE B 1 395 ? 8.391 17.75 -15.047 1 48.84 395 ILE B CA 1
ATOM 11423 C C . ILE B 1 395 ? 7.281 18.703 -15.5 1 48.84 395 ILE B C 1
ATOM 11425 O O . ILE B 1 395 ? 6.148 18.625 -15.016 1 48.84 395 ILE B O 1
ATOM 11429 N N . VAL B 1 396 ? 7.746 19.672 -16.203 1 44.38 396 VAL B N 1
ATOM 11430 C CA . VAL B 1 396 ? 6.75 20.609 -16.719 1 44.38 396 VAL B CA 1
ATOM 11431 C C . VAL B 1 396 ? 5.582 19.828 -17.328 1 44.38 396 VAL B C 1
ATOM 11433 O O . VAL B 1 396 ? 5.781 18.953 -18.172 1 44.38 396 VAL B O 1
ATOM 11436 N N . GLY B 1 397 ? 4.441 20.047 -16.875 1 46.72 397 GLY B N 1
ATOM 11437 C CA . GLY B 1 397 ? 3.221 19.422 -17.375 1 46.72 397 GLY B CA 1
ATOM 11438 C C . GLY B 1 397 ? 2.85 18.156 -16.609 1 46.72 397 GLY B C 1
ATOM 11439 O O . GLY B 1 397 ? 1.768 17.609 -16.812 1 46.72 397 GLY B O 1
ATOM 11440 N N . ARG B 1 398 ? 3.959 17.734 -15.797 1 51.19 398 ARG B N 1
ATOM 11441 C CA . ARG B 1 398 ? 3.66 16.484 -15.094 1 51.19 398 ARG B CA 1
ATOM 11442 C C . ARG B 1 398 ? 3.938 16.609 -13.602 1 51.19 398 ARG B C 1
ATOM 11444 O O . ARG B 1 398 ? 5.074 16.438 -13.156 1 51.19 398 ARG B O 1
ATOM 11451 N N . HIS B 1 399 ? 2.902 17.094 -12.797 1 56.28 399 HIS B N 1
ATOM 11452 C CA . HIS B 1 399 ? 3.098 17.203 -11.359 1 56.28 399 HIS B CA 1
ATOM 11453 C C . HIS B 1 399 ? 2.1 16.344 -10.594 1 56.28 399 HIS B C 1
ATOM 11455 O O . HIS B 1 399 ? 1.119 15.867 -11.164 1 56.28 399 HIS B O 1
ATOM 11461 N N . ASP B 1 400 ? 2.555 16.109 -9.297 1 56.56 400 ASP B N 1
ATOM 11462 C CA . ASP B 1 400 ? 1.6 15.453 -8.406 1 56.56 400 ASP B CA 1
ATOM 11463 C C . ASP B 1 400 ? 0.306 16.266 -8.305 1 56.56 400 ASP B C 1
ATOM 11465 O O . ASP B 1 400 ? 0.34 17.484 -8.219 1 56.56 400 ASP B O 1
ATOM 11469 N N . THR B 1 401 ? -0.672 15.789 -8.898 1 60.16 401 THR B N 1
ATOM 11470 C CA . THR B 1 401 ? -1.942 16.516 -8.867 1 60.16 401 THR B CA 1
ATOM 11471 C C . THR B 1 401 ? -2.967 15.758 -8.023 1 60.16 401 THR B C 1
ATOM 11473 O O . THR B 1 401 ? -3.023 14.523 -8.055 1 60.16 401 THR B O 1
ATOM 11476 N N . GLN B 1 402 ? -3.434 16.469 -6.996 1 65.06 402 GLN B N 1
ATOM 11477 C CA . GLN B 1 402 ? -4.664 15.953 -6.41 1 65.06 402 GLN B CA 1
ATOM 11478 C C . GLN B 1 402 ? -5.867 16.25 -7.297 1 65.06 402 GLN B C 1
ATOM 11480 O O . GLN B 1 402 ? -6.18 17.422 -7.559 1 65.06 402 GLN B O 1
ATOM 11485 N N . GLU B 1 403 ? -6.324 15.297 -7.918 1 73.94 403 GLU B N 1
ATOM 11486 C CA . GLU B 1 403 ? -7.488 15.477 -8.781 1 73.94 403 GLU B CA 1
ATOM 11487 C C . GLU B 1 403 ? -8.773 15.047 -8.078 1 73.94 403 GLU B C 1
ATOM 11489 O O . GLU B 1 403 ? -8.781 14.062 -7.344 1 73.94 403 GLU B O 1
ATOM 11494 N N . ASN B 1 404 ? -9.758 15.992 -8.203 1 83.19 404 ASN B N 1
ATOM 11495 C CA . ASN B 1 404 ? -11.07 15.719 -7.641 1 83.19 404 ASN B CA 1
ATOM 11496 C C . ASN B 1 404 ? -12.055 15.234 -8.703 1 83.19 404 ASN B C 1
ATOM 11498 O O . ASN B 1 404 ? -12.117 15.805 -9.797 1 83.19 404 ASN B O 1
ATOM 11502 N N . GLY B 1 405 ? -12.594 14.117 -8.492 1 90.44 405 GLY B N 1
ATOM 11503 C CA . GLY B 1 405 ? -13.617 13.578 -9.375 1 90.44 405 GLY B CA 1
ATOM 11504 C C . GLY B 1 405 ? -14.859 13.102 -8.633 1 90.44 405 GLY B C 1
ATOM 11505 O O . GLY B 1 405 ? -15.07 13.477 -7.48 1 90.44 405 GLY B O 1
ATOM 11506 N N . THR B 1 406 ? -15.812 12.484 -9.367 1 95 406 THR B N 1
ATOM 11507 C CA . THR B 1 406 ? -17.062 12.023 -8.781 1 95 406 THR B CA 1
ATOM 11508 C C . THR B 1 406 ? -17.312 10.555 -9.125 1 95 406 THR B C 1
ATOM 11510 O O . THR B 1 406 ? -17.078 10.125 -10.258 1 95 406 THR B O 1
ATOM 11513 N N . ALA B 1 407 ? -17.609 9.812 -8.117 1 95.94 407 ALA B N 1
ATOM 11514 C CA . ALA B 1 407 ? -18.062 8.43 -8.281 1 95.94 407 ALA B CA 1
ATOM 11515 C C . ALA B 1 407 ? -19.547 8.305 -7.984 1 95.94 407 ALA B C 1
ATOM 11517 O O . ALA B 1 407 ? -20.078 8.992 -7.105 1 95.94 407 ALA B O 1
ATOM 11518 N N . ALA B 1 408 ? -20.234 7.52 -8.727 1 97.69 408 ALA B N 1
ATOM 11519 C CA . ALA B 1 408 ? -21.672 7.324 -8.562 1 97.69 408 ALA B CA 1
ATOM 11520 C C . ALA B 1 408 ? -22.031 5.844 -8.617 1 97.69 408 ALA B C 1
ATOM 11522 O O . ALA B 1 408 ? -21.297 5.039 -9.195 1 97.69 408 ALA B O 1
ATOM 11523 N N . THR B 1 409 ? -23.094 5.453 -7.984 1 98.06 409 THR B N 1
ATOM 11524 C CA . THR B 1 409 ? -23.594 4.078 -7.965 1 98.06 409 THR B CA 1
ATOM 11525 C C . THR B 1 409 ? -25.109 4.047 -8.188 1 98.06 409 THR B C 1
ATOM 11527 O O . THR B 1 409 ? -25.844 4.801 -7.551 1 98.06 409 THR B O 1
ATOM 11530 N N . VAL B 1 410 ? -25.531 3.244 -9.102 1 98.12 410 VAL B N 1
ATOM 11531 C CA . VAL B 1 410 ? -26.953 3.041 -9.359 1 98.12 410 VAL B CA 1
ATOM 11532 C C . VAL B 1 410 ? -27.484 1.888 -8.508 1 98.12 410 VAL B C 1
ATOM 11534 O O . VAL B 1 410 ? -26.844 0.839 -8.414 1 98.12 410 VAL B O 1
ATOM 11537 N N . ILE B 1 411 ? -28.609 2.109 -7.879 1 98 411 ILE B N 1
ATOM 11538 C CA . ILE B 1 411 ? -29.219 1.133 -6.98 1 98 411 ILE B CA 1
ATOM 11539 C C . ILE B 1 411 ? -30.672 0.898 -7.375 1 98 411 ILE B C 1
ATOM 11541 O O . ILE B 1 411 ? -31.422 1.851 -7.598 1 98 411 ILE B O 1
ATOM 11545 N N . PRO B 1 412 ? -31.062 -0.351 -7.5 1 97.75 412 PRO B N 1
ATOM 11546 C CA . PRO B 1 412 ? -32.469 -0.61 -7.785 1 97.75 412 PRO B CA 1
ATOM 11547 C C . PRO B 1 412 ? -33.406 -0.192 -6.641 1 97.75 412 PRO B C 1
ATOM 11549 O O . PRO B 1 412 ? -33.062 -0.364 -5.469 1 97.75 412 PRO B O 1
ATOM 11552 N N . LEU B 1 413 ? -34.594 0.376 -6.969 1 97.69 413 LEU B N 1
ATOM 11553 C CA . LEU B 1 413 ? -35.562 0.749 -5.957 1 97.69 413 LEU B CA 1
ATOM 11554 C C . LEU B 1 413 ? -36.344 -0.475 -5.465 1 97.69 413 LEU B C 1
ATOM 11556 O O . LEU B 1 413 ? -36.875 -1.247 -6.266 1 97.69 413 LEU B O 1
ATOM 11560 N N . PHE B 1 414 ? -36.281 -0.642 -4.211 1 96.81 414 PHE B N 1
ATOM 11561 C CA . PHE B 1 414 ? -37 -1.738 -3.57 1 96.81 414 PHE B CA 1
ATOM 11562 C C . PHE B 1 414 ? -38.469 -1.389 -3.387 1 96.81 414 PHE B C 1
ATOM 11564 O O . PHE B 1 414 ? -38.812 -0.302 -2.908 1 96.81 414 PHE B O 1
ATOM 11571 N N . ASP B 1 415 ? -39.438 -2.234 -3.736 1 94.5 415 ASP B N 1
ATOM 11572 C CA . ASP B 1 415 ? -40.875 -2.145 -3.521 1 94.5 415 ASP B CA 1
ATOM 11573 C C . ASP B 1 415 ? -41.438 -0.875 -4.152 1 94.5 415 ASP B C 1
ATOM 11575 O O . ASP B 1 415 ? -42.125 -0.1 -3.484 1 94.5 415 ASP B O 1
ATOM 11579 N N . ALA B 1 416 ? -41.031 -0.522 -5.32 1 96.19 416 ALA B N 1
ATOM 11580 C CA . ALA B 1 416 ? -41.5 0.626 -6.082 1 96.19 416 ALA B CA 1
ATOM 11581 C C . ALA B 1 416 ? -42.125 0.184 -7.402 1 96.19 416 ALA B C 1
ATOM 11583 O O . ALA B 1 416 ? -41.656 -0.772 -8.023 1 96.19 416 ALA B O 1
ATOM 11584 N N . LYS B 1 417 ? -43.188 0.884 -7.773 1 95 417 LYS B N 1
ATOM 11585 C CA . LYS B 1 417 ? -43.844 0.676 -9.055 1 95 417 LYS B CA 1
ATOM 11586 C C . LYS B 1 417 ? -43.781 1.929 -9.922 1 95 417 LYS B C 1
ATOM 11588 O O . LYS B 1 417 ? -43.688 3.045 -9.406 1 95 417 LYS B O 1
ATOM 11593 N N . PRO B 1 418 ? -43.781 1.703 -11.188 1 91.44 418 PRO B N 1
ATOM 11594 C CA . PRO B 1 418 ? -43.688 2.854 -12.086 1 91.44 418 PRO B CA 1
ATOM 11595 C C . PRO B 1 418 ? -44.812 3.877 -11.859 1 91.44 418 PRO B C 1
ATOM 11597 O O . PRO B 1 418 ? -44.594 5.078 -12.031 1 91.44 418 PRO B O 1
ATOM 11600 N N . GLU B 1 419 ? -45.875 3.48 -11.359 1 91.44 419 GLU B N 1
ATOM 11601 C CA . GLU B 1 419 ? -47 4.383 -11.125 1 91.44 419 GLU B CA 1
ATOM 11602 C C . GLU B 1 419 ? -46.75 5.285 -9.922 1 91.44 419 GLU B C 1
ATOM 11604 O O . GLU B 1 419 ? -47.281 6.383 -9.828 1 91.44 419 GLU B O 1
ATOM 11609 N N . ASP B 1 420 ? -45.938 4.801 -9.086 1 94.31 420 ASP B N 1
ATOM 11610 C CA . ASP B 1 420 ? -45.656 5.516 -7.84 1 94.31 420 ASP B CA 1
ATOM 11611 C C . ASP B 1 420 ? -44.719 6.695 -8.078 1 94.31 420 ASP B C 1
ATOM 11613 O O . ASP B 1 420 ? -44.594 7.582 -7.227 1 94.31 420 ASP B O 1
ATOM 11617 N N . ILE B 1 421 ? -44.094 6.734 -9.258 1 95.75 421 ILE B N 1
ATOM 11618 C CA . ILE B 1 421 ? -43.094 7.758 -9.477 1 95.75 421 ILE B CA 1
ATOM 11619 C C . ILE B 1 421 ? -43.531 8.703 -10.586 1 95.75 421 ILE B C 1
ATOM 11621 O O . ILE B 1 421 ? -42.75 9.109 -11.43 1 95.75 421 ILE B O 1
ATOM 11625 N N . ASN B 1 422 ? -44.75 9.031 -10.531 1 93.31 422 ASN B N 1
ATOM 11626 C CA . ASN B 1 422 ? -45.344 9.945 -11.508 1 93.31 422 ASN B CA 1
ATOM 11627 C C . ASN B 1 422 ? -44.906 11.383 -11.25 1 93.31 422 ASN B C 1
ATOM 11629 O O . ASN B 1 422 ? -45.125 11.914 -10.164 1 93.31 422 ASN B O 1
ATOM 11633 N N . LEU B 1 423 ? -44.438 12.062 -12.242 1 93.88 423 LEU B N 1
ATOM 11634 C CA . LEU B 1 423 ? -43.844 13.391 -12.109 1 93.88 423 LEU B CA 1
ATOM 11635 C C . LEU B 1 423 ? -44.938 14.445 -11.906 1 93.88 423 LEU B C 1
ATOM 11637 O O . LEU B 1 423 ? -44.75 15.375 -11.109 1 93.88 423 LEU B O 1
ATOM 11641 N N . GLU B 1 424 ? -46 14.344 -12.586 1 91.31 424 GLU B N 1
ATOM 11642 C CA . GLU B 1 424 ? -47.062 15.32 -12.469 1 91.31 424 GLU B CA 1
ATOM 11643 C C . GLU B 1 424 ? -47.625 15.352 -11.055 1 91.31 424 GLU B C 1
ATOM 11645 O O . GLU B 1 424 ? -47.875 16.438 -10.5 1 91.31 424 GLU B O 1
ATOM 11650 N N . LYS B 1 425 ? -47.844 14.188 -10.547 1 94.44 425 LYS B N 1
ATOM 11651 C CA . LYS B 1 425 ? -48.312 14.094 -9.172 1 94.44 425 LYS B CA 1
ATOM 11652 C C . LYS B 1 425 ? -47.312 14.688 -8.195 1 94.44 425 LYS B C 1
ATOM 11654 O O . LYS B 1 425 ? -47.688 15.352 -7.223 1 94.44 425 LYS B O 1
ATOM 11659 N N . PHE B 1 426 ? -46.125 14.438 -8.469 1 96.31 426 PHE B N 1
ATOM 11660 C CA . PHE B 1 426 ? -45.031 14.922 -7.645 1 96.31 426 PHE B CA 1
ATOM 11661 C C . PHE B 1 426 ? -44.969 16.453 -7.664 1 96.31 426 PHE B C 1
ATOM 11663 O O . PHE B 1 426 ? -44.875 17.078 -6.613 1 96.31 426 PHE B O 1
ATOM 11670 N N . GLN B 1 427 ? -45.062 17.047 -8.805 1 94.19 427 GLN B N 1
ATOM 11671 C CA . GLN B 1 427 ? -45 18.5 -8.961 1 94.19 427 GLN B CA 1
ATOM 11672 C C . GLN B 1 427 ? -46.25 19.172 -8.375 1 94.19 427 GLN B C 1
ATOM 11674 O O . GLN B 1 427 ? -46.156 20.219 -7.742 1 94.19 427 GLN B O 1
ATOM 11679 N N . SER B 1 428 ? -47.344 18.531 -8.57 1 94.69 428 SER B N 1
ATOM 11680 C CA . SER B 1 428 ? -48.562 19.078 -8.016 1 94.69 428 SER B CA 1
ATOM 11681 C C . SER B 1 428 ? -48.562 19.062 -6.492 1 94.69 428 SER B C 1
ATOM 11683 O O . SER B 1 428 ? -49.031 20.016 -5.855 1 94.69 428 SER B O 1
ATOM 11685 N N . ALA B 1 429 ? -48.031 18.031 -5.953 1 96.56 429 ALA B N 1
ATOM 11686 C CA . ALA B 1 429 ? -47.938 17.938 -4.5 1 96.56 429 ALA B CA 1
ATOM 11687 C C . ALA B 1 429 ? -47.031 19.047 -3.949 1 96.56 429 ALA B C 1
ATOM 11689 O O . ALA B 1 429 ? -47.344 19.625 -2.908 1 96.56 429 ALA B O 1
ATOM 11690 N N . TYR B 1 430 ? -45.969 19.297 -4.594 1 95.5 430 TYR B N 1
ATOM 11691 C CA . TYR B 1 430 ? -45.062 20.359 -4.195 1 95.5 430 TYR B CA 1
ATOM 11692 C C . TYR B 1 430 ? -45.75 21.719 -4.23 1 95.5 430 TYR B C 1
ATOM 11694 O O . TYR B 1 430 ? -45.594 22.516 -3.293 1 95.5 430 TYR B O 1
ATOM 11702 N N . LEU B 1 431 ? -46.438 22.016 -5.281 1 94.62 431 LEU B N 1
ATOM 11703 C CA . LEU B 1 431 ? -47.062 23.328 -5.492 1 94.62 431 LEU B CA 1
ATOM 11704 C C . LEU B 1 431 ? -48.188 23.578 -4.488 1 94.62 431 LEU B C 1
ATOM 11706 O O . LEU B 1 431 ? -48.469 24.734 -4.141 1 94.62 431 LEU B O 1
ATOM 11710 N N . ASN B 1 432 ? -48.719 22.547 -3.961 1 95.06 432 ASN B N 1
ATOM 11711 C CA . ASN B 1 432 ? -49.844 22.703 -3.041 1 95.06 432 ASN B CA 1
ATOM 11712 C C . ASN B 1 432 ? -49.438 22.438 -1.598 1 95.06 432 ASN B C 1
ATOM 11714 O O . ASN B 1 432 ? -50.25 22.469 -0.69 1 95.06 432 ASN B O 1
ATOM 11718 N N . ALA B 1 433 ? -48.219 22.172 -1.337 1 97.12 433 ALA B N 1
ATOM 11719 C CA . ALA B 1 433 ? -47.719 21.812 -0.005 1 97.12 433 ALA B CA 1
ATOM 11720 C C . ALA B 1 433 ? -47.781 23.016 0.934 1 97.12 433 ALA B C 1
ATOM 11722 O O . ALA B 1 433 ? -47.438 24.141 0.544 1 97.12 433 ALA B O 1
ATOM 11723 N N . PRO B 1 434 ? -48.219 22.844 2.184 1 96.5 434 PRO B N 1
ATOM 11724 C CA . PRO B 1 434 ? -48.219 23.922 3.182 1 96.5 434 PRO B CA 1
ATOM 11725 C C . PRO B 1 434 ? -46.812 24.172 3.748 1 96.5 434 PRO B C 1
ATOM 11727 O O . PRO B 1 434 ? -45.906 23.359 3.561 1 96.5 434 PRO B O 1
ATOM 11730 N N . PRO B 1 435 ? -46.594 25.312 4.324 1 95.56 435 PRO B N 1
ATOM 11731 C CA . PRO B 1 435 ? -45.312 25.578 4.957 1 95.56 435 PRO B CA 1
ATOM 11732 C C . PRO B 1 435 ? -45.031 24.641 6.133 1 95.56 435 PRO B C 1
ATOM 11734 O O . PRO B 1 435 ? -45.938 24.016 6.656 1 95.56 435 PRO B O 1
ATOM 11737 N N . LEU B 1 436 ? -43.781 24.562 6.422 1 96.56 436 LEU B N 1
ATOM 11738 C CA . LEU B 1 436 ? -43.344 23.75 7.547 1 96.56 436 LEU B CA 1
ATOM 11739 C C . LEU B 1 436 ? -43.719 24.391 8.875 1 96.56 436 LEU B C 1
ATOM 11741 O O . LEU B 1 436 ? -43.562 25.594 9.062 1 96.56 436 LEU B O 1
ATOM 11745 N N . LYS B 1 437 ? -44.281 23.594 9.789 1 95.69 437 LYS B N 1
ATOM 11746 C CA . LYS B 1 437 ? -44.688 24.078 11.109 1 95.69 437 LYS B CA 1
ATOM 11747 C C . LYS B 1 437 ? -43.75 23.531 12.195 1 95.69 437 LYS B C 1
ATOM 11749 O O . LYS B 1 437 ? -43.062 22.516 11.992 1 95.69 437 LYS B O 1
ATOM 11754 N N . LEU B 1 438 ? -43.719 24.188 13.266 1 94.94 438 LEU B N 1
ATOM 11755 C CA . LEU B 1 438 ? -42.906 23.766 14.398 1 94.94 438 LEU B CA 1
ATOM 11756 C C . LEU B 1 438 ? -43.344 22.406 14.906 1 94.94 438 LEU B C 1
ATOM 11758 O O . LEU B 1 438 ? -42.5 21.594 15.336 1 94.94 438 LEU B O 1
ATOM 11762 N N . GLU B 1 439 ? -44.562 22.109 14.797 1 94.5 439 GLU B N 1
ATOM 11763 C CA . GLU B 1 439 ? -45.125 20.844 15.273 1 94.5 439 GLU B CA 1
ATOM 11764 C C . GLU B 1 439 ? -44.625 19.672 14.445 1 94.5 439 GLU B C 1
ATOM 11766 O O . GLU B 1 439 ? -44.594 18.531 14.914 1 94.5 439 GLU B O 1
ATOM 11771 N N . ASP B 1 440 ? -44.25 20.016 13.203 1 96.44 440 ASP B N 1
ATOM 11772 C CA . ASP B 1 440 ? -43.719 18.969 12.336 1 96.44 440 ASP B CA 1
ATOM 11773 C C . ASP B 1 440 ? -42.312 18.562 12.789 1 96.44 440 ASP B C 1
ATOM 11775 O O . ASP B 1 440 ? -41.875 17.438 12.555 1 96.44 440 ASP B O 1
ATOM 11779 N N . ILE B 1 441 ? -41.594 19.438 13.43 1 96.75 441 ILE B N 1
ATOM 11780 C CA . ILE B 1 441 ? -40.188 19.25 13.828 1 96.75 441 ILE B CA 1
ATOM 11781 C C . ILE B 1 441 ? -40.156 18.578 15.203 1 96.75 441 ILE B C 1
ATOM 11783 O O . ILE B 1 441 ? -39.344 17.703 15.453 1 96.75 441 ILE B O 1
ATOM 11787 N N . LEU B 1 442 ? -41.062 18.969 16.062 1 96.94 442 LEU B N 1
ATOM 11788 C CA . LEU B 1 442 ? -41.094 18.438 17.422 1 96.94 442 LEU B CA 1
ATOM 11789 C C . LEU B 1 442 ? -41.781 17.078 17.453 1 96.94 442 LEU B C 1
ATOM 11791 O O . LEU B 1 442 ? -42.656 16.781 16.641 1 96.94 442 LEU B O 1
ATOM 11795 N N . HIS B 1 443 ? -41.375 16.297 18.391 1 96.69 443 HIS B N 1
ATOM 11796 C CA . HIS B 1 443 ? -42.031 15.016 18.609 1 96.69 443 HIS B CA 1
ATOM 11797 C C . HIS B 1 443 ? -43.5 15.219 19.062 1 96.69 443 HIS B C 1
ATOM 11799 O O . HIS B 1 443 ? -43.75 16.031 19.953 1 96.69 443 HIS B O 1
ATOM 11805 N N . THR B 1 444 ? -44.406 14.477 18.422 1 95.88 444 THR B N 1
ATOM 11806 C CA . THR B 1 444 ? -45.719 14.367 18.984 1 95.88 444 THR B CA 1
ATOM 11807 C C . THR B 1 444 ? -45.719 13.586 20.297 1 95.88 444 THR B C 1
ATOM 11809 O O . THR B 1 444 ? -44.719 12.922 20.609 1 95.88 444 THR B O 1
ATOM 11812 N N . PRO B 1 445 ? -46.719 13.672 21.047 1 94.62 445 PRO B N 1
ATOM 11813 C CA . PRO B 1 445 ? -46.719 12.906 22.297 1 94.62 445 PRO B CA 1
ATOM 11814 C C . PRO B 1 445 ? -46.5 11.414 22.078 1 94.62 445 PRO B C 1
ATOM 11816 O O . PRO B 1 445 ? -45.781 10.781 22.859 1 94.62 445 PRO B O 1
ATOM 11819 N N . GLN B 1 446 ? -47.031 10.938 21.094 1 94.56 446 GLN B N 1
ATOM 11820 C CA . GLN B 1 446 ? -46.812 9.531 20.781 1 94.56 446 GLN B CA 1
ATOM 11821 C C . GLN B 1 446 ? -45.344 9.266 20.359 1 94.56 446 GLN B C 1
ATOM 11823 O O . GLN B 1 446 ? -44.75 8.266 20.766 1 94.56 446 GLN B O 1
ATOM 11828 N N . GLU B 1 447 ? -44.875 10.156 19.562 1 96.38 447 GLU B N 1
ATOM 11829 C CA . GLU B 1 447 ? -43.5 10.031 19.141 1 96.38 447 GLU B CA 1
ATOM 11830 C C . GLU B 1 447 ? -42.531 10.141 20.328 1 96.38 447 GLU B C 1
ATOM 11832 O O . GLU B 1 447 ? -41.5 9.461 20.359 1 96.38 447 GLU B O 1
ATOM 11837 N N . GLN B 1 448 ? -42.844 10.953 21.219 1 96.19 448 GLN B N 1
ATOM 11838 C CA . GLN B 1 448 ? -42.031 11.117 22.422 1 96.19 448 GLN B CA 1
ATOM 11839 C C . GLN B 1 448 ? -41.969 9.836 23.234 1 96.19 448 GLN B C 1
ATOM 11841 O O . GLN B 1 448 ? -40.906 9.438 23.719 1 96.19 448 GLN B O 1
ATOM 11846 N N . LYS B 1 449 ? -43.094 9.273 23.375 1 95.12 449 LYS B N 1
ATOM 11847 C CA . LYS B 1 449 ? -43.188 8.016 24.109 1 95.12 449 LYS B CA 1
ATOM 11848 C C . LYS B 1 449 ? -42.375 6.922 23.406 1 95.12 449 LYS B C 1
ATOM 11850 O O . LYS B 1 449 ? -41.625 6.191 24.047 1 95.12 449 LYS B O 1
ATOM 11855 N N . THR B 1 450 ? -42.594 6.836 22.141 1 96.75 450 THR B N 1
ATOM 11856 C CA . THR B 1 450 ? -41.844 5.84 21.359 1 96.75 450 THR B CA 1
ATOM 11857 C C . THR B 1 450 ? -40.344 6.078 21.422 1 96.75 450 THR B C 1
ATOM 11859 O O . THR B 1 450 ? -39.562 5.133 21.578 1 96.75 450 THR B O 1
ATOM 11862 N N . PHE B 1 451 ? -39.969 7.297 21.297 1 97.38 451 PHE B N 1
ATOM 11863 C CA . PHE B 1 451 ? -38.562 7.656 21.328 1 97.38 451 PHE B CA 1
ATOM 11864 C C . PHE B 1 451 ? -37.938 7.332 22.672 1 97.38 451 PHE B C 1
ATOM 11866 O O . PHE B 1 451 ? -36.844 6.801 22.75 1 97.38 451 PHE B O 1
ATOM 11873 N N . LYS B 1 452 ? -38.625 7.66 23.734 1 96.5 452 LYS B N 1
ATOM 11874 C CA . LYS B 1 452 ? -38.156 7.309 25.078 1 96.5 452 LYS B CA 1
ATOM 11875 C C . LYS B 1 452 ? -37.969 5.805 25.219 1 96.5 452 LYS B C 1
ATOM 11877 O O . LYS B 1 452 ? -36.938 5.352 25.734 1 96.5 452 LYS B O 1
ATOM 11882 N N . ASN B 1 453 ? -38.906 5.059 24.734 1 96.44 453 ASN B N 1
ATOM 11883 C CA . ASN B 1 453 ? -38.812 3.604 24.781 1 96.44 453 ASN B CA 1
ATOM 11884 C C . ASN B 1 453 ? -37.594 3.102 23.984 1 96.44 453 ASN B C 1
ATOM 11886 O O . ASN B 1 453 ? -36.938 2.145 24.391 1 96.44 453 ASN B O 1
ATOM 11890 N N . ASN B 1 454 ? -37.375 3.707 22.875 1 97.75 454 ASN B N 1
ATOM 11891 C CA . ASN B 1 454 ? -36.219 3.328 22.062 1 97.75 454 ASN B CA 1
ATOM 11892 C C . ASN B 1 454 ? -34.938 3.57 22.828 1 97.75 454 ASN B C 1
ATOM 11894 O O . ASN B 1 454 ? -34 2.758 22.75 1 97.75 454 ASN B O 1
ATOM 11898 N N . LEU B 1 455 ? -34.781 4.699 23.484 1 98.12 455 LEU B N 1
ATOM 11899 C CA . LEU B 1 455 ? -33.594 5.016 24.234 1 98.12 455 LEU B CA 1
ATOM 11900 C C . LEU B 1 455 ? -33.375 4.051 25.391 1 98.12 455 LEU B C 1
ATOM 11902 O O . LEU B 1 455 ? -32.25 3.643 25.688 1 98.12 455 LEU B O 1
ATOM 11906 N N . ILE B 1 456 ? -34.469 3.686 26.078 1 97.75 456 ILE B N 1
ATOM 11907 C CA . ILE B 1 456 ? -34.406 2.707 27.156 1 97.75 456 ILE B CA 1
ATOM 11908 C C . ILE B 1 456 ? -33.938 1.367 26.609 1 97.75 456 ILE B C 1
ATOM 11910 O O . ILE B 1 456 ? -33.125 0.692 27.234 1 97.75 456 ILE B O 1
ATOM 11914 N N . TYR B 1 457 ? -34.406 1.051 25.484 1 97.69 457 TYR B N 1
ATOM 11915 C CA . TYR B 1 457 ? -34 -0.201 24.875 1 97.69 457 TYR B CA 1
ATOM 11916 C C . TYR B 1 457 ? -32.5 -0.152 24.5 1 97.69 457 TYR B C 1
ATOM 11918 O O . TYR B 1 457 ? -31.812 -1.165 24.578 1 97.69 457 TYR B O 1
ATOM 11926 N N . THR B 1 458 ? -32.031 0.987 24.031 1 97.94 458 THR B N 1
ATOM 11927 C CA . THR B 1 458 ? -30.625 1.157 23.766 1 97.94 458 THR B CA 1
ATOM 11928 C C . THR B 1 458 ? -29.797 0.894 25.016 1 97.94 458 THR B C 1
ATOM 11930 O O . THR B 1 458 ? -28.75 0.25 24.953 1 97.94 458 THR B O 1
ATOM 11933 N N . ILE B 1 459 ? -30.266 1.37 26.125 1 98.38 459 ILE B N 1
ATOM 11934 C CA . ILE B 1 459 ? -29.594 1.123 27.406 1 98.38 459 ILE B CA 1
ATOM 11935 C C . ILE B 1 459 ? -29.578 -0.376 27.688 1 98.38 459 ILE B C 1
ATOM 11937 O O . ILE B 1 459 ? -28.547 -0.922 28.094 1 98.38 459 ILE B O 1
ATOM 11941 N N . LEU B 1 460 ? -30.703 -1.049 27.469 1 98.12 460 LEU B N 1
ATOM 11942 C CA . LEU B 1 460 ? -30.781 -2.49 27.672 1 98.12 460 LEU B CA 1
ATOM 11943 C C . LEU B 1 460 ? -29.766 -3.227 26.812 1 98.12 460 LEU B C 1
ATOM 11945 O O . LEU B 1 460 ? -29.109 -4.152 27.266 1 98.12 460 LEU B O 1
ATOM 11949 N N . ARG B 1 461 ? -29.672 -2.811 25.609 1 96.94 461 ARG B N 1
ATOM 11950 C CA . ARG B 1 461 ? -28.734 -3.434 24.688 1 96.94 461 ARG B CA 1
ATOM 11951 C C . ARG B 1 461 ? -27.297 -3.266 25.172 1 96.94 461 ARG B C 1
ATOM 11953 O O . ARG B 1 461 ? -26.484 -4.188 25.047 1 96.94 461 ARG B O 1
ATOM 11960 N N . ILE B 1 462 ? -26.984 -2.088 25.609 1 97.25 462 ILE B N 1
ATOM 11961 C CA . ILE B 1 462 ? -25.641 -1.807 26.109 1 97.25 462 ILE B CA 1
ATOM 11962 C C . ILE B 1 462 ? -25.328 -2.709 27.297 1 97.25 462 ILE B C 1
ATOM 11964 O O . ILE B 1 462 ? -24.25 -3.301 27.375 1 97.25 462 ILE B O 1
ATOM 11968 N N . ILE B 1 463 ? -26.281 -2.895 28.188 1 97.69 463 ILE B N 1
ATOM 11969 C CA . ILE B 1 463 ? -26.094 -3.699 29.391 1 97.69 463 ILE B CA 1
ATOM 11970 C C . ILE B 1 463 ? -25.859 -5.156 29 1 97.69 463 ILE B C 1
ATOM 11972 O O . ILE B 1 463 ? -24.906 -5.785 29.484 1 97.69 463 ILE B O 1
ATOM 11976 N N . VAL B 1 464 ? -26.594 -5.66 28.109 1 96.38 464 VAL B N 1
ATOM 11977 C CA . VAL B 1 464 ? -26.531 -7.074 27.75 1 96.38 464 VAL B CA 1
ATOM 11978 C C . VAL B 1 464 ? -25.266 -7.352 26.938 1 96.38 464 VAL B C 1
ATOM 11980 O O . VAL B 1 464 ? -24.594 -8.359 27.156 1 96.38 464 VAL B O 1
ATOM 11983 N N . ASN B 1 465 ? -24.938 -6.461 26.062 1 93.12 465 ASN B N 1
ATOM 11984 C CA . ASN B 1 465 ? -23.844 -6.711 25.141 1 93.12 465 ASN B CA 1
ATOM 11985 C C . ASN B 1 465 ? -22.484 -6.402 25.766 1 93.12 465 ASN B C 1
ATOM 11987 O O . ASN B 1 465 ? -21.469 -7.004 25.406 1 93.12 465 ASN B O 1
ATOM 11991 N N . ASN B 1 466 ? -22.453 -5.445 26.734 1 93.38 466 ASN B N 1
ATOM 11992 C CA . ASN B 1 466 ? -21.156 -4.977 27.234 1 93.38 466 ASN B CA 1
ATOM 11993 C C . ASN B 1 466 ? -21.031 -5.223 28.734 1 93.38 466 ASN B C 1
ATOM 11995 O O . ASN B 1 466 ? -19.984 -4.922 29.328 1 93.38 466 ASN B O 1
ATOM 11999 N N . GLY B 1 467 ? -22.047 -5.777 29.359 1 93.12 467 GLY B N 1
ATOM 12000 C CA . GLY B 1 467 ? -22.047 -5.941 30.812 1 93.12 467 GLY B CA 1
ATOM 12001 C C . GLY B 1 467 ? -21.344 -7.199 31.266 1 93.12 467 GLY B C 1
ATOM 12002 O O . GLY B 1 467 ? -21.25 -7.465 32.469 1 93.12 467 GLY B O 1
ATOM 12003 N N . GLY B 1 468 ? -20.844 -7.953 30.359 1 89.06 468 GLY B N 1
ATOM 12004 C CA . GLY B 1 468 ? -20.141 -9.172 30.719 1 89.06 468 GLY B CA 1
ATOM 12005 C C . GLY B 1 468 ? -20.875 -10.43 30.266 1 89.06 468 GLY B C 1
ATOM 12006 O O . GLY B 1 468 ? -22.016 -10.367 29.828 1 89.06 468 GLY B O 1
ATOM 12007 N N . PRO B 1 469 ? -20.266 -11.531 30.406 1 89.12 469 PRO B N 1
ATOM 12008 C CA . PRO B 1 469 ? -20.828 -12.781 29.891 1 89.12 469 PRO B CA 1
ATOM 12009 C C . PRO B 1 469 ? -22.062 -13.242 30.672 1 89.12 469 PRO B C 1
ATOM 12011 O O . PRO B 1 469 ? -22.938 -13.898 30.109 1 89.12 469 PRO B O 1
ATOM 12014 N N . GLY B 1 470 ? -22.172 -12.883 31.906 1 90.81 470 GLY B N 1
ATOM 12015 C CA . GLY B 1 470 ? -23.312 -13.289 32.719 1 90.81 470 GLY B CA 1
ATOM 12016 C C . GLY B 1 470 ? -24.609 -12.672 32.25 1 90.81 470 GLY B C 1
ATOM 12017 O O . GLY B 1 470 ? -25.688 -13.219 32.5 1 90.81 470 GLY B O 1
ATOM 12018 N N . LEU B 1 471 ? -24.547 -11.578 31.641 1 94.5 471 LEU B N 1
ATOM 12019 C CA . LEU B 1 471 ? -25.75 -10.859 31.234 1 94.5 471 LEU B CA 1
ATOM 12020 C C . LEU B 1 471 ? -26.188 -11.273 29.828 1 94.5 471 LEU B C 1
ATOM 12022 O O . LEU B 1 471 ? -27.234 -10.852 29.359 1 94.5 471 LEU B O 1
ATOM 12026 N N . LYS B 1 472 ? -25.438 -12.141 29.219 1 92.19 472 LYS B N 1
ATOM 12027 C CA . LYS B 1 472 ? -25.781 -12.656 27.891 1 92.19 472 LYS B CA 1
ATOM 12028 C C . LYS B 1 472 ? -27.016 -13.547 27.969 1 92.19 472 LYS B C 1
ATOM 12030 O O . LYS B 1 472 ? -27.656 -13.812 26.953 1 92.19 472 LYS B O 1
ATOM 12035 N N . LYS B 1 473 ? -27.375 -14.008 29.156 1 93.06 473 LYS B N 1
ATOM 12036 C CA . LYS B 1 473 ? -28.578 -14.82 29.344 1 93.06 473 LYS B CA 1
ATOM 12037 C C . LYS B 1 473 ? -29.828 -14.062 28.922 1 93.06 473 LYS B C 1
ATOM 12039 O O . LYS B 1 473 ? -30.844 -14.68 28.594 1 93.06 473 LYS B O 1
ATOM 12044 N N . PHE B 1 474 ? -29.781 -12.766 28.875 1 95.81 474 PHE B N 1
ATOM 12045 C CA . PHE B 1 474 ? -30.938 -11.953 28.531 1 95.81 474 PHE B CA 1
ATOM 12046 C C . PHE B 1 474 ? -30.984 -11.664 27.047 1 95.81 474 PHE B C 1
ATOM 12048 O O . PHE B 1 474 ? -31.844 -10.914 26.578 1 95.81 474 PHE B O 1
ATOM 12055 N N . GLU B 1 475 ? -30.094 -12.148 26.25 1 94 475 GLU B N 1
ATOM 12056 C CA . GLU B 1 475 ? -30 -11.875 24.828 1 94 475 GLU B CA 1
ATOM 12057 C C . GLU B 1 475 ? -31.281 -12.297 24.094 1 94 475 GLU B C 1
ATOM 12059 O O . GLU B 1 475 ? -31.797 -11.555 23.25 1 94 475 GLU B O 1
ATOM 12064 N N . PRO B 1 476 ? -31.859 -13.461 24.406 1 93.38 476 PRO B N 1
ATOM 12065 C CA . PRO B 1 476 ? -33.094 -13.844 23.734 1 93.38 476 PRO B CA 1
ATOM 12066 C C . PRO B 1 476 ? -34.25 -12.883 24.016 1 93.38 476 PRO B C 1
ATOM 12068 O O . PRO B 1 476 ? -35.031 -12.555 23.109 1 93.38 476 PRO B O 1
ATOM 12071 N N . ASP B 1 477 ? -34.281 -12.445 25.25 1 93.94 477 ASP B N 1
ATOM 12072 C CA . ASP B 1 477 ? -35.312 -11.492 25.609 1 93.94 477 ASP B CA 1
ATOM 12073 C C . ASP B 1 477 ? -35.094 -10.148 24.906 1 93.94 477 ASP B C 1
ATOM 12075 O O . ASP B 1 477 ? -36.062 -9.484 24.516 1 93.94 477 ASP B O 1
ATOM 12079 N N . LEU B 1 478 ? -33.938 -9.766 24.859 1 95.12 478 LEU B N 1
ATOM 12080 C CA . LEU B 1 478 ? -33.562 -8.523 24.156 1 95.12 478 LEU B CA 1
ATOM 12081 C C . LEU B 1 478 ? -34.031 -8.562 22.719 1 95.12 478 LEU B C 1
ATOM 12083 O O . LEU B 1 478 ? -34.594 -7.57 22.203 1 95.12 478 LEU B O 1
ATOM 12087 N N . GLN B 1 479 ? -33.875 -9.672 22.047 1 91.12 479 GLN B N 1
ATOM 12088 C CA . GLN B 1 479 ? -34.281 -9.828 20.656 1 91.12 479 GLN B CA 1
ATOM 12089 C C . GLN B 1 479 ? -35.812 -9.875 20.516 1 91.12 479 GLN B C 1
ATOM 12091 O O . GLN B 1 479 ? -36.375 -9.281 19.594 1 91.12 479 GLN B O 1
ATOM 12096 N N . LYS B 1 480 ? -36.375 -10.477 21.438 1 92.38 480 LYS B N 1
ATOM 12097 C CA . LYS B 1 480 ? -37.812 -10.656 21.406 1 92.38 480 LYS B CA 1
ATOM 12098 C C . LYS B 1 480 ? -38.562 -9.328 21.609 1 92.38 480 LYS B C 1
ATOM 12100 O O . LYS B 1 480 ? -39.594 -9.078 20.969 1 92.38 480 LYS B O 1
ATOM 12105 N N . HIS B 1 481 ? -38 -8.43 22.406 1 92.88 481 HIS B N 1
ATOM 12106 C CA . HIS B 1 481 ? -38.719 -7.234 22.812 1 92.88 481 HIS B CA 1
ATOM 12107 C C . HIS B 1 481 ? -38.219 -6.004 22.078 1 92.88 481 HIS B C 1
ATOM 12109 O O . HIS B 1 481 ? -38.562 -4.875 22.438 1 92.88 481 HIS B O 1
ATOM 12115 N N . GLN B 1 482 ? -37.531 -6.145 21.031 1 90.88 482 GLN B N 1
ATOM 12116 C CA . GLN B 1 482 ? -37 -5.012 20.266 1 90.88 482 GLN B CA 1
ATOM 12117 C C . GLN B 1 482 ? -38.156 -4.191 19.672 1 90.88 482 GLN B C 1
ATOM 12119 O O . GLN B 1 482 ? -39 -4.723 18.938 1 90.88 482 GLN B O 1
ATOM 12124 N N . PRO B 1 483 ? -38.125 -2.932 20.031 1 91.5 483 PRO B N 1
ATOM 12125 C CA . PRO B 1 483 ? -39.156 -2.078 19.422 1 91.5 483 PRO B CA 1
ATOM 12126 C C . PRO B 1 483 ? -38.969 -1.92 17.922 1 91.5 483 PRO B C 1
ATOM 12128 O O . PRO B 1 483 ? -37.844 -1.809 17.438 1 91.5 483 PRO B O 1
ATOM 12131 N N . GLU B 1 484 ? -40.125 -2 17.156 1 93.38 484 GLU B N 1
ATOM 12132 C CA . GLU B 1 484 ? -40.094 -1.825 15.703 1 93.38 484 GLU B CA 1
ATOM 12133 C C . GLU B 1 484 ? -41.156 -0.823 15.258 1 93.38 484 GLU B C 1
ATOM 12135 O O . GLU B 1 484 ? -42.219 -0.732 15.859 1 93.38 484 GLU B O 1
ATOM 12140 N N . SER B 1 485 ? -40.75 -0.03 14.344 1 95.19 485 SER B N 1
ATOM 12141 C CA . SER B 1 485 ? -41.688 0.915 13.773 1 95.19 485 SER B CA 1
ATOM 12142 C C . SER B 1 485 ? -42.406 0.321 12.562 1 95.19 485 SER B C 1
ATOM 12144 O O . SER B 1 485 ? -42.031 -0.743 12.07 1 95.19 485 SER B O 1
ATOM 12146 N N . THR B 1 486 ? -43.375 1.073 12.102 1 93.38 486 THR B N 1
ATOM 12147 C CA . THR B 1 486 ? -44.156 0.635 10.93 1 93.38 486 THR B CA 1
ATOM 12148 C C . THR B 1 486 ? -43.344 0.842 9.656 1 93.38 486 THR B C 1
ATOM 12150 O O . THR B 1 486 ? -43.656 0.252 8.617 1 93.38 486 THR B O 1
ATOM 12153 N N . GLU B 1 487 ? -42.312 1.578 9.742 1 96.06 487 GLU B N 1
ATOM 12154 C CA . GLU B 1 487 ? -41.531 1.913 8.555 1 96.06 487 GLU B CA 1
ATOM 12155 C C . GLU B 1 487 ? -40.281 1.059 8.469 1 96.06 487 GLU B C 1
ATOM 12157 O O . GLU B 1 487 ? -39.312 1.419 7.773 1 96.06 487 GLU B O 1
ATOM 12162 N N . LYS B 1 488 ? -40.219 -0.038 9.18 1 97.12 488 LYS B N 1
ATOM 12163 C CA . LYS B 1 488 ? -39.062 -0.946 9.094 1 97.12 488 LYS B CA 1
ATOM 12164 C C . LYS B 1 488 ? -39 -1.598 7.711 1 97.12 488 LYS B C 1
ATOM 12166 O O . LYS B 1 488 ? -40 -2.09 7.199 1 97.12 488 LYS B O 1
ATOM 12171 N N . ILE B 1 489 ? -37.875 -1.604 7.121 1 97.5 489 ILE B N 1
ATOM 12172 C CA . ILE B 1 489 ? -37.656 -2.156 5.789 1 97.5 489 ILE B CA 1
ATOM 12173 C C . ILE B 1 489 ? -37.5 -3.674 5.875 1 97.5 489 ILE B C 1
ATOM 12175 O O . ILE B 1 489 ? -36.719 -4.18 6.676 1 97.5 489 ILE B O 1
ATOM 12179 N N . PRO B 1 490 ? -38.188 -4.445 5.09 1 96 490 PRO B N 1
ATOM 12180 C CA . PRO B 1 490 ? -37.969 -5.895 5.051 1 96 490 PRO B CA 1
ATOM 12181 C C . PRO B 1 490 ? -36.562 -6.266 4.586 1 96 490 PRO B C 1
ATOM 12183 O O . PRO B 1 490 ? -36 -5.621 3.689 1 96 490 PRO B O 1
ATOM 12186 N N . THR B 1 491 ? -36.062 -7.312 5.254 1 95.5 491 THR B N 1
ATOM 12187 C CA . THR B 1 491 ? -34.719 -7.738 4.953 1 95.5 491 THR B CA 1
ATOM 12188 C C . THR B 1 491 ? -34.594 -8.219 3.508 1 95.5 491 THR B C 1
ATOM 12190 O O . THR B 1 491 ? -35.375 -9.07 3.074 1 95.5 491 THR B O 1
ATOM 12193 N N . HIS B 1 492 ? -33.719 -7.637 2.734 1 95.94 492 HIS B N 1
ATOM 12194 C CA . HIS B 1 492 ? -33.438 -8.016 1.354 1 95.94 492 HIS B CA 1
ATOM 12195 C C . HIS B 1 492 ? -32.031 -7.621 0.942 1 95.94 492 HIS B C 1
ATOM 12197 O O . HIS B 1 492 ? -31.406 -6.758 1.574 1 95.94 492 HIS B O 1
ATOM 12203 N N . LYS B 1 493 ? -31.547 -8.32 -0.016 1 95 493 LYS B N 1
ATOM 12204 C CA . LYS B 1 493 ? -30.219 -7.98 -0.531 1 95 493 LYS B CA 1
ATOM 12205 C C . LYS B 1 493 ? -30.312 -6.855 -1.56 1 95 493 LYS B C 1
ATOM 12207 O O . LYS B 1 493 ? -31.141 -6.898 -2.467 1 95 493 LYS B O 1
ATOM 12212 N N . THR B 1 494 ? -29.5 -5.816 -1.408 1 96.62 494 THR B N 1
ATOM 12213 C CA . THR B 1 494 ? -29.453 -4.703 -2.35 1 96.62 494 THR B CA 1
ATOM 12214 C C . THR B 1 494 ? -28.25 -4.84 -3.285 1 96.62 494 THR B C 1
ATOM 12216 O O . THR B 1 494 ? -27.109 -4.898 -2.832 1 96.62 494 THR B O 1
ATOM 12219 N N . ASP B 1 495 ? -28.484 -4.828 -4.566 1 95 495 ASP B N 1
ATOM 12220 C CA . ASP B 1 495 ? -27.422 -4.883 -5.551 1 95 495 ASP B CA 1
ATOM 12221 C C . ASP B 1 495 ? -26.875 -3.486 -5.852 1 95 495 ASP B C 1
ATOM 12223 O O . ASP B 1 495 ? -27.641 -2.541 -6.031 1 95 495 ASP B O 1
ATOM 12227 N N . LEU B 1 496 ? -25.625 -3.357 -5.809 1 96.88 496 LEU B N 1
ATOM 12228 C CA . LEU B 1 496 ? -24.969 -2.09 -6.102 1 96.88 496 LEU B CA 1
ATOM 12229 C C . LEU B 1 496 ? -24.312 -2.123 -7.477 1 96.88 496 LEU B C 1
ATOM 12231 O O . LEU B 1 496 ? -23.609 -3.074 -7.805 1 96.88 496 LEU B O 1
ATOM 12235 N N . HIS B 1 497 ? -24.562 -1.135 -8.289 1 97.75 497 HIS B N 1
ATOM 12236 C CA . HIS B 1 497 ? -23.984 -1.043 -9.625 1 97.75 497 HIS B CA 1
ATOM 12237 C C . HIS B 1 497 ? -23.203 0.251 -9.805 1 97.75 497 HIS B C 1
ATOM 12239 O O . HIS B 1 497 ? -23.719 1.231 -10.344 1 97.75 497 HIS B O 1
ATOM 12245 N N . PRO B 1 498 ? -21.922 0.25 -9.445 1 97.5 498 PRO B N 1
ATOM 12246 C CA . PRO B 1 498 ? -21.109 1.457 -9.609 1 97.5 498 PRO B CA 1
ATOM 12247 C C . PRO B 1 498 ? -20.969 1.884 -11.062 1 97.5 498 PRO B C 1
ATOM 12249 O O . PRO B 1 498 ? -20.859 1.034 -11.953 1 97.5 498 PRO B O 1
ATOM 12252 N N . LEU B 1 499 ? -20.984 3.146 -11.281 1 97.94 499 LEU B N 1
ATOM 12253 C CA . LEU B 1 499 ? -20.766 3.738 -12.594 1 97.94 499 LEU B CA 1
ATOM 12254 C C . LEU B 1 499 ? -19.312 4.164 -12.766 1 97.94 499 LEU B C 1
ATOM 12256 O O . LEU B 1 499 ? -18.531 4.148 -11.805 1 97.94 499 LEU B O 1
ATOM 12260 N N . PRO B 1 500 ? -18.969 4.453 -14.008 1 95.75 500 PRO B N 1
ATOM 12261 C CA . PRO B 1 500 ? -17.609 4.992 -14.188 1 95.75 500 PRO B CA 1
ATOM 12262 C C . PRO B 1 500 ? -17.391 6.281 -13.398 1 95.75 500 PRO B C 1
ATOM 12264 O O . PRO B 1 500 ? -18.281 7.121 -13.312 1 95.75 500 PRO B O 1
ATOM 12267 N N . SER B 1 501 ? -16.234 6.383 -12.797 1 94.06 501 SER B N 1
ATOM 12268 C CA . SER B 1 501 ? -15.867 7.633 -12.125 1 94.06 501 SER B CA 1
ATOM 12269 C C . SER B 1 501 ? -15.477 8.703 -13.141 1 94.06 501 SER B C 1
ATOM 12271 O O . SER B 1 501 ? -14.797 8.414 -14.125 1 94.06 501 SER B O 1
ATOM 12273 N N . TRP B 1 502 ? -15.945 9.93 -12.922 1 93.5 502 TRP B N 1
ATOM 12274 C CA . TRP B 1 502 ? -15.727 11.023 -13.867 1 93.5 502 TRP B CA 1
ATOM 12275 C C . TRP B 1 502 ? -14.82 12.094 -13.266 1 93.5 502 TRP B C 1
ATOM 12277 O O . TRP B 1 502 ? -14.859 12.336 -12.062 1 93.5 502 TRP B O 1
ATOM 12287 N N . ASN B 1 503 ? -14.016 12.711 -14.156 1 89.81 503 ASN B N 1
ATOM 12288 C CA . ASN B 1 503 ? -13.219 13.859 -13.734 1 89.81 503 ASN B CA 1
ATOM 12289 C C . ASN B 1 503 ? -14.055 15.133 -13.68 1 89.81 503 ASN B C 1
ATOM 12291 O O . ASN B 1 503 ? -13.812 16.078 -14.43 1 89.81 503 ASN B O 1
ATOM 12295 N N . ILE B 1 504 ? -15.086 15.086 -12.828 1 91.69 504 ILE B N 1
ATOM 12296 C CA . ILE B 1 504 ? -15.992 16.203 -12.602 1 91.69 504 ILE B CA 1
ATOM 12297 C C . ILE B 1 504 ? -15.969 16.594 -11.125 1 91.69 504 ILE B C 1
ATOM 12299 O O . ILE B 1 504 ? -16.188 15.75 -10.25 1 91.69 504 ILE B O 1
ATOM 12303 N N . ASP B 1 505 ? -15.633 17.797 -10.875 1 86.12 505 ASP B N 1
ATOM 12304 C CA . ASP B 1 505 ? -15.625 18.281 -9.5 1 86.12 505 ASP B CA 1
ATOM 12305 C C . ASP B 1 505 ? -17.031 18.672 -9.055 1 86.12 505 ASP B C 1
ATOM 12307 O O . ASP B 1 505 ? -17.562 19.703 -9.477 1 86.12 505 ASP B O 1
ATOM 12311 N N . GLU B 1 506 ? -17.594 17.938 -8.219 1 85.62 506 GLU B N 1
ATOM 12312 C CA . GLU B 1 506 ? -18.984 18.141 -7.805 1 85.62 506 GLU B CA 1
ATOM 12313 C C . GLU B 1 506 ? -19.078 19.172 -6.691 1 85.62 506 GLU B C 1
ATOM 12315 O O . GLU B 1 506 ? -20.172 19.453 -6.191 1 85.62 506 GLU B O 1
ATOM 12320 N N . SER B 1 507 ? -17.984 19.828 -6.332 1 80.19 507 SER B N 1
ATOM 12321 C CA . SER B 1 507 ? -18.047 20.812 -5.258 1 80.19 507 SER B CA 1
ATOM 12322 C C . SER B 1 507 ? -18.703 22.109 -5.73 1 80.19 507 SER B C 1
ATOM 12324 O O . SER B 1 507 ? -19.094 22.953 -4.914 1 80.19 507 SER B O 1
ATOM 12326 N N . SER B 1 508 ? -18.969 22.219 -7.047 1 82.94 508 SER B N 1
ATOM 12327 C CA . SER B 1 508 ? -19.594 23.406 -7.617 1 82.94 508 SER B CA 1
ATOM 12328 C C . SER B 1 508 ? -21 23.109 -8.125 1 82.94 508 SER B C 1
ATOM 12330 O O . SER B 1 508 ? -21.359 21.938 -8.328 1 82.94 508 SER B O 1
ATOM 12332 N N . ILE B 1 509 ? -21.844 24.125 -8.188 1 87.75 509 ILE B N 1
ATOM 12333 C CA . ILE B 1 509 ? -23.188 23.984 -8.719 1 87.75 509 ILE B CA 1
ATOM 12334 C C . ILE B 1 509 ? -23.141 23.469 -10.156 1 87.75 509 ILE B C 1
ATOM 12336 O O . ILE B 1 509 ? -23.844 22.531 -10.516 1 87.75 509 ILE B O 1
ATOM 12340 N N . ALA B 1 510 ? -22.188 24.078 -10.938 1 87 510 ALA B N 1
ATOM 12341 C CA . ALA B 1 510 ? -22.016 23.641 -12.32 1 87 510 ALA B CA 1
ATOM 12342 C C . ALA B 1 510 ? -21.547 22.188 -12.383 1 87 510 ALA B C 1
ATOM 12344 O O . ALA B 1 510 ? -21.969 21.422 -13.25 1 87 510 ALA B O 1
ATOM 12345 N N . GLY B 1 511 ? -20.672 21.844 -11.469 1 90.06 511 GLY B N 1
ATOM 12346 C CA . GLY B 1 511 ? -20.172 20.484 -11.422 1 90.06 511 GLY B CA 1
ATOM 12347 C C . GLY B 1 511 ? -21.266 19.469 -11.172 1 90.06 511 GLY B C 1
ATOM 12348 O O . GLY B 1 511 ? -21.25 18.375 -11.742 1 90.06 511 GLY B O 1
ATOM 12349 N N . ASN B 1 512 ? -22.25 19.844 -10.344 1 92.38 512 ASN B N 1
ATOM 12350 C CA . ASN B 1 512 ? -23.344 18.922 -10.055 1 92.38 512 ASN B CA 1
ATOM 12351 C C . ASN B 1 512 ? -24.266 18.75 -11.266 1 92.38 512 ASN B C 1
ATOM 12353 O O . ASN B 1 512 ? -24.812 17.672 -11.484 1 92.38 512 ASN B O 1
ATOM 12357 N N . ALA B 1 513 ? -24.438 19.812 -12 1 92.5 513 ALA B N 1
ATOM 12358 C CA . ALA B 1 513 ? -25.203 19.703 -13.242 1 92.5 513 ALA B CA 1
ATOM 12359 C C . ALA B 1 513 ? -24.5 18.766 -14.227 1 92.5 513 ALA B C 1
ATOM 12361 O O . ALA B 1 513 ? -25.141 17.953 -14.883 1 92.5 513 ALA B O 1
ATOM 12362 N N . GLU B 1 514 ? -23.188 18.938 -14.234 1 94 514 GLU B N 1
ATOM 12363 C CA . GLU B 1 514 ? -22.391 18.094 -15.133 1 94 514 GLU B CA 1
ATOM 12364 C C . GLU B 1 514 ? -22.453 16.641 -14.711 1 94 514 GLU B C 1
ATOM 12366 O O . GLU B 1 514 ? -22.438 15.742 -15.555 1 94 514 GLU B O 1
ATOM 12371 N N . VAL B 1 515 ? -22.453 16.375 -13.422 1 95.25 515 VAL B N 1
ATOM 12372 C CA . VAL B 1 515 ? -22.531 15.008 -12.914 1 95.25 515 VAL B CA 1
ATOM 12373 C C . VAL B 1 515 ? -23.844 14.375 -13.352 1 95.25 515 VAL B C 1
ATOM 12375 O O . VAL B 1 515 ? -23.859 13.219 -13.797 1 95.25 515 VAL B O 1
ATOM 12378 N N . ASP B 1 516 ? -24.922 15.109 -13.188 1 94.19 516 ASP B N 1
ATOM 12379 C CA . ASP B 1 516 ? -26.219 14.57 -13.609 1 94.19 516 ASP B CA 1
ATOM 12380 C C . ASP B 1 516 ? -26.234 14.273 -15.102 1 94.19 516 ASP B C 1
ATOM 12382 O O . ASP B 1 516 ? -26.766 13.258 -15.531 1 94.19 516 ASP B O 1
ATOM 12386 N N . GLU B 1 517 ? -25.625 15.18 -15.883 1 93.38 517 GLU B N 1
ATOM 12387 C CA . GLU B 1 517 ? -25.547 14.953 -17.328 1 93.38 517 GLU B CA 1
ATOM 12388 C C . GLU B 1 517 ? -24.75 13.695 -17.641 1 93.38 517 GLU B C 1
ATOM 12390 O O . GLU B 1 517 ? -25.094 12.93 -18.531 1 93.38 517 GLU B O 1
ATOM 12395 N N . ALA B 1 518 ? -23.672 13.555 -16.922 1 95.56 518 ALA B N 1
ATOM 12396 C CA . ALA B 1 518 ? -22.828 12.375 -17.109 1 95.56 518 ALA B CA 1
ATOM 12397 C C . ALA B 1 518 ? -23.594 11.094 -16.797 1 95.56 518 ALA B C 1
ATOM 12399 O O . ALA B 1 518 ? -23.453 10.086 -17.484 1 95.56 518 ALA B O 1
ATOM 12400 N N . ILE B 1 519 ? -24.406 11.148 -15.734 1 96.06 519 ILE B N 1
ATOM 12401 C CA . ILE B 1 519 ? -25.203 9.992 -15.336 1 96.06 519 ILE B CA 1
ATOM 12402 C C . ILE B 1 519 ? -26.219 9.656 -16.438 1 96.06 519 ILE B C 1
ATOM 12404 O O . ILE B 1 519 ? -26.359 8.492 -16.812 1 96.06 519 ILE B O 1
ATOM 12408 N N . VAL B 1 520 ? -26.844 10.672 -16.953 1 93.75 520 VAL B N 1
ATOM 12409 C CA . VAL B 1 520 ? -27.859 10.492 -17.984 1 93.75 520 VAL B CA 1
ATOM 12410 C C . VAL B 1 520 ? -27.219 9.922 -19.25 1 93.75 520 VAL B C 1
ATOM 12412 O O . VAL B 1 520 ? -27.781 9.016 -19.875 1 93.75 520 VAL B O 1
ATOM 12415 N N . LYS B 1 521 ? -26.094 10.445 -19.5 1 94.06 521 LYS B N 1
ATOM 12416 C CA . LYS B 1 521 ? -25.375 9.977 -20.688 1 94.06 521 LYS B CA 1
ATOM 12417 C C . LYS B 1 521 ? -24.922 8.531 -20.516 1 94.06 521 LYS B C 1
ATOM 12419 O O . LYS B 1 521 ? -25.109 7.707 -21.422 1 94.06 521 LYS B O 1
ATOM 12424 N N . GLU B 1 522 ? -24.359 8.234 -19.375 1 96.06 522 GLU B N 1
ATOM 12425 C CA . GLU B 1 522 ? -23.859 6.887 -19.109 1 96.06 522 GLU B CA 1
ATOM 12426 C C . GLU B 1 522 ? -24.984 5.863 -19.109 1 96.06 522 GLU B C 1
ATOM 12428 O O . GLU B 1 522 ? -24.828 4.762 -19.641 1 96.06 522 GLU B O 1
ATOM 12433 N N . LEU B 1 523 ? -26.109 6.23 -18.578 1 95.19 523 LEU B N 1
ATOM 12434 C CA . LEU B 1 523 ? -27.25 5.316 -18.469 1 95.19 523 LEU B CA 1
ATOM 12435 C C . LEU B 1 523 ? -28.109 5.375 -19.734 1 95.19 523 LEU B C 1
ATOM 12437 O O . LEU B 1 523 ? -29.062 4.609 -19.859 1 95.19 523 LEU B O 1
ATOM 12441 N N . GLN B 1 524 ? -27.812 6.285 -20.656 1 90.69 524 GLN B N 1
ATOM 12442 C CA . GLN B 1 524 ? -28.531 6.438 -21.938 1 90.69 524 GLN B CA 1
ATOM 12443 C C . GLN B 1 524 ? -30.016 6.656 -21.703 1 90.69 524 GLN B C 1
ATOM 12445 O O . GLN B 1 524 ? -30.844 5.98 -22.312 1 90.69 524 GLN B O 1
ATOM 12450 N N . LEU B 1 525 ? -30.203 7.535 -20.781 1 87 525 LEU B N 1
ATOM 12451 C CA . LEU B 1 525 ? -31.594 7.879 -20.5 1 87 525 LEU B CA 1
ATOM 12452 C C . LEU B 1 525 ? -32.125 8.836 -21.562 1 87 525 LEU B C 1
ATOM 12454 O O . LEU B 1 525 ? -31.469 9.797 -21.938 1 87 525 LEU B O 1
ATOM 12458 N N . ASP B 1 526 ? -33.031 8.305 -22.438 1 72.94 526 ASP B N 1
ATOM 12459 C CA . ASP B 1 526 ? -33.625 9.117 -23.5 1 72.94 526 ASP B CA 1
ATOM 12460 C C . ASP B 1 526 ? -34.469 10.25 -22.938 1 72.94 526 ASP B C 1
ATOM 12462 O O . ASP B 1 526 ? -35.531 10.008 -22.359 1 72.94 526 ASP B O 1
ATOM 12466 N N . ARG B 1 527 ? -34.031 11.367 -23.125 1 66.75 527 ARG B N 1
ATOM 12467 C CA . ARG B 1 527 ? -34.719 12.555 -22.578 1 66.75 527 ARG B CA 1
ATOM 12468 C C . ARG B 1 527 ? -35.969 12.898 -23.406 1 66.75 527 ARG B C 1
ATOM 12470 O O . ARG B 1 527 ? -36.844 13.594 -22.922 1 66.75 527 ARG B O 1
ATOM 12477 N N . GLU B 1 528 ? -35.938 12.336 -24.531 1 66.31 528 GLU B N 1
ATOM 12478 C CA . GLU B 1 528 ? -37 12.719 -25.453 1 66.31 528 GLU B CA 1
ATOM 12479 C C . GLU B 1 528 ? -38.156 11.758 -25.375 1 66.31 528 GLU B C 1
ATOM 12481 O O . GLU B 1 528 ? -39.281 12.07 -25.844 1 66.31 528 GLU B O 1
ATOM 12486 N N . VAL B 1 529 ? -37.969 10.68 -24.672 1 67.94 529 VAL B N 1
ATOM 12487 C CA . VAL B 1 529 ? -39.062 9.734 -24.547 1 67.94 529 VAL B CA 1
ATOM 12488 C C . VAL B 1 529 ? -40 10.172 -23.438 1 67.94 529 VAL B C 1
ATOM 12490 O O . VAL B 1 529 ? -39.594 10.32 -22.281 1 67.94 529 VAL B O 1
ATOM 12493 N N . PRO B 1 530 ? -41.188 10.492 -23.844 1 64.69 530 PRO B N 1
ATOM 12494 C CA . PRO B 1 530 ? -42.125 11.031 -22.891 1 64.69 530 PRO B CA 1
ATOM 12495 C C . PRO B 1 530 ? -42.281 10.156 -21.641 1 64.69 530 PRO B C 1
ATOM 12497 O O . PRO B 1 530 ? -42.375 10.672 -20.531 1 64.69 530 PRO B O 1
ATOM 12500 N N . GLU B 1 531 ? -42.281 8.867 -21.781 1 68 531 GLU B N 1
ATOM 12501 C CA . GLU B 1 531 ? -42.438 8 -20.625 1 68 531 GLU B CA 1
ATOM 12502 C C . GLU B 1 531 ? -41.281 8.133 -19.641 1 68 531 GLU B C 1
ATOM 12504 O O . GLU B 1 531 ? -41.469 8.148 -18.422 1 68 531 GLU B O 1
ATOM 12509 N N . ALA B 1 532 ? -40.219 8.305 -20.172 1 71.81 532 ALA B N 1
ATOM 12510 C CA . ALA B 1 532 ? -39 8.406 -19.344 1 71.81 532 ALA B CA 1
ATOM 12511 C C . ALA B 1 532 ? -38.875 9.789 -18.719 1 71.81 532 ALA B C 1
ATOM 12513 O O . ALA B 1 532 ? -38.375 9.938 -17.594 1 71.81 532 ALA B O 1
ATOM 12514 N N . SER B 1 533 ? -39.469 10.672 -19.359 1 76.56 533 SER B N 1
ATOM 12515 C CA . SER B 1 533 ? -39.344 12.055 -18.906 1 76.56 533 SER B CA 1
ATOM 12516 C C . SER B 1 533 ? -40.406 12.391 -17.844 1 76.56 533 SER B C 1
ATOM 12518 O O . SER B 1 533 ? -40.281 13.375 -17.125 1 76.56 533 SER B O 1
ATOM 12520 N N . ASN B 1 534 ? -41.375 11.539 -17.656 1 85.19 534 ASN B N 1
ATOM 12521 C CA . ASN B 1 534 ? -42.438 11.812 -16.703 1 85.19 534 ASN B CA 1
ATOM 12522 C C . ASN B 1 534 ? -42.219 11.016 -15.406 1 85.19 534 ASN B C 1
ATOM 12524 O O . ASN B 1 534 ? -43.188 10.609 -14.773 1 85.19 534 ASN B O 1
ATOM 12528 N N . ARG B 1 535 ? -41.062 10.703 -15.102 1 91.31 535 ARG B N 1
ATOM 12529 C CA . ARG B 1 535 ? -40.75 9.945 -13.883 1 91.31 535 ARG B CA 1
ATOM 12530 C C . ARG B 1 535 ? -39.875 10.75 -12.938 1 91.31 535 ARG B C 1
ATOM 12532 O O . ARG B 1 535 ? -38.969 11.461 -13.383 1 91.31 535 ARG B O 1
ATOM 12539 N N . VAL B 1 536 ? -40.188 10.562 -11.672 1 95.25 536 VAL B N 1
ATOM 12540 C CA . VAL B 1 536 ? -39.344 11.172 -10.641 1 95.25 536 VAL B CA 1
ATOM 12541 C C . VAL B 1 536 ? -38 10.43 -10.547 1 95.25 536 VAL B C 1
ATOM 12543 O O . VAL B 1 536 ? -37.969 9.203 -10.609 1 95.25 536 VAL B O 1
ATOM 12546 N N . ARG B 1 537 ? -36.938 11.117 -10.477 1 94.19 537 ARG B N 1
ATOM 12547 C CA . ARG B 1 537 ? -35.625 10.531 -10.281 1 94.19 537 ARG B CA 1
ATOM 12548 C C . ARG B 1 537 ? -35.125 10.766 -8.859 1 94.19 537 ARG B C 1
ATOM 12550 O O . ARG B 1 537 ? -35.406 11.82 -8.273 1 94.19 537 ARG B O 1
ATOM 12557 N N . PHE B 1 538 ? -34.469 9.789 -8.336 1 97.12 538 PHE B N 1
ATOM 12558 C CA . PHE B 1 538 ? -33.969 9.836 -6.965 1 97.12 538 PHE B CA 1
ATOM 12559 C C . PHE B 1 538 ? -32.438 9.969 -6.953 1 97.12 538 PHE B C 1
ATOM 12561 O O . PHE B 1 538 ? -31.734 9.102 -7.473 1 97.12 538 PHE B O 1
ATOM 12568 N N . LEU B 1 539 ? -31.891 11.039 -6.418 1 96.94 539 LEU B N 1
ATOM 12569 C CA . LEU B 1 539 ? -30.453 11.258 -6.305 1 96.94 539 LEU B CA 1
ATOM 12570 C C . LEU B 1 539 ? -30.047 11.484 -4.852 1 96.94 539 LEU B C 1
ATOM 12572 O O . LEU B 1 539 ? -30.672 12.289 -4.148 1 96.94 539 LEU B O 1
ATOM 12576 N N . GLY B 1 540 ? -29.109 10.664 -4.414 1 95.81 540 GLY B N 1
ATOM 12577 C CA . GLY B 1 540 ? -28.578 10.82 -3.066 1 95.81 540 GLY B CA 1
ATOM 12578 C C . GLY B 1 540 ? -27.141 11.297 -3.033 1 95.81 540 GLY B C 1
ATOM 12579 O O . GLY B 1 540 ? -26.406 11.117 -4.004 1 95.81 540 GLY B O 1
ATOM 12580 N N . GLY B 1 541 ? -26.734 11.953 -1.944 1 92.44 541 GLY B N 1
ATOM 12581 C CA . GLY B 1 541 ? -25.375 12.445 -1.758 1 92.44 541 GLY B CA 1
ATOM 12582 C C . GLY B 1 541 ? -25.172 13.102 -0.406 1 92.44 541 GLY B C 1
ATOM 12583 O O . GLY B 1 541 ? -26.062 13.102 0.438 1 92.44 541 GLY B O 1
ATOM 12584 N N . ASP B 1 542 ? -24.016 13.648 -0.219 1 89.56 542 ASP B N 1
ATOM 12585 C CA . ASP B 1 542 ? -23.719 14.328 1.039 1 89.56 542 ASP B CA 1
ATOM 12586 C C . ASP B 1 542 ? -24.391 15.703 1.095 1 89.56 542 ASP B C 1
ATOM 12588 O O . ASP B 1 542 ? -25.125 16.078 0.171 1 89.56 542 ASP B O 1
ATOM 12592 N N . GLN B 1 543 ? -24.312 16.328 2.133 1 89.56 543 GLN B N 1
ATOM 12593 C CA . GLN B 1 543 ? -25 17.578 2.373 1 89.56 543 GLN B CA 1
ATOM 12594 C C . GLN B 1 543 ? -24.656 18.625 1.31 1 89.56 543 GLN B C 1
ATOM 12596 O O . GLN B 1 543 ? -25.531 19.328 0.812 1 89.56 543 GLN B O 1
ATOM 12601 N N . LEU B 1 544 ? -23.391 18.703 0.91 1 87.5 544 LEU B N 1
ATOM 12602 C CA . LEU B 1 544 ? -22.969 19.703 -0.071 1 87.5 544 LEU B CA 1
ATOM 12603 C C . LEU B 1 544 ? -23.547 19.391 -1.447 1 87.5 544 LEU B C 1
ATOM 12605 O O . LEU B 1 544 ? -24 20.297 -2.152 1 87.5 544 LEU B O 1
ATOM 12609 N N . SER B 1 545 ? -23.484 18.156 -1.815 1 90.56 545 SER B N 1
ATOM 12610 C CA . SER B 1 545 ? -24.016 17.75 -3.111 1 90.56 545 SER B CA 1
ATOM 12611 C C . SER B 1 545 ? -25.516 18.047 -3.211 1 90.56 545 SER B C 1
ATOM 12613 O O . SER B 1 545 ? -25.984 18.562 -4.223 1 90.56 545 SER B O 1
ATOM 12615 N N . ILE B 1 546 ? -26.234 17.719 -2.199 1 92.5 546 ILE B N 1
ATOM 12616 C CA . ILE B 1 546 ? -27.688 17.922 -2.195 1 92.5 546 ILE B CA 1
ATOM 12617 C C . ILE B 1 546 ? -27.984 19.422 -2.186 1 92.5 546 ILE B C 1
ATOM 12619 O O . ILE B 1 546 ? -28.906 19.875 -2.863 1 92.5 546 ILE B O 1
ATOM 12623 N N . ALA B 1 547 ? -27.203 20.203 -1.424 1 89.44 547 ALA B N 1
ATOM 12624 C CA . ALA B 1 547 ? -27.375 21.656 -1.393 1 89.44 547 ALA B CA 1
ATOM 12625 C C . ALA B 1 547 ? -27.156 22.266 -2.775 1 89.44 547 ALA B C 1
ATOM 12627 O O . ALA B 1 547 ? -27.859 23.203 -3.16 1 89.44 547 ALA B O 1
ATOM 12628 N N . ARG B 1 548 ? -26.266 21.734 -3.504 1 90.69 548 ARG B N 1
ATOM 12629 C CA . ARG B 1 548 ? -25.984 22.234 -4.844 1 90.69 548 ARG B CA 1
ATOM 12630 C C . ARG B 1 548 ? -27.094 21.875 -5.816 1 90.69 548 ARG B C 1
ATOM 12632 O O . ARG B 1 548 ? -27.422 22.656 -6.707 1 90.69 548 ARG B O 1
ATOM 12639 N N . LEU B 1 549 ? -27.625 20.719 -5.656 1 91.62 549 LEU B N 1
ATOM 12640 C CA . LEU B 1 549 ? -28.766 20.344 -6.484 1 91.62 549 LEU B CA 1
ATOM 12641 C C . LEU B 1 549 ? -29.953 21.25 -6.223 1 91.62 549 LEU B C 1
ATOM 12643 O O . LEU B 1 549 ? -30.656 21.656 -7.156 1 91.62 549 LEU B O 1
ATOM 12647 N N . ARG B 1 550 ? -30.172 21.562 -4.992 1 90.25 550 ARG B N 1
ATOM 12648 C CA . ARG B 1 550 ? -31.25 22.469 -4.641 1 90.25 550 ARG B CA 1
ATOM 12649 C C . ARG B 1 550 ? -30.984 23.875 -5.199 1 90.25 550 ARG B C 1
ATOM 12651 O O . ARG B 1 550 ? -31.922 24.562 -5.621 1 90.25 550 ARG B O 1
ATOM 12658 N N . ALA B 1 551 ? -29.75 24.266 -5.105 1 86.75 551 ALA B N 1
ATOM 12659 C CA . ALA B 1 551 ? -29.375 25.562 -5.68 1 86.75 551 ALA B CA 1
ATOM 12660 C C . ALA B 1 551 ? -29.656 25.594 -7.18 1 86.75 551 ALA B C 1
ATOM 12662 O O . ALA B 1 551 ? -30.125 26.594 -7.707 1 86.75 551 ALA B O 1
ATOM 12663 N N . LEU B 1 552 ? -29.375 24.5 -7.785 1 87.88 552 LEU B N 1
ATOM 12664 C CA . LEU B 1 552 ? -29.656 24.391 -9.211 1 87.88 552 LEU B CA 1
ATOM 12665 C C . LEU B 1 552 ? -31.156 24.531 -9.484 1 87.88 552 LEU B C 1
ATOM 12667 O O . LEU B 1 552 ? -31.562 25.188 -10.438 1 87.88 552 LEU B O 1
ATOM 12671 N N . GLU B 1 553 ? -31.922 23.891 -8.672 1 88.19 553 GLU B N 1
ATOM 12672 C CA . GLU B 1 553 ? -33.375 23.984 -8.773 1 88.19 553 GLU B CA 1
ATOM 12673 C C . GLU B 1 553 ? -33.844 25.422 -8.617 1 88.19 553 GLU B C 1
ATOM 12675 O O . GLU B 1 553 ? -34.719 25.875 -9.352 1 88.19 553 GLU B O 1
ATOM 12680 N N . PHE B 1 554 ? -33.281 26.078 -7.691 1 85.31 554 PHE B N 1
ATOM 12681 C CA . PHE B 1 554 ? -33.656 27.453 -7.395 1 85.31 554 PHE B CA 1
ATOM 12682 C C . PHE B 1 554 ? -33.312 28.375 -8.547 1 85.31 554 PHE B C 1
ATOM 12684 O O . PHE B 1 554 ? -34.094 29.234 -8.938 1 85.31 554 PHE B O 1
ATOM 12691 N N . ILE B 1 555 ? -32.125 28.156 -9.078 1 83.38 555 ILE B N 1
ATOM 12692 C CA . ILE B 1 555 ? -31.625 29.031 -10.133 1 83.38 555 ILE B CA 1
ATOM 12693 C C . ILE B 1 555 ? -32.438 28.828 -11.414 1 83.38 555 ILE B C 1
ATOM 12695 O O . ILE B 1 555 ? -32.75 29.781 -12.125 1 83.38 555 ILE B O 1
ATOM 12699 N N . ARG B 1 556 ? -32.875 27.688 -11.547 1 85.81 556 ARG B N 1
ATOM 12700 C CA . ARG B 1 556 ? -33.5 27.375 -12.828 1 85.81 556 ARG B CA 1
ATOM 12701 C C . ARG B 1 556 ? -35.031 27.422 -12.727 1 85.81 556 ARG B C 1
ATOM 12703 O O . ARG B 1 556 ? -35.719 27.344 -13.742 1 85.81 556 ARG B O 1
ATOM 12710 N N . ALA B 1 557 ? -35.531 27.594 -11.594 1 86.19 557 ALA B N 1
ATOM 12711 C CA . ALA B 1 557 ? -36.969 27.625 -11.383 1 86.19 557 ALA B CA 1
ATOM 12712 C C . ALA B 1 557 ? -37.625 28.75 -12.195 1 86.19 557 ALA B C 1
ATOM 12714 O O . ALA B 1 557 ? -37.188 29.891 -12.141 1 86.19 557 ALA B O 1
ATOM 12715 N N . GLY B 1 558 ? -38.625 28.469 -12.961 1 76.56 558 GLY B N 1
ATOM 12716 C CA . GLY B 1 558 ? -39.375 29.453 -13.703 1 76.56 558 GLY B CA 1
ATOM 12717 C C . GLY B 1 558 ? -38.781 29.797 -15.047 1 76.56 558 GLY B C 1
ATOM 12718 O O . GLY B 1 558 ? -39.438 30.328 -15.922 1 76.56 558 GLY B O 1
ATOM 12719 N N . GLN B 1 559 ? -37.562 29.484 -15.25 1 74 559 GLN B N 1
ATOM 12720 C CA . GLN B 1 559 ? -36.844 29.875 -16.469 1 74 559 GLN B CA 1
ATOM 12721 C C . GLN B 1 559 ? -36.781 28.719 -17.469 1 74 559 GLN B C 1
ATOM 12723 O O . GLN B 1 559 ? -36.906 28.922 -18.672 1 74 559 GLN B O 1
ATOM 12728 N N . GLU B 1 560 ? -36.562 27.609 -16.906 1 75.5 560 GLU B N 1
ATOM 12729 C CA . GLU B 1 560 ? -36.375 26.422 -17.734 1 75.5 560 GLU B CA 1
ATOM 12730 C C . GLU B 1 560 ? -37.438 25.359 -17.438 1 75.5 560 GLU B C 1
ATOM 12732 O O . GLU B 1 560 ? -37.938 25.281 -16.312 1 75.5 560 GLU B O 1
ATOM 12737 N N . GLU B 1 561 ? -37.875 24.719 -18.531 1 76.12 561 GLU B N 1
ATOM 12738 C CA . GLU B 1 561 ? -38.844 23.656 -18.359 1 76.12 561 GLU B CA 1
ATOM 12739 C C . GLU B 1 561 ? -38.25 22.281 -18.656 1 76.12 561 GLU B C 1
ATOM 12741 O O . GLU B 1 561 ? -37.125 22.203 -19.156 1 76.12 561 GLU B O 1
ATOM 12746 N N . GLY B 1 562 ? -38.812 21.344 -18.188 1 78.75 562 GLY B N 1
ATOM 12747 C CA . GLY B 1 562 ? -38.406 19.984 -18.516 1 78.75 562 GLY B CA 1
ATOM 12748 C C . GLY B 1 562 ? -37.188 19.531 -17.719 1 78.75 562 GLY B C 1
ATOM 12749 O O . GLY B 1 562 ? -37.094 19.828 -16.516 1 78.75 562 GLY B O 1
ATOM 12750 N N . TYR B 1 563 ? -36.344 18.797 -18.359 1 86.19 563 TYR B N 1
ATOM 12751 C CA . TYR B 1 563 ? -35.156 18.203 -17.734 1 86.19 563 TYR B CA 1
ATOM 12752 C C . TYR B 1 563 ? -34.219 19.297 -17.219 1 86.19 563 TYR B C 1
ATOM 12754 O O . TYR B 1 563 ? -33.656 19.172 -16.125 1 86.19 563 TYR B O 1
ATOM 12762 N N . GLU B 1 564 ? -34.094 20.375 -17.875 1 84.12 564 GLU B N 1
ATOM 12763 C CA . GLU B 1 564 ? -33.156 21.453 -17.547 1 84.12 564 GLU B CA 1
ATOM 12764 C C . GLU B 1 564 ? -33.656 22.266 -16.359 1 84.12 564 GLU B C 1
ATOM 12766 O O . GLU B 1 564 ? -32.875 22.984 -15.727 1 84.12 564 GLU B O 1
ATOM 12771 N N . GLY B 1 565 ? -35 22.125 -16.062 1 85.94 565 GLY B N 1
ATOM 12772 C CA . GLY B 1 565 ? -35.562 22.906 -14.984 1 85.94 565 GLY B CA 1
ATOM 12773 C C . GLY B 1 565 ? -35.344 22.281 -13.617 1 85.94 565 GLY B C 1
ATOM 12774 O O . GLY B 1 565 ? -35.531 22.938 -12.594 1 85.94 565 GLY B O 1
ATOM 12775 N N . PHE B 1 566 ? -34.969 21 -13.523 1 89.75 566 PHE B N 1
ATOM 12776 C CA . PHE B 1 566 ? -34.625 20.281 -12.305 1 89.75 566 PHE B CA 1
ATOM 12777 C C . PHE B 1 566 ? -35.812 20.219 -11.359 1 89.75 566 PHE B C 1
ATOM 12779 O O . PHE B 1 566 ? -35.656 20.297 -10.141 1 89.75 566 PHE B O 1
ATOM 12786 N N . PHE B 1 567 ? -37.031 20.266 -11.898 1 91.19 567 PHE B N 1
ATOM 12787 C CA . PHE B 1 567 ? -38.25 20.125 -11.109 1 91.19 567 PHE B CA 1
ATOM 12788 C C . PHE B 1 567 ? -38.75 18.688 -11.172 1 91.19 567 PHE B C 1
ATOM 12790 O O . PHE B 1 567 ? -39.969 18.453 -11.289 1 91.19 567 PHE B O 1
ATOM 12797 N N . TRP B 1 568 ? -37.812 17.766 -11.242 1 91.88 568 TRP B N 1
ATOM 12798 C CA . TRP B 1 568 ? -38.156 16.359 -11.398 1 91.88 568 TRP B CA 1
ATOM 12799 C C . TRP B 1 568 ? -37.5 15.516 -10.312 1 91.88 568 TRP B C 1
ATOM 12801 O O . TRP B 1 568 ? -37.812 14.328 -10.164 1 91.88 568 TRP B O 1
ATOM 12811 N N . GLY B 1 569 ? -36.656 16.062 -9.523 1 93.31 569 GLY B N 1
ATOM 12812 C CA . GLY B 1 569 ? -35.781 15.234 -8.703 1 93.31 569 GLY B CA 1
ATOM 12813 C C . GLY B 1 569 ? -36.219 15.18 -7.246 1 93.31 569 GLY B C 1
ATOM 12814 O O . GLY B 1 569 ? -36.656 16.172 -6.688 1 93.31 569 GLY B O 1
ATOM 12815 N N . ALA B 1 570 ? -36.188 14 -6.621 1 96.25 570 ALA B N 1
ATOM 12816 C CA . ALA B 1 570 ? -36.25 13.797 -5.176 1 96.25 570 ALA B CA 1
ATOM 12817 C C . ALA B 1 570 ? -34.844 13.641 -4.598 1 96.25 570 ALA B C 1
ATOM 12819 O O . ALA B 1 570 ? -34.156 12.633 -4.832 1 96.25 570 ALA B O 1
ATOM 12820 N N . TRP B 1 571 ? -34.406 14.57 -3.893 1 96.06 571 TRP B N 1
ATOM 12821 C CA . TRP B 1 571 ? -33.062 14.602 -3.359 1 96.06 571 TRP B CA 1
ATOM 12822 C C . TRP B 1 571 ? -33 13.93 -1.993 1 96.06 571 TRP B C 1
ATOM 12824 O O . TRP B 1 571 ? -33.594 14.406 -1.029 1 96.06 571 TRP B O 1
ATOM 12834 N N . ILE B 1 572 ? -32.25 12.852 -1.911 1 95.75 572 ILE B N 1
ATOM 12835 C CA . ILE B 1 572 ? -32.156 12.055 -0.695 1 95.75 572 ILE B CA 1
ATOM 12836 C C . ILE B 1 572 ? -30.953 12.477 0.122 1 95.75 572 ILE B C 1
ATOM 12838 O O . ILE B 1 572 ? -29.828 12.445 -0.373 1 95.75 572 ILE B O 1
ATOM 12842 N N . SER B 1 573 ? -31.172 12.773 1.321 1 92.81 573 SER B N 1
ATOM 12843 C CA . SER B 1 573 ? -30.109 13.219 2.211 1 92.81 573 SER B CA 1
ATOM 12844 C C . SER B 1 573 ? -29.156 12.07 2.545 1 92.81 573 SER B C 1
ATOM 12846 O O . SER B 1 573 ? -29.578 10.922 2.674 1 92.81 573 SER B O 1
ATOM 12848 N N . GLY B 1 574 ? -27.844 12.445 2.68 1 94.62 574 GLY B N 1
ATOM 12849 C CA . GLY B 1 574 ? -26.859 11.461 3.086 1 94.62 574 GLY B CA 1
ATOM 12850 C C . GLY B 1 574 ? -26.891 11.164 4.574 1 94.62 574 GLY B C 1
ATOM 12851 O O . GLY B 1 574 ? -26.281 11.891 5.367 1 94.62 574 GLY B O 1
ATOM 12852 N N . LEU B 1 575 ? -27.375 10.055 4.934 1 96.81 575 LEU B N 1
ATOM 12853 C CA . LEU B 1 575 ? -27.609 9.688 6.324 1 96.81 575 LEU B CA 1
ATOM 12854 C C . LEU B 1 575 ? -26.281 9.445 7.051 1 96.81 575 LEU B C 1
ATOM 12856 O O . LEU B 1 575 ? -26.172 9.719 8.25 1 96.81 575 LEU B O 1
ATOM 12860 N N . PHE B 1 576 ? -25.297 8.906 6.398 1 96.12 576 PHE B N 1
ATOM 12861 C CA . PHE B 1 576 ? -24 8.664 7.008 1 96.12 576 PHE B CA 1
ATOM 12862 C C . PHE B 1 576 ? -23.312 9.977 7.355 1 96.12 576 PHE B C 1
ATOM 12864 O O . PHE B 1 576 ? -22.703 10.102 8.422 1 96.12 576 PHE B O 1
ATOM 12871 N N . HIS B 1 577 ? -23.422 10.93 6.496 1 94.69 577 HIS B N 1
ATOM 12872 C CA . HIS B 1 577 ? -22.797 12.227 6.734 1 94.69 577 HIS B CA 1
ATOM 12873 C C . HIS B 1 577 ? -23.5 12.969 7.867 1 94.69 577 HIS B C 1
ATOM 12875 O O . HIS B 1 577 ? -22.875 13.742 8.594 1 94.69 577 HIS B O 1
ATOM 12881 N N . GLU B 1 578 ? -24.797 12.734 7.992 1 95.75 578 GLU B N 1
ATOM 12882 C CA . GLU B 1 578 ? -25.484 13.258 9.172 1 95.75 578 GLU B CA 1
ATOM 12883 C C . GLU B 1 578 ? -24.938 12.633 10.453 1 95.75 578 GLU B C 1
ATOM 12885 O O . GLU B 1 578 ? -24.797 13.32 11.461 1 95.75 578 GLU B O 1
ATOM 12890 N N . LYS B 1 579 ? -24.719 11.383 10.32 1 95.56 579 LYS B N 1
ATOM 12891 C CA . LYS B 1 579 ? -24.125 10.648 11.438 1 95.56 579 LYS B CA 1
ATOM 12892 C C . LYS B 1 579 ? -22.75 11.203 11.781 1 95.56 579 LYS B C 1
ATOM 12894 O O . LYS B 1 579 ? -22.391 11.328 12.953 1 95.56 579 LYS B O 1
ATOM 12899 N N . LEU B 1 580 ? -21.984 11.539 10.766 1 94.94 580 LEU B N 1
ATOM 12900 C CA . LEU B 1 580 ? -20.672 12.148 10.953 1 94.94 580 LEU B CA 1
ATOM 12901 C C . LEU B 1 580 ? -20.797 13.492 11.656 1 94.94 580 LEU B C 1
ATOM 12903 O O . LEU B 1 580 ? -20 13.805 12.555 1 94.94 580 LEU B O 1
ATOM 12907 N N . ALA B 1 581 ? -21.781 14.234 11.234 1 94.88 581 ALA B N 1
ATOM 12908 C CA . ALA B 1 581 ? -22 15.562 11.812 1 94.88 581 ALA B CA 1
ATOM 12909 C C . ALA B 1 581 ? -22.391 15.453 13.281 1 94.88 581 ALA B C 1
ATOM 12911 O O . ALA B 1 581 ? -21.969 16.266 14.109 1 94.88 581 ALA B O 1
ATOM 12912 N N . ASP B 1 582 ? -23.219 14.508 13.547 1 96.81 582 ASP B N 1
ATOM 12913 C CA . ASP B 1 582 ? -23.625 14.281 14.93 1 96.81 582 ASP B CA 1
ATOM 12914 C C . ASP B 1 582 ? -22.422 13.898 15.797 1 96.81 582 ASP B C 1
ATOM 12916 O O . ASP B 1 582 ? -22.266 14.422 16.906 1 96.81 582 ASP B O 1
ATOM 12920 N N . ALA B 1 583 ? -21.625 12.977 15.328 1 95.88 583 ALA B N 1
ATOM 12921 C CA . ALA B 1 583 ? -20.453 12.547 16.078 1 95.88 583 ALA B CA 1
ATOM 12922 C C . ALA B 1 583 ? -19.5 13.719 16.344 1 95.88 583 ALA B C 1
ATOM 12924 O O . ALA B 1 583 ? -18.969 13.844 17.438 1 95.88 583 ALA B O 1
ATOM 12925 N N . LEU B 1 584 ? -19.328 14.547 15.328 1 94.38 584 LEU B N 1
ATOM 12926 C CA . LEU B 1 584 ? -18.484 15.719 15.484 1 94.38 584 LEU B CA 1
ATOM 12927 C C . LEU B 1 584 ? -19.062 16.672 16.531 1 94.38 584 LEU B C 1
ATOM 12929 O O . LEU B 1 584 ? -18.328 17.141 17.406 1 94.38 584 LEU B O 1
ATOM 12933 N N . GLY B 1 585 ? -20.375 16.969 16.391 1 95 585 GLY B N 1
ATOM 12934 C CA . GLY B 1 585 ? -21.031 17.828 17.359 1 95 585 GLY B CA 1
ATOM 12935 C C . GLY B 1 585 ? -20.922 17.328 18.781 1 95 585 GLY B C 1
ATOM 12936 O O . GLY B 1 585 ? -20.594 18.094 19.688 1 95 585 GLY B O 1
ATOM 12937 N N . THR B 1 586 ? -21.125 16.031 18.938 1 96.25 586 THR B N 1
ATOM 12938 C CA . THR B 1 586 ? -21.062 15.422 20.266 1 96.25 586 THR B CA 1
ATOM 12939 C C . THR B 1 586 ? -19.641 15.469 20.812 1 96.25 586 THR B C 1
ATOM 12941 O O . THR B 1 586 ? -19.438 15.758 22 1 96.25 586 THR B O 1
ATOM 12944 N N . LEU B 1 587 ? -18.656 15.195 19.953 1 95.06 587 LEU B N 1
ATOM 12945 C CA . LEU B 1 587 ? -17.266 15.227 20.359 1 95.06 587 LEU B CA 1
ATOM 12946 C C . LEU B 1 587 ? -16.859 16.625 20.812 1 95.06 587 LEU B C 1
ATOM 12948 O O . LEU B 1 587 ? -16.266 16.781 21.891 1 95.06 587 LEU B O 1
ATOM 12952 N N . LEU B 1 588 ? -17.25 17.672 20.109 1 93.19 588 LEU B N 1
ATOM 12953 C CA . LEU B 1 588 ? -16.812 19.031 20.375 1 93.19 588 LEU B CA 1
ATOM 12954 C C . LEU B 1 588 ? -17.469 19.578 21.641 1 93.19 588 LEU B C 1
ATOM 12956 O O . LEU B 1 588 ? -16.812 20.25 22.438 1 93.19 588 LEU B O 1
ATOM 12960 N N . ILE B 1 589 ? -18.703 19.203 21.828 1 94.38 589 ILE B N 1
ATOM 12961 C CA . ILE B 1 589 ? -19.484 19.75 22.938 1 94.38 589 ILE B CA 1
ATOM 12962 C C . ILE B 1 589 ? -19.031 19.109 24.25 1 94.38 589 ILE B C 1
ATOM 12964 O O . ILE B 1 589 ? -19 19.766 25.297 1 94.38 589 ILE B O 1
ATOM 12968 N N . HIS B 1 590 ? -18.609 17.906 24.203 1 96.19 590 HIS B N 1
ATOM 12969 C CA . HIS B 1 590 ? -18.375 17.172 25.438 1 96.19 590 HIS B CA 1
ATOM 12970 C C . HIS B 1 590 ? -16.891 16.859 25.625 1 96.19 590 HIS B C 1
ATOM 12972 O O . HIS B 1 590 ? -16.516 16.141 26.562 1 96.19 590 HIS B O 1
ATOM 12978 N N . PHE B 1 591 ? -16.016 17.344 24.766 1 94.44 591 PHE B N 1
ATOM 12979 C CA . PHE B 1 591 ? -14.594 17 24.812 1 94.44 591 PHE B CA 1
ATOM 12980 C C . PHE B 1 591 ? -13.914 17.641 26.016 1 94.44 591 PHE B C 1
ATOM 12982 O O . PHE B 1 591 ? -13 17.062 26.594 1 94.44 591 PHE B O 1
ATOM 12989 N N . GLY B 1 592 ? -14.273 18.844 26.391 1 90.81 592 GLY B N 1
ATOM 12990 C CA . GLY B 1 592 ? -13.641 19.609 27.453 1 90.81 592 GLY B CA 1
ATOM 12991 C C . GLY B 1 592 ? -12.617 20.594 26.938 1 90.81 592 GLY B C 1
ATOM 12992 O O . GLY B 1 592 ? -12.297 20.609 25.75 1 90.81 592 GLY B O 1
ATOM 12993 N N . GLN B 1 593 ? -12.203 21.469 27.766 1 86.88 593 GLN B N 1
ATOM 12994 C CA . GLN B 1 593 ? -11.219 22.469 27.406 1 86.88 593 GLN B CA 1
ATOM 12995 C C . GLN B 1 593 ? -9.797 21.953 27.609 1 86.88 593 GLN B C 1
ATOM 12997 O O . GLN B 1 593 ? -9.531 21.25 28.594 1 86.88 593 GLN B O 1
ATOM 13002 N N . PRO B 1 594 ? -8.914 22.203 26.672 1 80 594 PRO B N 1
ATOM 13003 C CA . PRO B 1 594 ? -7.555 21.656 26.703 1 80 594 PRO B CA 1
ATOM 13004 C C . PRO B 1 594 ? -6.832 21.953 28.016 1 80 594 PRO B C 1
ATOM 13006 O O . PRO B 1 594 ? -6.082 21.125 28.516 1 80 594 PRO B O 1
ATOM 13009 N N . ASP B 1 595 ? -7.027 23.094 28.609 1 76.94 595 ASP B N 1
ATOM 13010 C CA . ASP B 1 595 ? -6.293 23.531 29.797 1 76.94 595 ASP B CA 1
ATOM 13011 C C . ASP B 1 595 ? -6.789 22.797 31.047 1 76.94 595 ASP B C 1
ATOM 13013 O O . ASP B 1 595 ? -6.086 22.734 32.062 1 76.94 595 ASP B O 1
ATOM 13017 N N . THR B 1 596 ? -8.07 22.188 31.016 1 79.75 596 THR B N 1
ATOM 13018 C CA . THR B 1 596 ? -8.648 21.609 32.219 1 79.75 596 THR B CA 1
ATOM 13019 C C . THR B 1 596 ? -9.039 20.156 32 1 79.75 596 THR B C 1
ATOM 13021 O O . THR B 1 596 ? -9.711 19.562 32.844 1 79.75 596 THR B O 1
ATOM 13024 N N . ILE B 1 597 ? -8.641 19.594 30.969 1 81.62 597 ILE B N 1
ATOM 13025 C CA . ILE B 1 597 ? -9.109 18.266 30.562 1 81.62 597 ILE B CA 1
ATOM 13026 C C . ILE B 1 597 ? -8.664 17.234 31.609 1 81.62 597 ILE B C 1
ATOM 13028 O O . ILE B 1 597 ? -9.406 16.297 31.906 1 81.62 597 ILE B O 1
ATOM 13032 N N . SER B 1 598 ? -7.559 17.438 32.219 1 79.31 598 SER B N 1
ATOM 13033 C CA . SER B 1 598 ? -7.012 16.469 33.156 1 79.31 598 SER B CA 1
ATOM 13034 C C . SER B 1 598 ? -7.738 16.516 34.5 1 79.31 598 SER B C 1
ATOM 13036 O O . SER B 1 598 ? -7.688 15.562 35.25 1 79.31 598 SER B O 1
ATOM 13038 N N . GLN B 1 599 ? -8.555 17.578 34.688 1 81.19 599 GLN B N 1
ATOM 13039 C CA . GLN B 1 599 ? -9.18 17.766 36 1 81.19 599 GLN B CA 1
ATOM 13040 C C . GLN B 1 599 ? -10.672 17.422 35.938 1 81.19 599 GLN B C 1
ATOM 13042 O O . GLN B 1 599 ? -11.32 17.281 36.969 1 81.19 599 GLN B O 1
ATOM 13047 N N . ASN B 1 600 ? -11.219 17.266 34.812 1 89.69 600 ASN B N 1
ATOM 13048 C CA . ASN B 1 600 ? -12.656 17.047 34.688 1 89.69 600 ASN B CA 1
ATOM 13049 C C . ASN B 1 600 ? -12.961 15.656 34.156 1 89.69 600 ASN B C 1
ATOM 13051 O O . ASN B 1 600 ? -13.039 15.453 32.938 1 89.69 600 ASN B O 1
ATOM 13055 N N . ALA B 1 601 ? -13.367 14.781 34.969 1 90.62 601 ALA B N 1
ATOM 13056 C CA . ALA B 1 601 ? -13.477 13.352 34.688 1 90.62 601 ALA B CA 1
ATOM 13057 C C . ALA B 1 601 ? -14.727 13.055 33.875 1 90.62 601 ALA B C 1
ATOM 13059 O O . ALA B 1 601 ? -14.883 11.945 33.344 1 90.62 601 ALA B O 1
ATOM 13060 N N . TRP B 1 602 ? -15.594 14.031 33.688 1 92.88 602 TRP B N 1
ATOM 13061 C CA . TRP B 1 602 ? -16.812 13.789 32.938 1 92.88 602 TRP B CA 1
ATOM 13062 C C . TRP B 1 602 ? -16.578 13.969 31.438 1 92.88 602 TRP B C 1
ATOM 13064 O O . TRP B 1 602 ? -17.391 13.547 30.625 1 92.88 602 TRP B O 1
ATOM 13074 N N . THR B 1 603 ? -15.445 14.57 31.047 1 95.69 603 THR B N 1
ATOM 13075 C CA . THR B 1 603 ? -15.195 14.969 29.672 1 95.69 603 THR B CA 1
ATOM 13076 C C . THR B 1 603 ? -14.672 13.797 28.859 1 95.69 603 THR B C 1
ATOM 13078 O O . THR B 1 603 ? -14.109 12.844 29.406 1 95.69 603 THR B O 1
ATOM 13081 N N . LEU B 1 604 ? -14.891 13.844 27.562 1 95.88 604 LEU B N 1
ATOM 13082 C CA . LEU B 1 604 ? -14.367 12.844 26.641 1 95.88 604 LEU B CA 1
ATOM 13083 C C . LEU B 1 604 ? -12.844 12.906 26.578 1 95.88 604 LEU B C 1
ATOM 13085 O O . LEU B 1 604 ? -12.18 11.883 26.422 1 95.88 604 LEU B O 1
ATOM 13089 N N . GLY B 1 605 ? -12.312 14.156 26.641 1 93.25 605 GLY B N 1
ATOM 13090 C CA . GLY B 1 605 ? -10.867 14.305 26.656 1 93.25 605 GLY B CA 1
ATOM 13091 C C . GLY B 1 605 ? -10.211 13.562 27.812 1 93.25 605 GLY B C 1
ATOM 13092 O O . GLY B 1 605 ? -9.172 12.914 27.625 1 93.25 605 GLY B O 1
ATOM 13093 N N . PHE B 1 606 ? -10.789 13.656 29 1 94.31 606 PHE B N 1
ATOM 13094 C CA . PHE B 1 606 ? -10.289 12.938 30.172 1 94.31 606 PHE B CA 1
ATOM 13095 C C . PHE B 1 606 ? -10.391 11.43 29.969 1 94.31 606 PHE B C 1
ATOM 13097 O O . PHE B 1 606 ? -9.461 10.688 30.312 1 94.31 606 PHE B O 1
ATOM 13104 N N . HIS B 1 607 ? -11.461 10.984 29.453 1 95.06 607 HIS B N 1
ATOM 13105 C CA . HIS B 1 607 ? -11.664 9.562 29.203 1 95.06 607 HIS B CA 1
ATOM 13106 C C . HIS B 1 607 ? -10.625 9.031 28.219 1 95.06 607 HIS B C 1
ATOM 13108 O O . HIS B 1 607 ? -10.109 7.926 28.391 1 95.06 607 HIS B O 1
ATOM 13114 N N . ASN B 1 608 ? -10.438 9.781 27.156 1 92.06 608 ASN B N 1
ATOM 13115 C CA . ASN B 1 608 ? -9.43 9.398 26.172 1 92.06 608 ASN B CA 1
ATOM 13116 C C . ASN B 1 608 ? -8.062 9.188 26.828 1 92.06 608 ASN B C 1
ATOM 13118 O O . ASN B 1 608 ? -7.359 8.227 26.5 1 92.06 608 ASN B O 1
ATOM 13122 N N . ALA B 1 609 ? -7.703 10.086 27.719 1 87.62 609 ALA B N 1
ATOM 13123 C CA . ALA B 1 609 ? -6.422 10.008 28.422 1 87.62 609 ALA B CA 1
ATOM 13124 C C . ALA B 1 609 ? -6.398 8.844 29.391 1 87.62 609 ALA B C 1
ATOM 13126 O O . ALA B 1 609 ? -5.391 8.141 29.516 1 87.62 609 ALA B O 1
ATOM 13127 N N . ARG B 1 610 ? -7.48 8.672 30.094 1 90 610 ARG B N 1
ATOM 13128 C CA . ARG B 1 610 ? -7.582 7.625 31.094 1 90 610 ARG B CA 1
ATOM 13129 C C . ARG B 1 610 ? -7.383 6.246 30.484 1 90 610 ARG B C 1
ATOM 13131 O O . ARG B 1 610 ? -6.809 5.355 31.109 1 90 610 ARG B O 1
ATOM 13138 N N . ILE B 1 611 ? -7.891 6.047 29.328 1 89.06 611 ILE B N 1
ATOM 13139 C CA . ILE B 1 611 ? -7.785 4.738 28.703 1 89.06 611 ILE B CA 1
ATOM 13140 C C . ILE B 1 611 ? -6.551 4.703 27.797 1 89.06 611 ILE B C 1
ATOM 13142 O O . ILE B 1 611 ? -6.41 3.803 26.969 1 89.06 611 ILE B O 1
ATOM 13146 N N . ASP B 1 612 ? -5.699 5.613 27.781 1 80.81 612 ASP B N 1
ATOM 13147 C CA . ASP B 1 612 ? -4.371 5.664 27.172 1 80.81 612 ASP B CA 1
ATOM 13148 C C . ASP B 1 612 ? -4.457 5.582 25.641 1 80.81 612 ASP B C 1
ATOM 13150 O O . ASP B 1 612 ? -3.752 4.785 25.016 1 80.81 612 ASP B O 1
ATOM 13154 N N . ARG B 1 613 ? -5.422 6.32 25.141 1 82.44 613 ARG B N 1
ATOM 13155 C CA . ARG B 1 613 ? -5.504 6.438 23.688 1 82.44 613 ARG B CA 1
ATOM 13156 C C . ARG B 1 613 ? -4.652 7.598 23.172 1 82.44 613 ARG B C 1
ATOM 13158 O O . ARG B 1 613 ? -4.188 8.422 23.969 1 82.44 613 ARG B O 1
ATOM 13165 N N . LEU B 1 614 ? -4.422 7.625 21.891 1 76.06 614 LEU B N 1
ATOM 13166 C CA . LEU B 1 614 ? -3.674 8.734 21.312 1 76.06 614 LEU B CA 1
ATOM 13167 C C . LEU B 1 614 ? -4.383 10.062 21.562 1 76.06 614 LEU B C 1
ATOM 13169 O O . LEU B 1 614 ? -5.609 10.141 21.484 1 76.06 614 LEU B O 1
ATOM 13173 N N . PRO B 1 615 ? -3.545 11.008 21.859 1 79.31 615 PRO B N 1
ATOM 13174 C CA . PRO B 1 615 ? -4.164 12.305 22.172 1 79.31 615 PRO B CA 1
ATOM 13175 C C . PRO B 1 615 ? -4.922 12.883 20.984 1 79.31 615 PRO B C 1
ATOM 13177 O O . PRO B 1 615 ? -4.473 12.766 19.828 1 79.31 615 PRO B O 1
ATOM 13180 N N . ILE B 1 616 ? -6.07 13.43 21.297 1 84.06 616 ILE B N 1
ATOM 13181 C CA . ILE B 1 616 ? -6.914 14.078 20.297 1 84.06 616 ILE B CA 1
ATOM 13182 C C . ILE B 1 616 ? -6.824 15.594 20.453 1 84.06 616 ILE B C 1
ATOM 13184 O O . ILE B 1 616 ? -6.941 16.125 21.562 1 84.06 616 ILE B O 1
ATOM 13188 N N . THR B 1 617 ? -6.355 16.219 19.375 1 79.19 617 THR B N 1
ATOM 13189 C CA . THR B 1 617 ? -6.402 17.688 19.344 1 79.19 617 THR B CA 1
ATOM 13190 C C . THR B 1 617 ? -7.527 18.172 18.438 1 79.19 617 THR B C 1
ATOM 13192 O O . THR B 1 617 ? -7.715 17.656 17.328 1 79.19 617 THR B O 1
ATOM 13195 N N . LEU B 1 618 ? -8.312 19.109 18.938 1 81.81 618 LEU B N 1
ATOM 13196 C CA . LEU B 1 618 ? -9.492 19.547 18.203 1 81.81 618 LEU B CA 1
ATOM 13197 C C . LEU B 1 618 ? -9.102 20.406 17.016 1 81.81 618 LEU B C 1
ATOM 13199 O O . LEU B 1 618 ? -9.922 20.641 16.109 1 81.81 618 LEU B O 1
ATOM 13203 N N . THR B 1 619 ? -7.824 20.875 17.031 1 74 619 THR B N 1
ATOM 13204 C CA . THR B 1 619 ? -7.348 21.641 15.867 1 74 619 THR B CA 1
ATOM 13205 C C . THR B 1 619 ? -7.039 20.703 14.703 1 74 619 THR B C 1
ATOM 13207 O O . THR B 1 619 ? -7.07 21.109 13.539 1 74 619 THR B O 1
ATOM 13210 N N . SER B 1 620 ? -6.703 19.5 15.023 1 78.06 620 SER B N 1
ATOM 13211 C CA . SER B 1 620 ? -6.551 18.406 14.062 1 78.06 620 SER B CA 1
ATOM 13212 C C . SER B 1 620 ? -7.477 17.25 14.398 1 78.06 620 SER B C 1
ATOM 13214 O O . SER B 1 620 ? -7.098 16.344 15.141 1 78.06 620 SER B O 1
ATOM 13216 N N . LEU B 1 621 ? -8.602 17.328 13.844 1 83.25 621 LEU B N 1
ATOM 13217 C CA . LEU B 1 621 ? -9.68 16.406 14.219 1 83.25 621 LEU B CA 1
ATOM 13218 C C . LEU B 1 621 ? -9.281 14.969 13.945 1 83.25 621 LEU B C 1
ATOM 13220 O O . LEU B 1 621 ? -8.633 14.672 12.93 1 83.25 621 LEU B O 1
ATOM 13224 N N . PRO B 1 622 ? -9.578 14.031 14.82 1 83.56 622 PRO B N 1
ATOM 13225 C CA . PRO B 1 622 ? -9.352 12.602 14.602 1 83.56 622 PRO B CA 1
ATOM 13226 C C . PRO B 1 622 ? -10.281 12.016 13.539 1 83.56 622 PRO B C 1
ATOM 13228 O O . PRO B 1 622 ? -11.172 12.711 13.039 1 83.56 622 PRO B O 1
ATOM 13231 N N . THR B 1 623 ? -10.062 10.75 13.18 1 84.69 623 THR B N 1
ATOM 13232 C CA . THR B 1 623 ? -10.906 10.078 12.195 1 84.69 623 THR B CA 1
ATOM 13233 C C . THR B 1 623 ? -12.281 9.766 12.789 1 84.69 623 THR B C 1
ATOM 13235 O O . THR B 1 623 ? -12.461 9.812 14.008 1 84.69 623 THR B O 1
ATOM 13238 N N . TYR B 1 624 ? -13.219 9.477 12.031 1 90.75 624 TYR B N 1
ATOM 13239 C CA . TYR B 1 624 ? -14.578 9.164 12.469 1 90.75 624 TYR B CA 1
ATOM 13240 C C . TYR B 1 624 ? -14.586 7.957 13.391 1 90.75 624 TYR B C 1
ATOM 13242 O O . TYR B 1 624 ? -15.227 7.98 14.445 1 90.75 624 TYR B O 1
ATOM 13250 N N . CYS B 1 625 ? -13.914 6.906 12.93 1 86.31 625 CYS B N 1
ATOM 13251 C CA . CYS B 1 625 ? -13.914 5.68 13.719 1 86.31 625 CYS B CA 1
ATOM 13252 C C . CYS B 1 625 ? -13.367 5.93 15.125 1 86.31 625 CYS B C 1
ATOM 13254 O O . CYS B 1 625 ? -13.922 5.445 16.109 1 86.31 625 CYS B O 1
ATOM 13256 N N . THR B 1 626 ? -12.305 6.754 15.234 1 84.75 626 THR B N 1
ATOM 13257 C CA . THR B 1 626 ? -11.688 7.07 16.516 1 84.75 626 THR B CA 1
ATOM 13258 C C . THR B 1 626 ? -12.648 7.859 17.406 1 84.75 626 THR B C 1
ATOM 13260 O O . THR B 1 626 ? -12.789 7.574 18.594 1 84.75 626 THR B O 1
ATOM 13263 N N . SER B 1 627 ? -13.344 8.812 16.797 1 90.19 627 SER B N 1
ATOM 13264 C CA . SER B 1 627 ? -14.289 9.648 17.531 1 90.19 627 SER B CA 1
ATOM 13265 C C . SER B 1 627 ? -15.5 8.844 18 1 90.19 627 SER B C 1
ATOM 13267 O O . SER B 1 627 ? -15.891 8.914 19.156 1 90.19 627 SER B O 1
ATOM 13269 N N . ARG B 1 628 ? -16.047 8.109 17.062 1 92.56 628 ARG B N 1
ATOM 13270 C CA . ARG B 1 628 ? -17.203 7.281 17.359 1 92.56 628 ARG B CA 1
ATOM 13271 C C . ARG B 1 628 ? -16.906 6.281 18.469 1 92.56 628 ARG B C 1
ATOM 13273 O O . ARG B 1 628 ? -17.703 6.113 19.391 1 92.56 628 ARG B O 1
ATOM 13280 N N . ASN B 1 629 ? -15.805 5.652 18.375 1 89.75 629 ASN B N 1
ATOM 13281 C CA . ASN B 1 629 ? -15.445 4.633 19.359 1 89.75 629 ASN B CA 1
ATOM 13282 C C . ASN B 1 629 ? -15.25 5.234 20.75 1 89.75 629 ASN B C 1
ATOM 13284 O O . ASN B 1 629 ? -15.625 4.621 21.75 1 89.75 629 ASN B O 1
ATOM 13288 N N . LEU B 1 630 ? -14.641 6.391 20.797 1 92.38 630 LEU B N 1
ATOM 13289 C CA . LEU B 1 630 ? -14.469 7.062 22.078 1 92.38 630 LEU B CA 1
ATOM 13290 C C . LEU B 1 630 ? -15.82 7.406 22.688 1 92.38 630 LEU B C 1
ATOM 13292 O O . LEU B 1 630 ? -16.047 7.168 23.891 1 92.38 630 LEU B O 1
ATOM 13296 N N . ILE B 1 631 ? -16.75 7.922 21.906 1 96 631 ILE B N 1
ATOM 13297 C CA . ILE B 1 631 ? -18.062 8.305 22.375 1 96 631 ILE B CA 1
ATOM 13298 C C . ILE B 1 631 ? -18.812 7.074 22.891 1 96 631 ILE B C 1
ATOM 13300 O O . ILE B 1 631 ? -19.391 7.098 23.984 1 96 631 ILE B O 1
ATOM 13304 N N . PHE B 1 632 ? -18.75 6.031 22.172 1 96.19 632 PHE B N 1
ATOM 13305 C CA . PHE B 1 632 ? -19.547 4.852 22.5 1 96.19 632 PHE B CA 1
ATOM 13306 C C . PHE B 1 632 ? -18.953 4.113 23.703 1 96.19 632 PHE B C 1
ATOM 13308 O O . PHE B 1 632 ? -19.688 3.643 24.578 1 96.19 632 PHE B O 1
ATOM 13315 N N . VAL B 1 633 ? -17.625 4.02 23.734 1 94.88 633 VAL B N 1
ATOM 13316 C CA . VAL B 1 633 ? -17.016 3.344 24.875 1 94.88 633 VAL B CA 1
ATOM 13317 C C . VAL B 1 633 ? -17.312 4.121 26.156 1 94.88 633 VAL B C 1
ATOM 13319 O O . VAL B 1 633 ? -17.594 3.529 27.203 1 94.88 633 VAL B O 1
ATOM 13322 N N . SER B 1 634 ? -17.219 5.438 26.047 1 97.25 634 SER B N 1
ATOM 13323 C CA . SER B 1 634 ? -17.578 6.281 27.188 1 97.25 634 SER B CA 1
ATOM 13324 C C . SER B 1 634 ? -19.031 6.082 27.594 1 97.25 634 SER B C 1
ATOM 13326 O O . SER B 1 634 ? -19.344 6.008 28.781 1 97.25 634 SER B O 1
ATOM 13328 N N . LEU B 1 635 ? -19.906 6.004 26.641 1 98.31 635 LEU B N 1
ATOM 13329 C CA . LEU B 1 635 ? -21.328 5.766 26.891 1 98.31 635 LEU B CA 1
ATOM 13330 C C . LEU B 1 635 ? -21.531 4.426 27.578 1 98.31 635 LEU B C 1
ATOM 13332 O O . LEU B 1 635 ? -22.266 4.34 28.562 1 98.31 635 LEU B O 1
ATOM 13336 N N . TYR B 1 636 ? -20.906 3.414 27.078 1 97.81 636 TYR B N 1
ATOM 13337 C CA . TYR B 1 636 ? -21.062 2.082 27.641 1 97.81 636 TYR B CA 1
ATOM 13338 C C . TYR B 1 636 ? -20.641 2.064 29.109 1 97.81 636 TYR B C 1
ATOM 13340 O O . TYR B 1 636 ? -21.359 1.529 29.969 1 97.81 636 TYR B O 1
ATOM 13348 N N . ALA B 1 637 ? -19.5 2.676 29.312 1 97.88 637 ALA B N 1
ATOM 13349 C CA . ALA B 1 637 ? -18.984 2.729 30.688 1 97.88 637 ALA B CA 1
ATOM 13350 C C . ALA B 1 637 ? -19.953 3.482 31.594 1 97.88 637 ALA B C 1
ATOM 13352 O O . ALA B 1 637 ? -20.188 3.07 32.719 1 97.88 637 ALA B O 1
ATOM 13353 N N . ARG B 1 638 ? -20.531 4.523 31.172 1 98.56 638 ARG B N 1
ATOM 13354 C CA . ARG B 1 638 ? -21.438 5.344 31.953 1 98.56 638 ARG B CA 1
ATOM 13355 C C . ARG B 1 638 ? -22.734 4.59 32.25 1 98.56 638 ARG B C 1
ATOM 13357 O O . ARG B 1 638 ? -23.219 4.621 33.375 1 98.56 638 ARG B O 1
ATOM 13364 N N . VAL B 1 639 ? -23.25 3.971 31.25 1 98.62 639 VAL B N 1
ATOM 13365 C CA . VAL B 1 639 ? -24.484 3.209 31.438 1 98.62 639 VAL B CA 1
ATOM 13366 C C . VAL B 1 639 ? -24.266 2.111 32.469 1 98.62 639 VAL B C 1
ATOM 13368 O O . VAL B 1 639 ? -25.094 1.931 33.375 1 98.62 639 VAL B O 1
ATOM 13371 N N . LEU B 1 640 ? -23.203 1.417 32.344 1 98.19 640 LEU B N 1
ATOM 13372 C CA . LEU B 1 640 ? -22.938 0.303 33.25 1 98.19 640 LEU B CA 1
ATOM 13373 C C . LEU B 1 640 ? -22.625 0.807 34.656 1 98.19 640 LEU B C 1
ATOM 13375 O O . LEU B 1 640 ? -23 0.172 35.656 1 98.19 640 LEU B O 1
ATOM 13379 N N . HIS B 1 641 ? -21.906 1.936 34.75 1 98 641 HIS B N 1
ATOM 13380 C CA . HIS B 1 641 ? -21.672 2.574 36.031 1 98 641 HIS B CA 1
ATOM 13381 C C . HIS B 1 641 ? -22.984 2.955 36.688 1 98 641 HIS B C 1
ATOM 13383 O O . HIS B 1 641 ? -23.188 2.684 37.875 1 98 641 HIS B O 1
ATOM 13389 N N . CYS B 1 642 ? -23.875 3.551 35.938 1 98.44 642 CYS B N 1
ATOM 13390 C CA . CYS B 1 642 ? -25.156 3.996 36.469 1 98.44 642 CYS B CA 1
ATOM 13391 C C . CYS B 1 642 ? -26.047 2.809 36.812 1 98.44 642 CYS B C 1
ATOM 13393 O O . CYS B 1 642 ? -26.906 2.906 37.688 1 98.44 642 CYS B O 1
ATOM 13395 N N . LEU B 1 643 ? -25.859 1.688 36.094 1 98.06 643 LEU B N 1
ATOM 13396 C CA . LEU B 1 643 ? -26.562 0.466 36.438 1 98.06 643 LEU B CA 1
ATOM 13397 C C . LEU B 1 643 ? -26.25 0.05 37.875 1 98.06 643 LEU B C 1
ATOM 13399 O O . LEU B 1 643 ? -27.156 -0.322 38.625 1 98.06 643 LEU B O 1
ATOM 13403 N N . LEU B 1 644 ? -25.016 0.131 38.219 1 97.5 644 LEU B N 1
ATOM 13404 C CA . LEU B 1 644 ? -24.594 -0.233 39.594 1 97.5 644 LEU B CA 1
ATOM 13405 C C . LEU B 1 644 ? -25.141 0.763 40.594 1 97.5 644 LEU B C 1
ATOM 13407 O O . LEU B 1 644 ? -25.5 0.382 41.719 1 97.5 644 LEU B O 1
ATOM 13411 N N . LEU B 1 645 ? -25.219 2.031 40.25 1 97.5 645 LEU B N 1
ATOM 13412 C CA . LEU B 1 645 ? -25.734 3.059 41.156 1 97.5 645 LEU B CA 1
ATOM 13413 C C . LEU B 1 645 ? -27.219 2.842 41.438 1 97.5 645 LEU B C 1
ATOM 13415 O O . LEU B 1 645 ? -27.656 2.969 42.562 1 97.5 645 LEU B O 1
ATOM 13419 N N . VAL B 1 646 ? -27.984 2.525 40.406 1 97.62 646 VAL B N 1
ATOM 13420 C CA . VAL B 1 646 ? -29.422 2.389 40.531 1 97.62 646 VAL B CA 1
ATOM 13421 C C . VAL B 1 646 ? -29.75 1.056 41.219 1 97.62 646 VAL B C 1
ATOM 13423 O O . VAL B 1 646 ? -30.703 0.964 42 1 97.62 646 VAL B O 1
ATOM 13426 N N . SER B 1 647 ? -29.016 -0.001 40.938 1 96.62 647 SER B N 1
ATOM 13427 C CA . SER B 1 647 ? -29.266 -1.328 41.469 1 96.62 647 SER B CA 1
ATOM 13428 C C . SER B 1 647 ? -28.656 -1.478 42.875 1 96.62 647 SER B C 1
ATOM 13430 O O . SER B 1 647 ? -29.062 -2.359 43.625 1 96.62 647 SER B O 1
ATOM 13432 N N . LYS B 1 648 ? -27.641 -0.746 43.188 1 94.69 648 LYS B N 1
ATOM 13433 C CA . LYS B 1 648 ? -26.953 -0.71 44.469 1 94.69 648 LYS B CA 1
ATOM 13434 C C . LYS B 1 648 ? -26.094 -1.96 44.656 1 94.69 648 LYS B C 1
ATOM 13436 O O . LYS B 1 648 ? -25.797 -2.342 45.781 1 94.69 648 LYS B O 1
ATOM 13441 N N . TYR B 1 649 ? -25.812 -2.531 43.531 1 95.06 649 TYR B N 1
ATOM 13442 C CA . TYR B 1 649 ? -24.875 -3.643 43.594 1 95.06 649 TYR B CA 1
ATOM 13443 C C . TYR B 1 649 ? -23.438 -3.152 43.469 1 95.06 649 TYR B C 1
ATOM 13445 O O . TYR B 1 649 ? -23.188 -2.1 42.875 1 95.06 649 TYR B O 1
ATOM 13453 N N . GLY B 1 650 ? -22.438 -3.957 43.938 1 90.94 650 GLY B N 1
ATOM 13454 C CA . GLY B 1 650 ? -21.047 -3.525 43.969 1 90.94 650 GLY B CA 1
ATOM 13455 C C . GLY B 1 650 ? -20.312 -3.779 42.656 1 90.94 650 GLY B C 1
ATOM 13456 O O . GLY B 1 650 ? -19.312 -3.123 42.375 1 90.94 650 GLY B O 1
ATOM 13457 N N . SER B 1 651 ? -20.781 -4.828 42 1 94.25 651 SER B N 1
ATOM 13458 C CA . SER B 1 651 ? -20.094 -5.168 40.781 1 94.25 651 SER B CA 1
ATOM 13459 C C . SER B 1 651 ? -21.062 -5.719 39.719 1 94.25 651 SER B C 1
ATOM 13461 O O . SER B 1 651 ? -22.188 -6.102 40.062 1 94.25 651 SER B O 1
ATOM 13463 N N . LEU B 1 652 ? -20.625 -5.703 38.5 1 95.5 652 LEU B N 1
ATOM 13464 C CA . LEU B 1 652 ? -21.453 -6.219 37.406 1 95.5 652 LEU B CA 1
ATOM 13465 C C . LEU B 1 652 ? -21.641 -7.723 37.531 1 95.5 652 LEU B C 1
ATOM 13467 O O . LEU B 1 652 ? -22.688 -8.258 37.156 1 95.5 652 LEU B O 1
ATOM 13471 N N . GLU B 1 653 ? -20.641 -8.398 38.062 1 93.5 653 GLU B N 1
ATOM 13472 C CA . GLU B 1 653 ? -20.734 -9.844 38.281 1 93.5 653 GLU B CA 1
ATOM 13473 C C . GLU B 1 653 ? -21.812 -10.172 39.312 1 93.5 653 GLU B C 1
ATOM 13475 O O . GLU B 1 653 ? -22.594 -11.102 39.125 1 93.5 653 GLU B O 1
ATOM 13480 N N . GLU B 1 654 ? -21.75 -9.359 40.344 1 94.69 654 GLU B N 1
ATOM 13481 C CA . GLU B 1 654 ? -22.781 -9.539 41.375 1 94.69 654 GLU B CA 1
ATOM 13482 C C . GLU B 1 654 ? -24.172 -9.266 40.812 1 94.69 654 GLU B C 1
ATOM 13484 O O . GLU B 1 654 ? -25.125 -9.984 41.125 1 94.69 654 GLU B O 1
ATOM 13489 N N . TYR B 1 655 ? -24.266 -8.25 40 1 96.19 655 TYR B N 1
ATOM 13490 C CA . TYR B 1 655 ? -25.531 -7.914 39.375 1 96.19 655 TYR B CA 1
ATOM 13491 C C . TYR B 1 655 ? -26.016 -9.062 38.5 1 96.19 655 TYR B C 1
ATOM 13493 O O . TYR B 1 655 ? -27.203 -9.422 38.531 1 96.19 655 TYR B O 1
ATOM 13501 N N . ALA B 1 656 ? -25.172 -9.617 37.688 1 94.69 656 ALA B N 1
ATOM 13502 C CA . ALA B 1 656 ? -25.531 -10.695 36.75 1 94.69 656 ALA B CA 1
ATOM 13503 C C . ALA B 1 656 ? -26 -11.938 37.5 1 94.69 656 ALA B C 1
ATOM 13505 O O . ALA B 1 656 ? -26.859 -12.664 37.031 1 94.69 656 ALA B O 1
ATOM 13506 N N . LEU B 1 657 ? -25.469 -12.117 38.719 1 92.75 657 LEU B N 1
ATOM 13507 C CA . LEU B 1 657 ? -25.797 -13.289 39.531 1 92.75 657 LEU B CA 1
ATOM 13508 C C . LEU B 1 657 ? -27.156 -13.094 40.219 1 92.75 657 LEU B C 1
ATOM 13510 O O . LEU B 1 657 ? -27.922 -14.055 40.375 1 92.75 657 LEU B O 1
ATOM 13514 N N . LYS B 1 658 ? -27.469 -11.891 40.531 1 94 658 LYS B N 1
ATOM 13515 C CA . LYS B 1 658 ? -28.625 -11.633 41.375 1 94 658 LYS B CA 1
ATOM 13516 C C . LYS B 1 658 ? -29.859 -11.312 40.531 1 94 658 LYS B C 1
ATOM 13518 O O . LYS B 1 658 ? -30.984 -11.523 41 1 94 658 LYS B O 1
ATOM 13523 N N . VAL B 1 659 ? -29.672 -10.719 39.438 1 94.56 659 VAL B N 1
ATOM 13524 C CA . VAL B 1 659 ? -30.797 -10.305 38.625 1 94.56 659 VAL B CA 1
ATOM 13525 C C . VAL B 1 659 ? -31.062 -11.344 37.531 1 94.56 659 VAL B C 1
ATOM 13527 O O . VAL B 1 659 ? -30.234 -11.516 36.625 1 94.56 659 VAL B O 1
ATOM 13530 N N . ASP B 1 660 ? -32.25 -12.008 37.656 1 91.25 660 ASP B N 1
ATOM 13531 C CA . ASP B 1 660 ? -32.562 -13.078 36.688 1 91.25 660 ASP B CA 1
ATOM 13532 C C . ASP B 1 660 ? -33.812 -12.766 35.906 1 91.25 660 ASP B C 1
ATOM 13534 O O . ASP B 1 660 ? -34.125 -13.469 34.938 1 91.25 660 ASP B O 1
ATOM 13538 N N . LYS B 1 661 ? -34.375 -11.703 36.25 1 94.62 661 LYS B N 1
ATOM 13539 C CA . LYS B 1 661 ? -35.625 -11.406 35.562 1 94.62 661 LYS B CA 1
ATOM 13540 C C . LYS B 1 661 ? -35.469 -10.234 34.594 1 94.62 661 LYS B C 1
ATOM 13542 O O . LYS B 1 661 ? -34.875 -9.211 34.969 1 94.62 661 LYS B O 1
ATOM 13547 N N . TRP B 1 662 ? -36.094 -10.375 33.406 1 96.19 662 TRP B N 1
ATOM 13548 C CA . TRP B 1 662 ? -36.062 -9.352 32.375 1 96.19 662 TRP B CA 1
ATOM 13549 C C . TRP B 1 662 ? -36.75 -8.07 32.844 1 96.19 662 TRP B C 1
ATOM 13551 O O . TRP B 1 662 ? -36.25 -6.969 32.594 1 96.19 662 TRP B O 1
ATOM 13561 N N . GLU B 1 663 ? -37.812 -8.188 33.625 1 95.56 663 GLU B N 1
ATOM 13562 C CA . GLU B 1 663 ? -38.594 -7.047 34.094 1 95.56 663 GLU B CA 1
ATOM 13563 C C . GLU B 1 663 ? -37.781 -6.176 35.031 1 95.56 663 GLU B C 1
ATOM 13565 O O . GLU B 1 663 ? -37.875 -4.949 35 1 95.56 663 GLU B O 1
ATOM 13570 N N . THR B 1 664 ? -37 -6.828 35.781 1 96.62 664 THR B N 1
ATOM 13571 C CA . THR B 1 664 ? -36.125 -6.086 36.688 1 96.62 664 THR B CA 1
ATOM 13572 C C . THR B 1 664 ? -35.094 -5.285 35.938 1 96.62 664 THR B C 1
ATOM 13574 O O . THR B 1 664 ? -34.781 -4.145 36.281 1 96.62 664 THR B O 1
ATOM 13577 N N . LEU B 1 665 ? -34.562 -5.957 34.906 1 97.31 665 LEU B N 1
ATOM 13578 C CA . LEU B 1 665 ? -33.562 -5.273 34.062 1 97.31 665 LEU B CA 1
ATOM 13579 C C . LEU B 1 665 ? -34.188 -4.051 33.406 1 97.31 665 LEU B C 1
ATOM 13581 O O . LEU B 1 665 ? -33.562 -2.992 33.344 1 97.31 665 LEU B O 1
ATOM 13585 N N . VAL B 1 666 ? -35.406 -4.156 32.906 1 97.69 666 VAL B N 1
ATOM 13586 C CA . VAL B 1 666 ? -36.094 -3.059 32.25 1 97.69 666 VAL B CA 1
ATOM 13587 C C . VAL B 1 666 ? -36.344 -1.932 33.25 1 97.69 666 VAL B C 1
ATOM 13589 O O . VAL B 1 666 ? -36.25 -0.753 32.906 1 97.69 666 VAL B O 1
ATOM 13592 N N . GLU B 1 667 ? -36.688 -2.281 34.438 1 97.69 667 GLU B N 1
ATOM 13593 C CA . GLU B 1 667 ? -36.906 -1.285 35.5 1 97.69 667 GLU B CA 1
ATOM 13594 C C . GLU B 1 667 ? -35.625 -0.482 35.75 1 97.69 667 GLU B C 1
ATOM 13596 O O . GLU B 1 667 ? -35.688 0.744 35.875 1 97.69 667 GLU B O 1
ATOM 13601 N N . HIS B 1 668 ? -34.594 -1.195 35.906 1 98.19 668 HIS B N 1
ATOM 13602 C CA . HIS B 1 668 ? -33.344 -0.517 36.156 1 98.19 668 HIS B CA 1
ATOM 13603 C C . HIS B 1 668 ? -32.938 0.376 34.969 1 98.19 668 HIS B C 1
ATOM 13605 O O . HIS B 1 668 ? -32.438 1.482 35.188 1 98.19 668 HIS B O 1
ATOM 13611 N N . ALA B 1 669 ? -33.156 -0.12 33.719 1 98.44 669 ALA B N 1
ATOM 13612 C CA . ALA B 1 669 ? -32.844 0.676 32.531 1 98.44 669 ALA B CA 1
ATOM 13613 C C . ALA B 1 669 ? -33.719 1.944 32.5 1 98.44 669 ALA B C 1
ATOM 13615 O O . ALA B 1 669 ? -33.219 3.012 32.125 1 98.44 669 ALA B O 1
ATOM 13616 N N . THR B 1 670 ? -34.938 1.828 32.906 1 98.12 670 THR B N 1
ATOM 13617 C CA . THR B 1 670 ? -35.844 2.973 32.938 1 98.12 670 THR B CA 1
ATOM 13618 C C . THR B 1 670 ? -35.344 3.994 33.969 1 98.12 670 THR B C 1
ATOM 13620 O O . THR B 1 670 ? -35.375 5.199 33.719 1 98.12 670 THR B O 1
ATOM 13623 N N . LYS B 1 671 ? -34.875 3.506 35.062 1 97.94 671 LYS B N 1
ATOM 13624 C CA . LYS B 1 671 ? -34.375 4.395 36.125 1 97.94 671 LYS B CA 1
ATOM 13625 C C . LYS B 1 671 ? -33.125 5.121 35.625 1 97.94 671 LYS B C 1
ATOM 13627 O O . LYS B 1 671 ? -32.906 6.285 35.969 1 97.94 671 LYS B O 1
ATOM 13632 N N . ILE B 1 672 ? -32.312 4.426 34.938 1 98.44 672 ILE B N 1
ATOM 13633 C CA . ILE B 1 672 ? -31.094 5.043 34.375 1 98.44 672 ILE B CA 1
ATOM 13634 C C . ILE B 1 672 ? -31.484 6.191 33.469 1 98.44 672 ILE B C 1
ATOM 13636 O O . ILE B 1 672 ? -30.891 7.273 33.531 1 98.44 672 ILE B O 1
ATOM 13640 N N . PHE B 1 673 ? -32.469 5.973 32.594 1 98.06 673 PHE B N 1
ATOM 13641 C CA . PHE B 1 673 ? -32.906 7.008 31.672 1 98.06 673 PHE B CA 1
ATOM 13642 C C . PHE B 1 673 ? -33.5 8.203 32.438 1 98.06 673 PHE B C 1
ATOM 13644 O O . PHE B 1 673 ? -33.125 9.352 32.125 1 98.06 673 PHE B O 1
ATOM 13651 N N . GLU B 1 674 ? -34.25 8.023 33.406 1 96.94 674 GLU B N 1
ATOM 13652 C CA . GLU B 1 674 ? -34.969 9.078 34.125 1 96.94 674 GLU B CA 1
ATOM 13653 C C . GLU B 1 674 ? -34.031 9.891 35 1 96.94 674 GLU B C 1
ATOM 13655 O O . GLU B 1 674 ? -34.156 11.109 35.125 1 96.94 674 GLU B O 1
ATOM 13660 N N . ASN B 1 675 ? -33.031 9.203 35.5 1 96.44 675 ASN B N 1
ATOM 13661 C CA . ASN B 1 675 ? -32.156 9.867 36.469 1 96.44 675 ASN B CA 1
ATOM 13662 C C . ASN B 1 675 ? -30.922 10.453 35.812 1 96.44 675 ASN B C 1
ATOM 13664 O O . ASN B 1 675 ? -30.344 11.414 36.312 1 96.44 675 ASN B O 1
ATOM 13668 N N . TYR B 1 676 ? -30.531 9.875 34.75 1 97.69 676 TYR B N 1
ATOM 13669 C CA . TYR B 1 676 ? -29.203 10.234 34.281 1 97.69 676 TYR B CA 1
ATOM 13670 C C . TYR B 1 676 ? -29.203 10.617 32.812 1 97.69 676 TYR B C 1
ATOM 13672 O O . TYR B 1 676 ? -28.141 10.859 32.219 1 97.69 676 TYR B O 1
ATOM 13680 N N . ALA B 1 677 ? -30.328 10.617 32.062 1 96.62 677 ALA B N 1
ATOM 13681 C CA . ALA B 1 677 ? -30.359 10.977 30.641 1 96.62 677 ALA B CA 1
ATOM 13682 C C . ALA B 1 677 ? -31.516 11.938 30.344 1 96.62 677 ALA B C 1
ATOM 13684 O O . ALA B 1 677 ? -31.812 12.211 29.188 1 96.62 677 ALA B O 1
ATOM 13685 N N . ASN B 1 678 ? -32.094 12.453 31.359 1 92.44 678 ASN B N 1
ATOM 13686 C CA . ASN B 1 678 ? -33.25 13.336 31.219 1 92.44 678 ASN B CA 1
ATOM 13687 C C . ASN B 1 678 ? -32.844 14.805 31.328 1 92.44 678 ASN B C 1
ATOM 13689 O O . ASN B 1 678 ? -32.438 15.266 32.375 1 92.44 678 ASN B O 1
ATOM 13693 N N . ALA B 1 679 ? -33.094 15.555 30.312 1 91.81 679 ALA B N 1
ATOM 13694 C CA . ALA B 1 679 ? -32.656 16.953 30.234 1 91.81 679 ALA B CA 1
ATOM 13695 C C . ALA B 1 679 ? -33.5 17.828 31.172 1 91.81 679 ALA B C 1
ATOM 13697 O O . ALA B 1 679 ? -33.031 18.891 31.594 1 91.81 679 ALA B O 1
ATOM 13698 N N . ALA B 1 680 ? -34.656 17.391 31.562 1 91.69 680 ALA B N 1
ATOM 13699 C CA . ALA B 1 680 ? -35.5 18.156 32.5 1 91.69 680 ALA B CA 1
ATOM 13700 C C . ALA B 1 680 ? -34.844 18.297 33.844 1 91.69 680 ALA B C 1
ATOM 13702 O O . ALA B 1 680 ? -34.969 19.328 34.5 1 91.69 680 ALA B O 1
ATOM 13703 N N . LEU B 1 681 ? -34.188 17.281 34.188 1 93.06 681 LEU B N 1
ATOM 13704 C CA . LEU B 1 681 ? -33.469 17.297 35.469 1 93.06 681 LEU B CA 1
ATOM 13705 C C . LEU B 1 681 ? -32.375 18.359 35.438 1 93.06 681 LEU B C 1
ATOM 13707 O O . LEU B 1 681 ? -32.094 19 36.438 1 93.06 681 LEU B O 1
ATOM 13711 N N . VAL B 1 682 ? -31.719 18.516 34.344 1 94.69 682 VAL B N 1
ATOM 13712 C CA . VAL B 1 682 ? -30.641 19.484 34.188 1 94.69 682 VAL B CA 1
ATOM 13713 C C . VAL B 1 682 ? -31.203 20.906 34.312 1 94.69 682 VAL B C 1
ATOM 13715 O O . VAL B 1 682 ? -30.594 21.766 34.938 1 94.69 682 VAL B O 1
ATOM 13718 N N . GLU B 1 683 ? -32.375 21.125 33.719 1 92.94 683 GLU B N 1
ATOM 13719 C CA . GLU B 1 683 ? -33.031 22.438 33.812 1 92.94 683 GLU B CA 1
ATOM 13720 C C . GLU B 1 683 ? -33.375 22.797 35.25 1 92.94 683 GLU B C 1
ATOM 13722 O O . GLU B 1 683 ? -33.219 23.938 35.656 1 92.94 683 GLU B O 1
ATOM 13727 N N . GLU B 1 684 ? -33.781 21.875 35.969 1 93.19 684 GLU B N 1
ATOM 13728 C CA . GLU B 1 684 ? -34.094 22.062 37.375 1 93.19 684 GLU B CA 1
ATOM 13729 C C . GLU B 1 684 ? -32.875 22.422 38.188 1 93.19 684 GLU B C 1
ATOM 13731 O O . GLU B 1 684 ? -32.875 23.344 39 1 93.19 684 GLU B O 1
ATOM 13736 N N . LEU B 1 685 ? -31.875 21.672 37.969 1 93.81 685 LEU B N 1
ATOM 13737 C CA . LEU B 1 685 ? -30.641 21.891 38.688 1 93.81 685 LEU B CA 1
ATOM 13738 C C . LEU B 1 685 ? -30.016 23.234 38.344 1 93.81 685 LEU B C 1
ATOM 13740 O O . LEU B 1 685 ? -29.438 23.906 39.219 1 93.81 685 LEU B O 1
ATOM 13744 N N . ARG B 1 686 ? -30.109 23.641 37.125 1 92.94 686 ARG B N 1
ATOM 13745 C CA . ARG B 1 686 ? -29.594 24.938 36.688 1 92.94 686 ARG B CA 1
ATOM 13746 C C . ARG B 1 686 ? -30.375 26.094 37.281 1 92.94 686 ARG B C 1
ATOM 13748 O O . ARG B 1 686 ? -29.812 27.125 37.656 1 92.94 686 ARG B O 1
ATOM 13755 N N . SER B 1 687 ? -31.719 25.906 37.406 1 91.06 687 SER B N 1
ATOM 13756 C CA . SER B 1 687 ? -32.562 26.906 38.031 1 91.06 687 SER B CA 1
ATOM 13757 C C . SER B 1 687 ? -32.219 27.047 39.531 1 91.06 687 SER B C 1
ATOM 13759 O O . SER B 1 687 ? -32.156 28.172 40.031 1 91.06 687 SER B O 1
ATOM 13761 N N . GLU B 1 688 ? -31.938 25.938 40.094 1 90.88 688 GLU B N 1
ATOM 13762 C CA . GLU B 1 688 ? -31.547 25.953 41.5 1 90.88 688 GLU B CA 1
ATOM 13763 C C . GLU B 1 688 ? -30.203 26.641 41.688 1 90.88 688 GLU B C 1
ATOM 13765 O O . GLU B 1 688 ? -30.016 27.375 42.656 1 90.88 688 GLU B O 1
ATOM 13770 N N . ARG B 1 689 ? -29.359 26.391 40.844 1 89.38 689 ARG B N 1
ATOM 13771 C CA . ARG B 1 689 ? -28.031 27.016 40.875 1 89.38 689 ARG B CA 1
ATOM 13772 C C . ARG B 1 689 ? -28.141 28.531 40.688 1 89.38 689 ARG B C 1
ATOM 13774 O O . ARG B 1 689 ? -27.484 29.297 41.406 1 89.38 689 ARG B O 1
ATOM 13781 N N . ALA B 1 690 ? -29.016 28.953 39.781 1 87.62 690 ALA B N 1
ATOM 13782 C CA . ALA B 1 690 ? -29.219 30.375 39.5 1 87.62 690 ALA B CA 1
ATOM 13783 C C . ALA B 1 690 ? -29.844 31.078 40.688 1 87.62 690 ALA B C 1
ATOM 13785 O O . ALA B 1 690 ? -29.484 32.219 41 1 87.62 690 ALA B O 1
ATOM 13786 N N . GLU B 1 691 ? -30.703 30.391 41.344 1 86.44 691 GLU B N 1
ATOM 13787 C CA . GLU B 1 691 ? -31.375 30.953 42.5 1 86.44 691 GLU B CA 1
ATOM 13788 C C . GLU B 1 691 ? -30.391 31.141 43.656 1 86.44 691 GLU B C 1
ATOM 13790 O O . GLU B 1 691 ? -30.484 32.125 44.406 1 86.44 691 GLU B O 1
ATOM 13795 N N . SER B 1 692 ? -29.562 30.172 43.75 1 85.62 692 SER B N 1
ATOM 13796 C CA . SER B 1 692 ? -28.609 30.219 44.844 1 85.62 692 SER B CA 1
ATOM 13797 C C . SER B 1 692 ? -27.594 31.344 44.625 1 85.62 692 SER B C 1
ATOM 13799 O O . SER B 1 692 ? -26.969 31.812 45.594 1 85.62 692 SER B O 1
ATOM 13801 N N . LEU B 1 693 ? -27.312 31.781 43.469 1 79.38 693 LEU B N 1
ATOM 13802 C CA . LEU B 1 693 ? -26.344 32.812 43.156 1 79.38 693 LEU B CA 1
ATOM 13803 C C . LEU B 1 693 ? -26.984 34.219 43.25 1 79.38 693 LEU B C 1
ATOM 13805 O O . LEU B 1 693 ? -26.281 35.219 43.406 1 79.38 693 LEU B O 1
ATOM 13809 N N . GLU B 1 694 ? -28.266 34.438 42.938 1 68.88 694 GLU B N 1
ATOM 13810 C CA . GLU B 1 694 ? -28.922 35.75 43 1 68.88 694 GLU B CA 1
ATOM 13811 C C . GLU B 1 694 ? -28.719 36.406 44.375 1 68.88 694 GLU B C 1
ATOM 13813 O O . GLU B 1 694 ? -28.516 37.594 44.469 1 68.88 694 GLU B O 1
ATOM 13818 N N . ASP B 1 695 ? -28.984 35.688 45.438 1 57.62 695 ASP B N 1
ATOM 13819 C CA . ASP B 1 695 ? -28.969 36.312 46.781 1 57.62 695 ASP B CA 1
ATOM 13820 C C . ASP B 1 695 ? -27.547 36.625 47.219 1 57.62 695 ASP B C 1
ATOM 13822 O O . ASP B 1 695 ? -27.344 37.312 48.219 1 57.62 695 ASP B O 1
ATOM 13826 N N . LYS B 1 696 ? -26.547 36.031 46.5 1 59.72 696 LYS B N 1
ATOM 13827 C CA . LYS B 1 696 ? -25.234 36.125 47.156 1 59.72 696 LYS B CA 1
ATOM 13828 C C . LYS B 1 696 ? -24.297 37 46.344 1 59.72 696 LYS B C 1
ATOM 13830 O O . LYS B 1 696 ? -24.609 37.375 45.188 1 59.72 696 LYS B O 1
ATOM 13835 N N . ALA B 1 697 ? -23.266 37.531 46.906 1 57.59 697 ALA B N 1
ATOM 13836 C CA . ALA B 1 697 ? -22.219 38.406 46.375 1 57.59 697 ALA B CA 1
ATOM 13837 C C . ALA B 1 697 ? -21.562 37.812 45.156 1 57.59 697 ALA B C 1
ATOM 13839 O O . ALA B 1 697 ? -21.594 36.594 44.938 1 57.59 697 ALA B O 1
ATOM 13840 N N . LYS B 1 698 ? -21.156 38.531 44.031 1 55.25 698 LYS B N 1
ATOM 13841 C CA . LYS B 1 698 ? -20.609 38.281 42.688 1 55.25 698 LYS B CA 1
ATOM 13842 C C . LYS B 1 698 ? -19.641 37.094 42.719 1 55.25 698 LYS B C 1
ATOM 13844 O O . LYS B 1 698 ? -19.625 36.312 41.781 1 55.25 698 LYS B O 1
ATOM 13849 N N . ASP B 1 699 ? -18.734 36.969 43.625 1 59.78 699 ASP B N 1
ATOM 13850 C CA . ASP B 1 699 ? -17.672 35.969 43.656 1 59.78 699 ASP B CA 1
ATOM 13851 C C . ASP B 1 699 ? -18.078 34.75 44.469 1 59.78 699 ASP B C 1
ATOM 13853 O O . ASP B 1 699 ? -17.234 33.938 44.844 1 59.78 699 ASP B O 1
ATOM 13857 N N . ALA B 1 700 ? -19.438 34.625 44.719 1 69.5 700 ALA B N 1
ATOM 13858 C CA . ALA B 1 700 ? -19.828 33.531 45.625 1 69.5 700 ALA B CA 1
ATOM 13859 C C . ALA B 1 700 ? -20.016 32.219 44.875 1 69.5 700 ALA B C 1
ATOM 13861 O O . ALA B 1 700 ? -20.422 32.219 43.719 1 69.5 700 ALA B O 1
ATOM 13862 N N . LYS B 1 701 ? -19.531 31.047 45.406 1 76.75 701 LYS B N 1
ATOM 13863 C CA . LYS B 1 701 ? -19.734 29.688 44.875 1 76.75 701 LYS B CA 1
ATOM 13864 C C . LYS B 1 701 ? -21.172 29.234 45.094 1 76.75 701 LYS B C 1
ATOM 13866 O O . LYS B 1 701 ? -21.75 29.484 46.156 1 76.75 701 LYS B O 1
ATOM 13871 N N . PRO B 1 702 ? -21.891 28.703 44.062 1 84.5 702 PRO B N 1
ATOM 13872 C CA . PRO B 1 702 ? -23.266 28.234 44.219 1 84.5 702 PRO B CA 1
ATOM 13873 C C . PRO B 1 702 ? -23.391 27.141 45.312 1 84.5 702 PRO B C 1
ATOM 13875 O O . PRO B 1 702 ? -22.469 26.344 45.5 1 84.5 702 PRO B O 1
ATOM 13878 N N . THR B 1 703 ? -24.469 27.141 46.125 1 85.75 703 THR B N 1
ATOM 13879 C CA . THR B 1 703 ? -24.719 26.156 47.188 1 85.75 703 THR B CA 1
ATOM 13880 C C . THR B 1 703 ? -25.641 25.062 46.688 1 85.75 703 THR B C 1
ATOM 13882 O O . THR B 1 703 ? -25.828 24.031 47.344 1 85.75 703 THR B O 1
ATOM 13885 N N . LYS B 1 704 ? -26.266 25.359 45.5 1 89.88 704 LYS B N 1
ATOM 13886 C CA . LYS B 1 704 ? -27.156 24.391 44.875 1 89.88 704 LYS B CA 1
ATOM 13887 C C . LYS B 1 704 ? -26.75 24.094 43.438 1 89.88 704 LYS B C 1
ATOM 13889 O O . LYS B 1 704 ? -25.875 24.766 42.875 1 89.88 704 LYS B O 1
ATOM 13894 N N . GLY B 1 705 ? -27.281 22.953 42.969 1 90.06 705 GLY B N 1
ATOM 13895 C CA . GLY B 1 705 ? -26.922 22.547 41.625 1 90.06 705 GLY B CA 1
ATOM 13896 C C . GLY B 1 705 ? -25.641 21.75 41.562 1 90.06 705 GLY B C 1
ATOM 13897 O O . GLY B 1 705 ? -25.016 21.484 42.594 1 90.06 705 GLY B O 1
ATOM 13898 N N . ASP B 1 706 ? -25.266 21.203 40.438 1 94.56 706 ASP B N 1
ATOM 13899 C CA . ASP B 1 706 ? -24.047 20.438 40.188 1 94.56 706 ASP B CA 1
ATOM 13900 C C . ASP B 1 706 ? -23.703 20.453 38.688 1 94.56 706 ASP B C 1
ATOM 13902 O O . ASP B 1 706 ? -24.219 19.656 37.906 1 94.56 706 ASP B O 1
ATOM 13906 N N . ALA B 1 707 ? -22.781 21.297 38.375 1 93.56 707 ALA B N 1
ATOM 13907 C CA . ALA B 1 707 ? -22.438 21.531 36.969 1 93.56 707 ALA B CA 1
ATOM 13908 C C . ALA B 1 707 ? -21.859 20.266 36.312 1 93.56 707 ALA B C 1
ATOM 13910 O O . ALA B 1 707 ? -22.078 20 35.156 1 93.56 707 ALA B O 1
ATOM 13911 N N . VAL B 1 708 ? -21.109 19.422 37.125 1 95 708 VAL B N 1
ATOM 13912 C CA . VAL B 1 708 ? -20.516 18.203 36.594 1 95 708 VAL B CA 1
ATOM 13913 C C . VAL B 1 708 ? -21.625 17.188 36.281 1 95 708 VAL B C 1
ATOM 13915 O O . VAL B 1 708 ? -21.625 16.578 35.219 1 95 708 VAL B O 1
ATOM 13918 N N . PHE B 1 709 ? -22.516 17.031 37.188 1 96.38 709 PHE B N 1
ATOM 13919 C CA . PHE B 1 709 ? -23.641 16.125 37.031 1 96.38 709 PHE B CA 1
ATOM 13920 C C . PHE B 1 709 ? -24.5 16.562 35.844 1 96.38 709 PHE B C 1
ATOM 13922 O O . PHE B 1 709 ? -24.922 15.727 35.031 1 96.38 709 PHE B O 1
ATOM 13929 N N . GLU B 1 710 ? -24.766 17.859 35.688 1 96.38 710 GLU B N 1
ATOM 13930 C CA . GLU B 1 710 ? -25.547 18.406 34.594 1 96.38 710 GLU B CA 1
ATOM 13931 C C . GLU B 1 710 ? -24.906 18.062 33.25 1 96.38 710 GLU B C 1
ATOM 13933 O O . GLU B 1 710 ? -25.578 17.578 32.344 1 96.38 710 GLU B O 1
ATOM 13938 N N . ASN B 1 711 ? -23.578 18.312 33.188 1 96.75 711 ASN B N 1
ATOM 13939 C CA . ASN B 1 711 ? -22.844 18 31.969 1 96.75 711 ASN B CA 1
ATOM 13940 C C . ASN B 1 711 ? -22.906 16.5 31.641 1 96.75 711 ASN B C 1
ATOM 13942 O O . ASN B 1 711 ? -23.078 16.125 30.484 1 96.75 711 ASN B O 1
ATOM 13946 N N . ALA B 1 712 ? -22.812 15.672 32.625 1 97.56 712 ALA B N 1
ATOM 13947 C CA . ALA B 1 712 ? -22.797 14.227 32.438 1 97.56 712 ALA B CA 1
ATOM 13948 C C . ALA B 1 712 ? -24.141 13.727 31.922 1 97.56 712 ALA B C 1
ATOM 13950 O O . ALA B 1 712 ? -24.203 12.828 31.078 1 97.56 712 ALA B O 1
ATOM 13951 N N . VAL B 1 713 ? -25.172 14.289 32.438 1 97.5 713 VAL B N 1
ATOM 13952 C CA . VAL B 1 713 ? -26.516 13.898 32 1 97.5 713 VAL B CA 1
ATOM 13953 C C . VAL B 1 713 ? -26.734 14.25 30.547 1 97.5 713 VAL B C 1
ATOM 13955 O O . VAL B 1 713 ? -27.312 13.469 29.797 1 97.5 713 VAL B O 1
ATOM 13958 N N . LEU B 1 714 ? -26.266 15.391 30.141 1 97.75 714 LEU B N 1
ATOM 13959 C CA . LEU B 1 714 ? -26.422 15.82 28.766 1 97.75 714 LEU B CA 1
ATOM 13960 C C . LEU B 1 714 ? -25.594 14.938 27.828 1 97.75 714 LEU B C 1
ATOM 13962 O O . LEU B 1 714 ? -26.031 14.633 26.719 1 97.75 714 LEU B O 1
ATOM 13966 N N . PHE B 1 715 ? -24.422 14.531 28.297 1 97.88 715 PHE B N 1
ATOM 13967 C CA . PHE B 1 715 ? -23.641 13.609 27.484 1 97.88 715 PHE B CA 1
ATOM 13968 C C . PHE B 1 715 ? -24.375 12.289 27.312 1 97.88 715 PHE B C 1
ATOM 13970 O O . PHE B 1 715 ? -24.438 11.75 26.203 1 97.88 715 PHE B O 1
ATOM 13977 N N . MET B 1 716 ? -24.859 11.781 28.406 1 98.06 716 MET B N 1
ATOM 13978 C CA . MET B 1 716 ? -25.594 10.516 28.359 1 98.06 716 MET B CA 1
ATOM 13979 C C . MET B 1 716 ? -26.719 10.586 27.328 1 98.06 716 MET B C 1
ATOM 13981 O O . MET B 1 716 ? -26.875 9.68 26.5 1 98.06 716 MET B O 1
ATOM 13985 N N . ARG B 1 717 ? -27.484 11.594 27.375 1 97.38 717 ARG B N 1
ATOM 13986 C CA . ARG B 1 717 ? -28.594 11.766 26.438 1 97.38 717 ARG B CA 1
ATOM 13987 C C . ARG B 1 717 ? -28.094 11.82 25 1 97.38 717 ARG B C 1
ATOM 13989 O O . ARG B 1 717 ? -28.594 11.094 24.141 1 97.38 717 ARG B O 1
ATOM 13996 N N . ASP B 1 718 ? -27.141 12.695 24.75 1 98 718 ASP B N 1
ATOM 13997 C CA . ASP B 1 718 ? -26.672 12.898 23.375 1 98 718 ASP B CA 1
ATOM 13998 C C . ASP B 1 718 ? -26.047 11.625 22.812 1 98 718 ASP B C 1
ATOM 14000 O O . ASP B 1 718 ? -26.266 11.281 21.656 1 98 718 ASP B O 1
ATOM 14004 N N . ALA B 1 719 ? -25.25 10.93 23.625 1 98.44 719 ALA B N 1
ATOM 14005 C CA . ALA B 1 719 ? -24.609 9.695 23.203 1 98.44 719 ALA B CA 1
ATOM 14006 C C . ALA B 1 719 ? -25.641 8.594 22.969 1 98.44 719 ALA B C 1
ATOM 14008 O O . ALA B 1 719 ? -25.484 7.77 22.062 1 98.44 719 ALA B O 1
ATOM 14009 N N . LEU B 1 720 ? -26.641 8.523 23.797 1 98.5 720 LEU B N 1
ATOM 14010 C CA . LEU B 1 720 ? -27.719 7.539 23.609 1 98.5 720 LEU B CA 1
ATOM 14011 C C . LEU B 1 720 ? -28.438 7.762 22.281 1 98.5 720 LEU B C 1
ATOM 14013 O O . LEU B 1 720 ? -28.781 6.801 21.594 1 98.5 720 LEU B O 1
ATOM 14017 N N . VAL B 1 721 ? -28.672 9.008 21.969 1 98.38 721 VAL B N 1
ATOM 14018 C CA . VAL B 1 721 ? -29.344 9.344 20.703 1 98.38 721 VAL B CA 1
ATOM 14019 C C . VAL B 1 721 ? -28.484 8.875 19.531 1 98.38 721 VAL B C 1
ATOM 14021 O O . VAL B 1 721 ? -29 8.281 18.578 1 98.38 721 VAL B O 1
ATOM 14024 N N . SER B 1 722 ? -27.188 9.109 19.641 1 97.94 722 SER B N 1
ATOM 14025 C CA . SER B 1 722 ? -26.266 8.672 18.594 1 97.94 722 SER B CA 1
ATOM 14026 C C . SER B 1 722 ? -26.266 7.152 18.453 1 97.94 722 SER B C 1
ATOM 14028 O O . SER B 1 722 ? -26.281 6.629 17.344 1 97.94 722 SER B O 1
ATOM 14030 N N . ARG B 1 723 ? -26.219 6.477 19.516 1 97.94 723 ARG B N 1
ATOM 14031 C CA . ARG B 1 723 ? -26.203 5.02 19.5 1 97.94 723 ARG B CA 1
ATOM 14032 C C . ARG B 1 723 ? -27.516 4.461 18.969 1 97.94 723 ARG B C 1
ATOM 14034 O O . ARG B 1 723 ? -27.516 3.477 18.219 1 97.94 723 ARG B O 1
ATOM 14041 N N . GLU B 1 724 ? -28.578 5.066 19.375 1 98 724 GLU B N 1
ATOM 14042 C CA . GLU B 1 724 ? -29.891 4.668 18.859 1 98 724 GLU B CA 1
ATOM 14043 C C . GLU B 1 724 ? -29.938 4.797 17.328 1 98 724 GLU B C 1
ATOM 14045 O O . GLU B 1 724 ? -30.484 3.928 16.656 1 98 724 GLU B O 1
ATOM 14050 N N . TYR B 1 725 ? -29.438 5.855 16.844 1 97.94 725 TYR B N 1
ATOM 14051 C CA . TYR B 1 725 ? -29.406 6.043 15.398 1 97.94 725 TYR B CA 1
ATOM 14052 C C . TYR B 1 725 ? -28.656 4.895 14.727 1 97.94 725 TYR B C 1
ATOM 14054 O O . TYR B 1 725 ? -29.141 4.34 13.734 1 97.94 725 TYR B O 1
ATOM 14062 N N . ASN B 1 726 ? -27.531 4.566 15.289 1 96.5 726 ASN B N 1
ATOM 14063 C CA . ASN B 1 726 ? -26.719 3.479 14.75 1 96.5 726 ASN B CA 1
ATOM 14064 C C . ASN B 1 726 ? -27.5 2.164 14.727 1 96.5 726 ASN B C 1
ATOM 14066 O O . ASN B 1 726 ? -27.469 1.44 13.727 1 96.5 726 ASN B O 1
ATOM 14070 N N . ASP B 1 727 ? -28.141 1.854 15.766 1 96.25 727 ASP B N 1
ATOM 14071 C CA . ASP B 1 727 ? -28.891 0.609 15.875 1 96.25 727 ASP B CA 1
ATOM 14072 C C . ASP B 1 727 ? -30.094 0.611 14.938 1 96.25 727 ASP B C 1
ATOM 14074 O O . ASP B 1 727 ? -30.438 -0.422 14.359 1 96.25 727 ASP B O 1
ATOM 14078 N N . ALA B 1 728 ? -30.703 1.761 14.844 1 97.88 728 ALA B N 1
ATOM 14079 C CA . ALA B 1 728 ? -31.844 1.889 13.953 1 97.88 728 ALA B CA 1
ATOM 14080 C C . ALA B 1 728 ? -31.453 1.648 12.5 1 97.88 728 ALA B C 1
ATOM 14082 O O . ALA B 1 728 ? -32.156 0.969 11.758 1 97.88 728 ALA B O 1
ATOM 14083 N N . VAL B 1 729 ? -30.328 2.141 12.109 1 97.5 729 VAL B N 1
ATOM 14084 C CA . VAL B 1 729 ? -29.828 1.966 10.75 1 97.5 729 VAL B CA 1
ATOM 14085 C C . VAL B 1 729 ? -29.531 0.49 10.492 1 97.5 729 VAL B C 1
ATOM 14087 O O . VAL B 1 729 ? -29.953 -0.071 9.484 1 97.5 729 VAL B O 1
ATOM 14090 N N . LYS B 1 730 ? -28.844 -0.115 11.375 1 96.06 730 LYS B N 1
ATOM 14091 C CA . LYS B 1 730 ? -28.5 -1.522 11.219 1 96.06 730 LYS B CA 1
ATOM 14092 C C . LYS B 1 730 ? -29.75 -2.393 11.094 1 96.06 730 LYS B C 1
ATOM 14094 O O . LYS B 1 730 ? -29.766 -3.346 10.312 1 96.06 730 LYS B O 1
ATOM 14099 N N . ALA B 1 731 ? -30.766 -2.02 11.82 1 96.31 731 ALA B N 1
ATOM 14100 C CA . ALA B 1 731 ? -32 -2.777 11.812 1 96.31 731 ALA B CA 1
ATOM 14101 C C . ALA B 1 731 ? -32.844 -2.467 10.562 1 96.31 731 ALA B C 1
ATOM 14103 O O . ALA B 1 731 ? -33.781 -3.189 10.234 1 96.31 731 ALA B O 1
ATOM 14104 N N . GLY B 1 732 ? -32.5 -1.404 9.828 1 97.25 732 GLY B N 1
ATOM 14105 C CA . GLY B 1 732 ? -33.281 -0.957 8.695 1 97.25 732 GLY B CA 1
ATOM 14106 C C . GLY B 1 732 ? -34.625 -0.358 9.102 1 97.25 732 GLY B C 1
ATOM 14107 O O . GLY B 1 732 ? -35.625 -0.569 8.422 1 97.25 732 GLY B O 1
ATOM 14108 N N . ASP B 1 733 ? -34.688 0.321 10.219 1 98.12 733 ASP B N 1
ATOM 14109 C CA . ASP B 1 733 ? -35.938 0.9 10.719 1 98.12 733 ASP B CA 1
ATOM 14110 C C . ASP B 1 733 ? -35.969 2.408 10.477 1 98.12 733 ASP B C 1
ATOM 14112 O O . ASP B 1 733 ? -35.594 3.191 11.352 1 98.12 733 ASP B O 1
ATOM 14116 N N . SER B 1 734 ? -36.594 2.795 9.414 1 97.88 734 SER B N 1
ATOM 14117 C CA . SER B 1 734 ? -36.625 4.195 9 1 97.88 734 SER B CA 1
ATOM 14118 C C . SER B 1 734 ? -37.469 5.035 9.953 1 97.88 734 SER B C 1
ATOM 14120 O O . SER B 1 734 ? -37.25 6.242 10.086 1 97.88 734 SER B O 1
ATOM 14122 N N . GLY B 1 735 ? -38.438 4.402 10.57 1 97.62 735 GLY B N 1
ATOM 14123 C CA . GLY B 1 735 ? -39.219 5.137 11.555 1 97.62 735 GLY B CA 1
ATOM 14124 C C . GLY B 1 735 ? -38.406 5.621 12.734 1 97.62 735 GLY B C 1
ATOM 14125 O O . GLY B 1 735 ? -38.562 6.762 13.172 1 97.62 735 GLY B O 1
ATOM 14126 N N . ARG B 1 736 ? -37.594 4.777 13.258 1 97.81 736 ARG B N 1
ATOM 14127 C CA . ARG B 1 736 ? -36.719 5.141 14.359 1 97.81 736 ARG B CA 1
ATOM 14128 C C . ARG B 1 736 ? -35.688 6.176 13.914 1 97.81 736 ARG B C 1
ATOM 14130 O O . ARG B 1 736 ? -35.344 7.086 14.672 1 97.81 736 ARG B O 1
ATOM 14137 N N . VAL B 1 737 ? -35.25 6.055 12.664 1 98.12 737 VAL B N 1
ATOM 14138 C CA . VAL B 1 737 ? -34.312 6.992 12.109 1 98.12 737 VAL B CA 1
ATOM 14139 C C . VAL B 1 737 ? -34.906 8.391 12.055 1 98.12 737 VAL B C 1
ATOM 14141 O O . VAL B 1 737 ? -34.25 9.367 12.453 1 98.12 737 VAL B O 1
ATOM 14144 N N . MET B 1 738 ? -36.125 8.477 11.672 1 97.44 738 MET B N 1
ATOM 14145 C CA . MET B 1 738 ? -36.812 9.758 11.539 1 97.44 738 MET B CA 1
ATOM 14146 C C . MET B 1 738 ? -36.969 10.43 12.898 1 97.44 738 MET B C 1
ATOM 14148 O O . MET B 1 738 ? -36.844 11.648 13.008 1 97.44 738 MET B O 1
ATOM 14152 N N . LEU B 1 739 ? -37.219 9.656 13.891 1 97.75 739 LEU B N 1
ATOM 14153 C CA . LEU B 1 739 ? -37.344 10.211 15.227 1 97.75 739 LEU B CA 1
ATOM 14154 C C . LEU B 1 739 ? -36.062 10.859 15.695 1 97.75 739 LEU B C 1
ATOM 14156 O O . LEU B 1 739 ? -36.062 11.93 16.312 1 97.75 739 LEU B O 1
ATOM 14160 N N . VAL B 1 740 ? -34.969 10.219 15.422 1 98.25 740 VAL B N 1
ATOM 14161 C CA . VAL B 1 740 ? -33.656 10.766 15.789 1 98.25 740 VAL B CA 1
ATOM 14162 C C . VAL B 1 740 ? -33.375 12.031 14.977 1 98.25 740 VAL B C 1
ATOM 14164 O O . VAL B 1 740 ? -32.844 13.008 15.5 1 98.25 740 VAL B O 1
ATOM 14167 N N . GLN B 1 741 ? -33.781 12.023 13.727 1 97.62 741 GLN B N 1
ATOM 14168 C CA . GLN B 1 741 ? -33.531 13.156 12.844 1 97.62 741 GLN B CA 1
ATOM 14169 C C . GLN B 1 741 ? -34.281 14.398 13.305 1 97.62 741 GLN B C 1
ATOM 14171 O O . GLN B 1 741 ? -33.781 15.523 13.164 1 97.62 741 GLN B O 1
ATOM 14176 N N . LYS B 1 742 ? -35.438 14.211 13.844 1 97.56 742 LYS B N 1
ATOM 14177 C CA . LYS B 1 742 ? -36.156 15.344 14.406 1 97.56 742 LYS B CA 1
ATOM 14178 C C . LYS B 1 742 ? -35.406 15.969 15.57 1 97.56 742 LYS B C 1
ATOM 14180 O O . LYS B 1 742 ? -35.344 17.188 15.711 1 97.56 742 LYS B O 1
ATOM 14185 N N . ILE B 1 743 ? -34.75 15.125 16.375 1 97.56 743 ILE B N 1
ATOM 14186 C CA . ILE B 1 743 ? -33.938 15.602 17.469 1 97.56 743 ILE B CA 1
ATOM 14187 C C . ILE B 1 743 ? -32.688 16.297 16.922 1 97.56 743 ILE B C 1
ATOM 14189 O O . ILE B 1 743 ? -32.281 17.344 17.422 1 97.56 743 ILE B O 1
ATOM 14193 N N . TRP B 1 744 ? -32.156 15.758 15.852 1 97.81 744 TRP B N 1
ATOM 14194 C CA . TRP B 1 744 ? -30.922 16.297 15.25 1 97.81 744 TRP B CA 1
ATOM 14195 C C . TRP B 1 744 ? -31.188 17.656 14.602 1 97.81 744 TRP B C 1
ATOM 14197 O O . TRP B 1 744 ? -30.297 18.5 14.539 1 97.81 744 TRP B O 1
ATOM 14207 N N . ALA B 1 745 ? -32.375 17.875 14.109 1 97.06 745 ALA B N 1
ATOM 14208 C CA . ALA B 1 745 ? -32.75 19.172 13.562 1 97.06 745 ALA B CA 1
ATOM 14209 C C . ALA B 1 745 ? -32.469 20.281 14.57 1 97.06 745 ALA B C 1
ATOM 14211 O O . ALA B 1 745 ? -32 21.359 14.211 1 97.06 745 ALA B O 1
ATOM 14212 N N . LEU B 1 746 ? -32.781 19.984 15.812 1 96.88 746 LEU B N 1
ATOM 14213 C CA . LEU B 1 746 ? -32.594 20.953 16.891 1 96.88 746 LEU B CA 1
ATOM 14214 C C . LEU B 1 746 ? -31.141 20.938 17.375 1 96.88 746 LEU B C 1
ATOM 14216 O O . LEU B 1 746 ? -30.531 22 17.547 1 96.88 746 LEU B O 1
ATOM 14220 N N . SER B 1 747 ? -30.594 19.734 17.516 1 97.12 747 SER B N 1
ATOM 14221 C CA . SER B 1 747 ? -29.234 19.594 18.031 1 97.12 747 SER B CA 1
ATOM 14222 C C . SER B 1 747 ? -28.219 20.234 17.094 1 97.12 747 SER B C 1
ATOM 14224 O O . SER B 1 747 ? -27.25 20.844 17.547 1 97.12 747 SER B O 1
ATOM 14226 N N . PHE B 1 748 ? -28.391 20.047 15.789 1 96.31 748 PHE B N 1
ATOM 14227 C CA . PHE B 1 748 ? -27.469 20.641 14.812 1 96.31 748 PHE B CA 1
ATOM 14228 C C . PHE B 1 748 ? -27.5 22.156 14.898 1 96.31 748 PHE B C 1
ATOM 14230 O O . PHE B 1 748 ? -26.453 22.812 14.828 1 96.31 748 PHE B O 1
ATOM 14237 N N . ARG B 1 749 ? -28.625 22.672 15.078 1 93.44 749 ARG B N 1
ATOM 14238 C CA . ARG B 1 749 ? -28.766 24.125 15.242 1 93.44 749 ARG B CA 1
ATOM 14239 C C . ARG B 1 749 ? -28.094 24.594 16.531 1 93.44 749 ARG B C 1
ATOM 14241 O O . ARG B 1 749 ? -27.406 25.625 16.531 1 93.44 749 ARG B O 1
ATOM 14248 N N . GLY B 1 750 ? -28.25 23.812 17.516 1 94.19 750 GLY B N 1
ATOM 14249 C CA . GLY B 1 750 ? -27.688 24.172 18.797 1 94.19 750 GLY B CA 1
ATOM 14250 C C . GLY B 1 750 ? -26.172 24.062 18.828 1 94.19 750 GLY B C 1
ATOM 14251 O O . GLY B 1 750 ? -25.516 24.781 19.578 1 94.19 750 GLY B O 1
ATOM 14252 N N . ASN B 1 751 ? -25.641 23.219 18.047 1 92.44 751 ASN B N 1
ATOM 14253 C CA . ASN B 1 751 ? -24.203 23.016 18.031 1 92.44 751 ASN B CA 1
ATOM 14254 C C . ASN B 1 751 ? -23.531 23.891 16.969 1 92.44 751 ASN B C 1
ATOM 14256 O O . ASN B 1 751 ? -22.328 23.781 16.734 1 92.44 751 ASN B O 1
ATOM 14260 N N . GLY B 1 752 ? -24.297 24.594 16.219 1 88.31 752 GLY B N 1
ATOM 14261 C CA . GLY B 1 752 ? -23.734 25.531 15.258 1 88.31 752 GLY B CA 1
ATOM 14262 C C . GLY B 1 752 ? -23.547 24.906 13.875 1 88.31 752 GLY B C 1
ATOM 14263 O O . GLY B 1 752 ? -22.891 25.5 13.016 1 88.31 752 GLY B O 1
ATOM 14264 N N . ARG B 1 753 ? -24.109 23.75 13.688 1 90.88 753 ARG B N 1
ATOM 14265 C CA . ARG B 1 753 ? -24.062 23.141 12.359 1 90.88 753 ARG B CA 1
ATOM 14266 C C . ARG B 1 753 ? -25.297 23.531 11.547 1 90.88 753 ARG B C 1
ATOM 14268 O O . ARG B 1 753 ? -26.156 22.688 11.266 1 90.88 753 ARG B O 1
ATOM 14275 N N . THR B 1 754 ? -25.25 24.641 11.07 1 88.44 754 THR B N 1
ATOM 14276 C CA . THR B 1 754 ? -26.438 25.297 10.516 1 88.44 754 THR B CA 1
ATOM 14277 C C . THR B 1 754 ? -26.812 24.672 9.172 1 88.44 754 THR B C 1
ATOM 14279 O O . THR B 1 754 ? -27.984 24.578 8.828 1 88.44 754 THR B O 1
ATOM 14282 N N . LYS B 1 755 ? -25.844 24.25 8.391 1 89.44 755 LYS B N 1
ATOM 14283 C CA . LYS B 1 755 ? -26.141 23.656 7.098 1 89.44 755 LYS B CA 1
ATOM 14284 C C . LYS B 1 755 ? -26.922 22.344 7.27 1 89.44 755 LYS B C 1
ATOM 14286 O O . LYS B 1 755 ? -27.875 22.078 6.527 1 89.44 755 LYS B O 1
ATOM 14291 N N . TYR B 1 756 ? -26.5 21.578 8.242 1 93.44 756 TYR B N 1
ATOM 14292 C CA . TYR B 1 756 ? -27.203 20.312 8.5 1 93.44 756 TYR B CA 1
ATOM 14293 C C . TYR B 1 756 ? -28.562 20.578 9.125 1 93.44 756 TYR B C 1
ATOM 14295 O O . TYR B 1 756 ? -29.516 19.828 8.883 1 93.44 756 TYR B O 1
ATOM 14303 N N . ALA B 1 757 ? -28.594 21.625 9.969 1 94.12 757 ALA B N 1
ATOM 14304 C CA . ALA B 1 757 ? -29.891 22 10.516 1 94.12 757 ALA B CA 1
ATOM 14305 C C . ALA B 1 757 ? -30.875 22.359 9.406 1 94.12 757 ALA B C 1
ATOM 14307 O O . ALA B 1 757 ? -32.031 21.953 9.453 1 94.12 757 ALA B O 1
ATOM 14308 N N . TYR B 1 758 ? -30.391 23.062 8.461 1 92.75 758 TYR B N 1
ATOM 14309 C CA . TYR B 1 758 ? -31.219 23.453 7.328 1 92.75 758 TYR B CA 1
ATOM 14310 C C . TYR B 1 758 ? -31.641 22.234 6.512 1 92.75 758 TYR B C 1
ATOM 14312 O O . TYR B 1 758 ? -32.781 22.141 6.055 1 92.75 758 TYR B O 1
ATOM 14320 N N . GLU B 1 759 ? -30.734 21.328 6.332 1 93.88 759 GLU B N 1
ATOM 14321 C CA . GLU B 1 759 ? -31.031 20.094 5.609 1 93.88 759 GLU B CA 1
ATOM 14322 C C . GLU B 1 759 ? -32.094 19.281 6.316 1 93.88 759 GLU B C 1
ATOM 14324 O O . GLU B 1 759 ? -32.969 18.688 5.668 1 93.88 759 GLU B O 1
ATOM 14329 N N . MET B 1 760 ? -32.062 19.297 7.602 1 95.94 760 MET B N 1
ATOM 14330 C CA . MET B 1 760 ? -33.094 18.562 8.359 1 95.94 760 MET B CA 1
ATOM 14331 C C . MET B 1 760 ? -34.469 19.188 8.172 1 95.94 760 MET B C 1
ATOM 14333 O O . MET B 1 760 ? -35.469 18.469 8.117 1 95.94 760 MET B O 1
ATOM 14337 N N . LEU B 1 761 ? -34.5 20.516 8.07 1 95.62 761 LEU B N 1
ATOM 14338 C CA . LEU B 1 761 ? -35.781 21.156 7.824 1 95.62 761 LEU B CA 1
ATOM 14339 C C . LEU B 1 761 ? -36.375 20.719 6.484 1 95.62 761 LEU B C 1
ATOM 14341 O O . LEU B 1 761 ? -37.562 20.391 6.395 1 95.62 761 LEU B O 1
ATOM 14345 N N . HIS B 1 762 ? -35.5 20.672 5.473 1 95.25 762 HIS B N 1
ATOM 14346 C CA . HIS B 1 762 ? -35.938 20.203 4.164 1 95.25 762 HIS B CA 1
ATOM 14347 C C . HIS B 1 762 ? -36.469 18.781 4.23 1 95.25 762 HIS B C 1
ATOM 14349 O O . HIS B 1 762 ? -37.531 18.469 3.678 1 95.25 762 HIS B O 1
ATOM 14355 N N . LEU B 1 763 ? -35.719 17.953 4.879 1 96.56 763 LEU B N 1
ATOM 14356 C CA . LEU B 1 763 ? -36.062 16.547 4.941 1 96.56 763 LEU B CA 1
ATOM 14357 C C . LEU B 1 763 ? -37.406 16.344 5.637 1 96.56 763 LEU B C 1
ATOM 14359 O O . LEU B 1 763 ? -38.25 15.633 5.125 1 96.56 763 LEU B O 1
ATOM 14363 N N . ILE B 1 764 ? -37.562 16.969 6.777 1 97.31 764 ILE B N 1
ATOM 14364 C CA . ILE B 1 764 ? -38.812 16.828 7.562 1 97.31 764 ILE B CA 1
ATOM 14365 C C . ILE B 1 764 ? -39.969 17.391 6.781 1 97.31 764 ILE B C 1
ATOM 14367 O O . ILE B 1 764 ? -41.062 16.797 6.746 1 97.31 764 ILE B O 1
ATOM 14371 N N . HIS B 1 765 ? -39.781 18.562 6.121 1 97.56 765 HIS B N 1
ATOM 14372 C CA . HIS B 1 765 ? -40.844 19.156 5.312 1 97.56 765 HIS B CA 1
ATOM 14373 C C . HIS B 1 765 ? -41.25 18.25 4.164 1 97.56 765 HIS B C 1
ATOM 14375 O O . HIS B 1 765 ? -42.438 18.062 3.898 1 97.56 765 HIS B O 1
ATOM 14381 N N . ASN B 1 766 ? -40.281 17.656 3.477 1 97.12 766 ASN B N 1
ATOM 14382 C CA . ASN B 1 766 ? -40.531 16.75 2.365 1 97.12 766 ASN B CA 1
ATOM 14383 C C . ASN B 1 766 ? -41.312 15.516 2.814 1 97.12 766 ASN B C 1
ATOM 14385 O O . ASN B 1 766 ? -42.281 15.117 2.168 1 97.12 766 ASN B O 1
ATOM 14389 N N . LEU B 1 767 ? -40.938 14.969 3.928 1 96.69 767 LEU B N 1
ATOM 14390 C CA . LEU B 1 767 ? -41.531 13.719 4.406 1 96.69 767 LEU B CA 1
ATOM 14391 C C . LEU B 1 767 ? -42.938 13.945 4.91 1 96.69 767 LEU B C 1
ATOM 14393 O O . LEU B 1 767 ? -43.781 13.055 4.812 1 96.69 767 LEU B O 1
ATOM 14397 N N . ASN B 1 768 ? -43.188 15.156 5.391 1 95.94 768 ASN B N 1
ATOM 14398 C CA . ASN B 1 768 ? -44.469 15.391 6.031 1 95.94 768 ASN B CA 1
ATOM 14399 C C . ASN B 1 768 ? -45.5 15.984 5.051 1 95.94 768 ASN B C 1
ATOM 14401 O O . ASN B 1 768 ? -46.688 15.656 5.105 1 95.94 768 ASN B O 1
ATOM 14405 N N . HIS B 1 769 ? -44.969 16.953 4.141 1 96.62 769 HIS B N 1
ATOM 14406 C CA . HIS B 1 769 ? -45.969 17.734 3.42 1 96.62 769 HIS B CA 1
ATOM 14407 C C . HIS B 1 769 ? -45.688 17.75 1.924 1 96.62 769 HIS B C 1
ATOM 14409 O O . HIS B 1 769 ? -46.594 17.766 1.103 1 96.62 769 HIS B O 1
ATOM 14415 N N . VAL B 1 770 ? -44.5 17.766 1.518 1 96.94 770 VAL B N 1
ATOM 14416 C CA . VAL B 1 770 ? -44.125 18.125 0.158 1 96.94 770 VAL B CA 1
ATOM 14417 C C . VAL B 1 770 ? -44.188 16.906 -0.749 1 96.94 770 VAL B C 1
ATOM 14419 O O . VAL B 1 770 ? -44.781 16.969 -1.828 1 96.94 770 VAL B O 1
ATOM 14422 N N . TRP B 1 771 ? -43.625 15.789 -0.349 1 97.31 771 TRP B N 1
ATOM 14423 C CA . TRP B 1 771 ? -43.656 14.57 -1.154 1 97.31 771 TRP B CA 1
ATOM 14424 C C . TRP B 1 771 ? -45 13.875 -1.041 1 97.31 771 TRP B C 1
ATOM 14426 O O . TRP B 1 771 ? -45.562 13.773 0.052 1 97.31 771 TRP B O 1
ATOM 14436 N N . PRO B 1 772 ? -45.531 13.43 -2.195 1 96.69 772 PRO B N 1
ATOM 14437 C CA . PRO B 1 772 ? -46.719 12.555 -2.092 1 96.69 772 PRO B CA 1
ATOM 14438 C C . PRO B 1 772 ? -46.406 11.25 -1.35 1 96.69 772 PRO B C 1
ATOM 14440 O O . PRO B 1 772 ? -45.25 10.875 -1.197 1 96.69 772 PRO B O 1
ATOM 14443 N N . GLU B 1 773 ? -47.375 10.57 -0.918 1 95.44 773 GLU B N 1
ATOM 14444 C CA . GLU B 1 773 ? -47.25 9.398 -0.061 1 95.44 773 GLU B CA 1
ATOM 14445 C C . GLU B 1 773 ? -46.406 8.312 -0.733 1 95.44 773 GLU B C 1
ATOM 14447 O O . GLU B 1 773 ? -45.594 7.648 -0.076 1 95.44 773 GLU B O 1
ATOM 14452 N N . GLU B 1 774 ? -46.594 8.156 -2.029 1 96.31 774 GLU B N 1
ATOM 14453 C CA . GLU B 1 774 ? -45.875 7.125 -2.756 1 96.31 774 GLU B CA 1
ATOM 14454 C C . GLU B 1 774 ? -44.375 7.41 -2.762 1 96.31 774 GLU B C 1
ATOM 14456 O O . GLU B 1 774 ? -43.562 6.508 -2.533 1 96.31 774 GLU B O 1
ATOM 14461 N N . ILE B 1 775 ? -44 8.641 -3.012 1 97.19 775 ILE B N 1
ATOM 14462 C CA . ILE B 1 775 ? -42.625 9.039 -3.068 1 97.19 775 ILE B CA 1
ATOM 14463 C C . ILE B 1 775 ? -42 8.953 -1.673 1 97.19 775 ILE B C 1
ATOM 14465 O O . ILE B 1 775 ? -40.875 8.492 -1.517 1 97.19 775 ILE B O 1
ATOM 14469 N N . ARG B 1 776 ? -42.719 9.375 -0.673 1 97.25 776 ARG B N 1
ATOM 14470 C CA . ARG B 1 776 ? -42.25 9.266 0.713 1 97.25 776 ARG B CA 1
ATOM 14471 C C . ARG B 1 776 ? -41.938 7.824 1.072 1 97.25 776 ARG B C 1
ATOM 14473 O O . ARG B 1 776 ? -40.875 7.555 1.646 1 97.25 776 ARG B O 1
ATOM 14480 N N . ASN B 1 777 ? -42.781 6.969 0.703 1 96.94 777 ASN B N 1
ATOM 14481 C CA . ASN B 1 777 ? -42.594 5.555 1.006 1 96.94 777 ASN B CA 1
ATOM 14482 C C . ASN B 1 777 ? -41.375 4.992 0.3 1 96.94 777 ASN B C 1
ATOM 14484 O O . ASN B 1 777 ? -40.625 4.199 0.878 1 96.94 777 ASN B O 1
ATOM 14488 N N . ILE B 1 778 ? -41.188 5.395 -0.929 1 97.62 778 ILE B N 1
ATOM 14489 C CA . ILE B 1 778 ? -40.031 4.926 -1.695 1 97.62 778 ILE B CA 1
ATOM 14490 C C . ILE B 1 778 ? -38.75 5.402 -1.036 1 97.62 778 ILE B C 1
ATOM 14492 O O . ILE B 1 778 ? -37.812 4.629 -0.869 1 97.62 778 ILE B O 1
ATOM 14496 N N . VAL B 1 779 ? -38.719 6.621 -0.598 1 97.88 779 VAL B N 1
ATOM 14497 C CA . VAL B 1 779 ? -37.5 7.18 0.011 1 97.88 779 VAL B CA 1
ATOM 14498 C C . VAL B 1 779 ? -37.219 6.469 1.333 1 97.88 779 VAL B C 1
ATOM 14500 O O . VAL B 1 779 ? -36.094 6.047 1.587 1 97.88 779 VAL B O 1
ATOM 14503 N N . LEU B 1 780 ? -38.219 6.227 2.166 1 97.69 780 LEU B N 1
ATOM 14504 C CA . LEU B 1 780 ? -38.062 5.617 3.48 1 97.69 780 LEU B CA 1
ATOM 14505 C C . LEU B 1 780 ? -37.594 4.164 3.352 1 97.69 780 LEU B C 1
ATOM 14507 O O . LEU B 1 780 ? -36.906 3.643 4.234 1 97.69 780 LEU B O 1
ATOM 14511 N N . LYS B 1 781 ? -37.875 3.586 2.227 1 97.62 781 LYS B N 1
ATOM 14512 C CA . LYS B 1 781 ? -37.562 2.178 2.041 1 97.62 781 LYS B CA 1
ATOM 14513 C C . LYS B 1 781 ? -36.188 2.018 1.343 1 97.62 781 LYS B C 1
ATOM 14515 O O . LYS B 1 781 ? -35.625 0.923 1.318 1 97.62 781 LYS B O 1
ATOM 14520 N N . ASN B 1 782 ? -35.625 3.145 0.804 1 97.88 782 ASN B N 1
ATOM 14521 C CA . ASN B 1 782 ? -34.5 2.936 -0.083 1 97.88 782 ASN B CA 1
ATOM 14522 C C . ASN B 1 782 ? -33.312 3.799 0.321 1 97.88 782 ASN B C 1
ATOM 14524 O O . ASN B 1 782 ? -32.219 3.684 -0.26 1 97.88 782 ASN B O 1
ATOM 14528 N N . TRP B 1 783 ? -33.406 4.676 1.333 1 97.94 783 TRP B N 1
ATOM 14529 C CA . TRP B 1 783 ? -32.281 5.492 1.721 1 97.94 783 TRP B CA 1
ATOM 14530 C C . TRP B 1 783 ? -31.297 4.695 2.578 1 97.94 783 TRP B C 1
ATOM 14532 O O . TRP B 1 783 ? -30.188 5.156 2.863 1 97.94 783 TRP B O 1
ATOM 14542 N N . LEU B 1 784 ? -31.688 3.475 2.979 1 97.88 784 LEU B N 1
ATOM 14543 C CA . LEU B 1 784 ? -30.812 2.453 3.561 1 97.88 784 LEU B CA 1
ATOM 14544 C C . LEU B 1 784 ? -30.672 1.269 2.611 1 97.88 784 LEU B C 1
ATOM 14546 O O . LEU B 1 784 ? -31.625 0.882 1.933 1 97.88 784 LEU B O 1
ATOM 14550 N N . VAL B 1 785 ? -29.422 0.745 2.543 1 97.38 785 VAL B N 1
ATOM 14551 C CA . VAL B 1 785 ? -29.156 -0.376 1.648 1 97.38 785 VAL B CA 1
ATOM 14552 C C . VAL B 1 785 ? -28.547 -1.536 2.439 1 97.38 785 VAL B C 1
ATOM 14554 O O . VAL B 1 785 ? -28 -1.336 3.527 1 97.38 785 VAL B O 1
ATOM 14557 N N . ASN B 1 786 ? -28.703 -2.736 1.965 1 96.81 786 ASN B N 1
ATOM 14558 C CA . ASN B 1 786 ? -28.188 -3.953 2.582 1 96.81 786 ASN B CA 1
ATOM 14559 C C . ASN B 1 786 ? -27.484 -4.84 1.565 1 96.81 786 ASN B C 1
ATOM 14561 O O . ASN B 1 786 ? -28.078 -5.785 1.038 1 96.81 786 ASN B O 1
ATOM 14565 N N . PRO B 1 787 ? -26.188 -4.609 1.369 1 92.5 787 PRO B N 1
ATOM 14566 C CA . PRO B 1 787 ? -25.469 -5.367 0.354 1 92.5 787 PRO B CA 1
ATOM 14567 C C . PRO B 1 787 ? -25.297 -6.84 0.726 1 92.5 787 PRO B C 1
ATOM 14569 O O . PRO B 1 787 ? -25.047 -7.676 -0.147 1 92.5 787 PRO B O 1
ATOM 14572 N N . SER B 1 788 ? -25.438 -7.215 1.978 1 88.31 788 SER B N 1
ATOM 14573 C CA . SER B 1 788 ? -25.219 -8.586 2.416 1 88.31 788 SER B CA 1
ATOM 14574 C C . SER B 1 788 ? -26.516 -9.406 2.309 1 88.31 788 SER B C 1
ATOM 14576 O O . SER B 1 788 ? -26.453 -10.633 2.162 1 88.31 788 SER B O 1
ATOM 14578 N N . GLY B 1 789 ? -27.609 -8.742 2.492 1 92.25 789 GLY B N 1
ATOM 14579 C CA . GLY B 1 789 ? -28.891 -9.43 2.51 1 92.25 789 GLY B CA 1
ATOM 14580 C C . GLY B 1 789 ? -29.203 -10.078 3.844 1 92.25 789 GLY B C 1
ATOM 14581 O O . GLY B 1 789 ? -30.188 -10.789 3.977 1 92.25 789 GLY B O 1
ATOM 14582 N N . LEU B 1 790 ? -28.359 -9.828 4.828 1 92.06 790 LEU B N 1
ATOM 14583 C CA . LEU B 1 790 ? -28.547 -10.414 6.152 1 92.06 790 LEU B CA 1
ATOM 14584 C C . LEU B 1 790 ? -29.234 -9.43 7.09 1 92.06 790 LEU B C 1
ATOM 14586 O O . LEU B 1 790 ? -29.188 -8.219 6.871 1 92.06 790 LEU B O 1
ATOM 14590 N N . PRO B 1 791 ? -29.875 -9.938 8.07 1 92.5 791 PRO B N 1
ATOM 14591 C CA . PRO B 1 791 ? -30.531 -9.039 9.023 1 92.5 791 PRO B CA 1
ATOM 14592 C C . PRO B 1 791 ? -29.531 -8.203 9.828 1 92.5 791 PRO B C 1
ATOM 14594 O O . PRO B 1 791 ? -28.453 -8.68 10.156 1 92.5 791 PRO B O 1
ATOM 14597 N N . ASN B 1 792 ? -29.922 -6.98 10.125 1 92.5 792 ASN B N 1
ATOM 14598 C CA . ASN B 1 792 ? -29.156 -6.055 10.945 1 92.5 792 ASN B CA 1
ATOM 14599 C C . ASN B 1 792 ? -27.828 -5.688 10.297 1 92.5 792 ASN B C 1
ATOM 14601 O O . ASN B 1 792 ? -26.797 -5.621 10.969 1 92.5 792 ASN B O 1
ATOM 14605 N N . ARG B 1 793 ? -27.906 -5.613 8.992 1 94.31 793 ARG B N 1
ATOM 14606 C CA . ARG B 1 793 ? -26.703 -5.246 8.25 1 94.31 793 ARG B CA 1
ATOM 14607 C C . ARG B 1 793 ? -27 -4.121 7.266 1 94.31 793 ARG B C 1
ATOM 14609 O O . ARG B 1 793 ? -26.297 -3.971 6.262 1 94.31 793 ARG B O 1
ATOM 14616 N N . ASN B 1 794 ? -28.062 -3.402 7.566 1 96.69 794 ASN B N 1
ATOM 14617 C CA . ASN B 1 794 ? -28.344 -2.238 6.734 1 96.69 794 ASN B CA 1
ATOM 14618 C C . ASN B 1 794 ? -27.328 -1.117 6.969 1 96.69 794 ASN B C 1
ATOM 14620 O O . ASN B 1 794 ? -26.828 -0.961 8.078 1 96.69 794 ASN B O 1
ATOM 14624 N N . ILE B 1 795 ? -27.031 -0.42 5.922 1 96.81 795 ILE B N 1
ATOM 14625 C CA . ILE B 1 795 ? -26.141 0.735 6.012 1 96.81 795 ILE B CA 1
ATOM 14626 C C . ILE B 1 795 ? -26.734 1.907 5.238 1 96.81 795 ILE B C 1
ATOM 14628 O O . ILE B 1 795 ? -27.672 1.729 4.449 1 96.81 795 ILE B O 1
ATOM 14632 N N . GLU B 1 796 ? -26.266 3.035 5.492 1 97.06 796 GLU B N 1
ATOM 14633 C CA . GLU B 1 796 ? -26.688 4.23 4.766 1 97.06 796 GLU B CA 1
ATOM 14634 C C . GLU B 1 796 ? -26.234 4.188 3.314 1 97.06 796 GLU B C 1
ATOM 14636 O O . GLU B 1 796 ? -25.125 3.73 3.025 1 97.06 796 GLU B O 1
ATOM 14641 N N . MET B 1 797 ? -27.016 4.676 2.475 1 96.31 797 MET B N 1
ATOM 14642 C CA . MET B 1 797 ? -26.719 4.652 1.044 1 96.31 797 MET B CA 1
ATOM 14643 C C . MET B 1 797 ? -25.422 5.379 0.745 1 96.31 797 MET B C 1
ATOM 14645 O O . MET B 1 797 ? -24.641 4.934 -0.095 1 96.31 797 MET B O 1
ATOM 14649 N N . ASP B 1 798 ? -25.203 6.527 1.349 1 95.06 798 ASP B N 1
ATOM 14650 C CA . ASP B 1 798 ? -23.984 7.297 1.082 1 95.06 798 ASP B CA 1
ATOM 14651 C C . ASP B 1 798 ? -22.766 6.621 1.7 1 95.06 798 ASP B C 1
ATOM 14653 O O . ASP B 1 798 ? -21.641 6.824 1.239 1 95.06 798 ASP B O 1
ATOM 14657 N N . LEU B 1 799 ? -22.906 5.832 2.75 1 95.5 799 LEU B N 1
ATOM 14658 C CA . LEU B 1 799 ? -21.812 5.023 3.256 1 95.5 799 LEU B CA 1
ATOM 14659 C C . LEU B 1 799 ? -21.406 3.955 2.244 1 95.5 799 LEU B C 1
ATOM 14661 O O . LEU B 1 799 ? -20.219 3.66 2.082 1 95.5 799 LEU B O 1
ATOM 14665 N N . ALA B 1 800 ? -22.406 3.373 1.673 1 95.31 800 ALA B N 1
ATOM 14666 C CA . ALA B 1 800 ? -22.109 2.395 0.628 1 95.31 800 ALA B CA 1
ATOM 14667 C C . ALA B 1 800 ? -21.234 3.004 -0.46 1 95.31 800 ALA B C 1
ATOM 14669 O O . ALA B 1 800 ? -20.297 2.363 -0.937 1 95.31 800 ALA B O 1
ATOM 14670 N N . GLN B 1 801 ? -21.562 4.215 -0.827 1 95.56 801 GLN B N 1
ATOM 14671 C CA . GLN B 1 801 ? -20.766 4.891 -1.848 1 95.56 801 GLN B CA 1
ATOM 14672 C C . GLN B 1 801 ? -19.359 5.164 -1.349 1 95.56 801 GLN B C 1
ATOM 14674 O O . GLN B 1 801 ? -18.391 5.012 -2.098 1 95.56 801 GLN B O 1
ATOM 14679 N N . GLU B 1 802 ? -19.266 5.602 -0.091 1 93.75 802 GLU B N 1
ATOM 14680 C CA . GLU B 1 802 ? -17.953 5.836 0.494 1 93.75 802 GLU B CA 1
ATOM 14681 C C . GLU B 1 802 ? -17.109 4.555 0.516 1 93.75 802 GLU B C 1
ATOM 14683 O O . GLU B 1 802 ? -15.906 4.59 0.27 1 93.75 802 GLU B O 1
ATOM 14688 N N . HIS B 1 803 ? -17.781 3.547 0.871 1 92.69 803 HIS B N 1
ATOM 14689 C CA . HIS B 1 803 ? -17.125 2.242 0.863 1 92.69 803 HIS B CA 1
ATOM 14690 C C . HIS B 1 803 ? -16.625 1.888 -0.53 1 92.69 803 HIS B C 1
ATOM 14692 O O . HIS B 1 803 ? -15.484 1.428 -0.684 1 92.69 803 HIS B O 1
ATOM 14698 N N . LEU B 1 804 ? -17.422 2.055 -1.47 1 93.94 804 LEU B N 1
ATOM 14699 C CA . LEU B 1 804 ? -17.047 1.755 -2.848 1 93.94 804 LEU B CA 1
ATOM 14700 C C . LEU B 1 804 ? -15.914 2.664 -3.316 1 93.94 804 LEU B C 1
ATOM 14702 O O . LEU B 1 804 ? -15.023 2.227 -4.047 1 93.94 804 LEU B O 1
ATOM 14706 N N . ASN B 1 805 ? -15.984 3.934 -2.906 1 91.94 805 ASN B N 1
ATOM 14707 C CA . ASN B 1 805 ? -14.898 4.848 -3.227 1 91.94 805 ASN B CA 1
ATOM 14708 C C . ASN B 1 805 ? -13.562 4.336 -2.701 1 91.94 805 ASN B C 1
ATOM 14710 O O . ASN B 1 805 ? -12.539 4.434 -3.385 1 91.94 805 ASN B O 1
ATOM 14714 N N . PHE B 1 806 ? -13.648 3.84 -1.553 1 87.19 806 PHE B N 1
ATOM 14715 C CA . PHE B 1 806 ? -12.438 3.285 -0.958 1 87.19 806 PHE B CA 1
ATOM 14716 C C . PHE B 1 806 ? -11.93 2.102 -1.771 1 87.19 806 PHE B C 1
ATOM 14718 O O . PHE B 1 806 ? -10.727 1.997 -2.041 1 87.19 806 PHE B O 1
ATOM 14725 N N . LYS B 1 807 ? -12.82 1.296 -2.109 1 86.19 807 LYS B N 1
ATOM 14726 C CA . LYS B 1 807 ? -12.445 0.123 -2.895 1 86.19 807 LYS B CA 1
ATOM 14727 C C . LYS B 1 807 ? -11.883 0.527 -4.254 1 86.19 807 LYS B C 1
ATOM 14729 O O . LYS B 1 807 ? -10.953 -0.107 -4.762 1 86.19 807 LYS B O 1
ATOM 14734 N N . ILE B 1 808 ? -12.461 1.493 -4.863 1 88.56 808 ILE B N 1
ATOM 14735 C CA . ILE B 1 808 ? -12 1.995 -6.152 1 88.56 808 ILE B CA 1
ATOM 14736 C C . ILE B 1 808 ? -10.57 2.52 -6.027 1 88.56 808 ILE B C 1
ATOM 14738 O O . ILE B 1 808 ? -9.719 2.236 -6.871 1 88.56 808 ILE B O 1
ATOM 14742 N N . LYS B 1 809 ? -10.359 3.193 -4.973 1 81.19 809 LYS B N 1
ATOM 14743 C CA . LYS B 1 809 ? -9.016 3.738 -4.75 1 81.19 809 LYS B CA 1
ATOM 14744 C C . LYS B 1 809 ? -7.992 2.621 -4.59 1 81.19 809 LYS B C 1
ATOM 14746 O O . LYS B 1 809 ? -6.875 2.717 -5.105 1 81.19 809 LYS B O 1
ATOM 14751 N N . ILE B 1 810 ? -8.367 1.623 -3.891 1 73.94 810 ILE B N 1
ATOM 14752 C CA . ILE B 1 810 ? -7.48 0.487 -3.682 1 73.94 810 ILE B CA 1
ATOM 14753 C C . ILE B 1 810 ? -7.18 -0.186 -5.02 1 73.94 810 ILE B C 1
ATOM 14755 O O . ILE B 1 810 ? -6.027 -0.517 -5.312 1 73.94 810 ILE B O 1
ATOM 14759 N N . SER B 1 811 ? -8.211 -0.371 -5.742 1 75.62 811 SER B N 1
ATOM 14760 C CA . SER B 1 811 ? -8.047 -1.019 -7.039 1 75.62 811 SER B CA 1
ATOM 14761 C C . SER B 1 811 ? -7.211 -0.162 -7.984 1 75.62 811 SER B C 1
ATOM 14763 O O . SER B 1 811 ? -6.469 -0.689 -8.812 1 75.62 811 SER B O 1
ATOM 14765 N N . TYR B 1 812 ? -7.402 1.077 -7.816 1 73.56 812 TYR B N 1
ATOM 14766 C CA . TYR B 1 812 ? -6.656 2.021 -8.641 1 73.56 812 TYR B CA 1
ATOM 14767 C C . TYR B 1 812 ? -5.164 1.955 -8.32 1 73.56 812 TYR B C 1
ATOM 14769 O O . TYR B 1 812 ? -4.332 2 -9.234 1 73.56 812 TYR B O 1
ATOM 14777 N N . LYS B 1 813 ? -4.84 1.889 -7.086 1 63.09 813 LYS B N 1
ATOM 14778 C CA . LYS B 1 813 ? -3.449 1.865 -6.645 1 63.09 813 LYS B CA 1
ATOM 14779 C C . LYS B 1 813 ? -2.742 0.602 -7.125 1 63.09 813 LYS B C 1
ATOM 14781 O O . LYS B 1 813 ? -1.521 0.593 -7.293 1 63.09 813 LYS B O 1
ATOM 14786 N N . ALA B 1 814 ? -3.486 -0.404 -7.363 1 58.75 814 ALA B N 1
ATOM 14787 C CA . ALA B 1 814 ? -2.91 -1.674 -7.797 1 58.75 814 ALA B CA 1
ATOM 14788 C C . ALA B 1 814 ? -2.275 -1.546 -9.18 1 58.75 814 ALA B C 1
ATOM 14790 O O . ALA B 1 814 ? -1.367 -2.305 -9.523 1 58.75 814 ALA B O 1
ATOM 14791 N N . ARG B 1 815 ? -2.861 -0.686 -10.039 1 59.12 815 ARG B N 1
ATOM 14792 C CA . ARG B 1 815 ? -2.326 -0.559 -11.391 1 59.12 815 ARG B CA 1
ATOM 14793 C C . ARG B 1 815 ? -0.965 0.13 -11.375 1 59.12 815 ARG B C 1
ATOM 14795 O O . ARG B 1 815 ? -0.164 -0.049 -12.297 1 59.12 815 ARG B O 1
ATOM 14802 N N . GLY B 1 816 ? -0.412 0.68 -10.211 1 51.16 816 GLY B N 1
ATOM 14803 C CA . GLY B 1 816 ? 0.894 1.319 -10.156 1 51.16 816 GLY B CA 1
ATOM 14804 C C . GLY B 1 816 ? 0.902 2.711 -10.758 1 51.16 816 GLY B C 1
ATOM 14805 O O . GLY B 1 816 ? -0.087 3.439 -10.664 1 51.16 816 GLY B O 1
ATOM 14806 N N . SER B 1 817 ? 1.911 3.238 -11.734 1 49 817 SER B N 1
ATOM 14807 C CA . SER B 1 817 ? 2.379 4.539 -12.203 1 49 817 SER B CA 1
ATOM 14808 C C . SER B 1 817 ? 1.391 5.156 -13.188 1 49 817 SER B C 1
ATOM 14810 O O . SER B 1 817 ? 1.342 6.379 -13.336 1 49 817 SER B O 1
ATOM 14812 N N . ASN B 1 818 ? 0.55 4.422 -14.031 1 50.5 818 ASN B N 1
ATOM 14813 C CA . ASN B 1 818 ? -0.219 5.102 -15.07 1 50.5 818 ASN B CA 1
ATOM 14814 C C . ASN B 1 818 ? -1.661 5.34 -14.625 1 50.5 818 ASN B C 1
ATOM 14816 O O . ASN B 1 818 ? -2.6 4.984 -15.344 1 50.5 818 ASN B O 1
ATOM 14820 N N . ALA B 1 819 ? -1.829 5.965 -13.477 1 59.16 819 ALA B N 1
ATOM 14821 C CA . ALA B 1 819 ? -3.131 6.293 -12.898 1 59.16 819 ALA B CA 1
ATOM 14822 C C . ALA B 1 819 ? -3.822 7.395 -13.688 1 59.16 819 ALA B C 1
ATOM 14824 O O . ALA B 1 819 ? -3.342 8.531 -13.734 1 59.16 819 ALA B O 1
ATOM 14825 N N . SER B 1 820 ? -4.59 6.984 -14.828 1 72.94 820 SER B N 1
ATOM 14826 C CA . SER B 1 820 ? -5.371 7.949 -15.594 1 72.94 820 SER B CA 1
ATOM 14827 C C . SER B 1 820 ? -6.855 7.859 -15.258 1 72.94 820 SER B C 1
ATOM 14829 O O . SER B 1 820 ? -7.305 6.863 -14.688 1 72.94 820 SER B O 1
ATOM 14831 N N . TRP B 1 821 ? -7.574 8.891 -15.383 1 82.38 821 TRP B N 1
ATOM 14832 C CA . TRP B 1 821 ? -9.023 8.906 -15.195 1 82.38 821 TRP B CA 1
ATOM 14833 C C . TRP B 1 821 ? -9.695 7.875 -16.094 1 82.38 821 TRP B C 1
ATOM 14835 O O . TRP B 1 821 ? -10.719 7.301 -15.734 1 82.38 821 TRP B O 1
ATOM 14845 N N . GLU B 1 822 ? -9.062 7.664 -17.203 1 81.38 822 GLU B N 1
ATOM 14846 C CA . GLU B 1 822 ? -9.594 6.641 -18.109 1 81.38 822 GLU B CA 1
ATOM 14847 C C . GLU B 1 822 ? -9.57 5.266 -17.453 1 81.38 822 GLU B C 1
ATOM 14849 O O . GLU B 1 822 ? -10.516 4.484 -17.609 1 81.38 822 GLU B O 1
ATOM 14854 N N . TRP B 1 823 ? -8.523 5.074 -16.828 1 85.25 823 TRP B N 1
ATOM 14855 C CA . TRP B 1 823 ? -8.438 3.795 -16.125 1 85.25 823 TRP B CA 1
ATOM 14856 C C . TRP B 1 823 ? -9.469 3.715 -15.008 1 85.25 823 TRP B C 1
ATOM 14858 O O . TRP B 1 823 ? -10.078 2.666 -14.789 1 85.25 823 TRP B O 1
ATOM 14868 N N . LEU B 1 824 ? -9.68 4.805 -14.344 1 87.62 824 LEU B N 1
ATOM 14869 C CA . LEU B 1 824 ? -10.68 4.848 -13.281 1 87.62 824 LEU B CA 1
ATOM 14870 C C . LEU B 1 824 ? -12.078 4.574 -13.828 1 87.62 824 LEU B C 1
ATOM 14872 O O . LEU B 1 824 ? -12.891 3.922 -13.172 1 87.62 824 LEU B O 1
ATOM 14876 N N . GLU B 1 825 ? -12.328 5.074 -14.984 1 91.62 825 GLU B N 1
ATOM 14877 C CA . GLU B 1 825 ? -13.602 4.832 -15.648 1 91.62 825 GLU B CA 1
ATOM 14878 C C . GLU B 1 825 ? -13.812 3.342 -15.906 1 91.62 825 GLU B C 1
ATOM 14880 O O . GLU B 1 825 ? -14.938 2.846 -15.836 1 91.62 825 GLU B O 1
ATOM 14885 N N . THR B 1 826 ? -12.75 2.697 -16.109 1 91 826 THR B N 1
ATOM 14886 C CA . THR B 1 826 ? -12.828 1.28 -16.453 1 91 826 THR B CA 1
ATOM 14887 C C . THR B 1 826 ? -12.977 0.431 -15.188 1 91 826 THR B C 1
ATOM 14889 O O . THR B 1 826 ? -13.75 -0.528 -15.164 1 91 826 THR B O 1
ATOM 14892 N N . ILE B 1 827 ? -12.305 0.764 -14.18 1 91.56 827 ILE B N 1
ATOM 14893 C CA . ILE B 1 827 ? -12.195 -0.121 -13.023 1 91.56 827 ILE B CA 1
ATOM 14894 C C . ILE B 1 827 ? -13.383 0.111 -12.086 1 91.56 827 ILE B C 1
ATOM 14896 O O . ILE B 1 827 ? -13.828 -0.811 -11.398 1 91.56 827 ILE B O 1
ATOM 14900 N N . SER B 1 828 ? -13.945 1.27 -12 1 95.06 828 SER B N 1
ATOM 14901 C CA . SER B 1 828 ? -14.977 1.629 -11.031 1 95.06 828 SER B CA 1
ATOM 14902 C C . SER B 1 828 ? -16.188 0.697 -11.133 1 95.06 828 SER B C 1
ATOM 14904 O O . SER B 1 828 ? -16.641 0.15 -10.125 1 95.06 828 SER B O 1
ATOM 14906 N N . PRO B 1 829 ? -16.656 0.433 -12.336 1 96.81 829 PRO B N 1
ATOM 14907 C CA . PRO B 1 829 ? -17.828 -0.442 -12.43 1 96.81 829 PRO B CA 1
ATOM 14908 C C . PRO B 1 829 ? -17.531 -1.875 -12 1 96.81 829 PRO B C 1
ATOM 14910 O O . PRO B 1 829 ? -18.453 -2.637 -11.703 1 96.81 829 PRO B O 1
ATOM 14913 N N . CYS B 1 830 ? -16.266 -2.244 -11.922 1 95.44 830 CYS B N 1
ATOM 14914 C CA . CYS B 1 830 ? -15.883 -3.637 -11.711 1 95.44 830 CYS B CA 1
ATOM 14915 C C . CYS B 1 830 ? -15.672 -3.928 -10.227 1 95.44 830 CYS B C 1
ATOM 14917 O O . CYS B 1 830 ? -15.531 -5.086 -9.828 1 95.44 830 CYS B O 1
ATOM 14919 N N . VAL B 1 831 ? -15.68 -3.008 -9.375 1 93.5 831 VAL B N 1
ATOM 14920 C CA . VAL B 1 831 ? -15.164 -3.143 -8.016 1 93.5 831 VAL B CA 1
ATOM 14921 C C . VAL B 1 831 ? -16.031 -4.125 -7.234 1 93.5 831 VAL B C 1
ATOM 14923 O O . VAL B 1 831 ? -15.523 -4.906 -6.426 1 93.5 831 VAL B O 1
ATOM 14926 N N . VAL B 1 832 ? -17.328 -4.137 -7.387 1 94.31 832 VAL B N 1
ATOM 14927 C CA . VAL B 1 832 ? -18.234 -5.012 -6.637 1 94.31 832 VAL B CA 1
ATOM 14928 C C . VAL B 1 832 ? -18 -6.465 -7.051 1 94.31 832 VAL B C 1
ATOM 14930 O O . VAL B 1 832 ? -17.844 -7.344 -6.203 1 94.31 832 VAL B O 1
ATOM 14933 N N . VAL B 1 833 ? -17.922 -6.668 -8.352 1 94.19 833 VAL B N 1
ATOM 14934 C CA . VAL B 1 833 ? -17.766 -8.023 -8.859 1 94.19 833 VAL B CA 1
ATOM 14935 C C . VAL B 1 833 ? -16.391 -8.562 -8.5 1 94.19 833 VAL B C 1
ATOM 14937 O O . VAL B 1 833 ? -16.234 -9.75 -8.195 1 94.19 833 VAL B O 1
ATOM 14940 N N . LEU B 1 834 ? -15.391 -7.762 -8.602 1 92.5 834 LEU B N 1
ATOM 14941 C CA . LEU B 1 834 ? -14.039 -8.164 -8.203 1 92.5 834 LEU B CA 1
ATOM 14942 C C . LEU B 1 834 ? -14 -8.531 -6.723 1 92.5 834 LEU B C 1
ATOM 14944 O O . LEU B 1 834 ? -13.32 -9.484 -6.332 1 92.5 834 LEU B O 1
ATOM 14948 N N . GLY B 1 835 ? -14.719 -7.754 -5.941 1 89.25 835 GLY B N 1
ATOM 14949 C CA . GLY B 1 835 ? -14.828 -8.086 -4.535 1 89.25 835 GLY B CA 1
ATOM 14950 C C . GLY B 1 835 ? -15.5 -9.43 -4.293 1 89.25 835 GLY B C 1
ATOM 14951 O O . GLY B 1 835 ? -15.062 -10.203 -3.436 1 89.25 835 GLY B O 1
ATOM 14952 N N . ASP B 1 836 ? -16.5 -9.703 -5.039 1 89.44 836 ASP B N 1
ATOM 14953 C CA . ASP B 1 836 ? -17.203 -10.977 -4.934 1 89.44 836 ASP B CA 1
ATOM 14954 C C . ASP B 1 836 ? -16.297 -12.141 -5.32 1 89.44 836 ASP B C 1
ATOM 14956 O O . ASP B 1 836 ? -16.328 -13.195 -4.68 1 89.44 836 ASP B O 1
ATOM 14960 N N . LEU B 1 837 ? -15.609 -11.898 -6.391 1 91.12 837 LEU B N 1
ATOM 14961 C CA . LEU B 1 837 ? -14.68 -12.93 -6.828 1 91.12 837 LEU B CA 1
ATOM 14962 C C . LEU B 1 837 ? -13.648 -13.234 -5.738 1 91.12 837 LEU B C 1
ATOM 14964 O O . LEU B 1 837 ? -13.375 -14.398 -5.445 1 91.12 837 LEU B O 1
ATOM 14968 N N . GLN B 1 838 ? -13.109 -12.234 -5.176 1 88.12 838 GLN B N 1
ATOM 14969 C CA . GLN B 1 838 ? -12.148 -12.383 -4.094 1 88.12 838 GLN B CA 1
ATOM 14970 C C . GLN B 1 838 ? -12.742 -13.172 -2.93 1 88.12 838 GLN B C 1
ATOM 14972 O O . GLN B 1 838 ? -12.125 -14.117 -2.432 1 88.12 838 GLN B O 1
ATOM 14977 N N . LYS B 1 839 ? -13.898 -12.852 -2.525 1 84.25 839 LYS B N 1
ATOM 14978 C CA . LYS B 1 839 ? -14.57 -13.523 -1.414 1 84.25 839 LYS B CA 1
ATOM 14979 C C . LYS B 1 839 ? -14.828 -14.992 -1.732 1 84.25 839 LYS B C 1
ATOM 14981 O O . LYS B 1 839 ? -14.578 -15.867 -0.899 1 84.25 839 LYS B O 1
ATOM 14986 N N . THR B 1 840 ? -15.266 -15.25 -2.906 1 85.25 840 THR B N 1
ATOM 14987 C CA . THR B 1 840 ? -15.602 -16.609 -3.312 1 85.25 840 THR B CA 1
ATOM 14988 C C . THR B 1 840 ? -14.352 -17.5 -3.32 1 85.25 840 THR B C 1
ATOM 14990 O O . THR B 1 840 ? -14.375 -18.609 -2.799 1 85.25 840 THR B O 1
ATOM 14993 N N . LEU B 1 841 ? -13.305 -17 -3.916 1 88.75 841 LEU B N 1
ATOM 14994 C CA . LEU B 1 841 ? -12.078 -17.797 -3.986 1 88.75 841 LEU B CA 1
ATOM 14995 C C . LEU B 1 841 ? -11.453 -17.953 -2.604 1 88.75 841 LEU B C 1
ATOM 14997 O O . LEU B 1 841 ? -10.906 -19.016 -2.285 1 88.75 841 LEU B O 1
ATOM 15001 N N . ASN B 1 842 ? -11.562 -16.953 -1.788 1 84.44 842 ASN B N 1
ATOM 15002 C CA . ASN B 1 842 ? -11.086 -17.062 -0.415 1 84.44 842 ASN B CA 1
ATOM 15003 C C . ASN B 1 842 ? -11.883 -18.109 0.374 1 84.44 842 ASN B C 1
ATOM 15005 O O . ASN B 1 842 ? -11.305 -18.875 1.138 1 84.44 842 ASN B O 1
ATOM 15009 N N . ASP B 1 843 ? -13.133 -18.125 0.176 1 79.31 843 ASP B N 1
ATOM 15010 C CA . ASP B 1 843 ? -14 -19.047 0.896 1 79.31 843 ASP B CA 1
ATOM 15011 C C . ASP B 1 843 ? -13.781 -20.484 0.429 1 79.31 843 ASP B C 1
ATOM 15013 O O . ASP B 1 843 ? -13.758 -21.406 1.243 1 79.31 843 ASP B O 1
ATOM 15017 N N . THR B 1 844 ? -13.555 -20.625 -0.858 1 79.38 844 THR B N 1
ATOM 15018 C CA . THR B 1 844 ? -13.453 -21.953 -1.433 1 79.38 844 THR B CA 1
ATOM 15019 C C . THR B 1 844 ? -12.039 -22.516 -1.277 1 79.38 844 THR B C 1
ATOM 15021 O O . THR B 1 844 ? -11.859 -23.703 -1.022 1 79.38 844 THR B O 1
ATOM 15024 N N . LEU B 1 845 ? -11.07 -21.641 -1.516 1 81.81 845 LEU B N 1
ATOM 15025 C CA . LEU B 1 845 ? -9.695 -22.125 -1.581 1 81.81 845 LEU B CA 1
ATOM 15026 C C . LEU B 1 845 ? -8.891 -21.641 -0.38 1 81.81 845 LEU B C 1
ATOM 15028 O O . LEU B 1 845 ? -7.816 -22.156 -0.091 1 81.81 845 LEU B O 1
ATOM 15032 N N . GLY B 1 846 ? -9.391 -20.5 0.295 1 67.94 846 GLY B N 1
ATOM 15033 C CA . GLY B 1 846 ? -8.648 -19.922 1.403 1 67.94 846 GLY B CA 1
ATOM 15034 C C . GLY B 1 846 ? -8.969 -20.562 2.738 1 67.94 846 GLY B C 1
ATOM 15035 O O . GLY B 1 846 ? -9.953 -21.297 2.859 1 67.94 846 GLY B O 1
ATOM 15036 N N . GLY B 1 847 ? -7.969 -20.922 3.629 1 55.5 847 GLY B N 1
ATOM 15037 C CA . GLY B 1 847 ? -8.203 -21.422 4.973 1 55.5 847 GLY B CA 1
ATOM 15038 C C . GLY B 1 847 ? -8.898 -20.406 5.871 1 55.5 847 GLY B C 1
ATOM 15039 O O . GLY B 1 847 ? -8.922 -19.219 5.574 1 55.5 847 GLY B O 1
ATOM 15040 N N . ASP B 1 848 ? -9.93 -20.781 6.562 1 47.53 848 ASP B N 1
ATOM 15041 C CA . ASP B 1 848 ? -10.648 -20.016 7.578 1 47.53 848 ASP B CA 1
ATOM 15042 C C . ASP B 1 848 ? -9.68 -19.219 8.445 1 47.53 848 ASP B C 1
ATOM 15044 O O . ASP B 1 848 ? -10.039 -18.797 9.547 1 47.53 848 ASP B O 1
ATOM 15048 N N . GLN B 1 849 ? -8.469 -19.234 8.242 1 46.72 849 GLN B N 1
ATOM 15049 C CA . GLN B 1 849 ? -7.48 -18.766 9.203 1 46.72 849 GLN B CA 1
ATOM 15050 C C . GLN B 1 849 ? -7.332 -17.234 9.133 1 46.72 849 GLN B C 1
ATOM 15052 O O . GLN B 1 849 ? -6.527 -16.656 9.859 1 46.72 849 GLN B O 1
ATOM 15057 N N . GLY B 1 850 ? -8.125 -16.562 8.445 1 47.44 850 GLY B N 1
ATOM 15058 C CA . GLY B 1 850 ? -7.785 -15.164 8.25 1 47.44 850 GLY B CA 1
ATOM 15059 C C . GLY B 1 850 ? -8.375 -14.258 9.312 1 47.44 850 GLY B C 1
ATOM 15060 O O . GLY B 1 850 ? -8.883 -14.727 10.336 1 47.44 850 GLY B O 1
ATOM 15061 N N . THR B 1 851 ? -8.086 -13.055 9.375 1 54.66 851 THR B N 1
ATOM 15062 C CA . THR B 1 851 ? -8.664 -11.969 10.164 1 54.66 851 THR B CA 1
ATOM 15063 C C . THR B 1 851 ? -10.188 -11.977 10.047 1 54.66 851 THR B C 1
ATOM 15065 O O . THR B 1 851 ? -10.734 -12.188 8.961 1 54.66 851 THR B O 1
ATOM 15068 N N . LYS B 1 852 ? -10.758 -12.555 11.234 1 59.69 852 LYS B N 1
ATOM 15069 C CA . LYS B 1 852 ? -12.219 -12.492 11.266 1 59.69 852 LYS B CA 1
ATOM 15070 C C . LYS B 1 852 ? -12.695 -11.172 11.859 1 59.69 852 LYS B C 1
ATOM 15072 O O . LYS B 1 852 ? -12 -10.555 12.664 1 59.69 852 LYS B O 1
ATOM 15077 N N . HIS B 1 853 ? -13.773 -10.766 11.328 1 61.5 853 HIS B N 1
ATOM 15078 C CA . HIS B 1 853 ? -14.422 -9.609 11.93 1 61.5 853 HIS B CA 1
ATOM 15079 C C . HIS B 1 853 ? -15.117 -9.977 13.234 1 61.5 853 HIS B C 1
ATOM 15081 O O . HIS B 1 853 ? -15.844 -10.977 13.289 1 61.5 853 HIS B O 1
ATOM 15087 N N . ALA B 1 854 ? -14.555 -9.531 14.281 1 69.88 854 ALA B N 1
ATOM 15088 C CA . ALA B 1 854 ? -15.172 -9.742 15.586 1 69.88 854 ALA B CA 1
ATOM 15089 C C . ALA B 1 854 ? -15.266 -8.43 16.359 1 69.88 854 ALA B C 1
ATOM 15091 O O . ALA B 1 854 ? -14.516 -7.488 16.094 1 69.88 854 ALA B O 1
ATOM 15092 N N . PRO B 1 855 ? -16.312 -8.469 17.266 1 73.12 855 PRO B N 1
ATOM 15093 C CA . PRO B 1 855 ? -16.375 -7.277 18.109 1 73.12 855 PRO B CA 1
ATOM 15094 C C . PRO B 1 855 ? -15.125 -7.078 18.953 1 73.12 855 PRO B C 1
ATOM 15096 O O . PRO B 1 855 ? -14.539 -8.055 19.422 1 73.12 855 PRO B O 1
ATOM 15099 N N . PRO B 1 856 ? -14.68 -5.879 19.109 1 70.5 856 PRO B N 1
ATOM 15100 C CA . PRO B 1 856 ? -13.508 -5.625 19.953 1 70.5 856 PRO B CA 1
ATOM 15101 C C . PRO B 1 856 ? -13.742 -5.945 21.422 1 70.5 856 PRO B C 1
ATOM 15103 O O . PRO B 1 856 ? -14.867 -5.816 21.906 1 70.5 856 PRO B O 1
ATOM 15106 N N . ASP B 1 857 ? -12.742 -6.406 22.078 1 78.44 857 ASP B N 1
ATOM 15107 C CA . ASP B 1 857 ? -12.828 -6.629 23.516 1 78.44 857 ASP B CA 1
ATOM 15108 C C . ASP B 1 857 ? -12.602 -5.328 24.297 1 78.44 857 ASP B C 1
ATOM 15110 O O . ASP B 1 857 ? -11.461 -4.926 24.516 1 78.44 857 ASP B O 1
ATOM 15114 N N . LEU B 1 858 ? -13.688 -4.699 24.797 1 87 858 LEU B N 1
ATOM 15115 C CA . LEU B 1 858 ? -13.641 -3.383 25.422 1 87 858 LEU B CA 1
ATOM 15116 C C . LEU B 1 858 ? -13.703 -3.502 26.938 1 87 858 LEU B C 1
ATOM 15118 O O . LEU B 1 858 ? -13.898 -2.504 27.641 1 87 858 LEU B O 1
ATOM 15122 N N . LYS B 1 859 ? -13.445 -4.668 27.484 1 86.56 859 LYS B N 1
ATOM 15123 C CA . LYS B 1 859 ? -13.656 -4.922 28.906 1 86.56 859 LYS B CA 1
ATOM 15124 C C . LYS B 1 859 ? -12.75 -4.035 29.766 1 86.56 859 LYS B C 1
ATOM 15126 O O . LYS B 1 859 ? -13.219 -3.381 30.688 1 86.56 859 LYS B O 1
ATOM 15131 N N . ASP B 1 860 ? -11.516 -3.953 29.438 1 87.25 860 ASP B N 1
ATOM 15132 C CA . ASP B 1 860 ? -10.555 -3.184 30.219 1 87.25 860 ASP B CA 1
ATOM 15133 C C . ASP B 1 860 ? -10.828 -1.686 30.109 1 87.25 860 ASP B C 1
ATOM 15135 O O . ASP B 1 860 ? -10.68 -0.948 31.094 1 87.25 860 ASP B O 1
ATOM 15139 N N . ASP B 1 861 ? -11.188 -1.238 28.984 1 91.25 861 ASP B N 1
ATOM 15140 C CA . ASP B 1 861 ? -11.531 0.167 28.781 1 91.25 861 ASP B CA 1
ATOM 15141 C C . ASP B 1 861 ? -12.727 0.568 29.641 1 91.25 861 ASP B C 1
ATOM 15143 O O . ASP B 1 861 ? -12.695 1.592 30.328 1 91.25 861 ASP B O 1
ATOM 15147 N N . ILE B 1 862 ? -13.742 -0.236 29.562 1 94.62 862 ILE B N 1
ATOM 15148 C CA . ILE B 1 862 ? -14.992 0.044 30.266 1 94.62 862 ILE B CA 1
ATOM 15149 C C . ILE B 1 862 ? -14.758 0.025 31.781 1 94.62 862 ILE B C 1
ATOM 15151 O O . ILE B 1 862 ? -15.219 0.917 32.5 1 94.62 862 ILE B O 1
ATOM 15155 N N . GLU B 1 863 ? -14.008 -0.961 32.25 1 93 863 GLU B N 1
ATOM 15156 C CA . GLU B 1 863 ? -13.719 -1.065 33.656 1 93 863 GLU B CA 1
ATOM 15157 C C . GLU B 1 863 ? -12.922 0.14 34.156 1 93 863 GLU B C 1
ATOM 15159 O O . GLU B 1 863 ? -13.203 0.671 35.25 1 93 863 GLU B O 1
ATOM 15164 N N . SER B 1 864 ? -11.984 0.556 33.406 1 93.94 864 SER B N 1
ATOM 15165 C CA . SER B 1 864 ? -11.172 1.71 33.781 1 93.94 864 SER B CA 1
ATOM 15166 C C . SER B 1 864 ? -12.008 2.979 33.844 1 93.94 864 SER B C 1
ATOM 15168 O O . SER B 1 864 ? -11.844 3.779 34.781 1 93.94 864 SER B O 1
ATOM 15170 N N . LEU B 1 865 ? -12.898 3.145 32.969 1 96.31 865 LEU B N 1
ATOM 15171 C CA . LEU B 1 865 ? -13.727 4.34 32.938 1 96.31 865 LEU B CA 1
ATOM 15172 C C . LEU B 1 865 ? -14.773 4.301 34.062 1 96.31 865 LEU B C 1
ATOM 15174 O O . LEU B 1 865 ? -15.086 5.328 34.656 1 96.31 865 LEU B O 1
ATOM 15178 N N . MET B 1 866 ? -15.32 3.129 34.312 1 96.75 866 MET B N 1
ATOM 15179 C CA . MET B 1 866 ? -16.281 2.988 35.406 1 96.75 866 MET B CA 1
ATOM 15180 C C . MET B 1 866 ? -15.633 3.371 36.719 1 96.75 866 MET B C 1
ATOM 15182 O O . MET B 1 866 ? -16.25 4.074 37.531 1 96.75 866 MET B O 1
ATOM 15186 N N . SER B 1 867 ? -14.414 2.891 36.875 1 95.5 867 SER B N 1
ATOM 15187 C CA . SER B 1 867 ? -13.68 3.209 38.094 1 95.5 867 SER B CA 1
ATOM 15188 C C . SER B 1 867 ? -13.445 4.711 38.219 1 95.5 867 SER B C 1
ATOM 15190 O O . SER B 1 867 ? -13.562 5.27 39.312 1 95.5 867 SER B O 1
ATOM 15192 N N . SER B 1 868 ? -13.156 5.312 37.156 1 94.94 868 SER B N 1
ATOM 15193 C CA . SER B 1 868 ? -12.922 6.754 37.156 1 94.94 868 SER B CA 1
ATOM 15194 C C . SER B 1 868 ? -14.203 7.52 37.469 1 94.94 868 SER B C 1
ATOM 15196 O O . SER B 1 868 ? -14.18 8.484 38.25 1 94.94 868 SER B O 1
ATOM 15198 N N . LEU B 1 869 ? -15.32 7.133 36.906 1 97.25 869 LEU B N 1
ATOM 15199 C CA . LEU B 1 869 ? -16.609 7.777 37.125 1 97.25 869 LEU B CA 1
ATOM 15200 C C . LEU B 1 869 ? -17.016 7.66 38.594 1 97.25 869 LEU B C 1
ATOM 15202 O O . LEU B 1 869 ? -17.578 8.602 39.156 1 97.25 869 LEU B O 1
ATOM 15206 N N . ASP B 1 870 ? -16.688 6.52 39.125 1 95.75 870 ASP B N 1
ATOM 15207 C CA . ASP B 1 870 ? -17.016 6.281 40.531 1 95.75 870 ASP B CA 1
ATOM 15208 C C . ASP B 1 870 ? -16.109 7.09 41.469 1 95.75 870 ASP B C 1
ATOM 15210 O O . ASP B 1 870 ? -16.578 7.707 42.406 1 95.75 870 ASP B O 1
ATOM 15214 N N . GLU B 1 871 ? -14.812 7.066 41.156 1 94.81 871 GLU B N 1
ATOM 15215 C CA . GLU B 1 871 ? -13.812 7.781 41.938 1 94.81 871 GLU B CA 1
ATOM 15216 C C . GLU B 1 871 ? -14.125 9.273 42 1 94.81 871 GLU B C 1
ATOM 15218 O O . GLU B 1 871 ? -13.953 9.898 43.062 1 94.81 871 GLU B O 1
ATOM 15223 N N . HIS B 1 872 ? -14.656 9.82 40.969 1 95.19 872 HIS B N 1
ATOM 15224 C CA . HIS B 1 872 ? -14.875 11.266 40.875 1 95.19 872 HIS B CA 1
ATOM 15225 C C . HIS B 1 872 ? -16.344 11.609 41.094 1 95.19 872 HIS B C 1
ATOM 15227 O O . HIS B 1 872 ? -16.734 12.773 40.969 1 95.19 872 HIS B O 1
ATOM 15233 N N . LYS B 1 873 ? -17.219 10.633 41.344 1 95.75 873 LYS B N 1
ATOM 15234 C CA . LYS B 1 873 ? -18.625 10.797 41.656 1 95.75 873 LYS B CA 1
ATOM 15235 C C . LYS B 1 873 ? -19.344 11.648 40.625 1 95.75 873 LYS B C 1
ATOM 15237 O O . LYS B 1 873 ? -20.047 12.602 40.969 1 95.75 873 LYS B O 1
ATOM 15242 N N . VAL B 1 874 ? -19.109 11.305 39.406 1 96.81 874 VAL B N 1
ATOM 15243 C CA . VAL B 1 874 ? -19.625 12.094 38.281 1 96.81 874 VAL B CA 1
ATOM 15244 C C . VAL B 1 874 ? -21.141 12.031 38.281 1 96.81 874 VAL B C 1
ATOM 15246 O O . VAL B 1 874 ? -21.812 13.039 38 1 96.81 874 VAL B O 1
ATOM 15249 N N . TYR B 1 875 ? -21.75 10.844 38.562 1 97.44 875 TYR B N 1
ATOM 15250 C CA . TYR B 1 875 ? -23.203 10.664 38.469 1 97.44 875 TYR B CA 1
ATOM 15251 C C . TYR B 1 875 ? -23.828 10.656 39.875 1 97.44 875 TYR B C 1
ATOM 15253 O O . TYR B 1 875 ? -24.906 10.086 40.062 1 97.44 875 TYR B O 1
ATOM 15261 N N . GLN B 1 876 ? -23.188 11.242 40.781 1 95.5 876 GLN B N 1
ATOM 15262 C CA . GLN B 1 876 ? -23.719 11.523 42.094 1 95.5 876 GLN B CA 1
ATOM 15263 C C . GLN B 1 876 ? -23.75 13.023 42.375 1 95.5 876 GLN B C 1
ATOM 15265 O O . GLN B 1 876 ? -22.719 13.703 42.25 1 95.5 876 GLN B O 1
ATOM 15270 N N . ILE B 1 877 ? -24.906 13.508 42.75 1 94.44 877 ILE B N 1
ATOM 15271 C CA . ILE B 1 877 ? -25.094 14.953 42.906 1 94.44 877 ILE B CA 1
ATOM 15272 C C . ILE B 1 877 ? -24.297 15.453 44.094 1 94.44 877 ILE B C 1
ATOM 15274 O O . ILE B 1 877 ? -24.453 14.945 45.219 1 94.44 877 ILE B O 1
ATOM 15278 N N . GLN B 1 878 ? -23.453 16.297 43.812 1 93.44 878 GLN B N 1
ATOM 15279 C CA . GLN B 1 878 ? -22.75 17.078 44.844 1 93.44 878 GLN B CA 1
ATOM 15280 C C . GLN B 1 878 ? -23.172 18.547 44.781 1 93.44 878 GLN B C 1
ATOM 15282 O O . GLN B 1 878 ? -22.734 19.281 43.906 1 93.44 878 GLN B O 1
ATOM 15287 N N . LYS B 1 879 ? -23.812 18.938 45.844 1 91 879 LYS B N 1
ATOM 15288 C CA . LYS B 1 879 ? -24.406 20.281 45.844 1 91 879 LYS B CA 1
ATOM 15289 C C . LYS B 1 879 ? -23.344 21.359 45.781 1 91 879 LYS B C 1
ATOM 15291 O O . LYS B 1 879 ? -22.359 21.312 46.531 1 91 879 LYS B O 1
ATOM 15296 N N . GLY B 1 880 ? -23.438 22.234 44.781 1 90.38 880 GLY B N 1
ATOM 15297 C CA . GLY B 1 880 ? -22.562 23.391 44.688 1 90.38 880 GLY B CA 1
ATOM 15298 C C . GLY B 1 880 ? -21.344 23.141 43.812 1 90.38 880 GLY B C 1
ATOM 15299 O O . GLY B 1 880 ? -20.531 24.031 43.625 1 90.38 880 GLY B O 1
ATOM 15300 N N . ARG B 1 881 ? -21.203 21.906 43.281 1 90.44 881 ARG B N 1
ATOM 15301 C CA . ARG B 1 881 ? -20.047 21.578 42.438 1 90.44 881 ARG B CA 1
ATOM 15302 C C . ARG B 1 881 ? -20.078 22.359 41.125 1 90.44 881 ARG B C 1
ATOM 15304 O O . ARG B 1 881 ? -21.094 22.344 40.406 1 90.44 881 ARG B O 1
ATOM 15311 N N . MET B 1 882 ? -18.891 23.094 40.844 1 88.94 882 MET B N 1
ATOM 15312 C CA . MET B 1 882 ? -18.844 23.969 39.656 1 88.94 882 MET B CA 1
ATOM 15313 C C . MET B 1 882 ? -17.641 23.609 38.781 1 88.94 882 MET B C 1
ATOM 15315 O O . MET B 1 882 ? -16.656 23.047 39.25 1 88.94 882 MET B O 1
ATOM 15319 N N . VAL B 1 883 ? -17.844 23.859 37.562 1 88.81 883 VAL B N 1
ATOM 15320 C CA . VAL B 1 883 ? -16.75 23.859 36.594 1 88.81 883 VAL B CA 1
ATOM 15321 C C . VAL B 1 883 ? -16.562 25.266 36.031 1 88.81 883 VAL B C 1
ATOM 15323 O O . VAL B 1 883 ? -17.328 26.172 36.375 1 88.81 883 VAL B O 1
ATOM 15326 N N . LYS B 1 884 ? -15.531 25.531 35.281 1 85.19 884 LYS B N 1
ATOM 15327 C CA . LYS B 1 884 ? -15.375 26.828 34.625 1 85.19 884 LYS B CA 1
ATOM 15328 C C . LYS B 1 884 ? -16.578 27.141 33.75 1 85.19 884 LYS B C 1
ATOM 15330 O O . LYS B 1 884 ? -17.203 26.234 33.188 1 85.19 884 LYS B O 1
ATOM 15335 N N . GLU B 1 885 ? -16.922 28.312 33.688 1 82.06 885 GLU B N 1
ATOM 15336 C CA . GLU B 1 885 ? -18.109 28.75 32.938 1 82.06 885 GLU B CA 1
ATOM 15337 C C . GLU B 1 885 ? -18.078 28.266 31.5 1 82.06 885 GLU B C 1
ATOM 15339 O O . GLU B 1 885 ? -19.094 27.891 30.938 1 82.06 885 GLU B O 1
ATOM 15344 N N . GLU B 1 886 ? -16.922 28.25 31 1 81.62 886 GLU B N 1
ATOM 15345 C CA . GLU B 1 886 ? -16.766 27.844 29.594 1 81.62 886 GLU B CA 1
ATOM 15346 C C . GLU B 1 886 ? -16.953 26.344 29.422 1 81.62 886 GLU B C 1
ATOM 15348 O O . GLU B 1 886 ? -17.172 25.859 28.312 1 81.62 886 GLU B O 1
ATOM 15353 N N . GLU B 1 887 ? -17.016 25.703 30.562 1 88.12 887 GLU B N 1
ATOM 15354 C CA . GLU B 1 887 ? -17.078 24.25 30.516 1 88.12 887 GLU B CA 1
ATOM 15355 C C . GLU B 1 887 ? -18.5 23.75 30.734 1 88.12 887 GLU B C 1
ATOM 15357 O O . GLU B 1 887 ? -18.766 22.547 30.609 1 88.12 887 GLU B O 1
ATOM 15362 N N . VAL B 1 888 ? -19.359 24.641 31.078 1 91.12 888 VAL B N 1
ATOM 15363 C CA . VAL B 1 888 ? -20.75 24.234 31.203 1 91.12 888 VAL B CA 1
ATOM 15364 C C . VAL B 1 888 ? -21.328 23.922 29.828 1 91.12 888 VAL B C 1
ATOM 15366 O O . VAL B 1 888 ? -21.344 24.766 28.938 1 91.12 888 VAL B O 1
ATOM 15369 N N . VAL B 1 889 ? -21.781 22.688 29.688 1 94.38 889 VAL B N 1
ATOM 15370 C CA . VAL B 1 889 ? -22.25 22.188 28.391 1 94.38 889 VAL B CA 1
ATOM 15371 C C . VAL B 1 889 ? -23.641 22.75 28.094 1 94.38 889 VAL B C 1
ATOM 15373 O O . VAL B 1 889 ? -24.531 22.719 28.953 1 94.38 889 VAL B O 1
ATOM 15376 N N . LYS B 1 890 ? -23.781 23.281 27.016 1 92.75 890 LYS B N 1
ATOM 15377 C CA . LYS B 1 890 ? -25.094 23.781 26.609 1 92.75 890 LYS B CA 1
ATOM 15378 C C . LYS B 1 890 ? -26.047 22.641 26.25 1 92.75 890 LYS B C 1
ATOM 15380 O O . LYS B 1 890 ? -25.625 21.641 25.672 1 92.75 890 LYS B O 1
ATOM 15385 N N . ASP B 1 891 ? -27.234 22.734 26.625 1 95.44 891 ASP B N 1
ATOM 15386 C CA . ASP B 1 891 ? -28.266 21.844 26.125 1 95.44 891 ASP B CA 1
ATOM 15387 C C . ASP B 1 891 ? -28.562 22.109 24.656 1 95.44 891 ASP B C 1
ATOM 15389 O O . ASP B 1 891 ? -29.438 22.891 24.328 1 95.44 891 ASP B O 1
ATOM 15393 N N . VAL B 1 892 ? -27.969 21.391 23.859 1 95.75 892 VAL B N 1
ATOM 15394 C CA . VAL B 1 892 ? -27.938 21.672 22.438 1 95.75 892 VAL B CA 1
ATOM 15395 C C . VAL B 1 892 ? -29.344 21.578 21.859 1 95.75 892 VAL B C 1
ATOM 15397 O O . VAL B 1 892 ? -29.656 22.219 20.844 1 95.75 892 VAL B O 1
ATOM 15400 N N . VAL B 1 893 ? -30.203 20.688 22.359 1 96.25 893 VAL B N 1
ATOM 15401 C CA . VAL B 1 893 ? -31.562 20.516 21.844 1 96.25 893 VAL B CA 1
ATOM 15402 C C . VAL B 1 893 ? -32.406 21.719 22.266 1 96.25 893 VAL B C 1
ATOM 15404 O O . VAL B 1 893 ? -33.125 22.297 21.438 1 96.25 893 VAL B O 1
ATOM 15407 N N . GLY B 1 894 ? -32.312 22.125 23.516 1 94.12 894 GLY B N 1
ATOM 15408 C CA . GLY B 1 894 ? -33.031 23.297 24 1 94.12 894 GLY B CA 1
ATOM 15409 C C . GLY B 1 894 ? -32.594 24.594 23.328 1 94.12 894 GLY B C 1
ATOM 15410 O O . GLY B 1 894 ? -33.438 25.391 22.922 1 94.12 894 GLY B O 1
ATOM 15411 N N . VAL B 1 895 ? -31.328 24.766 23.25 1 94.69 895 VAL B N 1
ATOM 15412 C CA . VAL B 1 895 ? -30.766 25.953 22.609 1 94.69 895 VAL B CA 1
ATOM 15413 C C . VAL B 1 895 ? -31.156 25.984 21.141 1 94.69 895 VAL B C 1
ATOM 15415 O O . VAL B 1 895 ? -31.438 27.047 20.578 1 94.69 895 VAL B O 1
ATOM 15418 N N . GLY B 1 896 ? -31.156 24.797 20.547 1 95.69 896 GLY B N 1
ATOM 15419 C CA . GLY B 1 896 ? -31.578 24.703 19.156 1 95.69 896 GLY B CA 1
ATOM 15420 C C . GLY B 1 896 ? -33 25.125 18.938 1 95.69 896 GLY B C 1
ATOM 15421 O O . GLY B 1 896 ? -33.312 25.797 17.953 1 95.69 896 GLY B O 1
ATOM 15422 N N . LEU B 1 897 ? -33.875 24.703 19.844 1 94.75 897 LEU B N 1
ATOM 15423 C CA . LEU B 1 897 ? -35.281 25.094 19.766 1 94.75 897 LEU B CA 1
ATOM 15424 C C . LEU B 1 897 ? -35.438 26.594 19.906 1 94.75 897 LEU B C 1
ATOM 15426 O O . LEU B 1 897 ? -36.188 27.219 19.172 1 94.75 897 LEU B O 1
ATOM 15430 N N . GLN B 1 898 ? -34.719 27.203 20.781 1 93.19 898 GLN B N 1
ATOM 15431 C CA . GLN B 1 898 ? -34.75 28.641 21 1 93.19 898 GLN B CA 1
ATOM 15432 C C . GLN B 1 898 ? -34.281 29.406 19.766 1 93.19 898 GLN B C 1
ATOM 15434 O O . GLN B 1 898 ? -34.906 30.375 19.344 1 93.19 898 GLN B O 1
ATOM 15439 N N . ASN B 1 899 ? -33.219 28.938 19.25 1 92.19 899 ASN B N 1
ATOM 15440 C CA . ASN B 1 899 ? -32.625 29.594 18.094 1 92.19 899 ASN B CA 1
ATOM 15441 C C . ASN B 1 899 ? -33.531 29.453 16.859 1 92.19 899 ASN B C 1
ATOM 15443 O O . ASN B 1 899 ? -33.469 30.312 15.969 1 92.19 899 ASN B O 1
ATOM 15447 N N . LEU B 1 900 ? -34.25 28.359 16.812 1 92.81 900 LEU B N 1
ATOM 15448 C CA . LEU B 1 900 ? -35.125 28.094 15.672 1 92.81 900 LEU B CA 1
ATOM 15449 C C . LEU B 1 900 ? -36.344 29.016 15.695 1 92.81 900 LEU B C 1
ATOM 15451 O O . LEU B 1 900 ? -36.844 29.391 14.641 1 92.81 900 LEU B O 1
ATOM 15455 N N . THR B 1 901 ? -36.812 29.484 16.906 1 90.81 901 THR B N 1
ATOM 15456 C CA . THR B 1 901 ? -38.094 30.172 17.016 1 90.81 901 THR B CA 1
ATOM 15457 C C . THR B 1 901 ? -37.875 31.609 17.5 1 90.81 901 THR B C 1
ATOM 15459 O O . THR B 1 901 ? -38.812 32.406 17.438 1 90.81 901 THR B O 1
ATOM 15462 N N . ALA B 1 902 ? -36.719 31.953 17.859 1 86.56 902 ALA B N 1
ATOM 15463 C CA . ALA B 1 902 ? -36.5 33.25 18.484 1 86.56 902 ALA B CA 1
ATOM 15464 C C . ALA B 1 902 ? -36.438 34.375 17.438 1 86.56 902 ALA B C 1
ATOM 15466 O O . ALA B 1 902 ? -35.75 34.219 16.438 1 86.56 902 ALA B O 1
ATOM 15467 N N . GLY B 1 903 ? -37.188 35.438 17.719 1 77.88 903 GLY B N 1
ATOM 15468 C CA . GLY B 1 903 ? -37.125 36.625 16.906 1 77.88 903 GLY B CA 1
ATOM 15469 C C . GLY B 1 903 ? -38.062 36.594 15.711 1 77.88 903 GLY B C 1
ATOM 15470 O O . GLY B 1 903 ? -38.625 35.562 15.383 1 77.88 903 GLY B O 1
ATOM 15471 N N . GLU B 1 904 ? -38.344 37.688 15.156 1 73.56 904 GLU B N 1
ATOM 15472 C CA . GLU B 1 904 ? -39.219 37.844 13.992 1 73.56 904 GLU B CA 1
ATOM 15473 C C . GLU B 1 904 ? -38.562 37.25 12.742 1 73.56 904 GLU B C 1
ATOM 15475 O O . GLU B 1 904 ? -39.219 36.656 11.914 1 73.56 904 GLU B O 1
ATOM 15480 N N . LYS B 1 905 ? -37.312 37.406 12.617 1 81.94 905 LYS B N 1
ATOM 15481 C CA . LYS B 1 905 ? -36.531 36.875 11.508 1 81.94 905 LYS B CA 1
ATOM 15482 C C . LYS B 1 905 ? -35.812 35.594 11.922 1 81.94 905 LYS B C 1
ATOM 15484 O O . LYS B 1 905 ? -34.594 35.5 11.828 1 81.94 905 LYS B O 1
ATOM 15489 N N . ASN B 1 906 ? -36.625 34.562 12.352 1 87.25 906 ASN B N 1
ATOM 15490 C CA . ASN B 1 906 ? -36.031 33.312 12.805 1 87.25 906 ASN B CA 1
ATOM 15491 C C . ASN B 1 906 ? -35.844 32.312 11.648 1 87.25 906 ASN B C 1
ATOM 15493 O O . ASN B 1 906 ? -36.406 32.5 10.578 1 87.25 906 ASN B O 1
ATOM 15497 N N . PRO B 1 907 ? -35.031 31.328 11.789 1 90.25 907 PRO B N 1
ATOM 15498 C CA . PRO B 1 907 ? -34.688 30.406 10.719 1 90.25 907 PRO B CA 1
ATOM 15499 C C . PRO B 1 907 ? -35.875 29.656 10.156 1 90.25 907 PRO B C 1
ATOM 15501 O O . PRO B 1 907 ? -35.938 29.344 8.969 1 90.25 907 PRO B O 1
ATOM 15504 N N . LEU B 1 908 ? -36.844 29.266 10.922 1 93.56 908 LEU B N 1
ATOM 15505 C CA . LEU B 1 908 ? -38.062 28.578 10.445 1 93.56 908 LEU B CA 1
ATOM 15506 C C . LEU B 1 908 ? -38.844 29.469 9.5 1 93.56 908 LEU B C 1
ATOM 15508 O O . LEU B 1 908 ? -39.312 29.016 8.453 1 93.56 908 LEU B O 1
ATOM 15512 N N . ASN B 1 909 ? -39.031 30.766 9.867 1 91.94 909 ASN B N 1
ATOM 15513 C CA . ASN B 1 909 ? -39.75 31.719 9.016 1 91.94 909 ASN B CA 1
ATOM 15514 C C . ASN B 1 909 ? -39 31.969 7.715 1 91.94 909 ASN B C 1
ATOM 15516 O O . ASN B 1 909 ? -39.594 32.094 6.652 1 91.94 909 ASN B O 1
ATOM 15520 N N . GLU B 1 910 ? -37.75 32.094 7.867 1 90.62 910 GLU B N 1
ATOM 15521 C CA . GLU B 1 910 ? -36.938 32.312 6.672 1 90.62 910 GLU B CA 1
ATOM 15522 C C . GLU B 1 910 ? -37.062 31.109 5.719 1 90.62 910 GLU B C 1
ATOM 15524 O O . GLU B 1 910 ? -37.125 31.281 4.504 1 90.62 910 GLU B O 1
ATOM 15529 N N . TYR B 1 911 ? -36.969 29.922 6.273 1 93 911 TYR B N 1
ATOM 15530 C CA . TYR B 1 911 ? -37.156 28.719 5.477 1 93 911 TYR B CA 1
ATOM 15531 C C . TYR B 1 911 ? -38.5 28.734 4.742 1 93 911 TYR B C 1
ATOM 15533 O O . TYR B 1 911 ? -38.562 28.453 3.545 1 93 911 TYR B O 1
ATOM 15541 N N . ASN B 1 912 ? -39.531 29.062 5.434 1 94.06 912 ASN B N 1
ATOM 15542 C CA . ASN B 1 912 ? -40.844 29.062 4.852 1 94.06 912 ASN B CA 1
ATOM 15543 C C . ASN B 1 912 ? -41 30.172 3.801 1 94.06 912 ASN B C 1
ATOM 15545 O O . ASN B 1 912 ? -41.688 29.984 2.803 1 94.06 912 ASN B O 1
ATOM 15549 N N . ALA B 1 913 ? -40.344 31.312 4.027 1 91.88 913 ALA B N 1
ATOM 15550 C CA . ALA B 1 913 ? -40.375 32.375 3.041 1 91.88 913 ALA B CA 1
ATOM 15551 C C . ALA B 1 913 ? -39.719 31.953 1.741 1 91.88 913 ALA B C 1
ATOM 15553 O O . ALA B 1 913 ? -40.219 32.25 0.651 1 91.88 913 ALA B O 1
ATOM 15554 N N . ALA B 1 914 ? -38.594 31.328 1.886 1 89.44 914 ALA B N 1
ATOM 15555 C CA . ALA B 1 914 ? -37.875 30.844 0.711 1 89.44 914 ALA B CA 1
ATOM 15556 C C . ALA B 1 914 ? -38.719 29.797 -0.034 1 89.44 914 ALA B C 1
ATOM 15558 O O . ALA B 1 914 ? -38.719 29.766 -1.267 1 89.44 914 ALA B O 1
ATOM 15559 N N . PHE B 1 915 ? -39.375 28.891 0.715 1 93.25 915 PHE B N 1
ATOM 15560 C CA . PHE B 1 915 ? -40.188 27.844 0.125 1 93.25 915 PHE B CA 1
ATOM 15561 C C . PHE B 1 915 ? -41.344 28.453 -0.665 1 93.25 915 PHE B C 1
ATOM 15563 O O . PHE B 1 915 ? -41.625 28.047 -1.794 1 93.25 915 PHE B O 1
ATOM 15570 N N . LYS B 1 916 ? -41.969 29.469 -0.127 1 92.62 916 LYS B N 1
ATOM 15571 C CA . LYS B 1 916 ? -43.094 30.125 -0.788 1 92.62 916 LYS B CA 1
ATOM 15572 C C . LYS B 1 916 ? -42.625 30.859 -2.043 1 92.62 916 LYS B C 1
ATOM 15574 O O . LYS B 1 916 ? -43.344 30.891 -3.051 1 92.62 916 LYS B O 1
ATOM 15579 N N . ARG B 1 917 ? -41.531 31.453 -1.896 1 89.31 917 ARG B N 1
ATOM 15580 C CA . ARG B 1 917 ? -40.969 32.156 -3.055 1 89.31 917 ARG B CA 1
ATOM 15581 C C . ARG B 1 917 ? -40.719 31.172 -4.199 1 89.31 917 ARG B C 1
ATOM 15583 O O . ARG B 1 917 ? -41.031 31.484 -5.359 1 89.31 917 ARG B O 1
ATOM 15590 N N . LEU B 1 918 ? -40.188 30.062 -3.887 1 90.5 918 LEU B N 1
ATOM 15591 C CA . LEU B 1 918 ? -39.875 29.047 -4.906 1 90.5 918 LEU B CA 1
ATOM 15592 C C . LEU B 1 918 ? -41.188 28.516 -5.523 1 90.5 918 LEU B C 1
ATOM 15594 O O . LEU B 1 918 ? -41.219 28.266 -6.73 1 90.5 918 LEU B O 1
ATOM 15598 N N . GLN B 1 919 ? -42.219 28.281 -4.707 1 92.06 919 GLN B N 1
ATOM 15599 C CA . GLN B 1 919 ? -43.5 27.844 -5.211 1 92.06 919 GLN B CA 1
ATOM 15600 C C . GLN B 1 919 ? -44.062 28.844 -6.223 1 92.06 919 GLN B C 1
ATOM 15602 O O . GLN B 1 919 ? -44.562 28.453 -7.273 1 92.06 919 GLN B O 1
ATOM 15607 N N . ARG B 1 920 ? -43.938 30.141 -5.949 1 90.5 920 ARG B N 1
ATOM 15608 C CA . ARG B 1 920 ? -44.406 31.203 -6.836 1 90.5 920 ARG B CA 1
ATOM 15609 C C . ARG B 1 920 ? -43.656 31.203 -8.148 1 90.5 920 ARG B C 1
ATOM 15611 O O . ARG B 1 920 ? -44.25 31.375 -9.219 1 90.5 920 ARG B O 1
ATOM 15618 N N . ARG B 1 921 ? -42.438 31.031 -7.977 1 86.81 921 ARG B N 1
ATOM 15619 C CA . ARG B 1 921 ? -41.594 31.062 -9.172 1 86.81 921 ARG B CA 1
ATOM 15620 C C . ARG B 1 921 ? -41.906 29.875 -10.086 1 86.81 921 ARG B C 1
ATOM 15622 O O . ARG B 1 921 ? -41.875 30.016 -11.312 1 86.81 921 ARG B O 1
ATOM 15629 N N . ARG B 1 922 ? -42.188 28.797 -9.5 1 88.75 922 ARG B N 1
ATOM 15630 C CA . ARG B 1 922 ? -42.5 27.594 -10.273 1 88.75 922 ARG B CA 1
ATOM 15631 C C . ARG B 1 922 ? -43.875 27.719 -10.953 1 88.75 922 ARG B C 1
ATOM 15633 O O . ARG B 1 922 ? -44.125 27.047 -11.961 1 88.75 922 ARG B O 1
ATOM 15640 N N . LYS B 1 923 ? -44.688 28.516 -10.406 1 83.44 923 LYS B N 1
ATOM 15641 C CA . LYS B 1 923 ? -46.031 28.719 -10.992 1 83.44 923 LYS B CA 1
ATOM 15642 C C . LYS B 1 923 ? -45.969 29.75 -12.117 1 83.44 923 LYS B C 1
ATOM 15644 O O . LYS B 1 923 ? -46.906 29.828 -12.922 1 83.44 923 LYS B O 1
ATOM 15649 N N . MET B 1 924 ? -44.938 30.531 -12.211 1 76.88 924 MET B N 1
ATOM 15650 C CA . MET B 1 924 ? -44.812 31.578 -13.219 1 76.88 924 MET B CA 1
ATOM 15651 C C . MET B 1 924 ? -44.594 30.984 -14.602 1 76.88 924 MET B C 1
ATOM 15653 O O . MET B 1 924 ? -43.969 29.922 -14.734 1 76.88 924 MET B O 1
ATOM 15657 N N . LYS B 1 925 ? -45.312 31.391 -15.688 1 63.81 925 LYS B N 1
ATOM 15658 C CA . LYS B 1 925 ? -45.188 30.953 -17.078 1 63.81 925 LYS B CA 1
ATOM 15659 C C . LYS B 1 925 ? -43.844 31.422 -17.656 1 63.81 925 LYS B C 1
ATOM 15661 O O . LYS B 1 925 ? -43.469 32.562 -17.5 1 63.81 925 LYS B O 1
ATOM 15666 N N . PRO B 1 926 ? -43 30.531 -18.031 1 59.59 926 PRO B N 1
ATOM 15667 C CA . PRO B 1 926 ? -41.719 30.922 -18.594 1 59.59 926 PRO B CA 1
ATOM 15668 C C . PRO B 1 926 ? -41.812 31.953 -19.703 1 59.59 926 PRO B C 1
ATOM 15670 O O . PRO B 1 926 ? -42.844 32 -20.406 1 59.59 926 PRO B O 1
ATOM 15673 N N . VAL B 1 927 ? -41.281 33.219 -19.734 1 48.03 927 VAL B N 1
ATOM 15674 C CA . VAL B 1 927 ? -41.25 34.188 -20.828 1 48.03 927 VAL B CA 1
ATOM 15675 C C . VAL B 1 927 ? -40.812 33.469 -22.109 1 48.03 927 VAL B C 1
ATOM 15677 O O . VAL B 1 927 ? -39.75 32.906 -22.203 1 48.03 927 VAL B O 1
ATOM 15680 N N . SER B 1 928 ? -41.75 32.906 -22.844 1 43 928 SER B N 1
ATOM 15681 C CA . SER B 1 928 ? -41.469 32.281 -24.125 1 43 928 SER B CA 1
ATOM 15682 C C . SER B 1 928 ? -40.688 33.25 -25.047 1 43 928 SER B C 1
ATOM 15684 O O . SER B 1 928 ? -40.969 34.438 -25.078 1 43 928 SER B O 1
ATOM 15686 N N . LEU B 1 929 ? -39.531 33.094 -25.438 1 38.03 929 LEU B N 1
ATOM 15687 C CA . LEU B 1 929 ? -38.75 33.75 -26.484 1 38.03 929 LEU B CA 1
ATOM 15688 C C . LEU B 1 929 ? -39.625 33.969 -27.719 1 38.03 929 LEU B C 1
ATOM 15690 O O . LEU B 1 929 ? -39.125 34.469 -28.75 1 38.03 929 LEU B O 1
ATOM 15694 N N . ALA B 1 930 ? -40.875 33.656 -28.031 1 35.19 930 ALA B N 1
ATOM 15695 C CA . ALA B 1 930 ? -41.438 34 -29.328 1 35.19 930 ALA B CA 1
ATOM 15696 C C . ALA B 1 930 ? -41.562 35.531 -29.469 1 35.19 930 ALA B C 1
ATOM 15698 O O . ALA B 1 930 ? -41.688 36.062 -30.578 1 35.19 930 ALA B O 1
ATOM 15699 N N . ALA B 1 931 ? -41.875 36.344 -28.578 1 34.97 931 ALA B N 1
ATOM 15700 C CA . ALA B 1 931 ? -42.031 37.781 -28.844 1 34.97 931 ALA B CA 1
ATOM 15701 C C . ALA B 1 931 ? -40.688 38.438 -29.141 1 34.97 931 ALA B C 1
ATOM 15703 O O . ALA B 1 931 ? -40.656 39.594 -29.531 1 34.97 931 ALA B O 1
ATOM 15704 N N . LEU B 1 932 ? -39.531 37.938 -28.703 1 31.53 932 LEU B N 1
ATOM 15705 C CA . LEU B 1 932 ? -38.281 38.531 -29.141 1 31.53 932 LEU B CA 1
ATOM 15706 C C . LEU B 1 932 ? -37.938 38.094 -30.562 1 31.53 932 LEU B C 1
ATOM 15708 O O . LEU B 1 932 ? -36.844 38.344 -31.047 1 31.53 932 LEU B O 1
ATOM 15712 N N . GLU B 1 933 ? -38.844 37.594 -31.484 1 31.27 933 GLU B N 1
ATOM 15713 C CA . GLU B 1 933 ? -38.438 37.281 -32.844 1 31.27 933 GLU B CA 1
ATOM 15714 C C . GLU B 1 933 ? -38.125 38.562 -33.656 1 31.27 933 GLU B C 1
ATOM 15716 O O . GLU B 1 933 ? -37.656 38.5 -34.781 1 31.27 933 GLU B O 1
ATOM 15721 N N . GLY B 1 934 ? -38.844 39.719 -33.531 1 29.11 934 GLY B N 1
ATOM 15722 C CA . GLY B 1 934 ? -38.531 40.688 -34.594 1 29.11 934 GLY B CA 1
ATOM 15723 C C . GLY B 1 934 ? -37.062 41.062 -34.656 1 29.11 934 GLY B C 1
ATOM 15724 O O . GLY B 1 934 ? -36.562 41.438 -35.719 1 29.11 934 GLY B O 1
ATOM 15725 N N . HIS B 1 935 ? -36.562 41.906 -33.781 1 27 935 HIS B N 1
ATOM 15726 C CA . HIS B 1 935 ? -35.219 42.406 -34.062 1 27 935 HIS B CA 1
ATOM 15727 C C . HIS B 1 935 ? -34.188 41.312 -34 1 27 935 HIS B C 1
ATOM 15729 O O . HIS B 1 935 ? -33.781 40.844 -32.938 1 27 935 HIS B O 1
ATOM 15735 N N . SER B 1 936 ? -34.281 40.344 -35.031 1 26.09 936 SER B N 1
ATOM 15736 C CA . SER B 1 936 ? -33.375 39.219 -35.344 1 26.09 936 SER B CA 1
ATOM 15737 C C . SER B 1 936 ? -31.938 39.688 -35.469 1 26.09 936 SER B C 1
ATOM 15739 O O . SER B 1 936 ? -31.312 39.5 -36.531 1 26.09 936 SER B O 1
ATOM 15741 N N . GLU B 1 937 ? -31.656 41 -35.25 1 23.44 937 GLU B N 1
ATOM 15742 C CA . GLU B 1 937 ? -30.25 41.219 -35.625 1 23.44 937 GLU B CA 1
ATOM 15743 C C . GLU B 1 937 ? -29.375 40.094 -35.156 1 23.44 937 GLU B C 1
ATOM 15745 O O . GLU B 1 937 ? -29.656 39.469 -34.125 1 23.44 937 GLU B O 1
ATOM 15750 N N . GLN B 1 938 ? -28.438 39.656 -36.125 1 22.55 938 GLN B N 1
ATOM 15751 C CA . GLN B 1 938 ? -27.406 38.625 -36.281 1 22.55 938 GLN B CA 1
ATOM 15752 C C . GLN B 1 938 ? -26.516 38.562 -35.062 1 22.55 938 GLN B C 1
ATOM 15754 O O . GLN B 1 938 ? -25.594 39.375 -34.906 1 22.55 938 GLN B O 1
ATOM 15759 N N . ALA B 1 939 ? -27.031 38.781 -33.969 1 24.22 939 ALA B N 1
ATOM 15760 C CA . ALA B 1 939 ? -25.938 38.719 -33 1 24.22 939 ALA B CA 1
ATOM 15761 C C . ALA B 1 939 ? -25.125 37.438 -33.188 1 24.22 939 ALA B C 1
ATOM 15763 O O . ALA B 1 939 ? -25.656 36.312 -33.125 1 24.22 939 ALA B O 1
ATOM 15764 N N . ALA B 1 940 ? -24.047 37.531 -34.094 1 22.52 940 ALA B N 1
ATOM 15765 C CA . ALA B 1 940 ? -22.969 36.625 -34.406 1 22.52 940 ALA B CA 1
ATOM 15766 C C . ALA B 1 940 ? -22.688 35.688 -33.219 1 22.52 940 ALA B C 1
ATOM 15768 O O . ALA B 1 940 ? -22.531 36.125 -32.094 1 22.52 940 ALA B O 1
ATOM 15769 N N . THR B 1 941 ? -23.219 34.656 -33.281 1 22.62 941 THR B N 1
ATOM 15770 C CA . THR B 1 941 ? -22.922 33.5 -32.469 1 22.62 941 THR B CA 1
ATOM 15771 C C . THR B 1 941 ? -21.422 33.281 -32.312 1 22.62 941 THR B C 1
ATOM 15773 O O . THR B 1 941 ? -20.75 32.844 -33.25 1 22.62 941 THR B O 1
ATOM 15776 N N . ALA B 1 942 ? -20.688 34.438 -31.859 1 22.36 942 ALA B N 1
ATOM 15777 C CA . ALA B 1 942 ? -19.234 34.312 -31.734 1 22.36 942 ALA B CA 1
ATOM 15778 C C . ALA B 1 942 ? -18.875 32.906 -31.219 1 22.36 942 ALA B C 1
ATOM 15780 O O . ALA B 1 942 ? -19.203 32.562 -30.094 1 22.36 942 ALA B O 1
ATOM 15781 N N . HIS B 1 943 ? -18.984 31.984 -32.062 1 21.83 943 HIS B N 1
ATOM 15782 C CA . HIS B 1 943 ? -18.438 30.641 -32 1 21.83 943 HIS B CA 1
ATOM 15783 C C . HIS B 1 943 ? -16.984 30.656 -31.531 1 21.83 943 HIS B C 1
ATOM 15785 O O . HIS B 1 943 ? -16.078 31.047 -32.281 1 21.83 943 HIS B O 1
ATOM 15791 N N . ILE B 1 944 ? -16.797 31.234 -30.359 1 23.14 944 ILE B N 1
ATOM 15792 C CA . ILE B 1 944 ? -15.391 31.312 -29.953 1 23.14 944 ILE B CA 1
ATOM 15793 C C . ILE B 1 944 ? -14.695 29.984 -30.219 1 23.14 944 ILE B C 1
ATOM 15795 O O . ILE B 1 944 ? -15.094 28.953 -29.672 1 23.14 944 ILE B O 1
ATOM 15799 N N . PRO B 1 945 ? -14.344 29.844 -31.453 1 23.8 945 PRO B N 1
ATOM 15800 C CA . PRO B 1 945 ? -13.602 28.641 -31.859 1 23.8 945 PRO B CA 1
ATOM 15801 C C . PRO B 1 945 ? -12.617 28.172 -30.797 1 23.8 945 PRO B C 1
ATOM 15803 O O . PRO B 1 945 ? -11.789 28.953 -30.312 1 23.8 945 PRO B O 1
ATOM 15806 N N . THR B 1 946 ? -13.07 27.328 -30.016 1 22.78 946 THR B N 1
ATOM 15807 C CA . THR B 1 946 ? -12.32 26.781 -28.891 1 22.78 946 THR B CA 1
ATOM 15808 C C . THR B 1 946 ? -10.984 26.203 -29.359 1 22.78 946 THR B C 1
ATOM 15810 O O . THR B 1 946 ? -10.828 24.984 -29.438 1 22.78 946 THR B O 1
ATOM 15813 N N . GLN B 1 947 ? -10.547 26.75 -30.531 1 23.45 947 GLN B N 1
ATOM 15814 C CA . GLN B 1 947 ? -9.289 26.109 -30.938 1 23.45 947 GLN B CA 1
ATOM 15815 C C . GLN B 1 947 ? -8.25 26.188 -29.828 1 23.45 947 GLN B C 1
ATOM 15817 O O . GLN B 1 947 ? -8.102 27.234 -29.188 1 23.45 947 GLN B O 1
ATOM 15822 N N . PRO B 1 948 ? -7.84 25 -29.453 1 23.8 948 PRO B N 1
ATOM 15823 C CA . PRO B 1 948 ? -6.922 25 -28.312 1 23.8 948 PRO B CA 1
ATOM 15824 C C . PRO B 1 948 ? -5.742 25.953 -28.516 1 23.8 948 PRO B C 1
ATOM 15826 O O . PRO B 1 948 ? -5.125 25.953 -29.594 1 23.8 948 PRO B O 1
ATOM 15829 N N . PRO B 1 949 ? -5.84 27.219 -28.156 1 23.66 949 PRO B N 1
ATOM 15830 C CA . PRO B 1 949 ? -4.789 28.141 -28.594 1 23.66 949 PRO B CA 1
ATOM 15831 C C . PRO B 1 949 ? -3.395 27.531 -28.516 1 23.66 949 PRO B C 1
ATOM 15833 O O . PRO B 1 949 ? -3.158 26.625 -27.703 1 23.66 949 PRO B O 1
ATOM 15836 N N . PRO B 1 950 ? -2.771 27.516 -29.609 1 23.06 950 PRO B N 1
ATOM 15837 C CA . PRO B 1 950 ? -1.42 26.938 -29.625 1 23.06 950 PRO B CA 1
ATOM 15838 C C . PRO B 1 950 ? -0.57 27.422 -28.438 1 23.06 950 PRO B C 1
ATOM 15840 O O . PRO B 1 950 ? -0.828 28.5 -27.891 1 23.06 950 PRO B O 1
ATOM 15843 N N . ALA B 1 951 ? 0.158 26.516 -27.797 1 23.8 951 ALA B N 1
ATOM 15844 C CA . ALA B 1 951 ? 1.002 26.688 -26.609 1 23.8 951 ALA B CA 1
ATOM 15845 C C . ALA B 1 951 ? 1.9 27.906 -26.75 1 23.8 951 ALA B C 1
ATOM 15847 O O . ALA B 1 951 ? 2.895 27.875 -27.484 1 23.8 951 ALA B O 1
ATOM 15848 N N . SER B 1 952 ? 1.273 29.047 -27.156 1 23.31 952 SER B N 1
ATOM 15849 C CA . SER B 1 952 ? 2.23 30.125 -27.391 1 23.31 952 SER B CA 1
ATOM 15850 C C . SER B 1 952 ? 3.23 30.234 -26.234 1 23.31 952 SER B C 1
ATOM 15852 O O . SER B 1 952 ? 2.904 29.906 -25.094 1 23.31 952 SER B O 1
ATOM 15854 N N . PRO B 1 953 ? 4.461 30.562 -26.625 1 22.53 953 PRO B N 1
ATOM 15855 C CA . PRO B 1 953 ? 5.613 30.578 -25.734 1 22.53 953 PRO B CA 1
ATOM 15856 C C . PRO B 1 953 ? 5.398 31.484 -24.516 1 22.53 953 PRO B C 1
ATOM 15858 O O . PRO B 1 953 ? 4.691 32.5 -24.609 1 22.53 953 PRO B O 1
ATOM 15861 N N . VAL B 1 954 ? 5.285 30.922 -23.375 1 23.36 954 VAL B N 1
ATOM 15862 C CA . VAL B 1 954 ? 5.055 31.469 -22.047 1 23.36 954 VAL B CA 1
ATOM 15863 C C . VAL B 1 954 ? 5.832 32.781 -21.875 1 23.36 954 VAL B C 1
ATOM 15865 O O . VAL B 1 954 ? 7.066 32.781 -21.891 1 23.36 954 VAL B O 1
ATOM 15868 N N . THR B 1 955 ? 5.398 33.781 -22.719 1 23.09 955 THR B N 1
ATOM 15869 C CA . THR B 1 955 ? 6.078 35.062 -22.484 1 23.09 955 THR B CA 1
ATOM 15870 C C . THR B 1 955 ? 6.148 35.344 -20.984 1 23.09 955 THR B C 1
ATOM 15872 O O . THR B 1 955 ? 5.332 34.875 -20.203 1 23.09 955 THR B O 1
ATOM 15875 N N . SER B 1 956 ? 7.238 36.062 -20.656 1 21.7 956 SER B N 1
ATOM 15876 C CA . SER B 1 956 ? 7.824 36.344 -19.344 1 21.7 956 SER B CA 1
ATOM 15877 C C . SER B 1 956 ? 6.879 37.188 -18.5 1 21.7 956 SER B C 1
ATOM 15879 O O . SER B 1 956 ? 6.488 38.312 -18.891 1 21.7 956 SER B O 1
ATOM 15881 N N . PRO B 1 957 ? 5.832 36.625 -17.953 1 23.34 957 PRO B N 1
ATOM 15882 C CA . PRO B 1 957 ? 4.82 37.438 -17.266 1 23.34 957 PRO B CA 1
ATOM 15883 C C . PRO B 1 957 ? 5.43 38.5 -16.375 1 23.34 957 PRO B C 1
ATOM 15885 O O . PRO B 1 957 ? 6.359 38.219 -15.617 1 23.34 957 PRO B O 1
ATOM 15888 N N . ILE B 1 958 ? 5.523 39.719 -16.922 1 23.17 958 ILE B N 1
ATOM 15889 C CA . ILE B 1 958 ? 6.02 40.938 -16.297 1 23.17 958 ILE B CA 1
ATOM 15890 C C . ILE B 1 958 ? 5.477 41.062 -14.875 1 23.17 958 ILE B C 1
ATOM 15892 O O . ILE B 1 958 ? 4.367 40.594 -14.594 1 23.17 958 ILE B O 1
ATOM 15896 N N . PRO B 1 959 ? 6.289 41.656 -13.992 1 23.52 959 PRO B N 1
ATOM 15897 C CA . PRO B 1 959 ? 6.133 41.812 -12.547 1 23.52 959 PRO B CA 1
ATOM 15898 C C . PRO B 1 959 ? 4.832 42.5 -12.164 1 23.52 959 PRO B C 1
ATOM 15900 O O . PRO B 1 959 ? 4.539 43.594 -12.672 1 23.52 959 PRO B O 1
ATOM 15903 N N . LEU B 1 960 ? 3.719 41.812 -12.203 1 23.02 960 LEU B N 1
ATOM 15904 C CA . LEU B 1 960 ? 2.465 42.469 -11.867 1 23.02 960 LEU B CA 1
ATOM 15905 C C . LEU B 1 960 ? 2.643 43.406 -10.672 1 23.02 960 LEU B C 1
ATOM 15907 O O . LEU B 1 960 ? 3.152 43 -9.633 1 23.02 960 LEU B O 1
ATOM 15911 N N . ILE B 1 961 ? 2.855 44.719 -10.875 1 22.11 961 ILE B N 1
ATOM 15912 C CA . ILE B 1 961 ? 2.975 45.875 -9.992 1 22.11 961 ILE B CA 1
ATOM 15913 C C . ILE B 1 961 ? 1.9 45.812 -8.906 1 22.11 961 ILE B C 1
ATOM 15915 O O . ILE B 1 961 ? 0.739 45.531 -9.195 1 22.11 961 ILE B O 1
ATOM 15919 N N . PRO B 1 962 ? 2.348 45.812 -7.664 1 22.33 962 PRO B N 1
ATOM 15920 C CA . PRO B 1 962 ? 1.404 45.812 -6.543 1 22.33 962 PRO B CA 1
ATOM 15921 C C . PRO B 1 962 ? 0.34 46.906 -6.68 1 22.33 962 PRO B C 1
ATOM 15923 O O . PRO B 1 962 ? 0.668 48.094 -6.918 1 22.33 962 PRO B O 1
ATOM 15926 N N . ALA B 1 963 ? -0.709 46.656 -7.398 1 22.12 963 ALA B N 1
ATOM 15927 C CA . ALA B 1 963 ? -1.696 47.719 -7.508 1 22.12 963 ALA B CA 1
ATOM 15928 C C . ALA B 1 963 ? -1.926 48.406 -6.156 1 22.12 963 ALA B C 1
ATOM 15930 O O . ALA B 1 963 ? -2.074 47.719 -5.137 1 22.12 963 ALA B O 1
ATOM 15931 N N . ALA B 1 964 ? -1.372 49.594 -5.996 1 22.3 964 ALA B N 1
ATOM 15932 C CA . ALA B 1 964 ? -1.592 50.562 -4.918 1 22.3 964 ALA B CA 1
ATOM 15933 C C . ALA B 1 964 ? -3.07 50.625 -4.551 1 22.3 964 ALA B C 1
ATOM 15935 O O . ALA B 1 964 ? -3.926 50.812 -5.422 1 22.3 964 ALA B O 1
ATOM 15936 N N . GLU B 1 965 ? -3.408 49.906 -3.621 1 22.66 965 GLU B N 1
ATOM 15937 C CA . GLU B 1 965 ? -4.746 49.969 -3.047 1 22.66 965 GLU B CA 1
ATOM 15938 C C . GLU B 1 965 ? -5.148 51.438 -2.816 1 22.66 965 GLU B C 1
ATOM 15940 O O . GLU B 1 965 ? -4.512 52.156 -2.035 1 22.66 965 GLU B O 1
ATOM 15945 N N . GLY B 1 966 ? -5.293 52.188 -3.92 1 20.08 966 GLY B N 1
ATOM 15946 C CA . GLY B 1 966 ? -5.844 53.531 -3.738 1 20.08 966 GLY B CA 1
ATOM 15947 C C . GLY B 1 966 ? -6.93 53.594 -2.684 1 20.08 966 GLY B C 1
ATOM 15948 O O . GLY B 1 966 ? -7.625 52.594 -2.443 1 20.08 966 GLY B O 1
ATOM 15949 N N . ASP B 1 967 ? -6.758 54.562 -1.771 1 22.23 967 ASP B N 1
ATOM 15950 C CA . ASP B 1 967 ? -7.508 55.031 -0.604 1 22.23 967 ASP B CA 1
ATOM 15951 C C . ASP B 1 967 ? -8.953 55.344 -0.975 1 22.23 967 ASP B C 1
ATOM 15953 O O . ASP B 1 967 ? -9.461 56.406 -0.649 1 22.23 967 ASP B O 1
ATOM 15957 N N . GLU B 1 968 ? -9.453 54.75 -2.029 1 22.25 968 GLU B N 1
ATOM 15958 C CA . GLU B 1 968 ? -10.766 55.344 -2.256 1 22.25 968 GLU B CA 1
ATOM 15959 C C . GLU B 1 968 ? -11.57 55.406 -0.962 1 22.25 968 GLU B C 1
ATOM 15961 O O . GLU B 1 968 ? -11.695 54.406 -0.252 1 22.25 968 GLU B O 1
ATOM 15966 N N . GLU B 1 969 ? -11.594 56.625 -0.415 1 24.16 969 GLU B N 1
ATOM 15967 C CA . GLU B 1 969 ? -12.469 57.094 0.656 1 24.16 969 GLU B CA 1
ATOM 15968 C C . GLU B 1 969 ? -13.891 56.562 0.462 1 24.16 969 GLU B C 1
ATOM 15970 O O . GLU B 1 969 ? -14.586 56.969 -0.479 1 24.16 969 GLU B O 1
ATOM 15975 N N . GLU B 1 970 ? -13.906 55.281 0.374 1 24.77 970 GLU B N 1
ATOM 15976 C CA . GLU B 1 970 ? -15.266 54.781 0.218 1 24.77 970 GLU B CA 1
ATOM 15977 C C . GLU B 1 970 ? -16.234 55.5 1.147 1 24.77 970 GLU B C 1
ATOM 15979 O O . GLU B 1 970 ? -15.953 55.656 2.336 1 24.77 970 GLU B O 1
ATOM 15984 N N . PHE B 1 971 ? -16.875 56.406 0.575 1 23.33 971 PHE B N 1
ATOM 15985 C CA . PHE B 1 971 ? -18.016 57.062 1.22 1 23.33 971 PHE B CA 1
ATOM 15986 C C . PHE B 1 971 ? -18.781 56.062 2.082 1 23.33 971 PHE B C 1
ATOM 15988 O O . PHE B 1 971 ? -19.047 54.938 1.65 1 23.33 971 PHE B O 1
ATOM 15995 N N . GLU B 1 972 ? -18.562 56.156 3.336 1 25.27 972 GLU B N 1
ATOM 15996 C CA . GLU B 1 972 ? -19.312 55.625 4.469 1 25.27 972 GLU B CA 1
ATOM 15997 C C . GLU B 1 972 ? -20.812 55.719 4.242 1 25.27 972 GLU B C 1
ATOM 15999 O O . GLU B 1 972 ? -21.422 56.75 4.602 1 25.27 972 GLU B O 1
ATOM 16004 N N . GLU B 1 973 ? -21.25 55.594 2.938 1 26.62 973 GLU B N 1
ATOM 16005 C CA . GLU B 1 973 ? -22.703 55.688 3.07 1 26.62 973 GLU B CA 1
ATOM 16006 C C . GLU B 1 973 ? -23.219 54.781 4.18 1 26.62 973 GLU B C 1
ATOM 16008 O O . GLU B 1 973 ? -22.656 53.719 4.418 1 26.62 973 GLU B O 1
ATOM 16013 N N . GLY B 1 974 ? -23.891 55.25 5.199 1 27.75 974 GLY B N 1
ATOM 16014 C CA . GLY B 1 974 ? -24.547 54.688 6.359 1 27.75 974 GLY B CA 1
ATOM 16015 C C . GLY B 1 974 ? -25.266 53.375 6.051 1 27.75 974 GLY B C 1
ATOM 16016 O O . GLY B 1 974 ? -26.25 53.375 5.301 1 27.75 974 GLY B O 1
ATOM 16017 N N . PRO B 1 975 ? -24.531 52.312 5.691 1 29.19 975 PRO B N 1
ATOM 16018 C CA . PRO B 1 975 ? -25.078 51.156 4.953 1 29.19 975 PRO B CA 1
ATOM 16019 C C . PRO B 1 975 ? -26.375 50.625 5.566 1 29.19 975 PRO B C 1
ATOM 16021 O O . PRO B 1 975 ? -26.5 50.594 6.789 1 29.19 975 PRO B O 1
ATOM 16024 N N . ALA B 1 976 ? -27.484 50.875 5.059 1 30.62 976 ALA B N 1
ATOM 16025 C CA . ALA B 1 976 ? -28.734 50.25 5.5 1 30.62 976 ALA B CA 1
ATOM 16026 C C . ALA B 1 976 ? -28.516 48.781 5.844 1 30.62 976 ALA B C 1
ATOM 16028 O O . ALA B 1 976 ? -27.844 48.062 5.113 1 30.62 976 ALA B O 1
ATOM 16029 N N . SER B 1 977 ? -28.406 48.406 7.105 1 31.73 977 SER B N 1
ATOM 16030 C CA . SER B 1 977 ? -28.25 47.156 7.863 1 31.73 977 SER B CA 1
ATOM 16031 C C . SER B 1 977 ? -28.969 46 7.184 1 31.73 977 SER B C 1
ATOM 16033 O O . SER B 1 977 ? -30.125 45.719 7.5 1 31.73 977 SER B O 1
ATOM 16035 N N . ASN B 1 978 ? -29.094 45.938 5.926 1 33.47 978 ASN B N 1
ATOM 16036 C CA . ASN B 1 978 ? -29.781 44.75 5.422 1 33.47 978 ASN B CA 1
ATOM 16037 C C . ASN B 1 978 ? -29.109 43.469 5.914 1 33.47 978 ASN B C 1
ATOM 16039 O O . ASN B 1 978 ? -28 43.125 5.496 1 33.47 978 ASN B O 1
ATOM 16043 N N . GLU B 1 979 ? -29.203 42.969 7.164 1 38.16 979 GLU B N 1
ATOM 16044 C CA . GLU B 1 979 ? -28.859 41.719 7.793 1 38.16 979 GLU B CA 1
ATOM 16045 C C . GLU B 1 979 ? -29.031 40.562 6.824 1 38.16 979 GLU B C 1
ATOM 16047 O O . GLU B 1 979 ? -30.141 40.281 6.348 1 38.16 979 GLU B O 1
ATOM 16052 N N . THR B 1 980 ? -28.172 40.156 6.043 1 48.66 980 THR B N 1
ATOM 16053 C CA . THR B 1 980 ? -28.156 38.938 5.207 1 48.66 980 THR B CA 1
ATOM 16054 C C . THR B 1 980 ? -28.688 37.75 5.984 1 48.66 980 THR B C 1
ATOM 16056 O O . THR B 1 980 ? -28.25 37.5 7.109 1 48.66 980 THR B O 1
ATOM 16059 N N . SER B 1 981 ? -29.859 37.312 5.68 1 59.5 981 SER B N 1
ATOM 16060 C CA . SER B 1 981 ? -30.531 36.188 6.297 1 59.5 981 SER B CA 1
ATOM 16061 C C . SER B 1 981 ? -29.594 35 6.414 1 59.5 981 SER B C 1
ATOM 16063 O O . SER B 1 981 ? -28.609 34.906 5.684 1 59.5 981 SER B O 1
ATOM 16065 N N . GLU B 1 982 ? -29.672 34.281 7.52 1 64.38 982 GLU B N 1
ATOM 16066 C CA . GLU B 1 982 ? -28.891 33.062 7.738 1 64.38 982 GLU B CA 1
ATOM 16067 C C . GLU B 1 982 ? -28.906 32.156 6.5 1 64.38 982 GLU B C 1
ATOM 16069 O O . GLU B 1 982 ? -27.875 31.594 6.141 1 64.38 982 GLU B O 1
ATOM 16074 N N . ILE B 1 983 ? -29.969 32.188 5.84 1 64.62 983 ILE B N 1
ATOM 16075 C CA . ILE B 1 983 ? -30.109 31.344 4.656 1 64.62 983 ILE B CA 1
ATOM 16076 C C . ILE B 1 983 ? -29.219 31.859 3.537 1 64.62 983 ILE B C 1
ATOM 16078 O O . ILE B 1 983 ? -28.609 31.078 2.801 1 64.62 983 ILE B O 1
ATOM 16082 N N . ASP B 1 984 ? -29.156 33.156 3.516 1 63.41 984 ASP B N 1
ATOM 16083 C CA . ASP B 1 984 ? -28.297 33.75 2.488 1 63.41 984 ASP B CA 1
ATOM 16084 C C . ASP B 1 984 ? -26.828 33.406 2.73 1 63.41 984 ASP B C 1
ATOM 16086 O O . ASP B 1 984 ? -26.094 33.156 1.784 1 63.41 984 ASP B O 1
ATOM 16090 N N . LYS B 1 985 ? -26.562 33.406 3.963 1 67.12 985 LYS B N 1
ATOM 16091 C CA . LYS B 1 985 ? -25.188 33.031 4.305 1 67.12 985 LYS B CA 1
ATOM 16092 C C . LYS B 1 985 ? -24.891 31.578 3.959 1 67.12 985 LYS B C 1
ATOM 16094 O O . LYS B 1 985 ? -23.828 31.266 3.439 1 67.12 985 LYS B O 1
ATOM 16099 N N . ILE B 1 986 ? -25.875 30.812 4.336 1 68.12 986 ILE B N 1
ATOM 16100 C CA . ILE B 1 986 ? -25.719 29.391 4.039 1 68.12 986 ILE B CA 1
ATOM 16101 C C . ILE B 1 986 ? -25.609 29.188 2.529 1 68.12 986 ILE B C 1
ATOM 16103 O O . ILE B 1 986 ? -24.75 28.422 2.064 1 68.12 986 ILE B O 1
ATOM 16107 N N . LEU B 1 987 ? -26.344 29.938 1.828 1 65.88 987 LEU B N 1
ATOM 16108 C CA . LEU B 1 987 ? -26.359 29.828 0.373 1 65.88 987 LEU B CA 1
ATOM 16109 C C . LEU B 1 987 ? -25.047 30.359 -0.214 1 65.88 987 LEU B C 1
ATOM 16111 O O . LEU B 1 987 ? -24.516 29.781 -1.164 1 65.88 987 LEU B O 1
ATOM 16115 N N . GLU B 1 988 ? -24.562 31.453 0.448 1 64.56 988 GLU B N 1
ATOM 16116 C CA . GLU B 1 988 ? -23.281 31.984 0.025 1 64.56 988 GLU B CA 1
ATOM 16117 C C . GLU B 1 988 ? -22.156 31 0.289 1 64.56 988 GLU B C 1
ATOM 16119 O O . GLU B 1 988 ? -21.266 30.828 -0.548 1 64.56 988 GLU B O 1
ATOM 16124 N N . ASP B 1 989 ? -22.297 30.406 1.398 1 67.25 989 ASP B N 1
ATOM 16125 C CA . ASP B 1 989 ? -21.281 29.406 1.751 1 67.25 989 ASP B CA 1
ATOM 16126 C C . ASP B 1 989 ? -21.312 28.234 0.787 1 67.25 989 ASP B C 1
ATOM 16128 O O . ASP B 1 989 ? -20.266 27.719 0.395 1 67.25 989 ASP B O 1
ATOM 16132 N N . ILE B 1 990 ? -22.484 27.875 0.487 1 62.59 990 ILE B N 1
ATOM 16133 C CA . ILE B 1 990 ? -22.672 26.781 -0.451 1 62.59 990 ILE B CA 1
ATOM 16134 C C . ILE B 1 990 ? -22.141 27.172 -1.824 1 62.59 990 ILE B C 1
ATOM 16136 O O . ILE B 1 990 ? -21.469 26.375 -2.484 1 62.59 990 ILE B O 1
ATOM 16140 N N . GLU B 1 991 ? -22.359 28.406 -2.18 1 59.94 991 GLU B N 1
ATOM 16141 C CA . GLU B 1 991 ? -21.891 28.891 -3.475 1 59.94 991 GLU B CA 1
ATOM 16142 C C . GLU B 1 991 ? -20.375 28.938 -3.533 1 59.94 991 GLU B C 1
ATOM 16144 O O . GLU B 1 991 ? -19.766 28.625 -4.562 1 59.94 991 GLU B O 1
ATOM 16149 N N . ASN B 1 992 ? -19.891 29.297 -2.352 1 60.84 992 ASN B N 1
ATOM 16150 C CA . ASN B 1 992 ? -18.438 29.438 -2.307 1 60.84 992 ASN B CA 1
ATOM 16151 C C . ASN B 1 992 ? -17.75 28.094 -2.037 1 60.84 992 ASN B C 1
ATOM 16153 O O . ASN B 1 992 ? -16.531 28.031 -1.954 1 60.84 992 ASN B O 1
ATOM 16157 N N . GLY B 1 993 ? -18.609 27.078 -2.014 1 61.03 993 GLY B N 1
ATOM 16158 C CA . GLY B 1 993 ? -18.078 25.734 -1.87 1 61.03 993 GLY B CA 1
ATOM 16159 C C . GLY B 1 993 ? -17.438 25.5 -0.514 1 61.03 993 GLY B C 1
ATOM 16160 O O . GLY B 1 993 ? -16.5 24.703 -0.396 1 61.03 993 GLY B O 1
ATOM 16161 N N . VAL B 1 994 ? -17.812 26.266 0.412 1 56.53 994 VAL B N 1
ATOM 16162 C CA . VAL B 1 994 ? -17.234 26.109 1.747 1 56.53 994 VAL B CA 1
ATOM 16163 C C . VAL B 1 994 ? -17.875 24.906 2.443 1 56.53 994 VAL B C 1
ATOM 16165 O O . VAL B 1 994 ? -19.078 24.891 2.703 1 56.53 994 VAL B O 1
ATOM 16168 N N . ALA B 1 995 ? -17.094 23.828 2.545 1 59.81 995 ALA B N 1
ATOM 16169 C CA . ALA B 1 995 ? -17.562 22.641 3.244 1 59.81 995 ALA B CA 1
ATOM 16170 C C . ALA B 1 995 ? -17.406 22.781 4.754 1 59.81 995 ALA B C 1
ATOM 16172 O O . ALA B 1 995 ? -16.469 23.453 5.223 1 59.81 995 ALA B O 1
ATOM 16173 N N . ASP B 1 996 ? -18.453 22.344 5.453 1 67.12 996 ASP B N 1
ATOM 16174 C CA . ASP B 1 996 ? -18.359 22.312 6.91 1 67.12 996 ASP B CA 1
ATOM 16175 C C . ASP B 1 996 ? -17.25 21.359 7.367 1 67.12 996 ASP B C 1
ATOM 16177 O O . ASP B 1 996 ? -16.891 20.422 6.648 1 67.12 996 ASP B O 1
ATOM 16181 N N . GLU B 1 997 ? -16.672 21.734 8.445 1 69.56 997 GLU B N 1
ATOM 16182 C CA . GLU B 1 997 ? -15.695 20.859 9.07 1 69.56 997 GLU B CA 1
ATOM 16183 C C . GLU B 1 997 ? -16.297 19.469 9.328 1 69.56 997 GLU B C 1
ATOM 16185 O O . GLU B 1 997 ? -17.453 19.359 9.727 1 69.56 997 GLU B O 1
ATOM 16190 N N . THR B 1 998 ? -15.711 18.453 8.898 1 79.88 998 THR B N 1
ATOM 16191 C CA . THR B 1 998 ? -16.188 17.094 9.094 1 79.88 998 THR B CA 1
ATOM 16192 C C . THR B 1 998 ? -15.055 16.203 9.594 1 79.88 998 THR B C 1
ATOM 16194 O O . THR B 1 998 ? -13.883 16.594 9.562 1 79.88 998 THR B O 1
ATOM 16197 N N . LEU B 1 999 ? -15.438 15.109 10.141 1 78.31 999 LEU B N 1
ATOM 16198 C CA . LEU B 1 999 ? -14.453 14.125 10.57 1 78.31 999 LEU B CA 1
ATOM 16199 C C . LEU B 1 999 ? -13.82 13.422 9.367 1 78.31 999 LEU B C 1
ATOM 16201 O O . LEU B 1 999 ? -14.531 13.016 8.445 1 78.31 999 LEU B O 1
ATOM 16205 N N . PRO B 1 1000 ? -12.438 13.398 9.375 1 77.75 1000 PRO B N 1
ATOM 16206 C CA . PRO B 1 1000 ? -11.758 12.742 8.25 1 77.75 1000 PRO B CA 1
ATOM 16207 C C . PRO B 1 1000 ? -12.039 11.242 8.188 1 77.75 1000 PRO B C 1
ATOM 16209 O O . PRO B 1 1000 ? -12.273 10.609 9.227 1 77.75 1000 PRO B O 1
ATOM 16212 N N . ARG B 1 1001 ? -12.18 10.672 7.031 1 75.19 1001 ARG B N 1
ATOM 16213 C CA . ARG B 1 1001 ? -12.273 9.242 6.73 1 75.19 1001 ARG B CA 1
ATOM 16214 C C . ARG B 1 1001 ? -11.023 8.758 5.996 1 75.19 1001 ARG B C 1
ATOM 16216 O O . ARG B 1 1001 ? -10.984 8.758 4.762 1 75.19 1001 ARG B O 1
ATOM 16223 N N . LEU B 1 1002 ? -10 8.273 6.727 1 69.44 1002 LEU B N 1
ATOM 16224 C CA . LEU B 1 1002 ? -8.68 8.031 6.148 1 69.44 1002 LEU B CA 1
ATOM 16225 C C . LEU B 1 1002 ? -8.438 6.539 5.957 1 69.44 1002 LEU B C 1
ATOM 16227 O O . LEU B 1 1002 ? -7.668 6.141 5.078 1 69.44 1002 LEU B O 1
ATOM 16231 N N . THR B 1 1003 ? -9.109 5.691 6.762 1 71.12 1003 THR B N 1
ATOM 16232 C CA . THR B 1 1003 ? -8.828 4.262 6.738 1 71.12 1003 THR B CA 1
ATOM 16233 C C . THR B 1 1003 ? -10.07 3.473 6.336 1 71.12 1003 THR B C 1
ATOM 16235 O O . THR B 1 1003 ? -11.172 4.027 6.27 1 71.12 1003 THR B O 1
ATOM 16238 N N . GLU B 1 1004 ? -9.859 2.25 6.051 1 72.44 1004 GLU B N 1
ATOM 16239 C CA . GLU B 1 1004 ? -10.969 1.361 5.707 1 72.44 1004 GLU B CA 1
ATOM 16240 C C . GLU B 1 1004 ? -11.969 1.259 6.852 1 72.44 1004 GLU B C 1
ATOM 16242 O O . GLU B 1 1004 ? -13.18 1.145 6.617 1 72.44 1004 GLU B O 1
ATOM 16247 N N . ASP B 1 1005 ? -11.453 1.42 8.008 1 73.81 1005 ASP B N 1
ATOM 16248 C CA . ASP B 1 1005 ? -12.305 1.287 9.188 1 73.81 1005 ASP B CA 1
ATOM 16249 C C . ASP B 1 1005 ? -13.305 2.436 9.281 1 73.81 1005 ASP B C 1
ATOM 16251 O O . ASP B 1 1005 ? -14.352 2.307 9.922 1 73.81 1005 ASP B O 1
ATOM 16255 N N . ASP B 1 1006 ? -13.031 3.504 8.648 1 81.38 1006 ASP B N 1
ATOM 16256 C CA . ASP B 1 1006 ? -13.891 4.68 8.703 1 81.38 1006 ASP B CA 1
ATOM 16257 C C . ASP B 1 1006 ? -15.117 4.512 7.805 1 81.38 1006 ASP B C 1
ATOM 16259 O O . ASP B 1 1006 ? -16.094 5.25 7.926 1 81.38 1006 ASP B O 1
ATOM 16263 N N . VAL B 1 1007 ? -14.984 3.467 6.867 1 81.56 1007 VAL B N 1
ATOM 16264 C CA . VAL B 1 1007 ? -16.062 3.344 5.887 1 81.56 1007 VAL B CA 1
ATOM 16265 C C . VAL B 1 1007 ? -16.469 1.881 5.754 1 81.56 1007 VAL B C 1
ATOM 16267 O O . VAL B 1 1007 ? -17.062 1.484 4.742 1 81.56 1007 VAL B O 1
ATOM 16270 N N . VAL B 1 1008 ? -16.094 1.132 6.766 1 76.12 1008 VAL B N 1
ATOM 16271 C CA . VAL B 1 1008 ? -16.438 -0.285 6.738 1 76.12 1008 VAL B CA 1
ATOM 16272 C C . VAL B 1 1008 ? -17.953 -0.447 6.859 1 76.12 1008 VAL B C 1
ATOM 16274 O O . VAL B 1 1008 ? -18.625 0.414 7.426 1 76.12 1008 VAL B O 1
ATOM 16277 N N . LEU B 1 1009 ? -18.406 -1.497 6.336 1 78.94 1009 LEU B N 1
ATOM 16278 C CA . LEU B 1 1009 ? -19.844 -1.705 6.289 1 78.94 1009 LEU B CA 1
ATOM 16279 C C . LEU B 1 1009 ? -20.391 -2.039 7.672 1 78.94 1009 LEU B C 1
ATOM 16281 O O . LEU B 1 1009 ? -21.562 -1.783 7.961 1 78.94 1009 LEU B O 1
ATOM 16285 N N . ASP B 1 1010 ? -19.562 -2.625 8.453 1 75.69 1010 ASP B N 1
ATOM 16286 C CA . ASP B 1 1010 ? -19.938 -2.848 9.844 1 75.69 1010 ASP B CA 1
ATOM 16287 C C . ASP B 1 1010 ? -18.875 -2.281 10.789 1 75.69 1010 ASP B C 1
ATOM 16289 O O . ASP B 1 1010 ? -17.875 -2.936 11.07 1 75.69 1010 ASP B O 1
ATOM 16293 N N . MET B 1 1011 ? -19.188 -1.216 11.352 1 70.88 1011 MET B N 1
ATOM 16294 C CA . MET B 1 1011 ? -18.203 -0.483 12.133 1 70.88 1011 MET B CA 1
ATOM 16295 C C . MET B 1 1011 ? -18.125 -1.024 13.562 1 70.88 1011 MET B C 1
ATOM 16297 O O . MET B 1 1011 ? -17.234 -0.664 14.32 1 70.88 1011 MET B O 1
ATOM 16301 N N . ASP B 1 1012 ? -19.078 -1.856 13.922 1 77.25 1012 ASP B N 1
ATOM 16302 C CA . ASP B 1 1012 ? -19.047 -2.43 15.266 1 77.25 1012 ASP B CA 1
ATOM 16303 C C . ASP B 1 1012 ? -18.141 -3.652 15.328 1 77.25 1012 ASP B C 1
ATOM 16305 O O . ASP B 1 1012 ? -17.875 -4.188 16.406 1 77.25 1012 ASP B O 1
ATOM 16309 N N . GLU B 1 1013 ? -17.656 -4.047 14.141 1 73.31 1013 GLU B N 1
ATOM 16310 C CA . GLU B 1 1013 ? -16.734 -5.191 14.07 1 73.31 1013 GLU B CA 1
ATOM 16311 C C . GLU B 1 1013 ? -15.352 -4.762 13.617 1 73.31 1013 GLU B C 1
ATOM 16313 O O . GLU B 1 1013 ? -15.211 -3.795 12.867 1 73.31 1013 GLU B O 1
ATOM 16318 N N . ILE B 1 1014 ? -14.398 -5.422 14.289 1 61.59 1014 ILE B N 1
ATOM 16319 C CA . ILE B 1 1014 ? -13.023 -5.156 13.906 1 61.59 1014 ILE B CA 1
ATOM 16320 C C . ILE B 1 1014 ? -12.367 -6.441 13.406 1 61.59 1014 ILE B C 1
ATOM 16322 O O . ILE B 1 1014 ? -12.852 -7.539 13.68 1 61.59 1014 ILE B O 1
ATOM 16326 N N . MET B 1 1015 ? -11.352 -6.238 12.617 1 60.16 1015 MET B N 1
ATOM 16327 C CA . MET B 1 1015 ? -10.586 -7.391 12.133 1 60.16 1015 MET B CA 1
ATOM 16328 C C . MET B 1 1015 ? -9.695 -7.949 13.234 1 60.16 1015 MET B C 1
ATOM 16330 O O . MET B 1 1015 ? -8.898 -7.219 13.828 1 60.16 1015 MET B O 1
ATOM 16334 N N . VAL B 1 1016 ? -9.977 -9.148 13.844 1 55.88 1016 VAL B N 1
ATOM 16335 C CA . VAL B 1 1016 ? -9.172 -9.789 14.883 1 55.88 1016 VAL B CA 1
ATOM 16336 C C . VAL B 1 1016 ? -8.453 -11.008 14.312 1 55.88 1016 VAL B C 1
ATOM 16338 O O . VAL B 1 1016 ?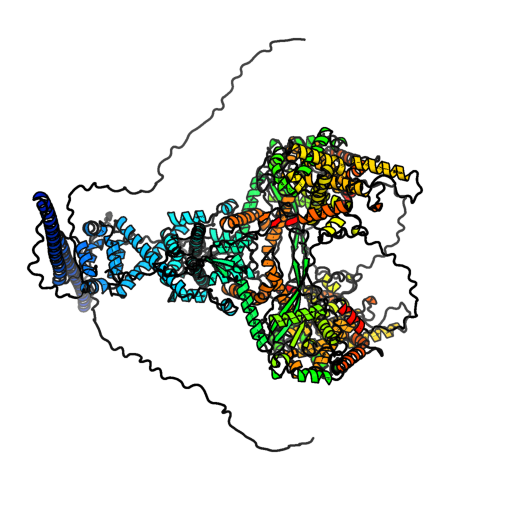 -9 -11.719 13.461 1 55.88 1016 VAL B O 1
ATOM 16341 N N . GLU B 1 1017 ? -7.02 -11.109 14.453 1 50.03 1017 GLU B N 1
ATOM 16342 C CA . GLU B 1 1017 ? -6.27 -12.289 14.047 1 50.03 1017 GLU B CA 1
ATOM 16343 C C . GLU B 1 1017 ? -6.613 -13.492 14.914 1 50.03 1017 GLU B C 1
ATOM 16345 O O . GLU B 1 1017 ? -6.754 -13.359 16.141 1 50.03 1017 GLU B O 1
ATOM 16350 N N . ASP B 1 1018 ? -7.234 -14.484 14.461 1 46.62 1018 ASP B N 1
ATOM 16351 C CA . ASP B 1 1018 ? -7.438 -15.695 15.242 1 46.62 1018 ASP B CA 1
ATOM 16352 C C . ASP B 1 1018 ? -6.105 -16.266 15.734 1 46.62 1018 ASP B C 1
ATOM 16354 O O . ASP B 1 1018 ? -5.227 -16.578 14.922 1 46.62 1018 ASP B O 1
ATOM 16358 N N . GLU B 1 1019 ? -5.605 -15.828 16.875 1 42.03 1019 GLU B N 1
ATOM 16359 C CA . GLU B 1 1019 ? -4.414 -16.438 17.453 1 42.03 1019 GLU B CA 1
ATOM 16360 C C . GLU B 1 1019 ? -4.438 -17.953 17.281 1 42.03 1019 GLU B C 1
ATOM 16362 O O . GLU B 1 1019 ? -3.387 -18.609 17.266 1 42.03 1019 GLU B O 1
ATOM 16367 N N . GLU B 1 1020 ? -5.57 -18.578 17.75 1 36.84 1020 GLU B N 1
ATOM 16368 C CA . GLU B 1 1020 ? -5.508 -20.016 17.984 1 36.84 1020 GLU B CA 1
ATOM 16369 C C . GLU B 1 1020 ? -5.266 -20.781 16.688 1 36.84 1020 GLU B C 1
ATOM 16371 O O . GLU B 1 1020 ? -6.176 -21.438 16.172 1 36.84 1020 GLU B O 1
ATOM 16376 N N . PHE B 1 1021 ? -4.871 -20.203 15.844 1 36 1021 PHE B N 1
ATOM 16377 C CA . PHE B 1 1021 ? -4.832 -21.281 14.859 1 36 1021 PHE B CA 1
ATOM 16378 C C . PHE B 1 1021 ? -3.896 -22.391 15.305 1 36 1021 PHE B C 1
ATOM 16380 O O . PHE B 1 1021 ? -2.688 -22.188 15.438 1 36 1021 PHE B O 1
ATOM 16387 N N . VAL B 1 1022 ? -4.402 -23.203 16.172 1 31.81 1022 VAL B N 1
ATOM 16388 C CA . VAL B 1 1022 ? -3.875 -24.547 16.047 1 31.81 1022 VAL B CA 1
ATOM 16389 C C . VAL B 1 1022 ? -3.893 -24.984 14.586 1 31.81 1022 VAL B C 1
ATOM 16391 O O . VAL B 1 1022 ? -4.961 -25.094 13.977 1 31.81 1022 VAL B O 1
ATOM 16394 N N . ASP B 1 1023 ? -3.211 -24.359 13.758 1 32.28 1023 ASP B N 1
ATOM 16395 C CA . ASP B 1 1023 ? -3.055 -25.078 12.5 1 32.28 1023 ASP B CA 1
ATOM 16396 C C . ASP B 1 1023 ? -3.275 -26.578 12.695 1 32.28 1023 ASP B C 1
ATOM 16398 O O . ASP B 1 1023 ? -2.475 -27.25 13.352 1 32.28 1023 ASP B O 1
ATOM 16402 N N . THR B 1 1024 ? -4.391 -26.922 12.953 1 30.38 1024 THR B N 1
ATOM 16403 C CA . THR B 1 1024 ? -4.551 -28.344 12.727 1 30.38 1024 THR B CA 1
ATOM 16404 C C . THR B 1 1024 ? -4.039 -28.734 11.344 1 30.38 1024 THR B C 1
ATOM 16406 O O . THR B 1 1024 ? -4.828 -29.062 10.453 1 30.38 1024 THR B O 1
ATOM 16409 N N . ASP B 1 1025 ? -3.438 -27.859 10.68 1 30.48 1025 ASP B N 1
ATOM 16410 C CA . ASP B 1 1025 ? -2.844 -28.609 9.586 1 30.48 1025 ASP B CA 1
ATOM 16411 C C . ASP B 1 1025 ? -2.186 -29.891 10.102 1 30.48 1025 ASP B C 1
ATOM 16413 O O . ASP B 1 1025 ? -1.291 -29.844 10.945 1 30.48 1025 ASP B O 1
ATOM 16417 N N . GLU B 1 1026 ? -2.91 -30.922 10.273 1 30.31 1026 GLU B N 1
ATOM 16418 C CA . GLU B 1 1026 ? -2.213 -32.188 10.094 1 30.31 1026 GLU B CA 1
ATOM 16419 C C . GLU B 1 1026 ? -1.055 -32.031 9.109 1 30.31 1026 GLU B C 1
ATOM 16421 O O . GLU B 1 1026 ? -1.271 -31.875 7.906 1 30.31 1026 GLU B O 1
ATOM 16426 N N . SER B 1 1027 ? -0.23 -31.094 9.25 1 31.64 1027 SER B N 1
ATOM 16427 C CA . SER B 1 1027 ? 1.102 -31.062 8.656 1 31.64 1027 SER B CA 1
ATOM 16428 C C . SER B 1 1027 ? 1.499 -32.406 8.094 1 31.64 1027 SER B C 1
ATOM 16430 O O . SER B 1 1027 ? 1.309 -33.438 8.742 1 31.64 1027 SER B O 1
ATOM 16432 N N . ASP B 1 1028 ? 1.431 -32.469 6.855 1 32.16 1028 ASP B N 1
ATOM 16433 C CA . ASP B 1 1028 ? 2.059 -33.438 5.988 1 32.16 1028 ASP B CA 1
ATOM 16434 C C . ASP B 1 1028 ? 3.434 -33.844 6.516 1 32.16 1028 ASP B C 1
ATOM 16436 O O . ASP B 1 1028 ? 4.277 -34.344 5.762 1 32.16 1028 ASP B O 1
ATOM 16440 N N . SER B 1 1029 ? 3.799 -33.375 7.664 1 29.86 1029 SER B N 1
ATOM 16441 C CA . SER B 1 1029 ? 5.047 -34 8.109 1 29.86 1029 SER B CA 1
ATOM 16442 C C . SER B 1 1029 ? 4.922 -35.5 8.195 1 29.86 1029 SER B C 1
ATOM 16444 O O . SER B 1 1029 ? 5.223 -36.094 9.227 1 29.86 1029 SER B O 1
ATOM 16446 N N . ASP B 1 1030 ? 3.912 -36.062 7.711 1 28.47 1030 ASP B N 1
ATOM 16447 C CA . ASP B 1 1030 ? 4.277 -37.469 7.641 1 28.47 1030 ASP B CA 1
ATOM 16448 C C . ASP B 1 1030 ? 5.586 -37.656 6.875 1 28.47 1030 ASP B C 1
ATOM 16450 O O . ASP B 1 1030 ? 5.574 -37.844 5.656 1 28.47 1030 ASP B O 1
ATOM 16454 N N . GLU B 1 1031 ? 6.465 -36.844 7.129 1 31.16 1031 GLU B N 1
ATOM 16455 C CA . GLU B 1 1031 ? 7.82 -37.219 6.742 1 31.16 1031 GLU B CA 1
ATOM 16456 C C . GLU B 1 1031 ? 8.078 -38.719 7.031 1 31.16 1031 GLU B C 1
ATOM 16458 O O . GLU B 1 1031 ? 9.148 -39.219 6.711 1 31.16 1031 GLU B O 1
ATOM 16463 N N . GLY B 1 1032 ? 7.512 -39.25 8.242 1 28.11 1032 GLY B N 1
ATOM 16464 C CA . GLY B 1 1032 ? 8.125 -40.531 8.516 1 28.11 1032 GLY B CA 1
ATOM 16465 C C . GLY B 1 1032 ? 8.133 -41.438 7.309 1 28.11 1032 GLY B C 1
ATOM 16466 O O . GLY B 1 1032 ? 7.664 -41.062 6.234 1 28.11 1032 GLY B O 1
ATOM 16467 N N . GLU B 1 1033 ? 7.957 -42.781 7.77 1 26.91 1033 GLU B N 1
ATOM 16468 C CA . GLU B 1 1033 ? 8.281 -44.094 7.246 1 26.91 1033 GLU B CA 1
ATOM 16469 C C . GLU B 1 1033 ? 7.383 -44.469 6.066 1 26.91 1033 GLU B C 1
ATOM 16471 O O . GLU B 1 1033 ? 6.293 -45 6.25 1 26.91 1033 GLU B O 1
ATOM 16476 N N . ASP B 1 1034 ? 6.898 -43.562 5.391 1 28.47 1034 ASP B N 1
ATOM 16477 C CA . ASP B 1 1034 ? 6.324 -44.375 4.324 1 28.47 1034 ASP B CA 1
ATOM 16478 C C . ASP B 1 1034 ? 7.348 -45.375 3.791 1 28.47 1034 ASP B C 1
ATOM 16480 O O . ASP B 1 1034 ? 7.883 -45.188 2.695 1 28.47 1034 ASP B O 1
ATOM 16484 N N . ASP B 1 1035 ? 8.359 -45.656 4.645 1 26.59 1035 ASP B N 1
ATOM 16485 C CA . ASP B 1 1035 ? 9.086 -46.875 4.324 1 26.59 1035 ASP B CA 1
ATOM 16486 C C . ASP B 1 1035 ? 8.125 -48.062 4.156 1 26.59 1035 ASP B C 1
ATOM 16488 O O . ASP B 1 1035 ? 7.598 -48.594 5.137 1 26.59 1035 ASP B O 1
ATOM 16492 N N . VAL B 1 1036 ? 7.199 -47.875 3.369 1 27.25 1036 VAL B N 1
ATOM 16493 C CA . VAL B 1 1036 ? 6.574 -49.125 3.02 1 27.25 1036 VAL B CA 1
ATOM 16494 C C . VAL B 1 1036 ? 7.645 -50.219 2.891 1 27.25 1036 VAL B C 1
ATOM 16496 O O . VAL B 1 1036 ? 8.688 -50 2.27 1 27.25 1036 VAL B O 1
ATOM 16499 N N . GLY B 1 1037 ? 7.82 -51 3.943 1 24.33 1037 GLY B N 1
ATOM 16500 C CA . GLY B 1 1037 ? 8.312 -52.375 3.783 1 24.33 1037 GLY B CA 1
ATOM 16501 C C . GLY B 1 1037 ? 7.969 -52.969 2.439 1 24.33 1037 GLY B C 1
ATOM 16502 O O . GLY B 1 1037 ? 6.797 -53.219 2.154 1 24.33 1037 GLY B O 1
ATOM 16503 N N . TRP B 1 1038 ? 8.5 -52.344 1.441 1 26.17 1038 TRP B N 1
ATOM 16504 C CA . TRP B 1 1038 ? 8.508 -53.25 0.28 1 26.17 1038 TRP B CA 1
ATOM 16505 C C . TRP B 1 1038 ? 8.852 -54.656 0.685 1 26.17 1038 TRP B C 1
ATOM 16507 O O . TRP B 1 1038 ? 9.93 -54.938 1.222 1 26.17 1038 TRP B O 1
ATOM 16517 N N . MET B 1 1039 ? 7.961 -55.281 1.428 1 24.67 1039 MET B N 1
ATOM 16518 C CA . MET B 1 1039 ? 8.148 -56.719 1.363 1 24.67 1039 MET B CA 1
ATOM 16519 C C . MET B 1 1039 ? 8.523 -57.156 -0.049 1 24.67 1039 MET B C 1
ATOM 16521 O O . MET B 1 1039 ? 7.871 -56.781 -1.019 1 24.67 1039 MET B O 1
ATOM 16525 N N . ASP B 1 1040 ? 9.828 -57.281 -0.243 1 24.5 1040 ASP B N 1
ATOM 16526 C CA . ASP B 1 1040 ? 10.445 -58.125 -1.271 1 24.5 1040 ASP B CA 1
ATOM 16527 C C . ASP B 1 1040 ? 9.594 -59.375 -1.555 1 24.5 1040 ASP B C 1
ATOM 16529 O O . ASP B 1 1040 ? 9.453 -60.25 -0.697 1 24.5 1040 ASP B O 1
ATOM 16533 N N . ASP B 1 1041 ? 8.398 -59.125 -1.968 1 24.2 1041 ASP B N 1
ATOM 16534 C CA . ASP B 1 1041 ? 7.832 -60.344 -2.523 1 24.2 1041 ASP B CA 1
ATOM 16535 C C . ASP B 1 1041 ? 8.836 -61.062 -3.441 1 24.2 1041 ASP B C 1
ATOM 16537 O O . ASP B 1 1041 ? 8.453 -61.906 -4.254 1 24.2 1041 ASP B O 1
ATOM 16541 N N . GLU B 1 1042 ? 10.172 -60.75 -3.385 1 23.2 1042 GLU B N 1
ATOM 16542 C CA . GLU B 1 1042 ? 10.953 -61.781 -4.062 1 23.2 1042 GLU B CA 1
ATOM 16543 C C . GLU B 1 1042 ? 10.68 -63.156 -3.465 1 23.2 1042 GLU B C 1
ATOM 16545 O O . GLU B 1 1042 ? 10.82 -64.188 -4.145 1 23.2 1042 GLU B O 1
ATOM 16550 N N . GLU B 1 1043 ? 10.672 -63.375 -2.139 1 21.97 1043 GLU B N 1
ATOM 16551 C CA . GLU B 1 1043 ? 10.938 -64.75 -1.819 1 21.97 1043 GLU B CA 1
ATOM 16552 C C . GLU B 1 1043 ? 9.773 -65.688 -2.234 1 21.97 1043 GLU B C 1
ATOM 16554 O O . GLU B 1 1043 ? 9.914 -66.875 -2.287 1 21.97 1043 GLU B O 1
ATOM 16559 N N . ARG B 1 1044 ? 8.422 -65.375 -2.039 1 23.73 1044 ARG B N 1
ATOM 16560 C CA . ARG B 1 1044 ? 7.68 -66.625 -2.197 1 23.73 1044 ARG B CA 1
ATOM 16561 C C . ARG B 1 1044 ? 7.59 -67 -3.666 1 23.73 1044 ARG B C 1
ATOM 16563 O O . ARG B 1 1044 ? 7 -68.062 -4 1 23.73 1044 ARG B O 1
ATOM 16570 N N . GLU B 1 1045 ? 8.023 -66.25 -4.75 1 20.12 1045 GLU B N 1
ATOM 16571 C CA . GLU B 1 1045 ? 8.359 -67.25 -5.766 1 20.12 1045 GLU B CA 1
ATOM 16572 C C . GLU B 1 1045 ? 9.773 -67.812 -5.582 1 20.12 1045 GLU B C 1
ATOM 16574 O O . GLU B 1 1045 ? 10.703 -67 -5.332 1 20.12 1045 GLU B O 1
#